Protein 6GNF (pdb70)

Radius of gyration: 43.55 Å; Cα contacts (8 Å, |Δi|>4): 3366; chains: 3; bounding box: 119×99×102 Å

InterPro domains:
  IPR011835 Bacterial/plant glycogen synthase [MF_00484] (2-519)
  IPR011835 Bacterial/plant glycogen synthase [TIGR02095] (3-519)
  IPR013534 Starch synthase, catalytic domain [PF08323] (3-274)

Solvent-accessible surface area: 61497 Å² total; per-residue (Å²): 212,111,12,27,0,0,1,0,2,0,3,0,3,90,26,0,69,63,25,32,20,0,27,2,0,26,2,0,0,17,22,0,17,158,83,37,20,60,3,0,1,0,0,0,15,17,22,126,24,181,72,14,85,46,12,56,5,31,10,16,11,18,46,4,130,103,143,25,39,0,100,0,15,1,0,87,60,113,36,0,6,3,0,0,0,11,26,138,16,2,49,66,69,21,137,87,111,47,110,92,5,48,4,54,144,95,71,8,66,12,82,11,4,0,20,1,0,2,0,0,0,10,0,0,0,0,1,0,0,25,0,5,3,6,62,156,4,89,120,23,27,11,15,58,101,1,1,0,0,0,0,13,29,12,0,0,0,0,1,0,0,5,79,45,13,3,53,82,62,54,8,0,100,92,4,57,2,0,0,0,0,17,21,4,36,107,4,6,24,16,63,5,57,48,4,46,9,0,50,12,42,2,134,12,0,46,36,0,5,19,67,4,64,49,16,56,35,54,62,56,68,138,38,72,116,61,76,67,21,119,114,80,58,22,7,0,0,1,0,30,0,0,1,59,11,17,73,48,2,0,0,3,0,66,37,4,7,120,48,0,30,66,39,71,156,22,0,46,58,0,13,55,23,2,124,112,52,36,23,63,12,4,38,10,3,7,45,85,101,78,37,6,0,89,148,5,192,79,18,114,19,75,7,33,51,198,61,6,76,82,6,7,110,85,4,7,51,13,0,0,154,92,8,70,10,102,74,47,46,106,45,13,0,0,3,5,43,16,87,1,61,50,2,32,0,0,31,0,0,28,27,0,1,88,88,0,130,152,24,117,5,6,0,0,0,5,6,74,14,36,107,158,28,46,127,90,0,106,56,7,40,127,159,40,90,26,1,61,4,14,16,126,147,37,55,98,13,11,3,12,4,10,0,1,1,9,1,12,1,9,0,1,4,42,6,5,3,10,22,35,0,2,26,2,0,21,0,0,0,1,0,0,0,0,40,6,0,0,0,60,55,11,3,36,116,95,30,4,24,63,6,76,126,0,22,82,17,184,56,72,52,74,122,23,52,119,114,28,26,54,85,0,0,67,9,0,16,55,0,0,112,106,0,35,151,45,50,45,51,115,138,12,87,129,18,21,76,40,0,33,87,31,79,16,21,10,139,134,14,0,49,113,1,15,89,28,0,58,141,31,66,149,113,100,108,212,17,114,142,48,12,28,0,0,1,0,1,14,48,2,9,91,22,41,140,38,47,43,22,0,18,4,0,23,2,0,0,17,20,0,18,160,76,23,16,57,2,0,1,0,1,0,15,56,76,126,24,186,73,17,91,56,25,151,32,109,36,90,11,28,51,5,126,123,158,35,83,0,101,0,16,1,0,87,60,118,37,0,5,3,0,2,0,11,19,132,21,7,68,122,190,173,24,33,3,22,19,13,1,0,0,0,10,0,0,0,2,1,1,51,57,0,47,3,6,56,180,18,81,92,34,62,10,20,78,102,2,1,0,0,0,0,12,29,31,0,0,0,0,1,0,0,5,80,44,66,28,52,72,128,53,59,0,100,92,4,55,2,0,0,0,0,18,21,4,35,119,4,6,71,31,76,7,59,63,4,50,10,0,49,12,41,1,133,11,0,43,36,0,4,19,82,14,205,149,21,23,0,0,1,0,29,0,0,1,60,11,19,74,48,2,0,0,3,0,66,36,4,6,132,46,0,29,76,36,71,159,22,0,44,77,0,12,56,22,2,126,114,48,35,23,64,11,4,39,19,2,1,44,100,99,81,38,16,1,89,148,6,194,81,17,111,20,74,6,32,52,199,60,6,76,82,6,7,111,88,3,8,36,13,0,0,155,93,8,69,10,100,87,49,44,106,45,13,0,0,2,5,44,17,100,0,81,58,11,32,0,1,31,0,0,28,27,0,0,91,91,0,130,155,23,116,4,4,0,0,0,6,6,66,33,43,116,153,30,45,126,86,0,107,32,5,39,121,134,50,90,25,1,61,4,13,16,128,126,37,55,101,14,11,3,11,3,9,0,1,1,9,1,12,1,9,0,1,5,45,7,6,3,16,42,35,0,3,25,1,0,18,0,0,1,1,0,0,0,0,41,6,0,0,0,57,54,12,2,35,115,96,29,4,24,61,5,76,128,0,22,82,17,177,99,117,84,73,123,23,52,116,115,33,26,55,85,0,0,69,8,0,15,55,0,0,112,93,0,34,147,41,48,46,49,116,138,12,86,127,18,20,76,40,0,32,86,32,79,17,34,6,138,135,15,0,49,113,1,16,88,29,0,71,141,29,75,122,131,12,63,5,5,108,8,112,52,44,12,27,0,0,1,0,1,0,3,0,4,91,27,0,73,70,23,38,19,0,26,7,0,26,2,0,0,14,21,0,7,93,50,8,11,60,2,0,0,0,0,0,15,16,22,128,23,183,70,15,97,44,28,142,32,110,39,89,11,28,44,5,128,103,153,26,82,0,99,0,16,1,0,34,45,79,13,0,5,2,0,0,0,11,27,137,14,2,51,68,71,23,137,86,111,49,109,89,5,49,5,73,154,83,101,74,89,28,169,9,5,2,20,1,0,1,0,0,0,10,0,0,0,3,1,0,55,68,0,48,3,6,7,110,19,22,44,34,61,10,20,77,100,2,1,0,0,0,0,12,27,12,0,0,0,0,1,0,0,5,81,47,61,29,52,83,128,53,49,0,100,92,4,57,2,0,0,0,0,18,22,5,37,124,5,6,51,30,74,42,97,62,31,95,8,0,48,14,53,71,153,11,62,85,39,0,28,19,89,5,136,103,122,129,92,24,1,0,1,0,29,0,0,1,60,11,19,73,48,2,0,0,3,0,65,34,4,6,121,48,0,25,66,38,72,155,23,0,48,59,0,11,55,23,1,127,114,50,36,23,63,11,4,38,20,3,7,49,82,104,80,39,6,1,88,149,5,193,81,19,109,20,76,6,32,51,199,63,6,76,83,7,6,110,84,4,6,52,13,0,0,153,92,8,70,10,99,80,48,45,104,45,13,0,0,3,5,44,17,80,0,53,60,11,33,0,0,30,0,0,31,28,0,0,88,78,0,129,143,25,117,5,3,0,0,0,4,6,76,15,34,109,157,28,44,125,89,0,107,56,7,39,128,159,40,89,25,1,62,5,13,16,127,158,37,58,101,15,11,3,10,4,10,0,1,1,10,1,12,1,10,0,1,5,46,8,6,3,14,35,34,0,2,25,1,0,22,0,0,1,1,0,0,0,0,39,8,0,0,0,58,54,13,3,35,115,101,31,4,25,62,6,73,126,0,21,84,18,171,74,80,86,74,123,26,51,116,114,30,25,56,86,0,0,69,7,0,15,55,0,0,116,106,0,34,154,44,47,45,51,115,138,12,89,130,17,21,75,42,0,33,86,33,78,18,21,8,137,135,15,0,49,115,1,16,86,29,0,63,122,26,64,111,134

CATH classification: 3.40.50.2000

Foldseek 3Di:
DAAAEEEEDAAAPPQADPDCVNQQNPFLQLLSQVVPYQYEYEHACLEDDPQKAWPPDKDWDAQQPDIDIWTWIWHADNRYIYIHTDDCVRHVPDPDGNPQSAADAFQFGALRLVRVLLRSLVVSVCQQVDQQDDDVSPRGGNALQYEYEYEAQSNLCNLVCCVPVACVVPGSVLYFYEYEYEDLVDFPWDAAVSVSRNPHDCVLVVQFKDWAQWAQADSPRPDHFTGGHPGIDITGTSNSSSLVRGPYYEYAAQQLLVQLLPDCVSVVNCNVSCVVSPYGHFHAFGDPVCQAQQPPPQAPFRDALVCLVPRLLSLQQVLCVVQQADRDSQAAEEEEAEAPDQQFLLVLVLVLQVVCVVVRHAYEYEYEGDPVSQVSQCCSCVVHVRYGGDHDDDVSSLNSCLSNHQEYETLGLEGQADDSCLSSLLNLRAYQYECHHNCVVPHDPLQHWYFYHQHHAPDPSDDRDPVSSVVSNNRRVRSVVVVSVCPPHPSSSSNSSVSSVDRRHSNVSSVVVVVVVVVSSD/DDVVDPLAAAEEEEDAAAPPQPDDDPLNQQNDFLQLLSVVVPYQYEYEHACQEDDPQKAWPPDKDWDAQQPDIDIWTWIWHADNRYIYIHTYDPVRNPPPSLVRVLLRSLVVSVCQQVDQQDDDVSPRGGNALQYEYEYEAQSNLCNLVCCVPVACVVPGSVLYFYEYEYEDLVAFPWDAQVSVSRNVHDCVLVVQQWDDDPDITGTSNSSSLVRGPYYEYAAQQLLVQLLPDCVSVVNCNVSCVVSPYGHFHAFGDCVCQAQQPPPQAPFRDALVCLVPRLLSLQQVLCVVQQADRDSQAAEEEEAEEPDQQFLLVLVLVLQVVCVVVRHAYEYEYEDDPVSQVSQCCSCVVHVRYGGDHDDDVSSLNSCLSNHQEYETLGLEGQADDSCLSSLLNLRAYQYECHHNCVVPHDPLQHWYFYHQHHAPDPPDDRDPVSSVVSNNRRVRSVVVVSVCPPHPSSSSNSSVSSVDRRHSNVSSVVVSVVVVVSSD/DDQDVVDPLAAAEEEEDAAAPPQADPDCVNQQNDFLQLLSQVVPYQYEYEHACLEDDPQKAWPPDKDWDAQQPDIDIWTWIWHADNRYIYIHTYDCVRHVPDPDGNPQSAHDAFPDGDPSLVRVLLRSLVVSVCQQVDQQDDDVSPRGGNALQYEYEYEAQSNLCNLVCCVPVACVVPGSVLYFYEYEYEDLVDFPWDAQVSVSRNVHDCVLVVQQWDAVPCNDITGTSNSSSLVRGPYYEYAAQQLLVQLLPDCVSVVNCNVSCVVSPYGHFHAFGDPVCQAQQPPPQAPFRDALVCLVPRLLSLQQVLCVVQQADRDSQAAEEEEAEEPDQQFLLVLVLVLQVVCVVVRHAYEYEYEGDPVSQVSQCCSCVVHVRYGGDHDDDVSSLNSCLSNHQEYETLGLEGQADDSCLSSLLNLRAYQYECHHNCVVPHDPLQHWYFYHQHHAPDPPDDRDPVSSVVSNNRRVRSVVVVSVCPPHPSSSSNSSVSSVDRRHSNVSSVVVSVVVVVSSPD

Secondary structure (DSSP, 8-state):
---EEEEE-S--TTTS-SSHHHHHHHHHHHHHHHHT-EEEEEEE--S--TT-EEEEEEEEEEETTEEEEEEEEEEEETTEEEEEEE-HHHHTT-SSTT--SS-SSSS---TTHHHHHHHHHHHHHTHHHH---SGGGTT----SS-EEEEETGGGTTHHHHIIIIIGGGTSSTT-EEEEEES-TT---EE-GGGSGGG---GGGHHHHEEEEEEEPSPSSSS--S-EEEEEEEEEEEHHHHHHHHSSEEEES-HHHHHHHHH-TTTTTT-HHHHHHH-EEE------SSSS-TTT-SSSS----STTHHHHHHHHHHHHHHHTT----TTS-EEEEES-BSGGGTHHHHHHTHHHHGGG--EEEEE--B-HHHHHHHHHHHHH-TTEEEE-S--HHHHHHHHHH-SEEEE--S--SS-SHHHHHHHTTPEEEE-SSTHHHHH--TTT-EE----PPPSSSSSPPPHHHHHHHHHHHHHHHHHHHTTTTSHHHHHHHHHHHH---SSHHHHHHHHHHHHHHH-/--TT-TT--EEEEE-S-BTTBSS--HHHHHHHHHHHHHHHHT-EEEEEEE--S--TT-EEEEEEEEEEETTEEEEEEEEEEEETTEEEEEEE-HHHH--TTHHHHHHHHHHHHHTHHHH---SGGGTT----SS-EEEEESGGGTTHHHHIIIIIGGGTSSTT-EEEEEES-TT---EE-GGGSGGG---GGGHHHHEEE---EEEEHHHHHHHHSSEEEES-HHHHHHHHH-TTTTTT-HHHHHHH-EEE-------SSS-TTT-SSSS----TTTHHHHHHHHHHHHHHHTT----TTS-EEEEES-BSGGGTHHHHHHTHHHHGGG--EEEEE--B-HHHHHHHHHHHHH-TTEEEE-S--HHHHHHHHHH-SEEEE--S--SS-SHHHHHHHTTPEEEE-SSTHHHHH--TTT-EE----PPPSSSSSPPPHHHHHHHHHHHHHHHHHHHTTTTSHHHHHHHHHHHH---SSHHHHHHHHHHHHHHH-/----TT-TT--EEEEE-S--TTTS-SSHHHHHHHHHHHHHHHHT-EEEEEEE--S--TT-EEEEEEEEEEETTEEEEEEEEEEEETTEEEEEEE-HHHHTT-SSTT--SS-SSSS---TTHHHHHHHHHHHHHTHHHH---SGGGTT----SS-EEEEETGGGTTHHHHIIIIIGGGTSSTT-EEEEEES-TT---EE-GGGSGGG---GGGHHHHEEEE---EEEEEHHHHHHHHSSEEEES-HHHHHHHHH-TTTTTT-HHHHHHH-EEE-------SSS-TTT-SSSS----STTHHHHHHHHHHHHHHHTT----TTS-EEEEES-BSGGGTHHHHHHTHHHHGGG--EEEEE--B-HHHHHHHHHHHHH-TTEEEE-S--HHHHHHHHHH-SEEEE--S--SS-SHHHHHHHTTPEEEE-SSHHHHHH--TTT-EE----PPPSSSSSPPPHHHHHHHHHHHHHHHHHHHTTTTSHHHHHHHHHHHH---SSHHHHHHHHHHHHHHH--

Structure (mmCIF, N/CA/C/O backbone):
data_6GNF
#
_entry.id   6GNF
#
_cell.length_a   194.260
_cell.length_b   132.650
_cell.length_c   123.690
_cell.angle_alpha   90.00
_cell.angle_beta   126.30
_cell.angle_gamma   90.00
#
_symmetry.space_group_name_H-M   'C 1 2 1'
#
loop_
_entity.id
_entity.type
_entity.pdbx_description
1 polymer 'Glycogen synthase'
2 branched 4,6-dideoxy-4-{[(1S,4R,5S,6S)-4,5,6-trihydroxy-3-(hydroxymethyl)cyclohex-2-en-1-yl]amino}-alpha-D-glucopyranose-(1-4)-alpha-D-glucopyranose-(1-4)-beta-D-glucopyranose
3 non-polymer "ADENOSINE-5'-DIPHOSPHATE"
4 non-polymer 'SULFATE ION'
5 non-polymer alpha-D-glucopyranose
6 water water
#
loop_
_atom_site.group_PDB
_atom_site.id
_atom_site.type_symbol
_atom_site.label_atom_id
_atom_site.label_alt_id
_atom_site.label_comp_id
_atom_site.label_asym_id
_atom_site.label_entity_id
_atom_site.label_seq_id
_atom_site.pdbx_PDB_ins_code
_atom_site.Cartn_x
_atom_site.Cartn_y
_atom_site.Cartn_z
_atom_site.occupancy
_atom_site.B_iso_or_equiv
_atom_site.auth_seq_id
_atom_site.auth_comp_id
_atom_site.auth_asym_id
_atom_site.auth_atom_id
_atom_site.pdbx_PDB_model_num
ATOM 1 N N . HIS A 1 20 ? -14.702 -14.160 -42.653 1.00 118.81 0 HIS A N 1
ATOM 2 C CA . HIS A 1 20 ? -13.956 -14.179 -41.358 1.00 117.09 0 HIS A CA 1
ATOM 3 C C . HIS A 1 20 ? -14.256 -12.956 -40.454 1.00 109.88 0 HIS A C 1
ATOM 4 O O . HIS A 1 20 ? -15.419 -12.676 -40.166 1.00 109.22 0 HIS A O 1
ATOM 11 N N . MET A 1 21 ? -13.229 -12.234 -40.017 1.00 102.38 1 MET A N 1
ATOM 12 C CA . MET A 1 21 ? -13.361 -11.258 -38.949 1.00 94.34 1 MET A CA 1
ATOM 13 C C . MET A 1 21 ? -13.973 -9.945 -39.448 1.00 80.73 1 MET A C 1
ATOM 14 O O . MET A 1 21 ? -13.446 -9.310 -40.353 1.00 75.73 1 MET A O 1
ATOM 19 N N . LEU A 1 22 ? -15.114 -9.574 -38.873 1.00 69.82 2 LEU A N 1
ATOM 20 C CA . LEU A 1 22 ? -15.753 -8.289 -39.119 1.00 64.05 2 LEU A CA 1
ATOM 21 C C . LEU A 1 22 ? -15.193 -7.215 -38.195 1.00 59.37 2 LEU A C 1
ATOM 22 O O . LEU A 1 22 ? -14.777 -7.505 -37.077 1.00 58.64 2 LEU A O 1
ATOM 27 N N . ASN A 1 23 ? -15.216 -5.979 -38.680 1.00 55.25 3 ASN A N 1
ATOM 28 C CA . ASN A 1 23 ? -14.862 -4.806 -37.903 1.00 51.17 3 ASN A CA 1
ATOM 29 C C . ASN A 1 23 ? -16.133 -4.015 -37.633 1.00 48.91 3 ASN A C 1
ATOM 30 O O . ASN A 1 23 ? -16.745 -3.488 -38.563 1.00 49.89 3 ASN A O 1
ATOM 35 N N . ILE A 1 24 ? -16.548 -3.961 -36.372 1.00 46.72 4 ILE A N 1
ATOM 36 C CA . ILE A 1 24 ? -17.816 -3.352 -36.011 1.00 45.86 4 ILE A CA 1
ATOM 37 C C . ILE A 1 24 ? -17.594 -2.255 -34.982 1.00 46.13 4 ILE A C 1
ATOM 38 O O . ILE A 1 24 ? -17.065 -2.503 -33.908 1.00 46.80 4 ILE A O 1
ATOM 43 N N . CYS A 1 25 ? -18.065 -1.055 -35.300 1.00 45.65 5 CYS A N 1
ATOM 44 C CA . CYS A 1 25 ? -17.922 0.098 -34.426 1.00 45.36 5 CYS A CA 1
ATOM 45 C C . CYS A 1 25 ? -19.308 0.598 -34.011 1.00 45.34 5 CYS A C 1
ATOM 46 O O . CYS A 1 25 ? -20.040 1.137 -34.842 1.00 46.20 5 CYS A O 1
ATOM 49 N N . PHE A 1 26 ? -19.680 0.364 -32.749 1.00 44.63 6 PHE A N 1
ATOM 50 C CA . PHE A 1 26 ? -20.983 0.795 -32.213 1.00 44.24 6 PHE A CA 1
ATOM 51 C C . PHE A 1 26 ? -20.863 2.215 -31.712 1.00 43.43 6 PHE A C 1
ATOM 52 O O . PHE A 1 26 ? -19.926 2.538 -30.969 1.00 45.36 6 PHE A O 1
ATOM 60 N N . VAL A 1 27 ? -21.811 3.060 -32.096 1.00 40.45 7 VAL A N 1
ATOM 61 C CA . VAL A 1 27 ? -21.796 4.440 -31.658 1.00 40.72 7 VAL A CA 1
ATOM 62 C C . VAL A 1 27 ? -23.099 4.706 -30.914 1.00 42.20 7 VAL A C 1
ATOM 63 O O . VAL A 1 27 ? -24.177 4.393 -31.403 1.00 41.63 7 VAL A O 1
ATOM 67 N N . SER A 1 28 ? -22.996 5.230 -29.698 1.00 45.11 8 SER A N 1
ATOM 68 C CA . SER A 1 28 ? -24.185 5.558 -28.920 1.00 46.03 8 SER A CA 1
ATOM 69 C C . SER A 1 28 ? -23.890 6.572 -27.842 1.00 44.75 8 SER A C 1
ATOM 70 O O . SER A 1 28 ? -22.742 6.860 -27.543 1.00 45.01 8 SER A O 1
ATOM 73 N N . THR A 1 29 ? -24.951 7.042 -27.204 1.00 45.54 9 THR A N 1
ATOM 74 C CA . THR A 1 29 ? -24.829 7.913 -26.037 1.00 45.92 9 THR A CA 1
ATOM 75 C C . THR A 1 29 ? -24.657 7.124 -24.744 1.00 45.50 9 THR A C 1
ATOM 76 O O . THR A 1 29 ? -24.287 7.700 -23.739 1.00 47.40 9 THR A O 1
ATOM 80 N N . GLU A 1 30 ? -24.965 5.825 -24.771 1.00 46.88 10 GLU A N 1
ATOM 81 C CA . GLU A 1 30 ? -24.993 5.015 -23.560 1.00 48.21 10 GLU A CA 1
ATOM 82 C C . GLU A 1 30 ? -24.257 3.705 -23.765 1.00 48.16 10 GLU A C 1
ATOM 83 O O . GLU A 1 30 ? -24.490 3.020 -24.755 1.00 46.94 10 GLU A O 1
ATOM 89 N N . VAL A 1 31 ? -23.431 3.334 -22.790 1.00 49.20 11 VAL A N 1
ATOM 90 C CA . VAL A 1 31 ? -22.831 1.996 -22.732 1.00 48.75 11 VAL A CA 1
ATOM 91 C C . VAL A 1 31 ? -22.791 1.551 -21.272 1.00 48.67 11 VAL A C 1
ATOM 92 O O . VAL A 1 31 ? -22.024 2.084 -20.480 1.00 50.51 11 VAL A O 1
ATOM 96 N N . ALA A 1 32 ? -23.629 0.587 -20.915 1.00 48.59 12 ALA A N 1
ATOM 97 C CA . ALA A 1 32 ? -23.631 0.070 -19.552 1.00 49.86 12 ALA A CA 1
ATOM 98 C C . ALA A 1 32 ? -22.316 -0.652 -19.296 1.00 49.61 12 ALA A C 1
ATOM 99 O O . ALA A 1 32 ? -21.724 -1.200 -20.219 1.00 49.51 12 ALA A O 1
ATOM 101 N N . PRO A 1 33 ? -21.842 -0.649 -18.037 1.00 50.46 13 PRO A N 1
ATOM 102 C CA . PRO A 1 33 ? -22.419 0.002 -16.863 1.00 51.08 13 PRO A CA 1
ATOM 103 C C . PRO A 1 33 ? -21.929 1.442 -16.663 1.00 50.73 13 PRO A C 1
ATOM 104 O O . PRO A 1 33 ? -22.263 2.078 -15.686 1.00 53.35 13 PRO A O 1
ATOM 108 N N . TYR A 1 34 ? -21.231 1.998 -17.639 1.00 50.59 14 TYR A N 1
ATOM 109 C CA . TYR A 1 34 ? -20.611 3.314 -17.489 1.00 51.26 14 TYR A CA 1
ATOM 110 C C . TYR A 1 34 ? -21.687 4.403 -17.564 1.00 51.61 14 TYR A C 1
ATOM 111 O O . TYR A 1 34 ? -21.714 5.345 -16.775 1.00 51.80 14 TYR A O 1
ATOM 120 N N . SER A 1 35 ? -22.542 4.280 -18.574 1.00 49.97 15 SER A N 1
ATOM 121 C CA . SER A 1 35 ? -23.609 5.224 -18.796 1.00 52.68 15 SER A CA 1
ATOM 122 C C . SER A 1 35 ? -24.868 4.459 -19.213 1.00 53.73 15 SER A C 1
ATOM 123 O O . SER A 1 35 ? -24.801 3.581 -20.073 1.00 55.17 15 SER A O 1
ATOM 126 N N . LYS A 1 36 ? -26.016 4.829 -18.659 1.00 58.52 16 LYS A N 1
ATOM 127 C CA . LYS A 1 36 ? -27.242 4.066 -18.839 1.00 60.22 16 LYS A CA 1
ATOM 128 C C . LYS A 1 36 ? -28.417 4.812 -18.233 1.00 61.27 16 LYS A C 1
ATOM 129 O O . LYS A 1 36 ? -28.342 5.257 -17.097 1.00 66.90 16 LYS A O 1
ATOM 135 N N . THR A 1 37 ? -29.486 4.951 -19.013 1.00 59.55 17 THR A N 1
ATOM 136 C CA . THR A 1 37 ? -30.761 5.538 -18.574 1.00 60.10 17 THR A CA 1
ATOM 137 C C . THR A 1 37 ? -31.875 4.498 -18.801 1.00 57.92 17 THR A C 1
ATOM 138 O O . THR A 1 37 ? -33.050 4.755 -18.531 1.00 59.63 17 THR A O 1
ATOM 142 N N . GLY A 1 38 ? -31.482 3.346 -19.338 1.00 55.76 18 GLY A N 1
ATOM 143 C CA . GLY A 1 38 ? -32.451 2.346 -19.760 1.00 54.20 18 GLY A CA 1
ATOM 144 C C . GLY A 1 38 ? -31.828 1.233 -20.592 1.00 51.39 18 GLY A C 1
ATOM 145 O O . GLY A 1 38 ? -30.629 1.000 -20.535 1.00 50.50 18 GLY A O 1
ATOM 146 N N . GLY A 1 39 ? -32.654 0.610 -21.428 1.00 49.56 19 GLY A N 1
ATOM 147 C CA . GLY A 1 39 ? -32.260 -0.556 -22.195 1.00 49.53 19 GLY A CA 1
ATOM 148 C C . GLY A 1 39 ? -31.206 -0.341 -23.252 1.00 49.87 19 GLY A C 1
ATOM 149 O O . GLY A 1 39 ? -30.505 -1.281 -23.601 1.00 51.06 19 GLY A O 1
ATOM 150 N N . LEU A 1 40 ? -31.095 0.867 -23.800 1.00 49.59 20 LEU A N 1
ATOM 151 C CA . LEU A 1 40 ? -30.081 1.136 -24.816 1.00 49.68 20 LEU A CA 1
ATOM 152 C C . LEU A 1 40 ? -28.685 0.758 -24.325 1.00 47.96 20 LEU A C 1
ATOM 153 O O . LEU A 1 40 ? -27.929 0.081 -25.012 1.00 49.43 20 LEU A O 1
ATOM 158 N N . GLY A 1 41 ? -28.349 1.218 -23.131 1.00 47.97 21 GLY A N 1
ATOM 159 C CA . GLY A 1 41 ? -27.055 0.918 -22.535 1.00 47.99 21 GLY A CA 1
ATOM 160 C C . GLY A 1 41 ? -26.789 -0.559 -22.353 1.00 50.72 21 GLY A C 1
ATOM 161 O O . GLY A 1 41 ? -25.628 -0.980 -22.456 1.00 47.97 21 GLY A O 1
ATOM 162 N N . ASP A 1 42 ? -27.833 -1.324 -22.021 1.00 51.18 22 ASP A N 1
ATOM 163 C CA . ASP A 1 42 ? -27.698 -2.768 -21.859 1.00 52.49 22 ASP A CA 1
ATOM 164 C C . ASP A 1 42 ? -27.385 -3.450 -23.179 1.00 51.37 22 ASP A C 1
ATOM 165 O O . ASP A 1 42 ? -26.510 -4.299 -23.219 1.00 50.80 22 ASP A O 1
ATOM 170 N N . VAL A 1 43 ? -28.040 -3.032 -24.260 1.00 50.89 23 VAL A N 1
ATOM 171 C CA . VAL A 1 43 ? -27.785 -3.616 -25.575 1.00 50.71 23 VAL A CA 1
ATOM 172 C C . VAL A 1 43 ? -26.349 -3.325 -26.026 1.00 50.34 23 VAL A C 1
ATOM 173 O O . VAL A 1 43 ? -25.636 -4.236 -26.462 1.00 49.25 23 VAL A O 1
ATOM 177 N N . THR A 1 44 ? -25.907 -2.081 -25.881 1.00 50.23 24 THR A N 1
ATOM 178 C CA . THR A 1 44 ? -24.550 -1.715 -26.316 1.00 52.29 24 THR A CA 1
ATOM 179 C C . THR A 1 44 ? -23.456 -2.298 -25.407 1.00 52.71 24 THR A C 1
ATOM 180 O O . THR A 1 44 ? -22.271 -2.296 -25.766 1.00 51.22 24 THR A O 1
ATOM 184 N N . GLU A 1 45 ? -23.851 -2.836 -24.256 1.00 52.75 25 GLU A N 1
ATOM 185 C CA . GLU A 1 45 ? -22.944 -3.646 -23.456 1.00 53.37 25 GLU A CA 1
ATOM 186 C C . GLU A 1 45 ? -22.939 -5.089 -23.954 1.00 53.30 25 GLU A C 1
ATOM 187 O O . GLU A 1 45 ? -21.885 -5.618 -24.278 1.00 55.01 25 GLU A O 1
ATOM 193 N N . GLY A 1 46 ? -24.118 -5.707 -23.998 1.00 51.10 26 GLY A N 1
ATOM 194 C CA . GLY A 1 46 ? -24.244 -7.142 -24.227 1.00 51.37 26 GLY A CA 1
ATOM 195 C C . GLY A 1 46 ? -23.983 -7.644 -25.630 1.00 51.32 26 GLY A C 1
ATOM 196 O O . GLY A 1 46 ? -23.315 -8.656 -25.819 1.00 52.53 26 GLY A O 1
ATOM 197 N N . LEU A 1 47 ? -24.526 -6.948 -26.619 1.00 50.61 27 LEU A N 1
ATOM 198 C CA . LEU A 1 47 ? -24.388 -7.383 -28.009 1.00 51.58 27 LEU A CA 1
ATOM 199 C C . LEU A 1 47 ? -22.926 -7.300 -28.479 1.00 49.70 27 LEU A C 1
ATOM 200 O O . LEU A 1 47 ? -22.410 -8.272 -29.029 1.00 54.08 27 LEU A O 1
ATOM 205 N N . PRO A 1 48 ? -22.240 -6.171 -28.229 1.00 48.36 28 PRO A N 1
ATOM 206 C CA . PRO A 1 48 ? -20.816 -6.127 -28.599 1.00 48.12 28 PRO A CA 1
ATOM 207 C C . PRO A 1 48 ? -19.956 -7.182 -27.917 1.00 50.08 28 PRO A C 1
ATOM 208 O O . PRO A 1 48 ? -19.049 -7.722 -28.551 1.00 50.52 28 PRO A O 1
ATOM 212 N N . GLU A 1 49 ? -20.236 -7.482 -26.648 1.00 51.34 29 GLU A N 1
ATOM 213 C CA . GLU A 1 49 ? -19.497 -8.524 -25.935 1.00 52.48 29 GLU A CA 1
ATOM 214 C C . GLU A 1 49 ? -19.694 -9.889 -26.579 1.00 53.50 29 GLU A C 1
ATOM 215 O O . GLU A 1 49 ? -18.752 -10.658 -26.695 1.00 53.67 29 GLU A O 1
ATOM 221 N N . GLU A 1 50 ? -20.910 -10.169 -27.039 1.00 54.36 30 GLU A N 1
ATOM 222 C CA . GLU A 1 50 ? -21.201 -11.452 -27.691 1.00 56.04 30 GLU A CA 1
ATOM 223 C C . GLU A 1 50 ? -20.506 -11.519 -29.048 1.00 53.51 30 GLU A C 1
ATOM 224 O O . GLU A 1 50 ? -19.952 -12.539 -29.418 1.00 53.95 30 GLU A O 1
ATOM 230 N N . LEU A 1 51 ? -20.520 -10.414 -29.776 1.00 51.57 31 LEU A N 1
ATOM 231 C CA . LEU A 1 51 ? -19.847 -10.352 -31.075 1.00 52.23 31 LEU A CA 1
ATOM 232 C C . LEU A 1 51 ? -18.340 -10.546 -30.956 1.00 52.61 31 LEU A C 1
ATOM 233 O O . LEU A 1 51 ? -17.728 -11.143 -31.839 1.00 54.53 31 LEU A O 1
ATOM 238 N N . ALA A 1 52 ? -17.745 -10.001 -29.896 1.00 53.81 32 ALA A N 1
ATOM 239 C CA . ALA A 1 52 ? -16.318 -10.209 -29.625 1.00 56.64 32 ALA A CA 1
ATOM 240 C C . ALA A 1 52 ? -16.032 -11.656 -29.278 1.00 59.30 32 ALA A C 1
ATOM 241 O O . ALA A 1 52 ? -15.022 -12.203 -29.699 1.00 62.12 32 ALA A O 1
ATOM 243 N N . LYS A 1 53 ? -16.933 -12.258 -28.507 1.00 61.92 33 LYS A N 1
ATOM 244 C CA . LYS A 1 53 ? -16.839 -13.663 -28.109 1.00 65.76 33 LYS A CA 1
ATOM 245 C C . LYS A 1 53 ? -16.799 -14.585 -29.330 1.00 66.14 33 LYS A C 1
ATOM 246 O O . LYS A 1 53 ? -15.958 -15.450 -29.421 1.00 68.58 33 LYS A O 1
ATOM 252 N N . ILE A 1 54 ? -17.648 -14.315 -30.316 1.00 67.79 34 ILE A N 1
ATOM 253 C CA . ILE A 1 54 ? -17.660 -15.056 -31.582 1.00 69.89 34 ILE A CA 1
ATOM 254 C C . ILE A 1 54 ? -16.356 -14.879 -32.369 1.00 67.12 34 ILE A C 1
ATOM 255 O O . ILE A 1 54 ? -16.032 -15.728 -33.189 1.00 69.58 34 ILE A O 1
ATOM 260 N N . GLY A 1 55 ? -15.622 -13.794 -32.125 1.00 63.70 35 GLY A N 1
ATOM 261 C CA . GLY A 1 55 ? -14.323 -13.584 -32.768 1.00 62.07 35 GLY A CA 1
ATOM 262 C C . GLY A 1 55 ? -14.188 -12.330 -33.608 1.00 59.22 35 GLY A C 1
ATOM 263 O O . GLY A 1 55 ? -13.165 -12.130 -34.246 1.00 59.75 35 GLY A O 1
ATOM 264 N N . HIS A 1 56 ? -15.196 -11.465 -33.611 1.00 57.74 36 HIS A N 1
ATOM 265 C CA . HIS A 1 56 ? -15.121 -10.243 -34.411 1.00 57.69 36 HIS A CA 1
ATOM 266 C C . HIS A 1 56 ? -14.429 -9.129 -33.635 1.00 57.38 36 HIS A C 1
ATOM 267 O O . HIS A 1 56 ? -14.328 -9.188 -32.405 1.00 56.00 36 HIS A O 1
ATOM 274 N N . LYS A 1 57 ? -13.941 -8.130 -34.365 1.00 56.08 37 LYS A N 1
ATOM 275 C CA . LYS A 1 57 ? -13.272 -6.988 -33.768 1.00 55.40 37 LYS A CA 1
ATOM 276 C C . LYS A 1 57 ? -14.301 -5.900 -33.547 1.00 52.13 37 LYS A C 1
ATOM 277 O O . LYS A 1 57 ? -14.840 -5.343 -34.503 1.00 49.73 37 LYS A O 1
ATOM 283 N N . VAL A 1 58 ? -14.513 -5.545 -32.284 1.00 50.73 38 VAL A N 1
ATOM 284 C CA . VAL A 1 58 ? -15.645 -4.720 -31.881 1.00 49.01 38 VAL A CA 1
ATOM 285 C C . VAL A 1 58 ? -15.204 -3.607 -30.942 1.00 49.34 38 VAL A C 1
ATOM 286 O O . VAL A 1 58 ? -14.400 -3.833 -30.050 1.00 51.03 38 VAL A O 1
ATOM 290 N N . CYS A 1 59 ? -15.729 -2.407 -31.157 1.00 50.58 39 CYS A N 1
ATOM 291 C CA . CYS A 1 59 ? -15.516 -1.306 -30.224 1.00 49.44 39 CYS A CA 1
ATOM 292 C C . CYS A 1 59 ? -16.799 -0.513 -30.088 1.00 48.53 39 CYS A C 1
ATOM 293 O O . CYS A 1 59 ? -17.693 -0.622 -30.922 1.00 50.87 39 CYS A O 1
ATOM 296 N N . THR A 1 60 ? -16.902 0.242 -29.001 1.00 46.32 40 THR A N 1
ATOM 297 C CA . THR A 1 60 ? -17.995 1.181 -28.817 1.00 43.86 40 THR A CA 1
ATOM 298 C C . THR A 1 60 ? -17.389 2.571 -28.707 1.00 42.75 40 THR A C 1
ATOM 299 O O . THR A 1 60 ? -16.247 2.743 -28.250 1.00 43.93 40 THR A O 1
ATOM 303 N N . VAL A 1 61 ? -18.143 3.557 -29.176 1.00 41.03 41 VAL A N 1
ATOM 304 C CA . VAL A 1 61 ? -17.771 4.954 -29.045 1.00 40.73 41 VAL A CA 1
ATOM 305 C C . VAL A 1 61 ? -18.932 5.692 -28.424 1.00 40.99 41 VAL A C 1
ATOM 306 O O . VAL A 1 61 ? -20.061 5.597 -28.920 1.00 40.07 41 VAL A O 1
ATOM 310 N N . ALA A 1 62 ? -18.649 6.438 -27.356 1.00 42.55 42 ALA A N 1
ATOM 311 C CA . ALA A 1 62 ? -19.686 7.186 -26.664 1.00 41.98 42 ALA A CA 1
ATOM 312 C C . ALA A 1 62 ? -19.055 8.357 -25.937 1.00 42.25 42 ALA A C 1
ATOM 313 O O . ALA A 1 62 ? -17.839 8.403 -25.776 1.00 42.08 42 ALA A O 1
ATOM 315 N N . PRO A 1 63 ? -19.874 9.307 -25.471 1.00 43.24 43 PRO A N 1
ATOM 316 C CA . PRO A 1 63 ? -19.300 10.458 -24.763 1.00 43.62 43 PRO A CA 1
ATOM 317 C C . PRO A 1 63 ? -18.718 10.092 -23.413 1.00 44.69 43 PRO A C 1
ATOM 318 O O . PRO A 1 63 ? -19.212 9.183 -22.747 1.00 47.83 43 PRO A O 1
ATOM 322 N N . ARG A 1 64 ? -17.669 10.792 -23.006 1.00 44.14 44 ARG A N 1
ATOM 323 C CA . ARG A 1 64 ? -17.091 10.619 -21.673 1.00 45.81 44 ARG A CA 1
ATOM 324 C C . ARG A 1 64 ? -17.828 11.526 -20.686 1.00 47.02 44 ARG A C 1
ATOM 325 O O . ARG A 1 64 ? -17.425 12.652 -20.425 1.00 46.77 44 ARG A O 1
ATOM 333 N N . PHE A 1 65 ? -18.930 11.021 -20.145 1.00 49.56 45 PHE A N 1
ATOM 334 C CA . PHE A 1 65 ? -19.769 11.788 -19.223 1.00 50.79 45 PHE A CA 1
ATOM 335 C C . PHE A 1 65 ? -19.163 11.865 -17.843 1.00 53.39 45 PHE A C 1
ATOM 336 O O . PHE A 1 65 ? -19.440 12.806 -17.105 1.00 57.10 45 PHE A O 1
ATOM 344 N N . ASP A 1 66 ? -18.348 10.871 -17.495 1.00 55.39 46 ASP A N 1
ATOM 345 C CA . ASP A 1 66 ? -17.621 10.856 -16.228 1.00 57.80 46 ASP A CA 1
ATOM 346 C C . ASP A 1 66 ? -16.185 10.417 -16.430 1.00 56.04 46 ASP A C 1
ATOM 347 O O . ASP A 1 66 ? -15.821 9.922 -17.488 1.00 54.68 46 ASP A O 1
ATOM 352 N N . GLN A 1 67 ? -15.369 10.614 -15.405 1.00 57.60 47 GLN A N 1
ATOM 353 C CA . GLN A 1 67 ? -13.977 10.215 -15.460 1.00 59.52 47 GLN A CA 1
ATOM 354 C C . GLN A 1 67 ? -13.849 8.742 -15.108 1.00 59.01 47 GLN A C 1
ATOM 355 O O . GLN A 1 67 ? -13.449 8.411 -14.001 1.00 59.97 47 GLN A O 1
ATOM 361 N N . TYR A 1 68 ? -14.153 7.868 -16.065 1.00 56.88 48 TYR A N 1
ATOM 362 C CA . TYR A 1 68 ? -14.204 6.427 -15.806 1.00 57.04 48 TYR A CA 1
ATOM 363 C C . TYR A 1 68 ? -12.831 5.926 -15.406 1.00 60.17 48 TYR A C 1
ATOM 364 O O . TYR A 1 68 ? -11.853 6.206 -16.094 1.00 60.78 48 TYR A O 1
ATOM 373 N N . GLU A 1 69 ? -12.768 5.184 -14.306 1.00 65.09 49 GLU A N 1
ATOM 374 C CA . GLU A 1 69 ? -11.487 4.824 -13.688 1.00 69.61 49 GLU A CA 1
ATOM 375 C C . GLU A 1 69 ? -10.610 3.907 -14.529 1.00 66.87 49 GLU A C 1
ATOM 376 O O . GLU A 1 69 ? -9.395 4.011 -14.479 1.00 66.93 49 GLU A O 1
ATOM 382 N N . ASP A 1 70 ? -11.225 3.037 -15.320 1.00 65.45 50 ASP A N 1
ATOM 383 C CA . ASP A 1 70 ? -10.480 2.071 -16.122 1.00 66.70 50 ASP A CA 1
ATOM 384 C C . ASP A 1 70 ? -10.080 2.602 -17.513 1.00 66.18 50 ASP A C 1
ATOM 385 O O . ASP A 1 70 ? -9.534 1.854 -18.323 1.00 67.63 50 ASP A O 1
ATOM 390 N N . ALA A 1 71 ? -10.319 3.885 -17.778 1.00 62.19 51 ALA A N 1
ATOM 391 C CA . ALA A 1 71 ? -10.078 4.453 -19.096 1.00 63.15 51 ALA A CA 1
ATOM 392 C C . ALA A 1 71 ? -8.877 5.383 -19.092 1.00 63.98 51 ALA A C 1
ATOM 393 O O . ALA A 1 71 ? -8.851 6.350 -18.349 1.00 66.99 51 ALA A O 1
ATOM 395 N N . TRP A 1 72 ? -7.936 5.155 -19.998 1.00 62.73 52 TRP A N 1
ATOM 396 C CA . TRP A 1 72 ? -6.727 5.969 -20.069 1.00 62.34 52 TRP A CA 1
ATOM 397 C C . TRP A 1 72 ? -6.798 6.962 -21.234 1.00 56.42 52 TRP A C 1
ATOM 398 O O . TRP A 1 72 ? -7.430 6.730 -22.257 1.00 51.89 52 TRP A O 1
ATOM 409 N N . ASP A 1 73 ? -6.098 8.077 -21.089 1.00 56.21 53 ASP A N 1
ATOM 410 C CA . ASP A 1 73 ? -5.994 9.075 -22.146 1.00 53.81 53 ASP A CA 1
ATOM 411 C C . ASP A 1 73 ? -5.071 8.544 -23.246 1.00 51.75 53 ASP A C 1
ATOM 412 O O . ASP A 1 73 ? -3.920 8.255 -22.995 1.00 54.41 53 ASP A O 1
ATOM 417 N N . THR A 1 74 ? -5.568 8.475 -24.472 1.00 50.65 54 THR A N 1
ATOM 418 C CA . THR A 1 74 ? -4.776 7.972 -25.592 1.00 50.72 54 THR A CA 1
ATOM 419 C C . THR A 1 74 ? -3.801 9.016 -26.121 1.00 53.42 54 THR A C 1
ATOM 420 O O . THR A 1 74 ? -2.917 8.701 -26.909 1.00 54.28 54 THR A O 1
ATOM 424 N N . GLU A 1 75 ? -3.971 10.271 -25.703 1.00 54.06 55 GLU A N 1
ATOM 425 C CA . GLU A 1 75 ? -3.180 11.416 -26.174 1.00 52.86 55 GLU A CA 1
ATOM 426 C C . GLU A 1 75 ? -3.518 11.836 -27.603 1.00 52.98 55 GLU A C 1
ATOM 427 O O . GLU A 1 75 ? -2.914 12.748 -28.161 1.00 55.17 55 GLU A O 1
ATOM 433 N N . ILE A 1 76 ? -4.524 11.211 -28.186 1.00 54.31 56 ILE A N 1
ATOM 434 C CA . ILE A 1 76 ? -4.988 11.587 -29.505 1.00 55.92 56 ILE A CA 1
ATOM 435 C C . ILE A 1 76 ? -5.932 12.776 -29.373 1.00 58.75 56 ILE A C 1
ATOM 436 O O . ILE A 1 76 ? -6.781 12.806 -28.485 1.00 61.69 56 ILE A O 1
ATOM 441 N N . ILE A 1 77 ? -5.783 13.754 -30.262 1.00 59.74 57 ILE A N 1
ATOM 442 C CA . ILE A 1 77 ? -6.729 14.862 -30.378 1.00 59.91 57 ILE A CA 1
ATOM 443 C C . ILE A 1 77 ? -7.233 14.925 -31.804 1.00 60.23 57 ILE A C 1
ATOM 444 O O . ILE A 1 77 ? -6.492 14.637 -32.734 1.00 68.48 57 ILE A O 1
ATOM 449 N N . GLN A 1 78 ? -8.513 15.228 -31.966 1.00 58.04 58 GLN A N 1
ATOM 450 C CA . GLN A 1 78 ? -9.132 15.277 -33.273 1.00 56.06 58 GLN A CA 1
ATOM 451 C C . GLN A 1 78 ? -9.966 16.549 -33.394 1.00 55.57 58 GLN A C 1
ATOM 452 O O . GLN A 1 78 ? -10.829 16.795 -32.563 1.00 53.56 58 GLN A O 1
ATOM 458 N N . PRO A 1 79 ? -9.721 17.364 -34.442 1.00 55.02 59 PRO A N 1
ATOM 459 C CA . PRO A 1 79 ? -10.584 18.530 -34.636 1.00 54.81 59 PRO A CA 1
ATOM 460 C C . PRO A 1 79 ? -11.994 18.144 -35.096 1.00 52.08 59 PRO A C 1
ATOM 461 O O . PRO A 1 79 ? -12.152 17.265 -35.938 1.00 48.86 59 PRO A O 1
ATOM 465 N N . VAL A 1 80 ? -12.998 18.800 -34.516 1.00 49.60 60 VAL A N 1
ATOM 466 C CA . VAL A 1 80 ? -14.393 18.598 -34.898 1.00 47.79 60 VAL A CA 1
ATOM 467 C C . VAL A 1 80 ? -15.116 19.924 -34.736 1.00 46.79 60 VAL A C 1
ATOM 468 O O . VAL A 1 80 ? -14.550 20.872 -34.200 1.00 46.01 60 VAL A O 1
ATOM 472 N N . ASN A 1 81 ? -16.357 19.968 -35.197 1.00 48.45 61 ASN A N 1
ATOM 473 C CA . ASN A 1 81 ? -17.177 21.164 -35.088 1.00 52.81 61 ASN A CA 1
ATOM 474 C C . ASN A 1 81 ? -18.137 21.051 -33.921 1.00 51.03 61 ASN A C 1
ATOM 475 O O . ASN A 1 81 ? -18.722 19.998 -33.694 1.00 46.23 61 ASN A O 1
ATOM 480 N N . TYR A 1 82 ? -18.211 22.110 -33.124 1.00 52.05 62 TYR A N 1
ATOM 481 C CA . TYR A 1 82 ? -19.249 22.246 -32.117 1.00 52.21 62 TYR A CA 1
ATOM 482 C C . TYR A 1 82 ? -20.147 23.360 -32.612 1.00 53.61 62 TYR A C 1
ATOM 483 O O . TYR A 1 82 ? -19.889 24.524 -32.351 1.00 56.32 62 TYR A O 1
ATOM 492 N N . GLY A 1 83 ? -21.213 22.992 -33.312 1.00 54.32 63 GLY A N 1
ATOM 493 C CA . GLY A 1 83 ? -21.985 23.972 -34.060 1.00 56.59 63 GLY A CA 1
ATOM 494 C C . GLY A 1 83 ? -21.049 24.647 -35.047 1.00 57.65 63 GLY A C 1
ATOM 495 O O . GLY A 1 83 ? -20.311 23.989 -35.758 1.00 56.27 63 GLY A O 1
ATOM 496 N N . GLN A 1 84 ? -21.040 25.966 -35.056 1.00 62.26 64 GLN A N 1
ATOM 497 C CA . GLN A 1 84 ? -20.220 26.699 -36.013 1.00 66.74 64 GLN A CA 1
ATOM 498 C C . GLN A 1 84 ? -18.827 27.005 -35.454 1.00 67.29 64 GLN A C 1
ATOM 499 O O . GLN A 1 84 ? -17.989 27.565 -36.153 1.00 70.34 64 GLN A O 1
ATOM 505 N N . GLU A 1 85 ? -18.581 26.608 -34.205 1.00 67.03 65 GLU A N 1
ATOM 506 C CA . GLU A 1 85 ? -17.267 26.738 -33.581 1.00 69.32 65 GLU A CA 1
ATOM 507 C C . GLU A 1 85 ? -16.405 25.493 -33.844 1.00 66.80 65 GLU A C 1
ATOM 508 O O . GLU A 1 85 ? -16.856 24.360 -33.687 1.00 63.67 65 GLU A O 1
ATOM 514 N N . LYS A 1 86 ? -15.150 25.731 -34.214 1.00 67.36 66 LYS A N 1
ATOM 515 C CA . LYS A 1 86 ? -14.154 24.677 -34.375 1.00 67.83 66 LYS A CA 1
ATOM 516 C C . LYS A 1 86 ? -13.593 24.322 -33.005 1.00 61.58 66 LYS A C 1
ATOM 517 O O . LYS A 1 86 ? -13.283 25.208 -32.212 1.00 61.27 66 LYS A O 1
ATOM 523 N N . THR A 1 87 ? -13.465 23.032 -32.717 1.00 55.68 67 THR A N 1
ATOM 524 C CA . THR A 1 87 ? -12.970 22.591 -31.411 1.00 55.27 67 THR A CA 1
ATOM 525 C C . THR A 1 87 ? -12.241 21.248 -31.554 1.00 52.81 67 THR A C 1
ATOM 526 O O . THR A 1 87 ? -12.074 20.767 -32.664 1.00 52.30 67 THR A O 1
ATOM 530 N N . ASN A 1 88 ? -11.755 20.700 -30.442 1.00 54.02 68 ASN A N 1
ATOM 531 C CA . ASN A 1 88 ? -11.044 19.420 -30.434 1.00 54.98 68 ASN 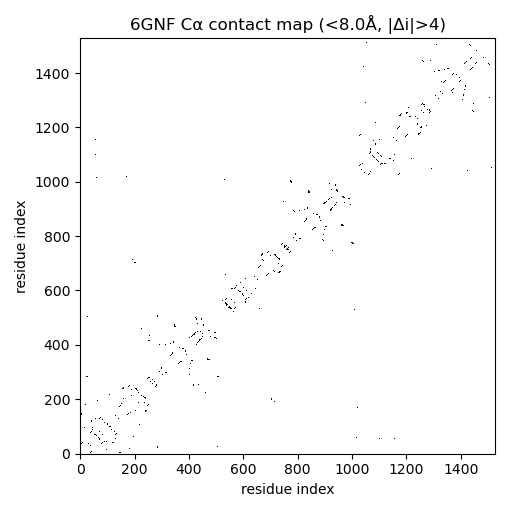A CA 1
ATOM 532 C C . ASN A 1 88 ? -11.662 18.484 -29.431 1.00 49.90 68 ASN A C 1
ATOM 533 O O . ASN A 1 88 ? -12.106 18.921 -28.398 1.00 48.92 68 ASN A O 1
ATOM 538 N N . VAL A 1 89 ? -11.639 17.194 -29.722 1.00 47.20 69 VAL A N 1
ATOM 539 C CA . VAL A 1 89 ? -11.944 16.185 -28.712 1.00 49.38 69 VAL A CA 1
ATOM 540 C C . VAL A 1 89 ? -10.669 15.406 -28.389 1.00 49.83 69 VAL A C 1
ATOM 541 O O . VAL A 1 89 ? -9.730 15.400 -29.184 1.00 48.57 69 VAL A O 1
ATOM 545 N N . ARG A 1 90 ? -10.594 14.870 -27.173 1.00 49.87 70 ARG A N 1
ATOM 546 C CA . ARG A 1 90 ? -9.598 13.872 -26.807 1.00 48.63 70 ARG A CA 1
ATOM 547 C C . ARG A 1 90 ? -10.320 12.536 -26.734 1.00 47.24 70 ARG A C 1
ATOM 548 O O . ARG A 1 90 ? -11.538 12.504 -26.588 1.00 51.05 70 ARG A O 1
ATOM 556 N N . TYR A 1 91 ? -9.584 11.444 -26.908 1.00 45.65 71 TYR A N 1
ATOM 557 C CA . TYR A 1 91 ? -10.151 10.108 -26.814 1.00 43.96 71 TYR A CA 1
ATOM 558 C C . TYR A 1 91 ? -9.544 9.381 -25.628 1.00 43.24 71 TYR A C 1
ATOM 559 O O . TYR A 1 91 ? -8.325 9.365 -25.428 1.00 43.38 71 TYR A O 1
ATOM 568 N N . PHE A 1 92 ? -10.413 8.842 -24.780 1.00 43.81 72 PHE A N 1
ATOM 569 C CA . PHE A 1 92 ? -10.004 7.955 -23.708 1.00 44.33 72 PHE A CA 1
ATOM 570 C C . PHE A 1 92 ? -10.419 6.552 -24.118 1.00 45.43 72 PHE A C 1
ATOM 571 O O . PHE A 1 92 ? -11.296 6.387 -24.964 1.00 44.00 72 PHE A O 1
ATOM 579 N N . HIS A 1 93 ? -9.806 5.555 -23.497 1.00 49.85 73 HIS A N 1
ATOM 580 C CA . HIS A 1 93 ? -9.907 4.178 -23.962 1.00 52.72 73 HIS A CA 1
ATOM 581 C C . HIS A 1 93 ? -9.903 3.220 -22.786 1.00 52.02 73 HIS A C 1
ATOM 582 O O . HIS A 1 93 ? -9.053 3.326 -21.921 1.00 53.96 73 HIS A O 1
ATOM 589 N N . SER A 1 94 ? -10.900 2.344 -22.728 1.00 52.77 74 SER A N 1
ATOM 590 C CA . SER A 1 94 ? -10.873 1.207 -21.812 1.00 53.32 74 SER A CA 1
ATOM 591 C C . SER A 1 94 ? -11.121 -0.084 -22.575 1.00 54.54 74 SER A C 1
ATOM 592 O O . SER A 1 94 ? -11.619 -0.051 -23.700 1.00 53.69 74 SER A O 1
ATOM 595 N N . TYR A 1 95 ? -10.684 -1.197 -21.990 1.00 59.56 75 TYR A N 1
ATOM 596 C CA . TYR A 1 95 ? -10.741 -2.492 -22.652 1.00 62.59 75 TYR A CA 1
ATOM 597 C C . TYR A 1 95 ? -11.267 -3.525 -21.690 1.00 62.93 75 TYR A C 1
ATOM 598 O O . TYR A 1 95 ? -10.780 -3.654 -20.579 1.00 61.69 75 TYR A O 1
ATOM 607 N N . LYS A 1 96 ? -12.363 -4.180 -22.057 1.00 64.23 76 LYS A N 1
ATOM 608 C CA . LYS A 1 96 ? -13.026 -5.100 -21.144 1.00 68.32 76 LYS A CA 1
ATOM 609 C C . LYS A 1 96 ? -13.763 -6.222 -21.875 1.00 65.14 76 LYS A C 1
ATOM 610 O O . LYS A 1 96 ? -14.606 -5.953 -22.737 1.00 59.28 76 LYS A O 1
ATOM 616 N N . LYS A 1 97 ? -13.513 -7.460 -21.442 1.00 66.96 77 LYS A N 1
ATOM 617 C CA . LYS A 1 97 ? -14.140 -8.642 -22.020 1.00 66.53 77 LYS A CA 1
ATOM 618 C C . LYS A 1 97 ? -14.088 -8.638 -23.543 1.00 61.78 77 LYS A C 1
ATOM 619 O O . LYS A 1 97 ? -15.130 -8.797 -24.197 1.00 58.26 77 LYS A O 1
ATOM 625 N N . GLY A 1 98 ? -12.899 -8.379 -24.081 1.00 59.83 78 GLY A N 1
ATOM 626 C CA . GLY A 1 98 ? -12.670 -8.424 -25.508 1.00 58.99 78 GLY A CA 1
ATOM 627 C C . GLY A 1 98 ? -13.243 -7.274 -26.307 1.00 58.29 78 GLY A C 1
ATOM 628 O O . GLY A 1 98 ? -13.246 -7.345 -27.529 1.00 60.43 78 GLY A O 1
ATOM 629 N N . VAL A 1 99 ? -13.774 -6.243 -25.641 1.00 55.67 79 VAL A N 1
ATOM 630 C CA . VAL A 1 99 ? -14.348 -5.082 -26.328 1.00 52.45 79 VAL A CA 1
ATOM 631 C C . VAL A 1 99 ? -13.623 -3.789 -25.941 1.00 51.68 79 VAL A C 1
ATOM 632 O O . VAL A 1 99 ? -13.397 -3.537 -24.746 1.00 48.85 79 VAL A O 1
ATOM 636 N N . ASP A 1 100 ? -13.305 -2.974 -26.952 1.00 49.86 80 ASP A N 1
ATOM 637 C CA . ASP A 1 100 ? -12.733 -1.644 -26.754 1.00 50.19 80 ASP A CA 1
ATOM 638 C C . ASP A 1 100 ? -13.841 -0.623 -26.562 1.00 49.72 80 ASP A C 1
ATOM 639 O O . ASP A 1 100 ? -14.749 -0.517 -27.378 1.00 48.69 80 ASP A O 1
ATOM 644 N N . HIS A 1 101 ? -13.744 0.155 -25.489 1.00 50.40 81 HIS A N 1
ATOM 645 C CA . HIS A 1 101 ? -14.667 1.253 -25.255 1.00 49.48 81 HIS A CA 1
ATOM 646 C C . HIS A 1 101 ? -13.885 2.534 -25.408 1.00 48.71 81 HIS A C 1
ATOM 647 O O . HIS A 1 101 ? -12.878 2.750 -24.733 1.00 50.11 81 HIS A O 1
ATOM 654 N N . ILE A 1 102 ? -14.275 3.323 -26.400 1.00 47.24 82 ILE A N 1
ATOM 655 C CA . ILE A 1 102 ? -13.646 4.594 -26.674 1.00 46.72 82 ILE A CA 1
ATOM 656 C C . ILE A 1 102 ? -14.585 5.680 -26.182 1.00 45.71 82 ILE A C 1
ATOM 657 O O . ILE A 1 102 ? -15.783 5.670 -26.483 1.00 45.52 82 ILE A O 1
ATOM 662 N N . TRP A 1 103 ? -14.037 6.637 -25.448 1.00 45.58 83 TRP A N 1
ATOM 663 C CA . TRP A 1 103 ? -14.833 7.699 -24.863 1.00 44.82 83 TRP A CA 1
ATOM 664 C C . TRP A 1 103 ? -14.383 9.047 -25.390 1.00 45.55 83 TRP A C 1
ATOM 665 O O . TRP A 1 103 ? -13.212 9.416 -25.296 1.00 46.85 83 TRP A O 1
ATOM 676 N N . VAL A 1 104 ? -15.333 9.794 -25.933 1.00 45.00 84 VAL A N 1
ATOM 677 C CA . VAL A 1 104 ? -15.058 11.089 -26.518 1.00 44.54 84 VAL A CA 1
ATOM 678 C C . VAL A 1 104 ? -15.101 12.140 -25.422 1.00 45.57 84 VAL A C 1
ATOM 679 O O . VAL A 1 104 ? -16.140 12.367 -24.813 1.00 45.83 84 VAL A O 1
ATOM 683 N N . ASP A 1 105 ? -13.976 12.810 -25.202 1.00 46.21 85 ASP A N 1
ATOM 684 C CA . ASP A 1 105 ? -13.846 13.746 -24.102 1.00 48.69 85 ASP A CA 1
ATOM 685 C C . ASP A 1 105 ? -13.932 15.198 -24.572 1.00 50.52 85 ASP A C 1
ATOM 686 O O . ASP A 1 105 ? -13.210 15.628 -25.467 1.00 50.04 85 ASP A O 1
ATOM 691 N N . HIS A 1 106 ? -14.812 15.961 -23.928 1.00 51.00 86 HIS A N 1
ATOM 692 C CA . HIS A 1 106 ? -14.978 17.383 -24.195 1.00 50.04 86 HIS A CA 1
ATOM 693 C C . HIS A 1 106 ? -15.701 18.020 -23.018 1.00 52.63 86 HIS A C 1
ATOM 694 O O . HIS A 1 106 ? -16.519 17.377 -22.373 1.00 52.77 86 HIS A O 1
ATOM 701 N N . HIS A 1 107 ? -15.425 19.296 -22.780 1.00 55.88 87 HIS A N 1
ATOM 702 C CA . HIS A 1 107 ? -16.039 20.045 -21.690 1.00 60.21 87 HIS A CA 1
ATOM 703 C C . HIS A 1 107 ? -17.581 19.918 -21.670 1.00 57.85 87 HIS A C 1
ATOM 704 O O . HIS A 1 107 ? -18.161 19.789 -20.611 1.00 57.49 87 HIS A O 1
ATOM 711 N N . VAL A 1 108 ? -18.223 19.857 -22.833 1.00 55.17 88 VAL A N 1
ATOM 712 C CA . VAL A 1 108 ? -19.679 19.836 -22.899 1.00 55.20 88 VAL A CA 1
ATOM 713 C C . VAL A 1 108 ? -20.271 18.493 -22.505 1.00 55.96 88 VAL A C 1
ATOM 714 O O . VAL A 1 108 ? -21.478 18.416 -22.329 1.00 58.68 88 VAL A O 1
ATOM 718 N N . TYR A 1 109 ? -19.454 17.438 -22.446 1.00 54.57 89 TYR A N 1
ATOM 719 C CA . TYR A 1 109 ? -19.924 16.144 -21.964 1.00 54.20 89 TYR A CA 1
ATOM 720 C C . TYR A 1 109 ? -19.646 15.966 -20.482 1.00 59.27 89 TYR A C 1
ATOM 721 O O . TYR A 1 109 ? -20.517 15.505 -19.750 1.00 61.06 89 TYR A O 1
ATOM 730 N N . LEU A 1 110 ? -18.443 16.324 -20.045 1.00 63.20 90 LEU A N 1
ATOM 731 C CA . LEU A 1 110 ? -18.007 16.004 -18.692 1.00 69.17 90 LEU A CA 1
ATOM 732 C C . LEU A 1 110 ? -18.624 16.923 -17.656 1.00 76.88 90 LEU A C 1
ATOM 733 O O . LEU A 1 110 ? -19.169 16.465 -16.648 1.00 79.57 90 LEU A O 1
ATOM 738 N N . SER A 1 111 ? -18.538 18.221 -17.920 1.00 85.11 91 SER A N 1
ATOM 739 C CA . SER A 1 111 ? -18.844 19.248 -16.925 1.00 95.09 91 SER A CA 1
ATOM 740 C C . SER A 1 111 ? -20.311 19.728 -16.906 1.00 100.60 91 SER A C 1
ATOM 741 O O . SER A 1 111 ? -20.604 20.788 -16.332 1.00 101.60 91 SER A O 1
ATOM 744 N N . LYS A 1 112 ? -21.228 18.952 -17.493 1.00 101.89 92 LYS A N 1
ATOM 745 C CA . LYS A 1 112 ? -22.665 19.259 -17.401 1.00 103.24 92 LYS A CA 1
ATOM 746 C C . LYS A 1 112 ? -23.172 19.148 -15.954 1.00 108.21 92 LYS A C 1
ATOM 747 O O . LYS A 1 112 ? -23.959 19.982 -15.485 1.00 107.63 92 LYS A O 1
ATOM 753 N N . THR A 1 113 ? -22.692 18.127 -15.247 1.00 109.09 93 THR A N 1
ATOM 754 C CA . THR A 1 113 ? -23.034 17.919 -13.846 1.00 110.84 93 THR A CA 1
ATOM 755 C C . THR A 1 113 ? -21.889 17.163 -13.151 1.00 110.43 93 THR A C 1
ATOM 756 O O . THR A 1 113 ? -21.224 16.332 -13.783 1.00 103.64 93 THR A O 1
ATOM 760 N N . PRO A 1 114 ? -21.639 17.462 -11.857 1.00 113.11 94 PRO A N 1
ATOM 761 C CA . PRO A 1 114 ? -20.691 16.642 -11.089 1.00 111.98 94 PRO A CA 1
ATOM 762 C C . PRO A 1 114 ? -21.233 15.240 -10.727 1.00 110.17 94 PRO A C 1
ATOM 763 O O . PRO A 1 114 ? -20.448 14.350 -10.394 1.00 107.29 94 PRO A O 1
ATOM 767 N N . LEU A 1 115 ? -22.552 15.047 -10.808 1.00 109.79 95 LEU A N 1
ATOM 768 C CA . LEU A 1 115 ? -23.182 13.754 -10.498 1.00 108.07 95 LEU A CA 1
ATOM 769 C C . LEU A 1 115 ? -22.830 12.677 -11.537 1.00 102.91 95 LEU A C 1
ATOM 770 O O . LEU A 1 115 ? -22.759 12.952 -12.738 1.00 94.42 95 LEU A O 1
ATOM 775 N N . VAL A 1 116 ? -22.615 11.453 -11.052 1.00 104.38 96 VAL A N 1
ATOM 776 C CA . VAL A 1 116 ? -22.159 10.338 -11.891 1.00 103.02 96 VAL A CA 1
ATOM 777 C C . VAL A 1 116 ? -23.323 9.587 -12.562 1.00 102.56 96 VAL A C 1
ATOM 778 O O . VAL A 1 116 ? -24.254 9.133 -11.887 1.00 103.27 96 VAL A O 1
ATOM 782 N N . ASN A 1 117 ? -23.262 9.473 -13.894 1.00 97.92 97 ASN A N 1
ATOM 783 C CA . ASN A 1 117 ? -24.290 8.784 -14.697 1.00 95.31 97 ASN A CA 1
ATOM 784 C C . ASN A 1 117 ? -25.705 9.351 -14.491 1.00 96.57 97 ASN A C 1
ATOM 785 O O . ASN A 1 117 ? -26.670 8.602 -14.308 1.00 94.96 97 ASN A O 1
ATOM 790 N N . LYS A 1 118 ? -25.812 10.678 -14.500 1.00 98.16 98 LYS A N 1
ATOM 791 C CA . LYS A 1 118 ? -27.102 11.358 -14.377 1.00 96.80 98 LYS A CA 1
ATOM 792 C C . LYS A 1 118 ? -27.131 12.534 -15.339 1.00 92.75 98 LYS A C 1
ATOM 793 O O . LYS A 1 118 ? -26.084 13.117 -15.648 1.00 92.34 98 LYS A O 1
ATOM 799 N N . LYS A 1 119 ? -28.326 12.865 -15.823 1.00 87.65 99 LYS A N 1
ATOM 800 C CA . LYS A 1 119 ? -28.527 14.039 -16.677 1.00 86.02 99 LYS A CA 1
ATOM 801 C C . LYS A 1 119 ? -27.671 13.991 -17.950 1.00 78.40 99 LYS A C 1
ATOM 802 O O . LYS A 1 119 ? -26.943 14.937 -18.274 1.00 73.98 99 LYS A O 1
ATOM 808 N N . LEU A 1 120 ? -27.766 12.866 -18.652 1.00 73.35 100 LEU A N 1
ATOM 809 C CA . LEU A 1 120 ? -27.121 12.690 -19.951 1.00 73.34 100 LEU A CA 1
ATOM 810 C C . LEU A 1 120 ? -27.742 13.602 -21.027 1.00 72.01 100 LEU A C 1
ATOM 811 O O . LEU A 1 120 ? -27.020 14.203 -21.823 1.00 68.46 100 LEU A O 1
ATOM 816 N N . TYR A 1 121 ? -29.075 13.704 -21.036 1.00 69.65 101 TYR A N 1
ATOM 817 C CA . TYR A 1 121 ? -29.805 14.397 -22.113 1.00 69.23 101 TYR A CA 1
ATOM 818 C C . TYR A 1 121 ? -30.342 15.781 -21.726 1.00 69.81 101 TYR A C 1
ATOM 819 O O . TYR A 1 121 ? -30.659 16.587 -22.604 1.00 66.71 101 TYR A O 1
ATOM 828 N N . GLY A 1 122 ? -30.446 16.054 -20.427 1.00 70.64 102 GLY A N 1
ATOM 829 C CA . GLY A 1 122 ? -30.882 17.364 -19.940 1.00 74.24 102 GLY A CA 1
ATOM 830 C C . GLY A 1 122 ? -30.861 17.460 -18.422 1.00 76.37 102 GLY A C 1
ATOM 831 O O . GLY A 1 122 ? -30.621 16.468 -17.742 1.00 77.60 102 GLY A O 1
ATOM 832 N N . PRO A 1 123 ? -31.109 18.662 -17.877 1.00 82.04 103 PRO A N 1
ATOM 833 C CA . PRO A 1 123 ? -31.075 18.868 -16.422 1.00 86.76 103 PRO A CA 1
ATOM 834 C C . PRO A 1 123 ? -32.276 18.259 -15.666 1.00 90.63 103 PRO A C 1
ATOM 835 O O . PRO A 1 123 ? -32.084 17.595 -14.647 1.00 92.28 103 PRO A O 1
ATOM 839 N N . LYS A 1 124 ? -33.486 18.490 -16.174 1.00 95.25 104 LYS A N 1
ATOM 840 C CA . LYS A 1 124 ? -34.726 17.968 -15.576 1.00 99.37 104 LYS A CA 1
ATOM 841 C C . LYS A 1 124 ? -35.105 16.615 -16.206 1.00 99.49 104 LYS A C 1
ATOM 842 O O . LYS A 1 124 ? -34.334 16.063 -16.993 1.00 99.46 104 LYS A O 1
ATOM 848 N N . ASP A 1 125 ? -36.288 16.101 -15.857 1.00 101.48 105 ASP A N 1
ATOM 849 C CA . ASP A 1 125 ? -36.791 14.815 -16.365 1.00 102.35 105 ASP A CA 1
ATOM 850 C C . ASP A 1 125 ? -37.040 14.804 -17.885 1.00 103.30 105 ASP A C 1
ATOM 851 O O . ASP A 1 125 ? -36.374 14.072 -18.625 1.00 102.77 105 ASP A O 1
ATOM 856 N N . SER A 1 126 ? -38.006 15.597 -18.347 1.00 104.59 106 SER A N 1
ATOM 857 C CA . SER A 1 126 ? -38.339 15.656 -19.777 1.00 104.32 106 SER A CA 1
ATOM 858 C C . SER A 1 126 ? -37.564 16.742 -20.520 1.00 100.44 106 SER A C 1
ATOM 859 O O . SER A 1 126 ? -37.527 16.745 -21.751 1.00 104.98 106 SER A O 1
ATOM 862 N N . VAL A 1 127 ? -36.941 17.655 -19.775 1.00 94.54 107 VAL A N 1
ATOM 863 C CA . VAL A 1 127 ? -36.255 18.800 -20.366 1.00 89.49 107 VAL A CA 1
ATOM 864 C C . VAL A 1 127 ? -34.925 18.368 -20.992 1.00 85.73 107 VAL A C 1
ATOM 865 O O . VAL A 1 127 ? -34.197 17.549 -20.424 1.00 83.86 107 VAL A O 1
ATOM 869 N N . ASP A 1 128 ? -34.623 18.928 -22.164 1.00 81.95 108 ASP A N 1
ATOM 870 C CA . ASP A 1 128 ? -33.361 18.673 -22.859 1.00 80.88 108 ASP A CA 1
ATOM 871 C C . ASP A 1 128 ? -32.419 19.876 -22.755 1.00 79.13 108 ASP A C 1
ATOM 872 O O . ASP A 1 128 ? -32.872 21.020 -22.666 1.00 81.48 108 ASP A O 1
ATOM 877 N N . TYR A 1 129 ? -31.111 19.615 -22.805 1.00 74.64 109 TYR A N 1
ATOM 878 C CA . TYR A 1 129 ? -30.127 20.684 -22.953 1.00 73.12 109 TYR A CA 1
ATOM 879 C C . TYR A 1 129 ? -30.402 21.418 -24.264 1.00 71.26 109 TYR A C 1
ATOM 880 O O . TYR A 1 129 ? -30.723 20.788 -25.277 1.00 68.00 109 TYR A O 1
ATOM 889 N N . ILE A 1 130 ? -30.287 22.744 -24.249 1.00 71.87 110 ILE A N 1
ATOM 890 C CA . ILE A 1 130 ? -30.469 23.537 -25.472 1.00 74.49 110 ILE A CA 1
ATOM 891 C C . ILE A 1 130 ? -29.532 23.063 -26.594 1.00 70.74 110 ILE A C 1
ATOM 892 O O . ILE A 1 130 ? -29.916 23.020 -27.759 1.00 68.39 110 ILE A O 1
ATOM 897 N N . ASP A 1 131 ? -28.305 22.711 -26.216 1.00 68.40 111 ASP A N 1
ATOM 898 C CA . ASP A 1 131 ? -27.235 22.447 -27.162 1.00 65.58 111 ASP A CA 1
ATOM 899 C C . ASP A 1 131 ? -27.095 20.970 -27.546 1.00 60.17 111 ASP A C 1
ATOM 900 O O . ASP A 1 131 ? -26.006 20.536 -27.946 1.00 57.64 111 ASP A O 1
ATOM 905 N N . ASN A 1 132 ? -28.178 20.198 -27.459 1.00 56.36 112 ASN A N 1
ATOM 906 C CA . ASN A 1 132 ? -28.107 18.790 -27.856 1.00 53.18 112 ASN A CA 1
ATOM 907 C C . ASN A 1 132 ? -27.767 18.592 -29.325 1.00 51.21 112 ASN A C 1
ATOM 908 O O . ASN A 1 132 ? -27.132 17.583 -29.684 1.00 47.61 112 ASN A O 1
ATOM 913 N N . VAL A 1 133 ? -28.204 19.527 -30.164 1.00 51.17 113 VAL A N 1
ATOM 914 C CA . VAL A 1 133 ? -27.838 19.523 -31.577 1.00 50.63 113 VAL A CA 1
ATOM 915 C C . VAL A 1 133 ? -26.317 19.503 -31.712 1.00 48.75 113 VAL A C 1
ATOM 916 O O . VAL A 1 133 ? -25.765 18.638 -32.378 1.00 46.03 113 VAL A O 1
ATOM 920 N N . GLU A 1 134 ? -25.647 20.451 -31.073 1.00 49.76 114 GLU A N 1
ATOM 921 C CA . GLU A 1 134 ? -24.201 20.563 -31.206 1.00 50.04 114 GLU A CA 1
ATOM 922 C C . GLU A 1 134 ? -23.483 19.373 -30.563 1.00 49.51 114 GLU A C 1
ATOM 923 O O . GLU A 1 134 ? -22.545 18.828 -31.133 1.00 50.01 114 GLU A O 1
ATOM 929 N N . ARG A 1 135 ? -23.938 18.962 -29.382 1.00 51.00 115 ARG A N 1
ATOM 930 C CA . ARG A 1 135 ? -23.323 17.866 -28.633 1.00 49.48 115 ARG A CA 1
ATOM 931 C C . ARG A 1 135 ? -23.338 16.547 -29.382 1.00 46.95 115 ARG A C 1
ATOM 932 O O . ARG A 1 135 ? -22.337 15.830 -29.398 1.00 42.98 115 ARG A O 1
ATOM 940 N N . PHE A 1 136 ? -24.463 16.214 -30.000 1.00 46.97 116 PHE A N 1
ATOM 941 C CA . PHE A 1 136 ? -24.596 14.914 -30.642 1.00 45.43 116 PHE A CA 1
ATOM 942 C C . PHE A 1 136 ? -24.138 14.897 -32.097 1.00 44.62 116 PHE A C 1
ATOM 943 O O . PHE A 1 136 ? -23.633 13.882 -32.568 1.00 42.27 116 PHE A O 1
ATOM 951 N N . ALA A 1 137 ? -24.254 16.023 -32.793 1.00 43.81 117 ALA A N 1
ATOM 952 C CA . ALA A 1 137 ? -23.557 16.163 -34.069 1.00 44.21 117 ALA A CA 1
ATOM 953 C C . ALA A 1 137 ? -22.043 15.985 -33.864 1.00 43.01 117 ALA A C 1
ATOM 954 O O . ALA A 1 137 ? -21.366 15.352 -34.676 1.00 44.40 117 ALA A O 1
ATOM 956 N N . MET A 1 138 ? -21.512 16.559 -32.791 1.00 43.14 118 MET A N 1
ATOM 957 C CA . MET A 1 138 ? -20.084 16.422 -32.501 1.00 43.86 118 MET A CA 1
ATOM 958 C C . MET A 1 138 ? -19.694 14.971 -32.191 1.00 44.37 118 MET A C 1
ATOM 959 O O . MET A 1 138 ? -18.594 14.527 -32.540 1.00 44.38 118 MET A O 1
ATOM 964 N N . LEU A 1 139 ? -20.571 14.244 -31.504 1.00 44.43 119 LEU A N 1
ATOM 965 C CA . LEU A 1 139 ? -20.333 12.826 -31.243 1.00 43.59 119 LEU A CA 1
ATOM 966 C C . LEU A 1 139 ? -20.191 12.024 -32.533 1.00 43.46 119 LEU A C 1
ATOM 967 O O . LEU A 1 139 ? -19.293 11.194 -32.638 1.00 44.21 119 LEU A O 1
ATOM 972 N N . SER A 1 140 ? -21.070 12.278 -33.505 1.00 43.13 120 SER A N 1
ATOM 973 C CA . SER A 1 140 ? -21.044 11.542 -34.771 1.00 44.25 120 SER A CA 1
ATOM 974 C C . SER A 1 140 ? -19.761 11.816 -35.549 1.00 43.35 120 SER A C 1
ATOM 975 O O . SER A 1 140 ? -19.185 10.909 -36.121 1.00 43.59 120 SER A O 1
ATOM 978 N N . GLN A 1 141 ? -19.328 13.071 -35.567 1.00 44.31 121 GLN A N 1
ATOM 979 C CA . GLN A 1 141 ? -18.065 13.445 -36.200 1.00 45.52 121 GLN A CA 1
ATOM 980 C C . GLN A 1 141 ? -16.874 12.810 -35.508 1.00 44.12 121 GLN A C 1
ATOM 981 O O . GLN A 1 141 ? -15.936 12.368 -36.162 1.00 44.11 121 GLN A O 1
ATOM 987 N N . ALA A 1 142 ? -16.875 12.836 -34.180 1.00 42.50 122 ALA A N 1
ATOM 988 C CA . ALA A 1 142 ? -15.749 12.305 -33.423 1.00 43.58 122 ALA A CA 1
ATOM 989 C C . ALA A 1 142 ? -15.610 10.797 -33.594 1.00 43.80 122 ALA A C 1
ATOM 990 O O . ALA A 1 142 ? -14.481 10.295 -33.589 1.00 45.32 122 ALA A O 1
ATOM 992 N N . ALA A 1 143 ? -16.740 10.106 -33.710 1.00 41.10 123 ALA A N 1
ATOM 993 C CA . ALA A 1 143 ? -16.751 8.647 -33.790 1.00 42.81 123 ALA A CA 1
ATOM 994 C C . ALA A 1 143 ? -16.160 8.150 -35.098 1.00 43.35 123 ALA A C 1
ATOM 995 O O . ALA A 1 143 ? -15.524 7.114 -35.147 1.00 45.21 123 ALA A O 1
ATOM 997 N N . LEU A 1 144 ? -16.357 8.911 -36.168 1.00 44.02 124 LEU A N 1
ATOM 998 C CA . LEU A 1 144 ? -15.878 8.498 -37.482 1.00 43.94 124 LEU A CA 1
ATOM 999 C C . LEU A 1 144 ? -14.357 8.386 -37.531 1.00 44.58 124 LEU A C 1
ATOM 1000 O O . LEU A 1 144 ? -13.838 7.527 -38.255 1.00 47.58 124 LEU A O 1
ATOM 1005 N N . ALA A 1 145 ? -13.660 9.204 -36.743 1.00 40.52 125 ALA A N 1
ATOM 1006 C CA . ALA A 1 145 ? -12.201 9.185 -36.727 1.00 42.18 125 ALA A CA 1
ATOM 1007 C C . ALA A 1 145 ? -11.626 8.010 -35.943 1.00 42.59 125 ALA A C 1
ATOM 1008 O O . ALA A 1 145 ? -10.455 7.664 -36.098 1.00 46.12 125 ALA A O 1
ATOM 1010 N N . VAL A 1 146 ? -12.445 7.364 -35.123 1.00 42.71 126 VAL A N 1
ATOM 1011 C CA . VAL A 1 146 ? -11.928 6.360 -34.186 1.00 42.35 126 VAL A CA 1
ATOM 1012 C C . VAL A 1 146 ? -11.307 5.146 -34.889 1.00 42.84 126 VAL A C 1
ATOM 1013 O O . VAL A 1 146 ? -10.209 4.722 -34.486 1.00 41.68 126 VAL A O 1
ATOM 1017 N N . PRO A 1 147 ? -11.989 4.589 -35.911 1.00 41.38 127 PRO A N 1
ATOM 1018 C CA . PRO A 1 147 ? -11.367 3.476 -36.633 1.00 43.26 127 PRO A CA 1
ATOM 1019 C C . PRO A 1 147 ? -10.047 3.825 -37.332 1.00 45.75 127 PRO A C 1
ATOM 1020 O O . PRO A 1 147 ? -9.251 2.923 -37.601 1.00 46.15 127 PRO A O 1
ATOM 1024 N N . LEU A 1 148 ? -9.786 5.107 -37.569 1.00 44.41 128 LEU A N 1
ATOM 1025 C CA . LEU A 1 148 ? -8.556 5.516 -38.246 1.00 47.32 128 LEU A CA 1
ATOM 1026 C C . LEU A 1 148 ? -7.422 5.840 -37.278 1.00 47.29 128 LEU A C 1
ATOM 1027 O O . LEU A 1 148 ? -6.257 5.734 -37.648 1.00 47.23 128 LEU A O 1
ATOM 1032 N N . LEU A 1 149 ? -7.755 6.205 -36.037 1.00 46.27 129 LEU A N 1
ATOM 1033 C CA . LEU A 1 149 ? -6.785 6.819 -35.120 1.00 46.13 129 LEU A CA 1
ATOM 1034 C C . LEU A 1 149 ? -6.448 6.016 -33.876 1.00 45.73 129 LEU A C 1
ATOM 1035 O O . LEU A 1 149 ? -5.293 6.004 -33.431 1.00 45.64 129 LEU A O 1
ATOM 1040 N N . VAL A 1 150 ? -7.430 5.326 -33.313 1.00 46.10 130 VAL A N 1
ATOM 1041 C CA . VAL A 1 150 ? -7.276 4.750 -31.976 1.00 46.52 130 VAL A CA 1
ATOM 1042 C C . VAL A 1 150 ? -6.816 3.283 -32.018 1.00 48.53 130 VAL A C 1
ATOM 1043 O O . VAL A 1 150 ? -7.567 2.403 -32.435 1.00 49.36 130 VAL A O 1
ATOM 1047 N N . PRO A 1 151 ? -5.603 2.993 -31.509 1.00 49.56 131 PRO A N 1
ATOM 1048 C CA . PRO A 1 151 ? -5.154 1.606 -31.494 1.00 51.98 131 PRO A CA 1
ATOM 1049 C C . PRO A 1 151 ? -5.930 0.784 -30.474 1.00 54.53 131 PRO A C 1
ATOM 1050 O O . PRO A 1 151 ? -6.074 1.178 -29.313 1.00 56.34 131 PRO A O 1
ATOM 1054 N N . LEU A 1 152 ? -6.375 -0.389 -30.895 1.00 55.38 132 LEU A N 1
ATOM 1055 C CA . LEU A 1 152 ? -7.306 -1.188 -30.123 1.00 57.32 132 LEU A CA 1
ATOM 1056 C C . LEU A 1 152 ? -6.599 -2.358 -29.458 1.00 60.40 132 LEU A C 1
ATOM 1057 O O . LEU A 1 152 ? -5.402 -2.570 -29.617 1.00 60.07 132 LEU A O 1
ATOM 1062 N N . GLY A 1 153 ? -7.354 -3.095 -28.661 1.00 67.23 133 GLY A N 1
ATOM 1063 C CA . GLY A 1 153 ? -6.841 -4.254 -27.955 1.00 72.60 133 GLY A CA 1
ATOM 1064 C C . GLY A 1 153 ? -6.283 -3.868 -26.602 1.00 79.15 133 GLY A C 1
ATOM 1065 O O . GLY A 1 153 ? -6.295 -2.689 -26.220 1.00 75.88 133 GLY A O 1
ATOM 1066 N N . ALA A 1 154 ? -5.812 -4.876 -25.873 1.00 91.33 134 ALA A N 1
ATOM 1067 C CA . ALA A 1 154 ? -5.149 -4.663 -24.598 1.00 98.43 134 ALA A CA 1
ATOM 1068 C C . ALA A 1 154 ? -4.010 -3.655 -24.784 1.00 103.66 134 ALA A C 1
ATOM 1069 O O . ALA A 1 154 ? -3.010 -3.934 -25.454 1.00 103.67 134 ALA A O 1
ATOM 1071 N N . LYS A 1 155 ? -4.163 -2.494 -24.147 1.00 106.79 135 LYS A N 1
ATOM 1072 C CA . LYS A 1 155 ? -3.179 -1.407 -24.204 1.00 111.48 135 LYS A CA 1
ATOM 1073 C C . LYS A 1 155 ? -2.808 -0.982 -25.629 1.00 108.82 135 LYS A C 1
ATOM 1074 O O . LYS A 1 155 ? -1.638 -0.698 -25.918 1.00 109.29 135 LYS A O 1
ATOM 1080 N N . GLY A 1 156 ? -3.796 -0.983 -26.522 1.00 101.04 136 GLY A N 1
ATOM 1081 C CA . GLY A 1 156 ? -3.602 -0.500 -27.888 1.00 94.09 136 GLY A CA 1
ATOM 1082 C C . GLY A 1 156 ? -2.544 -1.257 -28.684 1.00 87.84 136 GLY A C 1
ATOM 1083 O O . GLY A 1 156 ? -1.891 -0.707 -29.567 1.00 79.84 136 GLY A O 1
ATOM 1084 N N . SER A 1 157 ? -2.357 -2.530 -28.365 1.00 86.95 137 SER A N 1
ATOM 1085 C CA . SER A 1 157 ? -1.340 -3.336 -29.050 1.00 87.06 137 SER A CA 1
ATOM 1086 C C . SER A 1 157 ? -1.736 -3.837 -30.450 1.00 85.09 137 SER A C 1
ATOM 1087 O O . SER A 1 157 ? -0.892 -4.348 -31.186 1.00 82.02 137 SER A O 1
ATOM 1090 N N . GLN A 1 158 ? -3.004 -3.697 -30.829 1.00 83.00 138 GLN A N 1
ATOM 1091 C CA . GLN A 1 158 ? -3.502 -4.325 -32.056 1.00 82.32 138 GLN A CA 1
ATOM 1092 C C . GLN A 1 158 ? -3.543 -3.408 -33.273 1.00 76.58 138 GLN A C 1
ATOM 1093 O O . GLN A 1 158 ? -3.847 -3.862 -34.375 1.00 76.70 138 GLN A O 1
ATOM 1099 N N . GLY A 1 159 ? -3.181 -2.139 -33.113 1.00 67.97 139 GLY A N 1
ATOM 1100 C CA . GLY A 1 159 ? -3.352 -1.175 -34.196 1.00 63.12 139 GLY A CA 1
ATOM 1101 C C . GLY A 1 159 ? -4.807 -0.788 -34.373 1.00 57.88 139 GLY A C 1
ATOM 1102 O O . GLY A 1 159 ? -5.677 -1.286 -33.670 1.00 55.85 139 GLY A O 1
ATOM 1103 N N . VAL A 1 160 ? -5.071 0.104 -35.322 1.00 55.34 140 VAL A N 1
ATOM 1104 C CA . VAL A 1 160 ? -6.408 0.676 -35.507 1.00 52.87 140 VAL A CA 1
ATOM 1105 C C . VAL A 1 160 ? -7.348 -0.262 -36.269 1.00 52.39 140 VAL A C 1
ATOM 1106 O O . VAL A 1 160 ? -6.906 -1.201 -36.919 1.00 54.39 140 VAL A O 1
ATOM 1110 N N . MET A 1 161 ? -8.652 -0.004 -36.176 1.00 51.30 141 MET A N 1
ATOM 1111 C CA . MET A 1 161 ? -9.653 -0.845 -36.829 1.00 50.69 141 MET A CA 1
ATOM 1112 C C . MET A 1 161 ? -9.583 -0.744 -38.353 1.00 50.85 141 MET A C 1
ATOM 1113 O O . MET A 1 161 ? -9.751 -1.738 -39.038 1.00 52.00 141 MET A O 1
ATOM 1118 N N . GLY A 1 162 ? -9.327 0.451 -38.875 1.00 49.34 142 GLY A N 1
ATOM 1119 C CA . GLY A 1 162 ? -9.157 0.637 -40.316 1.00 49.37 142 GLY A CA 1
ATOM 1120 C C . GLY A 1 162 ? -10.434 0.994 -41.055 1.00 49.62 142 GLY A C 1
ATOM 1121 O O . GLY A 1 162 ? -11.484 1.205 -40.453 1.00 48.08 142 GLY A O 1
ATOM 1122 N N . GLU A 1 163 ? -10.352 1.018 -42.379 1.00 52.56 143 GLU A N 1
ATOM 1123 C CA . GLU A 1 163 ? -11.423 1.559 -43.211 1.00 52.38 143 GLU A CA 1
ATOM 1124 C C . GLU A 1 163 ? -12.522 0.569 -43.569 1.00 52.33 143 GLU A C 1
ATOM 1125 O O . GLU A 1 163 ? -13.575 0.992 -44.021 1.00 53.58 143 GLU A O 1
ATOM 1131 N N . ASN A 1 164 ? -12.286 -0.727 -43.385 1.00 53.31 144 ASN A N 1
ATOM 1132 C CA . ASN A 1 164 ? -13.311 -1.728 -43.688 1.00 55.61 144 ASN A CA 1
ATOM 1133 C C . ASN A 1 164 ? -14.181 -1.981 -42.485 1.00 54.42 144 ASN A C 1
ATOM 1134 O O . ASN A 1 164 ? -14.195 -3.088 -41.931 1.00 52.10 144 ASN A O 1
ATOM 1139 N N . THR A 1 165 ? -14.934 -0.947 -42.122 1.00 52.12 145 THR A N 1
ATOM 1140 C CA . THR A 1 165 ? -15.638 -0.894 -40.863 1.00 51.91 145 THR A CA 1
ATOM 1141 C C . THR A 1 165 ? -17.134 -0.749 -41.082 1.00 50.11 145 THR A C 1
ATOM 1142 O O . THR A 1 165 ? -17.555 -0.063 -41.999 1.00 52.35 145 THR A O 1
ATOM 1146 N N . ILE A 1 166 ? -17.913 -1.426 -40.242 1.00 49.26 146 ILE A N 1
ATOM 1147 C CA . ILE A 1 166 ? -19.353 -1.250 -40.177 1.00 48.48 146 ILE A CA 1
ATOM 1148 C C . ILE A 1 166 ? -19.656 -0.384 -38.959 1.00 47.00 146 ILE A C 1
ATOM 1149 O O . ILE A 1 166 ? -19.404 -0.792 -37.826 1.00 45.80 146 ILE A O 1
ATOM 1154 N N . PHE A 1 167 ? -20.216 0.799 -39.193 1.00 45.40 147 PHE A N 1
ATOM 1155 C CA . PHE A 1 167 ? -20.660 1.667 -38.114 1.00 44.17 147 PHE A CA 1
ATOM 1156 C C . PHE A 1 167 ? -22.103 1.326 -37.740 1.00 44.74 147 PHE A C 1
ATOM 1157 O O . PHE A 1 167 ? -22.998 1.431 -38.572 1.00 46.49 147 PHE A O 1
ATOM 1165 N N . VAL A 1 168 ? -22.330 0.951 -36.484 1.00 45.00 148 VAL A N 1
ATOM 1166 C CA . VAL A 1 168 ? -23.686 0.742 -35.978 1.00 45.21 148 VAL A CA 1
ATOM 1167 C C . VAL A 1 168 ? -24.115 1.972 -35.180 1.00 45.55 148 VAL A C 1
ATOM 1168 O O . VAL A 1 168 ? -23.587 2.256 -34.098 1.00 48.27 148 VAL A O 1
ATOM 1172 N N . CYS A 1 169 ? -25.025 2.741 -35.769 1.00 45.76 149 CYS A N 1
ATOM 1173 C CA . CYS A 1 169 ? -25.532 3.972 -35.181 1.00 46.81 149 CYS A CA 1
ATOM 1174 C C . CYS A 1 169 ? -26.790 3.673 -34.380 1.00 46.58 149 CYS A C 1
ATOM 1175 O O . CYS A 1 169 ? -27.808 3.271 -34.940 1.00 48.28 149 CYS A O 1
ATOM 1178 N N . ASN A 1 170 ? -26.707 3.887 -33.073 1.00 44.35 150 ASN A N 1
ATOM 1179 C CA . ASN A 1 170 ? -27.810 3.592 -32.182 1.00 45.43 150 ASN A CA 1
ATOM 1180 C C . ASN A 1 170 ? -28.665 4.822 -31.952 1.00 45.02 150 ASN A C 1
ATOM 1181 O O . ASN A 1 170 ? -28.185 5.837 -31.473 1.00 45.95 150 ASN A O 1
ATOM 1186 N N . ASP A 1 171 ? -29.925 4.742 -32.374 1.00 45.60 151 ASP A N 1
ATOM 1187 C CA . ASP A 1 171 ? -30.931 5.766 -32.118 1.00 45.71 151 ASP A CA 1
ATOM 1188 C C . ASP A 1 171 ? -30.631 7.132 -32.748 1.00 47.23 151 ASP A C 1
ATOM 1189 O O . ASP A 1 171 ? -29.642 7.301 -33.486 1.00 44.81 151 ASP A O 1
ATOM 1194 N N . TRP A 1 172 ? -31.534 8.084 -32.516 1.00 46.13 152 TRP A N 1
ATOM 1195 C CA . TRP A 1 172 ? -31.481 9.359 -33.213 1.00 48.39 152 TRP A CA 1
ATOM 1196 C C . TRP A 1 172 ? -30.203 10.154 -32.944 1.00 46.68 152 TRP A C 1
ATOM 1197 O O . TRP A 1 172 ? -29.773 10.919 -33.801 1.00 46.44 152 TRP A O 1
ATOM 1208 N N . HIS A 1 173 ? -29.599 9.967 -31.772 1.00 45.58 153 HIS A N 1
ATOM 1209 C CA . HIS A 1 173 ? -28.434 10.770 -31.358 1.00 46.31 153 HIS A CA 1
ATOM 1210 C C . HIS A 1 173 ? -27.268 10.660 -32.327 1.00 44.11 153 HIS A C 1
ATOM 1211 O O . HIS A 1 173 ? -26.478 11.597 -32.470 1.00 41.19 153 HIS A O 1
ATOM 1218 N N . THR A 1 174 ? -27.133 9.486 -32.934 1.00 43.87 154 THR A N 1
ATOM 1219 C CA . THR A 1 174 ? -26.030 9.188 -33.830 1.00 43.47 154 THR A CA 1
ATOM 1220 C C . THR A 1 174 ? -26.484 9.065 -35.286 1.00 44.60 154 THR A C 1
ATOM 1221 O O . THR A 1 174 ? -25.733 8.575 -36.140 1.00 46.27 154 THR A O 1
ATOM 1225 N N . SER A 1 175 ? -27.702 9.509 -35.588 1.00 45.95 155 SER A N 1
ATOM 1226 C CA . SER A 1 175 ? -28.289 9.251 -36.901 1.00 45.62 155 SER A CA 1
ATOM 1227 C C . SER A 1 175 ? -27.749 10.144 -38.021 1.00 46.37 155 SER A C 1
ATOM 1228 O O . SER A 1 175 ? -28.084 9.912 -39.169 1.00 48.37 155 SER A O 1
ATOM 1231 N N . LEU A 1 176 ? -26.946 11.157 -37.693 1.00 48.07 156 LEU A N 1
ATOM 1232 C CA . LEU A 1 176 ? -26.266 11.964 -38.718 1.00 48.10 156 LEU A CA 1
ATOM 1233 C C . LEU A 1 176 ? -24.929 11.359 -39.173 1.00 47.11 156 LEU A C 1
ATOM 1234 O O . LEU A 1 176 ? -24.345 11.796 -40.158 1.00 49.61 156 LEU A O 1
ATOM 1239 N N . LEU A 1 177 ? -24.433 10.354 -38.470 1.00 46.56 157 LEU A N 1
ATOM 1240 C CA . LEU A 1 177 ? -23.141 9.754 -38.823 1.00 47.13 157 LEU A CA 1
ATOM 1241 C C . LEU A 1 177 ? -23.038 9.303 -40.296 1.00 47.89 157 LEU A C 1
ATOM 1242 O O . LEU A 1 177 ? -21.994 9.476 -40.927 1.00 48.14 157 LEU A O 1
ATOM 1247 N N . PRO A 1 178 ? -24.106 8.702 -40.846 1.00 47.69 158 PRO A N 1
ATOM 1248 C CA . PRO A 1 178 ? -24.056 8.326 -42.261 1.00 47.74 158 PRO A CA 1
ATOM 1249 C C . PRO A 1 178 ? -23.896 9.514 -43.207 1.00 48.49 158 PRO A C 1
ATOM 1250 O O . PRO A 1 178 ? -23.249 9.383 -44.246 1.00 50.15 158 PRO A O 1
ATOM 1254 N N . LEU A 1 179 ? -24.439 10.667 -42.833 1.00 47.84 159 LEU A N 1
ATOM 1255 C CA . LEU A 1 179 ? -24.300 11.864 -43.652 1.00 47.25 159 LEU A CA 1
ATOM 1256 C C . LEU A 1 179 ? -22.867 12.373 -43.591 1.00 47.84 159 LEU A C 1
ATOM 1257 O O . LEU A 1 179 ? -22.283 12.716 -44.623 1.00 49.92 159 LEU A O 1
ATOM 1262 N N . TYR A 1 180 ? -22.300 12.440 -42.389 1.00 45.94 160 TYR A N 1
ATOM 1263 C CA . TYR A 1 180 ? -20.916 12.875 -42.228 1.00 44.97 160 TYR A CA 1
ATOM 1264 C C . TYR A 1 180 ? -19.938 11.905 -42.893 1.00 46.15 160 TYR A C 1
ATOM 1265 O O . TYR A 1 180 ? -18.953 12.338 -43.493 1.00 45.99 160 TYR A O 1
ATOM 1274 N N . LEU A 1 181 ? -20.222 10.608 -42.802 1.00 44.09 161 LEU A N 1
ATOM 1275 C CA . LEU A 1 181 ? -19.413 9.591 -43.477 1.00 44.51 161 LEU A CA 1
ATOM 1276 C C . LEU A 1 181 ? -19.297 9.895 -44.966 1.00 44.44 161 LEU A C 1
ATOM 1277 O O . LEU A 1 181 ? -18.211 9.838 -45.544 1.00 46.13 161 LEU A O 1
ATOM 1282 N N . LYS A 1 182 ? -20.431 10.170 -45.595 1.00 46.00 162 LYS A N 1
ATOM 1283 C CA . LYS A 1 182 ? -20.448 10.510 -47.018 1.00 47.14 162 LYS A CA 1
ATOM 1284 C C . LYS A 1 182 ? -19.757 11.822 -47.316 1.00 48.29 162 LYS A C 1
ATOM 1285 O O . LYS A 1 182 ? -18.962 11.912 -48.252 1.00 48.90 162 LYS A O 1
ATOM 1291 N N . GLU A 1 183 ? -20.100 12.852 -46.553 1.00 48.96 163 GLU A N 1
ATOM 1292 C CA . GLU A 1 183 ? -19.664 14.199 -46.885 1.00 49.28 163 GLU A CA 1
ATOM 1293 C C . GLU A 1 183 ? -18.201 14.453 -46.559 1.00 49.30 163 GLU A C 1
ATOM 1294 O O . GLU A 1 183 ? -17.484 14.974 -47.398 1.00 52.25 163 GLU A O 1
ATOM 1300 N N . TYR A 1 184 ? -17.766 14.072 -45.367 1.00 48.87 164 TYR A N 1
ATOM 1301 C CA . TYR A 1 184 ? -16.420 14.385 -44.905 1.00 49.43 164 TYR A CA 1
ATOM 1302 C C . TYR A 1 184 ? -15.382 13.334 -45.283 1.00 47.28 164 TYR A C 1
ATOM 1303 O O . TYR A 1 184 ? -14.212 13.651 -45.324 1.00 48.55 164 TYR A O 1
ATOM 1312 N N . TYR A 1 185 ? -15.792 12.092 -45.527 1.00 48.62 165 TYR A N 1
ATOM 1313 C CA . TYR A 1 185 ? -14.824 11.000 -45.738 1.00 48.07 165 TYR A CA 1
ATOM 1314 C C . TYR A 1 185 ? -14.886 10.402 -47.133 1.00 50.64 165 TYR A C 1
ATOM 1315 O O . TYR A 1 185 ? -13.939 10.533 -47.912 1.00 49.58 165 TYR A O 1
ATOM 1324 N N . GLN A 1 186 ? -16.022 9.810 -47.473 1.00 51.37 166 GLN A N 1
ATOM 1325 C CA . GLN A 1 186 ? -16.146 9.096 -48.740 1.00 54.34 166 GLN A CA 1
ATOM 1326 C C . GLN A 1 186 ? -16.005 9.995 -49.960 1.00 56.61 166 GLN A C 1
ATOM 1327 O O . GLN A 1 186 ? -15.608 9.524 -51.020 1.00 59.17 166 GLN A O 1
ATOM 1333 N N . SER A 1 187 ? -16.326 11.274 -49.805 1.00 55.65 167 SER A N 1
ATOM 1334 C CA . SER A 1 187 ? -16.134 12.241 -50.873 1.00 55.63 167 SER A CA 1
ATOM 1335 C C . SER A 1 187 ? -14.649 12.467 -51.182 1.00 57.39 167 SER A C 1
ATOM 1336 O O . SER A 1 187 ? -14.336 12.974 -52.248 1.00 59.58 167 SER A O 1
ATOM 1339 N N . GLN A 1 188 ? -13.754 12.123 -50.255 1.00 57.82 168 GLN A N 1
ATOM 1340 C CA . GLN A 1 188 ? -12.304 12.189 -50.518 1.00 57.21 168 GLN A CA 1
ATOM 1341 C C . GLN A 1 188 ? -11.672 10.808 -50.642 1.00 55.80 168 GLN A C 1
ATOM 1342 O O . GLN A 1 188 ? -10.469 10.694 -50.487 1.00 59.73 168 GLN A O 1
ATOM 1348 N N . GLY A 1 189 ? -12.464 9.768 -50.865 1.00 55.12 169 GLY A N 1
ATOM 1349 C CA . GLY A 1 189 ? -11.917 8.420 -50.983 1.00 55.28 169 GLY A CA 1
ATOM 1350 C C . GLY A 1 189 ? -11.482 7.732 -49.699 1.00 54.95 169 GLY A C 1
ATOM 1351 O O . GLY A 1 189 ? -10.736 6.767 -49.758 1.00 56.67 169 GLY A O 1
ATOM 1352 N N . ILE A 1 190 ? -11.983 8.179 -48.551 1.00 54.42 170 ILE A N 1
ATOM 1353 C CA . ILE A 1 190 ? -11.730 7.501 -47.276 1.00 52.50 170 ILE A CA 1
ATOM 1354 C C . ILE A 1 190 ? -12.994 6.749 -46.877 1.00 51.38 170 ILE A C 1
ATOM 1355 O O . ILE A 1 190 ? -14.099 7.214 -47.118 1.00 54.01 170 ILE A O 1
ATOM 1360 N N . PHE A 1 191 ? -12.833 5.594 -46.240 1.00 50.13 171 PHE A N 1
ATOM 1361 C CA . PHE A 1 191 ? -13.965 4.754 -45.837 1.00 48.18 171 PHE A CA 1
ATOM 1362 C C . PHE A 1 191 ? -14.832 4.362 -47.026 1.00 49.98 171 PHE A C 1
ATOM 1363 O O . PHE A 1 191 ? -16.045 4.197 -46.886 1.00 47.93 171 PHE A O 1
ATOM 1371 N N . VAL A 1 192 ? -14.225 4.218 -48.195 1.00 52.68 172 VAL A N 1
ATOM 1372 C CA . VAL A 1 192 ? -15.004 4.008 -49.410 1.00 55.62 172 VAL A CA 1
ATOM 1373 C C . VAL A 1 192 ? -15.849 2.736 -49.327 1.00 54.73 172 VAL A C 1
ATOM 1374 O O . VAL A 1 192 ? -16.901 2.668 -49.947 1.00 56.65 172 VAL A O 1
ATOM 1378 N N . ASN A 1 193 ? -15.374 1.738 -48.581 1.00 55.42 173 ASN A N 1
ATOM 1379 C CA . ASN A 1 193 ? -16.094 0.473 -48.388 1.00 55.34 173 ASN A CA 1
ATOM 1380 C C . ASN A 1 193 ? -16.745 0.312 -47.021 1.00 54.01 173 ASN A C 1
ATOM 1381 O O . ASN A 1 193 ? -17.336 -0.726 -46.750 1.00 52.63 173 ASN A O 1
ATOM 1386 N N . ALA A 1 194 ? -16.670 1.334 -46.176 1.00 51.11 174 ALA A N 1
ATOM 1387 C CA . ALA A 1 194 ? -17.337 1.288 -44.889 1.00 50.74 174 ALA A CA 1
ATOM 1388 C C . ALA A 1 194 ? -18.847 1.242 -45.082 1.00 50.17 174 ALA A C 1
ATOM 1389 O O . ALA A 1 194 ? -19.365 1.743 -46.072 1.00 52.39 174 ALA A O 1
ATOM 1391 N N . LYS A 1 195 ? -19.539 0.625 -44.129 1.00 52.05 175 LYS A N 1
ATOM 1392 C CA . LYS A 1 195 ? -20.998 0.515 -44.155 1.00 51.32 175 LYS A CA 1
ATOM 1393 C C . LYS A 1 195 ? -21.597 1.118 -42.891 1.00 49.26 175 LYS A C 1
ATOM 1394 O O . LYS A 1 195 ? -20.939 1.159 -41.842 1.00 46.43 175 LYS A O 1
ATOM 1400 N N . THR A 1 196 ? -22.836 1.592 -42.991 1.00 47.69 176 THR A N 1
ATOM 1401 C CA . THR A 1 196 ? -23.540 2.083 -41.819 1.00 48.26 176 THR A CA 1
ATOM 1402 C C . THR A 1 196 ? -24.829 1.314 -41.616 1.00 51.00 176 THR A C 1
ATOM 1403 O O . THR A 1 196 ? -25.552 1.019 -42.573 1.00 54.64 176 THR A O 1
ATOM 1407 N N . VAL A 1 197 ? -25.113 1.023 -40.355 1.00 49.58 177 VAL A N 1
ATOM 1408 C CA . VAL A 1 197 ? -26.347 0.383 -39.969 1.00 51.20 177 VAL A CA 1
ATOM 1409 C C . VAL A 1 197 ? -27.028 1.279 -38.946 1.00 50.46 177 VAL A C 1
ATOM 1410 O O . VAL A 1 197 ? -26.431 1.621 -37.928 1.00 48.08 177 VAL A O 1
ATOM 1414 N N . MET A 1 198 ? -28.281 1.619 -39.221 1.00 52.61 178 MET A N 1
ATOM 1415 C CA . MET A 1 198 ? -29.090 2.402 -38.315 1.00 53.40 178 MET A CA 1
ATOM 1416 C C . MET A 1 198 ? -29.811 1.398 -37.415 1.00 52.84 178 MET A C 1
ATOM 1417 O O . MET A 1 198 ? -30.617 0.606 -37.890 1.00 56.54 178 MET A O 1
ATOM 1422 N N . LEU A 1 199 ? -29.439 1.352 -36.141 1.00 51.17 179 LEU A N 1
ATOM 1423 C CA . LEU A 1 199 ? -30.110 0.476 -35.186 1.00 49.19 179 LEU A CA 1
ATOM 1424 C C . LEU A 1 199 ? -31.061 1.294 -34.348 1.00 48.16 179 LEU A C 1
ATOM 1425 O O . LEU A 1 199 ? -30.644 2.095 -33.514 1.00 46.11 179 LEU A O 1
ATOM 1430 N N . LEU A 1 200 ? -32.352 1.074 -34.575 1.00 50.16 180 LEU A N 1
ATOM 1431 C CA . LEU A 1 200 ? -33.397 1.843 -33.930 1.00 52.66 180 LEU A CA 1
ATOM 1432 C C . LEU A 1 200 ? -33.857 1.137 -32.664 1.00 53.19 180 LEU A C 1
ATOM 1433 O O . LEU A 1 200 ? -34.225 -0.042 -32.707 1.00 52.78 180 LEU A O 1
ATOM 1438 N N . HIS A 1 201 ? -33.801 1.842 -31.537 1.00 53.46 181 HIS A N 1
ATOM 1439 C CA . HIS A 1 201 ? -34.290 1.304 -30.266 1.00 53.11 181 HIS A CA 1
ATOM 1440 C C . HIS A 1 201 ? -35.637 1.875 -29.864 1.00 54.53 181 HIS A C 1
ATOM 1441 O O . HIS A 1 201 ? -36.347 1.238 -29.111 1.00 54.99 181 HIS A O 1
ATOM 1448 N N . ASN A 1 202 ? -35.959 3.079 -30.337 1.00 57.41 182 ASN A N 1
ATOM 1449 C CA . ASN A 1 202 ? -37.202 3.754 -29.973 1.00 60.18 182 ASN A CA 1
ATOM 1450 C C . ASN A 1 202 ? -37.558 4.854 -30.960 1.00 59.40 182 ASN A C 1
ATOM 1451 O O . ASN A 1 202 ? -36.848 5.864 -31.040 1.00 59.93 182 ASN A O 1
ATOM 1456 N N . ILE A 1 203 ? -38.670 4.665 -31.668 1.00 55.95 183 ILE A N 1
ATOM 1457 C CA 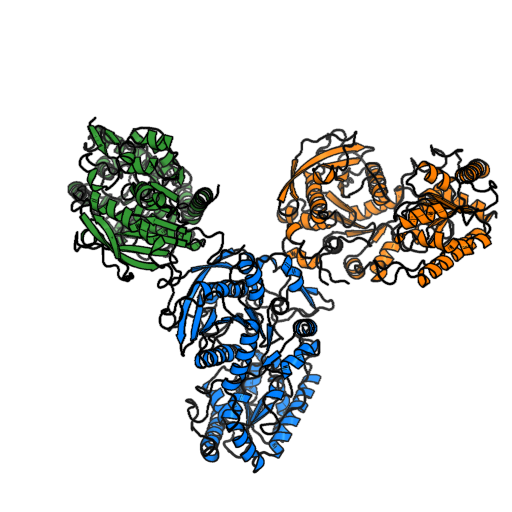. ILE A 1 203 ? -39.101 5.566 -32.737 1.00 57.65 183 ILE A CA 1
ATOM 1458 C C . ILE A 1 203 ? -39.773 6.832 -32.216 1.00 56.70 183 ILE A C 1
ATOM 1459 O O . ILE A 1 203 ? -39.987 7.767 -32.984 1.00 59.96 183 ILE A O 1
ATOM 1464 N N . ALA A 1 204 ? -40.100 6.881 -30.930 1.00 55.87 184 ALA A N 1
ATOM 1465 C CA . ALA A 1 204 ? -40.769 8.052 -30.371 1.00 56.78 184 ALA A CA 1
ATOM 1466 C C . ALA A 1 204 ? -39.851 9.277 -30.360 1.00 55.93 184 ALA A C 1
ATOM 1467 O O . ALA A 1 204 ? -40.321 10.403 -30.427 1.00 56.81 184 ALA A O 1
ATOM 1469 N N . PHE A 1 205 ? -38.540 9.064 -30.336 1.00 54.95 185 PHE A N 1
ATOM 1470 C CA . PHE A 1 205 ? -37.597 10.170 -30.333 1.00 56.56 185 PHE A CA 1
ATOM 1471 C C . PHE A 1 205 ? -36.762 10.092 -31.603 1.00 54.03 185 PHE A C 1
ATOM 1472 O O . PHE A 1 205 ? -36.105 9.081 -31.877 1.00 54.28 185 PHE A O 1
ATOM 1480 N N . GLN A 1 206 ? -36.812 11.170 -32.379 1.00 51.48 186 GLN A N 1
ATOM 1481 C CA . GLN A 1 206 ? -36.342 11.165 -33.756 1.00 50.35 186 GLN A CA 1
ATOM 1482 C C . GLN A 1 206 ? -35.322 12.259 -34.089 1.00 49.18 186 GLN A C 1
ATOM 1483 O O . GLN A 1 206 ? -34.826 12.296 -35.210 1.00 52.96 186 GLN A O 1
ATOM 1489 N N . GLY A 1 207 ? -35.006 13.128 -33.132 1.00 49.34 187 GLY A N 1
ATOM 1490 C CA . GLY A 1 207 ? -34.140 14.264 -33.381 1.00 48.44 187 GLY A CA 1
ATOM 1491 C C . GLY A 1 207 ? -34.858 15.279 -34.234 1.00 51.27 187 GLY A C 1
ATOM 1492 O O . GLY A 1 207 ? -34.348 15.695 -35.279 1.00 51.90 187 GLY A O 1
ATOM 1493 N N . ARG A 1 208 ? -36.066 15.643 -33.804 1.00 51.70 188 ARG A N 1
ATOM 1494 C CA . ARG A 1 208 ? -36.795 16.728 -34.413 1.00 53.64 188 ARG A CA 1
ATOM 1495 C C . ARG A 1 208 ? -36.275 18.028 -33.825 1.00 55.08 188 ARG A C 1
ATOM 1496 O O . ARG A 1 208 ? -36.273 18.197 -32.608 1.00 58.17 188 ARG A O 1
ATOM 1504 N N . PHE A 1 209 ? -35.792 18.914 -34.695 1.00 54.87 189 PHE A N 1
ATOM 1505 C CA . PHE A 1 209 ? -35.272 20.209 -34.290 1.00 53.38 189 PHE A CA 1
ATOM 1506 C C . PHE A 1 209 ? -35.760 21.267 -35.249 1.00 54.35 189 PHE A C 1
ATOM 1507 O O . PHE A 1 209 ? -36.074 20.957 -36.391 1.00 54.36 189 PHE A O 1
ATOM 1515 N N . PRO A 1 210 ? -35.824 22.526 -34.795 1.00 55.67 190 PRO A N 1
ATOM 1516 C CA . PRO A 1 210 ? -36.217 23.598 -35.702 1.00 57.52 190 PRO A CA 1
ATOM 1517 C C . PRO A 1 210 ? -35.270 23.711 -36.885 1.00 56.32 190 PRO A C 1
ATOM 1518 O O . PRO A 1 210 ? -34.078 23.434 -36.746 1.00 54.58 190 PRO A O 1
ATOM 1522 N N . SER A 1 211 ? -35.792 24.147 -38.021 1.00 58.41 191 SER A N 1
ATOM 1523 C CA . SER A 1 211 ? -34.998 24.232 -39.234 1.00 59.16 191 SER A CA 1
ATOM 1524 C C . SER A 1 211 ? -33.899 25.280 -39.097 1.00 59.59 191 SER A C 1
ATOM 1525 O O . SER A 1 211 ? -32.846 25.161 -39.710 1.00 59.25 191 SER A O 1
ATOM 1528 N N . SER A 1 212 ? -34.122 26.254 -38.222 1.00 61.65 192 SER A N 1
ATOM 1529 C CA . SER A 1 212 ? -33.120 27.259 -37.890 1.00 63.00 192 SER A CA 1
ATOM 1530 C C . SER A 1 212 ? -31.853 26.682 -37.257 1.00 62.47 192 SER A C 1
ATOM 1531 O O . SER A 1 212 ? -30.849 27.384 -37.133 1.00 64.91 192 SER A O 1
ATOM 1534 N N . LYS A 1 213 ? -31.896 25.423 -36.831 1.00 59.60 193 LYS A N 1
ATOM 1535 C CA . LYS A 1 213 ? -30.701 24.738 -36.349 1.00 58.10 193 LYS A CA 1
ATOM 1536 C C . LYS A 1 213 ? -29.931 24.017 -37.455 1.00 56.46 193 LYS A C 1
ATOM 1537 O O . LYS A 1 213 ? -29.033 23.228 -37.165 1.00 51.58 193 LYS A O 1
ATOM 1543 N N . PHE A 1 214 ? -30.266 24.268 -38.718 1.00 57.70 194 PHE A N 1
ATOM 1544 C CA . PHE A 1 214 ? -29.592 23.564 -39.817 1.00 55.14 194 PHE A CA 1
ATOM 1545 C C . PHE A 1 214 ? -28.118 23.947 -39.940 1.00 52.13 194 PHE A C 1
ATOM 1546 O O . PHE A 1 214 ? -27.269 23.087 -40.117 1.00 50.43 194 PHE A O 1
ATOM 1554 N N . ASP A 1 215 ? -27.804 25.225 -39.763 1.00 52.97 195 ASP A N 1
ATOM 1555 C CA . ASP A 1 215 ? -26.435 25.697 -39.957 1.00 54.13 195 ASP A CA 1
ATOM 1556 C C . ASP A 1 215 ? -25.478 25.055 -38.957 1.00 52.11 195 ASP A C 1
ATOM 1557 O O . ASP A 1 215 ? -24.290 24.944 -39.222 1.00 52.48 195 ASP A O 1
ATOM 1562 N N . ALA A 1 216 ? -25.992 24.682 -37.789 1.00 50.54 196 ALA A N 1
ATOM 1563 C CA . ALA A 1 216 ? -25.179 24.061 -36.762 1.00 50.18 196 ALA A CA 1
ATOM 1564 C C . ALA A 1 216 ? -24.692 22.661 -37.125 1.00 50.47 196 ALA A C 1
ATOM 1565 O O . ALA A 1 216 ? -23.782 22.149 -36.472 1.00 53.42 196 ALA A O 1
ATOM 1567 N N . LEU A 1 217 ? -25.293 22.036 -38.131 1.00 50.92 197 LEU A N 1
ATOM 1568 C CA . LEU A 1 217 ? -24.885 20.690 -38.554 1.00 49.54 197 LEU A CA 1
ATOM 1569 C C . LEU A 1 217 ? -23.625 20.662 -39.423 1.00 49.46 197 LEU A C 1
ATOM 1570 O O . LEU A 1 217 ? -23.001 19.622 -39.554 1.00 49.96 197 LEU A O 1
ATOM 1575 N N . ASN A 1 218 ? -23.250 21.802 -39.997 1.00 52.78 198 ASN A N 1
ATOM 1576 C CA . ASN A 1 218 ? -22.141 21.880 -40.960 1.00 55.58 198 ASN A CA 1
ATOM 1577 C C . ASN A 1 218 ? -22.242 20.862 -42.079 1.00 54.90 198 ASN A C 1
ATOM 1578 O O . ASN A 1 218 ? -21.271 20.144 -42.362 1.00 51.80 198 ASN A O 1
ATOM 1583 N N . LEU A 1 219 ? -23.419 20.810 -42.694 1.00 54.13 199 LEU A N 1
ATOM 1584 C CA . LEU A 1 219 ? -23.646 19.974 -43.848 1.00 52.81 199 LEU A CA 1
ATOM 1585 C C . LEU A 1 219 ? -24.145 20.842 -44.985 1.00 54.54 199 LEU A C 1
ATOM 1586 O O . LEU A 1 219 ? -24.912 21.785 -44.765 1.00 55.83 199 LEU A O 1
ATOM 1591 N N . PRO A 1 220 ? -23.757 20.498 -46.218 1.00 52.75 200 PRO A N 1
ATOM 1592 C CA . PRO A 1 220 ? -24.249 21.248 -47.357 1.00 52.46 200 PRO A CA 1
ATOM 1593 C C . PRO A 1 220 ? -25.729 20.989 -47.638 1.00 53.20 200 PRO A C 1
ATOM 1594 O O . PRO A 1 220 ? -26.335 20.110 -47.025 1.00 54.17 200 PRO A O 1
ATOM 1598 N N . ALA A 1 221 ? -26.304 21.811 -48.508 1.00 53.34 201 ALA A N 1
ATOM 1599 C CA . ALA A 1 221 ? -27.728 21.803 -48.754 1.00 54.96 201 ALA A CA 1
ATOM 1600 C C . ALA A 1 221 ? -28.206 20.539 -49.453 1.00 57.89 201 ALA A C 1
ATOM 1601 O O . ALA A 1 221 ? -29.410 20.305 -49.492 1.00 55.51 201 ALA A O 1
ATOM 1603 N N . LYS A 1 222 ? -27.297 19.733 -50.002 1.00 58.56 202 LYS A N 1
ATOM 1604 C CA . LYS A 1 222 ? -27.719 18.492 -50.653 1.00 59.35 202 LYS A CA 1
ATOM 1605 C C . LYS A 1 222 ? -28.365 17.516 -49.672 1.00 54.73 202 LYS A C 1
ATOM 1606 O O . LYS A 1 222 ? -29.071 16.623 -50.089 1.00 53.93 202 LYS A O 1
ATOM 1612 N N . TYR A 1 223 ? -28.125 17.674 -48.371 1.00 52.88 203 TYR A N 1
ATOM 1613 C CA . TYR A 1 223 ? -28.778 16.822 -47.367 1.00 53.54 203 TYR A CA 1
ATOM 1614 C C . TYR A 1 223 ? -30.056 17.429 -46.774 1.00 55.24 203 TYR A C 1
ATOM 1615 O O . TYR A 1 223 ? -30.683 16.833 -45.895 1.00 52.17 203 TYR A O 1
ATOM 1624 N N . LEU A 1 224 ? -30.447 18.601 -47.262 1.00 56.91 204 LEU A N 1
ATOM 1625 C CA . LEU A 1 224 ? -31.556 19.346 -46.689 1.00 59.83 204 LEU A CA 1
ATOM 1626 C C . LEU A 1 224 ? -32.881 18.618 -46.880 1.00 60.88 204 LEU A C 1
ATOM 1627 O O . LEU A 1 224 ? -33.706 18.555 -45.968 1.00 61.60 204 LEU A O 1
ATOM 1632 N N . SER A 1 225 ? -33.078 18.080 -48.075 1.00 59.52 205 SER A N 1
ATOM 1633 C CA . SER A 1 225 ? -34.277 17.326 -48.377 1.00 61.94 205 SER A CA 1
ATOM 1634 C C . SER A 1 225 ? -34.437 16.077 -47.503 1.00 59.59 205 SER A C 1
ATOM 1635 O O . SER A 1 225 ? -35.540 15.782 -47.046 1.00 61.77 205 SER A O 1
ATOM 1638 N N . ASP A 1 226 ? -33.346 15.350 -47.280 1.00 56.90 206 ASP A N 1
ATOM 1639 C CA . ASP A 1 226 ? -33.367 14.164 -46.420 1.00 56.07 206 ASP A CA 1
ATOM 1640 C C . ASP A 1 226 ? -33.728 14.531 -44.973 1.00 56.08 206 ASP A C 1
ATOM 1641 O O . ASP A 1 226 ? -34.456 13.806 -44.307 1.00 56.75 206 ASP A O 1
ATOM 1646 N N . LEU A 1 227 ? -33.230 15.675 -44.509 1.00 54.53 207 LEU A N 1
ATOM 1647 C CA . LEU A 1 227 ? -33.502 16.155 -43.155 1.00 53.89 207 LEU A CA 1
ATOM 1648 C C . LEU A 1 227 ? -34.902 16.754 -42.996 1.00 56.78 207 LEU A C 1
ATOM 1649 O O . LEU A 1 227 ? -35.407 16.891 -41.889 1.00 56.65 207 LEU A O 1
ATOM 1654 N N . SER A 1 228 ? -35.529 17.124 -44.103 1.00 57.89 208 SER A N 1
ATOM 1655 C CA . SER A 1 228 ? -36.773 17.876 -44.061 1.00 61.36 208 SER A CA 1
ATOM 1656 C C . SER A 1 228 ? -37.957 17.055 -43.576 1.00 59.79 208 SER A C 1
ATOM 1657 O O . SER A 1 228 ? -37.998 15.838 -43.751 1.00 57.90 208 SER A O 1
ATOM 1660 N N . PHE A 1 229 ? -38.901 17.729 -42.923 1.00 59.52 209 PHE A N 1
ATOM 1661 C CA . PHE A 1 229 ? -39.996 17.049 -42.250 1.00 61.83 209 PHE A CA 1
ATOM 1662 C C . PHE A 1 229 ? -41.140 18.005 -41.925 1.00 64.40 209 PHE A C 1
ATOM 1663 O O . PHE A 1 229 ? -40.906 19.149 -41.539 1.00 64.27 209 PHE A O 1
ATOM 1671 N N . ASN A 1 230 ? -42.369 17.527 -42.086 1.00 66.64 210 ASN A N 1
ATOM 1672 C CA . ASN A 1 230 ? -43.553 18.316 -41.766 1.00 71.17 210 ASN A CA 1
ATOM 1673 C C . ASN A 1 230 ? -44.454 17.593 -40.804 1.00 70.12 210 ASN A C 1
ATOM 1674 O O . ASN A 1 230 ? -44.811 16.452 -41.049 1.00 70.59 210 ASN A O 1
ATOM 1679 N N . THR A 1 231 ? -44.890 18.288 -39.760 1.00 72.08 211 THR A N 1
ATOM 1680 C CA . THR A 1 231 ? -45.724 17.679 -38.730 1.00 74.68 211 THR A CA 1
ATOM 1681 C C . THR A 1 231 ? -46.418 18.726 -37.876 1.00 80.85 211 THR A C 1
ATOM 1682 O O . THR A 1 231 ? -46.070 19.909 -37.940 1.00 81.71 211 THR A O 1
ATOM 1686 N N . GLN A 1 232 ? -47.357 18.265 -37.052 1.00 84.75 212 GLN A N 1
ATOM 1687 C CA . GLN A 1 232 ? -48.047 19.110 -36.077 1.00 89.56 212 GLN A CA 1
ATOM 1688 C C . GLN A 1 232 ? -47.474 18.952 -34.663 1.00 89.32 212 GLN A C 1
ATOM 1689 O O . GLN A 1 232 ? -47.875 19.671 -33.757 1.00 92.85 212 GLN A O 1
ATOM 1695 N N . PHE A 1 233 ? -46.504 18.055 -34.493 1.00 87.42 213 PHE A N 1
ATOM 1696 C CA . PHE A 1 233 ? -46.020 17.664 -33.170 1.00 88.70 213 PHE A CA 1
ATOM 1697 C C . PHE A 1 233 ? -44.503 17.897 -32.997 1.00 88.42 213 PHE A C 1
ATOM 1698 O O . PHE A 1 233 ? -43.696 17.015 -33.308 1.00 83.73 213 PHE A O 1
ATOM 1706 N N . ALA A 1 234 ? -44.126 19.079 -32.504 1.00 91.56 214 ALA A N 1
ATOM 1707 C CA . ALA A 1 234 ? -42.718 19.382 -32.199 1.00 91.88 214 ALA A CA 1
ATOM 1708 C C . ALA A 1 234 ? -42.413 19.061 -30.736 1.00 91.37 214 ALA A C 1
ATOM 1709 O O . ALA A 1 234 ? -43.323 19.044 -29.904 1.00 91.60 214 ALA A O 1
ATOM 1711 N N . PRO A 1 235 ? -41.133 18.808 -30.410 1.00 90.33 215 PRO A N 1
ATOM 1712 C CA . PRO A 1 235 ? -40.786 18.708 -28.994 1.00 89.84 215 PRO A CA 1
ATOM 1713 C C . PRO A 1 235 ? -40.878 20.077 -28.325 1.00 93.23 215 PRO A C 1
ATOM 1714 O O . PRO A 1 235 ? -41.045 21.089 -29.022 1.00 94.61 215 PRO A O 1
ATOM 1718 N N . PRO A 1 236 ? -40.770 20.116 -26.983 1.00 93.65 216 PRO A N 1
ATOM 1719 C CA . PRO A 1 236 ? -40.771 21.405 -26.282 1.00 95.05 216 PRO A CA 1
ATOM 1720 C C . PRO A 1 236 ? -39.657 22.317 -26.800 1.00 94.76 216 PRO A C 1
ATOM 1721 O O . PRO A 1 236 ? -38.609 21.821 -27.233 1.00 91.48 216 PRO A O 1
ATOM 1725 N N . PRO A 1 237 ? -39.867 23.642 -26.740 1.00 98.31 217 PRO A N 1
ATOM 1726 C CA . PRO A 1 237 ? -38.887 24.556 -27.339 1.00 98.69 217 PRO A CA 1
ATOM 1727 C C . PRO A 1 237 ? -37.527 24.507 -26.630 1.00 97.15 217 PRO A C 1
ATOM 1728 O O . PRO A 1 237 ? -37.460 24.217 -25.434 1.00 98.79 217 PRO A O 1
ATOM 1732 N N . LEU A 1 238 ? -36.459 24.782 -27.372 1.00 94.61 218 LEU A N 1
ATOM 1733 C CA . LEU A 1 238 ? -35.099 24.750 -26.828 1.00 92.39 218 LEU A CA 1
ATOM 1734 C C . LEU A 1 238 ? -34.822 25.954 -25.899 1.00 96.35 218 LEU A C 1
ATOM 1735 O O . LEU A 1 238 ? -34.112 26.890 -26.281 1.00 94.22 218 LEU A O 1
ATOM 1740 N N . ASP A 1 239 ? -35.392 25.928 -24.690 1.00 98.39 219 ASP A N 1
ATOM 1741 C CA . ASP A 1 239 ? -35.107 26.944 -23.656 1.00 102.23 219 ASP A CA 1
ATOM 1742 C C . ASP A 1 239 ? -34.636 26.358 -22.308 1.00 102.63 219 ASP A C 1
ATOM 1743 O O . ASP A 1 239 ? -34.473 27.089 -21.328 1.00 104.68 219 ASP A O 1
ATOM 1748 N N . GLU A 1 240 ? -34.426 25.043 -22.278 1.00 102.33 220 GLU A N 1
ATOM 1749 C CA . GLU A 1 240 ? -33.910 24.320 -21.105 1.00 103.09 220 GLU A CA 1
ATOM 1750 C C . GLU A 1 240 ? -34.774 24.437 -19.836 1.00 104.65 220 GLU A C 1
ATOM 1751 O O . GLU A 1 240 ? -34.256 24.363 -18.723 1.00 107.07 220 GLU A O 1
ATOM 1757 N N . LYS A 1 241 ? -36.085 24.602 -20.003 1.00 105.77 221 LYS A N 1
ATOM 1758 C CA . LYS A 1 241 ? -37.022 24.473 -18.876 1.00 108.29 221 LYS A CA 1
ATOM 1759 C C . LYS A 1 241 ? -38.429 24.045 -19.305 1.00 106.95 221 LYS A C 1
ATOM 1760 O O . LYS A 1 241 ? -38.971 23.094 -18.740 1.00 105.77 221 LYS A O 1
ATOM 1766 N N . THR A 1 242 ? -39.000 24.721 -20.304 1.00 106.12 222 THR A N 1
ATOM 1767 C CA . THR A 1 242 ? -40.364 24.438 -20.766 1.00 106.33 222 THR A CA 1
ATOM 1768 C C . THR A 1 242 ? -40.576 22.951 -21.044 1.00 106.34 222 THR A C 1
ATOM 1769 O O . THR A 1 242 ? -39.820 22.332 -21.794 1.00 102.99 222 THR A O 1
ATOM 1773 N N . THR A 1 243 ? -41.616 22.394 -20.426 1.00 110.30 223 THR A N 1
ATOM 1774 C CA . THR A 1 243 ? -41.913 20.968 -20.512 1.00 110.01 223 THR A CA 1
ATOM 1775 C C . THR A 1 243 ? -43.104 20.661 -21.445 1.00 111.29 223 THR A C 1
ATOM 1776 O O . THR A 1 243 ? -43.297 19.505 -21.829 1.00 110.08 223 THR A O 1
ATOM 1780 N N . GLU A 1 244 ? -43.871 21.694 -21.816 1.00 113.13 224 GLU A N 1
ATOM 1781 C CA A GLU A 1 244 ? -45.048 21.541 -22.678 0.50 112.87 224 GLU A CA 1
ATOM 1782 C CA B GLU A 1 244 ? -45.051 21.540 -22.683 0.50 112.38 224 GLU A CA 1
ATOM 1783 C C . GLU A 1 244 ? -44.641 21.435 -24.160 1.00 111.32 224 GLU A C 1
ATOM 1784 O O . GLU A 1 244 ? -44.115 22.401 -24.727 1.00 108.60 224 GLU A O 1
ATOM 1795 N N . PRO A 1 245 ? -44.877 20.254 -24.802 1.00 110.33 225 PRO A N 1
ATOM 1796 C CA . PRO A 1 245 ? -44.542 20.145 -26.237 1.00 107.77 225 PRO A CA 1
ATOM 1797 C C . PRO A 1 245 ? -45.397 21.050 -27.125 1.00 109.96 225 PRO A C 1
ATOM 1798 O O . PRO A 1 245 ? -46.540 21.346 -26.777 1.00 113.94 225 PRO A O 1
ATOM 1802 N N . ILE A 1 246 ? -44.844 21.485 -28.256 1.00 110.44 226 ILE A N 1
ATOM 1803 C CA . ILE A 1 246 ? -45.558 22.388 -29.160 1.00 113.36 226 ILE A CA 1
ATOM 1804 C C . ILE A 1 246 ? -46.383 21.592 -30.174 1.00 115.34 226 ILE A C 1
ATOM 1805 O O . ILE A 1 246 ? -45.859 21.131 -31.194 1.00 115.00 226 ILE A O 1
ATOM 1810 N N . THR A 1 247 ? -47.669 21.416 -29.867 1.00 118.80 227 THR A N 1
ATOM 1811 C CA . THR A 1 247 ? -48.654 20.931 -30.840 1.00 119.29 227 THR A CA 1
ATOM 1812 C C . THR A 1 247 ? -49.102 22.141 -31.667 1.00 122.41 227 THR A C 1
ATOM 1813 O O . THR A 1 247 ? -48.988 23.281 -31.213 1.00 124.15 227 THR A O 1
ATOM 1817 N N . SER A 1 248 ? -49.579 21.894 -32.885 1.00 123.15 228 SER A N 1
ATOM 1818 C CA . SER A 1 248 ? -50.048 22.964 -33.764 1.00 124.98 228 SER A CA 1
ATOM 1819 C C . SER A 1 248 ? -51.301 22.536 -34.537 1.00 125.45 228 SER A C 1
ATOM 1820 O O . SER A 1 248 ? -51.459 21.351 -34.838 1.00 124.09 228 SER A O 1
ATOM 1823 N N . PRO A 1 249 ? -52.208 23.493 -34.839 1.00 126.80 229 PRO A N 1
ATOM 1824 C CA . PRO A 1 249 ? -53.295 23.164 -35.763 1.00 127.26 229 PRO A CA 1
ATOM 1825 C C . PRO A 1 249 ? -52.772 22.918 -37.186 1.00 126.17 229 PRO A C 1
ATOM 1826 O O . PRO A 1 249 ? -53.322 22.083 -37.904 1.00 126.05 229 PRO A O 1
ATOM 1830 N N . GLU A 1 250 ? -51.711 23.629 -37.571 1.00 123.61 230 GLU A N 1
ATOM 1831 C CA . GLU A 1 250 ? -51.091 23.482 -38.891 1.00 120.96 230 GLU A CA 1
ATOM 1832 C C . GLU A 1 250 ? -49.877 22.569 -38.818 1.00 114.46 230 GLU A C 1
ATOM 1833 O O . GLU A 1 250 ? -49.245 22.472 -37.765 1.00 114.62 230 GLU A O 1
ATOM 1839 N N . PRO A 1 251 ? -49.534 21.903 -39.938 1.00 110.38 231 PRO A N 1
ATOM 1840 C CA . PRO A 1 251 ? -48.269 21.172 -39.979 1.00 103.66 231 PRO A CA 1
ATOM 1841 C C . PRO A 1 251 ? -47.097 22.104 -40.320 1.00 98.82 231 PRO A C 1
ATOM 1842 O O . PRO A 1 251 ? -47.111 22.757 -41.358 1.00 97.67 231 PRO A O 1
ATOM 1846 N N . MET A 1 252 ? -46.101 22.159 -39.440 1.00 92.32 232 MET A N 1
ATOM 1847 C CA . MET A 1 252 ? -44.994 23.098 -39.570 1.00 91.09 232 MET A CA 1
ATOM 1848 C C . MET A 1 252 ? -43.718 22.387 -40.029 1.00 82.81 232 MET A C 1
ATOM 1849 O O . MET A 1 252 ? -43.530 21.188 -39.803 1.00 76.44 232 MET A O 1
ATOM 1854 N N . TYR A 1 253 ? -42.825 23.152 -40.643 1.00 79.49 233 TYR A N 1
ATOM 1855 C CA . TYR A 1 253 ? -41.596 22.610 -41.199 1.00 75.73 233 TYR A CA 1
ATOM 1856 C C . TYR A 1 253 ? -40.508 22.530 -40.137 1.00 69.88 233 TYR A C 1
ATOM 1857 O O . TYR A 1 253 ? -40.388 23.422 -39.314 1.00 69.26 233 TYR A O 1
ATOM 1866 N N . MET A 1 254 ? -39.723 21.456 -40.163 1.00 64.73 234 MET A N 1
ATOM 1867 C CA . MET A 1 254 ? -38.597 21.286 -39.238 1.00 61.49 234 MET A CA 1
ATOM 1868 C C . MET A 1 254 ? -37.615 20.238 -39.765 1.00 57.76 234 MET A C 1
ATOM 1869 O O . MET A 1 254 ? -37.802 19.715 -40.867 1.00 57.30 234 MET A O 1
ATOM 1874 N N . LEU A 1 255 ? -36.567 19.968 -38.986 1.00 54.80 235 LEU A N 1
ATOM 1875 C CA . LEU A 1 255 ? -35.612 18.906 -39.283 1.00 51.58 235 LEU A CA 1
ATOM 1876 C C . LEU A 1 255 ? -35.951 17.639 -38.512 1.00 49.78 235 LEU A C 1
ATOM 1877 O O . LEU A 1 255 ? -36.563 17.696 -37.453 1.00 49.31 235 LEU A O 1
ATOM 1882 N N . ASN A 1 256 ? -35.510 16.502 -39.042 1.00 48.16 236 ASN A N 1
ATOM 1883 C CA . ASN A 1 256 ? -35.709 15.196 -38.430 1.00 47.21 236 ASN A CA 1
ATOM 1884 C C . ASN A 1 256 ? -34.486 14.343 -38.727 1.00 46.54 236 ASN A C 1
ATOM 1885 O O . ASN A 1 256 ? -34.342 13.818 -39.830 1.00 47.12 236 ASN A O 1
ATOM 1890 N N . TRP A 1 257 ? -33.617 14.185 -37.728 1.00 45.94 237 TRP A N 1
ATOM 1891 C CA . TRP A 1 257 ? -32.343 13.496 -37.900 1.00 45.78 237 TRP A CA 1
ATOM 1892 C C . TRP A 1 257 ? -32.527 12.027 -38.246 1.00 47.65 237 TRP A C 1
ATOM 1893 O O . TRP A 1 257 ? -31.828 11.490 -39.105 1.00 48.35 237 TRP A O 1
ATOM 1904 N N . LEU A 1 258 ? -33.459 11.366 -37.566 1.00 48.62 238 LEU A N 1
ATOM 1905 C CA . LEU A 1 258 ? -33.645 9.933 -37.742 1.00 48.04 238 LEU A CA 1
ATOM 1906 C C . LEU A 1 258 ? -34.100 9.618 -39.156 1.00 49.39 238 LEU A C 1
ATOM 1907 O O . LEU A 1 258 ? -33.718 8.598 -39.713 1.00 51.97 238 LEU A O 1
ATOM 1912 N N . LYS A 1 259 ? -34.966 10.470 -39.696 1.00 51.42 239 LYS A N 1
ATOM 1913 C CA . LYS A 1 259 ? -35.388 10.364 -41.091 1.00 52.07 239 LYS A CA 1
ATOM 1914 C C . LYS A 1 259 ? -34.178 10.389 -42.017 1.00 51.73 239 LYS A C 1
ATOM 1915 O O . LYS A 1 259 ? -34.032 9.510 -42.854 1.00 52.51 239 LYS A O 1
ATOM 1921 N N . ALA A 1 260 ? -33.315 11.390 -41.844 1.00 50.98 240 ALA A N 1
ATOM 1922 C CA . ALA A 1 260 ? -32.101 11.504 -42.648 1.00 51.00 240 ALA A CA 1
ATOM 1923 C C . ALA A 1 260 ? -31.208 10.279 -42.487 1.00 51.53 240 ALA A C 1
ATOM 1924 O O . ALA A 1 260 ? -30.599 9.818 -43.448 1.00 51.73 240 ALA A O 1
ATOM 1926 N N . GLY A 1 261 ? -31.122 9.762 -41.264 1.00 51.95 241 GLY A N 1
ATOM 1927 C CA . GLY A 1 261 ? -30.354 8.556 -40.984 1.00 49.83 241 GLY A CA 1
ATOM 1928 C C . GLY A 1 261 ? -30.896 7.344 -41.717 1.00 52.64 241 GLY A C 1
ATOM 1929 O O . GLY A 1 261 ? -30.134 6.544 -42.284 1.00 52.56 241 GLY A O 1
ATOM 1930 N N . PHE A 1 262 ? -32.214 7.176 -41.698 1.00 54.26 242 PHE A N 1
ATOM 1931 C CA . PHE A 1 262 ? -32.842 6.091 -42.457 1.00 58.01 242 PHE A CA 1
ATOM 1932 C C . PHE A 1 262 ? -32.536 6.198 -43.939 1.00 57.38 242 PHE A C 1
ATOM 1933 O O . PHE A 1 262 ? -32.267 5.193 -44.594 1.00 58.61 242 PHE A O 1
ATOM 1941 N N . LEU A 1 263 ? -32.591 7.416 -44.466 1.00 55.69 243 LEU A N 1
ATOM 1942 C CA . LEU A 1 263 ? -32.422 7.629 -45.898 1.00 54.82 243 LEU A CA 1
ATOM 1943 C C . LEU A 1 263 ? -30.975 7.511 -46.360 1.00 55.16 243 LEU A C 1
ATOM 1944 O O . LEU A 1 263 ? -30.724 7.399 -47.552 1.00 56.92 243 LEU A O 1
ATOM 1949 N N . ASN A 1 264 ? -30.017 7.547 -45.438 1.00 52.14 244 ASN A N 1
ATOM 1950 C CA . ASN A 1 264 ? -28.612 7.538 -45.817 1.00 52.92 244 ASN A CA 1
ATOM 1951 C C . ASN A 1 264 ? -27.829 6.310 -45.378 1.00 53.24 244 ASN A C 1
ATOM 1952 O O . ASN A 1 264 ? -26.708 6.115 -45.849 1.00 53.62 244 ASN A O 1
ATOM 1957 N N . CYS A 1 265 ? -28.411 5.468 -44.530 1.00 52.43 245 CYS A N 1
ATOM 1958 C CA . CYS A 1 265 ? -27.697 4.284 -44.066 1.00 52.62 245 CYS A CA 1
ATOM 1959 C C . CYS A 1 265 ? -27.726 3.211 -45.141 1.00 53.77 245 CYS A C 1
ATOM 1960 O O . CYS A 1 265 ? -28.496 3.296 -46.095 1.00 57.11 245 CYS A O 1
ATOM 1963 N N . ASP A 1 266 ? -26.899 2.192 -44.970 1.00 52.76 246 ASP A N 1
ATOM 1964 C CA . ASP A 1 266 ? -26.911 1.040 -45.865 1.00 55.28 246 ASP A CA 1
ATOM 1965 C C . ASP A 1 266 ? -27.984 0.041 -45.460 1.00 55.38 246 ASP A C 1
ATOM 1966 O O . ASP A 1 266 ? -28.505 -0.680 -46.298 1.00 57.75 246 ASP A O 1
ATOM 1971 N N . GLN A 1 267 ? -28.316 -0.010 -44.174 1.00 53.58 247 GLN A N 1
ATOM 1972 C CA . GLN A 1 267 ? -29.409 -0.860 -43.723 1.00 54.94 247 GLN A CA 1
ATOM 1973 C C . GLN A 1 267 ? -29.968 -0.403 -42.389 1.00 52.68 247 GLN A C 1
ATOM 1974 O O . GLN A 1 267 ? -29.216 0.021 -41.503 1.00 50.92 247 GLN A O 1
ATOM 1980 N N . ALA A 1 268 ? -31.287 -0.492 -42.263 1.00 52.74 248 ALA A N 1
ATOM 1981 C CA . ALA A 1 268 ? -31.982 -0.075 -41.058 1.00 53.33 248 ALA A CA 1
ATOM 1982 C C . ALA A 1 268 ? -32.493 -1.305 -40.325 1.00 52.81 248 ALA A C 1
ATOM 1983 O O . ALA A 1 268 ? -33.104 -2.176 -40.927 1.00 57.81 248 ALA A O 1
ATOM 1985 N N . LEU A 1 269 ? -32.164 -1.400 -39.039 1.00 52.85 249 LEU A N 1
ATOM 1986 C CA . LEU A 1 269 ? -32.590 -2.507 -38.188 1.00 52.44 249 LEU A CA 1
ATOM 1987 C C . LEU A 1 269 ? -33.284 -1.978 -36.950 1.00 51.29 249 LEU A C 1
ATOM 1988 O O . LEU A 1 269 ? -33.122 -0.813 -36.564 1.00 48.97 249 LEU A O 1
ATOM 1993 N N . THR A 1 270 ? -34.040 -2.852 -36.295 1.00 52.03 250 THR A N 1
ATOM 1994 C CA . THR A 1 270 ? -34.605 -2.518 -34.991 1.00 53.12 250 THR A CA 1
ATOM 1995 C C . THR A 1 270 ? -34.643 -3.742 -34.062 1.00 54.62 250 THR A C 1
ATOM 1996 O O . THR A 1 270 ? -34.146 -4.814 -34.424 1.00 54.37 250 THR A O 1
ATOM 2000 N N . VAL A 1 271 ? -35.229 -3.577 -32.877 1.00 53.29 251 VAL A N 1
ATOM 2001 C CA . VAL A 1 271 ? -34.961 -4.487 -31.772 1.00 51.73 251 VAL A CA 1
ATOM 2002 C C . VAL A 1 271 ? -36.049 -5.548 -31.514 1.00 54.69 251 VAL A C 1
ATOM 2003 O O . VAL A 1 271 ? -36.015 -6.238 -30.494 1.00 56.14 251 VAL A O 1
ATOM 2007 N N . SER A 1 272 ? -36.979 -5.709 -32.455 1.00 56.53 252 SER A N 1
ATOM 2008 C CA . SER A 1 272 ? -37.862 -6.887 -32.512 1.00 57.10 252 SER A CA 1
ATOM 2009 C C . SER A 1 272 ? -38.611 -6.917 -33.853 1.00 60.50 252 SER A C 1
ATOM 2010 O O . SER A 1 272 ? -38.930 -5.857 -34.405 1.00 60.69 252 SER A O 1
ATOM 2013 N N . PRO A 1 273 ? -38.847 -8.125 -34.410 1.00 61.31 253 PRO A N 1
ATOM 2014 C CA . PRO A 1 273 ? -39.599 -8.248 -35.666 1.00 61.26 253 PRO A CA 1
ATOM 2015 C C . PRO A 1 273 ? -40.990 -7.622 -35.611 1.00 61.25 253 PRO A C 1
ATOM 2016 O O . PRO A 1 273 ? -41.464 -7.081 -36.598 1.00 63.43 253 PRO A O 1
ATOM 2020 N N . ASN A 1 274 ? -41.673 -7.750 -34.483 1.00 60.61 254 ASN A N 1
ATOM 2021 C CA . ASN A 1 274 ? -43.038 -7.231 -34.394 1.00 61.39 254 ASN A CA 1
ATOM 2022 C C . ASN A 1 274 ? -43.049 -5.712 -34.313 1.00 60.97 254 ASN A C 1
ATOM 2023 O O . ASN A 1 274 ? -43.968 -5.080 -34.829 1.00 63.40 254 ASN A O 1
ATOM 2028 N N . PHE A 1 275 ? -42.046 -5.132 -33.656 1.00 59.40 255 PHE A N 1
ATOM 2029 C CA . PHE A 1 275 ? -41.917 -3.676 -33.633 1.00 58.55 255 PHE A CA 1
ATOM 2030 C C . PHE A 1 275 ? -41.642 -3.131 -35.032 1.00 58.11 255 PHE A C 1
ATOM 2031 O O . PHE A 1 275 ? -42.216 -2.113 -35.423 1.00 57.04 255 PHE A O 1
ATOM 2039 N N . ALA A 1 276 ? -40.784 -3.821 -35.783 1.00 58.94 256 ALA A N 1
ATOM 2040 C CA . ALA A 1 276 ? -40.471 -3.419 -37.159 1.00 59.15 256 ALA A CA 1
ATOM 2041 C C . ALA A 1 276 ? -41.755 -3.379 -37.983 1.00 61.79 256 ALA A C 1
ATOM 2042 O O . ALA A 1 276 ? -41.996 -2.442 -38.742 1.00 62.52 256 ALA A O 1
ATOM 2044 N N . HIS A 1 277 ? -42.568 -4.415 -37.804 1.00 64.91 257 HIS A N 1
ATOM 2045 C CA . HIS A 1 277 ? -43.879 -4.511 -38.422 1.00 68.85 257 HIS A CA 1
ATOM 2046 C C . HIS A 1 277 ? -44.759 -3.320 -38.056 1.00 66.44 257 HIS A C 1
ATOM 2047 O O . HIS A 1 277 ? -45.422 -2.763 -38.914 1.00 64.99 257 HIS A O 1
ATOM 2054 N N . GLU A 1 278 ? -44.788 -2.962 -36.775 1.00 64.29 258 GLU A N 1
ATOM 2055 C CA . GLU A 1 278 ? -45.604 -1.835 -36.317 1.00 63.67 258 GLU A CA 1
ATOM 2056 C C . GLU A 1 278 ? -45.149 -0.534 -36.943 1.00 62.57 258 GLU A C 1
ATOM 2057 O O . GLU A 1 278 ? -45.967 0.260 -37.398 1.00 64.11 258 GLU A O 1
ATOM 2063 N N . VAL A 1 279 ? -43.835 -0.337 -37.007 1.00 61.54 259 VAL A N 1
ATOM 2064 C CA . VAL A 1 279 ? -43.265 0.910 -37.509 1.00 60.45 259 VAL A CA 1
ATOM 2065 C C . VAL A 1 279 ? -43.608 1.127 -38.980 1.00 62.65 259 VAL A C 1
ATOM 2066 O O . VAL A 1 279 ? -43.956 2.236 -39.372 1.00 61.59 259 VAL A O 1
ATOM 2070 N N . THR A 1 280 ? -43.509 0.072 -39.783 1.00 64.36 260 THR A N 1
ATOM 2071 C CA . THR A 1 280 ? -43.721 0.197 -41.226 1.00 66.83 260 THR A CA 1
ATOM 2072 C C . THR A 1 280 ? -45.200 0.147 -41.620 1.00 70.97 260 THR A C 1
ATOM 2073 O O . THR A 1 280 ? -45.528 0.367 -42.782 1.00 74.63 260 THR A O 1
ATOM 2077 N N . SER A 1 281 ? -46.084 -0.157 -40.674 1.00 72.63 261 SER A N 1
ATOM 2078 C CA . SER A 1 281 ? -47.495 -0.407 -40.995 1.00 75.20 261 SER A CA 1
ATOM 2079 C C . SER A 1 281 ? -48.450 0.767 -40.846 1.00 75.69 261 SER A C 1
ATOM 2080 O O . SER A 1 281 ? -49.525 0.724 -41.429 1.00 79.87 261 SER A O 1
ATOM 2083 N N . SER A 1 282 ? -48.121 1.781 -40.051 1.00 74.71 262 SER A N 1
ATOM 2084 C CA . SER A 1 282 ? -49.023 2.931 -39.909 1.00 76.86 262 SER A CA 1
ATOM 2085 C C . SER A 1 282 ? -48.346 4.154 -39.310 1.00 76.63 262 SER A C 1
ATOM 2086 O O . SER A 1 282 ? -47.353 4.024 -38.592 1.00 76.61 262 SER A O 1
ATOM 2089 N N . PRO A 1 283 ? -48.907 5.350 -39.571 1.00 79.69 263 PRO A N 1
ATOM 2090 C CA . PRO A 1 283 ? -48.395 6.583 -38.970 1.00 79.71 263 PRO A CA 1
ATOM 2091 C C . PRO A 1 283 ? -48.345 6.554 -37.443 1.00 78.92 263 PRO A C 1
ATOM 2092 O O . PRO A 1 283 ? -47.477 7.199 -36.867 1.00 75.98 263 PRO A O 1
ATOM 2096 N N . MET A 1 284 ? -49.236 5.791 -36.807 1.00 81.01 264 MET A N 1
ATOM 2097 C CA . MET A 1 284 ? -49.237 5.643 -35.352 1.00 84.09 264 MET A CA 1
ATOM 2098 C C . MET A 1 284 ? -48.030 4.845 -34.895 1.00 75.50 264 MET A C 1
ATOM 2099 O O . MET A 1 284 ? -47.325 5.254 -33.984 1.00 70.85 264 MET A O 1
ATOM 2104 N N . GLY A 1 285 ? -47.848 3.681 -35.509 1.00 72.38 265 GLY A N 1
ATOM 2105 C CA . GLY A 1 285 ? -46.805 2.744 -35.121 1.00 68.14 265 GLY A CA 1
ATOM 2106 C C . GLY A 1 285 ? -45.413 3.261 -35.407 1.00 66.07 265 GLY A C 1
ATOM 2107 O O . GLY A 1 285 ? -44.500 3.023 -34.621 1.00 64.72 265 GLY A O 1
ATOM 2108 N N . GLY A 1 286 ? -45.257 3.974 -36.524 1.00 64.12 266 GLY A N 1
ATOM 2109 C CA . GLY A 1 286 ? -43.973 4.549 -36.906 1.00 61.71 266 GLY A CA 1
ATOM 2110 C C . GLY A 1 286 ? -43.825 6.018 -36.557 1.00 61.46 266 GLY A C 1
ATOM 2111 O O . GLY A 1 286 ? -42.896 6.671 -37.027 1.00 59.22 266 GLY A O 1
ATOM 2112 N N . VAL A 1 287 ? -44.767 6.554 -35.779 1.00 61.22 267 VAL A N 1
ATOM 2113 C CA . VAL A 1 287 ? -44.725 7.959 -35.356 1.00 61.56 267 VAL A CA 1
ATOM 2114 C C . VAL A 1 287 ? -44.308 8.858 -36.535 1.00 62.62 267 VAL A C 1
ATOM 2115 O O . VAL A 1 287 ? -43.332 9.623 -36.471 1.00 59.49 267 VAL A O 1
ATOM 2119 N N . GLU A 1 288 ? -45.072 8.717 -37.617 1.00 65.07 268 GLU A N 1
ATOM 2120 C CA . GLU A 1 288 ? -44.940 9.501 -38.853 1.00 66.44 268 GLU A CA 1
ATOM 2121 C C . GLU A 1 288 ? -43.752 9.145 -39.746 1.00 63.85 268 GLU A C 1
ATOM 2122 O O . GLU A 1 288 ? -43.626 9.720 -40.815 1.00 63.26 268 GLU A O 1
ATOM 2128 N N . LEU A 1 289 ? -42.909 8.196 -39.341 1.00 62.01 269 LEU A N 1
ATOM 2129 C CA . LEU A 1 289 ? -41.799 7.753 -40.193 1.00 63.55 269 LEU A CA 1
ATOM 2130 C C . LEU A 1 289 ? -42.079 6.397 -40.851 1.00 62.65 269 LEU A C 1
ATOM 2131 O O . LEU A 1 289 ? -41.177 5.780 -41.417 1.00 60.64 269 LEU A O 1
ATOM 2136 N N . ASP A 1 290 ? -43.345 5.981 -40.857 1.00 64.91 270 ASP A N 1
ATOM 2137 C CA . ASP A 1 290 ? -43.728 4.682 -41.421 1.00 64.90 270 ASP A CA 1
ATOM 2138 C C . ASP A 1 290 ? -43.400 4.553 -42.908 1.00 65.43 270 ASP A C 1
ATOM 2139 O O . ASP A 1 290 ? -42.942 3.497 -43.348 1.00 64.84 270 ASP A O 1
ATOM 2144 N N . ALA A 1 291 ? -43.638 5.613 -43.676 1.00 65.72 271 ALA A N 1
ATOM 2145 C CA . ALA A 1 291 ? -43.384 5.576 -45.114 1.00 67.48 271 ALA A CA 1
ATOM 2146 C C . ALA A 1 291 ? -41.882 5.562 -45.396 1.00 66.68 271 ALA A C 1
ATOM 2147 O O . ALA A 1 291 ? -41.411 4.833 -46.269 1.00 69.58 271 ALA A O 1
ATOM 2149 N N . VAL A 1 292 ? -41.116 6.338 -44.643 1.00 64.73 272 VAL A N 1
ATOM 2150 C CA . VAL A 1 292 ? -39.663 6.299 -44.774 1.00 61.74 272 VAL A CA 1
ATOM 2151 C C . VAL A 1 292 ? -39.125 4.904 -44.442 1.00 61.18 272 VAL A C 1
ATOM 2152 O O . VAL A 1 292 ? -38.325 4.359 -45.194 1.00 60.16 272 VAL A O 1
ATOM 2156 N N . ALA A 1 293 ? -39.588 4.325 -43.337 1.00 62.46 273 ALA A N 1
ATOM 2157 C CA . ALA A 1 293 ? -39.168 2.981 -42.931 1.00 60.74 273 ALA A CA 1
ATOM 2158 C C . ALA A 1 293 ? -39.514 1.926 -43.983 1.00 62.97 273 ALA A C 1
ATOM 2159 O O . ALA A 1 293 ? -38.672 1.084 -44.305 1.00 61.48 273 ALA A O 1
ATOM 2161 N N . ARG A 1 294 ? -40.731 2.000 -44.528 1.00 66.12 274 ARG A N 1
ATOM 2162 C CA . ARG A 1 294 ? -41.140 1.149 -45.649 1.00 71.22 274 ARG A CA 1
ATOM 2163 C C . ARG A 1 294 ? -40.247 1.318 -46.866 1.00 71.48 274 ARG A C 1
ATOM 2164 O O . ARG A 1 294 ? -39.872 0.348 -47.505 1.00 74.65 274 ARG A O 1
ATOM 2172 N N . ASP A 1 295 ? -40.013 2.567 -47.240 1.00 71.34 275 ASP A N 1
ATOM 2173 C CA . ASP A 1 295 ? -39.186 2.891 -48.388 1.00 72.49 275 ASP A CA 1
ATOM 2174 C C . ASP A 1 295 ? -37.795 2.272 -48.253 1.00 71.63 275 ASP A C 1
ATOM 2175 O O . ASP A 1 295 ? -37.300 1.642 -49.181 1.00 71.83 275 ASP A O 1
ATOM 2180 N N . VAL A 1 296 ? -37.192 2.424 -47.081 1.00 68.35 276 VAL A N 1
ATOM 2181 C CA . VAL A 1 296 ? -35.824 1.978 -46.848 1.00 65.99 276 VAL A CA 1
ATOM 2182 C C . VAL A 1 296 ? -35.759 0.486 -46.504 1.00 65.35 276 VAL A C 1
ATOM 2183 O O . VAL A 1 296 ? -34.755 -0.167 -46.798 1.00 64.12 276 VAL A O 1
ATOM 2187 N N . GLY A 1 297 ? -36.844 -0.062 -45.947 1.00 63.92 277 GLY A N 1
ATOM 2188 C CA . GLY A 1 297 ? -36.837 -1.427 -45.442 1.00 62.52 277 GLY A CA 1
ATOM 2189 C C . GLY A 1 297 ? -36.276 -1.458 -44.034 1.00 61.02 277 GLY A C 1
ATOM 2190 O O . GLY A 1 297 ? -35.241 -0.856 -43.752 1.00 59.32 277 GLY A O 1
ATOM 2191 N N . LEU A 1 298 ? -36.974 -2.149 -43.141 1.00 61.46 278 LEU A N 1
ATOM 2192 C CA . LEU A 1 298 ? -36.626 -2.202 -41.733 1.00 61.63 278 LEU A CA 1
ATOM 2193 C C . LEU A 1 298 ? -36.836 -3.624 -41.224 1.00 64.22 278 LEU A C 1
ATOM 2194 O O . LEU A 1 298 ? -37.930 -4.154 -41.304 1.00 66.65 278 LEU A O 1
ATOM 2199 N N . THR A 1 299 ? -35.771 -4.240 -40.712 1.00 66.02 279 THR A N 1
ATOM 2200 C CA . THR A 1 299 ? -35.808 -5.598 -40.163 1.00 64.14 279 THR A CA 1
ATOM 2201 C C . THR A 1 299 ? -35.606 -5.541 -38.657 1.00 61.69 279 THR A C 1
ATOM 2202 O O . THR A 1 299 ? -34.804 -4.744 -38.165 1.00 59.37 279 THR A O 1
ATOM 2206 N N . GLY A 1 300 ? -36.295 -6.428 -37.941 1.00 59.53 280 GLY A N 1
ATOM 2207 C CA . GLY A 1 300 ? -36.208 -6.508 -36.497 1.00 57.34 280 GLY A CA 1
ATOM 2208 C C . GLY A 1 300 ? -35.486 -7.756 -36.031 1.00 58.55 280 GLY A C 1
ATOM 2209 O O . GLY A 1 300 ? -35.653 -8.836 -36.600 1.00 59.58 280 GLY A O 1
ATOM 2210 N N . ILE A 1 301 ? -34.680 -7.595 -34.984 1.00 58.11 281 ILE A N 1
ATOM 2211 C CA . ILE A 1 301 ? -34.016 -8.704 -34.306 1.00 58.62 281 ILE A CA 1
ATOM 2212 C C . ILE A 1 301 ? -34.241 -8.528 -32.814 1.00 55.55 281 ILE A C 1
ATOM 2213 O O . ILE A 1 301 ? -33.816 -7.535 -32.241 1.00 51.02 281 ILE A O 1
ATOM 2218 N N . THR A 1 302 ? -34.904 -9.497 -32.194 1.00 54.96 282 THR A N 1
ATOM 2219 C CA . THR A 1 302 ? -35.242 -9.423 -30.777 1.00 53.93 282 THR A CA 1
ATOM 2220 C C . THR A 1 302 ? -33.993 -9.368 -29.906 1.00 52.90 282 THR A C 1
ATOM 2221 O O . THR A 1 302 ? -33.128 -10.230 -30.022 1.00 51.85 282 THR A O 1
ATOM 2225 N N . ASN A 1 303 ? -33.934 -8.390 -29.000 1.00 53.17 283 ASN A N 1
ATOM 2226 C CA . ASN A 1 303 ? -32.806 -8.268 -28.078 1.00 53.57 283 ASN A CA 1
ATOM 2227 C C . ASN A 1 303 ? -32.679 -9.515 -27.226 1.00 56.16 283 ASN A C 1
ATOM 2228 O O . ASN A 1 303 ? -33.685 -10.092 -26.824 1.00 55.77 283 ASN A O 1
ATOM 2233 N N . GLY A 1 304 ? -31.442 -9.907 -26.946 1.00 58.28 284 GLY A N 1
ATOM 2234 C CA . GLY A 1 304 ? -31.152 -10.828 -25.868 1.00 59.32 284 GLY A CA 1
ATOM 2235 C C . GLY A 1 304 ? -30.704 -10.028 -24.666 1.00 59.19 284 GLY A C 1
ATOM 2236 O O . GLY A 1 304 ? -30.933 -8.809 -24.576 1.00 56.89 284 GLY A O 1
ATOM 2237 N N . THR A 1 305 ? -30.071 -10.713 -23.727 1.00 60.86 285 THR A N 1
ATOM 2238 C CA . THR A 1 305 ? -29.573 -10.080 -22.524 1.00 62.22 285 THR A CA 1
ATOM 2239 C C . THR A 1 305 ? -28.406 -10.878 -21.934 1.00 60.89 285 THR A C 1
ATOM 2240 O O . THR A 1 305 ? -28.256 -12.068 -22.193 1.00 60.14 285 THR A O 1
ATOM 2244 N N . LYS A 1 306 ? -27.557 -10.194 -21.178 1.00 61.32 286 LYS A N 1
ATOM 2245 C CA . LYS A 1 306 ? -26.473 -10.846 -20.460 1.00 64.92 286 LYS A CA 1
ATOM 2246 C C . LYS A 1 306 ? -27.017 -11.581 -19.264 1.00 67.19 286 LYS A C 1
ATOM 2247 O O . LYS A 1 306 ? -27.954 -11.126 -18.624 1.00 68.01 286 LYS A O 1
ATOM 2253 N N . ILE A 1 307 ? -26.330 -12.661 -18.910 1.00 72.51 287 ILE A N 1
ATOM 2254 C CA . ILE A 1 307 ? -26.765 -13.533 -17.842 1.00 78.00 287 ILE A CA 1
ATOM 2255 C C . ILE A 1 307 ? -26.038 -13.195 -16.538 1.00 80.83 287 ILE A C 1
ATOM 2256 O O . ILE A 1 307 ? -26.621 -13.348 -15.469 1.00 88.81 287 ILE A O 1
ATOM 2261 N N . GLU A 1 308 ? -24.808 -12.700 -16.622 1.00 81.52 288 GLU A N 1
ATOM 2262 C CA . GLU A 1 308 ? -23.946 -12.462 -15.456 1.00 86.60 288 GLU A CA 1
ATOM 2263 C C . GLU A 1 308 ? -24.606 -11.816 -14.226 1.00 84.09 288 GLU A C 1
ATOM 2264 O O . GLU A 1 308 ? -24.566 -12.393 -13.141 1.00 86.97 288 GLU A O 1
ATOM 2270 N N . THR A 1 309 ? -25.134 -10.608 -14.366 1.00 81.84 289 THR A N 1
ATOM 2271 C CA . THR A 1 309 ? -25.748 -9.914 -13.232 1.00 81.01 289 THR A CA 1
ATOM 2272 C C . THR A 1 309 ? -27.135 -10.472 -12.894 1.00 78.18 289 THR A C 1
ATOM 2273 O O . THR A 1 309 ? -27.504 -10.538 -11.719 1.00 77.28 289 THR A O 1
ATOM 2277 N N . TRP A 1 310 ? -27.891 -10.858 -13.926 1.00 74.58 290 TRP A N 1
ATOM 2278 C CA . TRP A 1 310 ? -29.284 -11.266 -13.774 1.00 76.48 290 TRP A CA 1
ATOM 2279 C C . TRP A 1 310 ? -29.492 -12.767 -13.990 1.00 77.38 290 TRP A C 1
ATOM 2280 O O . TRP A 1 310 ? -29.750 -13.214 -15.113 1.00 77.71 290 TRP A O 1
ATOM 2291 N N . ASN A 1 311 ? -29.300 -13.537 -12.925 1.00 76.47 291 ASN A N 1
ATOM 2292 C CA . ASN A 1 311 ? -29.735 -14.927 -12.891 1.00 78.89 291 ASN A CA 1
ATOM 2293 C C . ASN A 1 311 ? -29.845 -15.386 -11.450 1.00 77.74 291 ASN A C 1
ATOM 2294 O O . ASN A 1 311 ? -28.988 -15.055 -10.624 1.00 75.57 291 ASN A O 1
ATOM 2299 N N . PRO A 1 312 ? -30.868 -16.195 -11.161 1.00 77.05 292 PRO A N 1
ATOM 2300 C CA . PRO A 1 312 ? -31.162 -16.548 -9.787 1.00 77.84 292 PRO A CA 1
ATOM 2301 C C . PRO A 1 312 ? -30.065 -17.353 -9.104 1.00 78.58 292 PRO A C 1
ATOM 2302 O O . PRO A 1 312 ? -29.956 -17.302 -7.881 1.00 81.05 292 PRO A O 1
ATOM 2306 N N . GLN A 1 313 ? -29.221 -18.034 -9.875 1.00 78.66 293 GLN A N 1
ATOM 2307 C CA . GLN A 1 313 ? -28.172 -18.888 -9.304 1.00 81.51 293 GLN A CA 1
ATOM 2308 C C . GLN A 1 313 ? -27.047 -18.077 -8.667 1.00 81.15 293 GLN A C 1
ATOM 2309 O O . GLN A 1 313 ? -26.538 -18.452 -7.610 1.00 80.24 293 GLN A O 1
ATOM 2315 N N . LYS A 1 314 ? -26.654 -16.980 -9.308 1.00 82.10 294 LYS A N 1
ATOM 2316 C CA . LYS A 1 314 ? -25.516 -16.170 -8.847 1.00 82.80 294 LYS A CA 1
ATOM 2317 C C . LYS A 1 314 ? -25.870 -14.747 -8.391 1.00 80.77 294 LYS A C 1
ATOM 2318 O O . LYS A 1 314 ? -24.995 -14.030 -7.914 1.00 78.80 294 LYS A O 1
ATOM 2324 N N . ASP A 1 315 ? -27.136 -14.349 -8.519 1.00 79.39 295 ASP A N 1
ATOM 2325 C CA . ASP A 1 315 ? -27.583 -13.011 -8.110 1.00 77.83 295 ASP A CA 1
ATOM 2326 C C . ASP A 1 315 ? -26.964 -12.616 -6.764 1.00 80.37 295 ASP A C 1
ATOM 2327 O O . ASP A 1 315 ? -27.039 -13.378 -5.799 1.00 84.73 295 ASP A O 1
ATOM 2332 N N . LYS A 1 316 ? -26.356 -11.430 -6.706 1.00 80.68 296 LYS A N 1
ATOM 2333 C CA . LYS A 1 316 ? -25.607 -10.994 -5.522 1.00 84.91 296 LYS A CA 1
ATOM 2334 C C . LYS A 1 316 ? -26.385 -10.106 -4.558 1.00 84.11 296 LYS A C 1
ATOM 2335 O O . LYS A 1 316 ? -25.826 -9.649 -3.568 1.00 86.08 296 LYS A O 1
ATOM 2341 N N . PHE A 1 317 ? -27.658 -9.853 -4.843 1.00 82.16 297 PHE A N 1
ATOM 2342 C CA . PHE A 1 317 ? -28.481 -8.989 -3.994 1.00 82.04 297 PHE A CA 1
ATOM 2343 C C . PHE A 1 317 ? -29.524 -9.751 -3.198 1.00 82.87 297 PHE A C 1
ATOM 2344 O O . PHE A 1 317 ? -29.778 -9.424 -2.036 1.00 86.51 297 PHE A O 1
ATOM 2352 N N . ILE A 1 318 ? -30.136 -10.753 -3.825 1.00 81.56 298 ILE A N 1
ATOM 2353 C CA . ILE A 1 318 ? -31.289 -11.442 -3.231 1.00 81.60 298 ILE A CA 1
ATOM 2354 C C . ILE A 1 318 ? -30.897 -12.314 -2.044 1.00 82.89 298 ILE A C 1
ATOM 2355 O O . ILE A 1 318 ? -29.737 -12.685 -1.900 1.00 82.93 298 ILE A O 1
ATOM 2360 N N . LEU A 1 319 ? -31.877 -12.618 -1.202 1.00 84.76 299 LEU A N 1
ATOM 2361 C CA . LEU A 1 319 ? -31.642 -13.353 0.034 1.00 87.98 299 LEU A CA 1
ATOM 2362 C C . LEU A 1 319 ? -31.353 -14.834 -0.157 1.00 89.43 299 LEU A C 1
ATOM 2363 O O . LEU A 1 319 ? -30.759 -15.461 0.726 1.00 90.29 299 LEU A O 1
ATOM 2368 N N . ALA A 1 320 ? -31.813 -15.409 -1.263 1.00 87.46 300 ALA A N 1
ATOM 2369 C CA . ALA A 1 320 ? -31.549 -16.813 -1.533 1.00 87.14 300 ALA A CA 1
ATOM 2370 C C . ALA A 1 320 ? -31.439 -17.072 -3.019 1.00 84.85 300 ALA A C 1
ATOM 2371 O O . ALA A 1 320 ? -32.307 -16.692 -3.798 1.00 84.14 300 ALA A O 1
ATOM 2373 N N . ASN A 1 321 ? -30.324 -17.672 -3.406 1.00 84.23 301 ASN A N 1
ATOM 2374 C CA . ASN A 1 321 ? -30.130 -18.125 -4.768 1.00 81.90 301 ASN A CA 1
ATOM 2375 C C . ASN A 1 321 ? -30.920 -19.410 -5.014 1.00 82.86 301 ASN A C 1
ATOM 2376 O O . ASN A 1 321 ? -31.228 -20.147 -4.080 1.00 84.79 301 ASN A O 1
ATOM 2381 N N . TYR A 1 322 ? -31.249 -19.667 -6.272 1.00 81.61 302 TYR A N 1
ATOM 2382 C CA . TYR A 1 322 ? -31.975 -20.872 -6.638 1.00 82.33 302 TYR A CA 1
ATOM 2383 C C . TYR A 1 322 ? -31.797 -21.177 -8.113 1.00 81.36 302 TYR A C 1
ATOM 2384 O O . TYR A 1 322 ? -31.331 -20.341 -8.870 1.00 79.28 302 TYR A O 1
ATOM 2393 N N . ASN A 1 323 ? -32.163 -22.391 -8.500 1.00 84.99 303 ASN A N 1
ATOM 2394 C CA . ASN A 1 323 ? -32.210 -22.810 -9.896 1.00 85.45 303 ASN A CA 1
ATOM 2395 C C . ASN A 1 323 ? -33.563 -23.474 -10.139 1.00 86.21 303 ASN A C 1
ATOM 2396 O O . ASN A 1 323 ? -34.431 -23.432 -9.266 1.00 88.42 303 ASN A O 1
ATOM 2401 N N . SER A 1 324 ? -33.772 -24.044 -11.321 1.00 87.25 304 SER A N 1
ATOM 2402 C CA . SER A 1 324 ? -35.079 -24.624 -11.642 1.00 89.99 304 SER A CA 1
ATOM 2403 C C . SER A 1 324 ? -35.451 -25.761 -10.691 1.00 92.85 304 SER A C 1
ATOM 2404 O O . SER A 1 324 ? -36.618 -25.925 -10.365 1.00 94.82 304 SER A O 1
ATOM 2407 N N . ARG A 1 325 ? -34.464 -26.524 -10.230 1.00 94.90 305 ARG A N 1
ATOM 2408 C CA . ARG A 1 325 ? -34.727 -27.604 -9.281 1.00 99.51 305 ARG A CA 1
ATOM 2409 C C . ARG A 1 325 ? -35.132 -27.093 -7.898 1.00 97.57 305 ARG A C 1
ATOM 2410 O O . ARG A 1 325 ? -36.007 -27.678 -7.264 1.00 99.11 305 ARG A O 1
ATOM 2418 N N . THR A 1 326 ? -34.509 -26.008 -7.437 1.00 93.39 306 THR A N 1
ATOM 2419 C CA . THR A 1 326 ? -34.741 -25.521 -6.072 1.00 91.98 306 THR A CA 1
ATOM 2420 C C . THR A 1 326 ? -35.644 -24.291 -6.017 1.00 89.91 306 THR A C 1
ATOM 2421 O O . THR A 1 326 ? -35.642 -23.558 -5.030 1.00 89.86 306 THR A O 1
ATOM 2425 N N . ILE A 1 327 ? -36.376 -24.041 -7.096 1.00 88.79 307 ILE A N 1
ATOM 2426 C CA . ILE A 1 327 ? -37.236 -22.864 -7.186 1.00 86.30 307 ILE A CA 1
ATOM 2427 C C . ILE A 1 327 ? -38.296 -22.802 -6.077 1.00 89.03 307 ILE A C 1
ATOM 2428 O O . ILE A 1 327 ? -38.620 -21.722 -5.585 1.00 88.37 307 ILE A O 1
ATOM 2433 N N . ASN A 1 328 ? -38.838 -23.948 -5.682 1.00 92.62 308 ASN A N 1
ATOM 2434 C CA . ASN A 1 328 ? -39.865 -23.971 -4.641 1.00 96.54 308 ASN A CA 1
ATOM 2435 C C . ASN A 1 328 ? -39.361 -23.489 -3.278 1.00 97.75 308 ASN A C 1
ATOM 2436 O O . ASN A 1 328 ? -40.124 -22.902 -2.509 1.00 98.98 308 ASN A O 1
ATOM 2441 N N . SER A 1 329 ? -38.089 -23.747 -2.977 1.00 98.48 309 SER A N 1
ATOM 2442 C CA . SER A 1 329 ? -37.461 -23.246 -1.750 1.00 99.74 309 SER A CA 1
ATOM 2443 C C . SER A 1 329 ? -37.035 -21.776 -1.901 1.00 95.89 309 SER A C 1
ATOM 2444 O O . SER A 1 329 ? -37.655 -20.870 -1.344 1.00 94.77 309 SER A O 1
ATOM 2447 N N . GLY A 1 330 ? -36.023 -21.536 -2.724 1.00 93.61 310 GLY A N 1
ATOM 2448 C CA . GLY A 1 330 ? -35.362 -20.235 -2.791 1.00 92.57 310 GLY A CA 1
ATOM 2449 C C . GLY A 1 330 ? -36.253 -19.080 -3.216 1.00 90.24 310 GLY A C 1
ATOM 2450 O O . GLY A 1 330 ? -36.104 -17.960 -2.726 1.00 88.84 310 GLY A O 1
ATOM 2451 N N . LYS A 1 331 ? -37.152 -19.335 -4.161 1.00 88.06 311 LYS A N 1
ATOM 2452 C CA . LYS A 1 331 ? -38.036 -18.286 -4.648 1.00 85.48 311 LYS A CA 1
ATOM 2453 C C . LYS A 1 331 ? -39.100 -17.910 -3.624 1.00 85.86 311 LYS A C 1
ATOM 2454 O O . LYS A 1 331 ? -39.504 -16.756 -3.569 1.00 85.82 311 LYS A O 1
ATOM 2460 N N . LYS A 1 332 ? -39.561 -18.873 -2.830 1.00 87.93 312 LYS A N 1
ATOM 2461 C CA . LYS A 1 332 ? -40.483 -18.566 -1.737 1.00 89.40 312 LYS A CA 1
ATOM 2462 C C . LYS A 1 332 ? -39.826 -17.658 -0.711 1.00 89.40 312 LYS A C 1
ATOM 2463 O O . LYS A 1 332 ? -40.464 -16.746 -0.184 1.00 91.36 312 LYS A O 1
ATOM 2469 N N . LEU A 1 333 ? -38.561 -17.928 -0.404 1.00 88.06 313 LEU A N 1
ATOM 2470 C CA . LEU A 1 333 ? -37.833 -17.107 0.555 1.00 87.42 313 LEU A CA 1
ATOM 2471 C C . LEU A 1 333 ? -37.674 -15.692 -0.001 1.00 85.33 313 LEU A C 1
ATOM 2472 O O . LEU A 1 333 ? -37.889 -14.713 0.710 1.00 86.34 313 LEU A O 1
ATOM 2477 N N . CYS A 1 334 ? -37.338 -15.586 -1.282 1.00 84.16 314 CYS A N 1
ATOM 2478 C CA . CYS A 1 334 ? -37.276 -14.285 -1.954 1.00 82.36 314 CYS A CA 1
ATOM 2479 C C . CYS A 1 334 ? -38.623 -13.554 -1.913 1.00 81.95 314 CYS A C 1
ATOM 2480 O O . CYS A 1 334 ? -38.663 -12.349 -1.701 1.00 80.73 314 CYS A O 1
ATOM 2483 N N . LYS A 1 335 ? -39.716 -14.289 -2.098 1.00 83.83 315 LYS A N 1
ATOM 2484 C CA . LYS A 1 335 ? -41.059 -13.706 -2.034 1.00 83.62 315 LYS A CA 1
ATOM 2485 C C . LYS A 1 335 ? -41.343 -13.098 -0.662 1.00 84.88 315 LYS A C 1
ATOM 2486 O O . LYS A 1 335 ? -41.766 -11.945 -0.558 1.00 84.12 315 LYS A O 1
ATOM 2492 N N . VAL A 1 336 ? -41.161 -13.896 0.384 1.00 86.94 316 VAL A N 1
ATOM 2493 C CA . VAL A 1 336 ? -41.329 -13.422 1.759 1.00 88.32 316 VAL A CA 1
ATOM 2494 C C . VAL A 1 336 ? -40.404 -12.242 2.088 1.00 86.85 316 VAL A C 1
ATOM 2495 O O . VAL A 1 336 ? -40.793 -11.336 2.825 1.00 86.44 316 VAL A O 1
ATOM 2499 N N . ALA A 1 337 ? -39.188 -12.252 1.544 1.00 85.48 317 ALA A N 1
ATOM 2500 C CA . ALA A 1 337 ? -38.244 -11.147 1.730 1.00 85.12 317 ALA A CA 1
ATOM 2501 C C . ALA A 1 337 ? -38.739 -9.853 1.073 1.00 85.18 317 ALA A C 1
ATOM 2502 O O . ALA A 1 337 ? -38.651 -8.776 1.669 1.00 86.14 317 ALA A O 1
ATOM 2504 N N . LEU A 1 338 ? -39.253 -9.968 -0.149 1.00 83.52 318 LEU A N 1
ATOM 2505 C CA . LEU A 1 338 ? -39.836 -8.829 -0.859 1.00 82.43 318 LEU A CA 1
ATOM 2506 C C . LEU A 1 338 ? -41.026 -8.272 -0.092 1.00 83.71 318 LEU A C 1
ATOM 2507 O O . LEU A 1 338 ? -41.131 -7.065 0.122 1.00 83.32 318 LEU A O 1
ATOM 2512 N N . GLN A 1 339 ? -41.917 -9.162 0.324 1.00 86.57 319 GLN A N 1
ATOM 2513 C CA . GLN A 1 339 ? -43.098 -8.772 1.082 1.00 90.31 319 GLN A CA 1
ATOM 2514 C C . GLN A 1 339 ? -42.724 -7.961 2.315 1.00 94.21 319 GLN A C 1
ATOM 2515 O O . GLN A 1 339 ? -43.296 -6.892 2.545 1.00 96.91 319 GLN A O 1
ATOM 2521 N N . LYS A 1 340 ? -41.802 -8.488 3.118 1.00 96.05 320 LYS A N 1
ATOM 2522 C CA . LYS A 1 340 ? -41.337 -7.780 4.308 1.00 97.43 320 LYS A CA 1
ATOM 2523 C C . LYS A 1 340 ? -40.657 -6.458 3.962 1.00 94.74 320 LYS A C 1
ATOM 2524 O O . LYS A 1 340 ? -40.891 -5.451 4.618 1.00 97.78 320 LYS A O 1
ATOM 2530 N N . GLU A 1 341 ? -39.806 -6.464 2.948 1.00 90.75 321 GLU A N 1
ATOM 2531 C CA . GLU A 1 341 ? -39.103 -5.245 2.546 1.00 90.69 321 GLU A CA 1
ATOM 2532 C C . GLU A 1 341 ? -40.078 -4.116 2.188 1.00 90.14 321 GLU A C 1
ATOM 2533 O O . GLU A 1 341 ? -39.787 -2.947 2.420 1.00 89.64 321 GLU A O 1
ATOM 2539 N N . CYS A 1 342 ? -41.231 -4.473 1.628 1.00 89.34 322 CYS A N 1
ATOM 2540 C CA . CYS A 1 342 ? -42.189 -3.492 1.124 1.00 88.34 322 CYS A CA 1
ATOM 2541 C C . CYS A 1 342 ? -43.303 -3.168 2.116 1.00 90.78 322 CYS A C 1
ATOM 2542 O O . CYS A 1 342 ? -44.199 -2.390 1.811 1.00 93.84 322 CYS A O 1
ATOM 2545 N N . GLY A 1 343 ? -43.248 -3.756 3.304 1.00 91.62 323 GLY A N 1
ATOM 2546 C CA . GLY A 1 343 ? -44.271 -3.532 4.323 1.00 92.89 323 GLY A CA 1
ATOM 2547 C C . GLY A 1 343 ? -45.579 -4.259 4.056 1.00 93.40 323 GLY A C 1
ATOM 2548 O O . GLY A 1 343 ? -46.605 -3.921 4.643 1.00 92.57 323 GLY A O 1
ATOM 2549 N N . LEU A 1 344 ? -45.543 -5.270 3.192 1.00 92.60 324 LEU A N 1
ATOM 2550 C CA . LEU A 1 344 ? -46.739 -6.032 2.833 1.00 93.32 324 LEU A CA 1
ATOM 2551 C C . LEU A 1 344 ? -46.894 -7.242 3.736 1.00 95.43 324 LEU A C 1
ATOM 2552 O O . LEU A 1 344 ? -45.909 -7.745 4.275 1.00 96.20 324 LEU A O 1
ATOM 2557 N N . THR A 1 345 ? -48.124 -7.738 3.855 1.00 98.18 325 THR A N 1
ATOM 2558 C CA . THR A 1 345 ? -48.390 -8.934 4.652 1.00 100.18 325 THR A CA 1
ATOM 2559 C C . THR A 1 345 ? -47.558 -10.083 4.095 1.00 100.10 325 THR A C 1
ATOM 2560 O O . THR A 1 345 ? -47.566 -10.343 2.888 1.00 99.95 325 THR A O 1
ATOM 2564 N N . VAL A 1 346 ? -46.825 -10.751 4.979 1.00 101.47 326 VAL A N 1
ATOM 2565 C CA . VAL A 1 346 ? -45.967 -11.854 4.587 1.00 100.10 326 VAL A CA 1
ATOM 2566 C C . VAL A 1 346 ? -46.792 -13.127 4.466 1.00 101.65 326 VAL A C 1
ATOM 2567 O O . VAL A 1 346 ? -47.277 -13.657 5.461 1.00 106.95 326 VAL A O 1
ATOM 2571 N N . ASP A 1 347 ? -46.938 -13.606 3.237 1.00 100.94 327 ASP A N 1
ATOM 2572 C CA . ASP A 1 347 ? -47.709 -14.803 2.941 1.00 102.53 327 ASP A CA 1
ATOM 2573 C C . ASP A 1 347 ? -47.376 -15.238 1.521 1.00 101.97 327 ASP A C 1
ATOM 2574 O O . ASP A 1 347 ? -47.768 -14.570 0.566 1.00 100.21 327 ASP A O 1
ATOM 2579 N N . PRO A 1 348 ? -46.660 -16.366 1.371 1.00 104.48 328 PRO A N 1
ATOM 2580 C CA . PRO A 1 348 ? -46.233 -16.763 0.032 1.00 103.97 328 PRO A CA 1
ATOM 2581 C C . PRO A 1 348 ? -47.364 -17.275 -0.866 1.00 102.74 328 PRO A C 1
ATOM 2582 O O . PRO A 1 348 ? -47.117 -17.534 -2.039 1.00 104.03 328 PRO A O 1
ATOM 2586 N N . ASP A 1 349 ? -48.581 -17.403 -0.340 1.00 100.98 329 ASP A N 1
ATOM 2587 C CA . ASP A 1 349 ? -49.726 -17.854 -1.138 1.00 101.09 329 ASP A CA 1
ATOM 2588 C C . ASP A 1 349 ? -50.517 -16.725 -1.798 1.00 98.25 329 ASP A C 1
ATOM 2589 O O . ASP A 1 349 ? -51.471 -16.996 -2.524 1.00 98.82 329 ASP A O 1
ATOM 2594 N N . ILE A 1 350 ? -50.178 -15.473 -1.502 1.00 96.49 330 ILE A N 1
ATOM 2595 C CA . ILE A 1 350 ? -50.819 -14.336 -2.167 1.00 94.21 330 ILE A CA 1
ATOM 2596 C C . ILE A 1 350 ? -50.028 -13.992 -3.423 1.00 89.59 330 ILE A C 1
ATOM 2597 O O . ILE A 1 350 ? -48.842 -13.684 -3.324 1.00 85.75 330 ILE A O 1
ATOM 2602 N N . PRO A 1 351 ? -50.681 -14.029 -4.603 1.00 88.74 331 PRO A N 1
ATOM 2603 C CA . PRO A 1 351 ? -49.946 -13.743 -5.839 1.00 85.94 331 PRO A CA 1
ATOM 2604 C C . PRO A 1 351 ? -49.455 -12.301 -5.878 1.00 83.24 331 PRO A C 1
ATOM 2605 O O . PRO A 1 351 ? -50.222 -11.387 -5.578 1.00 83.06 331 PRO A O 1
ATOM 2609 N N . LEU A 1 352 ? -48.191 -12.111 -6.250 1.00 80.51 332 LEU A N 1
ATOM 2610 C CA . LEU A 1 352 ? -47.573 -10.791 -6.235 1.00 78.59 332 LEU A CA 1
ATOM 2611 C C . LEU A 1 352 ? -47.165 -10.354 -7.636 1.00 74.95 332 LEU A C 1
ATOM 2612 O O . LEU A 1 352 ? -46.506 -11.099 -8.354 1.00 74.21 332 LEU A O 1
ATOM 2617 N N . PHE A 1 353 ? -47.565 -9.136 -8.002 1.00 72.94 333 PHE A N 1
ATOM 2618 C CA . PHE A 1 353 ? -47.207 -8.509 -9.277 1.00 70.69 333 PHE A CA 1
ATOM 2619 C C . PHE A 1 353 ? -46.157 -7.425 -9.054 1.00 68.99 333 PHE A C 1
ATOM 2620 O O . PHE A 1 353 ? -46.279 -6.618 -8.137 1.00 69.84 333 PHE A O 1
ATOM 2628 N N . GLY A 1 354 ? -45.131 -7.401 -9.898 1.00 66.82 334 GLY A N 1
ATOM 2629 C CA . GLY A 1 354 ? -44.061 -6.413 -9.789 1.00 65.59 334 GLY A CA 1
ATOM 2630 C C . GLY A 1 354 ? -43.894 -5.584 -11.052 1.00 64.83 334 GLY A C 1
ATOM 2631 O O . GLY A 1 354 ? -43.884 -6.122 -12.160 1.00 64.38 334 GLY A O 1
ATOM 2632 N N . PHE A 1 355 ? -43.759 -4.270 -10.882 1.00 65.44 335 PHE A N 1
ATOM 2633 C CA . PHE A 1 355 ? -43.472 -3.362 -11.991 1.00 65.01 335 PHE A CA 1
ATOM 2634 C C . PHE A 1 355 ? -42.156 -2.641 -11.738 1.00 63.53 335 PHE A C 1
ATOM 2635 O O . PHE A 1 355 ? -41.902 -2.154 -10.638 1.00 66.76 335 PHE A O 1
ATOM 2643 N N . ILE A 1 356 ? -41.313 -2.586 -12.755 1.00 62.60 336 ILE A N 1
ATOM 2644 C CA . ILE A 1 356 ? -40.088 -1.807 -12.692 1.00 61.96 336 ILE A CA 1
ATOM 2645 C C . ILE A 1 356 ? -39.972 -1.032 -13.989 1.00 60.92 336 ILE A C 1
ATOM 2646 O O . ILE A 1 356 ? -39.911 -1.630 -15.054 1.00 61.07 336 ILE A O 1
ATOM 2651 N N . GLY A 1 357 ? -39.965 0.293 -13.919 1.00 62.33 337 GLY A N 1
ATOM 2652 C CA . GLY A 1 357 ? -39.789 1.081 -15.135 1.00 62.09 337 GLY A CA 1
ATOM 2653 C C . GLY A 1 357 ? -39.942 2.569 -14.957 1.00 62.75 337 GLY A C 1
ATOM 2654 O O . GLY A 1 357 ? -40.439 3.030 -13.944 1.00 64.93 337 GLY A O 1
ATOM 2655 N N . ARG A 1 358 ? -39.494 3.312 -15.965 1.00 65.90 338 ARG A N 1
ATOM 2656 C CA . ARG A 1 358 ? -39.662 4.765 -16.020 1.00 68.01 338 ARG A CA 1
ATOM 2657 C C . ARG A 1 358 ? -41.128 5.111 -15.789 1.00 70.60 338 ARG A C 1
ATOM 2658 O O . ARG A 1 358 ? -42.020 4.403 -16.263 1.00 68.69 338 ARG A O 1
ATOM 2666 N N . LEU A 1 359 ? -41.381 6.162 -15.016 1.00 75.64 339 LEU A N 1
ATOM 2667 C CA . LEU A 1 359 ? -42.747 6.633 -14.772 1.00 80.50 339 LEU A CA 1
ATOM 2668 C C . LEU A 1 359 ? -43.165 7.612 -15.879 1.00 83.14 339 LEU A C 1
ATOM 2669 O O . LEU A 1 359 ? -43.355 8.805 -15.639 1.00 86.78 339 LEU A O 1
ATOM 2674 N N . GLU A 1 360 ? -43.288 7.083 -17.090 1.00 80.28 340 GLU A N 1
ATOM 2675 C CA . GLU A 1 360 ? -43.541 7.865 -18.286 1.00 77.24 340 GLU A CA 1
ATOM 2676 C C . GLU A 1 360 ? -44.674 7.190 -19.068 1.00 73.68 340 GLU A C 1
ATOM 2677 O O . GLU A 1 360 ? -44.942 6.008 -18.881 1.00 73.29 340 GLU A O 1
ATOM 2683 N N . ASN A 1 361 ? -45.317 7.951 -19.945 1.00 71.72 341 ASN A N 1
ATOM 2684 C CA . ASN A 1 361 ? -46.453 7.446 -20.718 1.00 69.11 341 ASN A CA 1
ATOM 2685 C C . ASN A 1 361 ? -46.220 6.065 -21.344 1.00 64.78 341 ASN A C 1
ATOM 2686 O O . ASN A 1 361 ? -47.093 5.204 -21.311 1.00 63.97 341 ASN A O 1
ATOM 2691 N N . GLN A 1 362 ? -45.051 5.866 -21.935 1.00 62.80 342 GLN A N 1
ATOM 2692 C CA . GLN A 1 362 ? -44.733 4.609 -22.598 1.00 60.72 342 GLN A CA 1
ATOM 2693 C C . GLN A 1 362 ? -45.023 3.367 -21.754 1.00 61.02 342 GLN A C 1
ATOM 2694 O O . GLN A 1 362 ? -45.540 2.377 -22.277 1.00 58.96 342 GLN A O 1
ATOM 2700 N N . LYS A 1 363 ? -44.683 3.420 -20.463 1.00 61.69 343 LYS A N 1
ATOM 2701 C CA . LYS A 1 363 ? -44.687 2.232 -19.590 1.00 62.31 343 LYS A CA 1
ATOM 2702 C C . LYS A 1 363 ? -45.993 1.962 -18.848 1.00 63.98 343 LYS A C 1
ATOM 2703 O O . LYS A 1 363 ? -46.174 0.879 -18.300 1.00 64.98 343 LYS A O 1
ATOM 2709 N N . GLY A 1 364 ? -46.902 2.933 -18.822 1.00 64.86 344 GLY A N 1
ATOM 2710 C CA . GLY A 1 364 ? -48.224 2.725 -18.239 1.00 65.11 344 GLY A CA 1
ATOM 2711 C C . GLY A 1 364 ? -48.268 2.607 -16.730 1.00 66.70 344 GLY A C 1
ATOM 2712 O O . GLY A 1 364 ? -49.198 2.006 -16.188 1.00 68.70 344 GLY A O 1
ATOM 2713 N N . ALA A 1 365 ? -47.303 3.212 -16.043 1.00 66.35 345 ALA A N 1
ATOM 2714 C CA . ALA A 1 365 ? -47.316 3.273 -14.585 1.00 67.41 345 ALA A CA 1
ATOM 2715 C C . ALA A 1 365 ? -48.559 4.006 -14.082 1.00 70.46 345 ALA A C 1
ATOM 2716 O O . ALA A 1 365 ? -49.142 3.632 -13.051 1.00 73.26 345 ALA A O 1
ATOM 2718 N N . ASP A 1 366 ? -48.988 5.028 -14.821 1.00 70.71 346 ASP A N 1
ATOM 2719 C CA . ASP A 1 366 ? -50.219 5.759 -14.484 1.00 74.61 346 ASP A CA 1
ATOM 2720 C C . ASP A 1 366 ? -51.465 4.859 -14.479 1.00 74.32 346 ASP A C 1
ATOM 2721 O O . ASP A 1 366 ? -52.394 5.088 -13.705 1.00 77.04 346 ASP A O 1
ATOM 2726 N N . VAL A 1 367 ? -51.459 3.838 -15.333 1.00 73.19 347 VAL A N 1
ATOM 2727 C CA . VAL A 1 367 ? -52.537 2.848 -15.397 1.00 74.17 347 VAL A CA 1
ATOM 2728 C C . VAL A 1 367 ? -52.588 2.011 -14.118 1.00 75.86 347 VAL A C 1
ATOM 2729 O O . VAL A 1 367 ? -53.675 1.754 -13.571 1.00 76.76 347 VAL A O 1
ATOM 2733 N N . ILE A 1 368 ? -51.416 1.599 -13.631 1.00 74.74 348 ILE A N 1
ATOM 2734 C CA . ILE A 1 368 ? -51.346 0.759 -12.431 1.00 75.89 348 ILE A CA 1
ATOM 2735 C C . ILE A 1 368 ? -51.888 1.520 -11.227 1.00 77.27 348 ILE A C 1
ATOM 2736 O O . ILE A 1 368 ? -52.716 0.999 -10.480 1.00 78.78 348 ILE A O 1
ATOM 2741 N N . ILE A 1 369 ? -51.446 2.763 -11.070 1.00 77.68 349 ILE A N 1
ATOM 2742 C CA . ILE A 1 369 ? -51.891 3.604 -9.965 1.00 81.01 349 ILE A CA 1
ATOM 2743 C C . ILE A 1 369 ? -53.400 3.852 -10.031 1.00 82.49 349 ILE A C 1
ATOM 2744 O O . ILE A 1 369 ? -54.089 3.752 -9.019 1.00 85.03 349 ILE A O 1
ATOM 2749 N N . ALA A 1 370 ? -53.905 4.152 -11.224 1.00 81.64 350 ALA A N 1
ATOM 2750 C CA . ALA A 1 370 ? -55.335 4.400 -11.414 1.00 83.31 350 ALA A CA 1
ATOM 2751 C C . ALA A 1 370 ? -56.177 3.137 -11.212 1.00 84.62 350 ALA A C 1
ATOM 2752 O O . ALA A 1 370 ? -57.368 3.230 -10.912 1.00 88.38 350 ALA A O 1
ATOM 2754 N N . ALA A 1 371 ? -55.560 1.966 -11.360 1.00 82.77 351 ALA A N 1
ATOM 2755 C CA . ALA A 1 371 ? -56.274 0.692 -11.258 1.00 83.75 351 ALA A CA 1
ATOM 2756 C C . ALA A 1 371 ? -56.537 0.241 -9.823 1.00 85.79 351 ALA A C 1
ATOM 2757 O O . ALA A 1 371 ? -57.286 -0.714 -9.614 1.00 87.06 351 ALA A O 1
ATOM 2759 N N . MET A 1 372 ? -55.936 0.921 -8.846 1.00 87.23 352 MET A N 1
ATOM 2760 C CA . MET A 1 372 ? -55.955 0.466 -7.446 1.00 89.17 352 MET A CA 1
ATOM 2761 C C . MET A 1 372 ? -57.347 0.184 -6.878 1.00 91.79 352 MET A C 1
ATOM 2762 O O . MET A 1 372 ? -57.540 -0.850 -6.239 1.00 93.19 352 MET A O 1
ATOM 2767 N N . PRO A 1 373 ? -58.325 1.078 -7.126 1.00 94.36 353 PRO A N 1
ATOM 2768 C CA . PRO A 1 373 ? -59.672 0.809 -6.607 1.00 97.14 353 PRO A CA 1
ATOM 2769 C C . PRO A 1 373 ? -60.240 -0.534 -7.071 1.00 97.61 353 PRO A C 1
ATOM 2770 O O . PRO A 1 373 ? -60.897 -1.221 -6.289 1.00 100.89 353 PRO A O 1
ATOM 2774 N N . LYS A 1 374 ? -59.960 -0.917 -8.315 1.00 96.00 354 LYS A N 1
ATOM 2775 C CA . LYS A 1 374 ? -60.437 -2.191 -8.853 1.00 96.44 354 LYS A CA 1
ATOM 2776 C C . LYS A 1 374 ? -59.562 -3.382 -8.460 1.00 94.79 354 LYS A C 1
ATOM 2777 O O . LYS A 1 374 ? -59.995 -4.525 -8.562 1.00 95.39 354 LYS A O 1
ATOM 2783 N N . LEU A 1 375 ? -58.319 -3.122 -8.076 1.00 93.95 355 LEU A N 1
ATOM 2784 C CA . LEU A 1 375 ? -57.361 -4.204 -7.825 1.00 94.53 355 LEU A CA 1
ATOM 2785 C C . LEU A 1 375 ? -57.628 -4.994 -6.544 1.00 97.36 355 LEU A C 1
ATOM 2786 O O . LEU A 1 375 ? -57.324 -6.191 -6.467 1.00 95.82 355 LEU A O 1
ATOM 2791 N N . LYS A 1 376 ? -58.194 -4.341 -5.535 1.00 101.04 356 LYS A N 1
ATOM 2792 C CA . LYS A 1 376 ? -58.427 -5.009 -4.256 1.00 104.52 356 LYS A CA 1
ATOM 2793 C C . LYS A 1 376 ? -59.267 -6.277 -4.426 1.00 106.76 356 LYS A C 1
ATOM 2794 O O . LYS A 1 376 ? -59.082 -7.254 -3.701 1.00 103.78 356 LYS A O 1
ATOM 2800 N N . GLN A 1 377 ? -60.175 -6.253 -5.399 1.00 109.84 357 GLN A N 1
ATOM 2801 C CA . GLN A 1 377 ? -61.026 -7.399 -5.722 1.00 111.10 357 GLN A CA 1
ATOM 2802 C C . GLN A 1 377 ? -60.240 -8.652 -6.128 1.00 107.46 357 GLN A C 1
ATOM 2803 O O . GLN A 1 377 ? -60.718 -9.770 -5.944 1.00 105.47 357 GLN A O 1
ATOM 2809 N N . LEU A 1 378 ? -59.035 -8.467 -6.670 1.00 103.91 358 LEU A N 1
ATOM 2810 C CA . LEU A 1 378 ? -58.251 -9.583 -7.206 1.00 100.59 358 LEU A CA 1
ATOM 2811 C C . LEU A 1 378 ? -57.497 -10.404 -6.157 1.00 100.17 358 LEU A C 1
ATOM 2812 O O . LEU A 1 378 ? -56.996 -11.481 -6.479 1.00 98.32 358 LEU A O 1
ATOM 2817 N N . ASN A 1 379 ? -57.399 -9.895 -4.929 1.00 100.68 359 ASN A N 1
ATOM 2818 C CA . ASN A 1 379 ? -56.666 -10.567 -3.843 1.00 99.15 359 ASN A CA 1
ATOM 2819 C C . ASN A 1 379 ? -55.216 -10.845 -4.208 1.00 93.11 359 ASN A C 1
ATOM 2820 O O . ASN A 1 379 ? -54.749 -11.984 -4.165 1.00 91.04 359 ASN A O 1
ATOM 2825 N N . CYS A 1 380 ? -54.512 -9.788 -4.584 1.00 89.07 360 CYS A N 1
ATOM 2826 C CA . CYS A 1 380 ? -53.109 -9.885 -4.969 1.00 86.75 360 CYS A CA 1
ATOM 2827 C C . CYS A 1 380 ? -52.315 -8.753 -4.340 1.00 84.78 360 CYS A C 1
ATOM 2828 O O . CYS A 1 380 ? -52.882 -7.865 -3.706 1.00 86.53 360 CYS A O 1
ATOM 2831 N N . GLN A 1 381 ? -50.999 -8.805 -4.505 1.00 81.80 361 GLN A N 1
ATOM 2832 C CA . GLN A 1 381 ? -50.128 -7.727 -4.068 1.00 80.55 361 GLN A CA 1
ATOM 2833 C C . GLN A 1 381 ? -49.464 -7.092 -5.280 1.00 77.78 361 GLN A C 1
ATOM 2834 O O . GLN A 1 381 ? -49.267 -7.752 -6.298 1.00 75.55 361 GLN A O 1
ATOM 2840 N N . VAL A 1 382 ? -49.157 -5.801 -5.175 1.00 77.26 362 VAL A N 1
ATOM 2841 C CA . VAL A 1 382 ? -48.519 -5.063 -6.262 1.00 76.15 362 VAL A CA 1
ATOM 2842 C C . VAL A 1 382 ? -47.368 -4.230 -5.725 1.00 75.65 362 VAL A C 1
ATOM 2843 O O . VAL A 1 382 ? -47.523 -3.483 -4.762 1.00 78.33 362 VAL A O 1
ATOM 2847 N N . VAL A 1 383 ? -46.214 -4.357 -6.363 1.00 74.24 363 VAL A N 1
ATOM 2848 C CA . VAL A 1 383 ? -45.052 -3.554 -6.021 1.00 73.79 363 VAL A CA 1
ATOM 2849 C C . VAL A 1 383 ? -44.639 -2.781 -7.262 1.00 71.49 363 VAL A C 1
ATOM 2850 O O . VAL A 1 383 ? -44.562 -3.355 -8.347 1.00 69.25 363 VAL A O 1
ATOM 2854 N N . ILE A 1 384 ? -44.404 -1.478 -7.099 1.00 72.63 364 ILE A N 1
ATOM 2855 C CA . ILE A 1 384 ? -44.115 -0.588 -8.224 1.00 71.66 364 ILE A CA 1
ATOM 2856 C C . ILE A 1 384 ? -42.846 0.222 -7.970 1.00 70.01 364 ILE A C 1
ATOM 2857 O O . ILE A 1 384 ? -42.760 0.959 -6.993 1.00 71.92 364 ILE A O 1
ATOM 2862 N N . LEU A 1 385 ? -41.868 0.082 -8.856 1.00 68.95 365 LEU A N 1
ATOM 2863 C CA . LEU A 1 385 ? -40.587 0.766 -8.721 1.00 69.33 365 LEU A CA 1
ATOM 2864 C C . LEU A 1 385 ? -40.292 1.586 -9.977 1.00 67.60 365 LEU A C 1
ATOM 2865 O O . LEU A 1 385 ? -40.227 1.035 -11.069 1.00 64.32 365 LEU A O 1
ATOM 2870 N N . GLY A 1 386 ? -40.076 2.890 -9.808 1.00 69.70 366 GLY A N 1
ATOM 2871 C CA . GLY A 1 386 ? -39.797 3.778 -10.939 1.00 68.71 366 GLY A CA 1
ATOM 2872 C C . GLY A 1 386 ? -39.532 5.233 -10.583 1.00 71.38 366 GLY A C 1
ATOM 2873 O O . GLY A 1 386 ? -39.867 5.685 -9.494 1.00 74.34 366 GLY A O 1
ATOM 2874 N N . ILE A 1 387 ? -38.926 5.958 -11.520 1.00 72.81 367 ILE A N 1
ATOM 2875 C CA . ILE A 1 387 ? -38.735 7.409 -11.413 1.00 77.34 367 ILE A CA 1
ATOM 2876 C C . ILE A 1 387 ? -39.144 8.131 -12.707 1.00 78.18 367 ILE A C 1
ATOM 2877 O O . ILE A 1 387 ? -39.066 7.563 -13.797 1.00 74.05 367 ILE A O 1
ATOM 2882 N N . GLY A 1 388 ? -39.541 9.394 -12.576 1.00 83.35 368 GLY A N 1
ATOM 2883 C CA . GLY A 1 388 ? -39.932 10.210 -13.731 1.00 83.77 368 GLY A CA 1
ATOM 2884 C C . GLY A 1 388 ? -40.576 11.523 -13.326 1.00 88.25 368 GLY A C 1
ATOM 2885 O O . GLY A 1 388 ? -39.891 12.441 -12.870 1.00 89.19 368 GLY A O 1
ATOM 2886 N N . SER A 1 389 ? -41.895 11.618 -13.496 1.00 92.15 369 SER A N 1
ATOM 2887 C CA . SER A 1 389 ? -42.622 12.848 -13.193 1.00 94.54 369 SER A CA 1
ATOM 2888 C C . SER A 1 389 ? -42.696 13.079 -11.697 1.00 96.27 369 SER A C 1
ATOM 2889 O O . SER A 1 389 ? -43.050 12.166 -10.957 1.00 101.32 369 SER A O 1
ATOM 2892 N N . PRO A 1 390 ? -42.386 14.306 -11.249 1.00 98.09 370 PRO A N 1
ATOM 2893 C CA . PRO A 1 390 ? -42.532 14.668 -9.843 1.00 99.45 370 PRO A CA 1
ATOM 2894 C C . PRO A 1 390 ? -43.858 14.253 -9.218 1.00 101.24 370 PRO A C 1
ATOM 2895 O O . PRO A 1 390 ? -43.855 13.760 -8.095 1.00 102.90 370 PRO A O 1
ATOM 2899 N N . LYS A 1 391 ? -44.973 14.422 -9.927 1.00 103.87 371 LYS A N 1
ATOM 2900 C CA . LYS A 1 391 ? -46.277 14.100 -9.328 1.00 110.39 371 LYS A CA 1
ATOM 2901 C C . LYS A 1 391 ? -46.775 12.691 -9.634 1.00 107.23 371 LYS A C 1
ATOM 2902 O O . LYS A 1 391 ? -47.767 12.253 -9.053 1.00 110.86 371 LYS A O 1
ATOM 2908 N N . LEU A 1 392 ? -46.087 11.973 -10.517 1.00 101.99 372 LEU A N 1
ATOM 2909 C CA . LEU A 1 392 ? -46.268 10.523 -10.584 1.00 99.84 372 LEU A CA 1
ATOM 2910 C C . LEU A 1 392 ? -45.531 9.883 -9.408 1.00 98.06 372 LEU A C 1
ATOM 2911 O O . LEU A 1 392 ? -46.084 9.029 -8.712 1.00 100.03 372 LEU A O 1
ATOM 2916 N N . GLU A 1 393 ? -44.284 10.309 -9.199 1.00 94.18 373 GLU A N 1
ATOM 2917 C CA . GLU A 1 393 ? -43.476 9.888 -8.049 1.00 92.26 373 GLU A CA 1
ATOM 2918 C C . GLU A 1 393 ? -44.154 10.172 -6.714 1.00 95.31 373 GLU A C 1
ATOM 2919 O O . GLU A 1 393 ? -44.122 9.339 -5.818 1.00 99.09 373 GLU A O 1
ATOM 2925 N N . GLN A 1 394 ? -44.794 11.331 -6.600 1.00 99.37 374 GLN A N 1
ATOM 2926 C CA . GLN A 1 394 ? -45.510 11.700 -5.383 1.00 104.10 374 GLN A CA 1
ATOM 2927 C C . GLN A 1 394 ? -46.739 10.817 -5.182 1.00 105.49 374 GLN A C 1
ATOM 2928 O O . GLN A 1 394 ? -47.069 10.453 -4.055 1.00 107.63 374 GLN A O 1
ATOM 2934 N N . GLU A 1 395 ? -47.415 10.483 -6.277 1.00 106.34 375 GLU A N 1
ATOM 2935 C CA . GLU A 1 395 ? -48.571 9.588 -6.225 1.00 109.68 375 GLU A CA 1
ATOM 2936 C C . GLU A 1 395 ? -48.137 8.181 -5.862 1.00 105.55 375 GLU A C 1
ATOM 2937 O O . GLU A 1 395 ? -48.783 7.509 -5.050 1.00 106.54 375 GLU A O 1
ATOM 2943 N N . LEU A 1 396 ? -47.057 7.743 -6.499 1.00 97.52 376 LEU A N 1
ATOM 2944 C CA . LEU A 1 396 ? -46.496 6.421 -6.267 1.00 95.21 376 LEU A CA 1
ATOM 2945 C C . LEU A 1 396 ? -46.276 6.168 -4.779 1.00 97.33 376 LEU A C 1
ATOM 2946 O O . LEU A 1 396 ? -46.722 5.158 -4.239 1.00 97.39 376 LEU A O 1
ATOM 2951 N N . GLU A 1 397 ? -45.578 7.090 -4.125 1.00 97.94 377 GLU A N 1
ATOM 2952 C CA . GLU A 1 397 ? -45.253 6.949 -2.704 1.00 98.98 377 GLU A CA 1
ATOM 2953 C C . GLU A 1 397 ? -46.473 6.983 -1.795 1.00 99.33 377 GLU A C 1
ATOM 2954 O O . GLU A 1 397 ? -46.419 6.470 -0.690 1.00 102.61 377 GLU A O 1
ATOM 2960 N N . SER A 1 398 ? -47.566 7.580 -2.259 1.00 99.42 378 SER A N 1
ATOM 2961 C CA . SER A 1 398 ? -48.787 7.690 -1.461 1.00 103.22 378 SER A CA 1
ATOM 2962 C C . SER A 1 398 ? -49.683 6.455 -1.556 1.00 103.40 378 SER A C 1
ATOM 2963 O O . SER A 1 398 ? -50.672 6.357 -0.826 1.00 105.56 378 SER A O 1
ATOM 2966 N N . VAL A 1 399 ? -49.341 5.526 -2.451 1.00 100.05 379 VAL A N 1
ATOM 2967 C CA . VAL A 1 399 ? -50.208 4.379 -2.756 1.00 100.08 379 VAL A CA 1
ATOM 2968 C C . VAL A 1 399 ? -50.442 3.445 -1.558 1.00 99.50 379 VAL A C 1
ATOM 2969 O O . VAL A 1 399 ? -51.545 2.918 -1.383 1.00 100.22 379 VAL A O 1
ATOM 2973 N N . ALA A 1 400 ? -49.408 3.257 -0.741 1.00 98.37 380 ALA A N 1
ATOM 2974 C CA . ALA A 1 400 ? -49.469 2.347 0.402 1.00 98.09 380 ALA A CA 1
ATOM 2975 C C . ALA A 1 400 ? -50.492 2.793 1.444 1.00 101.63 380 ALA A C 1
ATOM 2976 O O . ALA A 1 400 ? -51.087 1.963 2.125 1.00 103.04 380 ALA A O 1
ATOM 2978 N N . ASP A 1 401 ? -50.679 4.102 1.574 1.00 103.10 381 ASP A N 1
ATOM 2979 C CA . ASP A 1 401 ? -51.610 4.651 2.557 1.00 107.58 381 ASP A CA 1
ATOM 2980 C C . ASP A 1 401 ? -53.028 4.148 2.327 1.00 107.99 381 ASP A C 1
ATOM 2981 O O . ASP A 1 401 ? -53.632 3.557 3.219 1.00 107.37 381 ASP A O 1
ATOM 2986 N N . LYS A 1 402 ? -53.554 4.407 1.133 1.00 106.66 382 LYS A N 1
ATOM 2987 C CA . LYS A 1 402 ? -54.920 4.007 0.775 1.00 108.46 382 LYS A CA 1
ATOM 2988 C C . LYS A 1 402 ? -55.034 2.504 0.485 1.00 105.59 382 LYS A C 1
ATOM 2989 O O . LYS A 1 402 ? -56.088 1.904 0.706 1.00 106.15 382 LYS A O 1
ATOM 2995 N N . TYR A 1 403 ? -53.964 1.903 -0.027 1.00 103.06 383 TYR A N 1
ATOM 2996 C CA . TYR A 1 403 ? -54.009 0.508 -0.472 1.00 101.54 383 TYR A CA 1
ATOM 2997 C C . TYR A 1 403 ? -52.922 -0.322 0.212 1.00 101.17 383 TYR A C 1
ATOM 2998 O O . TYR A 1 403 ? -51.743 -0.217 -0.154 1.00 99.30 383 TYR A O 1
ATOM 3007 N N . PRO A 1 404 ? -53.316 -1.149 1.207 1.00 102.60 384 PRO A N 1
ATOM 3008 C CA . PRO A 1 404 ? -52.346 -1.907 2.002 1.00 101.87 384 PRO A CA 1
ATOM 3009 C C . PRO A 1 404 ? -51.650 -3.022 1.217 1.00 99.80 384 PRO A C 1
ATOM 3010 O O . PRO A 1 404 ? -50.507 -3.364 1.525 1.00 100.30 384 PRO A O 1
ATOM 3014 N N . PHE A 1 405 ? -52.321 -3.549 0.192 1.00 98.54 385 PHE A N 1
ATOM 3015 C CA . PHE A 1 405 ? -51.768 -4.620 -0.651 1.00 94.66 385 PHE A CA 1
ATOM 3016 C C . PHE A 1 405 ? -50.746 -4.127 -1.678 1.00 90.96 385 PHE A C 1
ATOM 3017 O O . PHE A 1 405 ? -50.180 -4.931 -2.410 1.00 90.25 385 PHE A O 1
ATOM 3025 N N . ALA A 1 406 ? -50.506 -2.820 -1.726 1.00 89.82 386 ALA A N 1
ATOM 3026 C CA . ALA A 1 406 ? -49.629 -2.246 -2.737 1.00 87.49 386 ALA A CA 1
ATOM 3027 C C . ALA A 1 406 ? -48.556 -1.380 -2.114 1.00 86.23 386 ALA A C 1
ATOM 3028 O O . ALA A 1 406 ? -48.735 -0.850 -1.024 1.00 88.45 386 ALA A O 1
ATOM 3030 N N . LYS A 1 407 ? -47.473 -1.187 -2.857 1.00 83.88 387 LYS A N 1
ATOM 3031 C CA . LYS A 1 407 ? -46.347 -0.410 -2.384 1.00 83.56 387 LYS A CA 1
ATOM 3032 C C . LYS A 1 407 ? -45.635 0.238 -3.557 1.00 81.85 387 LYS A C 1
ATOM 3033 O O . LYS A 1 407 ? -45.319 -0.429 -4.540 1.00 80.89 387 LYS A O 1
ATOM 3039 N N . GLY A 1 408 ? -45.380 1.538 -3.439 1.00 82.31 388 GLY A N 1
ATOM 3040 C CA . GLY A 1 408 ? -44.686 2.295 -4.472 1.00 80.78 388 GLY A CA 1
ATOM 3041 C C . GLY A 1 408 ? -43.378 2.840 -3.945 1.00 80.72 388 GLY A C 1
ATOM 3042 O O . GLY A 1 408 ? -43.288 3.237 -2.787 1.00 84.21 388 GLY A O 1
ATOM 3043 N N . VAL A 1 409 ? -42.360 2.849 -4.798 1.00 78.92 389 VAL A N 1
ATOM 3044 C CA . VAL A 1 409 ? -41.042 3.344 -4.431 1.00 79.32 389 VAL A CA 1
ATOM 3045 C C . VAL A 1 409 ? -40.497 4.197 -5.566 1.00 78.74 389 VAL A C 1
ATOM 3046 O O . VAL A 1 409 ? -40.210 3.690 -6.653 1.00 77.99 389 VAL A O 1
ATOM 3050 N N . ALA A 1 410 ? -40.328 5.488 -5.304 1.00 81.98 390 ALA A N 1
ATOM 3051 C CA . ALA A 1 410 ? -39.857 6.419 -6.322 1.00 82.20 390 ALA A CA 1
ATOM 3052 C C . ALA A 1 410 ? -38.352 6.603 -6.225 1.00 82.21 390 ALA A C 1
ATOM 3053 O O . ALA A 1 410 ? -37.871 7.654 -5.827 1.00 87.09 390 ALA A O 1
ATOM 3055 N N . ARG A 1 411 ? -37.609 5.586 -6.635 1.00 80.74 391 ARG A N 1
ATOM 3056 C CA . ARG A 1 411 ? -36.151 5.639 -6.632 1.00 81.63 391 ARG A CA 1
ATOM 3057 C C . ARG A 1 411 ? -35.597 4.794 -7.754 1.00 80.17 391 ARG A C 1
ATOM 3058 O O . ARG A 1 411 ? -36.303 3.959 -8.323 1.00 80.07 391 ARG A O 1
ATOM 3066 N N . PHE A 1 412 ? -34.351 5.058 -8.121 1.00 81.23 392 PHE A N 1
ATOM 3067 C CA . PHE A 1 412 ? -33.595 4.099 -8.898 1.00 82.38 392 PHE A CA 1
ATOM 3068 C C . PHE A 1 412 ? -32.840 3.249 -7.887 1.00 87.31 392 PHE A C 1
ATOM 3069 O O . PHE A 1 412 ? -31.968 3.745 -7.178 1.00 90.88 392 PHE A O 1
ATOM 3077 N N . ASP A 1 413 ? -33.188 1.969 -7.822 1.00 87.76 393 ASP A N 1
ATOM 3078 C CA . ASP A 1 413 ? -32.716 1.098 -6.759 1.00 87.44 393 ASP A CA 1
ATOM 3079 C C . ASP A 1 413 ? -32.514 -0.317 -7.298 1.00 87.40 393 ASP A C 1
ATOM 3080 O O . ASP A 1 413 ? -33.469 -1.098 -7.395 1.00 88.13 393 ASP A O 1
ATOM 3085 N N . SER A 1 414 ? -31.268 -0.647 -7.635 1.00 84.61 394 SER A N 1
ATOM 3086 C CA . SER A 1 414 ? -30.952 -1.958 -8.203 1.00 82.22 394 SER A CA 1
ATOM 3087 C C . SER A 1 414 ? -31.271 -3.094 -7.241 1.00 85.10 394 SER A C 1
ATOM 3088 O O . SER A 1 414 ? -31.825 -4.119 -7.638 1.00 84.52 394 SER A O 1
ATOM 3091 N N . LYS A 1 415 ? -30.932 -2.912 -5.973 1.00 85.15 395 LYS A N 1
ATOM 3092 C CA . LYS A 1 415 ? -31.206 -3.925 -4.962 1.00 88.53 395 LYS A CA 1
ATOM 3093 C C . LYS A 1 415 ? -32.691 -4.305 -4.932 1.00 88.15 395 LYS A C 1
ATOM 3094 O O . LYS A 1 415 ? -33.031 -5.489 -4.912 1.00 90.23 395 LYS A O 1
ATOM 3100 N N . LEU A 1 416 ? -33.569 -3.304 -4.925 1.00 83.29 396 LEU A N 1
ATOM 3101 C CA . LEU A 1 416 ? -35.008 -3.560 -4.874 1.00 79.60 396 LEU A CA 1
ATOM 3102 C C . LEU A 1 416 ? -35.517 -4.141 -6.198 1.00 75.47 396 LEU A C 1
ATOM 3103 O O . LEU A 1 416 ? -36.432 -4.957 -6.212 1.00 76.91 396 LEU A O 1
ATOM 3108 N N . ALA A 1 417 ? -34.927 -3.721 -7.309 1.00 71.43 397 ALA A N 1
ATOM 3109 C CA . ALA A 1 417 ? -35.252 -4.313 -8.603 1.00 71.03 397 ALA A CA 1
ATOM 3110 C C . ALA A 1 417 ? -34.988 -5.819 -8.580 1.00 72.98 397 ALA A C 1
ATOM 3111 O O . ALA A 1 417 ? -35.816 -6.611 -9.041 1.00 74.10 397 ALA A O 1
ATOM 3113 N N . HIS A 1 418 ? -33.854 -6.207 -8.002 1.00 72.65 398 HIS A N 1
ATOM 3114 C CA . HIS A 1 418 ? -33.489 -7.611 -7.890 1.00 71.00 398 HIS A CA 1
ATOM 3115 C C . HIS A 1 418 ? -34.473 -8.349 -6.985 1.00 72.66 398 HIS A C 1
ATOM 3116 O O . HIS A 1 418 ? -34.953 -9.436 -7.326 1.00 72.63 398 HIS A O 1
ATOM 3123 N N . PHE A 1 419 ? -34.783 -7.760 -5.837 1.00 72.06 399 PHE A N 1
ATOM 3124 C CA . PHE A 1 419 ? -35.782 -8.326 -4.933 1.00 74.28 399 PHE A CA 1
ATOM 3125 C C . PHE A 1 419 ? -37.132 -8.558 -5.626 1.00 75.17 399 PHE A C 1
ATOM 3126 O O . PHE A 1 419 ? -37.809 -9.559 -5.364 1.00 76.16 399 PHE A O 1
ATOM 3134 N N . ILE A 1 420 ? -37.536 -7.620 -6.481 1.00 74.78 400 ILE A N 1
ATOM 3135 C CA . ILE A 1 420 ? -38.840 -7.703 -7.159 1.00 74.18 400 ILE A CA 1
ATOM 3136 C C . ILE A 1 420 ? -38.830 -8.798 -8.223 1.00 72.19 400 ILE A C 1
ATOM 3137 O O . ILE A 1 420 ? -39.759 -9.605 -8.302 1.00 72.06 400 ILE A O 1
ATOM 3142 N N . THR A 1 421 ? -37.775 -8.821 -9.031 1.00 69.74 401 THR A N 1
ATOM 3143 C CA . THR A 1 421 ? -37.640 -9.804 -10.098 1.00 69.08 401 THR A CA 1
ATOM 3144 C C . THR A 1 421 ? -37.658 -11.234 -9.574 1.00 72.16 401 THR A C 1
ATOM 3145 O O . THR A 1 421 ? -38.252 -12.103 -10.205 1.00 73.21 401 THR A O 1
ATOM 3149 N N . ALA A 1 422 ? -36.977 -11.469 -8.454 1.00 72.94 402 ALA A N 1
ATOM 3150 C CA . ALA A 1 422 ? -36.901 -12.793 -7.858 1.00 73.66 402 ALA A CA 1
ATOM 3151 C C . ALA A 1 422 ? -38.141 -13.112 -7.034 1.00 74.38 402 ALA A C 1
ATOM 3152 O O . ALA A 1 422 ? -38.692 -14.212 -7.124 1.00 73.67 402 ALA A O 1
ATOM 3154 N N . GLY A 1 423 ? -38.615 -12.134 -6.267 1.00 73.24 403 GLY A N 1
ATOM 3155 C CA . GLY A 1 423 ? -39.685 -12.365 -5.298 1.00 72.39 403 GLY A CA 1
ATOM 3156 C C . GLY A 1 423 ? -41.080 -12.404 -5.885 1.00 71.38 403 GLY A C 1
ATOM 3157 O O . GLY A 1 423 ? -41.944 -13.127 -5.391 1.00 75.84 403 GLY A O 1
ATOM 3158 N N . ALA A 1 424 ? -41.309 -11.609 -6.923 1.00 68.76 404 ALA A N 1
ATOM 3159 C CA . ALA A 1 424 ? -42.626 -11.514 -7.538 1.00 68.96 404 ALA A CA 1
ATOM 3160 C C . ALA A 1 424 ? -42.986 -12.796 -8.276 1.00 69.49 404 ALA A C 1
ATOM 3161 O O . ALA A 1 424 ? -42.111 -13.497 -8.788 1.00 69.24 404 ALA A O 1
ATOM 3163 N N . ASP A 1 425 ? -44.282 -13.076 -8.351 1.00 69.72 405 ASP A N 1
ATOM 3164 C CA . ASP A 1 425 ? -44.787 -14.179 -9.161 1.00 69.58 405 ASP A CA 1
ATOM 3165 C C . ASP A 1 425 ? -44.946 -13.741 -10.601 1.00 69.22 405 ASP A C 1
ATOM 3166 O O . ASP A 1 425 ? -44.758 -14.532 -11.524 1.00 69.73 405 ASP A O 1
ATOM 3171 N N . TYR A 1 426 ? -45.309 -12.472 -10.781 1.00 68.87 406 TYR A N 1
ATOM 3172 C CA . TYR A 1 426 ? -45.599 -11.930 -12.096 1.00 68.16 406 TYR A CA 1
ATOM 3173 C C . TYR A 1 426 ? -44.845 -10.624 -12.352 1.00 66.69 406 TYR A C 1
ATOM 3174 O O . TYR A 1 426 ? -44.690 -9.801 -11.455 1.00 66.50 406 TYR A O 1
ATOM 3183 N N . CYS A 1 427 ? -44.399 -10.450 -13.592 1.00 66.16 407 CYS A N 1
ATOM 3184 C CA . CYS A 1 427 ? -43.768 -9.215 -14.051 1.00 66.33 407 CYS A CA 1
ATOM 3185 C C . CYS A 1 427 ? -44.766 -8.436 -14.910 1.00 65.60 407 CYS A C 1
ATOM 3186 O O . CYS A 1 427 ? -45.105 -8.847 -16.015 1.00 64.92 407 CYS A O 1
ATOM 3189 N N . LEU A 1 428 ? -45.222 -7.301 -14.391 1.00 66.17 408 LEU A N 1
ATOM 3190 C CA . LEU A 1 428 ? -46.333 -6.555 -14.969 1.00 66.58 408 LEU A CA 1
ATOM 3191 C C . LEU A 1 428 ? -45.836 -5.388 -15.816 1.00 66.24 408 LEU A C 1
ATOM 3192 O O . LEU A 1 428 ? -45.191 -4.474 -15.294 1.00 65.04 408 LEU A O 1
ATOM 3197 N N . MET A 1 429 ? -46.109 -5.438 -17.125 1.00 66.23 409 MET A N 1
ATOM 3198 C CA . MET A 1 429 ? -45.668 -4.403 -18.066 1.00 63.02 409 MET A CA 1
ATOM 3199 C C . MET A 1 429 ? -46.813 -3.904 -18.953 1.00 62.98 409 MET A C 1
ATOM 3200 O O . MET A 1 429 ? -46.954 -4.342 -20.098 1.00 62.16 409 MET A O 1
ATOM 3205 N N . PRO A 1 430 ? -47.601 -2.937 -18.455 1.00 63.08 410 PRO A N 1
ATOM 3206 C CA . PRO A 1 430 ? -48.706 -2.365 -19.218 1.00 63.73 410 PRO A CA 1
ATOM 3207 C C . PRO A 1 430 ? -48.245 -1.266 -20.177 1.00 61.92 410 PRO A C 1
ATOM 3208 O O . PRO A 1 430 ? -48.752 -0.141 -20.131 1.00 61.01 410 PRO A O 1
ATOM 3212 N N . SER A 1 431 ? -47.290 -1.598 -21.041 1.00 59.72 411 SER A N 1
ATOM 3213 C CA . SER A 1 431 ? -46.709 -0.623 -21.949 1.00 58.94 411 SER A CA 1
ATOM 3214 C C . SER A 1 431 ? -47.694 -0.228 -23.046 1.00 59.75 411 SER A C 1
ATOM 3215 O O . SER A 1 431 ? -48.440 -1.060 -23.549 1.00 61.58 411 SER A O 1
ATOM 3218 N N . ARG A 1 432 ? -47.680 1.050 -23.415 1.00 60.03 412 ARG A N 1
ATOM 3219 C CA . ARG A 1 432 ? -48.465 1.549 -24.540 1.00 61.21 412 ARG A CA 1
ATOM 3220 C C . ARG A 1 432 ? -47.756 1.301 -25.869 1.00 60.29 412 ARG A C 1
ATOM 3221 O O . ARG A 1 432 ? -48.399 1.160 -26.901 1.00 61.57 412 ARG A O 1
ATOM 3229 N N . PHE A 1 433 ? -46.431 1.310 -25.849 1.00 58.96 413 PHE A N 1
ATOM 3230 C CA . PHE A 1 433 ? -45.623 0.797 -26.954 1.00 57.52 413 PHE A CA 1
ATOM 3231 C C . PHE A 1 433 ? -44.307 0.297 -26.359 1.00 56.89 413 PHE A C 1
ATOM 3232 O O . PHE A 1 433 ? -43.862 0.801 -25.319 1.00 54.90 413 PHE A O 1
ATOM 3240 N N . GLU A 1 434 ? -43.696 -0.703 -26.991 1.00 56.21 414 GLU A N 1
ATOM 3241 C CA . GLU A 1 434 ? -42.503 -1.329 -26.441 1.00 54.77 414 GLU A CA 1
ATOM 3242 C C . GLU A 1 434 ? -41.678 -1.989 -27.535 1.00 55.55 414 GLU A C 1
ATOM 3243 O O . GLU A 1 434 ? -41.958 -3.121 -27.921 1.00 58.70 414 GLU A O 1
ATOM 3249 N N . PRO A 1 435 ? -40.663 -1.279 -28.055 1.00 54.40 415 PRO A N 1
ATOM 3250 C CA . PRO A 1 435 ? -39.807 -1.825 -29.095 1.00 54.41 415 PRO A CA 1
ATOM 3251 C C . PRO A 1 435 ? -39.310 -3.244 -28.815 1.00 55.25 415 PRO A C 1
ATOM 3252 O O . PRO A 1 435 ? -39.383 -4.110 -29.688 1.00 56.01 415 PRO A O 1
ATOM 3256 N N . CYS A 1 436 ? -38.837 -3.496 -27.600 1.00 55.13 416 CYS A N 1
ATOM 3257 C CA . CYS A 1 436 ? -38.524 -4.860 -27.181 1.00 56.75 416 CYS A CA 1
ATOM 3258 C C . CYS A 1 436 ? -38.875 -5.097 -25.726 1.00 58.30 416 CYS A C 1
ATOM 3259 O O . CYS A 1 436 ? -39.701 -5.954 -25.416 1.00 58.71 416 CYS A O 1
ATOM 3262 N N . GLY A 1 437 ? -38.252 -4.326 -24.837 1.00 58.62 417 GLY A N 1
ATOM 3263 C CA . GLY A 1 437 ? -38.410 -4.513 -23.404 1.00 58.23 417 GLY A CA 1
ATOM 3264 C C . GLY A 1 437 ? -37.337 -5.449 -22.891 1.00 57.93 417 GLY A C 1
ATOM 3265 O O . GLY A 1 437 ? -36.953 -6.388 -23.584 1.00 56.52 417 GLY A O 1
ATOM 3266 N N . LEU A 1 438 ? -36.875 -5.202 -21.668 1.00 58.27 418 LEU A N 1
ATOM 3267 C CA . LEU A 1 438 ? -35.851 -6.043 -21.062 1.00 60.30 418 LEU A CA 1
ATOM 3268 C C . LEU A 1 438 ? -36.333 -6.745 -19.786 1.00 59.90 418 LEU A C 1
ATOM 3269 O O . LEU A 1 438 ? -35.939 -7.877 -19.528 1.00 58.51 418 LEU A O 1
ATOM 3274 N N . ASN A 1 439 ? -37.192 -6.092 -19.008 1.00 60.12 419 ASN A N 1
ATOM 3275 C CA . ASN A 1 439 ? -37.724 -6.672 -17.784 1.00 63.79 419 ASN A CA 1
ATOM 3276 C C . ASN A 1 439 ? -38.229 -8.082 -17.932 1.00 61.58 419 ASN A C 1
ATOM 3277 O O . ASN A 1 439 ? -37.949 -8.916 -17.080 1.00 62.81 419 ASN A O 1
ATOM 3282 N N . GLN A 1 440 ? -38.976 -8.335 -19.001 1.00 59.18 420 GLN A N 1
ATOM 3283 C CA . GLN A 1 440 ? -39.621 -9.631 -19.182 1.00 60.68 420 GLN A CA 1
ATOM 3284 C C . GLN A 1 440 ? -38.596 -10.743 -19.414 1.00 61.03 420 GLN A C 1
ATOM 3285 O O . GLN A 1 440 ? -38.829 -11.884 -19.019 1.00 62.61 420 GLN A O 1
ATOM 3291 N N . LEU A 1 441 ? -37.455 -10.395 -20.001 1.00 60.65 421 LEU A N 1
ATOM 3292 C CA . LEU A 1 441 ? -36.385 -11.362 -20.234 1.00 61.45 421 LEU A CA 1
ATOM 3293 C C . LEU A 1 441 ? -35.738 -11.739 -18.911 1.00 62.92 421 LEU A C 1
ATOM 3294 O O . LEU A 1 441 ? -35.585 -12.923 -18.592 1.00 61.56 421 LEU A O 1
ATOM 3299 N N . TYR A 1 442 ? -35.397 -10.729 -18.117 1.00 64.44 422 TYR A N 1
ATOM 3300 C CA . TYR A 1 442 ? -34.877 -10.964 -16.780 1.00 67.08 422 TYR A CA 1
ATOM 3301 C C . TYR A 1 442 ? -35.854 -11.813 -15.983 1.00 67.60 422 TYR A C 1
ATOM 3302 O O . TYR A 1 442 ? -35.472 -12.813 -15.368 1.00 69.63 422 TYR A O 1
ATOM 3311 N N . ALA A 1 443 ? -37.117 -11.406 -15.983 1.00 65.22 423 ALA A N 1
ATOM 3312 C CA . ALA A 1 443 ? -38.142 -12.083 -15.206 1.00 65.39 423 ALA A CA 1
ATOM 3313 C C . ALA A 1 443 ? -38.187 -13.574 -15.522 1.00 64.99 423 ALA A C 1
ATOM 3314 O O . ALA A 1 443 ? -38.234 -14.404 -14.619 1.00 66.62 423 ALA A O 1
ATOM 3316 N N . MET A 1 444 ? -38.188 -13.915 -16.803 1.00 64.29 424 MET A N 1
ATOM 3317 C CA . MET A 1 444 ? -38.262 -15.309 -17.213 1.00 65.48 424 MET A CA 1
ATOM 3318 C C . MET A 1 444 ? -37.074 -16.128 -16.717 1.00 67.62 424 MET A C 1
ATOM 3319 O O . MET A 1 444 ? -37.239 -17.276 -16.329 1.00 71.51 424 MET A O 1
ATOM 3324 N N . MET A 1 445 ? -35.877 -15.556 -16.715 1.00 67.39 425 MET A N 1
ATOM 3325 C CA . MET A 1 445 ? -34.710 -16.269 -16.184 1.00 69.96 425 MET A CA 1
ATOM 3326 C C . MET A 1 445 ? -34.845 -16.585 -14.695 1.00 68.52 425 MET A C 1
ATOM 3327 O O . MET A 1 445 ? -34.237 -17.533 -14.215 1.00 69.18 425 MET A O 1
ATOM 3332 N N . TYR A 1 446 ? -35.642 -15.787 -13.984 1.00 66.50 426 TYR A N 1
ATOM 3333 C CA . TYR A 1 446 ? -35.908 -16.003 -12.562 1.00 67.69 426 TYR A CA 1
ATOM 3334 C C . TYR A 1 446 ? -37.170 -16.849 -12.307 1.00 68.42 426 TYR A C 1
ATOM 3335 O O . TYR A 1 446 ? -37.542 -17.067 -11.161 1.00 69.21 426 TYR A O 1
ATOM 3344 N N . GLY A 1 447 ? -37.836 -17.301 -13.365 1.00 68.07 427 GLY A N 1
ATOM 3345 C CA . GLY A 1 447 ? -39.070 -18.073 -13.226 1.00 69.48 427 GLY A CA 1
ATOM 3346 C C . GLY A 1 447 ? -40.265 -17.205 -12.877 1.00 68.61 427 GLY A C 1
ATOM 3347 O O . GLY A 1 447 ? -41.281 -17.685 -12.387 1.00 69.70 427 GLY A O 1
ATOM 3348 N N . THR A 1 448 ? -40.138 -15.913 -13.148 1.00 68.08 428 THR A N 1
ATOM 3349 C CA . THR A 1 448 ? -41.189 -14.947 -12.873 1.00 67.20 428 THR A CA 1
ATOM 3350 C C . THR A 1 448 ? -41.938 -14.710 -14.180 1.00 66.34 428 THR A C 1
ATOM 3351 O O . THR A 1 448 ? -41.333 -14.393 -15.201 1.00 63.69 428 THR A O 1
ATOM 3355 N N . ILE A 1 449 ? -43.258 -14.844 -14.128 1.00 66.94 429 ILE A N 1
ATOM 3356 C CA . ILE A 1 449 ? -44.079 -14.927 -15.330 1.00 66.91 429 ILE A CA 1
ATOM 3357 C C . ILE A 1 449 ? -44.517 -13.549 -15.827 1.00 66.43 429 ILE A C 1
ATOM 3358 O O . ILE A 1 449 ? -45.183 -12.815 -15.091 1.00 68.71 429 ILE A O 1
ATOM 3363 N N . PRO A 1 450 ? -44.180 -13.205 -17.087 1.00 64.29 430 PRO A N 1
ATOM 3364 C CA . PRO A 1 450 ? -44.612 -11.913 -17.620 1.00 62.59 430 PRO A CA 1
ATOM 3365 C C . PRO A 1 450 ? -46.116 -11.813 -17.890 1.00 63.34 430 PRO A C 1
ATOM 3366 O O . PRO A 1 450 ? -46.722 -12.747 -18.419 1.00 62.26 430 PRO A O 1
ATOM 3370 N N . VAL A 1 451 ? -46.690 -10.672 -17.515 1.00 63.43 431 VAL A N 1
ATOM 3371 C CA . VAL A 1 451 ? -48.045 -10.299 -17.889 1.00 63.91 431 VAL A CA 1
ATOM 3372 C C . VAL A 1 451 ? -47.907 -8.935 -18.551 1.00 63.04 431 VAL A C 1
ATOM 3373 O O . VAL A 1 451 ? -47.682 -7.933 -17.877 1.00 62.55 431 VAL A O 1
ATOM 3377 N N . VAL A 1 452 ? -48.045 -8.912 -19.874 1.00 62.58 432 VAL A N 1
ATOM 3378 C CA . VAL A 1 452 ? -47.571 -7.800 -20.680 1.00 61.94 432 VAL A CA 1
ATOM 3379 C C . VAL A 1 452 ? -48.613 -7.283 -21.667 1.00 62.75 432 VAL A C 1
ATOM 3380 O O . VAL A 1 452 ? -49.549 -7.984 -22.032 1.00 64.17 432 VAL A O 1
ATOM 3384 N N . ALA A 1 453 ? -48.443 -6.033 -22.076 1.00 61.96 433 ALA A N 1
ATOM 3385 C CA . ALA A 1 453 ? -49.267 -5.454 -23.126 1.00 62.62 433 ALA A CA 1
ATOM 3386 C C . ALA A 1 453 ? -48.932 -6.103 -24.471 1.00 63.48 433 ALA A C 1
ATOM 3387 O O . ALA A 1 453 ? -47.776 -6.440 -24.728 1.00 62.50 433 ALA A O 1
ATOM 3389 N N . PRO A 1 454 ? -49.938 -6.256 -25.342 1.00 66.25 434 PRO A N 1
ATOM 3390 C CA . PRO A 1 454 ? -49.736 -6.877 -26.647 1.00 66.74 434 PRO A CA 1
ATOM 3391 C C . PRO A 1 454 ? -49.186 -5.888 -27.673 1.00 64.36 434 PRO A C 1
ATOM 3392 O O . PRO A 1 454 ? -49.851 -5.576 -28.649 1.00 66.13 434 PRO A O 1
ATOM 3396 N N . VAL A 1 455 ? -47.964 -5.411 -27.463 1.00 62.70 435 VAL A N 1
ATOM 3397 C CA . VAL A 1 455 ? -47.344 -4.442 -28.375 1.00 60.63 435 VAL A CA 1
ATOM 3398 C C . VAL A 1 455 ? -45.863 -4.740 -28.561 1.00 58.98 435 VAL A C 1
ATOM 3399 O O . VAL A 1 455 ? -45.205 -5.256 -27.658 1.00 57.76 435 VAL A O 1
ATOM 3403 N N . GLY A 1 456 ? -45.361 -4.432 -29.753 1.00 58.75 436 GLY A N 1
ATOM 3404 C CA . GLY A 1 456 ? -43.935 -4.532 -30.063 1.00 56.60 436 GLY A CA 1
ATOM 3405 C C . GLY A 1 456 ? -43.336 -5.875 -29.706 1.00 56.51 436 GLY A C 1
ATOM 3406 O O . GLY A 1 456 ? -43.960 -6.912 -29.921 1.00 59.30 436 GLY A O 1
ATOM 3407 N N . GLY A 1 457 ? -42.133 -5.856 -29.148 1.00 54.53 437 GLY A N 1
ATOM 3408 C CA . GLY A 1 457 ? -41.401 -7.077 -28.840 1.00 55.24 437 GLY A CA 1
ATOM 3409 C C . GLY A 1 457 ? -41.931 -7.888 -27.675 1.00 57.55 437 GLY A C 1
ATOM 3410 O O . GLY A 1 457 ? -41.479 -9.013 -27.450 1.00 59.17 437 GLY A O 1
ATOM 3411 N N . LEU A 1 458 ? -42.904 -7.348 -26.943 1.00 58.97 438 LEU A N 1
ATOM 3412 C CA . LEU A 1 458 ? -43.562 -8.115 -25.888 1.00 60.41 438 LEU A CA 1
ATOM 3413 C C . LEU A 1 458 ? -44.348 -9.273 -26.496 1.00 62.99 438 LEU A C 1
ATOM 3414 O O . LEU A 1 458 ? -44.428 -10.352 -25.910 1.00 65.60 438 LEU A O 1
ATOM 3419 N N . VAL A 1 459 ? -44.917 -9.046 -27.679 1.00 64.39 439 VAL A N 1
ATOM 3420 C CA . VAL A 1 459 ? -45.590 -10.110 -28.421 1.00 65.86 439 VAL A CA 1
ATOM 3421 C C . VAL A 1 459 ? -44.582 -11.186 -28.830 1.00 64.70 439 VAL A C 1
ATOM 3422 O O . VAL A 1 459 ? -44.853 -12.372 -28.722 1.00 68.28 439 VAL A O 1
ATOM 3426 N N . ASP A 1 460 ? -43.413 -10.770 -29.293 1.00 64.28 440 ASP A N 1
ATOM 3427 C CA . ASP A 1 460 ? -42.367 -11.702 -29.715 1.00 64.43 440 ASP A CA 1
ATOM 3428 C C . ASP A 1 460 ? -41.780 -12.507 -28.562 1.00 64.63 440 ASP A C 1
ATOM 3429 O O . ASP A 1 460 ? -41.461 -13.676 -28.735 1.00 66.71 440 ASP A O 1
ATOM 3434 N N . THR A 1 461 ? -41.600 -11.867 -27.411 1.00 63.01 441 THR A N 1
ATOM 3435 C CA . THR A 1 461 ? -40.856 -12.462 -26.301 1.00 63.37 441 THR A CA 1
ATOM 3436 C C . THR A 1 461 ? -41.709 -13.225 -25.291 1.00 64.75 441 THR A C 1
ATOM 3437 O O . THR A 1 461 ? -41.187 -14.016 -24.511 1.00 67.02 441 THR A O 1
ATOM 3441 N N . VAL A 1 462 ? -43.015 -12.981 -25.299 1.00 65.02 442 VAL A N 1
ATOM 3442 C CA . VAL A 1 462 ? -43.937 -13.636 -24.362 1.00 66.05 442 VAL A CA 1
ATOM 3443 C C . VAL A 1 462 ? -45.070 -14.339 -25.125 1.00 66.61 442 VAL A C 1
ATOM 3444 O O . VAL A 1 462 ? -46.212 -13.872 -25.139 1.00 66.86 442 VAL A O 1
ATOM 3448 N N . PRO A 1 463 ? -44.750 -15.461 -25.792 1.00 66.83 443 PRO A N 1
ATOM 3449 C CA . PRO A 1 463 ? -45.802 -16.316 -26.331 1.00 69.29 443 PRO A CA 1
ATOM 3450 C C . PRO A 1 463 ? -46.561 -17.029 -25.204 1.00 70.59 443 PRO A C 1
ATOM 3451 O O . PRO A 1 463 ? -46.152 -16.947 -24.043 1.00 69.88 443 PRO A O 1
ATOM 3455 N N . PRO A 1 464 ? -47.656 -17.736 -25.536 1.00 72.43 444 PRO A N 1
ATOM 3456 C CA . PRO A 1 464 ? -48.530 -18.321 -24.505 1.00 73.26 444 PRO A CA 1
ATOM 3457 C C . PRO A 1 464 ? -47.903 -19.336 -23.528 1.00 73.53 444 PRO A C 1
ATOM 3458 O O . PRO A 1 464 ? -48.448 -19.537 -22.439 1.00 73.53 444 PRO A O 1
ATOM 3462 N N . GLN A 1 465 ? -46.800 -19.980 -23.920 1.00 73.07 445 GLN A N 1
ATOM 3463 C CA A GLN A 1 465 ? -46.112 -20.938 -23.042 0.50 73.12 445 GLN A CA 1
ATOM 3464 C CA B GLN A 1 465 ? -46.098 -20.945 -23.058 0.50 74.46 445 GLN A CA 1
ATOM 3465 C C . GLN A 1 465 ? -45.432 -20.244 -21.872 1.00 72.19 445 GLN A C 1
ATOM 3466 O O . GLN A 1 465 ? -45.273 -20.831 -20.816 1.00 73.58 445 GLN A O 1
ATOM 3477 N N . PHE A 1 466 ? -45.025 -18.994 -22.061 1.00 71.95 446 PHE A N 1
ATOM 3478 C CA . PHE A 1 466 ? -44.236 -18.292 -21.043 1.00 71.44 446 PHE A CA 1
ATOM 3479 C C . PHE A 1 466 ? -45.007 -17.277 -20.195 1.00 69.83 446 PHE A C 1
ATOM 3480 O O . PHE A 1 466 ? -44.568 -16.926 -19.097 1.00 69.09 446 PHE A O 1
ATOM 3488 N N . GLY A 1 467 ? -46.129 -16.775 -20.698 1.00 69.55 447 GLY A N 1
ATOM 3489 C CA . GLY A 1 467 ? -46.858 -15.737 -19.976 1.00 68.52 447 GLY A CA 1
ATOM 3490 C C . GLY A 1 467 ? -48.162 -15.341 -20.628 1.00 69.37 447 GLY A C 1
ATOM 3491 O O . GLY A 1 467 ? -48.649 -16.041 -21.510 1.00 71.46 447 GLY A O 1
ATOM 3492 N N . PHE A 1 468 ? -48.703 -14.200 -20.209 1.00 68.94 448 PHE A N 1
ATOM 3493 C CA . PHE A 1 468 ? -50.042 -13.767 -20.611 1.00 69.60 448 PHE A CA 1
ATOM 3494 C C . PHE A 1 468 ? -50.053 -12.362 -21.194 1.00 67.66 448 PHE A C 1
ATOM 3495 O O . PHE A 1 468 ? -49.284 -11.509 -20.765 1.00 66.59 448 PHE A O 1
ATOM 3503 N N . LEU A 1 469 ? -50.955 -12.133 -22.145 1.00 68.73 449 LEU A N 1
ATOM 3504 C CA . LEU A 1 469 ? -51.146 -10.823 -22.756 1.00 68.94 449 LEU A CA 1
ATOM 3505 C C . LEU A 1 469 ? -52.371 -10.118 -22.179 1.00 70.79 449 LEU A C 1
ATOM 3506 O O . LEU A 1 469 ? -53.419 -10.739 -21.977 1.00 74.11 449 LEU A O 1
ATOM 3511 N N . MET A 1 470 ? -52.232 -8.812 -21.978 1.00 70.39 450 MET A N 1
ATOM 3512 C CA . MET A 1 470 ? -53.350 -7.943 -21.642 1.00 72.39 450 MET A CA 1
ATOM 3513 C C . MET A 1 470 ? -54.087 -7.574 -22.925 1.00 74.02 450 MET A C 1
ATOM 3514 O O . MET A 1 470 ? -53.669 -7.933 -24.027 1.00 73.44 450 MET A O 1
ATOM 3519 N N . ASN A 1 471 ? -55.162 -6.808 -22.783 1.00 74.57 451 ASN A N 1
ATOM 3520 C CA . ASN A 1 471 ? -55.700 -6.086 -23.922 1.00 75.53 451 ASN A CA 1
ATOM 3521 C C . ASN A 1 471 ? -54.847 -4.838 -24.126 1.00 73.81 451 ASN A C 1
ATOM 3522 O O . ASN A 1 471 ? -54.029 -4.491 -23.274 1.00 75.10 451 ASN A O 1
ATOM 3527 N N . LYS A 1 472 ? -55.030 -4.178 -25.261 1.00 73.39 452 LYS A N 1
ATOM 3528 C CA . LYS A 1 472 ? -54.230 -3.010 -25.630 1.00 72.05 452 LYS A CA 1
ATOM 3529 C C . LYS A 1 472 ? -54.430 -1.849 -24.657 1.00 71.48 452 LYS A C 1
ATOM 3530 O O . LYS A 1 472 ? -55.550 -1.539 -24.287 1.00 74.63 452 LYS A O 1
ATOM 3536 N N . ILE A 1 473 ? -53.337 -1.212 -24.256 1.00 69.89 453 ILE A N 1
ATOM 3537 C CA . ILE A 1 473 ? -53.397 -0.023 -23.410 1.00 71.01 453 ILE A CA 1
ATOM 3538 C C . ILE A 1 473 ? -53.444 1.183 -24.341 1.00 73.22 453 ILE A C 1
ATOM 3539 O O . ILE A 1 473 ? -52.468 1.457 -25.026 1.00 73.72 453 ILE A O 1
ATOM 3544 N N . PRO A 1 474 ? -54.579 1.897 -24.380 1.00 77.97 454 PRO A N 1
ATOM 3545 C CA . PRO A 1 474 ? -54.734 2.911 -25.423 1.00 80.36 454 PRO A CA 1
ATOM 3546 C C . PRO A 1 474 ? -53.825 4.119 -25.234 1.00 82.99 454 PRO A C 1
ATOM 3547 O O . PRO A 1 474 ? -53.568 4.530 -24.103 1.00 85.98 454 PRO A O 1
ATOM 3551 N N . MET A 1 475 ? -53.338 4.658 -26.351 1.00 84.59 455 MET A N 1
ATOM 3552 C CA . MET A 1 475 ? -52.472 5.832 -26.353 1.00 84.48 455 MET A CA 1
ATOM 3553 C C . MET A 1 475 ? -53.303 7.095 -26.175 1.00 87.87 455 MET A C 1
ATOM 3554 O O . MET A 1 475 ? -54.490 7.090 -26.470 1.00 89.90 455 MET A O 1
ATOM 3559 N N . PRO A 1 476 ? -52.664 8.199 -25.748 1.00 91.70 456 PRO A N 1
ATOM 3560 C CA . PRO A 1 476 ? -53.350 9.497 -25.767 1.00 98.44 456 PRO A CA 1
ATOM 3561 C C . PRO A 1 476 ? -53.772 9.864 -27.193 1.00 103.76 456 PRO A C 1
ATOM 3562 O O . PRO A 1 476 ? -53.077 9.483 -28.134 1.00 104.88 456 PRO A O 1
ATOM 3566 N N . LYS A 1 477 ? -54.876 10.594 -27.362 1.00 111.52 457 LYS A N 1
ATOM 3567 C CA . LYS A 1 477 ? -55.357 10.930 -28.715 1.00 115.68 457 LYS A CA 1
ATOM 3568 C C . LYS A 1 477 ? -54.333 11.701 -29.551 1.00 118.64 457 LYS A C 1
ATOM 3569 O O . LYS A 1 477 ? -54.351 11.596 -30.776 1.00 121.06 457 LYS A O 1
ATOM 3575 N N . ILE A 1 478 ? -53.486 12.502 -28.900 1.00 123.34 458 ILE A N 1
ATOM 3576 C CA . ILE A 1 478 ? -52.277 13.060 -29.532 1.00 125.91 458 ILE A CA 1
ATOM 3577 C C . ILE A 1 478 ? -51.120 13.047 -28.534 1.00 126.28 458 ILE A C 1
ATOM 3578 O O . ILE A 1 478 ? -51.353 13.067 -27.325 1.00 128.80 458 ILE A O 1
ATOM 3583 N N . PRO A 1 479 ? -49.869 13.012 -29.029 1.00 126.52 459 PRO A N 1
ATOM 3584 C CA . PRO A 1 479 ? -48.735 13.091 -28.099 1.00 126.44 459 PRO A CA 1
ATOM 3585 C C . PRO A 1 479 ? -48.740 14.404 -27.322 1.00 129.05 459 PRO A C 1
ATOM 3586 O O . PRO A 1 479 ? -49.427 15.351 -27.726 1.00 131.62 459 PRO A O 1
ATOM 3590 N N . GLY A 1 480 ? -48.021 14.454 -26.206 1.00 127.22 460 GLY A N 1
ATOM 3591 C CA . GLY A 1 480 ? -47.993 15.647 -25.361 1.00 126.95 460 GLY A CA 1
ATOM 3592 C C . GLY A 1 480 ? -49.224 15.753 -24.485 1.00 128.10 460 GLY A C 1
ATOM 3593 O O . GLY A 1 480 ? -49.102 15.842 -23.263 1.00 127.66 460 GLY A O 1
ATOM 3594 N N . VAL A 1 481 ? -50.410 15.751 -25.105 1.00 129.47 461 VAL A N 1
ATOM 3595 C CA . VAL A 1 481 ? -51.687 15.702 -24.378 1.00 130.09 461 VAL A CA 1
ATOM 3596 C C . VAL A 1 481 ? -51.648 14.617 -23.310 1.00 130.14 461 VAL A C 1
ATOM 3597 O O . VAL A 1 481 ? -51.368 13.450 -23.600 1.00 130.12 461 VAL A O 1
ATOM 3601 N N . THR A 1 482 ? -51.903 15.028 -22.070 1.00 130.41 462 THR A N 1
ATOM 3602 C CA . THR A 1 482 ? -52.032 14.093 -20.969 1.00 125.96 462 THR A CA 1
ATOM 3603 C C . THR A 1 482 ? -53.256 13.228 -21.250 1.00 123.30 462 THR A C 1
ATOM 3604 O O . THR A 1 482 ? -54.295 13.741 -21.664 1.00 129.11 462 THR A O 1
ATOM 3608 N N . VAL A 1 483 ? -53.124 11.916 -21.068 1.00 114.89 463 VAL A N 1
ATOM 3609 C CA . VAL A 1 483 ? -54.203 10.986 -21.413 1.00 111.34 463 VAL A CA 1
ATOM 3610 C C . VAL A 1 483 ? -55.481 11.333 -20.648 1.00 111.15 463 VAL A C 1
ATOM 3611 O O . VAL A 1 483 ? -55.417 11.778 -19.505 1.00 112.11 463 VAL A O 1
ATOM 3615 N N . SER A 1 484 ? -56.631 11.147 -21.287 1.00 110.32 464 SER A N 1
ATOM 3616 C CA . SER A 1 484 ? -57.908 11.488 -20.670 1.00 112.03 464 SER A CA 1
ATOM 3617 C C . SER A 1 484 ? -58.271 10.457 -19.616 1.00 112.55 464 SER A C 1
ATOM 3618 O O . SER A 1 484 ? -57.802 9.318 -19.668 1.00 111.49 464 SER A O 1
ATOM 3621 N N . GLU A 1 485 ? -59.090 10.869 -18.652 1.00 113.23 465 GLU A N 1
ATOM 3622 C CA . GLU A 1 485 ? -59.599 9.959 -17.635 1.00 114.79 465 GLU A CA 1
ATOM 3623 C C . GLU A 1 485 ? -60.348 8.803 -18.296 1.00 115.87 465 GLU A C 1
ATOM 3624 O O . GLU A 1 485 ? -60.343 7.674 -17.801 1.00 117.62 465 GLU A O 1
ATOM 3630 N N . GLU A 1 486 ? -61.004 9.110 -19.408 1.00 116.88 466 GLU A N 1
ATOM 3631 C CA . GLU A 1 486 ? -61.676 8.116 -20.238 1.00 116.48 466 GLU A CA 1
ATOM 3632 C C . GLU A 1 486 ? -60.720 6.998 -20.672 1.00 109.00 466 GLU A C 1
ATOM 3633 O O . GLU A 1 486 ? -60.923 5.833 -20.325 1.00 107.90 466 GLU A O 1
ATOM 3639 N N . LEU A 1 487 ? -59.697 7.363 -21.438 1.00 101.13 467 LEU A N 1
ATOM 3640 C CA . LEU A 1 487 ? -58.753 6.388 -21.989 1.00 97.78 467 LEU A CA 1
ATOM 3641 C C . LEU A 1 487 ? -57.901 5.707 -20.909 1.00 94.79 467 LEU A C 1
ATOM 3642 O O . LEU A 1 487 ? -57.545 4.528 -21.034 1.00 91.73 467 LEU A O 1
ATOM 3647 N N . LEU A 1 488 ? -57.600 6.439 -19.837 1.00 92.15 468 LEU A N 1
ATOM 3648 C CA . LEU A 1 488 ? -56.899 5.876 -18.683 1.00 88.35 468 LEU A CA 1
ATOM 3649 C C . LEU A 1 488 ? -57.668 4.694 -18.107 1.00 88.57 468 LEU A C 1
ATOM 3650 O O . LEU A 1 488 ? -57.075 3.669 -17.756 1.00 86.02 468 LEU A O 1
ATOM 3655 N N . GLN A 1 489 ? -58.987 4.833 -18.017 1.00 89.95 469 GLN A N 1
ATOM 3656 C CA . GLN A 1 489 ? -59.815 3.792 -17.424 1.00 90.42 469 GLN A CA 1
ATOM 3657 C C . GLN A 1 489 ? -59.960 2.584 -18.356 1.00 89.08 469 GLN A C 1
ATOM 3658 O O . GLN A 1 489 ? -60.096 1.451 -17.894 1.00 88.33 469 GLN A O 1
ATOM 3664 N N . GLN A 1 490 ? -59.876 2.811 -19.662 1.00 88.87 470 GLN A N 1
ATOM 3665 C CA . GLN A 1 490 ? -59.864 1.711 -20.626 1.00 89.59 470 GLN A CA 1
ATOM 3666 C C . GLN A 1 490 ? -58.592 0.893 -20.474 1.00 86.49 470 GLN A C 1
ATOM 3667 O O . GLN A 1 490 ? -58.619 -0.336 -20.576 1.00 86.66 470 GLN A O 1
ATOM 3673 N N . GLY A 1 491 ? -57.478 1.586 -20.249 1.00 83.01 471 GLY A N 1
ATOM 3674 C CA . GLY A 1 491 ? -56.204 0.937 -19.964 1.00 80.42 471 GLY A CA 1
ATOM 3675 C C . GLY A 1 491 ? -56.270 0.088 -18.708 1.00 79.72 471 GLY A C 1
ATOM 3676 O O . GLY A 1 491 ? -55.792 -1.051 -18.695 1.00 77.51 471 GLY A O 1
ATOM 3677 N N . VAL A 1 492 ? -56.865 0.642 -17.650 1.00 80.39 472 VAL A N 1
ATOM 3678 C CA . VAL A 1 492 ? -57.044 -0.083 -16.392 1.00 80.74 472 VAL A CA 1
ATOM 3679 C C . VAL A 1 492 ? -57.758 -1.407 -16.642 1.00 81.55 472 VAL A C 1
ATOM 3680 O O . VAL A 1 492 ? -57.254 -2.470 -16.273 1.00 80.94 472 VAL A O 1
ATOM 3684 N N . ASP A 1 493 ? -58.890 -1.336 -17.333 1.00 83.43 473 ASP A N 1
ATOM 3685 C CA . ASP A 1 493 ? -59.679 -2.522 -17.653 1.00 84.40 473 ASP A CA 1
ATOM 3686 C C . ASP A 1 493 ? -58.886 -3.495 -18.535 1.00 81.46 473 ASP A C 1
ATOM 3687 O O . ASP A 1 493 ? -58.883 -4.703 -18.312 1.00 79.99 473 ASP A O 1
ATOM 3692 N N . ALA A 1 494 ? -58.156 -2.957 -19.506 1.00 80.14 474 ALA A N 1
ATOM 3693 C CA . ALA A 1 494 ? -57.345 -3.772 -20.409 1.00 78.33 474 ALA A CA 1
ATOM 3694 C C . ALA A 1 494 ? -56.225 -4.517 -19.669 1.00 76.99 474 ALA A C 1
ATOM 3695 O O . ALA A 1 494 ? -55.934 -5.677 -19.974 1.00 77.47 474 ALA A O 1
ATOM 3697 N N . MET A 1 495 ? -55.611 -3.852 -18.694 1.00 76.55 475 MET A N 1
ATOM 3698 C CA . MET A 1 495 ? -54.555 -4.465 -17.889 1.00 75.63 475 MET A CA 1
ATOM 3699 C C . MET A 1 495 ? -55.129 -5.594 -17.044 1.00 76.71 475 MET A C 1
ATOM 3700 O O . MET A 1 495 ? -54.585 -6.690 -17.003 1.00 76.95 475 MET A O 1
ATOM 3705 N N . ILE A 1 496 ? -56.246 -5.318 -16.387 1.00 79.77 476 ILE A N 1
ATOM 3706 C CA . ILE A 1 496 ? -56.864 -6.273 -15.466 1.00 82.46 476 ILE A CA 1
ATOM 3707 C C . ILE A 1 496 ? -57.328 -7.557 -16.163 1.00 81.97 476 ILE A C 1
ATOM 3708 O O . ILE A 1 496 ? -57.279 -8.635 -15.573 1.00 79.31 476 ILE A O 1
ATOM 3713 N N . VAL A 1 497 ? -57.768 -7.448 -17.413 1.00 82.90 477 VAL A N 1
ATOM 3714 C CA . VAL A 1 497 ? -58.091 -8.632 -18.210 1.00 83.82 477 VAL A CA 1
ATOM 3715 C C . VAL A 1 497 ? -56.894 -9.585 -18.260 1.00 82.28 477 VAL A C 1
ATOM 3716 O O . VAL A 1 497 ? -57.053 -10.794 -18.055 1.00 84.17 477 VAL A O 1
ATOM 3720 N N . GLY A 1 498 ? -55.705 -9.039 -18.512 1.00 79.00 478 GLY A N 1
ATOM 3721 C CA . GLY A 1 498 ? -54.484 -9.839 -18.537 1.00 76.39 478 GLY A CA 1
ATOM 3722 C C . GLY A 1 498 ? -54.146 -10.430 -17.183 1.00 75.58 478 GLY A C 1
ATOM 3723 O O . GLY A 1 498 ? -53.790 -11.604 -17.084 1.00 74.80 478 GLY A O 1
ATOM 3724 N N . MET A 1 499 ? -54.291 -9.631 -16.134 1.00 76.70 479 MET A N 1
ATOM 3725 C CA . MET A 1 499 ? -53.982 -10.090 -14.777 1.00 78.06 479 MET A CA 1
ATOM 3726 C C . MET A 1 499 ? -54.907 -11.232 -14.361 1.00 79.79 479 MET A C 1
ATOM 3727 O O . MET A 1 499 ? -54.463 -12.203 -13.750 1.00 79.75 479 MET A O 1
ATOM 3732 N N . LYS A 1 500 ? -56.188 -11.121 -14.712 1.00 82.86 480 LYS A N 1
ATOM 3733 C CA . LYS A 1 500 ? -57.166 -12.172 -14.413 1.00 85.50 480 LYS A CA 1
ATOM 3734 C C . LYS A 1 500 ? -56.864 -13.463 -15.165 1.00 86.00 480 LYS A C 1
ATOM 3735 O O . LYS A 1 500 ? -57.026 -14.544 -14.608 1.00 85.41 480 LYS A O 1
ATOM 3741 N N . LYS A 1 501 ? -56.469 -13.354 -16.434 1.00 84.01 481 LYS A N 1
ATOM 3742 C CA . LYS A 1 501 ? -56.036 -14.528 -17.186 1.00 84.97 481 LYS A CA 1
ATOM 3743 C C . LYS A 1 501 ? -54.968 -15.277 -16.399 1.00 82.70 481 LYS A C 1
ATOM 3744 O O . LYS A 1 501 ? -55.038 -16.491 -16.250 1.00 83.75 481 LYS A O 1
ATOM 3750 N N . ALA A 1 502 ? -53.982 -14.540 -15.897 1.00 81.21 482 ALA A N 1
ATOM 3751 C CA . ALA A 1 502 ? -52.855 -15.129 -15.180 1.00 80.66 482 ALA A CA 1
ATOM 3752 C C . ALA A 1 502 ? -53.265 -15.732 -13.845 1.00 83.30 482 ALA A C 1
ATOM 3753 O O . ALA A 1 502 ? -52.821 -16.827 -13.499 1.00 84.18 482 ALA A O 1
ATOM 3755 N N . LEU A 1 503 ? -54.101 -15.011 -13.102 1.00 84.96 483 LEU A N 1
ATOM 3756 C CA . LEU A 1 503 ? -54.514 -15.452 -11.768 1.00 87.31 483 LEU A CA 1
ATOM 3757 C C . LEU A 1 503 ? -55.393 -16.698 -11.815 1.00 89.97 483 LEU A C 1
ATOM 3758 O O . LEU A 1 503 ? -55.436 -17.456 -10.857 1.00 91.31 483 LEU A O 1
ATOM 3763 N N . GLN A 1 504 ? -56.089 -16.909 -12.928 1.00 91.82 484 GLN A N 1
ATOM 3764 C CA . GLN A 1 504 ? -56.860 -18.128 -13.134 1.00 93.36 484 GLN A CA 1
ATOM 3765 C C . GLN A 1 504 ? -55.996 -19.381 -13.026 1.00 93.04 484 GLN A C 1
ATOM 3766 O O . GLN A 1 504 ? -56.486 -20.435 -12.643 1.00 95.08 484 GLN A O 1
ATOM 3772 N N . GLU A 1 505 ? -54.712 -19.260 -13.357 1.00 90.00 485 GLU A N 1
ATOM 3773 C CA . GLU A 1 505 ? -53.779 -20.390 -13.281 1.00 90.44 485 GLU A CA 1
ATOM 3774 C C . GLU A 1 505 ? -52.848 -20.348 -12.071 1.00 88.63 485 GLU A C 1
ATOM 3775 O O . GLU A 1 505 ? -52.094 -21.294 -11.847 1.00 88.71 485 GLU A O 1
ATOM 3781 N N . TYR A 1 506 ? -52.892 -19.271 -11.291 1.00 87.15 486 TYR A N 1
ATOM 3782 C CA . TYR A 1 506 ? -51.963 -19.114 -10.176 1.00 86.72 486 TYR A CA 1
ATOM 3783 C C . TYR A 1 506 ? -52.042 -20.298 -9.217 1.00 89.08 486 TYR A C 1
ATOM 3784 O O . TYR A 1 506 ? -53.129 -20.685 -8.789 1.00 88.86 486 TYR A O 1
ATOM 3793 N N . GLY A 1 507 ? -50.881 -20.848 -8.871 1.00 89.94 487 GLY A N 1
ATOM 3794 C CA . GLY A 1 507 ? -50.787 -21.952 -7.915 1.00 92.75 487 GLY A CA 1
ATOM 3795 C C . GLY A 1 507 ? -51.061 -23.349 -8.456 1.00 95.59 487 GLY A C 1
ATOM 3796 O O . GLY A 1 507 ? -50.815 -24.339 -7.762 1.00 98.10 487 GLY A O 1
ATOM 3797 N N . THR A 1 508 ? -51.561 -23.446 -9.687 1.00 95.98 488 THR A N 1
ATOM 3798 C CA . THR A 1 508 ? -51.923 -24.738 -10.273 1.00 96.63 488 THR A CA 1
ATOM 3799 C C . THR A 1 508 ? -50.679 -25.428 -10.837 1.00 96.27 488 THR A C 1
ATOM 3800 O O . THR A 1 508 ? -49.616 -24.811 -10.933 1.00 92.17 488 THR A O 1
ATOM 3804 N N . PRO A 1 509 ? -50.799 -26.718 -11.198 1.00 98.12 489 PRO A N 1
ATOM 3805 C CA . PRO A 1 509 ? -49.692 -27.389 -11.873 1.00 97.87 489 PRO A CA 1
ATOM 3806 C C . PRO A 1 509 ? -49.186 -26.652 -13.112 1.00 95.58 489 PRO A C 1
ATOM 3807 O O . PRO A 1 509 ? -47.987 -26.687 -13.381 1.00 93.15 489 PRO A O 1
ATOM 3811 N N . LYS A 1 510 ? -50.085 -25.985 -13.837 1.00 95.72 490 LYS A N 1
ATOM 3812 C CA . LYS A 1 510 ? -49.710 -25.204 -15.022 1.00 96.02 490 LYS A CA 1
ATOM 3813 C C . LYS A 1 510 ? -48.820 -24.018 -14.669 1.00 92.26 490 LYS A C 1
ATOM 3814 O O . LYS A 1 510 ? -47.895 -23.686 -15.414 1.00 91.42 490 LYS A O 1
ATOM 3820 N N . PHE A 1 511 ? -49.115 -23.388 -13.534 1.00 91.58 491 PHE A N 1
ATOM 3821 C CA . PHE A 1 511 ? -48.296 -22.310 -12.995 1.00 88.98 491 PHE A CA 1
ATOM 3822 C C . PHE A 1 511 ? -46.872 -22.796 -12.767 1.00 88.17 491 PHE A C 1
ATOM 3823 O O . PHE A 1 511 ? -45.926 -22.179 -13.254 1.00 84.98 491 PHE A O 1
ATOM 3831 N N . LYS A 1 512 ? -46.727 -23.907 -12.048 1.00 89.04 492 LYS A N 1
ATOM 3832 C CA . LYS A 1 512 ? -45.411 -24.502 -11.797 1.00 90.67 492 LYS A CA 1
ATOM 3833 C C . LYS A 1 512 ? -44.665 -24.817 -13.088 1.00 88.37 492 LYS A C 1
ATOM 3834 O O . LYS A 1 512 ? -43.452 -24.595 -13.173 1.00 85.57 492 LYS A O 1
ATOM 3840 N N . LYS A 1 513 ? -45.387 -25.338 -14.077 1.00 87.69 493 LYS A N 1
ATOM 3841 C CA . LYS A 1 513 ? -44.788 -25.689 -15.359 1.00 88.42 493 LYS A CA 1
ATOM 3842 C C . LYS A 1 513 ? -44.344 -24.444 -16.126 1.00 83.87 493 LYS A C 1
ATOM 3843 O O . LYS A 1 513 ? -43.267 -24.439 -16.722 1.00 81.67 493 LYS A O 1
ATOM 3849 N N . MET A 1 514 ? -45.171 -23.399 -16.097 1.00 81.48 494 MET A N 1
ATOM 3850 C CA . MET A 1 514 ? -44.870 -22.153 -16.804 1.00 78.34 494 MET A CA 1
ATOM 3851 C C . MET A 1 514 ? -43.580 -21.508 -16.284 1.00 75.67 494 MET A C 1
ATOM 3852 O O . MET A 1 514 ? -42.805 -20.936 -17.061 1.00 73.01 494 MET A O 1
ATOM 3857 N N . ARG A 1 515 ? -43.352 -21.586 -14.977 1.00 75.08 495 ARG A N 1
ATOM 3858 C CA . ARG A 1 515 ? -42.121 -21.059 -14.389 1.00 73.78 495 ARG A CA 1
ATOM 3859 C C . ARG A 1 515 ? -40.893 -21.814 -14.873 1.00 73.56 495 ARG A C 1
ATOM 3860 O O . ARG A 1 515 ? -39.873 -21.212 -15.154 1.00 72.15 495 ARG A O 1
ATOM 3868 N N . LEU A 1 516 ? -40.985 -23.139 -14.901 1.00 76.41 496 LEU A N 1
ATOM 3869 C CA . LEU A 1 516 ? -3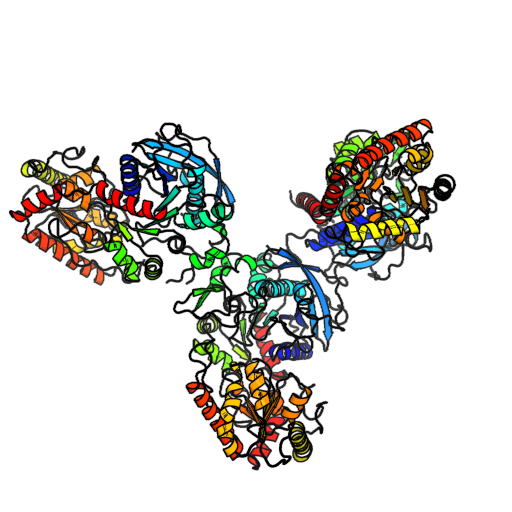9.885 -23.971 -15.376 1.00 77.44 496 LEU A CA 1
ATOM 3870 C C . LEU A 1 516 ? -39.615 -23.708 -16.846 1.00 76.33 496 LEU A C 1
ATOM 3871 O O . LEU A 1 516 ? -38.454 -23.617 -17.249 1.00 74.29 496 LEU A O 1
ATOM 3876 N N . ASP A 1 517 ? -40.682 -23.544 -17.630 1.00 77.20 497 ASP A N 1
ATOM 3877 C CA . ASP A 1 517 ? -40.558 -23.236 -19.060 1.00 76.89 497 ASP A CA 1
ATOM 3878 C C . ASP A 1 517 ? -39.900 -21.874 -19.266 1.00 74.23 497 ASP A C 1
ATOM 3879 O O . ASP A 1 517 ? -39.068 -21.710 -20.161 1.00 74.30 497 ASP A O 1
ATOM 3884 N N . CYS A 1 518 ? -40.264 -20.912 -18.421 1.00 71.84 498 CYS A N 1
ATOM 3885 C CA . CYS A 1 518 ? -39.638 -19.605 -18.434 1.00 69.14 498 CYS A CA 1
ATOM 3886 C C . CYS A 1 518 ? -38.150 -19.714 -18.131 1.00 68.23 498 CYS A C 1
ATOM 3887 O O . CYS A 1 518 ? -37.343 -19.111 -18.827 1.00 66.84 498 CYS A O 1
ATOM 3890 N N . MET A 1 519 ? -37.791 -20.458 -17.089 1.00 68.90 499 MET A N 1
ATOM 3891 C CA . MET A 1 519 ? -36.380 -20.584 -16.709 1.00 69.52 499 MET A CA 1
ATOM 3892 C C . MET A 1 519 ? -35.555 -21.311 -17.775 1.00 70.25 499 MET A C 1
ATOM 3893 O O . MET A 1 519 ? -34.376 -21.042 -17.927 1.00 68.16 499 MET A O 1
ATOM 3898 N N . ALA A 1 520 ? -36.186 -22.209 -18.527 1.00 74.31 500 ALA A N 1
ATOM 3899 C CA . ALA A 1 520 ? -35.510 -22.939 -19.604 1.00 74.95 500 ALA A CA 1
ATOM 3900 C C . ALA A 1 520 ? -35.397 -22.116 -20.888 1.00 73.78 500 ALA A C 1
ATOM 3901 O O . ALA A 1 520 ? -34.693 -22.513 -21.811 1.00 73.75 500 ALA A O 1
ATOM 3903 N N . ASN A 1 521 ? -36.110 -20.991 -20.945 1.00 73.23 501 ASN A N 1
ATOM 3904 C CA . ASN A 1 521 ? -36.124 -20.116 -22.116 1.00 70.80 501 ASN A CA 1
ATOM 3905 C C . ASN A 1 521 ? -34.805 -19.378 -22.292 1.00 68.73 501 ASN A C 1
ATOM 3906 O O . ASN A 1 521 ? -34.415 -18.586 -21.436 1.00 68.05 501 ASN A O 1
ATOM 3911 N N . ASP A 1 522 ? -34.126 -19.629 -23.406 1.00 68.99 502 ASP A N 1
ATOM 3912 C CA . ASP A 1 522 ? -32.830 -19.010 -23.674 1.00 69.26 502 ASP A CA 1
ATOM 3913 C C . ASP A 1 522 ? -33.025 -17.602 -24.246 1.00 65.45 502 ASP A C 1
ATOM 3914 O O . ASP A 1 522 ? -33.543 -17.430 -25.343 1.00 62.61 502 ASP A O 1
ATOM 3919 N N . VAL A 1 523 ? -32.630 -16.601 -23.468 1.00 64.55 503 VAL A N 1
ATOM 3920 C CA . VAL A 1 523 ? -32.766 -15.200 -23.854 1.00 64.27 503 VAL A CA 1
ATOM 3921 C C . VAL A 1 523 ? -31.395 -14.505 -23.925 1.00 63.61 503 VAL A C 1
ATOM 3922 O O . VAL A 1 523 ? -31.298 -13.293 -23.753 1.00 62.61 503 VAL A O 1
ATOM 3926 N N . SER A 1 524 ? -30.335 -15.289 -24.123 1.00 64.19 504 SER A N 1
ATOM 3927 C CA . SER A 1 524 ? -28.986 -14.737 -24.235 1.00 63.10 504 SER A CA 1
ATOM 3928 C C . SER A 1 524 ? -28.793 -14.075 -25.592 1.00 61.93 504 SER A C 1
ATOM 3929 O O . SER A 1 524 ? -29.675 -14.152 -26.465 1.00 61.30 504 SER A O 1
ATOM 3932 N N . TRP A 1 525 ? -27.638 -13.426 -25.765 1.00 59.56 505 TRP A N 1
ATOM 3933 C CA . TRP A 1 525 ? -27.307 -12.753 -27.018 1.00 58.77 505 TRP A CA 1
ATOM 3934 C C . TRP A 1 525 ? -26.867 -13.696 -28.144 1.00 61.43 505 TRP A C 1
ATOM 3935 O O . TRP A 1 525 ? -26.718 -13.272 -29.280 1.00 62.45 505 TRP A O 1
ATOM 3946 N N . LYS A 1 526 ? -26.664 -14.967 -27.826 1.00 67.38 506 LYS A N 1
ATOM 3947 C CA . LYS A 1 526 ? -26.113 -15.953 -28.760 1.00 71.73 506 LYS A CA 1
ATOM 3948 C C . LYS A 1 526 ? -26.827 -15.986 -30.120 1.00 71.19 506 LYS A C 1
ATOM 3949 O O . LYS A 1 526 ? -26.209 -15.716 -31.151 1.00 71.65 506 LYS A O 1
ATOM 3955 N N . LYS A 1 527 ? -28.129 -16.264 -30.113 1.00 70.96 507 LYS A N 1
ATOM 3956 C CA . LYS A 1 527 ? -28.916 -16.352 -31.352 1.00 71.62 507 LYS A CA 1
ATOM 3957 C C . LYS A 1 527 ? -29.119 -15.021 -32.073 1.00 65.00 507 LYS A C 1
ATOM 3958 O O . LYS A 1 527 ? -29.023 -14.985 -33.298 1.00 66.60 507 LYS A O 1
ATOM 3964 N N . PRO A 1 528 ? -29.509 -13.966 -31.341 1.00 59.13 508 PRO A N 1
ATOM 3965 C CA . PRO A 1 528 ? -29.656 -12.700 -32.052 1.00 57.83 508 PRO A CA 1
ATOM 3966 C C . PRO A 1 528 ? -28.337 -12.153 -32.602 1.00 56.95 508 PRO A C 1
ATOM 3967 O O . PRO A 1 528 ? -28.321 -11.638 -33.720 1.00 58.71 508 PRO A O 1
ATOM 3971 N N . ALA A 1 529 ? -27.241 -12.321 -31.869 1.00 56.33 509 ALA A N 1
ATOM 3972 C CA . ALA A 1 529 ? -25.929 -11.855 -32.349 1.00 55.08 509 ALA A CA 1
ATOM 3973 C C . ALA A 1 529 ? -25.603 -12.514 -33.678 1.00 55.49 509 ALA A C 1
ATOM 3974 O O . ALA A 1 529 ? -25.099 -11.867 -34.594 1.00 54.87 509 ALA A O 1
ATOM 3976 N N . ALA A 1 530 ? -25.886 -13.808 -33.768 1.00 57.28 510 ALA A N 1
ATOM 3977 C CA . ALA A 1 530 ? -25.678 -14.562 -35.003 1.00 58.83 510 ALA A CA 1
ATOM 3978 C C . ALA A 1 530 ? -26.474 -13.980 -36.178 1.00 59.45 510 ALA A C 1
ATOM 3979 O O . ALA A 1 530 ? -26.003 -13.989 -37.308 1.00 60.36 510 ALA A O 1
ATOM 3981 N N . LYS A 1 531 ? -27.673 -13.468 -35.904 1.00 60.89 511 LYS A N 1
ATOM 3982 C CA . LYS A 1 531 ? -28.476 -12.822 -36.934 1.00 61.43 511 LYS A CA 1
ATOM 3983 C C . LYS A 1 531 ? -27.868 -11.502 -37.369 1.00 59.53 511 LYS A C 1
ATOM 3984 O O . LYS A 1 531 ? -27.898 -11.181 -38.547 1.00 60.21 511 LYS A O 1
ATOM 3990 N N . TYR A 1 532 ? -27.354 -10.723 -36.416 1.00 57.49 512 TYR A N 1
ATOM 3991 C CA . TYR A 1 532 ? -26.623 -9.497 -36.754 1.00 54.77 512 TYR A CA 1
ATOM 3992 C C . TYR A 1 532 ? -25.424 -9.813 -37.659 1.00 54.84 512 TYR A C 1
ATOM 3993 O O . TYR A 1 532 ? -25.206 -9.157 -38.684 1.00 55.29 512 TYR A O 1
ATOM 4002 N N . VAL A 1 533 ? -24.675 -10.852 -37.312 1.00 56.75 513 VAL A N 1
ATOM 4003 C CA . VAL A 1 533 ? -23.505 -11.246 -38.095 1.00 59.70 513 VAL A CA 1
ATOM 4004 C C . VAL A 1 533 ? -23.909 -11.558 -39.532 1.00 62.72 513 VAL A C 1
ATOM 4005 O O . VAL A 1 533 ? -23.222 -11.159 -40.463 1.00 63.28 513 VAL A O 1
ATOM 4009 N N . ASP A 1 534 ? -25.014 -12.280 -39.716 1.00 66.89 514 ASP A N 1
ATOM 4010 C CA . ASP A 1 534 ? -25.509 -12.582 -41.071 1.00 71.52 514 ASP A CA 1
ATOM 4011 C C . ASP A 1 534 ? -25.812 -11.334 -41.877 1.00 68.68 514 ASP A C 1
ATOM 4012 O O . ASP A 1 534 ? -25.415 -11.229 -43.034 1.00 68.77 514 ASP A O 1
ATOM 4017 N N . ILE A 1 535 ? -26.530 -10.402 -41.264 1.00 65.64 515 ILE A N 1
ATOM 4018 C CA . ILE A 1 535 ? -26.826 -9.128 -41.904 1.00 63.28 515 ILE A CA 1
ATOM 4019 C C . ILE A 1 535 ? -25.545 -8.364 -42.220 1.00 62.29 515 ILE A C 1
ATOM 4020 O O . ILE A 1 535 ? -25.393 -7.880 -43.341 1.00 60.55 515 ILE A O 1
ATOM 4025 N N . PHE A 1 536 ? -24.615 -8.317 -41.265 1.00 61.76 516 PHE A N 1
ATOM 4026 C CA . PHE A 1 536 ? -23.340 -7.627 -41.473 1.00 59.75 516 PHE A CA 1
ATOM 4027 C C . PHE A 1 536 ? -22.545 -8.246 -42.616 1.00 60.59 516 PHE A C 1
ATOM 4028 O O . PHE A 1 536 ? -21.987 -7.526 -43.439 1.00 59.78 516 PHE A O 1
ATOM 4036 N N . GLU A 1 537 ? -22.521 -9.571 -42.688 1.00 63.60 517 GLU A N 1
ATOM 4037 C CA . GLU A 1 537 ? -21.770 -10.263 -43.740 1.00 69.77 517 GLU A CA 1
ATOM 4038 C C . GLU A 1 537 ? -22.321 -9.988 -45.136 1.00 71.78 517 GLU A C 1
ATOM 4039 O O . GLU A 1 537 ? -21.560 -9.934 -46.097 1.00 73.44 517 GLU A O 1
ATOM 4045 N N . GLN A 1 538 ? -23.637 -9.830 -45.244 1.00 73.27 518 GLN A N 1
ATOM 4046 C CA . GLN A 1 538 ? -24.276 -9.469 -46.514 1.00 75.25 518 GLN A CA 1
ATOM 4047 C C . GLN A 1 538 ? -23.899 -8.065 -46.970 1.00 75.47 518 GLN A C 1
ATOM 4048 O O . GLN A 1 538 ? -23.745 -7.815 -48.164 1.00 78.18 518 GLN A O 1
ATOM 4054 N N . LEU A 1 539 ? -23.768 -7.143 -46.021 1.00 73.89 519 LEU A N 1
ATOM 4055 C CA . LEU A 1 539 ? -23.406 -5.758 -46.335 1.00 73.32 519 LEU A CA 1
ATOM 4056 C C . LEU A 1 539 ? -22.005 -5.630 -46.911 1.00 77.12 519 LEU A C 1
ATOM 4057 O O . LEU A 1 539 ? -21.806 -4.915 -47.892 1.00 79.92 519 LEU A O 1
ATOM 4062 N N . VAL A 1 540 ? -21.042 -6.333 -46.323 1.00 81.55 520 VAL A N 1
ATOM 4063 C CA . VAL A 1 540 ? -19.642 -6.191 -46.746 1.00 84.42 520 VAL A CA 1
ATOM 4064 C C . VAL A 1 540 ? -19.256 -7.085 -47.933 1.00 89.48 520 VAL A C 1
ATOM 4065 O O . VAL A 1 540 ? -18.169 -6.930 -48.484 1.00 95.45 520 VAL A O 1
ATOM 4069 N N . ASN A 1 541 ? -20.144 -7.988 -48.352 1.00 94.28 521 ASN A N 1
ATOM 4070 C CA . ASN A 1 541 ? -19.879 -8.880 -49.485 1.00 99.87 521 ASN A CA 1
ATOM 4071 C C . ASN A 1 541 ? -20.839 -8.625 -50.648 1.00 99.79 521 ASN A C 1
ATOM 4072 O O . ASN A 1 541 ? -20.823 -9.337 -51.648 1.00 103.37 521 ASN A O 1
ATOM 4077 N N . LEU B 1 14 ? -48.213 69.575 -53.957 1.00 129.62 -6 LEU B N 1
ATOM 4078 C CA . LEU B 1 14 ? -47.005 69.250 -53.148 1.00 128.45 -6 LEU B CA 1
ATOM 4079 C C . LEU B 1 14 ? -45.805 70.027 -53.668 1.00 127.21 -6 LEU B C 1
ATOM 4080 O O . LEU B 1 14 ? -45.696 70.292 -54.859 1.00 127.45 -6 LEU B O 1
ATOM 4085 N N . VAL B 1 15 ? -44.897 70.369 -52.765 1.00 128.25 -5 VAL B N 1
ATOM 4086 C CA . VAL B 1 15 ? -43.645 71.028 -53.134 1.00 126.70 -5 VAL B CA 1
ATOM 4087 C C . VAL B 1 15 ? -42.445 70.089 -52.963 1.00 125.35 -5 VAL B C 1
ATOM 4088 O O . VAL B 1 15 ? -42.509 69.138 -52.176 1.00 125.23 -5 VAL B O 1
ATOM 4092 N N . PRO B 1 16 ? -41.331 70.370 -53.672 1.00 123.18 -4 PRO B N 1
ATOM 4093 C CA . PRO B 1 16 ? -40.130 69.559 -53.471 1.00 120.14 -4 PRO B CA 1
ATOM 4094 C C . PRO B 1 16 ? -39.701 69.601 -52.015 1.00 127.35 -4 PRO B C 1
ATOM 4095 O O . PRO B 1 16 ? -39.708 70.679 -51.414 1.00 131.25 -4 PRO B O 1
ATOM 4099 N N . ARG B 1 17 ? -39.309 68.449 -51.466 1.00 129.60 -3 ARG B N 1
ATOM 4100 C CA . ARG B 1 17 ? -38.918 68.339 -50.050 1.00 133.26 -3 ARG B CA 1
ATOM 4101 C C . ARG B 1 17 ? -40.096 68.607 -49.085 1.00 137.70 -3 ARG B C 1
ATOM 4102 O O . ARG B 1 17 ? -39.893 69.055 -47.958 1.00 143.51 -3 ARG B O 1
ATOM 4110 N N . GLY B 1 18 ? -41.316 68.354 -49.557 1.00 137.21 -2 GLY B N 1
ATOM 4111 C CA . GLY B 1 18 ? -42.527 68.486 -48.742 1.00 138.91 -2 GLY B CA 1
ATOM 4112 C C . GLY B 1 18 ? -42.795 67.192 -47.978 1.00 138.16 -2 GLY B C 1
ATOM 4113 O O . GLY B 1 18 ? -42.362 66.110 -48.388 1.00 137.12 -2 GLY B O 1
ATOM 4114 N N . SER B 1 19 ? -43.521 67.318 -46.872 1.00 141.23 -1 SER B N 1
ATOM 4115 C CA . SER B 1 19 ? -43.678 66.223 -45.904 1.00 140.84 -1 SER B CA 1
ATOM 4116 C C . SER B 1 19 ? -44.538 65.064 -46.419 1.00 137.68 -1 SER B C 1
ATOM 4117 O O . SER B 1 19 ? -44.329 63.911 -46.019 1.00 137.18 -1 SER B O 1
ATOM 4120 N N . HIS B 1 20 ? -45.474 65.359 -47.324 1.00 135.55 0 HIS B N 1
ATOM 4121 C CA . HIS B 1 20 ? -46.394 64.336 -47.853 1.00 132.71 0 HIS B CA 1
ATOM 4122 C C . HIS B 1 20 ? -45.710 63.342 -48.812 1.00 122.72 0 HIS B C 1
ATOM 4123 O O . HIS B 1 20 ? -46.327 62.375 -49.244 1.00 119.61 0 HIS B O 1
ATOM 4130 N N . MET B 1 21 ? -44.440 63.584 -49.117 1.00 117.36 1 MET B N 1
ATOM 4131 C CA . MET B 1 21 ? -43.740 62.866 -50.172 1.00 110.92 1 MET B CA 1
ATOM 4132 C C . MET B 1 21 ? -43.264 61.478 -49.731 1.00 100.07 1 MET B C 1
ATOM 4133 O O . MET B 1 21 ? -42.449 61.362 -48.823 1.00 99.63 1 MET B O 1
ATOM 4138 N N . LEU B 1 22 ? -43.751 60.445 -50.410 1.00 90.40 2 LEU B N 1
ATOM 4139 C CA . LEU B 1 22 ? -43.297 59.069 -50.222 1.00 84.44 2 LEU B CA 1
ATOM 4140 C C . LEU B 1 22 ? -42.053 58.774 -51.049 1.00 77.60 2 LEU B C 1
ATOM 4141 O O . LEU B 1 22 ? -41.820 59.393 -52.085 1.00 76.36 2 LEU B O 1
ATOM 4146 N N . ASN B 1 23 ? -41.239 57.852 -50.550 1.00 74.53 3 ASN B N 1
ATOM 4147 C CA . ASN B 1 23 ? -40.089 57.320 -51.261 1.00 69.59 3 ASN B CA 1
ATOM 4148 C C . ASN B 1 23 ? -40.384 55.878 -51.655 1.00 67.23 3 ASN B C 1
ATOM 4149 O O . ASN B 1 23 ? -40.454 55.002 -50.781 1.00 66.83 3 ASN B O 1
ATOM 4154 N N . ILE B 1 24 ? -40.532 55.634 -52.955 1.00 64.03 4 ILE B N 1
ATOM 4155 C CA . ILE B 1 24 ? -40.947 54.332 -53.453 1.00 62.06 4 ILE B CA 1
ATOM 4156 C C . ILE B 1 24 ? -39.921 53.790 -54.437 1.00 58.71 4 ILE B C 1
ATOM 4157 O O . ILE B 1 24 ? -39.581 54.448 -55.420 1.00 57.36 4 ILE B O 1
ATOM 4162 N N . CYS B 1 25 ? -39.426 52.589 -54.164 1.00 57.14 5 CYS B N 1
ATOM 4163 C CA . CYS B 1 25 ? -38.433 51.943 -54.997 1.00 53.91 5 CYS B CA 1
ATOM 4164 C C . CYS B 1 25 ? -38.996 50.638 -55.563 1.00 52.30 5 CYS B C 1
ATOM 4165 O O . CYS B 1 25 ? -39.141 49.661 -54.844 1.00 50.81 5 CYS B O 1
ATOM 4168 N N . PHE B 1 26 ? -39.321 50.627 -56.856 1.00 51.18 6 PHE B N 1
ATOM 4169 C CA . PHE B 1 26 ? -39.871 49.437 -57.526 1.00 50.00 6 PHE B CA 1
ATOM 4170 C C . PHE B 1 26 ? -38.738 48.556 -57.993 1.00 49.08 6 PHE B C 1
ATOM 4171 O O . PHE B 1 26 ? -37.814 49.029 -58.635 1.00 52.88 6 PHE B O 1
ATOM 4179 N N . VAL B 1 27 ? -38.820 47.266 -57.710 1.00 47.54 7 VAL B N 1
ATOM 4180 C CA . VAL B 1 27 ? -37.795 46.335 -58.125 1.00 45.79 7 VAL B CA 1
ATOM 4181 C C . VAL B 1 27 ? -38.440 45.271 -59.003 1.00 45.28 7 VAL B C 1
ATOM 4182 O O . VAL B 1 27 ? -39.426 44.657 -58.600 1.00 47.57 7 VAL B O 1
ATOM 4186 N N . SER B 1 28 ? -37.898 45.060 -60.196 1.00 45.19 8 SER B N 1
ATOM 4187 C CA . SER B 1 28 ? -38.426 44.044 -61.103 1.00 45.19 8 SER B CA 1
ATOM 4188 C C . SER B 1 28 ? -37.405 43.604 -62.122 1.00 45.32 8 SER B C 1
ATOM 4189 O O . SER B 1 28 ? -36.305 44.150 -62.174 1.00 45.77 8 SER B O 1
ATOM 4192 N N . THR B 1 29 ? -37.758 42.577 -62.885 1.00 46.20 9 THR B N 1
ATOM 4193 C CA . THR B 1 29 ? -36.962 42.129 -64.016 1.00 48.77 9 THR B CA 1
ATOM 4194 C C . THR B 1 29 ? -37.285 42.911 -65.291 1.00 48.78 9 THR B C 1
ATOM 4195 O O . THR B 1 29 ? -36.479 42.920 -66.207 1.00 50.28 9 THR B O 1
ATOM 4199 N N . GLU B 1 30 ? -38.419 43.609 -65.323 1.00 48.77 10 GLU B N 1
ATOM 4200 C CA . GLU B 1 30 ? -38.915 44.263 -66.528 1.00 48.67 10 GLU B CA 1
ATOM 4201 C C . GLU B 1 30 ? -39.369 45.687 -66.251 1.00 47.21 10 GLU B C 1
ATOM 4202 O O . GLU B 1 30 ? -40.070 45.941 -65.261 1.00 45.71 10 GLU B O 1
ATOM 4208 N N . VAL B 1 31 ? -38.997 46.609 -67.141 1.00 44.97 11 VAL B N 1
ATOM 4209 C CA . VAL B 1 31 ? -39.537 47.976 -67.146 1.00 44.19 11 VAL B CA 1
ATOM 4210 C C . VAL B 1 31 ? -39.715 48.431 -68.594 1.00 44.83 11 VAL B C 1
ATOM 4211 O O . VAL B 1 31 ? -38.737 48.694 -69.289 1.00 43.43 11 VAL B O 1
ATOM 4215 N N . ALA B 1 32 ? -40.957 48.537 -69.048 1.00 45.36 12 ALA B N 1
ATOM 4216 C CA . ALA B 1 32 ? -41.223 48.999 -70.407 1.00 47.02 12 ALA B CA 1
ATOM 4217 C C . ALA B 1 32 ? -40.819 50.457 -70.520 1.00 47.86 12 ALA B C 1
ATOM 4218 O O . ALA B 1 32 ? -40.910 51.182 -69.525 1.00 48.70 12 ALA B O 1
ATOM 4220 N N . PRO B 1 33 ? -40.402 50.898 -71.718 1.00 49.17 13 PRO B N 1
ATOM 4221 C CA . PRO B 1 33 ? -40.241 50.127 -72.952 1.00 49.33 13 PRO B CA 1
ATOM 4222 C C . PRO B 1 33 ? -38.842 49.509 -73.108 1.00 51.38 13 PRO B C 1
ATOM 4223 O O . PRO B 1 33 ? -38.473 49.104 -74.198 1.00 54.32 13 PRO B O 1
ATOM 4227 N N . TYR B 1 34 ? -38.052 49.510 -72.047 1.00 52.43 14 TYR B N 1
ATOM 4228 C CA . TYR B 1 34 ? -36.683 49.019 -72.092 1.00 52.15 14 TYR B CA 1
ATOM 4229 C C . TYR B 1 34 ? -36.676 47.496 -72.173 1.00 57.52 14 TYR B C 1
ATOM 4230 O O . TYR B 1 34 ? -37.161 46.778 -71.267 1.00 57.16 14 TYR B O 1
ATOM 4239 N N . SER B 1 35 ? -36.140 46.996 -73.283 1.00 64.49 15 SER B N 1
ATOM 4240 C CA . SER B 1 35 ? -36.125 45.550 -73.618 1.00 74.22 15 SER B CA 1
ATOM 4241 C C . SER B 1 35 ? -37.537 44.937 -73.769 1.00 82.18 15 SER B C 1
ATOM 4242 O O . SER B 1 35 ? -38.558 45.610 -73.561 1.00 89.60 15 SER B O 1
ATOM 4245 N N . LYS B 1 36 ? -37.567 43.680 -74.198 1.00 86.28 16 LYS B N 1
ATOM 4246 C CA . LYS B 1 36 ? -38.823 42.925 -74.393 1.00 94.25 16 LYS B CA 1
ATOM 4247 C C . LYS B 1 36 ? -39.690 42.839 -73.126 1.00 91.38 16 LYS B C 1
ATOM 4248 O O . LYS B 1 36 ? -39.244 42.410 -72.069 1.00 91.83 16 LYS B O 1
ATOM 4254 N N . THR B 1 37 ? -40.929 43.311 -73.256 1.00 91.06 17 THR B N 1
ATOM 4255 C CA . THR B 1 37 ? -41.882 43.454 -72.158 1.00 89.35 17 THR B CA 1
ATOM 4256 C C . THR B 1 37 ? -43.197 42.716 -72.423 1.00 87.02 17 THR B C 1
ATOM 4257 O O . THR B 1 37 ? -43.785 42.856 -73.495 1.00 88.07 17 THR B O 1
ATOM 4261 N N . GLY B 1 38 ? -43.672 41.931 -71.429 1.00 80.12 18 GLY B N 1
ATOM 4262 C CA . GLY B 1 38 ? -45.089 41.547 -71.229 1.00 74.56 18 GLY B CA 1
ATOM 4263 C C . GLY B 1 38 ? -45.818 42.536 -70.341 1.00 67.42 18 GLY B C 1
ATOM 4264 O O . GLY B 1 38 ? -45.426 43.687 -70.230 1.00 64.11 18 GLY B O 1
ATOM 4265 N N . GLY B 1 39 ? -46.891 42.106 -69.704 1.00 64.15 19 GLY B N 1
ATOM 4266 C CA . GLY B 1 39 ? -47.703 43.003 -68.869 1.00 60.13 19 GLY B CA 1
ATOM 4267 C C . GLY B 1 39 ? -47.014 43.556 -67.615 1.00 56.49 19 GLY B C 1
ATOM 4268 O O . GLY B 1 39 ? -47.306 44.655 -67.168 1.00 56.01 19 GLY B O 1
ATOM 4269 N N . LEU B 1 40 ? -46.111 42.775 -67.036 1.00 54.84 20 LEU B N 1
ATOM 4270 C CA . LEU B 1 40 ? -45.316 43.242 -65.892 1.00 54.44 20 LEU B CA 1
ATOM 4271 C C . LEU B 1 40 ? -44.603 44.549 -66.224 1.00 53.20 20 LEU B C 1
ATOM 4272 O O . LEU B 1 40 ? -44.744 45.544 -65.500 1.00 52.02 20 LEU B O 1
ATOM 4277 N N . GLY B 1 41 ? -43.922 44.567 -67.364 1.00 53.25 21 GLY B N 1
ATOM 4278 C CA . GLY B 1 41 ? -43.199 45.738 -67.818 1.00 51.94 21 GLY B CA 1
ATOM 4279 C C . GLY B 1 41 ? -44.070 46.972 -67.970 1.00 50.97 21 GLY B C 1
ATOM 4280 O O . GLY B 1 41 ? -43.648 48.090 -67.671 1.00 51.86 21 GLY B O 1
ATOM 4281 N N . ASP B 1 42 ? -45.305 46.775 -68.428 1.00 50.38 22 ASP B N 1
ATOM 4282 C CA . ASP B 1 42 ? -46.236 47.885 -68.591 1.00 53.65 22 ASP B CA 1
ATOM 4283 C C . ASP B 1 42 ? -46.616 48.510 -67.252 1.00 51.50 22 ASP B C 1
ATOM 4284 O O . ASP B 1 42 ? -46.738 49.727 -67.144 1.00 49.71 22 ASP B O 1
ATOM 4289 N N . VAL B 1 43 ? -46.826 47.671 -66.244 1.00 49.90 23 VAL B N 1
ATOM 4290 C CA . VAL B 1 43 ? -47.171 48.159 -64.918 1.00 51.79 23 VAL B CA 1
ATOM 4291 C C . VAL B 1 43 ? -46.019 48.955 -64.310 1.00 50.72 23 VAL B C 1
ATOM 4292 O O . VAL B 1 43 ? -46.232 50.054 -63.780 1.00 50.33 23 VAL B O 1
ATOM 4296 N N . THR B 1 44 ? -44.805 48.413 -64.396 1.00 50.16 24 THR B N 1
ATOM 4297 C CA . THR B 1 44 ? -43.644 49.094 -63.817 1.00 50.50 24 THR B CA 1
ATOM 4298 C C . THR B 1 44 ? -43.241 50.343 -64.612 1.00 48.69 24 THR B C 1
ATOM 4299 O O . THR B 1 44 ? -42.424 51.124 -64.151 1.00 50.75 24 THR B O 1
ATOM 4303 N N . GLU B 1 45 ? -43.818 50.536 -65.795 1.00 47.75 25 GLU B N 1
ATOM 4304 C CA . GLU B 1 45 ? -43.703 51.808 -66.499 1.00 47.36 25 GLU B CA 1
ATOM 4305 C C . GLU B 1 45 ? -44.776 52.787 -66.023 1.00 49.49 25 GLU B C 1
ATOM 4306 O O . GLU B 1 45 ? -44.482 53.884 -65.535 1.00 48.71 25 GLU B O 1
ATOM 4312 N N . GLY B 1 46 ? -46.039 52.373 -66.121 1.00 49.91 26 GLY B N 1
ATOM 4313 C CA . GLY B 1 46 ? -47.162 53.290 -65.935 1.00 50.47 26 GLY B CA 1
ATOM 4314 C C . GLY B 1 46 ? -47.449 53.704 -64.501 1.00 52.13 26 GLY B C 1
ATOM 4315 O O . GLY B 1 46 ? -47.699 54.877 -64.219 1.00 52.81 26 GLY B O 1
ATOM 4316 N N . LEU B 1 47 ? -47.404 52.752 -63.577 1.00 52.33 27 LEU B N 1
ATOM 4317 C CA . LEU B 1 47 ? -47.725 53.050 -62.189 1.00 53.98 27 LEU B CA 1
ATOM 4318 C C . LEU B 1 47 ? -46.690 53.997 -61.552 1.00 52.96 27 LEU B C 1
ATOM 4319 O O . LEU B 1 47 ? -47.065 54.980 -60.918 1.00 55.40 27 LEU B O 1
ATOM 4324 N N . PRO B 1 48 ? -45.385 53.717 -61.717 1.00 51.19 28 PRO B N 1
ATOM 4325 C CA . PRO B 1 48 ? -44.399 54.670 -61.188 1.00 50.91 28 PRO B CA 1
ATOM 4326 C C . PRO B 1 48 ? -44.501 56.069 -61.786 1.00 52.99 28 PRO B C 1
ATOM 4327 O O . PRO B 1 48 ? -44.338 57.046 -61.060 1.00 55.55 28 PRO B O 1
ATOM 4331 N N . GLU B 1 49 ? -44.795 56.171 -63.080 1.00 52.33 29 GLU B N 1
ATOM 4332 C CA . GLU B 1 49 ? -44.965 57.474 -63.711 1.00 56.18 29 GLU B CA 1
ATOM 4333 C C . GLU B 1 49 ? -46.142 58.243 -63.116 1.00 58.24 29 GLU B C 1
ATOM 4334 O O . GLU B 1 49 ? -46.068 59.459 -62.960 1.00 57.13 29 GLU B O 1
ATOM 4340 N N . GLU B 1 50 ? -47.221 57.537 -62.796 1.00 59.17 30 GLU B N 1
ATOM 4341 C CA . GLU B 1 50 ? -48.398 58.171 -62.201 1.00 64.03 30 GLU B CA 1
ATOM 4342 C C . GLU B 1 50 ? -48.082 58.626 -60.780 1.00 65.35 30 GLU B C 1
ATOM 4343 O O . GLU B 1 50 ? -48.452 59.725 -60.388 1.00 67.09 30 GLU B O 1
ATOM 4349 N N . LEU B 1 51 ? -47.358 57.797 -60.040 1.00 63.79 31 LEU B N 1
ATOM 4350 C CA . LEU B 1 51 ? -46.951 58.141 -58.677 1.00 65.72 31 LEU B CA 1
ATOM 4351 C C . LEU B 1 51 ? -46.038 59.363 -58.635 1.00 67.26 31 LEU B C 1
ATOM 4352 O O . LEU B 1 51 ? -46.152 60.190 -57.731 1.00 68.43 31 LEU B O 1
ATOM 4357 N N . ALA B 1 52 ? -45.145 59.479 -59.612 1.00 68.09 32 ALA B N 1
ATOM 4358 C CA . ALA B 1 52 ? -44.282 60.659 -59.727 1.00 70.78 32 ALA B CA 1
ATOM 4359 C C . ALA B 1 52 ? -45.095 61.899 -60.069 1.00 72.92 32 ALA B C 1
ATOM 4360 O O . ALA B 1 52 ? -44.856 62.976 -59.526 1.00 77.28 32 ALA B O 1
ATOM 4362 N N . LYS B 1 53 ? -46.078 61.725 -60.945 1.00 72.79 33 LYS B N 1
ATOM 4363 C CA . LYS B 1 53 ? -46.987 62.797 -61.353 1.00 76.43 33 LYS B CA 1
ATOM 4364 C C . LYS B 1 53 ? -47.744 63.394 -60.157 1.00 79.00 33 LYS B C 1
ATOM 4365 O O . LYS B 1 53 ? -47.927 64.604 -60.085 1.00 79.87 33 LYS B O 1
ATOM 4371 N N . ILE B 1 54 ? -48.198 62.530 -59.251 1.00 79.81 34 ILE B N 1
ATOM 4372 C CA . ILE B 1 54 ? -48.833 62.946 -57.997 1.00 85.57 34 ILE B CA 1
ATOM 4373 C C . ILE B 1 54 ? -47.863 63.698 -57.075 1.00 86.01 34 ILE B C 1
ATOM 4374 O O . ILE B 1 54 ? -48.285 64.461 -56.232 1.00 91.97 34 ILE B O 1
ATOM 4379 N N . GLY B 1 55 ? -46.562 63.490 -57.229 1.00 82.77 35 GLY B N 1
ATOM 4380 C CA . GLY B 1 55 ? -45.565 64.227 -56.442 1.00 83.13 35 GLY B CA 1
ATOM 4381 C C . GLY B 1 55 ? -44.607 63.388 -55.605 1.00 81.70 35 GLY B C 1
ATOM 4382 O O . GLY B 1 55 ? -43.731 63.939 -54.946 1.00 84.28 35 GLY B O 1
ATOM 4383 N N . HIS B 1 56 ? -44.716 62.064 -55.670 1.00 77.41 36 HIS B N 1
ATOM 4384 C CA . HIS B 1 56 ? -43.858 61.210 -54.850 1.00 77.61 36 HIS B CA 1
ATOM 4385 C C . HIS B 1 56 ? -42.508 60.971 -55.523 1.00 73.08 36 HIS B C 1
ATOM 4386 O O . HIS B 1 56 ? -42.364 61.210 -56.720 1.00 72.16 36 HIS B O 1
ATOM 4393 N N . LYS B 1 57 ? -41.521 60.561 -54.729 1.00 71.26 37 LYS B N 1
ATOM 4394 C CA . LYS B 1 57 ? -40.186 60.269 -55.225 1.00 68.12 37 LYS B CA 1
ATOM 4395 C C . LYS B 1 57 ? -40.126 58.791 -55.541 1.00 63.30 37 LYS B C 1
ATOM 4396 O O . LYS B 1 57 ? -40.332 57.971 -54.663 1.00 62.02 37 LYS B O 1
ATOM 4402 N N . VAL B 1 58 ? -39.904 58.474 -56.814 1.00 60.75 38 VAL B N 1
ATOM 4403 C CA . VAL B 1 58 ? -40.075 57.125 -57.325 1.00 58.99 38 VAL B CA 1
ATOM 4404 C C . VAL B 1 58 ? -38.896 56.712 -58.194 1.00 56.32 38 VAL B C 1
ATOM 4405 O O . VAL B 1 58 ? -38.433 57.470 -59.040 1.00 54.91 38 VAL B O 1
ATOM 4409 N N . CYS B 1 59 ? -38.430 55.487 -58.020 1.00 55.19 39 CYS B N 1
ATOM 4410 C CA . CYS B 1 59 ? -37.427 54.930 -58.917 1.00 55.05 39 CYS B CA 1
ATOM 4411 C C . CYS B 1 59 ? -37.744 53.482 -59.188 1.00 52.90 39 CYS B C 1
ATOM 4412 O O . CYS B 1 59 ? -38.483 52.863 -58.426 1.00 53.84 39 CYS B O 1
ATOM 4415 N N . THR B 1 60 ? -37.188 52.954 -60.274 1.00 51.23 40 THR B N 1
ATOM 4416 C CA . THR B 1 60 ? -37.258 51.531 -60.573 1.00 47.30 40 THR B CA 1
ATOM 4417 C C . THR B 1 60 ? -35.843 50.990 -60.605 1.00 47.69 40 THR B C 1
ATOM 4418 O O . THR B 1 60 ? -34.915 51.707 -60.969 1.00 47.19 40 THR B O 1
ATOM 4422 N N . VAL B 1 61 ? -35.697 49.730 -60.207 1.00 45.80 41 VAL B N 1
ATOM 4423 C CA . VAL B 1 61 ? -34.437 49.024 -60.280 1.00 45.75 41 VAL B CA 1
ATOM 4424 C C . VAL B 1 61 ? -34.665 47.716 -61.017 1.00 44.37 41 VAL B C 1
ATOM 4425 O O . VAL B 1 61 ? -35.536 46.942 -60.642 1.00 43.27 41 VAL B O 1
ATOM 4429 N N . ALA B 1 62 ? -33.859 47.465 -62.039 1.00 43.67 42 ALA B N 1
ATOM 4430 C CA . ALA B 1 62 ? -33.986 46.256 -62.835 1.00 42.64 42 ALA B CA 1
ATOM 4431 C C . ALA B 1 62 ? -32.653 45.940 -63.473 1.00 42.24 42 ALA B C 1
ATOM 4432 O O . ALA B 1 62 ? -31.768 46.785 -63.453 1.00 44.11 42 ALA B O 1
ATOM 4434 N N . PRO B 1 63 ? -32.497 44.728 -64.023 1.00 41.53 43 PRO B N 1
ATOM 4435 C CA . PRO B 1 63 ? -31.222 44.382 -64.656 1.00 43.75 43 PRO B CA 1
ATOM 4436 C C . PRO B 1 63 ? -30.991 45.153 -65.946 1.00 43.37 43 PRO B C 1
ATOM 4437 O O . PRO B 1 63 ? -31.954 45.458 -66.665 1.00 42.88 43 PRO B O 1
ATOM 4441 N N . ARG B 1 64 ? -29.733 45.447 -66.233 1.00 44.21 44 ARG B N 1
ATOM 4442 C CA . ARG B 1 64 ? -29.351 46.085 -67.502 1.00 46.96 44 ARG B CA 1
ATOM 4443 C C . ARG B 1 64 ? -29.128 44.994 -68.555 1.00 47.79 44 ARG B C 1
ATOM 4444 O O . ARG B 1 64 ? -28.022 44.487 -68.729 1.00 48.83 44 ARG B O 1
ATOM 4452 N N . PHE B 1 65 ? -30.210 44.606 -69.215 1.00 49.64 45 PHE B N 1
ATOM 4453 C CA . PHE B 1 65 ? -30.167 43.540 -70.207 1.00 52.06 45 PHE B CA 1
ATOM 4454 C C . PHE B 1 65 ? -29.618 44.031 -71.531 1.00 55.01 45 PHE B C 1
ATOM 4455 O O . PHE B 1 65 ? -29.119 43.237 -72.305 1.00 61.34 45 PHE B O 1
ATOM 4463 N N . ASP B 1 66 ? -29.737 45.324 -71.790 1.00 57.43 46 ASP B N 1
ATOM 4464 C CA . ASP B 1 66 ? -29.145 45.947 -72.980 1.00 62.26 46 ASP B CA 1
ATOM 4465 C C . ASP B 1 66 ? -28.481 47.272 -72.620 1.00 61.19 46 ASP B C 1
ATOM 4466 O O . ASP B 1 66 ? -28.696 47.831 -71.536 1.00 58.71 46 ASP B O 1
ATOM 4471 N N . GLN B 1 67 ? -27.690 47.784 -73.551 1.00 62.24 47 GLN B N 1
ATOM 4472 C CA . GLN B 1 67 ? -27.005 49.047 -73.354 1.00 63.74 47 GLN B CA 1
ATOM 4473 C C . GLN B 1 67 ? -27.940 50.204 -73.708 1.00 62.72 47 GLN B C 1
ATOM 4474 O O . GLN B 1 67 ? -27.840 50.798 -74.781 1.00 66.22 47 GLN B O 1
ATOM 4480 N N . TYR B 1 68 ? -28.841 50.533 -72.789 1.00 59.74 48 TYR B N 1
ATOM 4481 C CA . TYR B 1 68 ? -29.890 51.520 -73.053 1.00 58.57 48 TYR B CA 1
ATOM 4482 C C . TYR B 1 68 ? -29.281 52.880 -73.328 1.00 60.69 48 TYR B C 1
ATOM 4483 O O . TYR B 1 68 ? -28.406 53.338 -72.601 1.00 63.24 48 TYR B O 1
ATOM 4492 N N . GLU B 1 69 ? -29.719 53.516 -74.407 1.00 65.46 49 GLU B N 1
ATOM 4493 C CA . GLU B 1 69 ? -29.066 54.736 -74.901 1.00 69.84 49 GLU B CA 1
ATOM 4494 C C . GLU B 1 69 ? -29.180 55.946 -73.981 1.00 67.76 49 GLU B C 1
ATOM 4495 O O . GLU B 1 69 ? -28.316 56.825 -74.001 1.00 70.78 49 GLU B O 1
ATOM 4501 N N . ASP B 1 70 ? -30.270 56.032 -73.232 1.00 63.35 50 ASP B N 1
ATOM 4502 C CA . ASP B 1 70 ? -30.506 57.176 -72.357 1.00 61.56 50 ASP B CA 1
ATOM 4503 C C . ASP B 1 70 ? -29.927 57.001 -70.947 1.00 60.53 50 ASP B C 1
ATOM 4504 O O . ASP B 1 70 ? -30.134 57.867 -70.109 1.00 60.76 50 ASP B O 1
ATOM 4509 N N . ALA B 1 71 ? -29.184 55.920 -70.702 1.00 60.84 51 ALA B N 1
ATOM 4510 C CA . ALA B 1 71 ? -28.693 55.593 -69.359 1.00 59.63 51 ALA B CA 1
ATOM 4511 C C . ALA B 1 71 ? -27.202 55.828 -69.257 1.00 62.62 51 ALA B C 1
ATOM 4512 O O . ALA B 1 71 ? -26.462 55.424 -70.132 1.00 69.92 51 ALA B O 1
ATOM 4514 N N . TRP B 1 72 ? -26.770 56.562 -68.239 1.00 62.30 52 TRP B N 1
ATOM 4515 C CA . TRP B 1 72 ? -25.351 56.844 -68.036 1.00 62.99 52 TRP B CA 1
ATOM 4516 C C . TRP B 1 72 ? -24.799 56.004 -66.884 1.00 61.38 52 TRP B C 1
ATOM 4517 O O . TRP B 1 72 ? -25.564 55.603 -65.994 1.00 57.06 52 TRP B O 1
ATOM 4528 N N . ASP B 1 73 ? -23.493 55.736 -66.934 1.00 61.10 53 ASP B N 1
ATOM 4529 C CA . ASP B 1 73 ? -22.791 55.038 -65.874 1.00 62.23 53 ASP B CA 1
ATOM 4530 C C . ASP B 1 73 ? -22.623 55.985 -64.687 1.00 63.15 53 ASP B C 1
ATOM 4531 O O . ASP B 1 73 ? -22.057 57.060 -64.820 1.00 66.88 53 ASP B O 1
ATOM 4536 N N . THR B 1 74 ? -23.102 55.577 -63.519 1.00 61.43 54 THR B N 1
ATOM 4537 C CA . THR B 1 74 ? -22.993 56.397 -62.317 1.00 62.18 54 THR B CA 1
ATOM 4538 C C . THR B 1 74 ? -21.624 56.307 -61.685 1.00 66.53 54 THR B C 1
ATOM 4539 O O . THR B 1 74 ? -21.336 57.068 -60.774 1.00 70.49 54 THR B O 1
ATOM 4543 N N . GLU B 1 75 ? -20.817 55.335 -62.120 1.00 68.44 55 GLU B N 1
ATOM 4544 C CA . GLU B 1 75 ? -19.476 55.074 -61.572 1.00 71.81 55 GLU B CA 1
ATOM 4545 C C . GLU B 1 75 ? -19.516 54.427 -60.196 1.00 71.71 55 GLU B C 1
ATOM 4546 O O . GLU B 1 75 ? -18.487 54.232 -59.578 1.00 74.83 55 GLU B O 1
ATOM 4552 N N . ILE B 1 76 ? -20.706 54.101 -59.714 1.00 71.17 56 ILE B N 1
ATOM 4553 C CA . ILE B 1 76 ? -20.852 53.423 -58.440 1.00 71.58 56 ILE B CA 1
ATOM 4554 C C . ILE B 1 76 ? -20.667 51.931 -58.657 1.00 70.85 56 ILE B C 1
ATOM 4555 O O . ILE B 1 76 ? -21.306 51.373 -59.561 1.00 68.79 56 ILE B O 1
ATOM 4560 N N . ILE B 1 77 ? -19.919 51.293 -57.758 1.00 72.76 57 ILE B N 1
ATOM 4561 C CA . ILE B 1 77 ? -19.803 49.836 -57.725 1.00 72.52 57 ILE B CA 1
ATOM 4562 C C . ILE B 1 77 ? -20.221 49.339 -56.352 1.00 70.67 57 ILE B C 1
ATOM 4563 O O . ILE B 1 77 ? -19.939 49.969 -55.338 1.00 74.64 57 ILE B O 1
ATOM 4568 N N . GLN B 1 78 ? -20.925 48.219 -56.322 1.00 66.64 58 GLN B N 1
ATOM 4569 C CA . GLN B 1 78 ? -21.425 47.660 -55.080 1.00 63.86 58 GLN B CA 1
ATOM 4570 C C . GLN B 1 78 ? -21.103 46.171 -55.034 1.00 61.33 58 GLN B C 1
ATOM 4571 O O . GLN B 1 78 ? -21.477 45.451 -55.957 1.00 58.32 58 GLN B O 1
ATOM 4577 N N . PRO B 1 79 ? -20.431 45.707 -53.957 1.00 62.69 59 PRO B N 1
ATOM 4578 C CA . PRO B 1 79 ? -20.211 44.266 -53.839 1.00 62.28 59 PRO B CA 1
ATOM 4579 C C . PRO B 1 79 ? -21.505 43.502 -53.533 1.00 59.87 59 PRO B C 1
ATOM 4580 O O . PRO B 1 79 ? -22.335 43.952 -52.747 1.00 58.50 59 PRO B O 1
ATOM 4584 N N . VAL B 1 80 ? -21.689 42.371 -54.199 1.00 58.18 60 VAL B N 1
ATOM 4585 C CA . VAL B 1 80 ? -22.831 41.496 -53.956 1.00 58.34 60 VAL B CA 1
ATOM 4586 C C . VAL B 1 80 ? -22.370 40.062 -54.150 1.00 59.02 60 VAL B C 1
ATOM 4587 O O . VAL B 1 80 ? -21.254 39.809 -54.571 1.00 59.53 60 VAL B O 1
ATOM 4591 N N . ASN B 1 81 ? -23.227 39.118 -53.802 1.00 59.60 61 ASN B N 1
ATOM 4592 C CA . ASN B 1 81 ? -22.931 37.708 -53.977 1.00 60.33 61 ASN B CA 1
ATOM 4593 C C . ASN B 1 81 ? -23.582 37.153 -55.222 1.00 59.87 61 ASN B C 1
ATOM 4594 O O . ASN B 1 81 ? -24.791 37.275 -55.377 1.00 58.73 61 ASN B O 1
ATOM 4599 N N . TYR B 1 82 ? -22.798 36.439 -56.024 1.00 63.41 62 TYR B N 1
ATOM 4600 C CA . TYR B 1 82 ? -23.334 35.661 -57.133 1.00 67.34 62 TYR B CA 1
ATOM 4601 C C . TYR B 1 82 ? -23.177 34.211 -56.698 1.00 72.94 62 TYR B C 1
ATOM 4602 O O . TYR B 1 82 ? -22.086 33.628 -56.804 1.00 73.21 62 TYR B O 1
ATOM 4611 N N . GLY B 1 83 ? -24.244 33.658 -56.120 1.00 77.01 63 GLY B N 1
ATOM 4612 C CA . GLY B 1 83 ? -24.139 32.384 -55.430 1.00 79.81 63 GLY B CA 1
ATOM 4613 C C . GLY B 1 83 ? -23.095 32.528 -54.335 1.00 81.61 63 GLY B C 1
ATOM 4614 O O . GLY B 1 83 ? -23.115 33.486 -53.574 1.00 82.53 63 GLY B O 1
ATOM 4615 N N . GLN B 1 84 ? -22.140 31.617 -54.290 1.00 86.03 64 GLN B N 1
ATOM 4616 C CA . GLN B 1 84 ? -21.130 31.643 -53.238 1.00 89.23 64 GLN B CA 1
ATOM 4617 C C . GLN B 1 84 ? -19.885 32.447 -53.648 1.00 88.68 64 GLN B C 1
ATOM 4618 O O . GLN B 1 84 ? -18.919 32.568 -52.876 1.00 84.70 64 GLN B O 1
ATOM 4624 N N . GLU B 1 85 ? -19.912 32.983 -54.869 1.00 89.19 65 GLU B N 1
ATOM 4625 C CA . GLU B 1 85 ? -18.858 33.870 -55.364 1.00 89.06 65 GLU B CA 1
ATOM 4626 C C . GLU B 1 85 ? -19.195 35.331 -55.029 1.00 81.35 65 GLU B C 1
ATOM 4627 O O . GLU B 1 85 ? -20.348 35.756 -55.132 1.00 78.27 65 GLU B O 1
ATOM 4633 N N . LYS B 1 86 ? -18.184 36.056 -54.557 1.00 77.57 66 LYS B N 1
ATOM 4634 C CA . LYS B 1 86 ? -18.266 37.499 -54.334 1.00 74.32 66 LYS B CA 1
ATOM 4635 C C . LYS B 1 86 ? -18.031 38.206 -55.665 1.00 68.52 66 LYS B C 1
ATOM 4636 O O . LYS B 1 86 ? -17.147 37.826 -56.416 1.00 66.58 66 LYS B O 1
ATOM 4642 N N . THR B 1 87 ? -18.842 39.211 -55.971 1.00 62.77 67 THR B N 1
ATOM 4643 C CA . THR B 1 87 ? -18.708 39.950 -57.230 1.00 61.09 67 THR B CA 1
ATOM 4644 C C . THR B 1 87 ? -19.199 41.397 -57.049 1.00 61.97 67 THR B C 1
ATOM 4645 O O . THR B 1 87 ? -19.735 41.751 -55.996 1.00 62.79 67 THR B O 1
ATOM 4649 N N . ASN B 1 88 ? -19.128 42.198 -58.108 1.00 62.16 68 ASN B N 1
ATOM 4650 C CA . ASN B 1 88 ? -19.554 43.597 -58.067 1.00 60.28 68 ASN B CA 1
ATOM 4651 C C . ASN B 1 88 ? -20.567 43.884 -59.143 1.00 57.46 68 ASN B C 1
ATOM 4652 O O . ASN B 1 88 ? -20.473 43.316 -60.226 1.00 55.35 68 ASN B O 1
ATOM 4657 N N . VAL B 1 89 ? -21.501 44.785 -58.860 1.00 55.72 69 VAL B N 1
ATOM 4658 C CA . VAL B 1 89 ? -22.358 45.336 -59.903 1.00 54.83 69 VAL B CA 1
ATOM 4659 C C . VAL B 1 89 ? -22.032 46.820 -60.098 1.00 57.32 69 VAL B C 1
ATOM 4660 O O . VAL B 1 89 ? -21.612 47.486 -59.148 1.00 58.99 69 VAL B O 1
ATOM 4664 N N . ARG B 1 90 ? -22.252 47.324 -61.309 1.00 58.41 70 ARG B N 1
ATOM 4665 C CA . ARG B 1 90 ? -22.240 48.755 -61.574 1.00 61.03 70 ARG B CA 1
ATOM 4666 C C . ARG B 1 90 ? -23.685 49.194 -61.757 1.00 56.78 70 ARG B C 1
ATOM 4667 O O . ARG B 1 90 ? -24.492 48.455 -62.291 1.00 53.88 70 ARG B O 1
ATOM 4675 N N . TYR B 1 91 ? -23.968 50.457 -61.484 1.00 55.37 71 TYR B N 1
ATOM 4676 C CA . TYR B 1 91 ? -25.309 50.997 -61.649 1.00 52.39 71 TYR B CA 1
ATOM 4677 C C . TYR B 1 91 ? -25.305 52.032 -62.762 1.00 52.47 71 TYR B C 1
ATOM 4678 O O . TYR B 1 91 ? -24.461 52.944 -62.755 1.00 53.47 71 TYR B O 1
ATOM 4687 N N . PHE B 1 92 ? -26.230 51.861 -63.705 1.00 50.40 72 PHE B N 1
ATOM 4688 C CA . PHE B 1 92 ? -26.489 52.843 -64.738 1.00 51.02 72 PHE B CA 1
ATOM 4689 C C . PHE B 1 92 ? -27.815 53.498 -64.382 1.00 51.85 72 PHE B C 1
ATOM 4690 O O . PHE B 1 92 ? -28.610 52.951 -63.600 1.00 50.95 72 PHE B O 1
ATOM 4698 N N . HIS B 1 93 ? -28.053 54.676 -64.949 1.00 52.86 73 HIS B N 1
ATOM 4699 C CA . HIS B 1 93 ? -29.135 55.531 -64.497 1.00 51.93 73 HIS B CA 1
ATOM 4700 C C . HIS B 1 93 ? -29.725 56.297 -65.668 1.00 52.29 73 HIS B C 1
ATOM 4701 O O . HIS B 1 93 ? -29.013 56.931 -66.435 1.00 53.86 73 HIS B O 1
ATOM 4708 N N . SER B 1 94 ? -31.039 56.197 -65.835 1.00 50.77 74 SER B N 1
ATOM 4709 C CA . SER B 1 94 ? -31.756 57.083 -66.741 1.00 51.67 74 SER B CA 1
ATOM 4710 C C . SER B 1 94 ? -32.917 57.762 -66.023 1.00 51.61 74 SER B C 1
ATOM 4711 O O . SER B 1 94 ? -33.473 57.218 -65.070 1.00 49.86 74 SER B O 1
ATOM 4714 N N . TYR B 1 95 ? -33.323 58.916 -66.545 1.00 52.82 75 TYR B N 1
ATOM 4715 C CA . TYR B 1 95 ? -34.339 59.729 -65.900 1.00 54.88 75 TYR B CA 1
ATOM 4716 C C . TYR B 1 95 ? -35.360 60.175 -66.916 1.00 55.45 75 TYR B C 1
ATOM 4717 O O . TYR B 1 95 ? -35.005 60.832 -67.878 1.00 58.40 75 TYR B O 1
ATOM 4726 N N . LYS B 1 96 ? -36.618 59.803 -66.700 1.00 55.45 76 LYS B N 1
ATOM 4727 C CA . LYS B 1 96 ? -37.650 60.051 -67.691 1.00 56.96 76 LYS B CA 1
ATOM 4728 C C . LYS B 1 96 ? -39.018 60.290 -67.048 1.00 54.56 76 LYS B C 1
ATOM 4729 O O . LYS B 1 96 ? -39.431 59.556 -66.160 1.00 50.75 76 LYS B O 1
ATOM 4735 N N . LYS B 1 97 ? -39.689 61.357 -67.469 1.00 55.94 77 LYS B N 1
ATOM 4736 C CA . LYS B 1 97 ? -41.015 61.707 -66.966 1.00 57.90 77 LYS B CA 1
ATOM 4737 C C . LYS B 1 97 ? -41.085 61.655 -65.443 1.00 56.85 77 LYS B C 1
ATOM 4738 O O . LYS B 1 97 ? -42.006 61.094 -64.873 1.00 56.76 77 LYS B O 1
ATOM 4744 N N . GLY B 1 98 ? -40.096 62.241 -64.785 1.00 56.03 78 GLY B N 1
ATOM 4745 C CA . GLY B 1 98 ? -40.081 62.314 -63.336 1.00 55.91 78 GLY B CA 1
ATOM 4746 C C . GLY B 1 98 ? -39.727 61.040 -62.600 1.00 53.98 78 GLY B C 1
ATOM 4747 O O . GLY B 1 98 ? -39.769 61.020 -61.385 1.00 54.96 78 GLY B O 1
ATOM 4748 N N . VAL B 1 99 ? -39.344 59.983 -63.315 1.00 52.28 79 VAL B N 1
ATOM 4749 C CA . VAL B 1 99 ? -38.979 58.711 -62.688 1.00 49.90 79 VAL B CA 1
ATOM 4750 C C . VAL B 1 99 ? -37.517 58.350 -62.965 1.00 51.08 79 VAL B C 1
ATOM 4751 O O . VAL B 1 99 ? -37.044 58.465 -64.099 1.00 51.36 79 VAL B O 1
ATOM 4755 N N . ASP B 1 100 ? -36.808 57.916 -61.924 1.00 52.06 80 ASP B N 1
ATOM 4756 C CA . ASP B 1 100 ? -35.447 57.397 -62.052 1.00 53.35 80 ASP B CA 1
ATOM 4757 C C . ASP B 1 100 ? -35.480 55.915 -62.365 1.00 50.67 80 ASP B C 1
ATOM 4758 O O . ASP B 1 100 ? -36.116 55.150 -61.653 1.00 52.89 80 ASP B O 1
ATOM 4763 N N . HIS B 1 101 ? -34.781 55.512 -63.412 1.00 48.74 81 HIS B N 1
ATOM 4764 C CA . HIS B 1 101 ? -34.625 54.104 -63.738 1.00 46.99 81 HIS B CA 1
ATOM 4765 C C . HIS B 1 101 ? -33.182 53.736 -63.505 1.00 46.89 81 HIS B C 1
ATOM 4766 O O . HIS B 1 101 ? -32.304 54.254 -64.204 1.00 48.69 81 HIS B O 1
ATOM 4773 N N . ILE B 1 102 ? -32.962 52.848 -62.544 1.00 46.22 82 ILE B N 1
ATOM 4774 C CA . ILE B 1 102 ? -31.646 52.383 -62.189 1.00 46.57 82 ILE B CA 1
ATOM 4775 C C . ILE B 1 102 ? -31.493 50.997 -62.780 1.00 46.08 82 ILE B C 1
ATOM 4776 O O . ILE B 1 102 ? -32.407 50.183 -62.654 1.00 44.06 82 ILE B O 1
ATOM 4781 N N . TRP B 1 103 ? -30.361 50.759 -63.439 1.00 45.26 83 TRP B N 1
ATOM 4782 C CA . TRP B 1 103 ? -30.112 49.497 -64.102 1.00 43.92 83 TRP B CA 1
ATOM 4783 C C . TRP B 1 103 ? -28.881 48.837 -63.517 1.00 44.61 83 TRP B C 1
ATOM 4784 O O . TRP B 1 103 ? -27.801 49.458 -63.455 1.00 45.21 83 TRP B O 1
ATOM 4795 N N . VAL B 1 104 ? -29.049 47.595 -63.076 1.00 42.97 84 VAL B N 1
ATOM 4796 C CA . VAL B 1 104 ? -27.979 46.841 -62.456 1.00 43.64 84 VAL B CA 1
ATOM 4797 C C . VAL B 1 104 ? -27.176 46.154 -63.548 1.00 44.63 84 VAL B C 1
ATOM 4798 O O . VAL B 1 104 ? -27.696 45.319 -64.290 1.00 43.65 84 VAL B O 1
ATOM 4802 N N . ASP B 1 105 ? -25.902 46.498 -63.642 1.00 47.63 85 ASP B N 1
ATOM 4803 C CA . ASP B 1 105 ? -25.058 46.010 -64.723 1.00 51.32 85 ASP B CA 1
ATOM 4804 C C . ASP B 1 105 ? -24.123 44.912 -64.239 1.00 52.37 85 ASP B C 1
ATOM 4805 O O . ASP B 1 105 ? -23.445 45.083 -63.225 1.00 50.64 85 ASP B O 1
ATOM 4810 N N . HIS B 1 106 ? -24.120 43.794 -64.963 1.00 54.00 86 HIS B N 1
ATOM 4811 C CA . HIS B 1 106 ? -23.233 42.663 -64.691 1.00 56.03 86 HIS B CA 1
ATOM 4812 C C . HIS B 1 106 ? -23.185 41.779 -65.927 1.00 58.71 86 HIS B C 1
ATOM 4813 O O . HIS B 1 106 ? -24.166 41.683 -66.672 1.00 56.21 86 HIS B O 1
ATOM 4820 N N . HIS B 1 107 ? -22.060 41.102 -66.120 1.00 64.68 87 HIS B N 1
ATOM 4821 C CA . HIS B 1 107 ? -21.882 40.224 -67.275 1.00 70.13 87 HIS B CA 1
ATOM 4822 C C . HIS B 1 107 ? -23.011 39.188 -67.444 1.00 67.28 87 HIS B C 1
ATOM 4823 O O . HIS B 1 107 ? -23.390 38.866 -68.570 1.00 67.12 87 HIS B O 1
ATOM 4830 N N . VAL B 1 108 ? -23.594 38.706 -66.350 1.00 64.31 88 VAL B N 1
ATOM 4831 C CA . VAL B 1 108 ? -24.626 37.674 -66.430 1.00 63.04 88 VAL B CA 1
ATOM 4832 C C . VAL B 1 108 ? -25.963 38.223 -66.902 1.00 60.25 88 VAL B C 1
ATOM 4833 O O . VAL B 1 108 ? -26.840 37.453 -67.248 1.00 61.19 88 VAL B O 1
ATOM 4837 N N . TYR B 1 109 ? -26.145 39.541 -66.893 1.00 59.48 89 TYR B N 1
ATOM 4838 C CA . TYR B 1 109 ? -27.359 40.146 -67.447 1.00 57.61 89 TYR B CA 1
ATOM 4839 C C . TYR B 1 109 ? -27.176 40.601 -68.897 1.00 60.18 89 TYR B C 1
ATOM 4840 O O . TYR B 1 109 ? -28.043 40.371 -69.733 1.00 59.31 89 TYR B O 1
ATOM 4849 N N . LEU B 1 110 ? -26.091 41.310 -69.187 1.00 64.14 90 LEU B N 1
ATOM 4850 C CA . LEU B 1 110 ? -25.898 41.895 -70.523 1.00 69.74 90 LEU B CA 1
ATOM 4851 C C . LEU B 1 110 ? -25.724 40.842 -71.612 1.00 75.72 90 LEU B C 1
ATOM 4852 O O . LEU B 1 110 ? -26.385 40.913 -72.651 1.00 76.64 90 LEU B O 1
ATOM 4857 N N . SER B 1 111 ? -24.839 39.875 -71.365 1.00 81.08 91 SER B N 1
ATOM 4858 C CA . SER B 1 111 ? -24.565 38.773 -72.308 1.00 87.77 91 SER B CA 1
ATOM 4859 C C . SER B 1 111 ? -25.375 37.500 -71.996 1.00 87.71 91 SER B C 1
ATOM 4860 O O . SER B 1 111 ? -26.587 37.439 -72.208 1.00 89.21 91 SER B O 1
ATOM 4863 N N . TYR B 1 129 ? -32.612 29.662 -67.738 1.00 123.40 109 TYR B N 1
ATOM 4864 C CA . TYR B 1 129 ? -31.182 29.606 -67.447 1.00 122.57 109 TYR B CA 1
ATOM 4865 C C . TYR B 1 129 ? -30.964 28.811 -66.158 1.00 119.41 109 TYR B C 1
ATOM 4866 O O . TYR B 1 129 ? -31.728 28.955 -65.200 1.00 119.51 109 TYR B O 1
ATOM 4875 N N . ILE B 1 130 ? -29.931 27.972 -66.141 1.00 117.81 110 ILE B N 1
ATOM 4876 C CA . ILE B 1 130 ? -29.589 27.203 -64.935 1.00 113.62 110 ILE B CA 1
ATOM 4877 C C . ILE B 1 130 ? -29.382 28.125 -63.724 1.00 104.27 110 ILE B C 1
ATOM 4878 O O . ILE B 1 130 ? -29.856 27.836 -62.621 1.00 98.49 110 ILE B O 1
ATOM 4883 N N . ASP B 1 131 ? -28.749 29.271 -63.967 1.00 96.55 111 ASP B N 1
ATOM 4884 C CA . ASP B 1 131 ? -28.274 30.148 -62.904 1.00 91.43 111 ASP B CA 1
ATOM 4885 C C . ASP B 1 131 ? -29.267 31.245 -62.516 1.00 81.85 111 ASP B C 1
ATOM 4886 O O . ASP B 1 131 ? -28.854 32.295 -62.001 1.00 78.50 111 ASP B O 1
ATOM 4891 N N . ASN B 1 132 ? -30.563 31.015 -62.733 1.00 75.33 112 ASN B N 1
ATOM 4892 C CA . ASN B 1 132 ? -31.557 32.019 -62.350 1.00 69.62 112 ASN B CA 1
ATOM 4893 C C . ASN B 1 132 ? -31.584 32.298 -60.846 1.00 63.16 112 ASN B C 1
ATOM 4894 O O . ASN B 1 132 ? -31.854 33.425 -60.430 1.00 59.45 112 ASN B O 1
ATOM 4899 N N . VAL B 1 133 ? -31.283 31.280 -60.046 1.00 61.19 113 VAL B N 1
ATOM 4900 C CA . VAL B 1 133 ? -31.133 31.452 -58.605 1.00 58.53 113 VAL B CA 1
ATOM 4901 C C . VAL B 1 133 ? -30.121 32.555 -58.319 1.00 56.39 113 VAL B C 1
ATOM 4902 O O . VAL B 1 133 ? -30.456 33.541 -57.656 1.00 55.85 113 VAL B O 1
ATOM 4906 N N . GLU B 1 134 ? -28.922 32.414 -58.866 1.00 54.38 114 GLU B N 1
ATOM 4907 C CA . GLU B 1 134 ? -27.860 33.363 -58.593 1.00 54.30 114 GLU B CA 1
ATOM 4908 C C . GLU B 1 134 ? -28.169 34.746 -59.178 1.00 54.04 114 GLU B C 1
ATOM 4909 O O . GLU B 1 134 ? -27.981 35.750 -58.491 1.00 53.47 114 GLU B O 1
ATOM 4915 N N . ARG B 1 135 ? -28.679 34.784 -60.409 1.00 54.92 115 ARG B N 1
ATOM 4916 C CA . ARG B 1 135 ? -28.986 36.042 -61.109 1.00 56.48 115 ARG B CA 1
ATOM 4917 C C . ARG B 1 135 ? -30.004 36.904 -60.386 1.00 54.15 115 ARG B C 1
ATOM 4918 O O . ARG B 1 135 ? -29.881 38.122 -60.342 1.00 54.53 115 ARG B O 1
ATOM 4926 N N . PHE B 1 136 ? -31.064 36.284 -59.886 1.00 52.59 116 PHE B N 1
ATOM 4927 C CA . PHE B 1 136 ? -32.143 37.062 -59.286 1.00 50.48 116 PHE B CA 1
ATOM 4928 C C . PHE B 1 136 ? -31.958 37.305 -57.788 1.00 48.98 116 PHE B C 1
ATOM 4929 O O . PHE B 1 136 ? -32.375 38.346 -57.267 1.00 47.80 116 PHE B O 1
ATOM 4937 N N . ALA B 1 137 ? -31.284 36.394 -57.094 1.00 49.32 117 ALA B N 1
ATOM 4938 C CA . ALA B 1 137 ? -30.810 36.709 -55.745 1.00 49.72 117 ALA B CA 1
ATOM 4939 C C . ALA B 1 137 ? -29.890 37.937 -55.801 1.00 48.65 117 ALA B C 1
ATOM 4940 O O . ALA B 1 137 ? -30.006 38.858 -54.990 1.00 47.50 117 ALA B O 1
ATOM 4942 N N . MET B 1 138 ? -29.021 37.985 -56.800 1.00 49.56 118 MET B N 1
ATOM 4943 C CA . MET B 1 138 ? -28.113 39.123 -56.952 1.00 51.59 118 MET B CA 1
ATOM 4944 C C . MET B 1 138 ? -28.870 40.424 -57.231 1.00 49.69 118 MET B C 1
ATOM 4945 O O . MET B 1 138 ? -28.536 41.472 -56.689 1.00 51.32 118 MET B O 1
ATOM 4950 N N . LEU B 1 139 ? -29.932 40.356 -58.023 1.00 47.16 119 LEU B N 1
ATOM 4951 C CA . LEU B 1 139 ? -30.764 41.532 -58.277 1.00 46.29 119 LEU B CA 1
ATOM 4952 C C . LEU B 1 139 ? -31.365 42.109 -56.991 1.00 46.89 119 LEU B C 1
ATOM 4953 O O . LEU B 1 139 ? -31.441 43.332 -56.833 1.00 44.19 119 LEU B O 1
ATOM 4958 N N . SER B 1 140 ? -31.862 41.236 -56.113 1.00 47.37 120 SER B N 1
ATOM 4959 C CA . SER B 1 140 ? -32.467 41.680 -54.858 1.00 48.79 120 SER B CA 1
ATOM 4960 C C . SER B 1 140 ? -31.443 42.357 -53.945 1.00 49.56 120 SER B C 1
ATOM 4961 O O . SER B 1 140 ? -31.722 43.408 -53.366 1.00 49.89 120 SER B O 1
ATOM 4964 N N . GLN B 1 141 ? -30.246 41.783 -53.862 1.00 50.03 121 GLN B N 1
ATOM 4965 C CA . GLN B 1 141 ? -29.155 42.381 -53.102 1.00 51.41 121 GLN B CA 1
ATOM 4966 C C . GLN B 1 141 ? -28.747 43.719 -53.678 1.00 51.29 121 GLN B C 1
ATOM 4967 O O . GLN B 1 141 ? -28.613 44.685 -52.929 1.00 52.57 121 GLN B O 1
ATOM 4973 N N . ALA B 1 142 ? -28.612 43.792 -54.998 1.00 49.98 122 ALA B N 1
ATOM 4974 C CA . ALA B 1 142 ? -28.147 45.017 -55.646 1.00 50.37 122 ALA B CA 1
ATOM 4975 C C . ALA B 1 142 ? -29.141 46.159 -55.470 1.00 50.42 122 ALA B C 1
ATOM 4976 O O . ALA B 1 142 ? -28.766 47.329 -55.303 1.00 51.34 122 ALA B O 1
ATOM 4978 N N . ALA B 1 143 ? -30.430 45.825 -55.484 1.00 49.47 123 ALA B N 1
ATOM 4979 C CA . ALA B 1 143 ? -31.474 46.830 -55.415 1.00 48.61 123 ALA B CA 1
ATOM 4980 C C . ALA B 1 143 ? -31.524 47.510 -54.052 1.00 51.15 123 ALA B C 1
ATOM 4981 O O . ALA B 1 143 ? -31.892 48.690 -53.952 1.00 49.25 123 ALA B O 1
ATOM 4983 N N . LEU B 1 144 ? -31.198 46.761 -53.004 1.00 50.93 124 LEU B N 1
ATOM 4984 C CA . LEU B 1 144 ? -31.257 47.298 -51.647 1.00 54.73 124 LEU B CA 1
ATOM 4985 C C . LEU B 1 144 ? -30.278 48.455 -51.432 1.00 55.85 124 LEU B C 1
ATOM 4986 O O . LEU B 1 144 ? -30.524 49.338 -50.606 1.00 57.20 124 LEU B O 1
ATOM 4991 N N . ALA B 1 145 ? -29.155 48.429 -52.142 1.00 53.68 125 ALA B N 1
ATOM 4992 C CA . ALA B 1 145 ? -28.152 49.478 -51.999 1.00 54.74 125 ALA B CA 1
ATOM 4993 C C . ALA B 1 145 ? -28.519 50.760 -52.739 1.00 54.63 125 ALA B C 1
ATOM 4994 O O . ALA B 1 145 ? -27.895 51.788 -52.516 1.00 56.96 125 ALA B O 1
ATOM 4996 N N . VAL B 1 146 ? -29.490 50.696 -53.643 1.00 53.40 126 VAL B N 1
ATOM 4997 C CA . VAL B 1 146 ? -29.769 51.826 -54.524 1.00 54.23 126 VAL B CA 1
ATOM 4998 C C . VAL B 1 146 ? -30.255 53.068 -53.757 1.00 58.02 126 VAL B C 1
ATOM 4999 O O . VAL B 1 146 ? -29.734 54.163 -53.966 1.00 62.26 126 VAL B O 1
ATOM 5003 N N . PRO B 1 147 ? -31.205 52.904 -52.824 1.00 58.12 127 PRO B N 1
ATOM 5004 C CA . PRO B 1 147 ? -31.620 54.076 -52.049 1.00 60.63 127 PRO B CA 1
ATOM 5005 C C . PRO B 1 147 ? -30.514 54.705 -51.194 1.00 62.18 127 PRO B C 1
ATOM 5006 O O . PRO B 1 147 ? -30.679 55.813 -50.706 1.00 66.54 127 PRO B O 1
ATOM 5010 N N . LEU B 1 148 ? -29.435 53.978 -50.939 1.00 61.33 128 LEU B N 1
ATOM 5011 C CA . LEU B 1 148 ? -28.336 54.509 -50.135 1.00 63.89 128 LEU B CA 1
ATOM 5012 C C . LEU B 1 148 ? -27.227 55.151 -50.964 1.00 66.66 128 LEU B C 1
ATOM 5013 O O . LEU B 1 148 ? -26.507 56.006 -50.454 1.00 69.76 128 LEU B O 1
ATOM 5018 N N . LEU B 1 149 ? -27.095 54.747 -52.229 1.00 67.32 129 LEU B N 1
ATOM 5019 C CA . LEU B 1 149 ? -25.910 55.074 -53.032 1.00 67.69 129 LEU B CA 1
ATOM 5020 C C . LEU B 1 149 ? -26.158 55.956 -54.242 1.00 67.10 129 LEU B C 1
ATOM 5021 O O . LEU B 1 149 ? -25.303 56.759 -54.588 1.00 68.19 129 LEU B O 1
ATOM 5026 N N . VAL B 1 150 ? -27.294 55.785 -54.907 1.00 64.57 130 VAL B N 1
ATOM 5027 C CA . VAL B 1 150 ? -27.494 56.396 -56.226 1.00 63.89 130 VAL B CA 1
ATOM 5028 C C . VAL B 1 150 ? -28.212 57.740 -56.123 1.00 66.62 130 VAL B C 1
ATOM 5029 O O . VAL B 1 150 ? -29.343 57.774 -55.638 1.00 67.00 130 VAL B O 1
ATOM 5033 N N . PRO B 1 151 ? -27.535 58.844 -56.510 1.00 69.04 131 PRO B N 1
ATOM 5034 C CA . PRO B 1 151 ? -28.212 60.138 -56.487 1.00 70.93 131 PRO B CA 1
ATOM 5035 C C . PRO B 1 151 ? -29.250 60.210 -57.583 1.00 68.49 131 PRO B C 1
ATOM 5036 O O . PRO B 1 151 ? -28.971 59.762 -58.700 1.00 67.05 131 PRO B O 1
ATOM 5040 N N . LEU B 1 152 ? -30.436 60.702 -57.229 1.00 68.16 132 LEU B N 1
ATOM 5041 C CA . LEU B 1 152 ? -31.595 60.663 -58.100 1.00 64.70 132 LEU B CA 1
ATOM 5042 C C . LEU B 1 152 ? -31.887 62.031 -58.674 1.00 65.83 132 LEU B C 1
ATOM 5043 O O . LEU B 1 152 ? -31.237 63.011 -58.305 1.00 66.38 132 LEU B O 1
ATOM 5048 N N . GLY B 1 153 ? -32.885 62.075 -59.560 1.00 62.87 133 GLY B N 1
ATOM 5049 C CA . GLY B 1 153 ? -33.301 63.301 -60.207 1.00 66.01 133 GLY B CA 1
ATOM 5050 C C . GLY B 1 153 ? -32.529 63.538 -61.480 1.00 65.89 133 GLY B C 1
ATOM 5051 O O . GLY B 1 153 ? -31.658 62.747 -61.843 1.00 65.04 133 GLY B O 1
ATOM 5052 N N . ALA B 1 154 ? -32.849 64.644 -62.149 1.00 68.35 134 ALA B N 1
ATOM 5053 C CA . ALA B 1 154 ? -32.144 65.050 -63.351 1.00 69.11 134 ALA B CA 1
ATOM 5054 C C . ALA B 1 154 ? -30.646 65.111 -63.043 1.00 70.42 134 ALA B C 1
ATOM 5055 O O . ALA B 1 154 ? -30.217 65.848 -62.159 1.00 74.55 134 ALA B O 1
ATOM 5057 N N . LYS B 1 155 ? -29.887 64.241 -63.696 1.00 68.71 135 LYS B N 1
ATOM 5058 C CA . LYS B 1 155 ? -28.429 64.170 -63.536 1.00 69.00 135 LYS B CA 1
ATOM 5059 C C . LYS B 1 155 ? -27.952 63.991 -62.103 1.00 68.82 135 LYS B C 1
ATOM 5060 O O . LYS B 1 155 ? -26.839 64.344 -61.773 1.00 71.88 135 LYS B O 1
ATOM 5066 N N . GLY B 1 156 ? -28.727 63.266 -61.305 1.00 67.18 136 GLY B N 1
ATOM 5067 C CA . GLY B 1 156 ? -28.347 62.945 -59.927 1.00 67.08 136 GLY B CA 1
ATOM 5068 C C . GLY B 1 156 ? -28.210 64.147 -59.030 1.00 70.67 136 GLY B C 1
ATOM 5069 O O . GLY B 1 156 ? -27.428 64.112 -58.094 1.00 73.73 136 GLY B O 1
ATOM 5070 N N . SER B 1 157 ? -28.957 65.210 -59.325 1.00 73.65 137 SER B N 1
ATOM 5071 C CA . SER B 1 157 ? -28.878 66.453 -58.569 1.00 78.56 137 SER B CA 1
ATOM 5072 C C . SER B 1 157 ? -29.611 66.440 -57.220 1.00 79.64 137 SER B C 1
ATOM 5073 O O . SER B 1 157 ? -29.433 67.371 -56.433 1.00 83.06 137 SER B O 1
ATOM 5076 N N . GLN B 1 158 ? -30.426 65.415 -56.958 1.00 76.66 138 GLN B N 1
ATOM 5077 C CA . GLN B 1 158 ? -31.316 65.415 -55.795 1.00 77.39 138 GLN B CA 1
ATOM 5078 C C . GLN B 1 158 ? -30.801 64.640 -54.598 1.00 76.88 138 GLN B C 1
ATOM 5079 O O . GLN B 1 158 ? -31.488 64.563 -53.597 1.00 78.86 138 GLN B O 1
ATOM 5085 N N . GLY B 1 159 ? -29.621 64.044 -54.695 1.00 76.61 139 GLY B N 1
ATOM 5086 C CA . GLY B 1 159 ? -29.142 63.173 -53.630 1.00 74.46 139 GLY B CA 1
ATOM 5087 C C . GLY B 1 159 ? -29.894 61.853 -53.610 1.00 71.13 139 GLY B C 1
ATOM 5088 O O . GLY B 1 159 ? -30.764 61.605 -54.435 1.00 68.92 139 GLY B O 1
ATOM 5089 N N . VAL B 1 160 ? -29.522 60.978 -52.683 1.00 70.94 140 VAL B N 1
ATOM 5090 C CA . VAL B 1 160 ? -30.067 59.618 -52.640 1.00 67.95 140 VAL B CA 1
ATOM 5091 C C . VAL B 1 160 ? -31.452 59.554 -51.996 1.00 68.56 140 VAL B C 1
ATOM 5092 O O . VAL B 1 160 ? -31.834 60.441 -51.265 1.00 71.47 140 VAL B O 1
ATOM 5096 N N . MET B 1 161 ? -32.178 58.467 -52.230 1.00 66.15 141 MET B N 1
ATOM 5097 C CA . MET B 1 161 ? -33.531 58.308 -51.699 1.00 66.14 141 MET B CA 1
ATOM 5098 C C . MET B 1 161 ? -33.539 58.177 -50.178 1.00 68.23 141 MET B C 1
ATOM 5099 O O . MET B 1 161 ? -34.445 58.672 -49.519 1.00 71.83 141 MET B O 1
ATOM 5104 N N . GLY B 1 162 ? -32.548 57.491 -49.622 1.00 68.12 142 GLY B N 1
ATOM 5105 C CA . GLY B 1 162 ? -32.415 57.384 -48.172 1.00 70.68 142 GLY B CA 1
ATOM 5106 C C . GLY B 1 162 ? -33.104 56.172 -47.578 1.00 70.60 142 GLY B C 1
ATOM 5107 O O . GLY B 1 162 ? -33.572 55.298 -48.296 1.00 70.33 142 GLY B O 1
ATOM 5108 N N . GLU B 1 163 ? -33.144 56.119 -46.253 1.00 74.95 143 GLU B N 1
ATOM 5109 C CA . GLU B 1 163 ? -33.575 54.923 -45.539 1.00 74.59 143 GLU B CA 1
ATOM 5110 C C . GLU B 1 163 ? -35.081 54.814 -45.301 1.00 76.94 143 GLU B C 1
ATOM 5111 O O . GLU B 1 163 ? -35.559 53.734 -44.936 1.00 74.99 143 GLU B O 1
ATOM 5117 N N . ASN B 1 164 ? -35.826 55.907 -45.474 1.00 79.97 144 ASN B N 1
ATOM 5118 C CA . ASN B 1 164 ? -37.279 55.851 -45.311 1.00 83.08 144 ASN B CA 1
ATOM 5119 C C . ASN B 1 164 ? -37.935 55.494 -46.618 1.00 78.77 144 ASN B C 1
ATOM 5120 O O . ASN B 1 164 ? -38.614 56.310 -47.227 1.00 79.98 144 ASN B O 1
ATOM 5125 N N . THR B 1 165 ? -37.704 54.261 -47.042 1.00 74.37 145 THR B N 1
ATOM 5126 C CA . THR B 1 165 ? -38.064 53.817 -48.368 1.00 70.99 145 THR B CA 1
ATOM 5127 C C . THR B 1 165 ? -39.023 52.634 -48.310 1.00 69.29 145 THR B C 1
ATOM 5128 O O . THR B 1 165 ? -38.898 51.761 -47.450 1.00 69.67 145 THR B O 1
ATOM 5132 N N . ILE B 1 166 ? -39.977 52.618 -49.238 1.00 66.93 146 ILE B N 1
ATOM 5133 C CA . ILE B 1 166 ? -40.849 51.476 -49.459 1.00 65.55 146 ILE B CA 1
ATOM 5134 C C . ILE B 1 166 ? -40.334 50.738 -50.687 1.00 62.10 146 ILE B C 1
ATOM 5135 O O . ILE B 1 166 ? -40.271 51.309 -51.770 1.00 60.24 146 ILE B O 1
ATOM 5140 N N . PHE B 1 167 ? -39.911 49.491 -50.503 1.00 59.99 147 PHE B N 1
ATOM 5141 C CA . PHE B 1 167 ? -39.506 48.643 -51.613 1.00 56.99 147 PHE B CA 1
ATOM 5142 C C . PHE B 1 167 ? -40.722 47.886 -52.145 1.00 58.37 147 PHE B C 1
ATOM 5143 O O . PHE B 1 167 ? -41.352 47.140 -51.387 1.00 60.93 147 PHE B O 1
ATOM 5151 N N . VAL B 1 168 ? -41.043 48.073 -53.426 1.00 55.08 148 VAL B N 1
ATOM 5152 C CA . VAL B 1 168 ? -42.087 47.291 -54.082 1.00 54.86 148 VAL B CA 1
ATOM 5153 C C . VAL B 1 168 ? -41.454 46.175 -54.913 1.00 53.42 148 VAL B C 1
ATOM 5154 O O . VAL B 1 168 ? -40.885 46.420 -55.976 1.00 53.09 148 VAL B O 1
ATOM 5158 N N . CYS B 1 169 ? -41.570 44.951 -54.418 1.00 54.35 149 CYS B N 1
ATOM 5159 C CA . CYS B 1 169 ? -40.999 43.768 -55.045 1.00 54.39 149 CYS B CA 1
ATOM 5160 C C . CYS B 1 169 ? -42.003 43.139 -55.989 1.00 55.31 149 CYS B C 1
ATOM 5161 O O . CYS B 1 169 ? -43.072 42.705 -55.576 1.00 59.16 149 CYS B O 1
ATOM 5164 N N . ASN B 1 170 ? -41.680 43.139 -57.274 1.00 55.45 150 ASN B N 1
ATOM 5165 C CA . ASN B 1 170 ? -42.574 42.616 -58.288 1.00 54.88 150 ASN B CA 1
ATOM 5166 C C . ASN B 1 170 ? -42.261 41.169 -58.613 1.00 54.64 150 ASN B C 1
ATOM 5167 O O . ASN B 1 170 ? -41.187 40.879 -59.134 1.00 54.90 150 ASN B O 1
ATOM 5172 N N . ASP B 1 171 ? -43.217 40.285 -58.317 1.00 55.95 151 ASP B N 1
ATOM 5173 C CA . ASP B 1 171 ? -43.157 38.863 -58.661 1.00 56.80 151 ASP B CA 1
ATOM 5174 C C . ASP B 1 171 ? -42.036 38.078 -57.982 1.00 55.57 151 ASP B C 1
ATOM 5175 O O . ASP B 1 171 ? -41.263 38.638 -57.197 1.00 52.73 151 ASP B O 1
ATOM 5180 N N . TRP B 1 172 ? -41.961 36.780 -58.288 1.00 55.75 152 TRP B N 1
ATOM 5181 C CA . TRP B 1 172 ? -41.069 35.880 -57.568 1.00 55.39 152 TRP B CA 1
ATOM 5182 C C . TRP B 1 172 ? -39.592 36.246 -57.684 1.00 54.69 152 TRP B C 1
ATOM 5183 O O . TRP B 1 172 ? -38.804 35.952 -56.781 1.00 54.81 152 TRP B O 1
ATOM 5194 N N . HIS B 1 173 ? -39.210 36.883 -58.792 1.00 51.85 153 HIS B N 1
ATOM 5195 C CA . HIS B 1 173 ? -37.797 37.181 -59.065 1.00 49.67 153 HIS B CA 1
ATOM 5196 C C . HIS B 1 173 ? -37.156 38.028 -57.984 1.00 46.12 153 HIS B C 1
ATOM 5197 O O . HIS B 1 173 ? -35.954 37.919 -57.748 1.00 44.53 153 HIS B O 1
ATOM 5204 N N . THR B 1 174 ? -37.953 38.905 -57.386 1.00 47.26 154 THR B N 1
ATOM 5205 C CA . THR B 1 174 ? -37.487 39.849 -56.384 1.00 48.41 154 THR B CA 1
ATOM 5206 C C . THR B 1 174 ? -37.991 39.510 -54.980 1.00 49.81 154 THR B C 1
ATOM 5207 O O . THR B 1 174 ? -37.854 40.326 -54.074 1.00 51.04 154 THR B O 1
ATOM 5211 N N . SER B 1 175 ? -38.541 38.313 -54.801 1.00 50.87 155 SER B N 1
ATOM 5212 C CA . SER B 1 175 ? -39.256 37.990 -53.560 1.00 52.38 155 SER B CA 1
ATOM 5213 C C . SER B 1 175 ? -38.335 37.674 -52.371 1.00 51.36 155 SER B C 1
ATOM 5214 O O . SER B 1 175 ? -38.799 37.550 -51.251 1.00 54.65 155 SER B O 1
ATOM 5217 N N . LEU B 1 176 ? -37.031 37.555 -52.594 1.00 52.40 156 LEU B N 1
ATOM 5218 C CA . LEU B 1 176 ? -36.083 37.409 -51.481 1.00 52.36 156 LEU B CA 1
ATOM 5219 C C . LEU B 1 176 ? -35.624 38.750 -50.894 1.00 51.38 156 LEU B C 1
ATOM 5220 O O . LEU B 1 176 ? -34.913 38.764 -49.890 1.00 52.50 156 LEU B O 1
ATOM 5225 N N . LEU B 1 177 ? -35.946 39.858 -51.549 1.00 50.00 157 LEU B N 1
ATOM 5226 C CA . LEU B 1 177 ? -35.509 41.175 -51.071 1.00 49.72 157 LEU B CA 1
ATOM 5227 C C . LEU B 1 177 ? -35.881 41.462 -49.608 1.00 52.59 157 LEU B C 1
ATOM 5228 O O . LEU B 1 177 ? -35.056 42.002 -48.870 1.00 55.20 157 LEU B O 1
ATOM 5233 N N . PRO B 1 178 ? -37.101 41.087 -49.181 1.00 54.36 158 PRO B N 1
ATOM 5234 C CA . PRO B 1 178 ? -37.455 41.294 -47.775 1.00 57.32 158 PRO B CA 1
ATOM 5235 C C . PRO B 1 178 ? -36.582 40.518 -46.800 1.00 58.59 158 PRO B C 1
ATOM 5236 O O . PRO B 1 178 ? -36.365 40.976 -45.682 1.00 62.50 158 PRO B O 1
ATOM 5240 N N . LEU B 1 179 ? -36.096 39.350 -47.214 1.00 57.32 159 LEU B N 1
ATOM 5241 C CA . LEU B 1 179 ? -35.220 38.559 -46.362 1.00 57.46 159 LEU B CA 1
ATOM 5242 C C . LEU B 1 179 ? -33.865 39.227 -46.256 1.00 57.73 159 LEU B C 1
ATOM 5243 O O . LEU B 1 179 ? -33.340 39.373 -45.153 1.00 62.48 159 LEU B O 1
ATOM 5248 N N . TYR B 1 180 ? -33.313 39.655 -47.390 1.00 56.34 160 TYR B N 1
ATOM 5249 C CA . TYR B 1 180 ? -32.025 40.342 -47.395 1.00 56.17 160 TYR B CA 1
ATOM 5250 C C . TYR B 1 180 ? -32.091 41.674 -46.649 1.00 57.60 160 TYR B C 1
ATOM 5251 O O . TYR B 1 180 ? -31.122 42.052 -45.986 1.00 57.33 160 TYR B O 1
ATOM 5260 N N . LEU B 1 181 ? -33.208 42.385 -46.786 1.00 57.66 161 LEU B N 1
ATOM 5261 C CA . LEU B 1 181 ? -33.426 43.625 -46.044 1.00 60.05 161 LEU B CA 1
ATOM 5262 C C . LEU B 1 181 ? -33.251 43.398 -44.549 1.00 62.40 161 LEU B C 1
ATOM 5263 O O . LEU B 1 181 ? -32.535 44.140 -43.880 1.00 62.31 161 LEU B O 1
ATOM 5268 N N . LYS B 1 182 ? -33.905 42.363 -44.036 1.00 64.30 162 LYS B N 1
ATOM 5269 C CA . LYS B 1 182 ? -33.796 42.019 -42.617 1.00 67.05 162 LYS B CA 1
ATOM 5270 C C . LYS B 1 182 ? -32.398 41.582 -42.239 1.00 66.59 162 LYS B C 1
ATOM 5271 O O . LYS B 1 182 ? -31.797 42.117 -41.300 1.00 69.79 162 LYS B O 1
ATOM 5277 N N . GLU B 1 183 ? -31.842 40.656 -43.009 1.00 63.40 163 GLU B N 1
ATOM 5278 C CA . GLU B 1 183 ? -30.606 40.008 -42.611 1.00 63.16 163 GLU B CA 1
ATOM 5279 C C . GLU B 1 183 ? -29.373 40.888 -42.786 1.00 63.60 163 GLU B C 1
ATOM 5280 O O . GLU B 1 183 ? -28.546 40.988 -41.894 1.00 65.36 163 GLU B O 1
ATOM 5286 N N . TYR B 1 184 ? -29.249 41.538 -43.932 1.00 62.95 164 TYR B N 1
ATOM 5287 C CA . TYR B 1 184 ? -28.046 42.300 -44.245 1.00 63.04 164 TYR B CA 1
ATOM 5288 C C . TYR B 1 184 ? -28.097 43.750 -43.779 1.00 63.62 164 TYR B C 1
ATOM 5289 O O . TYR B 1 184 ? -27.057 44.380 -43.642 1.00 64.66 164 TYR B O 1
ATOM 5298 N N . TYR B 1 185 ? -29.289 44.308 -43.585 1.00 64.82 165 TYR B N 1
ATOM 5299 C CA . TYR B 1 185 ? -29.408 45.740 -43.292 1.00 66.02 165 TYR B CA 1
ATOM 5300 C C . TYR B 1 185 ? -29.995 46.027 -41.921 1.00 68.64 165 TYR B C 1
ATOM 5301 O O . TYR B 1 185 ? -29.334 46.626 -41.068 1.00 69.98 165 TYR B O 1
ATOM 5310 N N . GLN B 1 186 ? -31.233 45.610 -41.705 1.00 69.20 166 GLN B N 1
ATOM 5311 C CA . GLN B 1 186 ? -31.930 45.939 -40.467 1.00 72.24 166 GLN B CA 1
ATOM 5312 C C . GLN B 1 186 ? -31.284 45.321 -39.232 1.00 74.21 166 GLN B C 1
ATOM 5313 O O . GLN B 1 186 ? -31.403 45.855 -38.137 1.00 78.58 166 GLN B O 1
ATOM 5319 N N . SER B 1 187 ? -30.593 44.205 -39.406 1.00 71.84 167 SER B N 1
ATOM 5320 C CA . SER B 1 187 ? -29.854 43.598 -38.305 1.00 74.64 167 SER B CA 1
ATOM 5321 C C . SER B 1 187 ? -28.677 44.469 -37.845 1.00 76.21 167 SER B C 1
ATOM 5322 O O . SER B 1 187 ? -28.163 44.274 -36.746 1.00 77.80 167 SER B O 1
ATOM 5325 N N . GLN B 1 188 ? -28.227 45.399 -38.693 1.00 75.49 168 GLN B N 1
ATOM 5326 C CA . GLN B 1 188 ? -27.179 46.357 -38.318 1.00 78.29 168 GLN B CA 1
ATOM 5327 C C . GLN B 1 188 ? -27.719 47.767 -38.133 1.00 79.44 168 GLN B C 1
ATOM 5328 O O . GLN B 1 188 ? -26.942 48.716 -38.156 1.00 81.46 168 GLN B O 1
ATOM 5334 N N . GLY B 1 189 ? -29.030 47.925 -37.984 1.00 78.47 169 GLY B N 1
ATOM 5335 C CA . GLY B 1 189 ? -29.627 49.249 -37.809 1.00 80.86 169 GLY B CA 1
ATOM 5336 C C . GLY B 1 189 ? -29.704 50.136 -39.041 1.00 79.00 169 GLY B C 1
ATOM 5337 O O . GLY B 1 189 ? -29.805 51.352 -38.909 1.00 82.37 169 GLY B O 1
ATOM 5338 N N . ILE B 1 190 ? -29.655 49.544 -40.234 1.00 74.46 170 ILE B N 1
ATOM 5339 C CA . ILE B 1 190 ? -29.861 50.281 -41.480 1.00 71.80 170 ILE B CA 1
ATOM 5340 C C . ILE B 1 190 ? -31.248 49.937 -42.008 1.00 71.34 170 ILE B C 1
ATOM 5341 O O . ILE B 1 190 ? -31.722 48.828 -41.803 1.00 72.50 170 ILE B O 1
ATOM 5346 N N . PHE B 1 191 ? -31.909 50.897 -42.647 1.00 72.18 171 PHE B N 1
ATOM 5347 C CA . PHE B 1 191 ? -33.268 50.709 -43.177 1.00 72.27 171 PHE B CA 1
ATOM 5348 C C . PHE B 1 191 ? -34.247 50.293 -42.090 1.00 75.85 171 PHE B C 1
ATOM 5349 O O . PHE B 1 191 ? -35.205 49.569 -42.355 1.00 77.17 171 PHE B O 1
ATOM 5357 N N . VAL B 1 192 ? -34.018 50.744 -40.864 1.00 79.27 172 VAL B N 1
ATOM 5358 C CA . VAL B 1 192 ? -34.808 50.263 -39.742 1.00 82.97 172 VAL B CA 1
ATOM 5359 C C . VAL B 1 192 ? -36.297 50.553 -39.935 1.00 84.50 172 VAL B C 1
ATOM 5360 O O . VAL B 1 192 ? -37.130 49.770 -39.492 1.00 85.28 172 VAL B O 1
ATOM 5364 N N . ASN B 1 193 ? -36.620 51.642 -40.638 1.00 85.12 173 ASN B N 1
ATOM 5365 C CA . ASN B 1 193 ? -38.013 52.018 -40.920 1.00 87.52 173 ASN B CA 1
ATOM 5366 C C . ASN B 1 193 ? -38.474 51.762 -42.350 1.00 83.82 173 ASN B C 1
ATOM 5367 O O . ASN B 1 193 ? -39.598 52.096 -42.711 1.00 83.89 173 ASN B O 1
ATOM 5372 N N . ALA B 1 194 ? -37.624 51.160 -43.167 1.00 80.23 174 ALA B N 1
ATOM 5373 C CA . ALA B 1 194 ? -38.018 50.804 -44.520 1.00 76.70 174 ALA B CA 1
ATOM 5374 C C . ALA B 1 194 ? -39.123 49.756 -44.495 1.00 76.13 174 ALA B C 1
ATOM 5375 O O . ALA B 1 194 ? -39.216 48.972 -43.556 1.00 79.03 174 ALA B O 1
ATOM 5377 N N . LYS B 1 195 ? -39.961 49.760 -45.528 1.00 74.42 175 LYS B N 1
ATOM 5378 C CA . LYS B 1 195 ? -41.058 48.802 -45.660 1.00 74.47 175 LYS B CA 1
ATOM 5379 C C . LYS B 1 195 ? -40.946 48.040 -46.972 1.00 70.26 175 LYS B C 1
ATOM 5380 O O . LYS B 1 195 ? -40.397 48.549 -47.949 1.00 68.50 175 LYS B O 1
ATOM 5386 N N . THR B 1 196 ? -41.477 46.823 -47.002 1.00 69.98 176 THR B N 1
ATOM 5387 C CA . THR B 1 196 ? -41.519 46.057 -48.239 1.00 67.52 176 THR B CA 1
ATOM 5388 C C . THR B 1 196 ? -42.951 45.709 -48.590 1.00 70.05 176 THR B C 1
ATOM 5389 O O . THR B 1 196 ? -43.783 45.421 -47.712 1.00 73.16 176 THR B O 1
ATOM 5393 N N . VAL B 1 197 ? -43.245 45.782 -49.880 1.00 68.13 177 VAL B N 1
ATOM 5394 C CA . VAL B 1 197 ? -44.522 45.374 -50.413 1.00 69.70 177 VAL B CA 1
ATOM 5395 C C . VAL B 1 197 ? -44.258 44.327 -51.489 1.00 67.99 177 VAL B C 1
ATOM 5396 O O . VAL B 1 197 ? -43.462 44.537 -52.406 1.00 64.35 177 VAL B O 1
ATOM 5400 N N . MET B 1 198 ? -44.909 43.183 -51.354 1.00 68.23 178 MET B N 1
ATOM 5401 C CA . MET B 1 198 ? -44.829 42.123 -52.336 1.00 66.60 178 MET B CA 1
ATOM 5402 C C . MET B 1 198 ? -45.970 42.359 -53.328 1.00 67.51 178 MET B C 1
ATOM 5403 O O . MET B 1 198 ? -47.139 42.172 -52.986 1.00 71.34 178 MET B O 1
ATOM 5408 N N . LEU B 1 199 ? -45.635 42.757 -54.553 1.00 62.71 179 LEU B N 1
ATOM 5409 C CA . LEU B 1 199 ? -46.642 42.953 -55.589 1.00 60.60 179 LEU B CA 1
ATOM 5410 C C . LEU B 1 199 ? -46.634 41.758 -56.519 1.00 60.91 179 LEU B C 1
ATOM 5411 O O . LEU B 1 199 ? -45.666 41.531 -57.251 1.00 60.64 179 LEU B O 1
ATOM 5416 N N . LEU B 1 200 ? -47.701 40.975 -56.447 1.00 64.47 180 LEU B N 1
ATOM 5417 C CA . LEU B 1 200 ? -47.812 39.735 -57.194 1.00 65.66 180 LEU B CA 1
ATOM 5418 C C . LEU B 1 200 ? -48.528 39.979 -58.511 1.00 65.97 180 LEU B C 1
ATOM 5419 O O . LEU B 1 200 ? -49.636 40.501 -58.525 1.00 68.79 180 LEU B O 1
ATOM 5424 N N . HIS B 1 201 ? -47.887 39.607 -59.616 1.00 62.60 181 HIS B N 1
ATOM 5425 C CA . HIS B 1 201 ? -48.506 39.723 -60.939 1.00 65.00 181 HIS B CA 1
ATOM 5426 C C . HIS B 1 201 ? -48.980 38.382 -61.478 1.00 68.13 181 HIS B C 1
ATOM 5427 O O . HIS B 1 201 ? -49.911 38.344 -62.268 1.00 71.95 181 HIS B O 1
ATOM 5434 N N . ASN B 1 202 ? -48.365 37.288 -61.040 1.00 68.29 182 ASN B N 1
ATOM 5435 C CA . ASN B 1 202 ? -48.709 35.955 -61.535 1.00 70.80 182 ASN B CA 1
ATOM 5436 C C . ASN B 1 202 ? -48.254 34.859 -60.570 1.00 70.80 182 ASN B C 1
ATOM 5437 O O . ASN B 1 202 ? -47.056 34.619 -60.401 1.00 68.52 182 ASN B O 1
ATOM 5442 N N . ILE B 1 203 ? -49.226 34.158 -59.993 1.00 73.50 183 ILE B N 1
ATOM 5443 C CA . ILE B 1 203 ? -48.978 33.147 -58.965 1.00 74.63 183 ILE B CA 1
ATOM 5444 C C . ILE B 1 203 ? -48.499 31.815 -59.539 1.00 73.80 183 ILE B C 1
ATOM 5445 O O . ILE B 1 203 ? -48.086 30.934 -58.786 1.00 76.61 183 ILE B O 1
ATOM 5450 N N . ALA B 1 204 ? -48.571 31.645 -60.854 1.00 72.24 184 ALA B N 1
ATOM 5451 C CA . ALA B 1 204 ? -48.157 30.384 -61.468 1.00 74.11 184 ALA B CA 1
ATOM 5452 C C . ALA B 1 204 ? -46.655 30.149 -61.374 1.00 73.63 184 ALA B C 1
ATOM 5453 O O . ALA B 1 204 ? -46.206 29.015 -61.514 1.00 75.69 184 ALA B O 1
ATOM 5455 N N . PHE B 1 205 ? -45.883 31.223 -61.223 1.00 70.13 185 PHE B N 1
ATOM 5456 C CA . PHE B 1 205 ? -44.432 31.113 -61.105 1.00 69.08 185 PHE B CA 1
ATOM 5457 C C . PHE B 1 205 ? -44.029 31.679 -59.757 1.00 65.59 185 PHE B C 1
ATOM 5458 O O . PHE B 1 205 ? -44.319 32.843 -59.456 1.00 63.34 185 PHE B O 1
ATOM 5466 N N . GLN B 1 206 ? -43.361 30.847 -58.965 1.00 64.18 186 GLN B N 1
ATOM 5467 C CA . GLN B 1 206 ? -43.167 31.106 -57.538 1.00 64.54 186 GLN B CA 1
ATOM 5468 C C . GLN B 1 206 ? -41.701 31.052 -57.069 1.00 62.26 186 GLN B C 1
ATOM 5469 O O . GLN B 1 206 ? -41.394 31.362 -55.911 1.00 60.25 186 GLN B O 1
ATOM 5475 N N . GLY B 1 207 ? -40.782 30.726 -57.971 1.00 59.36 187 GLY B N 1
ATOM 5476 C CA . GLY B 1 207 ? -39.398 30.532 -57.592 1.00 58.63 187 GLY B CA 1
ATOM 5477 C C . GLY B 1 207 ? -39.238 29.254 -56.813 1.00 60.91 187 GLY B C 1
ATOM 5478 O O . GLY B 1 207 ? -38.643 29.252 -55.743 1.00 62.87 187 GLY B O 1
ATOM 5479 N N . ARG B 1 208 ? -39.773 28.168 -57.359 1.00 63.60 188 ARG B N 1
ATOM 5480 C CA . ARG B 1 208 ? -39.558 26.848 -56.802 1.00 65.99 188 ARG B CA 1
ATOM 5481 C C . ARG B 1 208 ? -38.216 26.336 -57.286 1.00 66.80 188 ARG B C 1
ATOM 5482 O O . ARG B 1 208 ? -37.992 26.228 -58.486 1.00 68.21 188 ARG B O 1
ATOM 5490 N N . PHE B 1 209 ? -37.329 26.022 -56.347 1.00 66.66 189 PHE B N 1
ATOM 5491 C CA . PHE B 1 209 ? -36.001 25.514 -56.660 1.00 66.02 189 PHE B CA 1
ATOM 5492 C C . PHE B 1 209 ? -35.673 24.367 -55.734 1.00 68.86 189 PHE B C 1
ATOM 5493 O O . PHE B 1 209 ? -36.216 24.301 -54.643 1.00 70.84 189 PHE B O 1
ATOM 5501 N N . PRO B 1 210 ? -34.775 23.469 -56.159 1.00 70.28 190 PRO B N 1
ATOM 5502 C CA . PRO B 1 210 ? -34.373 22.375 -55.278 1.00 72.18 190 PRO B CA 1
ATOM 5503 C C . PRO B 1 210 ? -33.755 22.892 -53.989 1.00 70.04 190 PRO B C 1
ATOM 5504 O O . PRO B 1 210 ? -33.194 23.975 -53.966 1.00 68.01 190 PRO B O 1
ATOM 5508 N N . SER B 1 211 ? -33.909 22.138 -52.912 1.00 72.05 191 SER B N 1
ATOM 5509 C CA . SER B 1 211 ? -33.413 22.569 -51.615 1.00 70.40 191 SER B CA 1
ATOM 5510 C C . SER B 1 211 ? -31.893 22.627 -51.591 1.00 68.99 191 SER B C 1
ATOM 5511 O O . SER B 1 211 ? -31.314 23.382 -50.816 1.00 66.42 191 SER B O 1
ATOM 5514 N N . SER B 1 212 ? -31.267 21.846 -52.465 1.00 71.91 192 SER B N 1
ATOM 5515 C CA . SER B 1 212 ? -29.825 21.880 -52.660 1.00 72.62 192 SER B CA 1
ATOM 5516 C C . SER B 1 212 ? -29.306 23.220 -53.170 1.00 68.51 192 SER B C 1
ATOM 5517 O O . SER B 1 212 ? -28.112 23.431 -53.131 1.00 70.59 192 SER B O 1
ATOM 5520 N N . LYS B 1 213 ? -30.187 24.101 -53.634 1.00 66.34 193 LYS B N 1
ATOM 5521 C CA . LYS B 1 213 ? -29.798 25.462 -54.003 1.00 64.61 193 LYS B CA 1
ATOM 5522 C C . LYS B 1 213 ? -29.883 26.446 -52.838 1.00 62.37 193 LYS B C 1
ATOM 5523 O O . LYS B 1 213 ? -29.829 27.653 -53.060 1.00 60.68 193 LYS B O 1
ATOM 5529 N N . PHE B 1 214 ? -30.051 25.956 -51.614 1.00 62.37 194 PHE B N 1
ATOM 5530 C CA . PHE B 1 214 ? -30.192 26.859 -50.467 1.00 59.91 194 PHE B CA 1
ATOM 5531 C C . PHE B 1 214 ? -28.915 27.638 -50.152 1.00 57.44 194 PHE B C 1
ATOM 5532 O O . PHE B 1 214 ? -28.988 28.780 -49.701 1.00 54.70 194 PHE B O 1
ATOM 5540 N N . ASP B 1 215 ? -27.764 26.990 -50.281 1.00 58.36 195 ASP B N 1
ATOM 5541 C CA . ASP B 1 215 ? -26.500 27.635 -49.941 1.00 57.89 195 ASP B CA 1
ATOM 5542 C C . ASP B 1 215 ? -26.216 28.816 -50.856 1.00 57.54 195 ASP B C 1
ATOM 5543 O O . ASP B 1 215 ? -25.614 29.795 -50.420 1.00 58.52 195 ASP B O 1
ATOM 5548 N N . ALA B 1 216 ? -26.716 28.768 -52.086 1.00 58.33 196 ALA B N 1
ATOM 5549 C CA . ALA B 1 216 ? -26.507 29.862 -53.043 1.00 56.86 196 ALA B CA 1
ATOM 5550 C C . ALA B 1 216 ? -27.203 31.161 -52.657 1.00 56.24 196 ALA B C 1
ATOM 5551 O O . ALA B 1 216 ? -26.884 32.215 -53.187 1.00 56.21 196 ALA B O 1
ATOM 5553 N N . LEU B 1 217 ? -28.158 31.100 -51.733 1.00 58.54 197 LEU B N 1
ATOM 5554 C CA . LEU B 1 217 ? -28.877 32.303 -51.304 1.00 55.42 197 LEU B CA 1
ATOM 5555 C C . LEU B 1 217 ? -28.109 33.157 -50.294 1.00 56.03 197 LEU B C 1
ATOM 5556 O O . LEU B 1 217 ? -28.471 34.301 -50.069 1.00 58.52 197 LEU B O 1
ATOM 5561 N N . ASN B 1 218 ? -27.079 32.598 -49.665 1.00 57.66 198 ASN B N 1
ATOM 5562 C CA . ASN B 1 218 ? -26.333 33.281 -48.594 1.00 59.04 198 ASN B CA 1
ATOM 5563 C C . ASN B 1 218 ? -27.231 33.840 -47.507 1.00 57.89 198 ASN B C 1
ATOM 5564 O O . ASN B 1 218 ? -27.119 35.011 -47.128 1.00 56.83 198 ASN B O 1
ATOM 5569 N N . LEU B 1 219 ? -28.135 32.995 -47.028 1.00 58.86 199 LEU B N 1
ATOM 5570 C CA . LEU B 1 219 ? -29.004 33.333 -45.924 1.00 59.97 199 LEU B CA 1
ATOM 5571 C C . LEU B 1 219 ? -28.832 32.300 -44.826 1.00 61.62 199 LEU B C 1
ATOM 5572 O O . LEU B 1 219 ? -28.583 31.140 -45.105 1.00 61.39 199 LEU B O 1
ATOM 5577 N N . PRO B 1 220 ? -28.939 32.732 -43.568 1.00 63.14 200 PRO B N 1
ATOM 5578 C CA . PRO B 1 220 ? -28.846 31.788 -42.466 1.00 64.65 200 PRO B CA 1
ATOM 5579 C C . PRO B 1 220 ? -30.095 30.912 -42.332 1.00 65.12 200 PRO B C 1
ATOM 5580 O O . PRO B 1 220 ? -31.145 31.213 -42.905 1.00 63.02 200 PRO B O 1
ATOM 5584 N N . ALA B 1 221 ? -29.980 29.870 -41.517 1.00 66.81 201 ALA B N 1
ATOM 5585 C CA . ALA B 1 221 ? -31.002 28.849 -41.413 1.00 68.93 201 ALA B CA 1
ATOM 5586 C C . ALA B 1 221 ? -32.299 29.356 -40.793 1.00 72.06 201 ALA B C 1
ATOM 5587 O O . ALA B 1 221 ? -33.316 28.678 -40.879 1.00 72.07 201 ALA B O 1
ATOM 5589 N N . LYS B 1 222 ? -32.283 30.534 -40.176 1.00 73.86 202 LYS B N 1
ATOM 5590 C CA . LYS B 1 222 ? -33.516 31.074 -39.607 1.00 78.57 202 LYS B CA 1
ATOM 5591 C C . LYS B 1 222 ? -34.572 31.357 -40.667 1.00 75.12 202 LYS B C 1
ATOM 5592 O O . LYS B 1 222 ? -35.733 31.448 -40.325 1.00 78.18 202 LYS B O 1
ATOM 5598 N N . TYR B 1 223 ? -34.179 31.489 -41.935 1.00 71.30 203 TYR B N 1
ATOM 5599 C CA . TYR B 1 223 ? -35.144 31.677 -43.025 1.00 69.09 203 TYR B CA 1
ATOM 5600 C C . TYR B 1 223 ? -35.550 30.383 -43.731 1.00 70.13 203 TYR B C 1
ATOM 5601 O O . TYR B 1 223 ? -36.388 30.402 -44.633 1.00 73.51 203 TYR B O 1
ATOM 5610 N N . LEU B 1 224 ? -35.031 29.256 -43.266 1.00 71.42 204 LEU B N 1
ATOM 5611 C CA . LEU B 1 224 ? -35.217 27.980 -43.946 1.00 72.65 204 LEU B CA 1
ATOM 5612 C C . LEU B 1 224 ? -36.673 27.540 -43.923 1.00 74.90 204 LEU B C 1
ATOM 5613 O O . LEU B 1 224 ? -37.214 27.072 -44.926 1.00 73.22 204 LEU B O 1
ATOM 5618 N N . SER B 1 225 ? -37.309 27.698 -42.770 1.00 77.23 205 SER B N 1
ATOM 5619 C CA . SER B 1 225 ? -38.708 27.343 -42.627 1.00 79.98 205 SER B CA 1
ATOM 5620 C C . SER B 1 225 ? -39.620 28.151 -43.548 1.00 78.83 205 SER B C 1
ATOM 5621 O O . SER B 1 225 ? -40.540 27.590 -44.150 1.00 82.34 205 SER B O 1
ATOM 5624 N N . ASP B 1 226 ? -39.365 29.452 -43.663 1.00 76.25 206 ASP B N 1
ATOM 5625 C CA . ASP B 1 226 ? -40.132 30.317 -44.553 1.00 74.12 206 ASP B CA 1
ATOM 5626 C C . ASP B 1 226 ? -39.988 29.899 -46.019 1.00 72.31 206 ASP B C 1
ATOM 5627 O O . ASP B 1 226 ? -40.956 29.951 -46.784 1.00 72.33 206 ASP B O 1
ATOM 5632 N N . LEU B 1 227 ? -38.783 29.483 -46.400 1.00 69.48 207 LEU B N 1
ATOM 5633 C CA . LEU B 1 227 ? -38.501 29.037 -47.765 1.00 67.37 207 LEU B CA 1
ATOM 5634 C C . LEU B 1 227 ? -39.030 27.631 -48.064 1.00 71.57 207 LEU B C 1
ATOM 5635 O O . LEU B 1 227 ? -39.185 27.259 -49.228 1.00 72.04 207 LEU B O 1
ATOM 5640 N N . SER B 1 228 ? -39.301 26.851 -47.023 1.00 74.08 208 SER B N 1
ATOM 5641 C CA . SER B 1 228 ? -39.633 25.439 -47.187 1.00 77.73 208 SER B CA 1
ATOM 5642 C C . SER B 1 228 ? -41.001 25.192 -47.797 1.00 78.91 208 SER B C 1
ATOM 5643 O O . SER B 1 228 ? -41.931 25.929 -47.534 1.00 78.90 208 SER B O 1
ATOM 5646 N N . PHE B 1 229 ? -41.121 24.102 -48.547 1.00 80.76 209 PHE B N 1
ATOM 5647 C CA . PHE B 1 229 ? -42.299 23.845 -49.360 1.00 84.58 209 PHE B CA 1
ATOM 5648 C C . PHE B 1 229 ? -42.382 22.385 -49.782 1.00 91.13 209 PHE B C 1
ATOM 5649 O O . PHE B 1 229 ? -41.361 21.757 -50.055 1.00 90.18 209 PHE B O 1
ATOM 5657 N N . ASN B 1 230 ? -43.595 21.837 -49.789 1.00 98.81 210 ASN B N 1
ATOM 5658 C CA . ASN B 1 230 ? -43.828 20.465 -50.227 1.00 108.52 210 ASN B CA 1
ATOM 5659 C C . ASN B 1 230 ? -44.864 20.414 -51.312 1.00 109.55 210 ASN B C 1
ATOM 5660 O O . ASN B 1 230 ? -45.882 21.071 -51.203 1.00 107.57 210 ASN B O 1
ATOM 5665 N N . THR B 1 231 ? -44.584 19.661 -52.372 1.00 115.82 211 THR B N 1
ATOM 5666 C CA . THR B 1 231 ? -45.497 19.556 -53.508 1.00 122.99 211 THR B CA 1
ATOM 5667 C C . THR B 1 231 ? -45.151 18.381 -54.411 1.00 131.54 211 THR B C 1
ATOM 5668 O O . THR B 1 231 ? -44.119 17.737 -54.248 1.00 138.37 211 THR B O 1
ATOM 5672 N N . GLN B 1 232 ? -46.058 18.084 -55.341 1.00 137.95 212 GLN B N 1
ATOM 5673 C CA . GLN B 1 232 ? -45.846 17.065 -56.371 1.00 139.77 212 GLN B CA 1
ATOM 5674 C C . GLN B 1 232 ? -45.481 17.676 -57.729 1.00 135.97 212 GLN B C 1
ATOM 5675 O O . GLN B 1 232 ? -45.730 18.853 -57.995 1.00 128.78 212 GLN B O 1
ATOM 5681 N N . MET B 1 252 ? -42.622 16.104 -52.728 1.00 119.17 232 MET B N 1
ATOM 5682 C CA . MET B 1 252 ? -41.197 16.232 -52.448 1.00 115.78 232 MET B CA 1
ATOM 5683 C C . MET B 1 252 ? -40.872 17.599 -51.844 1.00 104.96 232 MET B C 1
ATOM 5684 O O . MET B 1 252 ? -41.615 18.559 -52.018 1.00 100.74 232 MET B O 1
ATOM 5689 N N . TYR B 1 253 ? -39.764 17.660 -51.116 1.00 99.42 233 TYR B N 1
ATOM 5690 C CA A TYR B 1 253 ? -39.349 18.880 -50.445 0.50 93.52 233 TYR B CA 1
ATOM 5691 C CA B TYR B 1 253 ? -39.345 18.880 -50.430 0.50 94.11 233 TYR B CA 1
ATOM 5692 C C . TYR B 1 253 ? -38.540 19.778 -51.376 1.00 89.60 233 TYR B C 1
ATOM 5693 O O . TYR B 1 253 ? -37.733 19.292 -52.153 1.00 91.99 233 TYR B O 1
ATOM 5710 N N . MET B 1 254 ? -38.768 21.085 -51.294 1.00 85.74 234 MET B N 1
ATOM 5711 C CA . MET B 1 254 ? -38.018 22.065 -52.089 1.00 82.18 234 MET B CA 1
ATOM 5712 C C . MET B 1 254 ? -38.132 23.470 -51.489 1.00 77.10 234 MET B C 1
ATOM 5713 O O . MET B 1 254 ? -38.751 23.664 -50.451 1.00 77.80 234 MET B O 1
ATOM 5718 N N . LEU B 1 255 ? -37.521 24.448 -52.149 1.00 73.57 235 LEU B N 1
ATOM 5719 C CA . LEU B 1 255 ? -37.644 25.857 -51.774 1.00 69.34 235 LEU B CA 1
ATOM 5720 C C . LEU B 1 255 ? -38.708 26.549 -52.609 1.00 68.06 235 LEU B C 1
ATOM 5721 O O . LEU B 1 255 ? -39.009 26.113 -53.711 1.00 68.10 235 LEU B O 1
ATOM 5726 N N . ASN B 1 256 ? -39.263 27.629 -52.064 1.00 66.80 236 ASN B N 1
ATOM 5727 C CA . ASN B 1 256 ? -40.274 28.437 -52.726 1.00 66.23 236 ASN B CA 1
ATOM 5728 C C . ASN B 1 256 ? -40.059 29.888 -52.316 1.00 63.21 236 ASN B C 1
ATOM 5729 O O . ASN B 1 256 ? -40.401 30.291 -51.218 1.00 64.25 236 ASN B O 1
ATOM 5734 N N . TRP B 1 257 ? -39.480 30.679 -53.215 1.00 61.08 237 TRP B N 1
ATOM 5735 C CA . TRP B 1 257 ? -39.109 32.061 -52.920 1.00 57.99 237 TRP B CA 1
ATOM 5736 C C . TRP B 1 257 ? -40.310 32.948 -52.636 1.00 58.42 237 TRP B C 1
ATOM 5737 O O . TRP B 1 257 ? -40.248 33.830 -51.787 1.00 59.02 237 TRP B O 1
ATOM 5748 N N . LEU B 1 258 ? -41.368 32.782 -53.420 1.00 60.19 238 LEU B N 1
ATOM 5749 C CA . LEU B 1 258 ? -42.540 33.644 -53.297 1.00 60.25 238 LEU B CA 1
ATOM 5750 C C . LEU B 1 258 ? -43.198 33.449 -51.946 1.00 63.34 238 LEU B C 1
ATOM 5751 O O . LEU B 1 258 ? -43.628 34.417 -51.318 1.00 63.88 238 LEU B O 1
ATOM 5756 N N . LYS B 1 259 ? -43.249 32.198 -51.493 1.00 65.62 239 LYS B N 1
ATOM 5757 C CA . LYS B 1 259 ? -43.735 31.881 -50.157 1.00 68.66 239 LYS B CA 1
ATOM 5758 C C . LYS B 1 259 ? -42.964 32.668 -49.104 1.00 67.96 239 LYS B C 1
ATOM 5759 O O . LYS B 1 259 ? -43.557 33.361 -48.277 1.00 71.22 239 LYS B O 1
ATOM 5765 N N . ALA B 1 260 ? -41.638 32.594 -49.161 1.00 65.64 240 ALA B N 1
ATOM 5766 C CA . ALA B 1 260 ? -40.790 33.325 -48.224 1.00 64.89 240 ALA B CA 1
ATOM 5767 C C . ALA B 1 260 ? -41.027 34.823 -48.307 1.00 64.19 240 ALA B C 1
ATOM 5768 O O . ALA B 1 260 ? -41.021 35.498 -47.292 1.00 68.62 240 ALA B O 1
ATOM 5770 N N . GLY B 1 261 ? -41.218 35.331 -49.519 1.00 62.23 241 GLY B N 1
ATOM 5771 C CA . GLY B 1 261 ? -41.519 36.736 -49.731 1.00 62.11 241 GLY B CA 1
ATOM 5772 C C . GLY B 1 261 ? -42.824 37.156 -49.093 1.00 65.12 241 GLY B C 1
ATOM 5773 O O . GLY B 1 261 ? -42.890 38.222 -48.489 1.00 66.45 241 GLY B O 1
ATOM 5774 N N . PHE B 1 262 ? -43.862 36.341 -49.261 1.00 67.62 242 PHE B N 1
ATOM 5775 C CA . PHE B 1 262 ? -45.143 36.599 -48.599 1.00 71.40 242 PHE B CA 1
ATOM 5776 C C . PHE B 1 262 ? -44.986 36.645 -47.096 1.00 72.67 242 PHE B C 1
ATOM 5777 O O . PHE B 1 262 ? -45.539 37.534 -46.458 1.00 74.84 242 PHE B O 1
ATOM 5785 N N . LEU B 1 263 ? -44.209 35.715 -46.550 1.00 71.82 243 LEU B N 1
ATOM 5786 C CA . LEU B 1 263 ? -44.074 35.592 -45.106 1.00 74.53 243 LEU B CA 1
ATOM 5787 C C . LEU B 1 263 ? -43.209 36.678 -44.484 1.00 73.92 243 LEU B C 1
ATOM 5788 O O . LEU B 1 263 ? -43.250 36.879 -43.280 1.00 78.59 243 LEU B O 1
ATOM 5793 N N . ASN B 1 264 ? -42.432 37.394 -45.287 1.00 70.67 244 ASN B N 1
ATOM 5794 C CA . ASN B 1 264 ? -41.497 38.377 -44.744 1.00 70.61 244 ASN B CA 1
ATOM 5795 C C . ASN B 1 264 ? -41.789 39.824 -45.125 1.00 70.33 244 ASN B C 1
ATOM 5796 O O . ASN B 1 264 ? -41.158 40.742 -44.612 1.00 71.73 244 ASN B O 1
ATOM 5801 N N . CYS B 1 265 ? -42.722 40.050 -46.035 1.00 71.31 245 CYS B N 1
ATOM 5802 C CA . CYS B 1 265 ? -43.032 41.416 -46.435 1.00 73.37 245 CYS B CA 1
ATOM 5803 C C . CYS B 1 265 ? -43.912 42.073 -45.380 1.00 78.41 245 CYS B C 1
ATOM 5804 O O . CYS B 1 265 ? -44.448 41.404 -44.499 1.00 83.64 245 CYS B O 1
ATOM 5807 N N . ASP B 1 266 ? -44.051 43.388 -45.475 1.00 78.96 246 ASP B N 1
ATOM 5808 C CA . ASP B 1 266 ? -44.952 44.126 -44.604 1.00 82.32 246 ASP B CA 1
ATOM 5809 C C . ASP B 1 266 ? -46.374 44.101 -45.143 1.00 84.55 246 ASP B C 1
ATOM 5810 O O . ASP B 1 266 ? -47.325 44.226 -44.382 1.00 90.01 246 ASP B O 1
ATOM 5815 N N . GLN B 1 267 ? -46.529 43.978 -46.457 1.00 82.82 247 GLN B N 1
ATOM 5816 C CA . GLN B 1 267 ? -47.856 43.822 -47.042 1.00 82.41 247 GLN B CA 1
ATOM 5817 C C . GLN B 1 267 ? -47.806 43.192 -48.424 1.00 79.10 247 GLN B C 1
ATOM 5818 O O . GLN B 1 267 ? -46.941 43.512 -49.237 1.00 77.01 247 GLN B O 1
ATOM 5824 N N . ALA B 1 268 ? -48.768 42.320 -48.695 1.00 78.39 248 ALA B N 1
ATOM 5825 C CA . ALA B 1 268 ? -48.838 41.617 -49.959 1.00 76.62 248 ALA B CA 1
ATOM 5826 C C . ALA B 1 268 ? -50.009 42.149 -50.763 1.00 79.22 248 ALA B C 1
ATOM 5827 O O . ALA B 1 268 ? -51.136 42.179 -50.264 1.00 82.62 248 ALA B O 1
ATOM 5829 N N . LEU B 1 269 ? -49.737 42.546 -52.007 1.00 76.71 249 LEU B N 1
ATOM 5830 C CA . LEU B 1 269 ? -50.748 43.069 -52.916 1.00 76.45 249 LEU B CA 1
ATOM 5831 C C . LEU B 1 269 ? -50.732 42.281 -54.208 1.00 73.18 249 LEU B C 1
ATOM 5832 O O . LEU B 1 269 ? -49.751 41.588 -54.518 1.00 70.61 249 LEU B O 1
ATOM 5837 N N . THR B 1 270 ? -51.818 42.391 -54.961 1.00 73.16 250 THR B N 1
ATOM 5838 C CA . THR B 1 270 ? -51.857 41.847 -56.317 1.00 71.08 250 THR B CA 1
ATOM 5839 C C . THR B 1 270 ? -52.676 42.739 -57.264 1.00 70.60 250 THR B C 1
ATOM 5840 O O . THR B 1 270 ? -53.104 43.823 -56.884 1.00 74.12 250 THR B O 1
ATOM 5844 N N . VAL B 1 271 ? -52.861 42.289 -58.501 1.00 68.58 251 VAL B N 1
ATOM 5845 C CA . VAL B 1 271 ? -53.237 43.195 -59.581 1.00 69.10 251 VAL B CA 1
ATOM 5846 C C . VAL B 1 271 ? -54.721 43.190 -59.965 1.00 71.96 251 VAL B C 1
ATOM 5847 O O . VAL B 1 271 ? -55.082 43.758 -60.988 1.00 70.48 251 VAL B O 1
ATOM 5851 N N . SER B 1 272 ? -55.559 42.573 -59.128 1.00 76.82 252 SER B N 1
ATOM 5852 C CA . SER B 1 272 ? -57.015 42.764 -59.178 1.00 80.41 252 SER B CA 1
ATOM 5853 C C . SER B 1 272 ? -57.669 42.156 -57.933 1.00 86.24 252 SER B C 1
ATOM 5854 O O . SER B 1 272 ? -57.231 41.096 -57.458 1.00 87.12 252 SER B O 1
ATOM 5857 N N . PRO B 1 273 ? -58.741 42.799 -57.411 1.00 89.85 253 PRO B N 1
ATOM 5858 C CA . PRO B 1 273 ? -59.455 42.263 -56.241 1.00 92.86 253 PRO B CA 1
ATOM 5859 C C . PRO B 1 273 ? -59.943 40.842 -56.435 1.00 95.29 253 PRO B C 1
ATOM 5860 O O . PRO B 1 273 ? -59.858 40.031 -55.504 1.00 98.91 253 PRO B O 1
ATOM 5864 N N . ASN B 1 274 ? -60.422 40.520 -57.629 1.00 94.68 254 ASN B N 1
ATOM 5865 C CA . ASN B 1 274 ? -60.983 39.199 -57.858 1.00 98.43 254 ASN B CA 1
ATOM 5866 C C . ASN B 1 274 ? -59.889 38.136 -57.927 1.00 95.16 254 ASN B C 1
ATOM 5867 O O . ASN B 1 274 ? -60.069 37.022 -57.446 1.00 98.86 254 ASN B O 1
ATOM 5872 N N . PHE B 1 275 ? -58.734 38.486 -58.476 1.00 91.77 255 PHE B N 1
ATOM 5873 C CA . PHE B 1 275 ? -57.605 37.557 -58.477 1.00 87.88 255 PHE B CA 1
ATOM 5874 C C . PHE B 1 275 ? -57.144 37.268 -57.059 1.00 86.94 255 PHE B C 1
ATOM 5875 O O . PHE B 1 275 ? -56.818 36.126 -56.738 1.00 88.74 255 PHE B O 1
ATOM 5883 N N . ALA B 1 276 ? -57.111 38.302 -56.219 1.00 85.74 256 ALA B N 1
ATOM 5884 C CA . ALA B 1 276 ? -56.733 38.151 -54.815 1.00 86.54 256 ALA B CA 1
ATOM 5885 C C . ALA B 1 276 ? -57.659 37.143 -54.150 1.00 93.75 256 ALA B C 1
ATOM 5886 O O . ALA B 1 276 ? -57.218 36.205 -53.484 1.00 94.26 256 ALA B O 1
ATOM 5888 N N . HIS B 1 277 ? -58.947 37.306 -54.414 1.00 97.68 257 HIS B N 1
ATOM 5889 C CA . HIS B 1 277 ? -59.986 36.402 -53.938 1.00 105.00 257 HIS B CA 1
ATOM 5890 C C . HIS B 1 277 ? -59.714 34.971 -54.391 1.00 104.61 257 HIS B C 1
ATOM 5891 O O . HIS B 1 277 ? -59.812 34.046 -53.605 1.00 104.40 257 HIS B O 1
ATOM 5898 N N . GLU B 1 278 ? -59.367 34.795 -55.664 1.00 101.32 258 GLU B N 1
ATOM 5899 C CA . GLU B 1 278 ? -59.088 33.460 -56.196 1.00 104.01 258 GLU B CA 1
ATOM 5900 C C . GLU B 1 278 ? -57.890 32.823 -55.523 1.00 103.27 258 GLU B C 1
ATOM 5901 O O . GLU B 1 278 ? -57.913 31.634 -55.204 1.00 107.69 258 GLU B O 1
ATOM 5907 N N . VAL B 1 279 ? -56.848 33.618 -55.312 1.00 98.12 259 VAL B N 1
ATOM 5908 C CA . VAL B 1 279 ? -55.606 33.117 -54.736 1.00 96.09 259 VAL B CA 1
ATOM 5909 C C . VAL B 1 279 ? -55.815 32.618 -53.308 1.00 99.51 259 VAL B C 1
ATOM 5910 O O . VAL B 1 279 ? -55.281 31.573 -52.937 1.00 101.95 259 VAL B O 1
ATOM 5914 N N . THR B 1 280 ? -56.570 33.368 -52.514 1.00 102.24 260 THR B N 1
ATOM 5915 C CA . THR B 1 280 ? -56.765 33.025 -51.102 1.00 106.66 260 THR B CA 1
ATOM 5916 C C . THR B 1 280 ? -57.839 31.965 -50.877 1.00 112.31 260 THR B C 1
ATOM 5917 O O . THR B 1 280 ? -57.948 31.428 -49.781 1.00 115.30 260 THR B O 1
ATOM 5921 N N . SER B 1 281 ? -58.598 31.625 -51.917 1.00 113.91 261 SER B N 1
ATOM 5922 C CA . SER B 1 281 ? -59.780 30.778 -51.755 1.00 122.34 261 SER B CA 1
ATOM 5923 C C . SER B 1 281 ? -59.586 29.280 -51.981 1.00 124.55 261 SER B C 1
ATOM 5924 O O . SER B 1 281 ? -60.336 28.498 -51.426 1.00 132.35 261 SER B O 1
ATOM 5927 N N . SER B 1 282 ? -58.583 28.872 -52.748 1.00 121.92 262 SER B N 1
ATOM 5928 C CA . SER B 1 282 ? -58.379 27.440 -52.979 1.00 124.93 262 SER B CA 1
ATOM 5929 C C . SER B 1 282 ? -56.981 27.110 -53.492 1.00 122.09 262 SER B C 1
ATOM 5930 O O . SER B 1 282 ? -56.336 27.949 -54.124 1.00 116.01 262 SER B O 1
ATOM 5933 N N . PRO B 1 283 ? -56.541 25.855 -53.282 1.00 126.42 263 PRO B N 1
ATOM 5934 C CA . PRO B 1 283 ? -55.256 25.397 -53.808 1.00 122.98 263 PRO B CA 1
ATOM 5935 C C . PRO B 1 283 ? -55.104 25.557 -55.323 1.00 121.46 263 PRO B C 1
ATOM 5936 O O . PRO B 1 283 ? -53.980 25.672 -55.803 1.00 115.79 263 PRO B O 1
ATOM 5940 N N . MET B 1 284 ? -56.211 25.514 -56.064 1.00 126.43 264 MET B N 1
ATOM 5941 C CA . MET B 1 284 ? -56.187 25.721 -57.515 1.00 127.62 264 MET B CA 1
ATOM 5942 C C . MET B 1 284 ? -55.872 27.172 -57.842 1.00 119.55 264 MET B C 1
ATOM 5943 O O . MET B 1 284 ? -54.995 27.467 -58.658 1.00 109.98 264 MET B O 1
ATOM 5948 N N . GLY B 1 285 ? -56.633 28.071 -57.223 1.00 118.64 265 GLY B N 1
ATOM 5949 C CA . GLY B 1 285 ? -56.542 29.495 -57.501 1.00 110.48 265 GLY B CA 1
ATOM 5950 C C . GLY B 1 285 ? -55.231 30.101 -57.047 1.00 106.03 265 GLY B C 1
ATOM 5951 O O . GLY B 1 285 ? -54.680 30.973 -57.722 1.00 99.69 265 GLY B O 1
ATOM 5952 N N . GLY B 1 286 ? -54.718 29.631 -55.911 1.00 104.44 266 GLY B N 1
ATOM 5953 C CA . GLY B 1 286 ? -53.450 30.113 -55.372 1.00 99.00 266 GLY B CA 1
ATOM 5954 C C . GLY B 1 286 ? -52.263 29.217 -55.686 1.00 96.19 266 GLY B C 1
ATOM 5955 O O . GLY B 1 286 ? -51.168 29.436 -55.168 1.00 91.86 266 GLY B O 1
ATOM 5956 N N . VAL B 1 287 ? -52.466 28.224 -56.551 1.00 98.57 267 VAL B N 1
ATOM 5957 C CA . VAL B 1 287 ? -51.398 27.299 -56.944 1.00 96.88 267 VAL B CA 1
ATOM 5958 C C . VAL B 1 287 ? -50.578 26.882 -55.714 1.00 96.85 267 VAL B C 1
ATOM 5959 O O . VAL B 1 287 ? -49.353 27.034 -55.659 1.00 91.53 267 VAL B O 1
ATOM 5963 N N . GLU B 1 288 ? -51.306 26.365 -54.726 1.00 102.30 268 GLU B N 1
ATOM 5964 C CA . GLU B 1 288 ? -50.771 25.828 -53.466 1.00 102.35 268 GLU B CA 1
ATOM 5965 C C . GLU B 1 288 ? -50.277 26.860 -52.451 1.00 98.51 268 GLU B C 1
ATOM 5966 O O . GLU B 1 288 ? -49.850 26.481 -51.360 1.00 99.58 268 GLU B O 1
ATOM 5972 N N . LEU B 1 289 ? -50.334 28.151 -52.779 1.00 93.17 269 LEU B N 1
ATOM 5973 C CA . LEU B 1 289 ? -49.955 29.195 -51.815 1.00 91.64 269 LEU B CA 1
ATOM 5974 C C . LEU B 1 289 ? -51.172 29.904 -51.224 1.00 92.42 269 LEU B C 1
ATOM 5975 O O . LEU B 1 289 ? -51.040 30.984 -50.640 1.00 88.45 269 LEU B O 1
ATOM 5980 N N . ASP B 1 290 ? -52.347 29.283 -51.354 1.00 97.47 270 ASP B N 1
ATOM 5981 C CA . ASP B 1 290 ? -53.591 29.872 -50.853 1.00 99.78 270 ASP B CA 1
ATOM 5982 C C . ASP B 1 290 ? -53.573 30.091 -49.343 1.00 99.90 270 ASP B C 1
ATOM 5983 O O . ASP B 1 290 ? -53.993 31.141 -48.865 1.00 99.75 270 ASP B O 1
ATOM 5988 N N . ALA B 1 291 ? -53.047 29.126 -48.596 1.00 99.97 271 ALA B N 1
ATOM 5989 C CA . ALA B 1 291 ? -53.018 29.233 -47.139 1.00 102.95 271 ALA B CA 1
ATOM 5990 C C . ALA B 1 291 ? -52.034 30.305 -46.685 1.00 98.88 271 ALA B C 1
ATOM 5991 O O . ALA B 1 291 ? -52.346 31.098 -45.787 1.00 100.91 271 ALA B O 1
ATOM 5993 N N . VAL B 1 292 ? -50.882 30.371 -47.343 1.00 91.81 272 VAL B N 1
ATOM 5994 C CA . VAL B 1 292 ? -49.921 31.428 -47.049 1.00 88.57 272 VAL B CA 1
ATOM 5995 C C . VAL B 1 292 ? -50.516 32.813 -47.347 1.00 87.20 272 VAL B C 1
ATOM 5996 O O . VAL B 1 292 ? -50.400 33.751 -46.564 1.00 86.99 272 VAL B O 1
ATOM 6000 N N . ALA B 1 293 ? -51.151 32.949 -48.500 1.00 87.64 273 ALA B N 1
ATOM 6001 C CA . ALA B 1 293 ? -51.783 34.213 -48.871 1.00 89.93 273 ALA B CA 1
ATOM 6002 C C . ALA B 1 293 ? -52.883 34.631 -47.884 1.00 94.36 273 ALA B C 1
ATOM 6003 O O . ALA B 1 293 ? -53.039 35.819 -47.562 1.00 92.12 273 ALA B O 1
ATOM 6005 N N . ARG B 1 294 ? -53.701 33.666 -47.466 1.00 100.02 274 ARG B N 1
ATOM 6006 C CA . ARG B 1 294 ? -54.694 33.888 -46.404 1.00 104.87 274 ARG B CA 1
ATOM 6007 C C . ARG B 1 294 ? -54.055 34.347 -45.112 1.00 106.91 274 ARG B C 1
ATOM 6008 O O . ARG B 1 294 ? -54.458 35.358 -44.537 1.00 107.33 274 ARG B O 1
ATOM 6016 N N . ASP B 1 295 ? -53.033 33.611 -44.688 1.00 106.59 275 ASP B N 1
ATOM 6017 C CA . ASP B 1 295 ? -52.323 33.905 -43.456 1.00 110.10 275 ASP B CA 1
ATOM 6018 C C . ASP B 1 295 ? -51.784 35.337 -43.451 1.00 105.98 275 ASP B C 1
ATOM 6019 O O . ASP B 1 295 ? -51.835 36.040 -42.458 1.00 107.41 275 ASP B O 1
ATOM 6024 N N . VAL B 1 296 ? -51.183 35.739 -44.555 1.00 104.22 276 VAL B N 1
ATOM 6025 C CA . VAL B 1 296 ? -50.543 37.046 -44.647 1.00 101.41 276 VAL B CA 1
ATOM 6026 C C . VAL B 1 296 ? -51.528 38.156 -45.040 1.00 102.90 276 VAL B C 1
ATOM 6027 O O . VAL B 1 296 ? -51.250 39.340 -44.843 1.00 101.11 276 VAL B O 1
ATOM 6031 N N . GLY B 1 297 ? -52.629 37.791 -45.677 1.00 104.46 277 GLY B N 1
ATOM 6032 C CA . GLY B 1 297 ? -53.575 38.779 -46.175 1.00 107.75 277 GLY B CA 1
ATOM 6033 C C . GLY B 1 297 ? -53.084 39.317 -47.504 1.00 105.87 277 GLY B C 1
ATOM 6034 O O . GLY B 1 297 ? -51.904 39.680 -47.650 1.00 109.97 277 GLY B O 1
ATOM 6035 N N . LEU B 1 298 ? -53.975 39.343 -48.484 1.00 102.26 278 LEU B N 1
ATOM 6036 C CA . LEU B 1 298 ? -53.619 39.721 -49.842 1.00 99.17 278 LEU B CA 1
ATOM 6037 C C . LEU B 1 298 ? -54.734 40.596 -50.390 1.00 100.29 278 LEU B C 1
ATOM 6038 O O . LEU B 1 298 ? -55.869 40.153 -50.460 1.00 106.95 278 LEU B O 1
ATOM 6043 N N . THR B 1 299 ? -54.397 41.826 -50.773 1.00 97.54 279 THR B N 1
ATOM 6044 C CA . THR B 1 299 ? -55.352 42.788 -51.337 1.00 96.38 279 THR B CA 1
ATOM 6045 C C . THR B 1 299 ? -55.031 42.990 -52.810 1.00 92.29 279 THR B C 1
ATOM 6046 O O . THR B 1 299 ? -53.848 42.933 -53.204 1.00 83.99 279 THR B O 1
ATOM 6050 N N . GLY B 1 300 ? -56.075 43.178 -53.613 1.00 91.24 280 GLY B N 1
ATOM 6051 C CA . GLY B 1 300 ? -55.935 43.395 -55.037 1.00 88.53 280 GLY B CA 1
ATOM 6052 C C . GLY B 1 300 ? -56.292 44.812 -55.429 1.00 89.48 280 GLY B C 1
ATOM 6053 O O . GLY B 1 300 ? -57.240 45.394 -54.873 1.00 95.29 280 GLY B O 1
ATOM 6054 N N . ILE B 1 301 ? -55.537 45.353 -56.385 1.00 82.95 281 ILE B N 1
ATOM 6055 C CA . ILE B 1 301 ? -55.824 46.646 -56.999 1.00 80.75 281 ILE B CA 1
ATOM 6056 C C . ILE B 1 301 ? -55.717 46.460 -58.506 1.00 77.09 281 ILE B C 1
ATOM 6057 O O . ILE B 1 301 ? -54.676 46.028 -58.988 1.00 73.24 281 ILE B O 1
ATOM 6062 N N . THR B 1 302 ? -56.814 46.712 -59.215 1.00 76.86 282 THR B N 1
ATOM 6063 C CA . THR B 1 302 ? -56.884 46.518 -60.658 1.00 73.81 282 THR B CA 1
ATOM 6064 C C . THR B 1 302 ? -55.898 47.425 -61.382 1.00 70.66 282 THR B C 1
ATOM 6065 O O . THR B 1 302 ? -55.836 48.623 -61.108 1.00 71.45 282 THR B O 1
ATOM 6069 N N . ASN B 1 303 ? -55.094 46.848 -62.276 1.00 68.31 283 ASN B N 1
ATOM 6070 C CA . ASN B 1 303 ? -54.156 47.637 -63.075 1.00 64.00 283 ASN B CA 1
ATOM 6071 C C . ASN B 1 303 ? -54.896 48.650 -63.931 1.00 65.98 283 ASN B C 1
ATOM 6072 O O . ASN B 1 303 ? -55.968 48.369 -64.445 1.00 65.26 283 ASN B O 1
ATOM 6077 N N . GLY B 1 304 ? -54.308 49.829 -64.074 1.00 66.53 284 GLY B N 1
ATOM 6078 C CA . GLY B 1 304 ? -54.680 50.733 -65.149 1.00 67.86 284 GLY B CA 1
ATOM 6079 C C . GLY B 1 304 ? -53.694 50.552 -66.298 1.00 65.41 284 GLY B C 1
ATOM 6080 O O . GLY B 1 304 ? -52.978 49.546 -66.367 1.00 61.64 284 GLY B O 1
ATOM 6081 N N . THR B 1 305 ? -53.662 51.543 -67.181 1.00 67.18 285 THR B N 1
ATOM 6082 C CA . THR B 1 305 ? -52.753 51.536 -68.303 1.00 65.03 285 THR B CA 1
ATOM 6083 C C . THR B 1 305 ? -52.484 52.955 -68.784 1.00 62.91 285 THR B C 1
ATOM 6084 O O . THR B 1 305 ? -53.312 53.845 -68.588 1.00 63.37 285 THR B O 1
ATOM 6088 N N . LYS B 1 306 ? -51.335 53.153 -69.422 1.00 59.62 286 LYS B N 1
ATOM 6089 C CA . LYS B 1 306 ? -51.028 54.423 -70.072 1.00 60.11 286 LYS B CA 1
ATOM 6090 C C . LYS B 1 306 ? -51.812 54.524 -71.359 1.00 62.01 286 LYS B C 1
ATOM 6091 O O . LYS B 1 306 ? -52.117 53.511 -71.983 1.00 60.00 286 LYS B O 1
ATOM 6097 N N . ILE B 1 307 ? -52.142 55.747 -71.743 1.00 66.71 287 ILE B N 1
ATOM 6098 C CA . ILE B 1 307 ? -52.983 55.976 -72.905 1.00 73.90 287 ILE B CA 1
ATOM 6099 C C . ILE B 1 307 ? -52.210 56.389 -74.165 1.00 74.61 287 ILE B C 1
ATOM 6100 O O . ILE B 1 307 ? -52.719 56.238 -75.277 1.00 76.63 287 ILE B O 1
ATOM 6105 N N . GLU B 1 308 ? -50.999 56.916 -73.968 1.00 75.78 288 GLU B N 1
ATOM 6106 C CA . GLU B 1 308 ? -50.177 57.486 -75.053 1.00 77.88 288 GLU B CA 1
ATOM 6107 C C . GLU B 1 308 ? -50.153 56.697 -76.368 1.00 72.71 288 GLU B C 1
ATOM 6108 O O . GLU B 1 308 ? -50.662 57.164 -77.374 1.00 75.30 288 GLU B O 1
ATOM 6114 N N . THR B 1 309 ? -49.630 55.479 -76.349 1.00 69.87 289 THR B N 1
ATOM 6115 C CA . THR B 1 309 ? -49.501 54.673 -77.579 1.00 69.28 289 THR B CA 1
ATOM 6116 C C . THR B 1 309 ? -50.845 54.098 -78.048 1.00 67.63 289 THR B C 1
ATOM 6117 O O . THR B 1 309 ? -51.085 53.968 -79.245 1.00 65.78 289 THR B O 1
ATOM 6121 N N . TRP B 1 310 ? -51.708 53.750 -77.091 1.00 65.63 290 TRP B N 1
ATOM 6122 C CA . TRP B 1 310 ? -52.953 53.046 -77.366 1.00 63.93 290 TRP B CA 1
ATOM 6123 C C . TRP B 1 310 ? -54.203 53.915 -77.187 1.00 64.96 290 TRP B C 1
ATOM 6124 O O . TRP B 1 310 ? -54.904 53.842 -76.182 1.00 68.86 290 TRP B O 1
ATOM 6135 N N . ASN B 1 311 ? -54.544 54.661 -78.226 1.00 63.13 291 ASN B N 1
ATOM 6136 C CA . ASN B 1 311 ? -55.840 55.322 -78.300 1.00 63.93 291 ASN B CA 1
ATOM 6137 C C . ASN B 1 311 ? -56.171 55.628 -79.742 1.00 63.16 291 ASN B C 1
ATOM 6138 O O . ASN B 1 311 ? -55.291 55.973 -80.524 1.00 62.42 291 ASN B O 1
ATOM 6143 N N . PRO B 1 312 ? -57.449 55.479 -80.113 1.00 64.91 292 PRO B N 1
ATOM 6144 C CA . PRO B 1 312 ? -57.835 55.582 -81.512 1.00 64.85 292 PRO B CA 1
ATOM 6145 C C . PRO B 1 312 ? -57.623 56.959 -82.117 1.00 65.48 292 PRO B C 1
ATOM 6146 O O . PRO B 1 312 ? -57.540 57.064 -83.340 1.00 66.09 292 PRO B O 1
ATOM 6150 N N . GLN B 1 313 ? -57.558 57.998 -81.285 1.00 66.96 293 GLN B N 1
ATOM 6151 C CA . GLN B 1 313 ? -57.415 59.373 -81.779 1.00 68.53 293 GLN B CA 1
ATOM 6152 C C . GLN B 1 313 ? -56.013 59.636 -82.317 1.00 67.42 293 GLN B C 1
ATOM 6153 O O . GLN B 1 313 ? -55.870 60.275 -83.336 1.00 68.28 293 GLN B O 1
ATOM 6159 N N . LYS B 1 314 ? -54.988 59.120 -81.637 1.00 67.35 294 LYS B N 1
ATOM 6160 C CA . LYS B 1 314 ? -53.597 59.397 -82.011 1.00 68.27 294 LYS B CA 1
ATOM 6161 C C . LYS B 1 314 ? -52.798 58.177 -82.492 1.00 65.58 294 LYS B C 1
ATOM 6162 O O . LYS B 1 314 ? -51.644 58.316 -82.876 1.00 64.71 294 LYS B O 1
ATOM 6168 N N . ASP B 1 315 ? -53.397 56.990 -82.465 1.00 63.81 295 ASP B N 1
ATOM 6169 C CA . ASP B 1 315 ? -52.725 55.761 -82.907 1.00 62.51 295 ASP B CA 1
ATOM 6170 C C . ASP B 1 315 ? -51.945 56.002 -84.202 1.00 62.18 295 ASP B C 1
ATOM 6171 O O . ASP B 1 315 ? -52.500 56.514 -85.157 1.00 61.09 295 ASP B O 1
ATOM 6176 N N . LYS B 1 316 ? -50.668 55.625 -84.222 1.00 63.32 296 LYS B N 1
ATOM 6177 C CA . LYS B 1 316 ? -49.781 55.924 -85.356 1.00 66.51 296 LYS B CA 1
ATOM 6178 C C . LYS B 1 316 ? -49.636 54.800 -86.375 1.00 65.57 296 LYS B C 1
ATOM 6179 O O . LYS B 1 316 ? -48.902 54.951 -87.346 1.00 68.41 296 LYS B O 1
ATOM 6185 N N . PHE B 1 317 ? -50.340 53.689 -86.176 1.00 64.07 297 PHE B N 1
ATOM 6186 C CA . PHE B 1 317 ? -50.245 52.541 -87.077 1.00 64.52 297 PHE B CA 1
ATOM 6187 C C . PHE B 1 317 ? -51.477 52.362 -87.949 1.00 64.51 297 PHE B C 1
ATOM 6188 O O . PHE B 1 317 ? -51.362 51.988 -89.114 1.00 65.34 297 PHE B O 1
ATOM 6196 N N . ILE B 1 318 ? -52.654 52.592 -87.374 1.00 63.40 298 ILE B N 1
ATOM 6197 C CA . ILE B 1 318 ? -53.916 52.273 -88.050 1.00 65.23 298 ILE B CA 1
ATOM 6198 C C . ILE B 1 318 ? -54.215 53.209 -89.210 1.00 65.98 298 ILE B C 1
ATOM 6199 O O . ILE B 1 318 ? -53.687 54.299 -89.280 1.00 66.27 298 ILE B O 1
ATOM 6204 N N . LEU B 1 319 ? -55.070 52.761 -90.118 1.00 70.18 299 LEU B N 1
ATOM 6205 C CA . LEU B 1 319 ? -55.375 53.504 -91.334 1.00 74.18 299 LEU B CA 1
ATOM 6206 C C . LEU B 1 319 ? -56.235 54.737 -91.116 1.00 73.20 299 LEU B C 1
ATOM 6207 O O . LEU B 1 319 ? -56.160 55.684 -91.894 1.00 74.77 299 LEU B O 1
ATOM 6212 N N . ALA B 1 320 ? -57.038 54.743 -90.060 1.00 70.13 300 ALA B N 1
ATOM 6213 C CA . ALA B 1 320 ? -57.870 55.897 -89.773 1.00 70.08 300 ALA B CA 1
ATOM 6214 C C . ALA B 1 320 ? -58.070 56.085 -88.288 1.00 67.84 300 ALA B C 1
ATOM 6215 O O . ALA B 1 320 ? -58.544 55.188 -87.583 1.00 68.91 300 ALA B O 1
ATOM 6217 N N . ASN B 1 321 ? -57.724 57.278 -87.822 1.00 67.15 301 ASN B N 1
ATOM 6218 C CA . ASN B 1 321 ? -57.982 57.671 -86.454 1.00 66.82 301 ASN B CA 1
ATOM 6219 C C . ASN B 1 321 ? -59.466 57.977 -86.277 1.00 67.36 301 ASN B C 1
ATOM 6220 O O . ASN B 1 321 ? -60.171 58.243 -87.244 1.00 68.07 301 ASN B O 1
ATOM 6225 N N . TYR B 1 322 ? -59.948 57.868 -85.047 1.00 67.78 302 TYR B N 1
ATOM 6226 C CA . TYR B 1 322 ? -61.340 58.169 -84.755 1.00 69.97 302 TYR B CA 1
ATOM 6227 C C . TYR B 1 322 ? -61.510 58.439 -83.271 1.00 71.42 302 TYR B C 1
ATOM 6228 O O . TYR B 1 322 ? -60.612 58.181 -82.478 1.00 68.94 302 TYR B O 1
ATOM 6237 N N . ASN B 1 323 ? -62.661 59.007 -82.926 1.00 75.56 303 ASN B N 1
ATOM 6238 C CA . ASN B 1 323 ? -63.067 59.201 -81.543 1.00 79.73 303 ASN B CA 1
ATOM 6239 C C . ASN B 1 323 ? -64.499 58.692 -81.404 1.00 83.70 303 ASN B C 1
ATOM 6240 O O . ASN B 1 323 ? -65.062 58.187 -82.376 1.00 81.64 303 ASN B O 1
ATOM 6245 N N . SER B 1 324 ? -65.113 58.873 -80.241 1.00 88.86 304 SER B N 1
ATOM 6246 C CA . SER B 1 324 ? -66.453 58.331 -80.015 1.00 93.72 304 SER B CA 1
ATOM 6247 C C . SER B 1 324 ? -67.479 58.901 -80.994 1.00 96.72 304 SER B C 1
ATOM 6248 O O . SER B 1 324 ? -68.393 58.188 -81.398 1.00 100.19 304 SER B O 1
ATOM 6251 N N . ARG B 1 325 ? -67.314 60.160 -81.390 1.00 97.28 305 ARG B N 1
ATOM 6252 C CA . ARG B 1 325 ? -68.218 60.768 -82.366 1.00 100.39 305 ARG B CA 1
ATOM 6253 C C . ARG B 1 325 ? -68.060 60.186 -83.774 1.00 96.88 305 ARG B C 1
ATOM 6254 O O . ARG B 1 325 ? -69.049 60.025 -84.494 1.00 94.93 305 ARG B O 1
ATOM 6262 N N . THR B 1 326 ? -66.825 59.895 -84.180 1.00 90.39 306 THR B N 1
ATOM 6263 C CA . THR B 1 326 ? -66.564 59.454 -85.557 1.00 86.81 306 THR B CA 1
ATOM 6264 C C . THR B 1 326 ? -66.326 57.953 -85.674 1.00 85.00 306 THR B C 1
ATOM 6265 O O . THR B 1 326 ? -65.901 57.475 -86.726 1.00 83.68 306 THR B O 1
ATOM 6269 N N . ILE B 1 327 ? -66.695 57.207 -84.639 1.00 85.06 307 ILE B N 1
ATOM 6270 C CA . ILE B 1 327 ? -66.454 55.767 -84.601 1.00 84.89 307 ILE B CA 1
ATOM 6271 C C . ILE B 1 327 ? -67.086 55.017 -85.778 1.00 86.80 307 ILE B C 1
ATOM 6272 O O . ILE B 1 327 ? -66.504 54.056 -86.271 1.00 87.13 307 ILE B O 1
ATOM 6277 N N . ASN B 1 328 ? -68.266 55.441 -86.218 1.00 89.03 308 ASN B N 1
ATOM 6278 C CA . ASN B 1 328 ? -68.942 54.770 -87.322 1.00 92.61 308 ASN B CA 1
ATOM 6279 C C . ASN B 1 328 ? -68.176 54.854 -88.647 1.00 94.18 308 ASN B C 1
ATOM 6280 O O . ASN B 1 328 ? -68.226 53.919 -89.444 1.00 97.43 308 ASN B O 1
ATOM 6285 N N . SER B 1 329 ? -67.470 55.963 -88.870 1.00 92.85 309 SER B N 1
ATOM 6286 C CA . SER B 1 329 ? -66.611 56.122 -90.048 1.00 89.78 309 SER B CA 1
ATOM 6287 C C . SER B 1 329 ? -65.261 55.406 -89.873 1.00 85.67 309 SER B C 1
ATOM 6288 O O . SER B 1 329 ? -64.988 54.411 -90.552 1.00 85.11 309 SER B O 1
ATOM 6291 N N . GLY B 1 330 ? -64.434 55.919 -88.962 1.00 81.70 310 GLY B N 1
ATOM 6292 C CA . GLY B 1 330 ? -63.043 55.492 -88.836 1.00 78.51 310 GLY B CA 1
ATOM 6293 C C . GLY B 1 330 ? -62.859 54.030 -88.483 1.00 78.20 310 GLY B C 1
ATOM 6294 O O . GLY B 1 330 ? -61.994 53.354 -89.057 1.00 75.50 310 GLY B O 1
ATOM 6295 N N . LYS B 1 331 ? -63.707 53.518 -87.593 1.00 79.59 311 LYS B N 1
ATOM 6296 C CA . LYS B 1 331 ? -63.591 52.128 -87.163 1.00 79.40 311 LYS B CA 1
ATOM 6297 C C . LYS B 1 331 ? -64.004 51.152 -88.261 1.00 80.89 311 LYS B C 1
ATOM 6298 O O . LYS B 1 331 ? -63.443 50.066 -88.358 1.00 81.30 311 LYS B O 1
ATOM 6304 N N . LYS B 1 332 ? -64.973 51.529 -89.089 1.00 84.52 312 LYS B N 1
ATOM 6305 C CA . LYS B 1 332 ? -65.332 50.710 -90.247 1.00 87.36 312 LYS B CA 1
ATOM 6306 C C . LYS B 1 332 ? -64.166 50.598 -91.215 1.00 86.52 312 LYS B C 1
ATOM 6307 O O . LYS B 1 332 ? -63.890 49.516 -91.728 1.00 87.71 312 LYS B O 1
ATOM 6313 N N . LEU B 1 333 ? -63.470 51.707 -91.442 1.00 84.45 313 LEU B N 1
ATOM 6314 C CA . LEU B 1 333 ? -62.319 51.707 -92.336 1.00 83.07 313 LEU B CA 1
ATOM 6315 C C . LEU B 1 333 ? -61.220 50.810 -91.748 1.00 80.95 313 LEU B C 1
ATOM 6316 O O . LEU B 1 333 ? -60.604 50.023 -92.461 1.00 83.11 313 LEU B O 1
ATOM 6321 N N . CYS B 1 334 ? -60.986 50.915 -90.446 1.00 75.94 314 CYS B N 1
ATOM 6322 C CA . CYS B 1 334 ? -60.041 50.029 -89.771 1.00 74.53 314 CYS B CA 1
ATOM 6323 C C . CYS B 1 334 ? -60.442 48.551 -89.902 1.00 76.51 314 CYS B C 1
ATOM 6324 O O . CYS B 1 334 ? -59.587 47.676 -90.067 1.00 73.47 314 CYS B O 1
ATOM 6327 N N . LYS B 1 335 ? -61.740 48.270 -89.802 1.00 79.18 315 LYS B N 1
ATOM 6328 C CA . LYS B 1 335 ? -62.247 46.909 -89.962 1.00 81.35 315 LYS B CA 1
ATOM 6329 C C . LYS B 1 335 ? -61.931 46.352 -91.348 1.00 83.28 315 LYS B C 1
ATOM 6330 O O . LYS B 1 335 ? -61.357 45.273 -91.469 1.00 85.44 315 LYS B O 1
ATOM 6336 N N . VAL B 1 336 ? -62.325 47.085 -92.382 1.00 83.83 316 VAL B N 1
ATOM 6337 C CA . VAL B 1 336 ? -62.026 46.703 -93.757 1.00 85.61 316 VAL B CA 1
ATOM 6338 C C . VAL B 1 336 ? -60.522 46.551 -94.010 1.00 84.01 316 VAL B C 1
ATOM 6339 O O . VAL B 1 336 ? -60.105 45.613 -94.689 1.00 86.59 316 VAL B O 1
ATOM 6343 N N . ALA B 1 337 ? -59.719 47.414 -93.394 1.00 80.07 317 ALA B N 1
ATOM 6344 C CA . ALA B 1 337 ? -58.256 47.329 -93.502 1.00 79.10 317 ALA B CA 1
ATOM 6345 C C . ALA B 1 337 ? -57.705 46.043 -92.875 1.00 78.95 317 ALA B C 1
ATOM 6346 O O . ALA B 1 337 ? -56.842 45.376 -93.449 1.00 79.81 317 ALA B O 1
ATOM 6348 N N . LEU B 1 338 ? -58.208 45.697 -91.693 1.00 77.59 318 LEU B N 1
ATOM 6349 C CA . LEU B 1 338 ? -57.834 44.451 -91.028 1.00 78.32 318 LEU B CA 1
ATOM 6350 C C . LEU B 1 338 ? -58.218 43.246 -91.876 1.00 83.07 318 LEU B C 1
ATOM 6351 O O . LEU B 1 338 ? -57.425 42.325 -92.067 1.00 84.45 318 LEU B O 1
ATOM 6356 N N . GLN B 1 339 ? -59.452 43.249 -92.363 1.00 86.61 319 GLN B N 1
ATOM 6357 C CA . GLN B 1 339 ? -59.950 42.173 -93.206 1.00 92.47 319 GLN B CA 1
ATOM 6358 C C . GLN B 1 339 ? -59.033 41.945 -94.396 1.00 95.47 319 GLN B C 1
ATOM 6359 O O . GLN B 1 339 ? -58.551 40.834 -94.596 1.00 98.38 319 GLN B O 1
ATOM 6365 N N . LYS B 1 340 ? -58.737 43.009 -95.140 1.00 95.14 320 LYS B N 1
ATOM 6366 C CA . LYS B 1 340 ? -57.843 42.903 -96.288 1.00 97.85 320 LYS B CA 1
ATOM 6367 C C . LYS B 1 340 ? -56.439 42.454 -95.889 1.00 96.42 320 LYS B C 1
ATOM 6368 O O . LYS B 1 340 ? -55.836 41.620 -96.555 1.00 100.14 320 LYS B O 1
ATOM 6374 N N . GLU B 1 341 ? -55.909 43.020 -94.816 1.00 92.58 321 GLU B N 1
ATOM 6375 C CA . GLU B 1 341 ? -54.569 42.656 -94.360 1.00 93.02 321 GLU B CA 1
ATOM 6376 C C . GLU B 1 341 ? -54.452 41.155 -94.074 1.00 95.81 321 GLU B C 1
ATOM 6377 O O . GLU B 1 341 ? -53.411 40.555 -94.328 1.00 97.69 3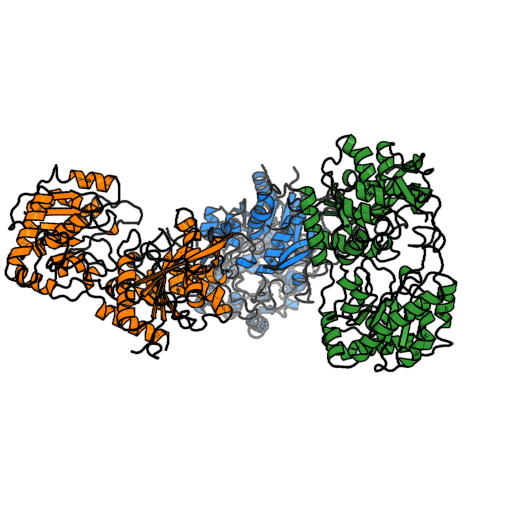21 GLU B O 1
ATOM 6383 N N . CYS B 1 342 ? -55.536 40.549 -93.595 1.00 96.02 322 CYS B N 1
ATOM 6384 C CA . CYS B 1 342 ? -55.527 39.156 -93.162 1.00 97.01 322 CYS B CA 1
ATOM 6385 C C . CYS B 1 342 ? -56.016 38.183 -94.234 1.00 100.79 322 CYS B C 1
ATOM 6386 O O . CYS B 1 342 ? -56.124 36.992 -93.980 1.00 102.84 322 CYS B O 1
ATOM 6389 N N . GLY B 1 343 ? -56.328 38.689 -95.418 1.00 102.34 323 GLY B N 1
ATOM 6390 C CA . GLY B 1 343 ? -56.821 37.852 -96.507 1.00 107.43 323 GLY B CA 1
ATOM 6391 C C . GLY B 1 343 ? -58.265 37.403 -96.338 1.00 109.68 323 GLY B C 1
ATOM 6392 O O . GLY B 1 343 ? -58.699 36.460 -96.994 1.00 114.55 323 GLY B O 1
ATOM 6393 N N . LEU B 1 344 ? -59.016 38.090 -95.480 1.00 106.44 324 LEU B N 1
ATOM 6394 C CA . LEU B 1 344 ? -60.412 37.748 -95.215 1.00 107.46 324 LEU B CA 1
ATOM 6395 C C . LEU B 1 344 ? -61.336 38.514 -96.146 1.00 108.29 324 LEU B C 1
ATOM 6396 O O . LEU B 1 344 ? -60.957 39.547 -96.689 1.00 106.31 324 LEU B O 1
ATOM 6401 N N . THR B 1 345 ? -62.543 37.994 -96.349 1.00 112.91 325 THR B N 1
ATOM 6402 C CA . THR B 1 345 ? -63.534 38.676 -97.174 1.00 115.30 325 THR B CA 1
ATOM 6403 C C . THR B 1 345 ? -63.814 40.042 -96.556 1.00 111.96 325 THR B C 1
ATOM 6404 O O . THR B 1 345 ? -64.046 40.161 -95.352 1.00 109.00 325 THR B O 1
ATOM 6408 N N . VAL B 1 346 ? -63.739 41.078 -97.386 1.00 111.95 326 VAL B N 1
ATOM 6409 C CA . VAL B 1 346 ? -63.958 42.438 -96.932 1.00 108.86 326 VAL B CA 1
ATOM 6410 C C . VAL B 1 346 ? -65.454 42.722 -96.882 1.00 111.50 326 VAL B C 1
ATOM 6411 O O . VAL B 1 346 ? -66.125 42.754 -97.913 1.00 113.25 326 VAL B O 1
ATOM 6415 N N . ASP B 1 347 ? -65.964 42.894 -95.667 1.00 111.78 327 ASP B N 1
ATOM 6416 C CA . ASP B 1 347 ? -67.375 43.162 -95.433 1.00 114.89 327 ASP B CA 1
ATOM 6417 C C . ASP B 1 347 ? -67.531 43.633 -93.991 1.00 112.94 327 ASP B C 1
ATOM 6418 O O . ASP B 1 347 ? -67.351 42.844 -93.059 1.00 112.94 327 ASP B O 1
ATOM 6423 N N . PRO B 1 348 ? -67.854 44.923 -93.795 1.00 110.75 328 PRO B N 1
ATOM 6424 C CA . PRO B 1 348 ? -67.915 45.438 -92.429 1.00 108.25 328 PRO B CA 1
ATOM 6425 C C . PRO B 1 348 ? -69.117 44.942 -91.619 1.00 111.45 328 PRO B C 1
ATOM 6426 O O . PRO B 1 348 ? -69.187 45.221 -90.425 1.00 111.92 328 PRO B O 1
ATOM 6430 N N . ASP B 1 349 ? -70.025 44.186 -92.236 1.00 115.07 329 ASP B N 1
ATOM 6431 C CA . ASP B 1 349 ? -71.191 43.643 -91.530 1.00 118.48 329 ASP B CA 1
ATOM 6432 C C . ASP B 1 349 ? -70.962 42.265 -90.913 1.00 119.43 329 ASP B C 1
ATOM 6433 O O . ASP B 1 349 ? -71.829 41.762 -90.200 1.00 124.07 329 ASP B O 1
ATOM 6438 N N . ILE B 1 350 ? -69.815 41.646 -91.184 1.00 115.91 330 ILE B N 1
ATOM 6439 C CA . ILE B 1 350 ? -69.481 40.361 -90.563 1.00 115.11 330 ILE B CA 1
ATOM 6440 C C . ILE B 1 350 ? -68.756 40.631 -89.249 1.00 110.61 330 ILE B C 1
ATOM 6441 O O . ILE B 1 350 ? -67.733 41.329 -89.248 1.00 106.27 330 ILE B O 1
ATOM 6446 N N . PRO B 1 351 ? -69.295 40.128 -88.121 1.00 110.43 331 PRO B N 1
ATOM 6447 C CA . PRO B 1 351 ? -68.647 40.395 -86.834 1.00 106.37 331 PRO B CA 1
ATOM 6448 C C . PRO B 1 351 ? -67.270 39.742 -86.757 1.00 103.57 331 PRO B C 1
ATOM 6449 O O . PRO B 1 351 ? -67.113 38.581 -87.136 1.00 106.24 331 PRO B O 1
ATOM 6453 N N . LEU B 1 352 ? -66.279 40.491 -86.285 1.00 98.53 332 LEU B N 1
ATOM 6454 C CA . LEU B 1 352 ? -64.900 40.013 -86.250 1.00 96.00 332 LEU B CA 1
ATOM 6455 C C . LEU B 1 352 ? -64.380 39.933 -84.823 1.00 93.67 332 LEU B C 1
ATOM 6456 O O . LEU B 1 352 ? -64.499 40.893 -84.063 1.00 90.82 332 LEU B O 1
ATOM 6461 N N . PHE B 1 353 ? -63.802 38.779 -84.483 1.00 95.39 333 PHE B N 1
ATOM 6462 C CA . PHE B 1 353 ? -63.170 38.534 -83.185 1.00 94.09 333 PHE B CA 1
ATOM 6463 C C . PHE B 1 353 ? -61.654 38.537 -83.328 1.00 91.86 333 PHE B C 1
ATOM 6464 O O . PHE B 1 353 ? -61.123 37.905 -84.241 1.00 94.88 333 PHE B O 1
ATOM 6472 N N . GLY B 1 354 ? -60.965 39.214 -82.411 1.00 87.67 334 GLY B N 1
ATOM 6473 C CA . GLY B 1 354 ? -59.505 39.295 -82.438 1.00 83.91 334 GLY B CA 1
ATOM 6474 C C . GLY B 1 354 ? -58.864 38.773 -81.167 1.00 82.02 334 GLY B C 1
ATOM 6475 O O . GLY B 1 354 ? -59.318 39.098 -80.071 1.00 81.53 334 GLY B O 1
ATOM 6476 N N . PHE B 1 355 ? -57.812 37.968 -81.321 1.00 81.24 335 PHE B N 1
ATOM 6477 C CA . PHE B 1 355 ? -57.022 37.482 -80.191 1.00 80.25 335 PHE B CA 1
ATOM 6478 C C . PHE B 1 355 ? -55.577 37.940 -80.342 1.00 76.50 335 PHE B C 1
ATOM 6479 O O . PHE B 1 355 ? -55.003 37.889 -81.428 1.00 75.35 335 PHE B O 1
ATOM 6487 N N . ILE B 1 356 ? -55.010 38.449 -79.257 1.00 74.52 336 ILE B N 1
ATOM 6488 C CA . ILE B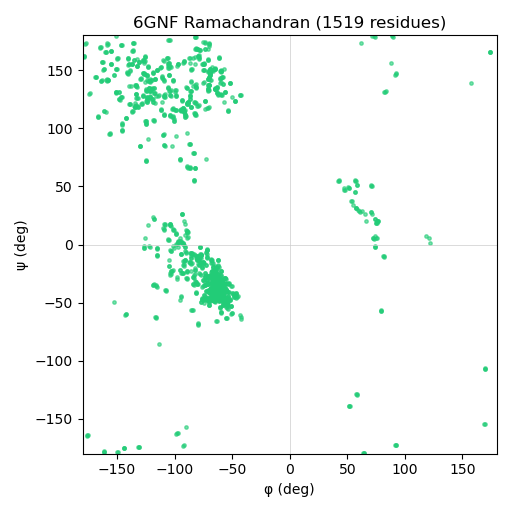 1 356 ? -53.593 38.782 -79.228 1.00 73.33 336 ILE B CA 1
ATOM 6489 C C . ILE B 1 356 ? -53.021 38.257 -77.924 1.00 73.42 336 ILE B C 1
ATOM 6490 O O . ILE B 1 356 ? -53.442 38.677 -76.850 1.00 71.76 336 ILE B O 1
ATOM 6495 N N . GLY B 1 357 ? -52.065 37.339 -77.998 1.00 75.16 337 GLY B N 1
ATOM 6496 C CA . GLY B 1 357 ? -51.439 36.849 -76.775 1.00 75.15 337 GLY B CA 1
ATOM 6497 C C . GLY B 1 357 ? -50.474 35.702 -76.964 1.00 78.54 337 GLY B C 1
ATOM 6498 O O . GLY B 1 357 ? -50.457 35.057 -78.013 1.00 79.97 337 GLY B O 1
ATOM 6499 N N . ARG B 1 358 ? -49.683 35.452 -75.923 1.00 79.40 338 ARG B N 1
ATOM 6500 C CA . ARG B 1 358 ? -48.767 34.312 -75.880 1.00 82.95 338 ARG B CA 1
ATOM 6501 C C . ARG B 1 358 ? -49.523 33.032 -76.217 1.00 86.43 338 ARG B C 1
ATOM 6502 O O . ARG B 1 358 ? -50.646 32.843 -75.766 1.00 88.01 338 ARG B O 1
ATOM 6510 N N . LEU B 1 359 ? -48.907 32.158 -77.009 1.00 89.68 339 LEU B N 1
ATOM 6511 C CA . LEU B 1 359 ? -49.503 30.865 -77.355 1.00 95.99 339 LEU B CA 1
ATOM 6512 C C . LEU B 1 359 ? -49.166 29.820 -76.283 1.00 99.10 339 LEU B C 1
ATOM 6513 O O . LEU B 1 359 ? -48.475 28.832 -76.540 1.00 103.04 339 LEU B O 1
ATOM 6518 N N . GLU B 1 360 ? -49.695 30.044 -75.083 1.00 98.15 340 GLU B N 1
ATOM 6519 C CA . GLU B 1 360 ? -49.366 29.251 -73.906 1.00 97.87 340 GLU B CA 1
ATOM 6520 C C . GLU B 1 360 ? -50.649 28.921 -73.168 1.00 98.08 340 GLU B C 1
ATOM 6521 O O . GLU B 1 360 ? -51.657 29.607 -73.346 1.00 97.16 340 GLU B O 1
ATOM 6527 N N . ASN B 1 361 ? -50.614 27.873 -72.345 1.00 97.99 341 ASN B N 1
ATOM 6528 C CA . ASN B 1 361 ? -51.805 27.375 -71.657 1.00 98.44 341 ASN B CA 1
ATOM 6529 C C . ASN B 1 361 ? -52.666 28.468 -71.028 1.00 93.71 341 ASN B C 1
ATOM 6530 O O . ASN B 1 361 ? -53.881 28.442 -71.145 1.00 96.99 341 ASN B O 1
ATOM 6535 N N . GLN B 1 362 ? -52.030 29.419 -70.352 1.00 87.65 342 GLN B N 1
ATOM 6536 C CA . GLN B 1 362 ? -52.761 30.486 -69.670 1.00 84.39 342 GLN B CA 1
ATOM 6537 C C . GLN B 1 362 ? -53.805 31.184 -70.542 1.00 84.93 342 GLN B C 1
ATOM 6538 O O . GLN B 1 362 ? -54.900 31.469 -70.066 1.00 85.89 342 GLN B O 1
ATOM 6544 N N . LYS B 1 363 ? -53.456 31.459 -71.802 1.00 84.00 343 LYS B N 1
ATOM 6545 C CA . LYS B 1 363 ? -54.261 32.327 -72.680 1.00 84.99 343 LYS B CA 1
ATOM 6546 C C . LYS B 1 363 ? -55.317 31.611 -73.528 1.00 89.79 343 LYS B C 1
ATOM 6547 O O . LYS B 1 363 ? -56.173 32.251 -74.124 1.00 89.92 343 LYS B O 1
ATOM 6553 N N . GLY B 1 364 ? -55.247 30.289 -73.616 1.00 94.55 344 GLY B N 1
ATOM 6554 C CA . GLY B 1 364 ? -56.282 29.513 -74.300 1.00 100.05 344 GLY B CA 1
ATOM 6555 C C . GLY B 1 364 ? -56.321 29.649 -75.810 1.00 100.85 344 GLY B C 1
ATOM 6556 O O . GLY B 1 364 ? -57.376 29.489 -76.425 1.00 104.81 344 GLY B O 1
ATOM 6557 N N . ALA B 1 365 ? -55.176 29.946 -76.418 1.00 97.53 345 ALA B N 1
ATOM 6558 C CA . ALA B 1 365 ? -55.071 29.970 -77.877 1.00 98.71 345 ALA B CA 1
ATOM 6559 C C . ALA B 1 365 ? -55.381 28.595 -78.474 1.00 102.48 345 ALA B C 1
ATOM 6560 O O . ALA B 1 365 ? -55.953 28.497 -79.556 1.00 105.41 345 ALA B O 1
ATOM 6562 N N . ASP B 1 366 ? -54.989 27.538 -77.767 1.00 103.65 346 ASP B N 1
ATOM 6563 C CA . ASP B 1 366 ? -55.298 26.165 -78.194 1.00 108.07 346 ASP B CA 1
ATOM 6564 C C . ASP B 1 366 ? -56.812 25.899 -78.289 1.00 112.43 346 ASP B C 1
ATOM 6565 O O . ASP B 1 366 ? -57.260 25.078 -79.100 1.00 115.48 346 ASP B O 1
ATOM 6570 N N . VAL B 1 367 ? -57.583 26.574 -77.440 1.00 110.17 347 VAL B N 1
ATOM 6571 C CA . VAL B 1 367 ? -59.043 26.488 -77.457 1.00 112.46 347 VAL B CA 1
ATOM 6572 C C . VAL B 1 367 ? -59.612 27.100 -78.736 1.00 114.35 347 VAL B C 1
ATOM 6573 O O . VAL B 1 367 ? -60.529 26.545 -79.342 1.00 118.44 347 VAL B O 1
ATOM 6577 N N . ILE B 1 368 ? -59.069 28.250 -79.137 1.00 111.56 348 ILE B N 1
ATOM 6578 C CA . ILE B 1 368 ? -59.558 28.947 -80.327 1.00 112.01 348 ILE B CA 1
ATOM 6579 C C . ILE B 1 368 ? -59.326 28.091 -81.568 1.00 116.37 348 ILE B C 1
ATOM 6580 O O . ILE B 1 368 ? -60.229 27.923 -82.395 1.00 120.67 348 ILE B O 1
ATOM 6585 N N . ILE B 1 369 ? -58.120 27.548 -81.689 1.00 115.60 349 ILE B N 1
ATOM 6586 C CA . ILE B 1 369 ? -57.771 26.698 -82.825 1.00 119.94 349 ILE B CA 1
ATOM 6587 C C . ILE B 1 369 ? -58.645 25.441 -82.870 1.00 126.83 349 ILE B C 1
ATOM 6588 O O . ILE B 1 369 ? -59.138 25.047 -83.934 1.00 130.73 349 ILE B O 1
ATOM 6593 N N . ALA B 1 370 ? -58.842 24.812 -81.715 1.00 128.21 350 ALA B N 1
ATOM 6594 C CA . ALA B 1 370 ? -59.665 23.606 -81.629 1.00 134.50 350 ALA B CA 1
ATOM 6595 C C . ALA B 1 370 ? -61.145 23.893 -81.897 1.00 138.51 350 ALA B C 1
ATOM 6596 O O . ALA B 1 370 ? -61.887 22.992 -82.283 1.00 146.35 350 ALA B O 1
ATOM 6598 N N . ALA B 1 371 ? -61.566 25.142 -81.707 1.00 134.32 351 ALA B N 1
ATOM 6599 C CA . ALA B 1 371 ? -62.971 25.524 -81.864 1.00 135.96 351 ALA B CA 1
ATOM 6600 C C . ALA B 1 371 ? -63.401 25.722 -83.317 1.00 139.06 351 ALA B C 1
ATOM 6601 O O . ALA B 1 371 ? -64.591 25.869 -83.588 1.00 143.28 351 ALA B O 1
ATOM 6603 N N . MET B 1 372 ? -62.446 25.728 -84.245 1.00 138.04 352 MET B N 1
ATOM 6604 C CA . MET B 1 372 ? -62.714 26.104 -85.641 1.00 138.56 352 MET B CA 1
ATOM 6605 C C . MET B 1 372 ? -63.850 25.332 -86.312 1.00 145.86 352 MET B C 1
ATOM 6606 O O . MET B 1 372 ? -64.665 25.938 -87.005 1.00 147.02 352 MET B O 1
ATOM 6611 N N . PRO B 1 373 ? -63.902 23.995 -86.132 1.00 151.36 353 PRO B N 1
ATOM 6612 C CA . PRO B 1 373 ? -64.999 23.244 -86.748 1.00 158.52 353 PRO B CA 1
ATOM 6613 C C . PRO B 1 373 ? -66.384 23.744 -86.331 1.00 159.49 353 PRO B C 1
ATOM 6614 O O . PRO B 1 373 ? -67.299 23.749 -87.147 1.00 164.90 353 PRO B O 1
ATOM 6618 N N . LYS B 1 374 ? -66.530 24.151 -85.073 1.00 156.59 354 LYS B N 1
ATOM 6619 C CA . LYS B 1 374 ? -67.805 24.666 -84.574 1.00 157.73 354 LYS B CA 1
ATOM 6620 C C . LYS B 1 374 ? -68.036 26.139 -84.920 1.00 153.86 354 LYS B C 1
ATOM 6621 O O . LYS B 1 374 ? -69.176 26.600 -84.963 1.00 155.37 354 LYS B O 1
ATOM 6627 N N . LEU B 1 375 ? -66.964 26.875 -85.196 1.00 149.98 355 LEU B N 1
ATOM 6628 C CA . LEU B 1 375 ? -67.063 28.326 -85.375 1.00 145.23 355 LEU B CA 1
ATOM 6629 C C . LEU B 1 375 ? -67.750 28.748 -86.670 1.00 148.13 355 LEU B C 1
ATOM 6630 O O . LEU B 1 375 ? -68.411 29.790 -86.703 1.00 147.03 355 LEU B O 1
ATOM 6635 N N . LYS B 1 376 ? -67.620 27.944 -87.722 1.00 153.05 356 LYS B N 1
ATOM 6636 C CA . LYS B 1 376 ? -68.190 28.308 -89.015 1.00 155.62 356 LYS B CA 1
ATOM 6637 C C . LYS B 1 376 ? -69.687 28.598 -88.909 1.00 157.95 356 LYS B C 1
ATOM 6638 O O . LYS B 1 376 ? -70.201 29.489 -89.591 1.00 155.42 356 LYS B O 1
ATOM 6644 N N . GLN B 1 377 ? -70.363 27.879 -88.014 1.00 161.67 357 GLN B N 1
ATOM 6645 C CA . GLN B 1 377 ? -71.795 28.059 -87.776 1.00 165.46 357 GLN B CA 1
ATOM 6646 C C . GLN B 1 377 ? -72.164 29.472 -87.303 1.00 159.43 357 GLN B C 1
ATOM 6647 O O . GLN B 1 377 ? -73.289 29.917 -87.524 1.00 162.84 357 GLN B O 1
ATOM 6653 N N . LEU B 1 378 ? -71.224 30.173 -86.670 1.00 150.53 358 LEU B N 1
ATOM 6654 C CA . LEU B 1 378 ? -71.508 31.481 -86.079 1.00 145.81 358 LEU B CA 1
ATOM 6655 C C . LEU B 1 378 ? -71.516 32.647 -87.067 1.00 141.71 358 LEU B C 1
ATOM 6656 O O . LEU B 1 378 ? -71.955 33.737 -86.709 1.00 138.56 358 LEU B O 1
ATOM 6661 N N . ASN B 1 379 ? -71.019 32.429 -88.284 1.00 142.01 359 ASN B N 1
ATOM 6662 C CA . ASN B 1 379 ? -70.933 33.481 -89.311 1.00 139.73 359 ASN B CA 1
ATOM 6663 C C . ASN B 1 379 ? -70.144 34.690 -88.848 1.00 131.63 359 ASN B C 1
ATOM 6664 O O . ASN B 1 379 ? -70.637 35.818 -88.902 1.00 129.91 359 ASN B O 1
ATOM 6669 N N . CYS B 1 380 ? -68.916 34.438 -88.408 1.00 127.47 360 CYS B N 1
ATOM 6670 C CA . CYS B 1 380 ? -68.028 35.486 -87.920 1.00 120.57 360 CYS B CA 1
ATOM 6671 C C . CYS B 1 380 ? -66.629 35.296 -88.482 1.00 117.09 360 CYS B C 1
ATOM 6672 O O . CYS B 1 380 ? -66.338 34.283 -89.119 1.00 119.84 360 CYS B O 1
ATOM 6675 N N . GLN B 1 381 ? -65.763 36.267 -88.224 1.00 110.58 361 GLN B N 1
ATOM 6676 C CA . GLN B 1 381 ? -64.361 36.160 -88.593 1.00 107.01 361 GLN B CA 1
ATOM 6677 C C . GLN B 1 381 ? -63.510 36.131 -87.333 1.00 102.63 361 GLN B C 1
ATOM 6678 O O . GLN B 1 381 ? -63.897 36.693 -86.306 1.00 99.60 361 GLN B O 1
ATOM 6684 N N . VAL B 1 382 ? -62.369 35.451 -87.411 1.00 101.69 362 VAL B N 1
ATOM 6685 C CA . VAL B 1 382 ? -61.451 35.339 -86.278 1.00 98.16 362 VAL B CA 1
ATOM 6686 C C . VAL B 1 382 ? -60.024 35.609 -86.723 1.00 94.73 362 VAL B C 1
ATOM 6687 O O . VAL B 1 382 ? -59.537 35.002 -87.672 1.00 96.52 362 VAL B O 1
ATOM 6691 N N . VAL B 1 383 ? -59.348 36.492 -86.003 1.00 90.33 363 VAL B N 1
ATOM 6692 C CA . VAL B 1 383 ? -57.947 36.781 -86.258 1.00 87.90 363 VAL B CA 1
ATOM 6693 C C . VAL B 1 383 ? -57.171 36.472 -84.990 1.00 85.68 363 VAL B C 1
ATOM 6694 O O . VAL B 1 383 ? -57.591 36.857 -83.899 1.00 84.07 363 VAL B O 1
ATOM 6698 N N . ILE B 1 384 ? -56.064 35.744 -85.134 1.00 87.11 364 ILE B N 1
ATOM 6699 C CA . ILE B 1 384 ? -55.283 35.271 -83.988 1.00 86.38 364 ILE B CA 1
ATOM 6700 C C . ILE B 1 384 ? -53.808 35.627 -84.148 1.00 84.11 364 ILE B C 1
ATOM 6701 O O . ILE B 1 384 ? -53.174 35.204 -85.118 1.00 86.03 364 ILE B O 1
ATOM 6706 N N . LEU B 1 385 ? -53.275 36.382 -83.191 1.00 80.25 365 LEU B N 1
ATOM 6707 C CA . LEU B 1 385 ? -51.888 36.831 -83.231 1.00 78.72 365 LEU B CA 1
ATOM 6708 C C . LEU B 1 385 ? -51.163 36.401 -81.958 1.00 77.47 365 LEU B C 1
ATOM 6709 O O . LEU B 1 385 ? -51.589 36.748 -80.852 1.00 73.60 365 LEU B O 1
ATOM 6714 N N . GLY B 1 386 ? -50.069 35.652 -82.116 1.00 79.91 366 GLY B N 1
ATOM 6715 C CA . GLY B 1 386 ? -49.301 35.164 -80.966 1.00 80.05 366 GLY B CA 1
ATOM 6716 C C . GLY B 1 386 ? -48.056 34.356 -81.302 1.00 82.17 366 GLY B C 1
ATOM 6717 O O . GLY B 1 386 ? -47.903 33.861 -82.417 1.00 84.73 366 GLY B O 1
ATOM 6718 N N . ILE B 1 387 ? -47.166 34.233 -80.318 1.00 82.85 367 ILE B N 1
ATOM 6719 C CA . ILE B 1 387 ? -45.986 33.365 -80.409 1.00 86.71 367 ILE B CA 1
ATOM 6720 C C . ILE B 1 387 ? -45.824 32.498 -79.153 1.00 88.94 367 ILE B C 1
ATOM 6721 O O . ILE B 1 387 ? -46.299 32.850 -78.074 1.00 87.42 367 ILE B O 1
ATOM 6726 N N . GLY B 1 388 ? -45.182 31.344 -79.311 1.00 94.32 368 GLY B N 1
ATOM 6727 C CA . GLY B 1 388 ? -44.929 30.433 -78.190 1.00 98.05 368 GLY B CA 1
ATOM 6728 C C . GLY B 1 388 ? -44.416 29.080 -78.657 1.00 104.56 368 GLY B C 1
ATOM 6729 O O . GLY B 1 388 ? -43.284 28.969 -79.122 1.00 107.32 368 GLY B O 1
ATOM 6730 N N . SER B 1 389 ? -45.265 28.059 -78.570 1.00 109.99 369 SER B N 1
ATOM 6731 C CA . SER B 1 389 ? -44.873 26.698 -78.930 1.00 117.85 369 SER B CA 1
ATOM 6732 C C . SER B 1 389 ? -44.680 26.563 -80.433 1.00 120.88 369 SER B C 1
ATOM 6733 O O . SER B 1 389 ? -45.528 27.004 -81.205 1.00 122.41 369 SER B O 1
ATOM 6736 N N . PRO B 1 390 ? -43.565 25.949 -80.855 1.00 122.66 370 PRO B N 1
ATOM 6737 C CA . PRO B 1 390 ? -43.334 25.668 -82.268 1.00 124.94 370 PRO B CA 1
ATOM 6738 C C . PRO B 1 390 ? -44.522 25.048 -82.992 1.00 128.72 370 PRO B C 1
ATOM 6739 O O . PRO B 1 390 ? -44.816 25.454 -84.116 1.00 129.63 370 PRO B O 1
ATOM 6743 N N . LYS B 1 391 ? -45.213 24.094 -82.369 1.00 132.07 371 LYS B N 1
ATOM 6744 C CA . LYS B 1 391 ? -46.321 23.417 -83.061 1.00 136.56 371 LYS B CA 1
ATOM 6745 C C . LYS B 1 391 ? -47.692 24.029 -82.787 1.00 132.98 371 LYS B C 1
ATOM 6746 O O . LYS B 1 391 ? -48.672 23.638 -83.418 1.00 136.34 371 LYS B O 1
ATOM 6752 N N . LEU B 1 392 ? -47.772 24.974 -81.855 1.00 125.52 372 LEU B N 1
ATOM 6753 C CA . LEU B 1 392 ? -48.941 25.853 -81.799 1.00 123.19 372 LEU B CA 1
ATOM 6754 C C . LEU B 1 392 ? -48.825 26.885 -82.918 1.00 120.80 372 LEU B C 1
ATOM 6755 O O . LEU B 1 392 ? -49.775 27.094 -83.667 1.00 121.75 372 LEU B O 1
ATOM 6760 N N . GLU B 1 393 ? -47.644 27.494 -83.035 1.00 118.06 373 GLU B N 1
ATOM 6761 C CA . GLU B 1 393 ? -47.326 28.429 -84.121 1.00 115.90 373 GLU B CA 1
ATOM 6762 C C . GLU B 1 393 ? -47.518 27.819 -85.509 1.00 121.13 373 GLU B C 1
ATOM 6763 O O . GLU B 1 393 ? -47.984 28.494 -86.432 1.00 122.59 373 GLU B O 1
ATOM 6769 N N . GLN B 1 394 ? -47.132 26.556 -85.665 1.00 124.53 374 GLN B N 1
ATOM 6770 C CA . GLN B 1 394 ? -47.302 25.855 -86.934 1.00 129.97 374 GLN B CA 1
ATOM 6771 C C . GLN B 1 394 ? -48.779 25.600 -87.227 1.00 132.71 374 GLN B C 1
ATOM 6772 O O . GLN B 1 394 ? -49.209 25.667 -88.380 1.00 135.48 374 GLN B O 1
ATOM 6778 N N . GLU B 1 395 ? -49.546 25.292 -86.184 1.00 132.04 375 GLU B N 1
ATOM 6779 C CA . GLU B 1 395 ? -50.988 25.092 -86.320 1.00 135.01 375 GLU B CA 1
ATOM 6780 C C . GLU B 1 395 ? -51.668 26.406 -86.652 1.00 131.02 375 GLU B C 1
ATOM 6781 O O . GLU B 1 395 ? -52.492 26.482 -87.567 1.00 133.55 375 GLU B O 1
ATOM 6787 N N . LEU B 1 396 ? -51.272 27.449 -85.931 1.00 124.48 376 LEU B N 1
ATOM 6788 C CA . LEU B 1 396 ? -51.817 28.784 -86.120 1.00 119.19 376 LEU B CA 1
ATOM 6789 C C . LEU B 1 396 ? -51.768 29.191 -87.587 1.00 120.57 376 LEU B C 1
ATOM 6790 O O . LEU B 1 396 ? -52.782 29.573 -88.164 1.00 120.83 376 LEU B O 1
ATOM 6795 N N . GLU B 1 397 ? -50.588 29.085 -88.189 1.00 121.51 377 GLU B N 1
ATOM 6796 C CA . GLU B 1 397 ? -50.391 29.493 -89.581 1.00 123.69 377 GLU B CA 1
ATOM 6797 C C . GLU B 1 397 ? -51.167 28.652 -90.581 1.00 128.45 377 GLU B C 1
ATOM 6798 O O . GLU B 1 397 ? -51.450 29.123 -91.679 1.00 130.71 377 GLU B O 1
ATOM 6804 N N . SER B 1 398 ? -51.519 27.424 -90.201 1.00 131.66 378 SER B N 1
ATOM 6805 C CA . SER B 1 398 ? -52.248 26.514 -91.089 1.00 136.82 378 SER B CA 1
ATOM 6806 C C . SER B 1 398 ? -53.763 26.722 -91.054 1.00 137.32 378 SER B C 1
ATOM 6807 O O . SER B 1 398 ? -54.488 26.122 -91.853 1.00 142.37 378 SER B O 1
ATOM 6810 N N . VAL B 1 399 ? -54.237 27.565 -90.136 1.00 132.49 379 VAL B N 1
ATOM 6811 C CA . VAL B 1 399 ? -55.676 27.731 -89.895 1.00 133.37 379 VAL B CA 1
ATOM 6812 C C . VAL B 1 399 ? -56.445 28.280 -91.108 1.00 135.78 379 VAL B C 1
ATOM 6813 O O . VAL B 1 399 ? -57.577 27.870 -91.373 1.00 139.57 379 VAL B O 1
ATOM 6817 N N . ALA B 1 400 ? -55.818 29.193 -91.846 1.00 134.11 380 ALA B N 1
ATOM 6818 C CA . ALA B 1 400 ? -56.454 29.843 -92.990 1.00 135.00 380 ALA B CA 1
ATOM 6819 C C . ALA B 1 400 ? -56.794 28.855 -94.102 1.00 142.57 380 ALA B C 1
ATOM 6820 O O . ALA B 1 400 ? -57.788 29.028 -94.804 1.00 144.80 380 ALA B O 1
ATOM 6822 N N . ASP B 1 401 ? -55.978 27.816 -94.248 1.00 147.36 381 ASP B N 1
ATOM 6823 C CA . ASP B 1 401 ? -56.183 26.819 -95.297 1.00 155.07 381 ASP B CA 1
ATOM 6824 C C . ASP B 1 401 ? -57.541 26.142 -95.161 1.00 158.20 381 ASP B C 1
ATOM 6825 O O . ASP B 1 401 ? -58.358 26.199 -96.078 1.00 160.27 381 ASP B O 1
ATOM 6830 N N . LYS B 1 402 ? -57.782 25.517 -94.012 1.00 158.15 382 LYS B N 1
ATOM 6831 C CA . LYS B 1 402 ? -59.036 24.801 -93.773 1.00 162.61 382 LYS B CA 1
ATOM 6832 C C . LYS B 1 402 ? -60.204 25.762 -93.489 1.00 157.26 382 LYS B C 1
ATOM 6833 O O . LYS B 1 402 ? -61.345 25.449 -93.816 1.00 160.76 382 LYS B O 1
ATOM 6839 N N . TYR B 1 403 ? -59.920 26.919 -92.895 1.00 149.14 383 TYR B N 1
ATOM 6840 C CA . TYR B 1 403 ? -60.971 27.832 -92.457 1.00 145.53 383 TYR B CA 1
ATOM 6841 C C . TYR B 1 403 ? -60.780 29.224 -93.059 1.00 139.99 383 TYR B C 1
ATOM 6842 O O . TYR B 1 403 ? -59.921 29.983 -92.602 1.00 134.69 383 TYR B O 1
ATOM 6851 N N . PRO B 1 404 ? -61.592 29.570 -94.081 1.00 140.93 384 PRO B N 1
ATOM 6852 C CA . PRO B 1 404 ? -61.420 30.835 -94.802 1.00 136.79 384 PRO B CA 1
ATOM 6853 C C . PRO B 1 404 ? -61.780 32.071 -93.971 1.00 130.06 384 PRO B C 1
ATOM 6854 O O . PRO B 1 404 ? -61.262 33.159 -94.236 1.00 125.79 384 PRO B O 1
ATOM 6858 N N . PHE B 1 405 ? -62.670 31.900 -92.994 1.00 128.14 385 PHE B N 1
ATOM 6859 C CA . PHE B 1 405 ? -63.097 32.997 -92.114 1.00 122.36 385 PHE B CA 1
ATOM 6860 C C . PHE B 1 405 ? -62.087 33.330 -91.009 1.00 117.26 385 PHE B C 1
ATOM 6861 O O . PHE B 1 405 ? -62.314 34.240 -90.207 1.00 112.27 385 PHE B O 1
ATOM 6869 N N . ALA B 1 406 ? -60.987 32.587 -90.945 1.00 117.42 386 ALA B N 1
ATOM 6870 C CA . ALA B 1 406 ? -60.018 32.760 -89.869 1.00 112.89 386 ALA B CA 1
ATOM 6871 C C . ALA B 1 406 ? -58.617 32.966 -90.413 1.00 110.55 386 ALA B C 1
ATOM 6872 O O . ALA B 1 406 ? -58.315 32.619 -91.553 1.00 113.15 386 ALA B O 1
ATOM 6874 N N . LYS B 1 407 ? -57.767 33.561 -89.588 1.00 106.66 387 LYS B N 1
ATOM 6875 C CA . LYS B 1 407 ? -56.400 33.851 -89.978 1.00 104.96 387 LYS B CA 1
ATOM 6876 C C . LYS B 1 407 ? -55.503 33.846 -88.750 1.00 100.08 387 LYS B C 1
ATOM 6877 O O . LYS B 1 407 ? -55.820 34.467 -87.735 1.00 95.95 387 LYS B O 1
ATOM 6883 N N . GLY B 1 408 ? -54.388 33.129 -88.849 1.00 100.64 388 GLY B N 1
ATOM 6884 C CA . GLY B 1 408 ? -53.419 33.046 -87.770 1.00 96.25 388 GLY B CA 1
ATOM 6885 C C . GLY B 1 408 ? -52.092 33.632 -88.199 1.00 94.25 388 GLY B C 1
ATOM 6886 O O . GLY B 1 408 ? -51.681 33.473 -89.346 1.00 95.89 388 GLY B O 1
ATOM 6887 N N . VAL B 1 409 ? -51.425 34.312 -87.274 1.00 90.47 389 VAL B N 1
ATOM 6888 C CA . VAL B 1 409 ? -50.135 34.930 -87.543 1.00 88.72 389 VAL B CA 1
ATOM 6889 C C . VAL B 1 409 ? -49.205 34.660 -86.371 1.00 88.16 389 VAL B C 1
ATOM 6890 O O . VAL B 1 409 ? -49.456 35.114 -85.256 1.00 85.66 389 VAL B O 1
ATOM 6894 N N . ALA B 1 410 ? -48.146 33.897 -86.622 1.00 92.35 390 ALA B N 1
ATOM 6895 C CA . ALA B 1 410 ? -47.205 33.529 -85.571 1.00 91.94 390 ALA B CA 1
ATOM 6896 C C . ALA B 1 410 ? -46.020 34.483 -85.566 1.00 90.00 390 ALA B C 1
ATOM 6897 O O . ALA B 1 410 ? -44.929 34.131 -86.009 1.00 92.29 390 ALA B O 1
ATOM 6899 N N . ARG B 1 411 ? -46.255 35.702 -85.095 1.00 87.07 391 ARG B N 1
ATOM 6900 C CA . ARG B 1 411 ? -45.205 36.709 -84.985 1.00 85.12 391 ARG B CA 1
ATOM 6901 C C . ARG B 1 411 ? -45.488 37.642 -83.830 1.00 80.46 391 ARG B C 1
ATOM 6902 O O . ARG B 1 411 ? -46.628 37.766 -83.385 1.00 79.13 391 ARG B O 1
ATOM 6910 N N . PHE B 1 412 ? -44.454 38.324 -83.361 1.00 78.94 392 PHE B N 1
ATOM 6911 C CA . PHE B 1 412 ? -44.661 39.494 -82.531 1.00 76.21 392 PHE B CA 1
ATOM 6912 C C . PHE B 1 412 ? -44.687 40.684 -83.480 1.00 77.16 392 PHE B C 1
ATOM 6913 O O . PHE B 1 412 ? -43.678 41.002 -84.109 1.00 79.22 392 PHE B O 1
ATOM 6921 N N . ASP B 1 413 ? -45.842 41.330 -83.578 1.00 77.05 393 ASP B N 1
ATOM 6922 C CA . ASP B 1 413 ? -46.081 42.334 -84.605 1.00 78.03 393 ASP B CA 1
ATOM 6923 C C . ASP B 1 413 ? -46.980 43.440 -84.055 1.00 76.05 393 ASP B C 1
ATOM 6924 O O . ASP B 1 413 ? -48.200 43.294 -84.012 1.00 78.84 393 ASP B O 1
ATOM 6929 N N . SER B 1 414 ? -46.369 44.544 -83.632 1.00 73.30 394 SER B N 1
ATOM 6930 C CA . SER B 1 414 ? -47.116 45.660 -83.047 1.00 70.09 394 SER B CA 1
ATOM 6931 C C . SER B 1 414 ? -48.105 46.268 -84.023 1.00 69.76 394 SER B C 1
ATOM 6932 O O . SER B 1 414 ? -49.234 46.556 -83.648 1.00 70.88 394 SER B O 1
ATOM 6935 N N . LYS B 1 415 ? -47.680 46.451 -85.267 1.00 70.49 395 LYS B N 1
ATOM 6936 C CA . LYS B 1 415 ? -48.543 47.016 -86.295 1.00 71.32 395 LYS B CA 1
ATOM 6937 C C . LYS B 1 415 ? -49.843 46.215 -86.430 1.00 70.97 395 LYS B C 1
ATOM 6938 O O . LYS B 1 415 ? -50.927 46.783 -86.419 1.00 69.11 395 LYS B O 1
ATOM 6944 N N . LEU B 1 416 ? -49.734 44.890 -86.504 1.00 71.21 396 LEU B N 1
ATOM 6945 C CA . LEU B 1 416 ? -50.915 44.041 -86.662 1.00 71.59 396 LEU B CA 1
ATOM 6946 C C . LEU B 1 416 ? -51.754 44.014 -85.379 1.00 68.81 396 LEU B C 1
ATOM 6947 O O . LEU B 1 416 ? -52.980 43.952 -85.443 1.00 68.53 396 LEU B O 1
ATOM 6952 N N . ALA B 1 417 ? -51.100 44.085 -84.226 1.00 64.50 397 ALA B N 1
ATOM 6953 C CA . ALA B 1 417 ? -51.816 44.199 -82.962 1.00 64.38 397 ALA B CA 1
ATOM 6954 C C . ALA B 1 417 ? -52.708 45.440 -82.964 1.00 64.56 397 ALA B C 1
ATOM 6955 O O . ALA B 1 417 ? -53.850 45.389 -82.509 1.00 66.98 397 ALA B O 1
ATOM 6957 N N . HIS B 1 418 ? -52.169 46.550 -83.463 1.00 63.73 398 HIS B N 1
ATOM 6958 C CA . HIS B 1 418 ? -52.919 47.797 -83.550 1.00 62.53 398 HIS B CA 1
ATOM 6959 C C . HIS B 1 418 ? -54.086 47.653 -84.520 1.00 64.11 398 HIS B C 1
ATOM 6960 O O . HIS B 1 418 ? -55.203 48.054 -84.205 1.00 65.09 398 HIS B O 1
ATOM 6967 N N . PHE B 1 419 ? -53.822 47.079 -85.690 1.00 64.77 399 PHE B N 1
ATOM 6968 C CA . PHE B 1 419 ? -54.877 46.803 -86.666 1.00 66.38 399 PHE B CA 1
ATOM 6969 C C . PHE B 1 419 ? -56.014 45.964 -86.070 1.00 67.89 399 PHE B C 1
ATOM 6970 O O . PHE B 1 419 ? -57.184 46.207 -86.358 1.00 68.90 399 PHE B O 1
ATOM 6978 N N . ILE B 1 420 ? -55.667 44.976 -85.246 1.00 68.34 400 ILE B N 1
ATOM 6979 C CA . ILE B 1 420 ? -56.667 44.067 -84.666 1.00 71.14 400 ILE B CA 1
ATOM 6980 C C . ILE B 1 420 ? -57.502 44.783 -83.603 1.00 70.15 400 ILE B C 1
ATOM 6981 O O . ILE B 1 420 ? -58.730 44.685 -83.590 1.00 70.31 400 ILE B O 1
ATOM 6986 N N . THR B 1 421 ? -56.827 45.514 -82.720 1.00 67.63 401 THR B N 1
ATOM 6987 C CA . THR B 1 421 ? -57.496 46.243 -81.648 1.00 66.97 401 THR B CA 1
ATOM 6988 C C . THR B 1 421 ? -58.510 47.251 -82.183 1.00 67.95 401 THR B C 1
ATOM 6989 O O . THR B 1 421 ? -59.613 47.361 -81.667 1.00 70.66 401 THR B O 1
ATOM 6993 N N . ALA B 1 422 ? -58.143 47.958 -83.244 1.00 67.64 402 ALA B N 1
ATOM 6994 C CA . ALA B 1 422 ? -59.016 48.964 -83.842 1.00 68.30 402 ALA B CA 1
ATOM 6995 C C . ALA B 1 422 ? -60.060 48.344 -84.763 1.00 72.26 402 ALA B C 1
ATOM 6996 O O . ALA B 1 422 ? -61.221 48.753 -84.759 1.00 74.67 402 ALA B O 1
ATOM 6998 N N . GLY B 1 423 ? -59.647 47.358 -85.553 1.00 73.19 403 GLY B N 1
ATOM 6999 C CA . GLY B 1 423 ? -60.504 46.801 -86.603 1.00 74.85 403 GLY B CA 1
ATOM 7000 C C . GLY B 1 423 ? -61.534 45.801 -86.121 1.00 77.55 403 GLY B C 1
ATOM 7001 O O . GLY B 1 423 ? -62.640 45.715 -86.680 1.00 79.79 403 GLY B O 1
ATOM 7002 N N . ALA B 1 424 ? -61.172 45.031 -85.100 1.00 76.39 404 ALA B N 1
ATOM 7003 C CA . ALA B 1 424 ? -62.052 43.989 -84.583 1.00 80.41 404 ALA B CA 1
ATOM 7004 C C . ALA B 1 424 ? -63.259 44.591 -83.883 1.00 81.99 404 ALA B C 1
ATOM 7005 O O . ALA B 1 424 ? -63.191 45.693 -83.342 1.00 80.71 404 ALA B O 1
ATOM 7007 N N . ASP B 1 425 ? -64.363 43.855 -83.902 1.00 85.45 405 ASP B N 1
ATOM 7008 C CA . ASP B 1 425 ? -65.548 44.222 -83.139 1.00 86.71 405 ASP B CA 1
ATOM 7009 C C . ASP B 1 425 ? -65.415 43.740 -81.716 1.00 87.68 405 ASP B C 1
ATOM 7010 O O . ASP B 1 425 ? -65.855 44.420 -80.793 1.00 89.83 405 ASP B O 1
ATOM 7015 N N . TYR B 1 426 ? -64.773 42.585 -81.555 1.00 88.34 406 TYR B N 1
ATOM 7016 C CA . TYR B 1 426 ? -64.654 41.933 -80.264 1.00 88.48 406 TYR B CA 1
ATOM 7017 C C . TYR B 1 426 ? -63.200 41.553 -79.949 1.00 85.33 406 TYR B C 1
ATOM 7018 O O . TYR B 1 426 ? -62.431 41.177 -80.839 1.00 83.50 406 TYR B O 1
ATOM 7027 N N . CYS B 1 427 ? -62.833 41.687 -78.679 1.00 83.50 407 CYS B N 1
ATOM 7028 C CA . CYS B 1 427 ? -61.538 41.253 -78.172 1.00 82.45 407 CYS B CA 1
ATOM 7029 C C . CYS B 1 427 ? -61.709 39.953 -77.386 1.00 84.93 407 CYS B C 1
ATOM 7030 O O . CYS B 1 427 ? -62.252 39.954 -76.285 1.00 86.44 407 CYS B O 1
ATOM 7033 N N . LEU B 1 428 ? -61.196 38.861 -77.940 1.00 86.02 408 LEU B N 1
ATOM 7034 C CA . LEU B 1 428 ? -61.465 37.514 -77.445 1.00 89.07 408 LEU B CA 1
ATOM 7035 C C . LEU B 1 428 ? -60.327 37.011 -76.559 1.00 87.86 408 LEU B C 1
ATOM 7036 O O . LEU B 1 428 ? -59.217 36.808 -77.043 1.00 86.88 408 LEU B O 1
ATOM 7041 N N . MET B 1 429 ? -60.619 36.786 -75.277 1.00 89.41 409 MET B N 1
ATOM 7042 C CA . MET B 1 429 ? -59.622 36.333 -74.303 1.00 86.01 409 MET B CA 1
ATOM 7043 C C . MET B 1 429 ? -60.112 35.118 -73.511 1.00 88.76 409 MET B C 1
ATOM 7044 O O . MET B 1 429 ? -60.628 35.271 -72.406 1.00 89.04 409 MET B O 1
ATOM 7049 N N . PRO B 1 430 ? -59.934 33.905 -74.062 1.00 90.97 410 PRO B N 1
ATOM 7050 C CA . PRO B 1 430 ? -60.331 32.673 -73.382 1.00 95.95 410 PRO B CA 1
ATOM 7051 C C . PRO B 1 430 ? -59.279 32.187 -72.387 1.00 94.41 410 PRO B C 1
ATOM 7052 O O . PRO B 1 430 ? -58.850 31.031 -72.443 1.00 96.79 410 PRO B O 1
ATOM 7056 N N . SER B 1 431 ? -58.902 33.060 -71.457 1.00 91.27 411 SER B N 1
ATOM 7057 C CA . SER B 1 431 ? -57.846 32.751 -70.502 1.00 90.00 411 SER B CA 1
ATOM 7058 C C . SER B 1 431 ? -58.311 31.713 -69.489 1.00 92.57 411 SER B C 1
ATOM 7059 O O . SER B 1 431 ? -59.460 31.743 -69.066 1.00 95.99 411 SER B O 1
ATOM 7062 N N . ARG B 1 432 ? -57.407 30.811 -69.114 1.00 91.71 412 ARG B N 1
ATOM 7063 C CA . ARG B 1 432 ? -57.662 29.836 -68.054 1.00 94.30 412 ARG B CA 1
ATOM 7064 C C . ARG B 1 432 ? -57.440 30.446 -66.676 1.00 91.90 412 ARG B C 1
ATOM 7065 O O . ARG B 1 432 ? -58.100 30.077 -65.725 1.00 97.16 412 ARG B O 1
ATOM 7073 N N . PHE B 1 433 ? -56.507 31.380 -66.580 1.00 87.06 413 PHE B N 1
ATOM 7074 C CA . PHE B 1 433 ? -56.390 32.251 -65.417 1.00 85.12 413 PHE B CA 1
ATOM 7075 C C . PHE B 1 433 ? -55.800 33.575 -65.906 1.00 81.93 413 PHE B C 1
ATOM 7076 O O . PHE B 1 433 ? -55.076 33.604 -66.901 1.00 79.63 413 PHE B O 1
ATOM 7084 N N . GLU B 1 434 ? -56.136 34.670 -65.231 1.00 81.65 414 GLU B N 1
ATOM 7085 C CA . GLU B 1 434 ? -55.721 35.990 -65.681 1.00 78.26 414 GLU B CA 1
ATOM 7086 C C . GLU B 1 434 ? -55.713 36.969 -64.517 1.00 77.47 414 GLU B C 1
ATOM 7087 O O . GLU B 1 434 ? -56.741 37.540 -64.183 1.00 79.81 414 GLU B O 1
ATOM 7093 N N . PRO B 1 435 ? -54.541 37.165 -63.892 1.00 75.47 415 PRO B N 1
ATOM 7094 C CA . PRO B 1 435 ? -54.436 38.075 -62.763 1.00 74.61 415 PRO B CA 1
ATOM 7095 C C . PRO B 1 435 ? -55.083 39.437 -63.007 1.00 74.12 415 PRO B C 1
ATOM 7096 O O . PRO B 1 435 ? -55.753 39.947 -62.116 1.00 78.30 415 PRO B O 1
ATOM 7100 N N . CYS B 1 436 ? -54.843 40.035 -64.171 1.00 71.79 416 CYS B N 1
ATOM 7101 C CA . CYS B 1 436 ? -55.572 41.242 -64.571 1.00 72.85 416 CYS B CA 1
ATOM 7102 C C . CYS B 1 436 ? -55.890 41.263 -66.064 1.00 71.72 416 CYS B C 1
ATOM 7103 O O . CYS B 1 436 ? -57.067 41.324 -66.450 1.00 72.38 416 CYS B O 1
ATOM 7106 N N . GLY B 1 437 ? -54.849 41.226 -66.883 1.00 67.66 417 GLY B N 1
ATOM 7107 C CA . GLY B 1 437 ? -54.984 41.320 -68.333 1.00 68.15 417 GLY B CA 1
ATOM 7108 C C . GLY B 1 437 ? -54.871 42.760 -68.786 1.00 66.89 417 GLY B C 1
ATOM 7109 O O . GLY B 1 437 ? -55.260 43.672 -68.068 1.00 68.43 417 GLY B O 1
ATOM 7110 N N . LEU B 1 438 ? -54.322 42.968 -69.975 1.00 65.25 418 LEU B N 1
ATOM 7111 C CA . LEU B 1 438 ? -54.147 44.313 -70.513 1.00 65.67 418 LEU B CA 1
ATOM 7112 C C . LEU B 1 438 ? -54.906 44.540 -71.824 1.00 65.01 418 LEU B C 1
ATOM 7113 O O . LEU B 1 438 ? -55.383 45.640 -72.067 1.00 64.67 418 LEU B O 1
ATOM 7118 N N . ASN B 1 439 ? -54.999 43.513 -72.667 1.00 66.29 419 ASN B N 1
ATOM 7119 C CA . ASN B 1 439 ? -55.704 43.614 -73.945 1.00 69.25 419 ASN B CA 1
ATOM 7120 C C . ASN B 1 439 ? -57.082 44.228 -73.847 1.00 68.98 419 ASN B C 1
ATOM 7121 O O . ASN B 1 439 ? -57.473 45.022 -74.688 1.00 68.57 419 ASN B O 1
ATOM 7126 N N . GLN B 1 440 ? -57.837 43.821 -72.838 1.00 69.04 420 GLN B N 1
ATOM 7127 C CA . GLN B 1 440 ? -59.225 44.260 -72.719 1.00 72.12 420 GLN B CA 1
ATOM 7128 C C . GLN B 1 440 ? -59.318 45.754 -72.405 1.00 70.10 420 GLN B C 1
ATOM 7129 O O . GLN B 1 440 ? -60.294 46.404 -72.750 1.00 71.55 420 GLN B O 1
ATOM 7135 N N . LEU B 1 441 ? -58.306 46.291 -71.728 1.00 68.15 421 LEU B N 1
ATOM 7136 C CA . LEU B 1 441 ? -58.263 47.719 -71.407 1.00 67.29 421 LEU B CA 1
ATOM 7137 C C . LEU B 1 441 ? -58.016 48.518 -72.678 1.00 66.23 421 LEU B C 1
ATOM 7138 O O . LEU B 1 441 ? -58.692 49.510 -72.939 1.00 66.37 421 LEU B O 1
ATOM 7143 N N . TYR B 1 442 ? -57.023 48.091 -73.448 1.00 64.28 422 TYR B N 1
ATOM 7144 C CA . TYR B 1 442 ? -56.765 48.697 -74.753 1.00 64.16 422 TYR B CA 1
ATOM 7145 C C . TYR B 1 442 ? -57.999 48.630 -75.635 1.00 63.97 422 TYR B C 1
ATOM 7146 O O . TYR B 1 442 ? -58.419 49.637 -76.205 1.00 62.93 422 TYR B O 1
ATOM 7155 N N . ALA B 1 443 ? -58.581 47.442 -75.726 1.00 65.61 423 ALA B N 1
ATOM 7156 C CA . ALA B 1 443 ? -59.742 47.218 -76.591 1.00 68.26 423 ALA B CA 1
ATOM 7157 C C . ALA B 1 443 ? -60.855 48.210 -76.288 1.00 69.61 423 ALA B C 1
ATOM 7158 O O . ALA B 1 443 ? -61.380 48.846 -77.185 1.00 71.29 423 ALA B O 1
ATOM 7160 N N . MET B 1 444 ? -61.170 48.379 -75.009 1.00 71.92 424 MET B N 1
ATOM 7161 C CA . MET B 1 444 ? -62.247 49.276 -74.615 1.00 74.92 424 MET B CA 1
ATOM 7162 C C . MET B 1 444 ? -61.987 50.721 -75.034 1.00 74.51 424 MET B C 1
ATOM 7163 O O . MET B 1 444 ? -62.912 51.392 -75.510 1.00 76.96 424 MET B O 1
ATOM 7168 N N . MET B 1 445 ? -60.748 51.183 -74.934 1.00 72.30 425 MET B N 1
ATOM 7169 C CA . MET B 1 445 ? -60.416 52.543 -75.380 1.00 73.27 425 MET B CA 1
ATOM 7170 C C . MET B 1 445 ? -60.657 52.743 -76.879 1.00 69.48 425 MET B C 1
ATOM 7171 O O . MET B 1 445 ? -60.863 53.872 -77.328 1.00 68.61 425 MET B O 1
ATOM 7176 N N . TYR B 1 446 ? -60.605 51.651 -77.642 1.00 67.10 426 TYR B N 1
ATOM 7177 C CA . TYR B 1 446 ? -60.874 51.676 -79.085 1.00 67.02 426 TYR B CA 1
ATOM 7178 C C . TYR B 1 446 ? -62.342 51.388 -79.441 1.00 70.26 426 TYR B C 1
ATOM 7179 O O . TYR B 1 446 ? -62.716 51.418 -80.611 1.00 69.44 426 TYR B O 1
ATOM 7188 N N . GLY B 1 447 ? -63.184 51.169 -78.433 1.00 72.86 427 GLY B N 1
ATOM 7189 C CA . GLY B 1 447 ? -64.587 50.834 -78.673 1.00 75.44 427 GLY B CA 1
ATOM 7190 C C . GLY B 1 447 ? -64.770 49.396 -79.107 1.00 76.12 427 GLY B C 1
ATOM 7191 O O . GLY B 1 447 ? -65.800 49.047 -79.682 1.00 78.55 427 GLY B O 1
ATOM 7192 N N . THR B 1 448 ? -63.768 48.568 -78.819 1.00 74.37 428 THR B N 1
ATOM 7193 C CA . THR B 1 448 ? -63.788 47.156 -79.168 1.00 75.77 428 THR B CA 1
ATOM 7194 C C . THR B 1 448 ? -64.216 46.398 -77.925 1.00 77.50 428 THR B C 1
ATOM 7195 O O . THR B 1 448 ? -63.658 46.617 -76.848 1.00 76.38 428 THR B O 1
ATOM 7199 N N . ILE B 1 449 ? -65.223 45.540 -78.076 1.00 80.65 429 ILE B N 1
ATOM 7200 C CA . ILE B 1 449 ? -65.917 44.947 -76.939 1.00 82.89 429 ILE B CA 1
ATOM 7201 C C . ILE B 1 449 ? -65.258 43.653 -76.471 1.00 83.16 429 ILE B C 1
ATOM 7202 O O . ILE B 1 449 ? -65.126 42.710 -77.247 1.00 83.91 429 ILE B O 1
ATOM 7207 N N . PRO B 1 450 ? -64.846 43.591 -75.190 1.00 82.91 430 PRO B N 1
ATOM 7208 C CA . PRO B 1 450 ? -64.249 42.353 -74.689 1.00 84.51 430 PRO B CA 1
ATOM 7209 C C . PRO B 1 450 ? -65.240 41.190 -74.536 1.00 90.57 430 PRO B C 1
ATOM 7210 O O . PRO B 1 450 ? -66.365 41.384 -74.080 1.00 93.09 430 PRO B O 1
ATOM 7214 N N . VAL B 1 451 ? -64.802 40.003 -74.951 1.00 92.32 431 VAL B N 1
ATOM 7215 C CA . VAL B 1 451 ? -65.495 38.753 -74.685 1.00 98.39 431 VAL B CA 1
ATOM 7216 C C . VAL B 1 451 ? -64.453 37.866 -74.012 1.00 97.50 431 VAL B C 1
ATOM 7217 O O . VAL B 1 451 ? -63.510 37.398 -74.652 1.00 94.91 431 VAL B O 1
ATOM 7221 N N . VAL B 1 452 ? -64.611 37.677 -72.708 1.00 98.95 432 VAL B N 1
ATOM 7222 C CA . VAL B 1 452 ? -63.528 37.202 -71.863 1.00 97.04 432 VAL B CA 1
ATOM 7223 C C . VAL B 1 452 ? -63.939 36.043 -70.961 1.00 100.99 432 VAL B C 1
ATOM 7224 O O . VAL B 1 452 ? -65.118 35.852 -70.669 1.00 106.42 432 VAL B O 1
ATOM 7228 N N . ALA B 1 453 ? -62.947 35.271 -70.534 1.00 98.41 433 ALA B N 1
ATOM 7229 C CA . ALA B 1 453 ? -63.164 34.218 -69.557 1.00 102.94 433 ALA B CA 1
ATOM 7230 C C . ALA B 1 453 ? -63.489 34.832 -68.200 1.00 102.84 433 ALA B C 1
ATOM 7231 O O . ALA B 1 453 ? -62.968 35.893 -67.855 1.00 97.27 433 ALA B O 1
ATOM 7233 N N . PRO B 1 454 ? -64.353 34.163 -67.416 1.00 108.63 434 PRO B N 1
ATOM 7234 C CA . PRO B 1 454 ? -64.743 34.671 -66.112 1.00 110.43 434 PRO B CA 1
ATOM 7235 C C . PRO B 1 454 ? -63.708 34.321 -65.042 1.00 108.73 434 PRO B C 1
ATOM 7236 O O . PRO B 1 454 ? -63.985 33.524 -64.157 1.00 113.11 434 PRO B O 1
ATOM 7240 N N . VAL B 1 455 ? -62.510 34.875 -65.154 1.00 105.21 435 VAL B N 1
ATOM 7241 C CA . VAL B 1 455 ? -61.454 34.587 -64.197 1.00 103.71 435 VAL B CA 1
ATOM 7242 C C . VAL B 1 455 ? -60.660 35.844 -63.891 1.00 99.19 435 VAL B C 1
ATOM 7243 O O . VAL B 1 455 ? -60.484 36.715 -64.749 1.00 97.08 435 VAL B O 1
ATOM 7247 N N . GLY B 1 456 ? -60.186 35.925 -62.655 1.00 98.20 436 GLY B N 1
ATOM 7248 C CA . GLY B 1 456 ? -59.306 36.988 -62.233 1.00 93.45 436 GLY B CA 1
ATOM 7249 C C . GLY B 1 456 ? -59.826 38.372 -62.530 1.00 91.30 436 GLY B C 1
ATOM 7250 O O . GLY B 1 456 ? -61.017 38.637 -62.405 1.00 94.45 436 GLY B O 1
ATOM 7251 N N . GLY B 1 457 ? -58.930 39.249 -62.971 1.00 87.73 437 GLY B N 1
ATOM 7252 C CA . GLY B 1 457 ? -59.275 40.645 -63.213 1.00 85.59 437 GLY B CA 1
ATOM 7253 C C . GLY B 1 457 ? -60.124 40.909 -64.438 1.00 84.19 437 GLY B C 1
ATOM 7254 O O . GLY B 1 457 ? -60.502 42.051 -64.675 1.00 83.78 437 GLY B O 1
ATOM 7255 N N . LEU B 1 458 ? -60.367 39.883 -65.248 1.00 84.29 438 LEU B N 1
ATOM 7256 C CA . LEU B 1 458 ? -61.293 40.005 -66.361 1.00 87.15 438 LEU B CA 1
ATOM 7257 C C . LEU B 1 458 ? -62.709 40.220 -65.837 1.00 91.51 438 LEU B C 1
ATOM 7258 O O . LEU B 1 458 ? -63.477 40.969 -66.432 1.00 94.28 438 LEU B O 1
ATOM 7263 N N . VAL B 1 459 ? -63.037 39.583 -64.716 1.00 95.96 439 VAL B N 1
ATOM 7264 C CA . VAL B 1 459 ? -64.316 39.804 -64.045 1.00 100.54 439 VAL B CA 1
ATOM 7265 C C . VAL B 1 459 ? -64.423 41.249 -63.564 1.00 101.10 439 VAL B C 1
ATOM 7266 O O . VAL B 1 459 ? -65.469 41.882 -63.722 1.00 105.41 439 VAL B O 1
ATOM 7270 N N . ASP B 1 460 ? -63.341 41.765 -62.988 1.00 97.63 440 ASP B N 1
ATOM 7271 C CA . ASP B 1 460 ? -63.310 43.139 -62.484 1.00 97.73 440 ASP B CA 1
ATOM 7272 C C . ASP B 1 460 ? -63.388 44.187 -63.582 1.00 95.27 440 ASP B C 1
ATOM 7273 O O . ASP B 1 460 ? -64.063 45.198 -63.409 1.00 99.21 440 ASP B O 1
ATOM 7278 N N . THR B 1 461 ? -62.717 43.940 -64.705 1.00 89.72 441 THR B N 1
ATOM 7279 C CA . THR B 1 461 ? -62.547 44.954 -65.744 1.00 85.34 441 THR B CA 1
ATOM 7280 C C . THR B 1 461 ? -63.613 44.945 -66.834 1.00 87.87 441 THR B C 1
ATOM 7281 O O . THR B 1 461 ? -63.711 45.917 -67.602 1.00 84.73 441 THR B O 1
ATOM 7285 N N . VAL B 1 462 ? -64.355 43.843 -66.930 1.00 91.88 442 VAL B N 1
ATOM 7286 C CA . VAL B 1 462 ? -65.407 43.688 -67.932 1.00 94.52 442 VAL B CA 1
ATOM 7287 C C . VAL B 1 462 ? -66.738 43.333 -67.264 1.00 99.11 442 VAL B C 1
ATOM 7288 O O . VAL B 1 462 ? -67.184 42.191 -67.344 1.00 101.64 442 VAL B O 1
ATOM 7292 N N . PRO B 1 463 ? -67.359 44.308 -66.576 1.00 102.28 443 PRO B N 1
ATOM 7293 C CA . PRO B 1 463 ? -68.739 44.128 -66.120 1.00 107.49 443 PRO B CA 1
ATOM 7294 C C . PRO B 1 463 ? -69.713 44.140 -67.302 1.00 109.39 443 PRO B C 1
ATOM 7295 O O . PRO B 1 463 ? -69.295 44.399 -68.437 1.00 107.96 443 PRO B O 1
ATOM 7299 N N . PRO B 1 464 ? -71.003 43.847 -67.057 1.00 115.19 444 PRO B N 1
ATOM 7300 C CA . PRO B 1 464 ? -71.976 43.689 -68.154 1.00 117.18 444 PRO B CA 1
ATOM 7301 C C . PRO B 1 464 ? -72.206 44.894 -69.082 1.00 115.62 444 PRO B C 1
ATOM 7302 O O . PRO B 1 464 ? -72.690 44.708 -70.205 1.00 114.51 444 PRO B O 1
ATOM 7306 N N . GLN B 1 465 ? -71.916 46.112 -68.612 1.00 114.58 445 GLN B N 1
ATOM 7307 C CA . GLN B 1 465 ? -72.070 47.318 -69.446 1.00 113.22 445 GLN B CA 1
ATOM 7308 C C . GLN B 1 465 ? -71.024 47.385 -70.546 1.00 107.36 445 GLN B C 1
ATOM 7309 O O . GLN B 1 465 ? -71.256 48.018 -71.565 1.00 104.80 445 GLN B O 1
ATOM 7315 N N . PHE B 1 466 ? -69.857 46.778 -70.324 1.00 104.34 446 PHE B N 1
ATOM 7316 C CA . PHE B 1 466 ? -68.743 46.901 -71.272 1.00 98.59 446 PHE B CA 1
ATOM 7317 C C . PHE B 1 466 ? -68.510 45.682 -72.168 1.00 97.18 446 PHE B C 1
ATOM 7318 O O . PHE B 1 466 ? -67.915 45.818 -73.236 1.00 93.20 446 PHE B O 1
ATOM 7326 N N . GLY B 1 467 ? -68.959 44.502 -71.746 1.00 99.79 447 GLY B N 1
ATOM 7327 C CA . GLY B 1 467 ? -68.691 43.289 -72.518 1.00 99.34 447 GLY B CA 1
ATOM 7328 C C . GLY B 1 467 ? -69.353 42.047 -71.972 1.00 102.45 447 GLY B C 1
ATOM 7329 O O . GLY B 1 467 ? -70.275 42.135 -71.169 1.00 108.03 447 GLY B O 1
ATOM 7330 N N . PHE B 1 468 ? -68.883 40.888 -72.427 1.00 101.96 448 PHE B N 1
ATOM 7331 C CA . PHE B 1 468 ? -69.522 39.605 -72.130 1.00 107.61 448 PHE B CA 1
ATOM 7332 C C . PHE B 1 468 ? -68.552 38.587 -71.555 1.00 106.50 448 PHE B C 1
ATOM 7333 O O . PHE B 1 468 ? -67.371 38.583 -71.908 1.00 104.23 448 PHE B O 1
ATOM 7341 N N . LEU B 1 469 ? -69.067 37.720 -70.686 1.00 110.12 449 LEU B N 1
ATOM 7342 C CA . LEU B 1 469 ? -68.299 36.632 -70.095 1.00 109.81 449 LEU B CA 1
ATOM 7343 C C . LEU B 1 469 ? -68.599 35.301 -70.762 1.00 115.26 449 LEU B C 1
ATOM 7344 O O . LEU B 1 469 ? -69.745 35.019 -71.127 1.00 121.20 449 LEU B O 1
ATOM 7349 N N . MET B 1 470 ? -67.560 34.491 -70.928 1.00 115.71 450 MET B N 1
ATOM 7350 C CA . MET B 1 470 ? -67.694 33.099 -71.343 1.00 122.35 450 MET B CA 1
ATOM 7351 C C . MET B 1 470 ? -68.024 32.248 -70.130 1.00 127.84 450 MET B C 1
ATOM 7352 O O . MET B 1 470 ? -68.079 32.752 -69.008 1.00 129.57 450 MET B O 1
ATOM 7357 N N . ASN B 1 471 ? -68.201 30.950 -70.343 1.00 133.57 451 ASN B N 1
ATOM 7358 C CA . ASN B 1 471 ? -68.123 30.002 -69.245 1.00 137.44 451 ASN B CA 1
ATOM 7359 C C . ASN B 1 471 ? -66.645 29.726 -68.977 1.00 133.17 451 ASN B C 1
ATOM 7360 O O . ASN B 1 471 ? -65.783 30.099 -69.777 1.00 128.47 451 ASN B O 1
ATOM 7365 N N . LYS B 1 472 ? -66.360 29.075 -67.856 1.00 136.92 452 LYS B N 1
ATOM 7366 C CA . LYS B 1 472 ? -64.989 28.817 -67.418 1.00 132.48 452 LYS B CA 1
ATOM 7367 C C . LYS B 1 472 ? -64.231 27.917 -68.394 1.00 131.75 452 LYS B C 1
ATOM 7368 O O . LYS B 1 472 ? -64.749 26.896 -68.841 1.00 136.24 452 LYS B O 1
ATOM 7374 N N . ILE B 1 473 ? -62.994 28.287 -68.706 1.00 126.75 453 ILE B N 1
ATOM 7375 C CA . ILE B 1 473 ? -62.129 27.462 -69.547 1.00 126.18 453 ILE B CA 1
ATOM 7376 C C . ILE B 1 473 ? -61.341 26.539 -68.616 1.00 127.16 453 ILE B C 1
ATOM 7377 O O . ILE B 1 473 ? -60.482 27.002 -67.854 1.00 123.29 453 ILE B O 1
ATOM 7382 N N . PRO B 1 474 ? -61.618 25.229 -68.663 1.00 132.81 454 PRO B N 1
ATOM 7383 C CA . PRO B 1 474 ? -61.050 24.362 -67.633 1.00 135.94 454 PRO B CA 1
ATOM 7384 C C . PRO B 1 474 ? -59.539 24.174 -67.752 1.00 133.07 454 PRO B C 1
ATOM 7385 O O . PRO B 1 474 ? -59.003 24.103 -68.861 1.00 131.24 454 PRO B O 1
ATOM 7389 N N . MET B 1 475 ? -58.878 24.094 -66.600 1.00 133.71 455 MET B N 1
ATOM 7390 C CA . MET B 1 475 ? -57.436 23.891 -66.527 1.00 130.22 455 MET B CA 1
ATOM 7391 C C . MET B 1 475 ? -57.091 22.428 -66.768 1.00 137.47 455 MET B C 1
ATOM 7392 O O . MET B 1 475 ? -57.949 21.560 -66.605 1.00 144.23 455 MET B O 1
ATOM 7397 N N . PRO B 1 476 ? -55.827 22.144 -67.135 1.00 138.69 456 PRO B N 1
ATOM 7398 C CA . PRO B 1 476 ? -55.369 20.747 -67.157 1.00 146.27 456 PRO B CA 1
ATOM 7399 C C . PRO B 1 476 ? -55.483 20.116 -65.763 1.00 151.84 456 PRO B C 1
ATOM 7400 O O . PRO B 1 476 ? -55.361 20.831 -64.769 1.00 152.01 456 PRO B O 1
ATOM 7404 N N . LYS B 1 477 ? -55.724 18.808 -65.679 1.00 159.13 457 LYS B N 1
ATOM 7405 C CA . LYS B 1 477 ? -55.909 18.159 -64.366 1.00 165.83 457 LYS B CA 1
ATOM 7406 C C . LYS B 1 477 ? -54.696 18.325 -63.442 1.00 164.08 457 LYS B C 1
ATOM 7407 O O . LYS B 1 477 ? -54.859 18.380 -62.225 1.00 168.13 457 LYS B O 1
ATOM 7413 N N . ILE B 1 478 ? -53.492 18.400 -64.010 1.00 161.93 458 ILE B N 1
ATOM 7414 C CA . ILE B 1 478 ? -52.302 18.836 -63.262 1.00 159.19 458 ILE B CA 1
ATOM 7415 C C . ILE B 1 478 ? -51.443 19.741 -64.141 1.00 155.85 458 ILE B C 1
ATOM 7416 O O . ILE B 1 478 ? -51.506 19.645 -65.369 1.00 159.56 458 ILE B O 1
ATOM 7421 N N . PRO B 1 479 ? -50.634 20.625 -63.525 1.00 150.01 459 PRO B N 1
ATOM 7422 C CA . PRO B 1 479 ? -49.727 21.441 -64.341 1.00 146.40 459 PRO B CA 1
ATOM 7423 C C . PRO B 1 479 ? -48.731 20.573 -65.110 1.00 149.00 459 PRO B C 1
ATOM 7424 O O . PRO B 1 479 ? -48.527 19.409 -64.755 1.00 157.76 459 PRO B O 1
ATOM 7428 N N . GLY B 1 480 ? -48.130 21.129 -66.158 1.00 144.44 460 GLY B N 1
ATOM 7429 C CA . GLY B 1 480 ? -47.211 20.374 -67.007 1.00 144.20 460 GLY B CA 1
ATOM 7430 C C . GLY B 1 480 ? -47.950 19.495 -68.003 1.00 148.84 460 GLY B C 1
ATOM 7431 O O . GLY B 1 480 ? -47.736 19.617 -69.209 1.00 151.63 460 GLY B O 1
ATOM 7432 N N . VAL B 1 481 ? -48.807 18.603 -67.496 1.00 149.95 461 VAL B N 1
ATOM 7433 C CA . VAL B 1 481 ? -49.669 17.759 -68.336 1.00 153.96 461 VAL B CA 1
ATOM 7434 C C . VAL B 1 481 ? -50.365 18.591 -69.409 1.00 151.62 461 VAL B C 1
ATOM 7435 O O . VAL B 1 481 ? -51.033 19.587 -69.111 1.00 150.49 461 VAL B O 1
ATOM 7439 N N . THR B 1 482 ? -50.162 18.195 -70.661 1.00 151.17 462 THR B N 1
ATOM 7440 C CA . THR B 1 482 ? -50.871 18.788 -71.780 1.00 148.11 462 THR B CA 1
ATOM 7441 C C . THR B 1 482 ? -52.362 18.459 -71.624 1.00 150.64 462 THR B C 1
ATOM 7442 O O . THR B 1 482 ? -52.723 17.316 -71.323 1.00 155.85 462 THR B O 1
ATOM 7446 N N . VAL B 1 483 ? -53.216 19.465 -71.808 1.00 145.55 463 VAL B N 1
ATOM 7447 C CA . VAL B 1 483 ? -54.652 19.321 -71.556 1.00 147.80 463 VAL B CA 1
ATOM 7448 C C . VAL B 1 483 ? -55.248 18.204 -72.415 1.00 153.62 463 VAL B C 1
ATOM 7449 O O . VAL B 1 483 ? -54.840 18.007 -73.560 1.00 155.82 463 VAL B O 1
ATOM 7453 N N . SER B 1 484 ? -56.211 17.476 -71.860 1.00 156.78 464 SER B N 1
ATOM 7454 C CA . SER B 1 484 ? -56.824 16.357 -72.573 1.00 163.04 464 SER B CA 1
ATOM 7455 C C . SER B 1 484 ? -57.765 16.871 -73.651 1.00 163.30 464 SER B C 1
ATOM 7456 O O . SER B 1 484 ? -58.275 17.992 -73.559 1.00 158.33 464 SER B O 1
ATOM 7459 N N . GLU B 1 485 ? -57.984 16.049 -74.673 1.00 168.23 465 GLU B N 1
ATOM 7460 C CA . GLU B 1 485 ? -58.941 16.368 -75.727 1.00 169.60 465 GLU B CA 1
ATOM 7461 C C . GLU B 1 485 ? -60.323 16.603 -75.123 1.00 171.40 465 GLU B C 1
ATOM 7462 O O . GLU B 1 485 ? -61.090 17.435 -75.604 1.00 170.82 465 GLU B O 1
ATOM 7468 N N . GLU B 1 486 ? -60.617 15.860 -74.063 1.00 175.72 466 GLU B N 1
ATOM 7469 C CA . GLU B 1 486 ? -61.838 16.027 -73.284 1.00 179.93 466 GLU B CA 1
ATOM 7470 C C . GLU B 1 486 ? -61.999 17.468 -72.788 1.00 170.23 466 GLU B C 1
ATOM 7471 O O . GLU B 1 486 ? -62.920 18.173 -73.194 1.00 170.23 466 GLU B O 1
ATOM 7477 N N . LEU B 1 487 ? -61.070 17.908 -71.945 1.00 163.43 467 LEU B N 1
ATOM 7478 C CA . LEU B 1 487 ? -61.146 19.235 -71.329 1.00 156.34 467 LEU B CA 1
ATOM 7479 C C . LEU B 1 487 ? -60.990 20.373 -72.341 1.00 149.79 467 LEU B C 1
ATOM 7480 O O . LEU B 1 487 ? -61.584 21.443 -72.172 1.00 146.68 467 LEU B O 1
ATOM 7485 N N . LEU B 1 488 ? -60.200 20.136 -73.388 1.00 147.09 468 LEU B N 1
ATOM 7486 C CA . LEU B 1 488 ? -60.061 21.088 -74.491 1.00 141.39 468 LEU B CA 1
ATOM 7487 C C . LEU B 1 488 ? -61.416 21.387 -75.122 1.00 142.66 468 LEU B C 1
ATOM 7488 O O . LEU B 1 488 ? -61.739 22.541 -75.401 1.00 137.83 468 LEU B O 1
ATOM 7493 N N . GLN B 1 489 ? -62.224 20.350 -75.310 1.00 148.61 469 GLN B N 1
ATOM 7494 C CA . GLN B 1 489 ? -63.518 20.512 -75.965 1.00 151.62 469 GLN B CA 1
ATOM 7495 C C . GLN B 1 489 ? -64.539 21.198 -75.052 1.00 149.35 469 GLN B C 1
ATOM 7496 O O . GLN B 1 489 ? -65.454 21.862 -75.532 1.00 146.92 469 GLN B O 1
ATOM 7502 N N . GLN B 1 490 ? -64.377 21.041 -73.740 1.00 148.92 470 GLN B N 1
ATOM 7503 C CA . GLN B 1 490 ? -65.211 21.761 -72.782 1.00 149.48 470 GLN B CA 1
ATOM 7504 C C . GLN B 1 490 ? -64.917 23.247 -72.848 1.00 143.87 470 GLN B C 1
ATOM 7505 O O . GLN B 1 490 ? -65.831 24.069 -72.771 1.00 145.03 470 GLN B O 1
ATOM 7511 N N . GLY B 1 491 ? -63.634 23.581 -72.989 1.00 137.80 471 GLY B N 1
ATOM 7512 C CA . GLY B 1 491 ? -63.205 24.959 -73.183 1.00 130.71 471 GLY B CA 1
ATOM 7513 C C . GLY B 1 491 ? -63.795 25.565 -74.444 1.00 130.69 471 GLY B C 1
ATOM 7514 O O . GLY B 1 491 ? -64.298 26.695 -74.430 1.00 127.35 471 GLY B O 1
ATOM 7515 N N . VAL B 1 492 ? -63.752 24.808 -75.537 1.00 133.00 472 VAL B N 1
ATOM 7516 C CA . VAL B 1 492 ? -64.329 25.251 -76.806 1.00 133.46 472 VAL B CA 1
ATOM 7517 C C . VAL B 1 492 ? -65.795 25.642 -76.624 1.00 137.29 472 VAL B C 1
ATOM 7518 O O . VAL B 1 492 ? -66.230 26.709 -77.070 1.00 134.81 472 VAL B O 1
ATOM 7522 N N . ASP B 1 493 ? -66.558 24.750 -76.007 1.00 143.56 473 ASP B N 1
ATOM 7523 C CA . ASP B 1 493 ? -67.977 24.989 -75.758 1.00 147.48 473 ASP B CA 1
ATOM 7524 C C . ASP B 1 493 ? -68.176 26.194 -74.832 1.00 143.19 473 ASP B C 1
ATOM 7525 O O . ASP B 1 493 ? -69.056 27.023 -75.063 1.00 142.88 473 ASP B O 1
ATOM 7530 N N . ALA B 1 494 ? -67.332 26.297 -73.807 1.00 139.16 474 ALA B N 1
ATOM 7531 C CA . ALA B 1 494 ? -67.406 27.397 -72.852 1.00 135.97 474 ALA B CA 1
ATOM 7532 C C . ALA B 1 494 ? -67.118 28.758 -73.508 1.00 130.93 474 ALA B C 1
ATOM 7533 O O . ALA B 1 494 ? -67.747 29.768 -73.184 1.00 130.06 474 ALA B O 1
ATOM 7535 N N . MET B 1 495 ? -66.162 28.782 -74.429 1.00 127.21 475 MET B N 1
ATOM 7536 C CA . MET B 1 495 ? -65.824 30.010 -75.154 1.00 123.02 475 MET B CA 1
ATOM 7537 C C . MET B 1 495 ? -66.987 30.435 -76.042 1.00 125.19 475 MET B C 1
ATOM 7538 O O . MET B 1 495 ? -67.385 31.597 -76.048 1.00 122.31 475 MET B O 1
ATOM 7543 N N . ILE B 1 496 ? -67.533 29.474 -76.777 1.00 130.84 476 ILE B N 1
ATOM 7544 C CA . ILE B 1 496 ? -68.596 29.744 -77.743 1.00 132.71 476 ILE B CA 1
ATOM 7545 C C . ILE B 1 496 ? -69.871 30.280 -77.088 1.00 134.56 476 ILE B C 1
ATOM 7546 O O . ILE B 1 496 ? -70.542 31.136 -77.669 1.00 135.69 476 ILE B O 1
ATOM 7551 N N . VAL B 1 497 ? -70.172 29.822 -75.875 1.00 136.14 477 VAL B N 1
ATOM 7552 C CA . VAL B 1 497 ? -71.289 30.375 -75.108 1.00 139.37 477 VAL B CA 1
ATOM 7553 C C . VAL B 1 497 ? -71.142 31.893 -74.971 1.00 134.40 477 VAL B C 1
ATOM 7554 O O . VAL B 1 497 ? -72.089 32.642 -75.183 1.00 138.66 477 VAL B O 1
ATOM 7558 N N . GLY B 1 498 ? -69.942 32.349 -74.635 1.00 128.93 478 GLY B N 1
ATOM 7559 C CA . GLY B 1 498 ? -69.673 33.779 -74.518 1.00 123.15 478 GLY B CA 1
ATOM 7560 C C . GLY B 1 498 ? -69.775 34.518 -75.840 1.00 121.22 478 GLY B C 1
ATOM 7561 O O . GLY B 1 498 ? -70.252 35.658 -75.898 1.00 120.58 478 GLY B O 1
ATOM 7562 N N . MET B 1 499 ? -69.262 33.899 -76.899 1.00 120.35 479 MET B N 1
ATOM 7563 C CA . MET B 1 499 ? -69.303 34.507 -78.227 1.00 118.23 479 MET B CA 1
ATOM 7564 C C . MET B 1 499 ? -70.742 34.667 -78.708 1.00 122.69 479 MET B C 1
ATOM 7565 O O . MET B 1 499 ? -71.091 35.698 -79.287 1.00 119.79 479 MET B O 1
ATOM 7570 N N . LYS B 1 500 ? -71.572 33.654 -78.453 1.00 129.05 480 LYS B N 1
ATOM 7571 C CA . LYS B 1 500 ? -72.993 33.700 -78.822 1.00 134.10 480 LYS B CA 1
ATOM 7572 C C . LYS B 1 500 ? -73.748 34.780 -78.051 1.00 134.17 480 LYS B C 1
ATOM 7573 O O . LYS B 1 500 ? -74.569 35.480 -78.617 1.00 136.12 480 LYS B O 1
ATOM 7579 N N . LYS B 1 501 ? -73.463 34.919 -76.759 1.00 134.52 481 LYS B N 1
ATOM 7580 C CA . LYS B 1 501 ? -74.044 36.010 -75.980 1.00 135.37 481 LYS B CA 1
ATOM 7581 C C . LYS B 1 501 ? -73.796 37.339 -76.682 1.00 131.24 481 LYS B C 1
ATOM 7582 O O . LYS B 1 501 ? -74.701 38.157 -76.813 1.00 133.64 481 LYS B O 1
ATOM 7588 N N . ALA B 1 502 ? -72.554 37.555 -77.111 1.00 125.46 482 ALA B N 1
ATOM 7589 C CA . ALA B 1 502 ? -72.161 38.811 -77.744 1.00 120.73 482 ALA B CA 1
ATOM 7590 C C . ALA B 1 502 ? -72.804 39.007 -79.112 1.00 123.13 482 ALA B C 1
ATOM 7591 O O . ALA B 1 502 ? -73.191 40.126 -79.466 1.00 120.00 482 ALA B O 1
ATOM 7593 N N . LEU B 1 503 ? -72.836 37.939 -79.906 1.00 126.90 483 LEU B N 1
ATOM 7594 C CA . LEU B 1 503 ? -73.353 38.019 -81.264 1.00 129.32 483 LEU B CA 1
ATOM 7595 C C . LEU B 1 503 ? -74.855 38.260 -81.281 1.00 134.25 483 LEU B C 1
ATOM 7596 O O . LEU B 1 503 ? -75.367 38.818 -82.241 1.00 133.20 483 LEU B O 1
ATOM 7601 N N . GLN B 1 504 ? -75.569 37.840 -80.238 1.00 139.05 484 GLN B N 1
ATOM 7602 C CA . GLN B 1 504 ? -77.004 38.123 -80.211 1.00 145.11 484 GLN B CA 1
ATOM 7603 C C . GLN B 1 504 ? -77.296 39.632 -80.121 1.00 141.75 484 GLN B C 1
ATOM 7604 O O . GLN B 1 504 ? -78.405 40.050 -80.444 1.00 144.71 484 GLN B O 1
ATOM 7610 N N . GLU B 1 505 ? -76.321 40.443 -79.703 1.00 134.30 485 GLU B N 1
ATOM 7611 C CA . GLU B 1 505 ? -76.476 41.898 -79.711 1.00 131.33 485 GLU B CA 1
ATOM 7612 C C . GLU B 1 505 ? -75.728 42.604 -80.843 1.00 126.29 485 GLU B C 1
ATOM 7613 O O . GLU B 1 505 ? -75.849 43.820 -80.997 1.00 124.33 485 GLU B O 1
ATOM 7619 N N . TYR B 1 506 ? -74.947 41.863 -81.625 1.00 123.59 486 TYR B N 1
ATOM 7620 C CA . TYR B 1 506 ? -74.129 42.477 -82.667 1.00 118.89 486 TYR B CA 1
ATOM 7621 C C . TYR B 1 506 ? -74.983 43.296 -83.625 1.00 121.67 486 TYR B C 1
ATOM 7622 O O . TYR B 1 506 ? -76.015 42.829 -84.091 1.00 126.52 486 TYR B O 1
ATOM 7631 N N . GLY B 1 507 ? -74.555 44.528 -83.889 1.00 118.79 487 GLY B N 1
ATOM 7632 C CA . GLY B 1 507 ? -75.235 45.411 -84.834 1.00 120.10 487 GLY B CA 1
ATOM 7633 C C . GLY B 1 507 ? -76.461 46.152 -84.320 1.00 123.35 487 GLY B C 1
ATOM 7634 O O . GLY B 1 507 ? -76.980 47.027 -85.011 1.00 124.65 487 GLY B O 1
ATOM 7635 N N . THR B 1 508 ? -76.938 45.804 -83.126 1.00 125.28 488 THR B N 1
ATOM 7636 C CA . THR B 1 508 ? -78.148 46.414 -82.569 1.00 128.26 488 THR B CA 1
ATOM 7637 C C . THR B 1 508 ? -77.810 47.754 -81.915 1.00 125.72 488 THR B C 1
ATOM 7638 O O . THR B 1 508 ? -76.637 48.074 -81.728 1.00 119.96 488 THR B O 1
ATOM 7642 N N . PRO B 1 509 ? -78.838 48.546 -81.567 1.00 128.83 489 PRO B N 1
ATOM 7643 C CA . PRO B 1 509 ? -78.585 49.774 -80.817 1.00 126.86 489 PRO B CA 1
ATOM 7644 C C . PRO B 1 509 ? -77.774 49.569 -79.539 1.00 124.80 489 PRO B C 1
ATOM 7645 O O . PRO B 1 509 ? -77.031 50.462 -79.154 1.00 122.53 489 PRO B O 1
ATOM 7649 N N . LYS B 1 510 ? -77.951 48.422 -78.882 1.00 127.06 490 LYS B N 1
ATOM 7650 C CA . LYS B 1 510 ? -77.190 48.090 -77.671 1.00 126.36 490 LYS B CA 1
ATOM 7651 C C . LYS B 1 510 ? -75.701 47.913 -77.956 1.00 120.06 490 LYS B C 1
ATOM 7652 O O . LYS B 1 510 ? -74.862 48.267 -77.131 1.00 115.66 490 LYS B O 1
ATOM 7658 N N . PHE B 1 511 ? -75.396 47.324 -79.109 1.00 119.71 491 PHE B N 1
ATOM 7659 C CA . PHE B 1 511 ? -74.025 47.186 -79.585 1.00 114.86 491 PHE B CA 1
ATOM 7660 C C . PHE B 1 511 ? -73.374 48.557 -79.712 1.00 110.48 491 PHE B C 1
ATOM 7661 O O . PHE B 1 511 ? -72.308 48.792 -79.155 1.00 107.19 491 PHE B O 1
ATOM 7669 N N . LYS B 1 512 ? -74.034 49.468 -80.419 1.00 111.48 492 LYS B N 1
ATOM 7670 C CA . LYS B 1 512 ? -73.532 50.840 -80.578 1.00 109.53 492 LYS B CA 1
ATOM 7671 C C . LYS B 1 512 ? -73.309 51.528 -79.236 1.00 108.20 492 LYS B C 1
ATOM 7672 O O . LYS B 1 512 ? -72.319 52.233 -79.048 1.00 104.34 492 LYS B O 1
ATOM 7678 N N . LYS B 1 513 ? -74.235 51.323 -78.305 1.00 111.60 493 LYS B N 1
ATOM 7679 C CA . LYS B 1 513 ? -74.133 51.938 -76.987 1.00 111.97 493 LYS B CA 1
ATOM 7680 C C . LYS B 1 513 ? -72.972 51.353 -76.187 1.00 106.43 493 LYS B C 1
ATOM 7681 O O . LYS B 1 513 ? -72.265 52.084 -75.500 1.00 103.54 493 LYS B O 1
ATOM 7687 N N . MET B 1 514 ? -72.794 50.035 -76.273 1.00 104.31 494 MET B N 1
ATOM 7688 C CA . MET B 1 514 ? -71.732 49.348 -75.543 1.00 101.64 494 MET B CA 1
ATOM 7689 C C . MET B 1 514 ? -70.347 49.854 -75.963 1.00 95.76 494 MET B C 1
ATOM 7690 O O . MET B 1 514 ? -69.473 50.046 -75.129 1.00 92.97 494 MET B O 1
ATOM 7695 N N . ARG B 1 515 ? -70.172 50.131 -77.250 1.00 94.87 495 ARG B N 1
ATOM 7696 C CA . ARG B 1 515 ? -68.908 50.675 -77.749 1.00 90.28 495 ARG B CA 1
ATOM 7697 C C . ARG B 1 515 ? -68.624 52.055 -77.173 1.00 89.11 495 ARG B C 1
ATOM 7698 O O . ARG B 1 515 ? -67.512 52.330 -76.730 1.00 85.56 495 ARG B O 1
ATOM 7706 N N . LEU B 1 516 ? -69.638 52.911 -77.163 1.00 91.91 496 LEU B N 1
ATOM 7707 C CA . LEU B 1 516 ? -69.495 54.257 -76.615 1.00 92.09 496 LEU B CA 1
ATOM 7708 C C . LEU B 1 516 ? -69.198 54.203 -75.120 1.00 92.78 496 LEU B C 1
ATOM 7709 O O . LEU B 1 516 ? -68.414 55.008 -74.621 1.00 91.74 496 LEU B O 1
ATOM 7714 N N . ASP B 1 517 ? -69.854 53.277 -74.419 1.00 95.39 497 ASP B N 1
ATOM 7715 C CA . ASP B 1 517 ? -69.621 53.081 -72.983 1.00 95.97 497 ASP B CA 1
ATOM 7716 C C . ASP B 1 517 ? -68.199 52.590 -72.723 1.00 91.51 497 ASP B C 1
ATOM 7717 O O . ASP B 1 517 ? -67.562 52.995 -71.746 1.00 89.90 497 ASP B O 1
ATOM 7722 N N . CYS B 1 518 ? -67.718 51.705 -73.592 1.00 89.00 498 CYS B N 1
ATOM 7723 C CA . CYS B 1 518 ? -66.338 51.238 -73.526 1.00 83.60 498 CYS B CA 1
ATOM 7724 C C . CYS B 1 518 ? -65.369 52.397 -73.721 1.00 80.82 498 CYS B C 1
ATOM 7725 O O . CYS B 1 518 ? -64.424 52.561 -72.950 1.00 77.63 498 CYS B O 1
ATOM 7728 N N . MET B 1 519 ? -65.607 53.221 -74.738 1.00 81.17 499 MET B N 1
ATOM 7729 C CA . MET B 1 519 ? -64.698 54.339 -75.019 1.00 79.08 499 MET B CA 1
ATOM 7730 C C . MET B 1 519 ? -64.693 55.381 -73.898 1.00 80.33 499 MET B C 1
ATOM 7731 O O . MET B 1 519 ? -63.680 56.039 -73.674 1.00 78.16 499 MET B O 1
ATOM 7736 N N . ALA B 1 520 ? -65.814 55.514 -73.189 1.00 84.47 500 ALA B N 1
ATOM 7737 C CA . ALA B 1 520 ? -65.916 56.450 -72.067 1.00 87.08 500 ALA B CA 1
ATOM 7738 C C . ALA B 1 520 ? -65.292 55.896 -70.783 1.00 87.56 500 ALA B C 1
ATOM 7739 O O . ALA B 1 520 ? -65.050 56.647 -69.842 1.00 89.13 500 ALA B O 1
ATOM 7741 N N . ASN B 1 521 ? -64.999 54.596 -70.769 1.00 86.26 501 ASN B N 1
ATOM 7742 C CA . ASN B 1 521 ? -64.455 53.918 -69.596 1.00 85.58 501 ASN B CA 1
ATOM 7743 C C . ASN B 1 521 ? -63.020 54.335 -69.296 1.00 82.95 501 ASN B C 1
ATOM 7744 O O . ASN B 1 521 ? -62.129 54.138 -70.115 1.00 81.54 501 ASN B O 1
ATOM 7749 N N . ASP B 1 522 ? -62.807 54.922 -68.125 1.00 83.52 502 ASP B N 1
ATOM 7750 C CA . ASP B 1 522 ? -61.488 55.390 -67.715 1.00 81.32 502 ASP B CA 1
ATOM 7751 C C . ASP B 1 522 ? -60.664 54.232 -67.155 1.00 80.56 502 ASP B C 1
ATOM 7752 O O . ASP B 1 522 ? -60.975 53.704 -66.087 1.00 81.98 502 ASP B O 1
ATOM 7757 N N . VAL B 1 523 ? -59.604 53.866 -67.877 1.00 76.71 503 VAL B N 1
ATOM 7758 C CA . VAL B 1 523 ? -58.729 52.763 -67.495 1.00 73.41 503 VAL B CA 1
ATOM 7759 C C . VAL B 1 523 ? -57.294 53.235 -67.226 1.00 72.38 503 VAL B C 1
ATOM 7760 O O . VAL B 1 523 ? -56.350 52.432 -67.201 1.00 68.98 503 VAL B O 1
ATOM 7764 N N . SER B 1 524 ? -57.141 54.526 -66.929 1.00 72.65 504 SER B N 1
ATOM 7765 C CA . SER B 1 524 ? -55.836 55.100 -66.597 1.00 70.17 504 SER B CA 1
ATOM 7766 C C . SER B 1 524 ? -55.361 54.688 -65.203 1.00 70.94 504 SER B C 1
ATOM 7767 O O . SER B 1 524 ? -56.107 54.079 -64.437 1.00 74.52 504 SER B O 1
ATOM 7770 N N . TRP B 1 525 ? -54.121 55.057 -64.883 1.00 67.91 505 TRP B N 1
ATOM 7771 C CA . TRP B 1 525 ? -53.511 54.751 -63.588 1.00 66.23 505 TRP B CA 1
ATOM 7772 C C . TRP B 1 525 ? -53.969 55.642 -62.427 1.00 71.37 505 TRP B C 1
ATOM 7773 O O . TRP B 1 525 ? -53.666 55.354 -61.268 1.00 72.11 505 TRP B O 1
ATOM 7784 N N . LYS B 1 526 ? -54.714 56.693 -62.745 1.00 74.82 506 LYS B N 1
ATOM 7785 C CA . LYS B 1 526 ? -55.119 57.708 -61.767 1.00 82.14 506 LYS B CA 1
ATOM 7786 C C . LYS B 1 526 ? -55.754 57.136 -60.485 1.00 84.94 506 LYS B C 1
ATOM 7787 O O . LYS B 1 526 ? -55.254 57.381 -59.382 1.00 85.84 506 LYS B O 1
ATOM 7793 N N . LYS B 1 527 ? -56.846 56.390 -60.635 1.00 85.92 507 LYS B N 1
ATOM 7794 C CA . LYS B 1 527 ? -57.563 55.805 -59.490 1.00 89.30 507 LYS B CA 1
ATOM 7795 C C . LYS B 1 527 ? -56.796 54.694 -58.774 1.00 86.24 507 LYS B C 1
ATOM 7796 O O . LYS B 1 527 ? -56.716 54.701 -57.542 1.00 87.52 507 LYS B O 1
ATOM 7802 N N . PRO B 1 528 ? -56.251 53.722 -59.527 1.00 80.84 508 PRO B N 1
ATOM 7803 C CA . PRO B 1 528 ? -55.501 52.694 -58.820 1.00 79.20 508 PRO B CA 1
ATOM 7804 C C . PRO B 1 528 ? -54.235 53.213 -58.128 1.00 76.89 508 PRO B C 1
ATOM 7805 O O . PRO B 1 528 ? -53.868 52.722 -57.065 1.00 77.81 508 PRO B O 1
ATOM 7809 N N . ALA B 1 529 ? -53.549 54.175 -58.736 1.00 74.03 509 ALA B N 1
ATOM 7810 C CA . ALA B 1 529 ? -52.352 54.755 -58.106 1.00 71.67 509 ALA B CA 1
ATOM 7811 C C . ALA B 1 529 ? -52.709 55.346 -56.758 1.00 74.94 509 ALA B C 1
ATOM 7812 O O . ALA B 1 529 ? -51.989 55.165 -55.779 1.00 75.39 509 ALA B O 1
ATOM 7814 N N . ALA B 1 530 ? -53.840 56.037 -56.715 1.00 78.30 510 ALA B N 1
ATOM 7815 C CA . ALA B 1 530 ? -54.338 56.634 -55.474 1.00 82.59 510 ALA B CA 1
ATOM 7816 C C . ALA B 1 530 ? -54.575 55.584 -54.379 1.00 83.88 510 ALA B C 1
ATOM 7817 O O . ALA B 1 530 ? -54.419 55.875 -53.197 1.00 85.69 510 ALA B O 1
ATOM 7819 N N . LYS B 1 531 ? -55.004 54.387 -54.778 1.00 83.55 511 LYS B N 1
ATOM 7820 C CA . LYS B 1 531 ? -55.182 53.291 -53.833 1.00 86.43 511 LYS B CA 1
ATOM 7821 C C . LYS B 1 531 ? -53.851 52.785 -53.316 1.00 84.60 511 LYS B C 1
ATOM 7822 O O . LYS B 1 531 ? -53.727 52.531 -52.120 1.00 91.20 511 LYS B O 1
ATOM 7828 N N . TYR B 1 532 ? -52.856 52.669 -54.197 1.00 79.68 512 TYR B N 1
ATOM 7829 C CA . TYR B 1 532 ? -51.502 52.317 -53.771 1.00 75.86 512 TYR B CA 1
ATOM 7830 C C . TYR B 1 532 ? -50.962 53.326 -52.752 1.00 77.63 512 TYR B C 1
ATOM 7831 O O . TYR B 1 532 ? -50.339 52.931 -51.769 1.00 77.76 512 TYR B O 1
ATOM 7840 N N . VAL B 1 533 ? -51.167 54.613 -53.022 1.00 79.77 513 VAL B N 1
ATOM 7841 C CA . VAL B 1 533 ? -50.706 55.669 -52.121 1.00 84.18 513 VAL B CA 1
ATOM 7842 C C . VAL B 1 533 ? -51.323 55.496 -50.739 1.00 90.11 513 VAL B C 1
ATOM 7843 O O . VAL B 1 533 ? -50.620 55.638 -49.736 1.00 92.76 513 VAL B O 1
ATOM 7847 N N . ASP B 1 534 ? -52.622 55.197 -50.682 1.00 93.39 514 ASP B N 1
ATOM 7848 C CA . ASP B 1 534 ? -53.295 54.960 -49.393 1.00 100.04 514 ASP B CA 1
ATOM 7849 C C . ASP B 1 534 ? -52.670 53.817 -48.612 1.00 98.36 514 ASP B C 1
ATOM 7850 O O . ASP B 1 534 ? -52.383 53.956 -47.421 1.00 99.46 514 ASP B O 1
ATOM 7855 N N . ILE B 1 535 ? -52.453 52.698 -49.291 1.00 94.64 515 ILE B N 1
ATOM 7856 C CA . ILE B 1 535 ? -51.801 51.552 -48.671 1.00 93.81 515 ILE B CA 1
ATOM 7857 C C . ILE B 1 535 ? -50.387 51.908 -48.213 1.00 91.43 515 ILE B C 1
ATOM 7858 O O . ILE B 1 535 ? -49.982 51.542 -47.117 1.00 95.52 515 ILE B O 1
ATOM 7863 N N . PHE B 1 536 ? -49.638 52.609 -49.054 1.00 88.23 516 PHE B N 1
ATOM 7864 C CA . PHE B 1 536 ? -48.277 53.023 -48.696 1.00 87.28 516 PHE B CA 1
ATOM 7865 C C . PHE B 1 536 ? -48.253 53.951 -47.488 1.00 92.03 516 PHE B C 1
ATOM 7866 O O . PHE B 1 536 ? -47.353 53.848 -46.652 1.00 92.83 516 PHE B O 1
ATOM 7874 N N . GLU B 1 537 ? -49.199 54.883 -47.427 1.00 97.46 517 GLU B N 1
ATOM 7875 C CA . GLU B 1 537 ? -49.259 55.829 -46.310 1.00 103.55 517 GLU B CA 1
ATOM 7876 C C . GLU B 1 537 ? -49.561 55.153 -44.979 1.00 106.35 517 GLU B C 1
ATOM 7877 O O . GLU B 1 537 ? -49.086 55.613 -43.939 1.00 105.93 517 GLU B O 1
ATOM 7883 N N . GLN B 1 538 ? -50.370 54.095 -45.012 1.00 108.90 518 GLN B N 1
ATOM 7884 C CA . GLN B 1 538 ? -50.671 53.309 -43.812 1.00 114.39 518 GLN B CA 1
ATOM 7885 C C . GLN B 1 538 ? -49.432 52.568 -43.306 1.00 110.16 518 GLN B C 1
ATOM 7886 O O . GLN B 1 538 ? -49.236 52.429 -42.107 1.00 111.53 518 GLN B O 1
ATOM 7892 N N . LEU B 1 539 ? -48.603 52.081 -44.225 1.00 106.27 519 LEU B N 1
ATOM 7893 C CA . LEU B 1 539 ? -47.388 51.348 -43.853 1.00 103.48 519 LEU B CA 1
ATOM 7894 C C . LEU B 1 539 ? -46.367 52.213 -43.130 1.00 104.43 519 LEU B C 1
ATOM 7895 O O . LEU B 1 539 ? -45.732 51.762 -42.189 1.00 107.60 519 LEU B O 1
ATOM 7900 N N . VAL B 1 540 ? -46.158 53.432 -43.611 1.00 106.61 520 VAL B N 1
ATOM 7901 C CA . VAL B 1 540 ? -45.122 54.299 -43.037 1.00 108.86 520 VAL B CA 1
ATOM 7902 C C . VAL B 1 540 ? -45.596 55.130 -41.836 1.00 116.10 520 VAL B C 1
ATOM 7903 O O . VAL B 1 540 ? -44.770 55.779 -41.196 1.00 119.76 520 VAL B O 1
ATOM 7907 N N . ASN B 1 541 ? -46.898 55.109 -41.530 1.00 117.76 521 ASN B N 1
ATOM 7908 C CA . ASN B 1 541 ? -47.444 55.877 -40.397 1.00 122.46 521 ASN B CA 1
ATOM 7909 C C . ASN B 1 541 ? -48.034 54.982 -39.320 1.00 125.43 521 ASN B C 1
ATOM 7910 O O . ASN B 1 541 ? -47.342 54.600 -38.387 1.00 128.13 521 ASN B O 1
ATOM 7912 N N . SER C 1 12 ? -15.449 21.744 -45.675 1.00 121.29 -8 SER C N 1
ATOM 7913 C CA . SER C 1 12 ? -15.053 20.333 -45.411 1.00 119.03 -8 SER C CA 1
ATOM 7914 C C . SER C 1 12 ? -14.484 20.199 -43.996 1.00 117.27 -8 SER C C 1
ATOM 7915 O O . SER C 1 12 ? -13.678 21.033 -43.569 1.00 118.51 -8 SER C O 1
ATOM 7917 N N . GLY C 1 13 ? -14.920 19.164 -43.272 1.00 112.54 -7 GLY C N 1
ATOM 7918 C CA . GLY C 1 13 ? -14.328 18.801 -41.981 1.00 104.42 -7 GLY C CA 1
ATOM 7919 C C . GLY C 1 13 ? -12.900 18.300 -42.161 1.00 98.07 -7 GLY C C 1
ATOM 7920 O O . GLY C 1 13 ? -12.556 17.760 -43.213 1.00 96.27 -7 GLY C O 1
ATOM 7921 N N . LEU C 1 14 ? -12.074 18.465 -41.130 1.00 91.13 -6 LEU C N 1
ATOM 7922 C CA . LEU C 1 14 ? -10.632 18.199 -41.219 1.00 85.88 -6 LEU C CA 1
ATOM 7923 C C . LEU C 1 14 ? -10.280 16.822 -40.643 1.00 79.79 -6 LEU C C 1
ATOM 7924 O O . LEU C 1 14 ? -10.057 16.698 -39.439 1.00 81.99 -6 LEU C O 1
ATOM 7929 N N . VAL C 1 15 ? -10.222 15.797 -41.500 1.00 71.70 -5 VAL C N 1
ATOM 7930 C CA . VAL C 1 15 ? -10.315 14.408 -41.044 1.00 65.64 -5 VAL C CA 1
ATOM 7931 C C . VAL C 1 15 ? -8.991 13.653 -41.187 1.00 61.52 -5 VAL C C 1
ATOM 7932 O O . VAL C 1 15 ? -8.127 14.074 -41.958 1.00 56.71 -5 VAL C O 1
ATOM 7936 N N . PRO C 1 16 ? -8.815 12.550 -40.417 1.00 60.33 -4 PRO C N 1
ATOM 7937 C CA . PRO C 1 16 ? -7.621 11.720 -40.596 1.00 58.47 -4 PRO C CA 1
ATOM 7938 C C . PRO C 1 16 ? -7.524 11.212 -42.035 1.00 58.88 -4 PRO C C 1
ATOM 7939 O O . PRO C 1 16 ? -8.545 10.873 -42.644 1.00 56.92 -4 PRO C O 1
ATOM 7943 N N . ARG C 1 17 ? -6.309 11.244 -42.583 1.00 60.81 -3 ARG C N 1
ATOM 7944 C CA . ARG C 1 17 ? -6.033 10.836 -43.966 1.00 63.99 -3 ARG C CA 1
ATOM 7945 C C . ARG C 1 17 ? -6.677 11.757 -45.019 1.00 63.25 -3 ARG C C 1
ATOM 7946 O O . ARG C 1 17 ? -6.798 11.385 -46.187 1.00 63.48 -3 ARG C O 1
ATOM 7954 N N . GLY C 1 18 ? -7.028 12.979 -44.615 1.00 62.31 -2 GLY C N 1
ATOM 7955 C CA . GLY C 1 18 ? -7.685 13.937 -45.501 1.00 65.12 -2 GLY C CA 1
ATOM 7956 C C . GLY C 1 18 ? -6.694 14.654 -46.377 1.00 62.10 -2 GLY C C 1
ATOM 7957 O O . GLY C 1 18 ? -5.507 14.681 -46.070 1.00 58.81 -2 GLY C O 1
ATOM 7958 N N . SER C 1 19 ? -7.172 15.248 -47.464 1.00 66.15 -1 SER C N 1
ATOM 7959 C CA . SER C 1 19 ? -6.283 15.896 -48.440 1.00 67.58 -1 SER C CA 1
ATOM 7960 C C . SER C 1 19 ? -5.650 17.193 -47.921 1.00 67.71 -1 SER C C 1
ATOM 7961 O O . SER C 1 19 ? -4.560 17.549 -48.350 1.00 68.85 -1 SER C O 1
ATOM 7964 N N . HIS C 1 20 ? -6.322 17.879 -46.994 1.00 70.15 0 HIS C N 1
ATOM 7965 C CA . HIS C 1 20 ? -5.814 19.130 -46.428 1.00 71.89 0 HIS C CA 1
ATOM 7966 C C . HIS C 1 20 ? -4.563 18.912 -45.561 1.00 67.86 0 HIS C C 1
ATOM 7967 O O . HIS C 1 20 ? -3.906 19.872 -45.156 1.00 64.99 0 HIS C O 1
ATOM 7974 N N . MET C 1 21 ? -4.271 17.665 -45.210 1.00 64.13 1 MET C N 1
ATOM 7975 C CA . MET C 1 21 ? -3.348 17.362 -44.128 1.00 60.85 1 MET C CA 1
ATOM 7976 C C . MET C 1 21 ? -1.890 17.470 -44.588 1.00 56.02 1 MET C C 1
ATOM 7977 O O . MET C 1 21 ? -1.465 16.785 -45.505 1.00 57.62 1 MET C O 1
ATOM 7982 N N . LEU C 1 22 ? -1.140 18.366 -43.951 1.00 50.26 2 LEU C N 1
ATOM 7983 C CA . LEU C 1 22 ? 0.290 18.500 -44.164 1.00 47.35 2 LEU C CA 1
ATOM 7984 C C . LEU C 1 22 ? 1.077 17.543 -43.283 1.00 45.69 2 LEU C C 1
ATOM 7985 O O . LEU C 1 22 ? 0.665 17.220 -42.176 1.00 48.84 2 LEU C O 1
ATOM 7990 N N . ASN C 1 23 ? 2.240 17.138 -43.779 1.00 45.09 3 ASN C N 1
ATOM 7991 C CA . ASN C 1 23 ? 3.193 16.341 -43.033 1.00 45.07 3 ASN C CA 1
ATOM 7992 C C . ASN C 1 23 ? 4.398 17.216 -42.693 1.00 44.85 3 ASN C C 1
ATOM 7993 O O . ASN C 1 23 ? 5.185 17.588 -43.575 1.00 44.14 3 ASN C O 1
ATOM 7998 N N . ILE C 1 24 ? 4.569 17.516 -41.412 1.00 44.69 4 ILE C N 1
ATOM 7999 C CA . ILE C 1 24 ? 5.589 18.449 -40.979 1.00 44.94 4 ILE C CA 1
ATOM 8000 C C . ILE C 1 24 ? 6.511 17.785 -39.964 1.00 45.19 4 ILE C C 1
ATOM 8001 O O . ILE C 1 24 ? 6.050 17.270 -38.956 1.00 44.78 4 ILE C O 1
ATOM 8006 N N . CYS C 1 25 ? 7.808 17.810 -40.252 1.00 41.77 5 CYS C N 1
ATOM 8007 C CA . CYS C 1 25 ? 8.807 17.207 -39.397 1.00 42.93 5 CYS C CA 1
ATOM 8008 C C . CYS C 1 25 ? 9.777 18.279 -38.901 1.00 40.44 5 CYS C C 1
ATOM 8009 O O . CYS C 1 25 ? 10.603 18.737 -39.668 1.00 40.75 5 CYS C O 1
ATOM 8012 N N . PHE C 1 26 ? 9.672 18.647 -37.621 1.00 41.52 6 PHE C N 1
ATOM 8013 C CA . PHE C 1 26 ? 10.539 19.675 -37.014 1.00 41.22 6 PHE C CA 1
ATOM 8014 C C . PHE C 1 26 ? 11.807 19.024 -36.540 1.00 40.85 6 PHE C C 1
ATOM 8015 O O . PHE C 1 26 ? 11.742 18.003 -35.871 1.00 43.11 6 PHE C O 1
ATOM 8023 N N . VAL C 1 27 ? 12.950 19.615 -36.865 1.00 38.82 7 VAL C N 1
ATOM 8024 C CA . VAL C 1 27 ? 14.229 19.079 -36.440 1.00 39.76 7 VAL C CA 1
ATOM 8025 C C . VAL C 1 27 ? 14.949 20.143 -35.621 1.00 39.91 7 VAL C C 1
ATOM 8026 O O . VAL C 1 27 ? 15.108 21.264 -36.061 1.00 40.47 7 VAL C O 1
ATOM 8030 N N . SER C 1 28 ? 15.381 19.794 -34.417 1.00 41.31 8 SER C N 1
ATOM 8031 C CA . SER C 1 28 ? 16.104 20.742 -33.574 1.00 42.22 8 SER C CA 1
ATOM 8032 C C . SER C 1 28 ? 16.929 20.044 -32.521 1.00 41.19 8 SER C C 1
ATOM 8033 O O . SER C 1 28 ? 16.893 18.826 -32.392 1.00 41.97 8 SER C O 1
ATOM 8036 N N . THR C 1 29 ? 17.726 20.828 -31.810 1.00 42.48 9 THR C N 1
ATOM 8037 C CA . THR C 1 29 ? 18.475 20.339 -30.666 1.00 46.31 9 THR C CA 1
ATOM 8038 C C . THR C 1 29 ? 17.652 20.397 -29.379 1.00 44.16 9 THR C C 1
ATOM 8039 O O . THR C 1 29 ? 18.017 19.792 -28.403 1.00 49.09 9 THR C O 1
ATOM 8043 N N . GLU C 1 30 ? 16.548 21.136 -29.373 1.00 44.38 10 GLU C N 1
ATOM 8044 C CA . GLU C 1 30 ? 15.767 21.383 -28.163 1.00 44.12 10 GLU C CA 1
ATOM 8045 C C . GLU C 1 30 ? 14.282 21.188 -28.402 1.00 41.75 10 GLU C C 1
ATOM 8046 O O . GLU C 1 30 ? 13.773 21.641 -29.393 1.00 40.94 10 GLU C O 1
ATOM 8052 N N . VAL C 1 31 ? 13.600 20.522 -27.473 1.00 41.71 11 VAL C N 1
ATOM 8053 C CA . VAL C 1 31 ? 12.129 20.454 -27.441 1.00 41.12 11 VAL C CA 1
ATOM 8054 C C . VAL C 1 31 ? 11.670 20.502 -25.988 1.00 42.88 11 VAL C C 1
ATOM 8055 O O . VAL C 1 31 ? 11.905 19.552 -25.220 1.00 42.45 11 VAL C O 1
ATOM 8059 N N . ALA C 1 32 ? 11.064 21.616 -25.585 1.00 42.52 12 ALA C N 1
ATOM 8060 C CA . ALA C 1 32 ? 10.547 21.735 -24.225 1.00 44.73 12 ALA C CA 1
ATOM 8061 C C . ALA C 1 32 ? 9.378 20.769 -24.051 1.00 44.85 12 ALA C C 1
ATOM 8062 O O . ALA C 1 32 ? 8.679 20.465 -25.012 1.00 44.37 12 ALA C O 1
ATOM 8064 N N . PRO C 1 33 ? 9.165 20.266 -22.829 1.00 45.22 13 PRO C N 1
ATOM 8065 C CA . PRO C 1 33 ? 9.945 20.496 -21.614 1.00 47.08 13 PRO C CA 1
ATOM 8066 C C . PRO C 1 33 ? 11.091 19.501 -21.421 1.00 48.80 13 PRO C C 1
ATOM 8067 O O . PRO C 1 33 ? 11.698 19.488 -20.372 1.00 52.96 13 PRO C O 1
ATOM 8071 N N . TYR C 1 34 ? 11.400 18.711 -22.439 1.00 51.27 14 TYR C N 1
ATOM 8072 C CA . TYR C 1 34 ? 12.409 17.667 -22.338 1.00 52.34 14 TYR C CA 1
ATOM 8073 C C . TYR C 1 34 ? 13.809 18.288 -22.333 1.00 54.29 14 TYR C C 1
ATOM 8074 O O . TYR C 1 34 ? 14.621 18.018 -21.469 1.00 55.94 14 TYR C O 1
ATOM 8083 N N . SER C 1 35 ? 14.057 19.147 -23.300 1.00 59.80 15 SER C N 1
ATOM 8084 C CA . SER C 1 35 ? 15.354 19.777 -23.475 1.00 65.95 15 SER C CA 1
ATOM 8085 C C . SER C 1 35 ? 15.106 21.252 -23.813 1.00 70.41 15 SER C C 1
ATOM 8086 O O . SER C 1 35 ? 14.211 21.579 -24.590 1.00 75.30 15 SER C O 1
ATOM 8089 N N . LYS C 1 36 ? 15.874 22.147 -23.204 1.00 76.82 16 LYS C N 1
ATOM 8090 C CA . LYS C 1 36 ? 15.607 23.572 -23.310 1.00 77.87 16 LYS C CA 1
ATOM 8091 C C . LYS C 1 36 ? 16.717 24.353 -22.633 1.00 77.60 16 LYS C C 1
ATOM 8092 O O . LYS C 1 36 ? 17.030 24.073 -21.485 1.00 76.95 16 LYS C O 1
ATOM 8098 N N . THR C 1 37 ? 17.257 25.336 -23.347 1.00 78.20 17 THR C N 1
ATOM 8099 C CA . THR C 1 37 ? 18.262 26.278 -22.839 1.00 76.97 17 THR C CA 1
ATOM 8100 C C . THR C 1 37 ? 17.695 27.709 -22.979 1.00 74.96 17 THR C C 1
ATOM 8101 O O . THR C 1 37 ? 18.347 28.693 -22.611 1.00 77.89 17 THR C O 1
ATOM 8105 N N . GLY C 1 38 ? 16.491 27.793 -23.548 1.00 70.86 18 GLY C N 1
ATOM 8106 C CA . GLY C 1 38 ? 15.922 29.078 -23.926 1.00 65.03 18 GLY C CA 1
ATOM 8107 C C . GLY C 1 38 ? 14.665 28.953 -24.777 1.00 58.09 18 GLY C C 1
ATOM 8108 O O . GLY C 1 38 ? 13.963 27.944 -24.727 1.00 55.70 18 GLY C O 1
ATOM 8109 N N . GLY C 1 39 ? 14.409 29.984 -25.573 1.00 54.41 19 GLY C N 1
ATOM 8110 C CA . GLY C 1 39 ? 13.195 30.087 -26.356 1.00 52.01 19 GLY C CA 1
ATOM 8111 C C . GLY C 1 39 ? 13.028 29.092 -27.470 1.00 51.20 19 GLY C C 1
ATOM 8112 O O . GLY C 1 39 ? 11.887 28.804 -27.827 1.00 49.88 19 GLY C O 1
ATOM 8113 N N . LEU C 1 40 ? 14.123 28.575 -28.032 1.00 50.60 20 LEU C N 1
ATOM 8114 C CA . LEU C 1 40 ? 14.027 27.591 -29.115 1.00 48.84 20 LEU C CA 1
ATOM 8115 C C . LEU C 1 40 ? 13.149 26.411 -28.704 1.00 47.68 20 LEU C C 1
ATOM 8116 O O . LEU C 1 40 ? 12.248 26.000 -29.429 1.00 45.38 20 LEU C O 1
ATOM 8121 N N . GLY C 1 41 ? 13.429 25.862 -27.530 1.00 49.02 21 GLY C N 1
ATOM 8122 C CA . GLY C 1 41 ? 12.671 24.744 -27.009 1.00 47.89 21 GLY C CA 1
ATOM 8123 C C . GLY C 1 41 ? 11.189 25.031 -26.849 1.00 47.74 21 GLY C C 1
ATOM 8124 O O . GLY C 1 41 ? 10.366 24.142 -27.074 1.00 45.48 21 GLY C O 1
ATOM 8125 N N . ASP C 1 42 ? 10.853 26.257 -26.458 1.00 48.33 22 ASP C N 1
ATOM 8126 C CA . ASP C 1 42 ? 9.455 26.653 -26.303 1.00 49.87 22 ASP C CA 1
ATOM 8127 C C . ASP C 1 42 ? 8.723 26.690 -27.635 1.00 45.98 22 ASP C C 1
ATOM 8128 O O . ASP C 1 42 ? 7.561 26.306 -27.724 1.00 44.30 22 ASP C O 1
ATOM 8133 N N . VAL C 1 43 ? 9.389 27.179 -28.674 1.00 44.56 23 VAL C N 1
ATOM 8134 C CA . VAL C 1 43 ? 8.782 27.230 -29.999 1.00 43.95 23 VAL C CA 1
ATOM 8135 C C . VAL C 1 43 ? 8.529 25.815 -30.535 1.00 43.17 23 VAL C C 1
ATOM 8136 O O . VAL C 1 43 ? 7.455 25.516 -31.072 1.00 41.93 23 VAL C O 1
ATOM 8140 N N . THR C 1 44 ? 9.520 24.942 -30.408 1.00 42.33 24 THR C N 1
ATOM 8141 C CA . THR C 1 44 ? 9.368 23.572 -30.916 1.00 45.86 24 THR C CA 1
ATOM 8142 C C . THR C 1 44 ? 8.403 22.736 -30.065 1.00 45.35 24 THR C C 1
ATOM 8143 O O . THR C 1 44 ? 8.021 21.648 -30.476 1.00 44.95 24 THR C O 1
ATOM 8147 N N . GLU C 1 45 ? 8.012 23.241 -28.895 1.00 46.72 25 GLU C N 1
ATOM 8148 C CA . GLU C 1 45 ? 6.910 22.656 -28.142 1.00 46.25 25 GLU C CA 1
ATOM 8149 C C . GLU C 1 45 ? 5.568 23.202 -28.633 1.00 46.19 25 GLU C C 1
ATOM 8150 O O . GLU C 1 45 ? 4.669 22.434 -28.989 1.00 44.02 25 GLU C O 1
ATOM 8156 N N . GLY C 1 46 ? 5.429 24.528 -28.611 1.00 46.45 26 GLY C N 1
ATOM 8157 C CA . GLY C 1 46 ? 4.133 25.174 -28.822 1.00 46.98 26 GLY C CA 1
ATOM 8158 C C . GLY C 1 46 ? 3.611 25.189 -30.246 1.00 45.43 26 GLY C C 1
ATOM 8159 O O . GLY C 1 46 ? 2.415 24.958 -30.478 1.00 47.78 26 GLY C O 1
ATOM 8160 N N . LEU C 1 47 ? 4.484 25.484 -31.199 1.00 43.59 27 LEU C N 1
ATOM 8161 C CA . LEU C 1 47 ? 4.061 25.591 -32.595 1.00 43.76 27 LEU C CA 1
ATOM 8162 C C . LEU C 1 47 ? 3.611 24.228 -33.146 1.00 42.76 27 LEU C C 1
ATOM 8163 O O . LEU C 1 47 ? 2.518 24.127 -33.714 1.00 40.96 27 LEU C O 1
ATOM 8168 N N . PRO C 1 48 ? 4.406 23.163 -32.934 1.00 42.24 28 PRO C N 1
ATOM 8169 C CA . PRO C 1 48 ? 3.934 21.846 -33.384 1.00 43.29 28 PRO C CA 1
ATOM 8170 C C . PRO C 1 48 ? 2.623 21.400 -32.754 1.00 44.97 28 PRO C C 1
ATOM 8171 O O . PRO C 1 48 ? 1.786 20.805 -33.447 1.00 49.76 28 PRO C O 1
ATOM 8175 N N . GLU C 1 49 ? 2.423 21.698 -31.470 1.00 46.19 29 GLU C N 1
ATOM 8176 C CA . GLU C 1 49 ? 1.164 21.352 -30.804 1.00 49.27 29 GLU C CA 1
ATOM 8177 C C . GLU C 1 49 ? -0.026 22.076 -31.427 1.00 47.62 29 GLU C C 1
ATOM 8178 O O . GLU C 1 49 ? -1.120 21.502 -31.523 1.00 47.41 29 GLU C O 1
ATOM 8184 N N . GLU C 1 50 ? 0.174 23.333 -31.821 1.00 46.23 30 GLU C N 1
ATOM 8185 C CA . GLU C 1 50 ? -0.890 24.111 -32.454 1.00 47.62 30 GLU C CA 1
ATOM 8186 C C . GLU C 1 50 ? -1.190 23.566 -33.850 1.00 47.07 30 GLU C C 1
ATOM 8187 O O . GLU C 1 50 ? -2.343 23.508 -34.277 1.00 49.26 30 GLU C O 1
ATOM 8193 N N . LEU C 1 51 ? -0.144 23.202 -34.575 1.00 46.24 31 LEU C N 1
ATOM 8194 C CA . LEU C 1 51 ? -0.304 22.625 -35.908 1.00 47.64 31 LEU C CA 1
ATOM 8195 C C . LEU C 1 51 ? -1.052 21.293 -35.860 1.00 47.37 31 LEU C C 1
ATOM 8196 O O . LEU C 1 51 ? -1.926 21.034 -36.683 1.00 47.53 31 LEU C O 1
ATOM 8201 N N . ALA C 1 52 ? -0.775 20.480 -34.845 1.00 46.92 32 ALA C N 1
ATOM 8202 C CA . ALA C 1 52 ? -1.501 19.217 -34.656 1.00 47.30 32 ALA C CA 1
ATOM 8203 C C . ALA C 1 52 ? -2.972 19.461 -34.310 1.00 50.22 32 ALA C C 1
ATOM 8204 O O . ALA C 1 52 ? -3.871 18.737 -34.761 1.00 46.80 32 ALA C O 1
ATOM 8206 N N . LYS C 1 53 ? -3.201 20.483 -33.493 1.00 52.88 33 LYS C N 1
ATOM 8207 C CA . LYS C 1 53 ? -4.552 20.899 -33.096 1.00 56.06 33 LYS C CA 1
ATOM 8208 C C . LYS C 1 53 ? -5.418 21.283 -34.309 1.00 56.52 33 LYS C C 1
ATOM 8209 O O . LYS C 1 53 ? -6.611 20.969 -34.358 1.00 54.94 33 LYS C O 1
ATOM 8215 N N . ILE C 1 54 ? -4.820 22.000 -35.259 1.00 55.84 34 ILE C N 1
ATOM 8216 C CA . ILE C 1 54 ? -5.476 22.347 -36.523 1.00 58.11 34 ILE C CA 1
ATOM 8217 C C . ILE C 1 54 ? -5.762 21.109 -37.389 1.00 56.59 34 ILE C C 1
ATOM 8218 O O . ILE C 1 54 ? -6.560 21.174 -38.307 1.00 57.60 34 ILE C O 1
ATOM 8223 N N . GLY C 1 55 ? -5.042 20.013 -37.171 1.00 54.49 35 GLY C N 1
ATOM 8224 C CA . GLY C 1 55 ? -5.301 18.768 -37.901 1.00 51.43 35 GLY C CA 1
ATOM 8225 C C . GLY C 1 55 ? -4.164 18.245 -38.764 1.00 50.31 35 GLY C C 1
ATOM 8226 O O . GLY C 1 55 ? -4.353 17.296 -39.521 1.00 51.57 35 GLY C O 1
ATOM 8227 N N . HIS C 1 56 ? -2.986 18.850 -38.693 1.00 48.07 36 HIS C N 1
ATOM 8228 C CA . HIS C 1 56 ? -1.861 18.372 -39.497 1.00 47.63 36 HIS C CA 1
ATOM 8229 C C . HIS C 1 56 ? -1.083 17.277 -38.776 1.00 46.23 36 HIS C C 1
ATOM 8230 O O . HIS C 1 56 ? -1.176 17.140 -37.574 1.00 46.38 36 HIS C O 1
ATOM 8237 N N . LYS C 1 57 ? -0.316 16.502 -39.535 1.00 45.30 37 LYS C N 1
ATOM 8238 C CA . LYS C 1 57 ? 0.496 15.432 -38.990 1.00 46.17 37 LYS C CA 1
ATOM 8239 C C . LYS C 1 57 ? 1.879 15.991 -38.715 1.00 48.00 37 LYS C C 1
ATOM 8240 O O . LYS C 1 57 ? 2.565 16.455 -39.637 1.00 48.82 37 LYS C O 1
ATOM 8246 N N . VAL C 1 58 ? 2.266 15.980 -37.442 1.00 48.18 38 VAL C N 1
ATOM 8247 C CA . VAL C 1 58 ? 3.429 16.712 -36.974 1.00 48.87 38 VAL C CA 1
ATOM 8248 C C . VAL C 1 58 ? 4.291 15.849 -36.064 1.00 48.56 38 VAL C C 1
ATOM 8249 O O . VAL C 1 58 ? 3.778 15.133 -35.200 1.00 49.66 38 VAL C O 1
ATOM 8253 N N . CYS C 1 59 ? 5.604 15.921 -36.251 1.00 46.56 39 CYS C N 1
ATOM 8254 C CA . CYS C 1 59 ? 6.527 15.278 -35.330 1.00 47.36 39 CYS C CA 1
ATOM 8255 C C . CYS C 1 59 ? 7.719 16.178 -35.119 1.00 46.49 39 CYS C C 1
ATOM 8256 O O . CYS C 1 59 ? 7.942 17.092 -35.905 1.00 45.11 39 CYS C O 1
ATOM 8259 N N . THR C 1 60 ? 8.447 15.935 -34.029 1.00 45.63 40 THR C N 1
ATOM 8260 C CA . THR C 1 60 ? 9.723 16.590 -33.783 1.00 43.62 40 THR C CA 1
ATOM 8261 C C . THR C 1 60 ? 10.800 15.532 -33.715 1.00 42.92 40 THR C C 1
ATOM 8262 O O . THR C 1 60 ? 10.543 14.414 -33.256 1.00 44.16 40 THR C O 1
ATOM 8266 N N . VAL C 1 61 ? 12.002 15.897 -34.153 1.00 42.51 41 VAL C N 1
ATOM 8267 C CA . VAL C 1 61 ? 13.169 15.035 -34.048 1.00 42.86 41 VAL C CA 1
ATOM 8268 C C . VAL C 1 61 ? 14.280 15.813 -33.365 1.00 42.73 41 VAL C C 1
ATOM 8269 O O . VAL C 1 61 ? 14.640 16.919 -33.792 1.00 40.18 41 VAL C O 1
ATOM 8273 N N . ALA C 1 62 ? 14.851 15.224 -32.322 1.00 42.07 42 ALA C N 1
ATOM 8274 C CA . ALA C 1 62 ? 15.915 15.870 -31.576 1.00 41.68 42 ALA C CA 1
ATOM 8275 C C . ALA C 1 62 ? 16.757 14.821 -30.896 1.00 41.20 42 ALA C C 1
ATOM 8276 O O . ALA C 1 62 ? 16.361 13.670 -30.847 1.00 41.27 42 ALA C O 1
ATOM 8278 N N . PRO C 1 63 ? 17.936 15.202 -30.386 1.00 41.26 43 PRO C N 1
ATOM 8279 C CA . PRO C 1 63 ? 18.781 14.211 -29.712 1.00 42.35 43 PRO C CA 1
ATOM 8280 C C . PRO C 1 63 ? 18.194 13.752 -28.393 1.00 43.22 43 PRO C C 1
ATOM 8281 O O . PRO C 1 63 ? 17.541 14.531 -27.717 1.00 44.68 43 PRO C O 1
ATOM 8285 N N . ARG C 1 64 ? 18.442 12.500 -28.037 1.00 44.58 44 ARG C N 1
ATOM 8286 C CA . ARG C 1 64 ? 18.034 11.965 -26.737 1.00 44.52 44 ARG C CA 1
ATOM 8287 C C . ARG C 1 64 ? 19.134 12.255 -25.717 1.00 45.60 44 ARG C C 1
ATOM 8288 O O . ARG C 1 64 ? 20.019 11.420 -25.484 1.00 45.15 44 ARG C O 1
ATOM 8296 N N . PHE C 1 65 ? 19.063 13.436 -25.117 1.00 45.72 45 PHE C N 1
ATOM 8297 C CA . PHE C 1 65 ? 20.073 13.880 -24.158 1.00 48.92 45 PHE C CA 1
ATOM 8298 C C . PHE C 1 65 ? 19.880 13.231 -22.799 1.00 51.45 45 PHE C C 1
ATOM 8299 O O . PHE C 1 65 ? 20.826 13.091 -22.041 1.00 52.33 45 PHE C O 1
ATOM 8307 N N . ASP C 1 66 ? 18.648 12.833 -22.497 1.00 53.22 46 ASP C N 1
ATOM 8308 C CA . ASP C 1 66 ? 18.342 12.101 -21.272 1.00 56.27 46 ASP C CA 1
ATOM 8309 C C . ASP C 1 66 ? 17.394 10.940 -21.551 1.00 54.33 46 ASP C C 1
ATOM 8310 O O . ASP C 1 66 ? 16.742 10.889 -22.589 1.00 53.56 46 ASP C O 1
ATOM 8315 N N . GLN C 1 67 ? 17.267 10.057 -20.578 1.00 54.60 47 GLN C N 1
ATOM 8316 C CA . GLN C 1 67 ? 16.381 8.916 -20.687 1.00 55.63 47 GLN C CA 1
ATOM 8317 C C . GLN C 1 67 ? 14.950 9.323 -20.330 1.00 54.24 47 GLN C C 1
ATOM 8318 O O . GLN C 1 67 ? 14.487 9.082 -19.236 1.00 54.16 47 GLN C O 1
ATOM 8324 N N . TYR C 1 68 ? 14.268 9.959 -21.275 1.00 54.39 48 TYR C N 1
ATOM 8325 C CA . TYR C 1 68 ? 12.936 10.520 -21.026 1.00 55.37 48 TYR C CA 1
ATOM 8326 C C . TYR C 1 68 ? 11.940 9.419 -20.687 1.00 57.42 48 TYR C C 1
ATOM 8327 O O . TYR C 1 68 ? 11.848 8.417 -21.399 1.00 56.61 48 TYR C O 1
ATOM 8336 N N . GLU C 1 69 ? 11.196 9.618 -19.604 1.00 61.92 49 GLU C N 1
ATOM 8337 C CA . GLU C 1 69 ? 10.346 8.566 -19.038 1.00 66.05 49 GLU C CA 1
ATOM 8338 C C . GLU C 1 69 ? 9.203 8.118 -19.936 1.00 61.61 49 GLU C C 1
ATOM 8339 O O . GLU C 1 69 ? 8.843 6.957 -19.927 1.00 62.53 49 GLU C O 1
ATOM 8345 N N . ASP C 1 70 ? 8.650 9.033 -20.722 1.00 58.19 50 ASP C N 1
ATOM 8346 C CA . ASP C 1 70 ? 7.493 8.709 -21.557 1.00 58.14 50 ASP C CA 1
ATOM 8347 C C . ASP C 1 70 ? 7.880 8.209 -22.958 1.00 56.08 50 ASP C C 1
ATOM 8348 O O . ASP C 1 70 ? 7.026 8.112 -23.824 1.00 55.16 50 ASP C O 1
ATOM 8353 N N . ALA C 1 71 ? 9.164 7.958 -23.202 1.00 53.93 51 ALA C N 1
ATOM 8354 C CA . ALA C 1 71 ? 9.635 7.582 -24.531 1.00 53.32 51 ALA C CA 1
ATOM 8355 C C . ALA C 1 71 ? 10.044 6.130 -24.577 1.00 55.58 51 ALA C C 1
ATOM 8356 O O . ALA C 1 71 ? 10.854 5.704 -23.767 1.00 60.26 51 ALA C O 1
ATOM 8358 N N . TRP C 1 72 ? 9.520 5.381 -25.544 1.00 54.95 52 TRP C N 1
ATOM 8359 C CA . TRP C 1 72 ? 9.843 3.963 -25.670 1.00 55.26 52 TRP C CA 1
ATOM 8360 C C . TRP C 1 72 ? 10.822 3.743 -26.818 1.00 50.23 52 TRP C C 1
ATOM 8361 O O . TRP C 1 72 ? 10.868 4.522 -27.763 1.00 47.23 52 TRP C O 1
ATOM 8372 N N . ASP C 1 73 ? 11.604 2.675 -26.719 1.00 50.70 53 ASP C N 1
ATOM 8373 C CA . ASP C 1 73 ? 12.516 2.261 -27.774 1.00 50.21 53 ASP C CA 1
ATOM 8374 C C . ASP C 1 73 ? 11.698 1.661 -28.916 1.00 49.13 53 ASP C C 1
ATOM 8375 O O . ASP C 1 73 ? 10.913 0.755 -28.700 1.00 50.51 53 ASP C O 1
ATOM 8380 N N . THR C 1 74 ? 11.851 2.197 -30.118 1.00 48.47 54 THR C N 1
ATOM 8381 C CA . THR C 1 74 ? 11.124 1.698 -31.280 1.00 48.55 54 THR C CA 1
ATOM 8382 C C . THR C 1 74 ? 11.748 0.435 -31.850 1.00 49.44 54 THR C C 1
ATOM 8383 O O . THR C 1 74 ? 11.133 -0.194 -32.704 1.00 50.41 54 THR C O 1
ATOM 8387 N N . GLU C 1 75 ? 12.974 0.123 -31.417 1.00 48.43 55 GLU C N 1
ATOM 8388 C CA . GLU C 1 75 ? 13.771 -1.010 -31.906 1.00 48.25 55 GLU C CA 1
ATOM 8389 C C . GLU C 1 75 ? 14.306 -0.802 -33.315 1.00 47.22 55 GLU C C 1
ATOM 8390 O O . GLU C 1 75 ? 14.944 -1.694 -33.858 1.00 47.56 55 GLU C O 1
ATOM 8396 N N . ILE C 1 76 ? 14.104 0.383 -33.868 1.00 48.11 56 ILE C N 1
ATOM 8397 C CA . ILE C 1 76 ? 14.658 0.735 -35.168 1.00 49.75 56 ILE C CA 1
ATOM 8398 C C . ILE C 1 76 ? 16.106 1.149 -34.977 1.00 53.43 56 ILE C C 1
ATOM 8399 O O . ILE C 1 76 ? 16.454 1.720 -33.948 1.00 57.32 56 ILE C O 1
ATOM 8404 N N . ILE C 1 77 ? 16.976 0.700 -35.876 1.00 56.67 57 ILE C N 1
ATOM 8405 C CA . ILE C 1 77 ? 18.357 1.178 -35.950 1.00 58.83 57 ILE C CA 1
ATOM 8406 C C . ILE C 1 77 ? 18.645 1.676 -37.356 1.00 58.77 57 ILE C C 1
ATOM 8407 O O . ILE C 1 77 ? 18.301 1.012 -38.322 1.00 62.80 57 ILE C O 1
ATOM 8412 N N . GLN C 1 78 ? 19.371 2.781 -37.454 1.00 57.18 58 GLN C N 1
ATOM 8413 C CA . GLN C 1 78 ? 19.662 3.402 -38.730 1.00 54.59 58 GLN C CA 1
ATOM 8414 C C . GLN C 1 78 ? 21.158 3.708 -38.807 1.00 54.80 58 GLN C C 1
ATOM 8415 O O . GLN C 1 78 ? 21.706 4.310 -37.877 1.00 52.89 58 GLN C O 1
ATOM 8421 N N . PRO C 1 79 ? 21.841 3.235 -39.871 1.00 54.30 59 PRO C N 1
ATOM 8422 C CA . PRO C 1 79 ? 23.245 3.626 -40.033 1.00 53.60 59 PRO C CA 1
ATOM 8423 C C . PRO C 1 79 ? 23.404 5.099 -40.421 1.00 49.04 59 PRO C C 1
ATOM 8424 O O . PRO C 1 79 ? 22.641 5.605 -41.226 1.00 47.20 59 PRO C O 1
ATOM 8428 N N . VAL C 1 80 ? 24.366 5.770 -39.803 1.00 47.60 60 VAL C N 1
ATOM 8429 C CA . VAL C 1 80 ? 24.697 7.159 -40.122 1.00 46.98 60 VAL C CA 1
ATOM 8430 C C . VAL C 1 80 ? 26.195 7.341 -39.939 1.00 48.41 60 VAL C C 1
ATOM 8431 O O . VAL C 1 80 ? 26.875 6.465 -39.411 1.00 50.17 60 VAL C O 1
ATOM 8435 N N . ASN C 1 81 ? 26.698 8.492 -40.354 1.00 50.76 61 ASN C N 1
ATOM 8436 C CA . ASN C 1 81 ? 28.110 8.813 -40.209 1.00 53.77 61 ASN C CA 1
ATOM 8437 C C . ASN C 1 81 ? 28.344 9.686 -38.994 1.00 55.18 61 ASN C C 1
ATOM 8438 O O . ASN C 1 81 ? 27.578 10.618 -38.717 1.00 53.31 61 ASN C O 1
ATOM 8443 N N . TYR C 1 82 ? 29.344 9.321 -38.203 1.00 58.73 62 TYR C N 1
ATOM 8444 C CA . TYR C 1 82 ? 29.845 10.185 -37.148 1.00 59.03 62 TYR C CA 1
ATOM 8445 C C . TYR C 1 82 ? 31.220 10.626 -37.617 1.00 61.99 62 TYR C C 1
ATOM 8446 O O . TYR C 1 82 ? 32.213 9.925 -37.410 1.00 61.20 62 TYR C O 1
ATOM 8455 N N . GLY C 1 83 ? 31.275 11.786 -38.265 1.00 64.48 63 GLY C N 1
ATOM 8456 C CA . GLY C 1 83 ? 32.475 12.180 -38.993 1.00 66.72 63 GLY C CA 1
ATOM 8457 C C . GLY C 1 83 ? 32.757 11.112 -40.032 1.00 69.53 63 GLY C C 1
ATOM 8458 O O . GLY C 1 83 ? 31.861 10.699 -40.762 1.00 68.43 63 GLY C O 1
ATOM 8459 N N . GLN C 1 84 ? 33.978 10.610 -40.063 1.00 74.44 64 GLN C N 1
ATOM 8460 C CA . GLN C 1 84 ? 34.356 9.623 -41.064 1.00 78.08 64 GLN C CA 1
ATOM 8461 C C . GLN C 1 84 ? 34.123 8.192 -40.569 1.00 79.49 64 GLN C C 1
ATOM 8462 O O . GLN C 1 84 ? 34.331 7.236 -41.312 1.00 81.02 64 GLN C O 1
ATOM 8468 N N . GLU C 1 85 ? 33.659 8.055 -39.326 1.00 78.06 65 GLU C N 1
ATOM 8469 C CA . GLU C 1 85 ? 33.292 6.759 -38.759 1.00 80.37 65 GLU C CA 1
ATOM 8470 C C . GLU C 1 85 ? 31.819 6.430 -39.043 1.00 76.06 65 GLU C C 1
ATOM 8471 O O . GLU C 1 85 ? 30.927 7.264 -38.864 1.00 73.99 65 GLU C O 1
ATOM 8477 N N . LYS C 1 86 ? 31.577 5.194 -39.468 1.00 72.97 66 LYS C N 1
ATOM 8478 C CA . LYS C 1 86 ? 30.229 4.667 -39.660 1.00 69.99 66 LYS C CA 1
ATOM 8479 C C . LYS C 1 86 ? 29.682 4.214 -38.313 1.00 63.19 66 LYS C C 1
ATOM 8480 O O . LYS C 1 86 ? 30.360 3.526 -37.579 1.00 63.87 66 LYS C O 1
ATOM 8486 N N . THR C 1 87 ? 28.441 4.567 -38.010 1.00 57.71 67 THR C N 1
ATOM 8487 C CA . THR C 1 87 ? 27.838 4.209 -36.722 1.00 56.04 67 THR C CA 1
ATOM 8488 C C . THR C 1 87 ? 26.320 4.026 -36.889 1.00 55.29 67 THR C C 1
ATOM 8489 O O . THR C 1 87 ? 25.811 4.083 -38.001 1.00 54.58 67 THR C O 1
ATOM 8493 N N . ASN C 1 88 ? 25.621 3.721 -35.799 1.00 56.91 68 ASN C N 1
ATOM 8494 C CA . ASN C 1 88 ? 24.169 3.531 -35.815 1.00 56.57 68 ASN C CA 1
ATOM 8495 C C . ASN C 1 88 ? 23.503 4.395 -34.779 1.00 52.83 68 ASN C C 1
ATOM 8496 O O . ASN C 1 88 ? 24.035 4.580 -33.702 1.00 50.53 68 ASN C O 1
ATOM 8501 N N . VAL C 1 89 ? 22.301 4.864 -35.070 1.00 50.64 69 VAL C N 1
ATOM 8502 C CA . VAL C 1 89 ? 21.459 5.474 -34.048 1.00 49.88 69 VAL C CA 1
ATOM 8503 C C . VAL C 1 89 ? 20.252 4.569 -33.781 1.00 50.25 69 VAL C C 1
ATOM 8504 O O . VAL C 1 89 ? 19.874 3.768 -34.629 1.00 51.95 69 VAL C O 1
ATOM 8508 N N . ARG C 1 90 ? 19.709 4.639 -32.570 1.00 49.81 70 ARG C N 1
ATOM 8509 C CA . ARG C 1 90 ? 18.403 4.065 -32.252 1.00 49.42 70 ARG C CA 1
ATOM 8510 C C . ARG C 1 90 ? 17.428 5.225 -32.141 1.00 47.70 70 ARG C C 1
ATOM 8511 O O . ARG C 1 90 ? 17.844 6.370 -32.003 1.00 50.36 70 ARG C O 1
ATOM 8519 N N . TYR C 1 91 ? 16.146 4.952 -32.345 1.00 46.71 71 TYR C N 1
ATOM 8520 C CA . TYR C 1 91 ? 15.111 5.967 -32.229 1.00 43.21 71 TYR C CA 1
ATOM 8521 C C . TYR C 1 91 ? 14.172 5.622 -31.088 1.00 44.70 71 TYR C C 1
ATOM 8522 O O . TYR C 1 91 ? 13.637 4.524 -31.018 1.00 47.45 71 TYR C O 1
ATOM 8531 N N . PHE C 1 92 ? 13.973 6.575 -30.190 1.00 44.41 72 PHE C N 1
ATOM 8532 C CA . PHE C 1 92 ? 12.983 6.462 -29.138 1.00 43.54 72 PHE C CA 1
ATOM 8533 C C . PHE C 1 92 ? 11.839 7.378 -29.525 1.00 43.44 72 PHE C C 1
ATOM 8534 O O . PHE C 1 92 ? 12.022 8.285 -30.331 1.00 44.11 72 PHE C O 1
ATOM 8542 N N . HIS C 1 93 ? 10.675 7.145 -28.934 1.00 45.79 73 HIS C N 1
ATOM 8543 C CA . HIS C 1 93 ? 9.440 7.761 -29.401 1.00 46.34 73 HIS C CA 1
ATOM 8544 C C . HIS C 1 93 ? 8.516 8.037 -28.236 1.00 45.83 73 HIS C C 1
ATOM 8545 O O . HIS C 1 93 ? 8.219 7.134 -27.445 1.00 45.50 73 HIS C O 1
ATOM 8552 N N . SER C 1 94 ? 8.068 9.282 -28.122 1.00 45.04 74 SER C N 1
ATOM 8553 C CA . SER C 1 94 ? 6.967 9.611 -27.218 1.00 47.48 74 SER C CA 1
ATOM 8554 C C . SER C 1 94 ? 5.855 10.336 -27.972 1.00 46.37 74 SER C C 1
ATOM 8555 O O . SER C 1 94 ? 6.050 10.822 -29.091 1.00 45.93 74 SER C O 1
ATOM 8558 N N . TYR C 1 95 ? 4.651 10.287 -27.419 1.00 46.58 75 TYR C N 1
ATOM 8559 C CA . TYR C 1 95 ? 3.478 10.841 -28.080 1.00 46.36 75 TYR C CA 1
ATOM 8560 C C . TYR C 1 95 ? 2.645 11.640 -27.100 1.00 47.20 75 TYR C C 1
ATOM 8561 O O . TYR C 1 95 ? 2.120 11.097 -26.158 1.00 49.38 75 TYR C O 1
ATOM 8570 N N . LYS C 1 96 ? 2.475 12.925 -27.376 1.00 50.01 76 LYS C N 1
ATOM 8571 C CA . LYS C 1 96 ? 1.840 13.813 -26.415 1.00 52.11 76 LYS C CA 1
ATOM 8572 C C . LYS C 1 96 ? 1.062 14.922 -27.112 1.00 50.72 76 LYS C C 1
ATOM 8573 O O . LYS C 1 96 ? 1.564 15.530 -28.048 1.00 47.54 76 LYS C O 1
ATOM 8579 N N . LYS C 1 97 ? -0.185 15.129 -26.685 1.00 51.71 77 LYS C N 1
ATOM 8580 C CA . LYS C 1 97 ? -1.044 16.173 -27.229 1.00 51.78 77 LYS C CA 1
ATOM 8581 C C . LYS C 1 97 ? -1.034 16.190 -28.764 1.00 49.62 77 LYS C C 1
ATOM 8582 O O . LYS C 1 97 ? -0.883 17.228 -29.397 1.00 48.00 77 LYS C O 1
ATOM 8588 N N . GLY C 1 98 ? -1.185 15.022 -29.364 1.00 48.44 78 GLY C N 1
ATOM 8589 C CA . GLY C 1 98 ? -1.257 14.908 -30.804 1.00 47.70 78 GLY C CA 1
ATOM 8590 C C . GLY C 1 98 ? 0.047 15.062 -31.567 1.00 48.48 78 GLY C C 1
ATOM 8591 O O . GLY C 1 98 ? 0.034 15.031 -32.792 1.00 48.51 78 GLY C O 1
ATOM 8592 N N . VAL C 1 99 ? 1.177 15.180 -30.865 1.00 48.11 79 VAL C N 1
ATOM 8593 C CA . VAL C 1 99 ? 2.481 15.334 -31.514 1.00 45.21 79 VAL C CA 1
ATOM 8594 C C . VAL C 1 99 ? 3.417 14.169 -31.175 1.00 45.68 79 VAL C C 1
ATOM 8595 O O . VAL C 1 99 ? 3.552 13.788 -30.013 1.00 44.53 79 VAL C O 1
ATOM 8599 N N . ASP C 1 100 ? 4.089 13.642 -32.201 1.00 44.30 80 ASP C N 1
ATOM 8600 C CA . ASP C 1 100 ? 5.117 12.622 -32.035 1.00 43.64 80 ASP C CA 1
ATOM 8601 C C . ASP C 1 100 ? 6.467 13.278 -31.775 1.00 43.04 80 ASP C C 1
ATOM 8602 O O . ASP C 1 100 ? 6.879 14.186 -32.508 1.00 41.18 80 ASP C O 1
ATOM 8607 N N . HIS C 1 101 ? 7.135 12.847 -30.715 1.00 42.51 81 HIS C N 1
ATOM 8608 C CA . HIS C 1 101 ? 8.486 13.299 -30.429 1.00 42.74 81 HIS C CA 1
ATOM 8609 C C . HIS C 1 101 ? 9.418 12.128 -30.612 1.00 41.88 81 HIS C C 1
ATOM 8610 O O . HIS C 1 101 ? 9.351 11.165 -29.862 1.00 43.65 81 HIS C O 1
ATOM 8617 N N . ILE C 1 102 ? 10.304 12.246 -31.590 1.00 41.47 82 ILE C N 1
ATOM 8618 C CA . ILE C 1 102 ? 11.265 11.217 -31.905 1.00 42.47 82 ILE C CA 1
ATOM 8619 C C . ILE C 1 102 ? 12.613 11.672 -31.362 1.00 41.81 82 ILE C C 1
ATOM 8620 O O . ILE C 1 102 ? 13.033 12.812 -31.574 1.00 40.34 82 ILE C O 1
ATOM 8625 N N . TRP C 1 103 ? 13.289 10.776 -30.661 1.00 41.06 83 TRP C N 1
ATOM 8626 C CA . TRP C 1 103 ? 14.554 11.095 -30.035 1.00 41.54 83 TRP C CA 1
ATOM 8627 C C . TRP C 1 103 ? 15.655 10.214 -30.588 1.00 41.96 83 TRP C C 1
ATOM 8628 O O . TRP C 1 103 ? 15.559 9.001 -30.525 1.00 45.90 83 TRP C O 1
ATOM 8639 N N . VAL C 1 104 ? 16.708 10.838 -31.088 1.00 40.64 84 VAL C N 1
ATOM 8640 C CA . VAL C 1 104 ? 17.826 10.137 -31.684 1.00 42.16 84 VAL C CA 1
ATOM 8641 C C . VAL C 1 104 ? 18.793 9.740 -30.590 1.00 43.07 84 VAL C C 1
ATOM 8642 O O . VAL C 1 104 ? 19.326 10.600 -29.905 1.00 43.30 84 VAL C O 1
ATOM 8646 N N . ASP C 1 105 ? 19.004 8.441 -30.428 1.00 44.89 85 ASP C N 1
ATOM 8647 C CA . ASP C 1 105 ? 19.808 7.924 -29.332 1.00 46.98 85 ASP C CA 1
ATOM 8648 C C . ASP C 1 105 ? 21.189 7.487 -29.805 1.00 47.81 85 ASP C C 1
ATOM 8649 O O . ASP C 1 105 ? 21.305 6.704 -30.745 1.00 48.29 85 ASP C O 1
ATOM 8654 N N . HIS C 1 106 ? 22.216 7.983 -29.123 1.00 47.52 86 HIS C N 1
ATOM 8655 C CA . HIS C 1 106 ? 23.610 7.622 -29.388 1.00 48.65 86 HIS C CA 1
ATOM 8656 C C . HIS C 1 106 ? 24.451 7.995 -28.178 1.00 50.24 86 HIS C C 1
ATOM 8657 O O . HIS C 1 106 ? 24.117 8.923 -27.443 1.00 49.31 86 HIS C O 1
ATOM 8664 N N . HIS C 1 107 ? 25.530 7.261 -27.965 1.00 54.39 87 HIS C N 1
ATOM 8665 C CA . HIS C 1 107 ? 26.446 7.507 -26.848 1.00 58.51 87 HIS C CA 1
ATOM 8666 C C . HIS C 1 107 ? 26.906 8.980 -26.750 1.00 56.71 87 HIS C C 1
ATOM 8667 O O . HIS C 1 107 ? 27.063 9.494 -25.649 1.00 59.12 87 HIS C O 1
ATOM 8674 N N . VAL C 1 108 ? 27.091 9.657 -27.882 1.00 54.59 88 VAL C N 1
ATOM 8675 C CA . VAL C 1 108 ? 27.609 11.022 -27.883 1.00 54.17 88 VAL C CA 1
ATOM 8676 C C . VAL C 1 108 ? 26.570 12.036 -27.445 1.00 53.57 88 VAL C C 1
ATOM 8677 O O . VAL C 1 108 ? 26.926 13.153 -27.115 1.00 57.00 88 VAL C O 1
ATOM 8681 N N . TYR C 1 109 ? 25.291 11.666 -27.425 1.00 53.26 89 TYR C N 1
ATOM 8682 C CA . TYR C 1 109 ? 24.252 12.554 -26.910 1.00 51.70 89 TYR C CA 1
ATOM 8683 C C . TYR C 1 109 ? 23.954 12.283 -25.443 1.00 54.83 89 TYR C C 1
ATOM 8684 O O . TYR C 1 109 ? 23.838 13.210 -24.658 1.00 57.69 89 TYR C O 1
ATOM 8693 N N . LEU C 1 110 ? 23.830 11.015 -25.070 1.00 59.22 90 LEU C N 1
ATOM 8694 C CA . LEU C 1 110 ? 23.335 10.668 -23.735 1.00 64.57 90 LEU C CA 1
ATOM 8695 C C . LEU C 1 110 ? 24.402 10.856 -22.673 1.00 73.22 90 LEU C C 1
ATOM 8696 O O . LEU C 1 110 ? 24.174 11.501 -21.650 1.00 77.20 90 LEU C O 1
ATOM 8701 N N . SER C 1 111 ? 25.580 10.302 -22.943 1.00 85.64 91 SER C N 1
ATOM 8702 C CA . SER C 1 111 ? 26.633 10.164 -21.940 1.00 99.44 91 SER C CA 1
ATOM 8703 C C . SER C 1 111 ? 27.633 11.338 -21.877 1.00 109.15 91 SER C C 1
ATOM 8704 O O . SER C 1 111 ? 28.746 11.172 -21.365 1.00 114.50 91 SER C O 1
ATOM 8707 N N . LYS C 1 112 ? 27.254 12.507 -22.397 1.00 115.04 92 LYS C N 1
ATOM 8708 C CA . LYS C 1 112 ? 28.075 13.718 -22.235 1.00 122.48 92 LYS C CA 1
ATOM 8709 C C . LYS C 1 112 ? 28.149 14.169 -20.768 1.00 130.91 92 LYS C C 1
ATOM 8710 O O . LYS C 1 112 ? 29.201 14.619 -20.298 1.00 126.43 92 LYS C O 1
ATOM 8716 N N . THR C 1 113 ? 27.023 14.060 -20.068 1.00 138.09 93 THR C N 1
ATOM 8717 C CA . THR C 1 113 ? 26.947 14.395 -18.646 1.00 144.09 93 THR C CA 1
ATOM 8718 C C . THR C 1 113 ? 25.826 13.571 -17.991 1.00 150.12 93 THR C C 1
ATOM 8719 O O . THR C 1 113 ? 24.827 13.257 -18.652 1.00 146.68 93 THR C O 1
ATOM 8723 N N . PRO C 1 114 ? 26.006 13.180 -16.708 1.00 153.69 94 PRO C N 1
ATOM 8724 C CA . PRO C 1 114 ? 24.896 12.559 -15.970 1.00 151.96 94 PRO C CA 1
ATOM 8725 C C . PRO C 1 114 ? 23.780 13.549 -15.572 1.00 152.78 94 PRO C C 1
ATOM 8726 O O . PRO C 1 114 ? 22.672 13.115 -15.242 1.00 152.09 94 PRO C O 1
ATOM 8730 N N . LEU C 1 115 ? 24.072 14.853 -15.602 1.00 153.20 95 LEU C N 1
ATOM 8731 C CA . LEU C 1 115 ? 23.088 15.893 -15.254 1.00 149.12 95 LEU C CA 1
ATOM 8732 C C . LEU C 1 115 ? 21.970 16.007 -16.300 1.00 143.45 95 LEU C C 1
ATOM 8733 O O . LEU C 1 115 ? 22.222 15.921 -17.502 1.00 135.69 95 LEU C O 1
ATOM 8738 N N . VAL C 1 116 ? 20.745 16.225 -15.822 1.00 142.83 96 VAL C N 1
ATOM 8739 C CA . VAL C 1 116 ? 19.548 16.251 -16.677 1.00 140.43 96 VAL C CA 1
ATOM 8740 C C . VAL C 1 116 ? 19.279 17.640 -17.282 1.00 139.49 96 VAL C C 1
ATOM 8741 O O . VAL C 1 116 ? 19.173 18.630 -16.556 1.00 142.59 96 VAL C O 1
ATOM 8745 N N . ASN C 1 117 ? 19.170 17.692 -18.613 1.00 135.91 97 ASN C N 1
ATOM 8746 C CA . ASN C 1 117 ? 18.911 18.934 -19.367 1.00 136.00 97 ASN C CA 1
ATOM 8747 C C . ASN C 1 117 ? 19.954 20.036 -19.101 1.00 142.47 97 ASN C C 1
ATOM 8748 O O . ASN C 1 117 ? 19.612 21.207 -18.899 1.00 146.49 97 ASN C O 1
ATOM 8753 N N . LYS C 1 118 ? 21.229 19.649 -19.108 1.00 142.85 98 LYS C N 1
ATOM 8754 C CA . LYS C 1 118 ? 22.334 20.594 -18.928 1.00 143.14 98 LYS C CA 1
ATOM 8755 C C . LYS C 1 118 ? 23.453 20.238 -19.891 1.00 146.39 98 LYS C C 1
ATOM 8756 O O . LYS C 1 118 ? 23.631 19.065 -20.226 1.00 155.02 98 LYS C O 1
ATOM 8762 N N . LYS C 1 119 ? 24.205 21.248 -20.323 1.00 143.37 99 LYS C N 1
ATOM 8763 C CA . LYS C 1 119 ? 25.382 21.046 -21.173 1.00 141.41 99 LYS C CA 1
ATOM 8764 C C . LYS C 1 119 ? 25.043 20.327 -22.487 1.00 137.16 99 LYS C C 1
ATOM 8765 O O . LYS C 1 119 ? 25.673 19.327 -22.853 1.00 134.94 99 LYS C O 1
ATOM 8771 N N . LEU C 1 120 ? 24.035 20.858 -23.178 1.00 132.95 100 LEU C N 1
ATOM 8772 C CA . LEU C 1 120 ? 23.649 20.387 -24.511 1.00 127.49 100 LEU C CA 1
ATOM 8773 C C . LEU C 1 120 ? 24.741 20.674 -25.561 1.00 123.76 100 LEU C C 1
ATOM 8774 O O . LEU C 1 120 ? 25.024 19.822 -26.408 1.00 115.86 100 LEU C O 1
ATOM 8779 N N . TYR C 1 121 ? 25.334 21.872 -25.500 1.00 120.92 101 TYR C N 1
ATOM 8780 C CA . TYR C 1 121 ? 26.271 22.354 -26.539 1.00 119.07 101 TYR C CA 1
ATOM 8781 C C . TYR C 1 121 ? 27.750 22.326 -26.136 1.00 122.12 101 TYR C C 1
ATOM 8782 O O . TYR C 1 121 ? 28.623 22.372 -27.002 1.00 118.48 101 TYR C O 1
ATOM 8791 N N . GLY C 1 122 ? 28.022 22.256 -24.834 1.00 125.86 102 GLY C N 1
ATOM 8792 C CA . GLY C 1 122 ? 29.396 22.155 -24.328 1.00 130.00 102 GLY C CA 1
ATOM 8793 C C . GLY C 1 122 ? 29.460 22.037 -22.812 1.00 133.96 102 GLY C C 1
ATOM 8794 O O . GLY C 1 122 ? 28.439 22.182 -22.134 1.00 132.31 102 GLY C O 1
ATOM 8795 N N . PRO C 1 123 ? 30.665 21.789 -22.265 1.00 140.21 103 PRO C N 1
ATOM 8796 C CA . PRO C 1 123 ? 30.828 21.606 -20.814 1.00 144.08 103 PRO C CA 1
ATOM 8797 C C . PRO C 1 123 ? 30.708 22.902 -19.985 1.00 144.88 103 PRO C C 1
ATOM 8798 O O . PRO C 1 123 ? 30.011 22.922 -18.966 1.00 140.90 103 PRO C O 1
ATOM 8802 N N . LYS C 1 124 ? 31.383 23.964 -20.427 1.00 145.08 104 LYS C N 1
ATOM 8803 C CA . LYS C 1 124 ? 31.366 25.268 -19.745 1.00 143.88 104 LYS C CA 1
ATOM 8804 C C . LYS C 1 124 ? 30.247 26.156 -20.310 1.00 143.80 104 LYS C C 1
ATOM 8805 O O . LYS C 1 124 ? 29.430 25.693 -21.107 1.00 142.86 104 LYS C O 1
ATOM 8811 N N . ASP C 1 125 ? 30.214 27.423 -19.888 1.00 147.78 105 ASP C N 1
ATOM 8812 C CA . ASP C 1 125 ? 29.200 28.395 -20.330 1.00 146.48 105 ASP C CA 1
ATOM 8813 C C . ASP C 1 125 ? 29.258 28.697 -21.839 1.00 147.73 105 ASP C C 1
ATOM 8814 O O . ASP C 1 125 ? 28.326 28.365 -22.577 1.00 147.33 105 ASP C O 1
ATOM 8819 N N . SER C 1 126 ? 30.345 29.322 -22.290 1.00 152.03 106 SER C N 1
ATOM 8820 C CA . SER C 1 126 ? 30.506 29.674 -23.708 1.00 149.83 106 SER C CA 1
ATOM 8821 C C . SER C 1 126 ? 31.238 28.597 -24.508 1.00 149.69 106 SER C C 1
ATOM 8822 O O . SER C 1 126 ? 31.211 28.617 -25.737 1.00 149.65 106 SER C O 1
ATOM 8825 N N . VAL C 1 127 ? 31.876 27.657 -23.815 1.00 149.57 107 VAL C N 1
ATOM 8826 C CA . VAL C 1 127 ? 32.702 26.641 -24.467 1.00 148.25 107 VAL C CA 1
ATOM 8827 C C . VAL C 1 127 ? 31.822 25.595 -25.159 1.00 147.27 107 VAL C C 1
ATOM 8828 O O . VAL C 1 127 ? 30.774 25.208 -24.634 1.00 142.83 107 VAL C O 1
ATOM 8832 N N . ASP C 1 128 ? 32.249 25.170 -26.350 1.00 146.58 108 ASP C N 1
ATOM 8833 C CA . ASP C 1 128 ? 31.571 24.120 -27.117 1.00 141.10 108 ASP C CA 1
ATOM 8834 C C . ASP C 1 128 ? 32.346 22.798 -27.060 1.00 133.31 108 ASP C C 1
ATOM 8835 O O . ASP C 1 128 ? 33.566 22.789 -26.870 1.00 138.31 108 ASP C O 1
ATOM 8840 N N . TYR C 1 129 ? 31.627 21.684 -27.189 1.00 120.67 109 TYR C N 1
ATOM 8841 C CA . TYR C 1 129 ? 32.264 20.382 -27.396 1.00 113.93 109 TYR C CA 1
ATOM 8842 C C . TYR C 1 129 ? 33.065 20.429 -28.699 1.00 108.98 109 TYR C C 1
ATOM 8843 O O . TYR C 1 129 ? 32.597 20.983 -29.702 1.00 108.87 109 TYR C O 1
ATOM 8852 N N . ILE C 1 130 ? 34.256 19.836 -28.695 1.00 103.23 110 ILE C N 1
ATOM 8853 C CA . ILE C 1 130 ? 35.084 19.776 -29.910 1.00 101.02 110 ILE C CA 1
ATOM 8854 C C . ILE C 1 130 ? 34.317 19.142 -31.082 1.00 93.38 110 ILE C C 1
ATOM 8855 O O . ILE C 1 130 ? 34.366 19.633 -32.221 1.00 86.76 110 ILE C O 1
ATOM 8860 N N . ASP C 1 131 ? 33.536 18.109 -30.772 1.00 87.40 111 ASP C N 1
ATOM 8861 C CA . ASP C 1 131 ? 32.922 17.259 -31.785 1.00 81.45 111 ASP C CA 1
ATOM 8862 C C . ASP C 1 131 ? 31.505 17.697 -32.175 1.00 71.91 111 ASP C C 1
ATOM 8863 O O . ASP C 1 131 ? 30.690 16.867 -32.600 1.00 70.17 111 ASP C O 1
ATOM 8868 N N . ASN C 1 132 ? 31.191 18.981 -32.030 1.00 63.46 112 ASN C N 1
ATOM 8869 C CA . ASN C 1 132 ? 29.867 19.457 -32.425 1.00 58.81 112 ASN C CA 1
ATOM 8870 C C . ASN C 1 132 ? 29.593 19.285 -33.919 1.00 53.26 112 ASN C C 1
ATOM 8871 O O . ASN C 1 132 ? 28.467 19.009 -34.326 1.00 49.46 112 ASN C O 1
ATOM 8876 N N . VAL C 1 133 ? 30.636 19.391 -34.735 1.00 50.68 113 VAL C N 1
ATOM 8877 C CA . VAL C 1 133 ? 30.516 19.112 -36.164 1.00 50.10 113 VAL C CA 1
ATOM 8878 C C . VAL C 1 133 ? 29.926 17.713 -36.371 1.00 48.25 113 VAL C C 1
ATOM 8879 O O . VAL C 1 133 ? 28.921 17.531 -37.050 1.00 43.43 113 VAL C O 1
ATOM 8883 N N . GLU C 1 134 ? 30.555 16.715 -35.771 1.00 49.43 114 GLU C N 1
ATOM 8884 C CA . GLU C 1 134 ? 30.119 15.339 -35.972 1.00 50.44 114 GLU C CA 1
ATOM 8885 C C . GLU C 1 134 ? 28.734 15.085 -35.357 1.00 49.68 114 GLU C C 1
ATOM 8886 O O . GLU C 1 134 ? 27.895 14.475 -35.989 1.00 45.96 114 GLU C O 1
ATOM 8892 N N . ARG C 1 135 ? 28.505 15.598 -34.149 1.00 52.11 115 ARG C N 1
ATOM 8893 C CA . ARG C 1 135 ? 27.241 15.399 -33.425 1.00 52.34 115 ARG C CA 1
ATOM 8894 C C . ARG C 1 135 ? 26.039 15.939 -34.171 1.00 49.44 115 ARG C C 1
ATOM 8895 O O . ARG C 1 135 ? 25.009 15.272 -34.249 1.00 49.05 115 ARG C O 1
ATOM 8903 N N . PHE C 1 136 ? 26.162 17.138 -34.731 1.00 47.71 116 PHE C N 1
ATOM 8904 C CA . PHE C 1 136 ? 25.006 17.770 -35.356 1.00 48.42 116 PHE C CA 1
ATOM 8905 C C . PHE C 1 136 ? 24.838 17.430 -36.834 1.00 47.05 116 PHE C C 1
ATOM 8906 O O . PHE C 1 136 ? 23.714 17.463 -37.349 1.00 45.67 116 PHE C O 1
ATOM 8914 N N . ALA C 1 137 ? 25.939 17.145 -37.527 1.00 46.34 117 ALA C N 1
ATOM 8915 C CA . ALA C 1 137 ? 25.826 16.515 -38.841 1.00 47.09 117 ALA C CA 1
ATOM 8916 C C . ALA C 1 137 ? 25.085 15.176 -38.707 1.00 45.97 117 ALA C C 1
ATOM 8917 O O . ALA C 1 137 ? 24.184 14.884 -39.506 1.00 44.75 117 ALA C O 1
ATOM 8919 N N . MET C 1 138 ? 25.413 14.408 -37.670 1.00 43.91 118 MET C N 1
ATOM 8920 C CA . MET C 1 138 ? 24.752 13.126 -37.442 1.00 43.25 118 MET C CA 1
ATOM 8921 C C . MET C 1 138 ? 23.260 13.288 -37.148 1.00 43.00 118 MET C C 1
ATOM 8922 O O . MET C 1 138 ? 22.455 12.471 -37.595 1.00 43.83 118 MET C O 1
ATOM 8927 N N . LEU C 1 139 ? 22.895 14.333 -36.408 1.00 43.19 119 LEU C N 1
ATOM 8928 C CA . LEU C 1 139 ? 21.486 14.625 -36.149 1.0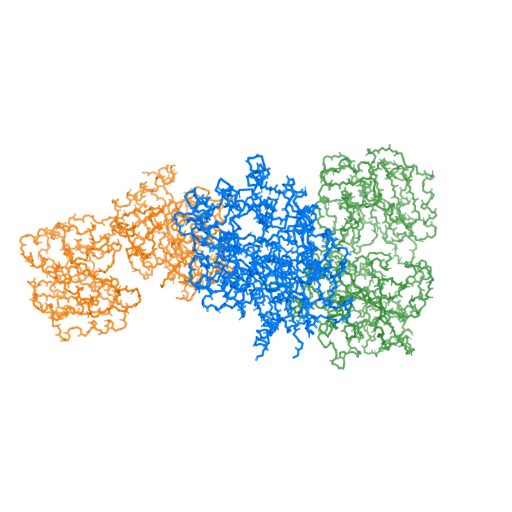0 42.32 119 LEU C CA 1
ATOM 8929 C C . LEU C 1 139 ? 20.707 14.852 -37.443 1.00 42.55 119 LEU C C 1
ATOM 8930 O O . LEU C 1 139 ? 19.605 14.340 -37.597 1.00 42.60 119 LEU C O 1
ATOM 8935 N N . SER C 1 140 ? 21.281 15.622 -38.370 1.00 43.61 120 SER C N 1
ATOM 8936 C CA . SER C 1 140 ? 20.608 15.928 -39.632 1.00 43.95 120 SER C CA 1
ATOM 8937 C C . SER C 1 140 ? 20.401 14.675 -40.478 1.00 44.47 120 SER C C 1
ATOM 8938 O O . SER C 1 140 ? 19.343 14.489 -41.056 1.00 47.85 120 SER C O 1
ATOM 8941 N N . GLN C 1 141 ? 21.409 13.816 -40.530 1.00 45.54 121 GLN C N 1
ATOM 8942 C CA . GLN C 1 141 ? 21.299 12.530 -41.223 1.00 48.08 121 GLN C CA 1
ATOM 8943 C C . GLN C 1 141 ? 20.256 11.629 -40.585 1.00 46.41 121 GLN C C 1
ATOM 8944 O O . GLN C 1 141 ? 19.472 10.998 -41.276 1.00 48.12 121 GLN C O 1
ATOM 8950 N N . ALA C 1 142 ? 20.263 11.552 -39.260 1.00 45.87 122 ALA C N 1
ATOM 8951 C CA . ALA C 1 142 ? 19.339 10.668 -38.554 1.00 45.42 122 ALA C CA 1
ATOM 8952 C C . ALA C 1 142 ? 17.894 11.106 -38.730 1.00 44.52 122 ALA C C 1
ATOM 8953 O O . ALA C 1 142 ? 17.000 10.269 -38.842 1.00 45.31 122 ALA C O 1
ATOM 8955 N N . ALA C 1 143 ? 17.670 12.418 -38.777 1.00 42.37 123 ALA C N 1
ATOM 8956 C CA . ALA C 1 143 ? 16.325 12.961 -38.854 1.00 41.87 123 ALA C CA 1
ATOM 8957 C C . ALA C 1 143 ? 15.666 12.658 -40.192 1.00 42.43 123 ALA C C 1
ATOM 8958 O O . ALA C 1 143 ? 14.451 12.495 -40.256 1.00 39.16 123 ALA C O 1
ATOM 8960 N N . LEU C 1 144 ? 16.462 12.614 -41.254 1.00 44.11 124 LEU C N 1
ATOM 8961 C CA . LEU C 1 144 ? 15.932 12.381 -42.596 1.00 44.19 124 LEU C CA 1
ATOM 8962 C C . LEU C 1 144 ? 15.274 11.004 -42.720 1.00 44.25 124 LEU C C 1
ATOM 8963 O O . LEU C 1 144 ? 14.314 10.837 -43.466 1.00 45.58 124 LEU C O 1
ATOM 8968 N N . ALA C 1 145 ? 15.766 10.026 -41.970 1.00 43.68 125 ALA C N 1
ATOM 8969 C CA . ALA C 1 145 ? 15.217 8.676 -42.030 1.00 43.39 125 ALA C CA 1
ATOM 8970 C C . ALA C 1 145 ? 13.899 8.531 -41.272 1.00 42.76 125 ALA C C 1
ATOM 8971 O O . ALA C 1 145 ? 13.184 7.542 -41.468 1.00 43.26 125 ALA C O 1
ATOM 8973 N N . VAL C 1 146 ? 13.577 9.491 -40.410 1.00 41.94 126 VAL C N 1
ATOM 8974 C CA . VAL C 1 146 ? 12.440 9.339 -39.502 1.00 42.00 126 VAL C CA 1
ATOM 8975 C C . VAL C 1 146 ? 11.098 9.241 -40.243 1.00 43.77 126 VAL C C 1
ATOM 8976 O O . VAL C 1 146 ? 10.290 8.363 -39.938 1.00 44.29 126 VAL C O 1
ATOM 8980 N N . PRO C 1 147 ? 10.858 10.121 -41.229 1.00 43.61 127 PRO C N 1
ATOM 8981 C CA . PRO C 1 147 ? 9.603 9.986 -41.979 1.00 45.35 127 PRO C CA 1
ATOM 8982 C C . PRO C 1 147 ? 9.462 8.674 -42.746 1.00 45.78 127 PRO C C 1
ATOM 8983 O O . PRO C 1 147 ? 8.346 8.302 -43.075 1.00 48.05 127 PRO C O 1
ATOM 8987 N N . LEU C 1 148 ? 10.564 7.972 -42.995 1.00 47.13 128 LEU C N 1
ATOM 8988 C CA . LEU C 1 148 ? 10.513 6.714 -43.731 1.00 48.16 128 LEU C CA 1
ATOM 8989 C C . LEU C 1 148 ? 10.385 5.487 -42.827 1.00 49.71 128 LEU C C 1
ATOM 8990 O O . LEU C 1 148 ? 9.880 4.457 -43.269 1.00 50.54 128 LEU C O 1
ATOM 8995 N N . LEU C 1 149 ? 10.821 5.600 -41.571 1.00 49.60 129 LEU C N 1
ATOM 8996 C CA . LEU C 1 149 ? 11.018 4.428 -40.707 1.00 49.02 129 LEU C CA 1
ATOM 8997 C C . LEU C 1 149 ? 10.134 4.355 -39.475 1.00 48.31 129 LEU C C 1
ATOM 8998 O O . LEU C 1 149 ? 9.795 3.267 -39.013 1.00 50.59 129 LEU C O 1
ATOM 9003 N N . VAL C 1 150 ? 9.830 5.495 -38.873 1.00 47.80 130 VAL C N 1
ATOM 9004 C CA . VAL C 1 150 ? 9.206 5.496 -37.543 1.00 49.35 130 VAL C CA 1
ATOM 9005 C C . VAL C 1 150 ? 7.679 5.601 -37.620 1.00 49.81 130 VAL C C 1
ATOM 9006 O O . VAL C 1 150 ? 7.149 6.622 -38.060 1.00 49.56 130 VAL C O 1
ATOM 9010 N N . PRO C 1 151 ? 6.959 4.556 -37.174 1.00 51.51 131 PRO C N 1
ATOM 9011 C CA . PRO C 1 151 ? 5.499 4.641 -37.192 1.00 52.20 131 PRO C CA 1
ATOM 9012 C C . PRO C 1 151 ? 5.003 5.614 -36.138 1.00 51.95 131 PRO C C 1
ATOM 9013 O O . PRO C 1 151 ? 5.439 5.578 -34.996 1.00 51.78 131 PRO C O 1
ATOM 9017 N N . LEU C 1 152 ? 4.081 6.478 -36.533 1.00 53.47 132 LEU C N 1
ATOM 9018 C CA . LEU C 1 152 ? 3.660 7.596 -35.714 1.00 50.10 132 LEU C CA 1
ATOM 9019 C C . LEU C 1 152 ? 2.294 7.333 -35.110 1.00 51.66 132 LEU C C 1
ATOM 9020 O O . LEU C 1 152 ? 1.662 6.308 -35.398 1.00 52.79 132 LEU C O 1
ATOM 9025 N N . GLY C 1 153 ? 1.855 8.263 -34.267 1.00 50.89 133 GLY C N 1
ATOM 9026 C CA . GLY C 1 153 ? 0.571 8.172 -33.604 1.00 52.72 133 GLY C CA 1
ATOM 9027 C C . GLY C 1 153 ? 0.675 7.434 -32.291 1.00 55.10 133 GLY C C 1
ATOM 9028 O O . GLY C 1 153 ? 1.755 7.005 -31.905 1.00 53.54 133 GLY C O 1
ATOM 9029 N N . ALA C 1 154 ? -0.458 7.302 -31.607 1.00 56.40 134 ALA C N 1
ATOM 9030 C CA . ALA C 1 154 ? -0.536 6.545 -30.371 1.00 59.49 134 ALA C CA 1
ATOM 9031 C C . ALA C 1 154 ? 0.009 5.145 -30.618 1.00 62.05 134 ALA C C 1
ATOM 9032 O O . ALA C 1 154 ? -0.529 4.406 -31.445 1.00 61.51 134 ALA C O 1
ATOM 9034 N N . LYS C 1 155 ? 1.120 4.822 -29.951 1.00 64.13 135 LYS C N 1
ATOM 9035 C CA . LYS C 1 155 ? 1.778 3.518 -30.065 1.00 65.03 135 LYS C CA 1
ATOM 9036 C C . LYS C 1 155 ? 2.083 3.117 -31.509 1.00 61.20 135 LYS C C 1
ATOM 9037 O O . LYS C 1 155 ? 1.917 1.974 -31.882 1.00 59.19 135 LYS C O 1
ATOM 9043 N N . GLY C 1 156 ? 2.468 4.083 -32.335 1.00 56.11 136 GLY C N 1
ATOM 9044 C CA . GLY C 1 156 ? 2.883 3.794 -33.699 1.00 55.33 136 GLY C CA 1
ATOM 9045 C C . GLY C 1 156 ? 1.824 3.146 -34.571 1.00 55.57 136 GLY C C 1
ATOM 9046 O O . GLY C 1 156 ? 2.153 2.465 -35.537 1.00 54.52 136 GLY C O 1
ATOM 9047 N N . SER C 1 157 ? 0.554 3.408 -34.268 1.00 54.79 137 SER C N 1
ATOM 9048 C CA . SER C 1 157 ? -0.557 2.810 -34.997 1.00 57.06 137 SER C CA 1
ATOM 9049 C C . SER C 1 157 ? -0.842 3.428 -36.381 1.00 56.30 137 SER C C 1
ATOM 9050 O O . SER C 1 157 ? -1.592 2.859 -37.172 1.00 55.92 137 SER C O 1
ATOM 9053 N N . GLN C 1 158 ? -0.230 4.568 -36.691 1.00 54.66 138 GLN C N 1
ATOM 9054 C CA . GLN C 1 158 ? -0.587 5.328 -37.896 1.00 52.45 138 GLN C CA 1
ATOM 9055 C C . GLN C 1 158 ? 0.325 5.100 -39.088 1.00 51.93 138 GLN C C 1
ATOM 9056 O O . GLN C 1 158 ? 0.144 5.728 -40.128 1.00 50.21 138 GLN C O 1
ATOM 9062 N N . GLY C 1 159 ? 1.337 4.251 -38.944 1.00 52.87 139 GLY C N 1
ATOM 9063 C CA . GLY C 1 159 ? 2.326 4.097 -40.004 1.00 52.41 139 GLY C CA 1
ATOM 9064 C C . GLY C 1 159 ? 3.209 5.327 -40.096 1.00 49.40 139 GLY C C 1
ATOM 9065 O O . GLY C 1 159 ? 3.003 6.295 -39.380 1.00 46.59 139 GLY C O 1
ATOM 9066 N N . VAL C 1 160 ? 4.159 5.296 -41.020 1.00 49.60 140 VAL C N 1
ATOM 9067 C CA . VAL C 1 160 ? 5.178 6.344 -41.128 1.00 47.95 140 VAL C CA 1
ATOM 9068 C C . VAL C 1 160 ? 4.655 7.597 -41.831 1.00 48.82 140 VAL C C 1
ATOM 9069 O O . VAL C 1 160 ? 3.603 7.550 -42.477 1.00 49.11 140 VAL C O 1
ATOM 9073 N N . MET C 1 161 ? 5.368 8.714 -41.671 1.00 47.73 141 MET C N 1
ATOM 9074 C CA . MET C 1 161 ? 4.961 9.986 -42.271 1.00 47.04 141 MET C CA 1
ATOM 9075 C C . MET C 1 161 ? 5.061 9.963 -43.795 1.00 46.64 141 MET C C 1
ATOM 9076 O O . MET C 1 161 ? 4.251 10.563 -44.488 1.00 48.91 141 MET C O 1
ATOM 9081 N N . GLY C 1 162 ? 6.083 9.307 -44.326 1.00 47.21 142 GLY C N 1
ATOM 9082 C CA . GLY C 1 162 ? 6.218 9.148 -45.774 1.00 48.79 142 GLY C CA 1
ATOM 9083 C C . GLY C 1 162 ? 7.025 10.247 -46.439 1.00 47.34 142 GLY C C 1
ATOM 9084 O O . GLY C 1 162 ? 7.573 11.123 -45.771 1.00 47.72 142 GLY C O 1
ATOM 9085 N N . GLU C 1 163 ? 7.040 10.229 -47.767 1.00 46.73 143 GLU C N 1
ATOM 9086 C CA . GLU C 1 163 ? 7.946 11.073 -48.539 1.00 47.01 143 GLU C CA 1
ATOM 9087 C C . GLU C 1 163 ? 7.429 12.479 -48.829 1.00 47.58 143 GLU C C 1
ATOM 9088 O O . GLU C 1 163 ? 8.211 13.366 -49.153 1.00 49.96 143 GLU C O 1
ATOM 9094 N N . ASN C 1 164 ? 6.135 12.722 -48.670 1.00 49.08 144 ASN C N 1
ATOM 9095 C CA . ASN C 1 164 ? 5.597 14.067 -48.909 1.00 51.35 144 ASN C CA 1
ATOM 9096 C C . ASN C 1 164 ? 5.668 14.913 -47.660 1.00 50.22 144 ASN C C 1
ATOM 9097 O O . ASN C 1 164 ? 4.658 15.339 -47.125 1.00 51.27 144 ASN C O 1
ATOM 9102 N N . THR C 1 165 ? 6.896 15.197 -47.250 1.00 48.48 145 THR C N 1
ATOM 9103 C CA . THR C 1 165 ? 7.175 15.770 -45.954 1.00 48.40 145 THR C CA 1
ATOM 9104 C C . THR C 1 165 ? 7.863 17.123 -46.089 1.00 47.37 145 THR C C 1
ATOM 9105 O O . THR C 1 165 ? 8.714 17.310 -46.955 1.00 50.05 145 THR C O 1
ATOM 9109 N N . ILE C 1 166 ? 7.495 18.051 -45.211 1.00 47.07 146 ILE C N 1
ATOM 9110 C CA . ILE C 1 166 ? 8.186 19.320 -45.060 1.00 45.13 146 ILE C CA 1
ATOM 9111 C C . ILE C 1 166 ? 9.081 19.219 -43.827 1.00 42.99 146 ILE C C 1
ATOM 9112 O O . ILE C 1 166 ? 8.586 19.018 -42.720 1.00 43.43 146 ILE C O 1
ATOM 9117 N N . PHE C 1 167 ? 10.390 19.326 -44.032 1.00 41.56 147 PHE C N 1
ATOM 9118 C CA . PHE C 1 167 ? 11.342 19.361 -42.933 1.00 40.60 147 PHE C CA 1
ATOM 9119 C C . PHE C 1 167 ? 11.536 20.810 -42.477 1.00 42.32 147 PHE C C 1
ATOM 9120 O O . PHE C 1 167 ? 11.900 21.674 -43.275 1.00 43.19 147 PHE C O 1
ATOM 9128 N N . VAL C 1 168 ? 11.259 21.087 -41.205 1.00 42.41 148 VAL C N 1
ATOM 9129 C CA . VAL C 1 168 ? 11.548 22.396 -40.620 1.00 40.79 148 VAL C CA 1
ATOM 9130 C C . VAL C 1 168 ? 12.834 22.324 -39.798 1.00 39.66 148 VAL C C 1
ATOM 9131 O O . VAL C 1 168 ? 12.847 21.817 -38.689 1.00 40.22 148 VAL C O 1
ATOM 9135 N N . CYS C 1 169 ? 13.896 22.899 -40.338 1.00 41.76 149 CYS C N 1
ATOM 9136 C CA . CYS C 1 169 ? 15.222 22.888 -39.729 1.00 41.88 149 CYS C CA 1
ATOM 9137 C C . CYS C 1 169 ? 15.406 24.116 -38.855 1.00 44.58 149 CYS C C 1
ATOM 9138 O O . CYS C 1 169 ? 15.474 25.258 -39.350 1.00 45.48 149 CYS C O 1
ATOM 9141 N N . ASN C 1 170 ? 15.543 23.888 -37.555 1.00 43.54 150 ASN C N 1
ATOM 9142 C CA . ASN C 1 170 ? 15.662 24.972 -36.600 1.00 42.37 150 ASN C CA 1
ATOM 9143 C C . ASN C 1 170 ? 17.114 25.294 -36.318 1.00 42.87 150 ASN C C 1
ATOM 9144 O O . ASN C 1 170 ? 17.831 24.451 -35.806 1.00 42.33 150 ASN C O 1
ATOM 9149 N N . ASP C 1 171 ? 17.525 26.508 -36.684 1.00 43.82 151 ASP C N 1
ATOM 9150 C CA . ASP C 1 171 ? 18.849 27.056 -36.390 1.00 46.06 151 ASP C CA 1
ATOM 9151 C C . ASP C 1 171 ? 20.028 26.327 -37.050 1.00 46.56 151 ASP C C 1
ATOM 9152 O O . ASP C 1 171 ? 19.853 25.353 -37.776 1.00 47.21 151 ASP C O 1
ATOM 9157 N N . TRP C 1 172 ? 21.239 26.813 -36.786 1.00 44.72 152 TRP C N 1
ATOM 9158 C CA . TRP C 1 172 ? 22.418 26.324 -37.500 1.00 45.68 152 TRP C CA 1
ATOM 9159 C C . TRP C 1 172 ? 22.686 24.837 -37.313 1.00 44.01 152 TRP C C 1
ATOM 9160 O O . TRP C 1 172 ? 23.233 24.223 -38.209 1.00 42.06 152 TRP C O 1
ATOM 9171 N N . HIS C 1 173 ? 22.281 24.281 -36.171 1.00 44.56 153 HIS C N 1
ATOM 9172 C CA . HIS C 1 173 ? 22.592 22.882 -35.825 1.00 45.69 153 HIS C CA 1
ATOM 9173 C C . HIS C 1 173 ? 22.064 21.898 -36.855 1.00 43.12 153 HIS C C 1
ATOM 9174 O O . HIS C 1 173 ? 22.669 20.870 -37.098 1.00 45.60 153 HIS C O 1
ATOM 9181 N N . THR C 1 174 ? 20.927 22.228 -37.452 1.00 41.07 154 THR C N 1
ATOM 9182 C CA . THR C 1 174 ? 20.255 21.367 -38.397 1.00 41.45 154 THR C CA 1
ATOM 9183 C C . THR C 1 174 ? 20.334 21.901 -39.837 1.00 43.31 154 THR C C 1
ATOM 9184 O O . THR C 1 174 ? 19.616 21.441 -40.727 1.00 45.40 154 THR C O 1
ATOM 9188 N N . SER C 1 175 ? 21.196 22.879 -40.077 1.00 42.62 155 SER C N 1
ATOM 9189 C CA . SER C 1 175 ? 21.186 23.591 -41.357 1.00 43.68 155 SER C CA 1
ATOM 9190 C C . SER C 1 175 ? 21.825 22.822 -42.518 1.00 43.99 155 SER C C 1
ATOM 9191 O O . SER C 1 175 ? 21.687 23.238 -43.661 1.00 45.30 155 SER C O 1
ATOM 9194 N N . LEU C 1 176 ? 22.474 21.693 -42.245 1.00 45.04 156 LEU C N 1
ATOM 9195 C CA . LEU C 1 176 ? 22.983 20.827 -43.317 1.00 45.68 156 LEU C CA 1
ATOM 9196 C C . LEU C 1 176 ? 21.936 19.834 -43.838 1.00 45.76 156 LEU C C 1
ATOM 9197 O O . LEU C 1 176 ? 22.130 19.230 -44.885 1.00 44.72 156 LEU C O 1
ATOM 9202 N N . LEU C 1 177 ? 20.808 19.696 -43.146 1.00 45.41 157 LEU C N 1
ATOM 9203 C CA . LEU C 1 177 ? 19.782 18.738 -43.560 1.00 43.84 157 LEU C CA 1
ATOM 9204 C C . LEU C 1 177 ? 19.346 18.881 -45.033 1.00 43.20 157 LEU C C 1
ATOM 9205 O O . LEU C 1 177 ? 19.126 17.871 -45.708 1.00 43.88 157 LEU C O 1
ATOM 9210 N N . PRO C 1 178 ? 19.187 20.122 -45.525 1.00 43.01 158 PRO C N 1
ATOM 9211 C CA . PRO C 1 178 ? 18.835 20.287 -46.937 1.00 43.46 158 PRO C CA 1
ATOM 9212 C C . PRO C 1 178 ? 19.890 19.756 -47.904 1.00 44.64 158 PRO C C 1
ATOM 9213 O O . PRO C 1 178 ? 19.556 19.304 -49.001 1.00 43.63 158 PRO C O 1
ATOM 9217 N N . LEU C 1 179 ? 21.159 19.817 -47.509 1.00 44.15 159 LEU C N 1
ATOM 9218 C CA . LEU C 1 179 ? 22.224 19.294 -48.345 1.00 44.61 159 LEU C CA 1
ATOM 9219 C C . LEU C 1 179 ? 22.173 17.775 -48.363 1.00 44.19 159 LEU C C 1
ATOM 9220 O O . LEU C 1 179 ? 22.282 17.180 -49.421 1.00 45.10 159 LEU C O 1
ATOM 9225 N N . TYR C 1 180 ? 22.018 17.159 -47.194 1.00 43.91 160 TYR C N 1
ATOM 9226 C CA . TYR C 1 180 ? 21.911 15.703 -47.108 1.00 44.37 160 TYR C CA 1
ATOM 9227 C C . TYR C 1 180 ? 20.659 15.182 -47.812 1.00 44.71 160 TYR C C 1
ATOM 9228 O O . TYR C 1 180 ? 20.690 14.129 -48.437 1.00 47.76 160 TYR C O 1
ATOM 9237 N N . LEU C 1 181 ? 19.558 15.916 -47.700 1.00 42.42 161 LEU C N 1
ATOM 9238 C CA . LEU C 1 181 ? 18.328 15.567 -48.409 1.00 42.60 161 LEU C CA 1
ATOM 9239 C C . LEU C 1 181 ? 18.591 15.423 -49.900 1.00 44.34 161 LEU C C 1
ATOM 9240 O O . LEU C 1 181 ? 18.217 14.426 -50.515 1.00 46.18 161 LEU C O 1
ATOM 9245 N N . LYS C 1 182 ? 19.259 16.415 -50.475 1.00 46.12 162 LYS C N 1
ATOM 9246 C CA . LYS C 1 182 ? 19.595 16.383 -51.899 1.00 47.23 162 LYS C CA 1
ATOM 9247 C C . LYS C 1 182 ? 20.562 15.272 -52.242 1.00 48.60 162 LYS C C 1
ATOM 9248 O O . LYS C 1 182 ? 20.327 14.527 -53.186 1.00 47.55 162 LYS C O 1
ATOM 9254 N N . GLU C 1 183 ? 21.641 15.173 -51.474 1.00 49.50 163 GLU C N 1
ATOM 9255 C CA . GLU C 1 183 ? 22.729 14.293 -51.836 1.00 51.69 163 GLU C CA 1
ATOM 9256 C C . GLU C 1 183 ? 22.438 12.820 -51.577 1.00 49.84 163 GLU C C 1
ATOM 9257 O O . GLU C 1 183 ? 22.739 11.987 -52.409 1.00 52.91 163 GLU C O 1
ATOM 9263 N N . TYR C 1 184 ? 21.908 12.500 -50.409 1.00 48.40 164 TYR C N 1
ATOM 9264 C CA . TYR C 1 184 ? 21.714 11.104 -50.015 1.00 48.70 164 TYR C CA 1
ATOM 9265 C C . TYR C 1 184 ? 20.360 10.535 -50.436 1.00 48.14 164 TYR C C 1
ATOM 9266 O O . TYR C 1 184 ? 20.213 9.326 -50.528 1.00 46.69 164 TYR C O 1
ATOM 9275 N N . TYR C 1 185 ? 19.361 11.388 -50.658 1.00 46.68 165 TYR C N 1
ATOM 9276 C CA . TYR C 1 185 ? 17.999 10.897 -50.909 1.00 46.60 165 TYR C CA 1
ATOM 9277 C C . TYR C 1 185 ? 17.478 11.243 -52.287 1.00 45.77 165 TYR C C 1
ATOM 9278 O O . TYR C 1 185 ? 17.174 10.348 -53.065 1.00 46.76 165 TYR C O 1
ATOM 9287 N N . GLN C 1 186 ? 17.356 12.532 -52.574 1.00 45.29 166 GLN C N 1
ATOM 9288 C CA . GLN C 1 186 ? 16.757 12.966 -53.827 1.00 49.29 166 GLN C CA 1
ATOM 9289 C C . GLN C 1 186 ? 17.563 12.559 -55.051 1.00 51.21 166 GLN C C 1
ATOM 9290 O O . GLN C 1 186 ? 17.005 12.387 -56.125 1.00 51.40 166 GLN C O 1
ATOM 9296 N N . SER C 1 187 ? 18.866 12.388 -54.888 1.00 55.35 167 SER C N 1
ATOM 9297 C CA . SER C 1 187 ? 19.708 11.901 -55.972 1.00 56.15 167 SER C CA 1
ATOM 9298 C C . SER C 1 187 ? 19.381 10.453 -56.343 1.00 56.64 167 SER C C 1
ATOM 9299 O O . SER C 1 187 ? 19.733 10.021 -57.432 1.00 59.28 167 SER C O 1
ATOM 9302 N N . GLN C 1 188 ? 18.725 9.707 -55.455 1.00 55.10 168 GLN C N 1
ATOM 9303 C CA . GLN C 1 188 ? 18.261 8.348 -55.790 1.00 56.39 168 GLN C CA 1
ATOM 9304 C C . GLN C 1 188 ? 16.747 8.271 -55.941 1.00 53.10 168 GLN C C 1
ATOM 9305 O O . GLN C 1 188 ? 16.189 7.200 -55.824 1.00 51.47 168 GLN C O 1
ATOM 9311 N N . GLY C 1 189 ? 16.072 9.396 -56.129 1.00 52.74 169 GLY C N 1
ATOM 9312 C CA . GLY C 1 189 ? 14.614 9.392 -56.278 1.00 52.90 169 GLY C CA 1
ATOM 9313 C C . GLY C 1 189 ? 13.794 9.161 -55.013 1.00 52.99 169 GLY C C 1
ATOM 9314 O O . GLY C 1 189 ? 12.639 8.725 -55.081 1.00 54.62 169 GLY C O 1
ATOM 9315 N N . ILE C 1 190 ? 14.380 9.417 -53.846 1.00 50.34 170 ILE C N 1
ATOM 9316 C CA . ILE C 1 190 ? 13.642 9.367 -52.584 1.00 48.65 170 ILE C CA 1
ATOM 9317 C C . ILE C 1 190 ? 13.396 10.800 -52.128 1.00 48.85 170 ILE C C 1
ATOM 9318 O O . ILE C 1 190 ? 14.234 11.670 -52.357 1.00 49.84 170 ILE C O 1
ATOM 9323 N N . PHE C 1 191 ? 12.256 11.044 -51.491 1.00 48.51 171 PHE C N 1
ATOM 9324 C CA . PHE C 1 191 ? 11.881 12.388 -51.027 1.00 46.75 171 PHE C CA 1
ATOM 9325 C C . PHE C 1 191 ? 11.843 13.397 -52.165 1.00 49.00 171 PHE C C 1
ATOM 9326 O O . PHE C 1 191 ? 12.079 14.605 -51.953 1.00 49.52 171 PHE C O 1
ATOM 9334 N N . VAL C 1 192 ? 11.505 12.939 -53.363 1.00 51.33 172 VAL C N 1
ATOM 9335 C CA . VAL C 1 192 ? 11.610 13.793 -54.536 1.00 52.97 172 VAL C CA 1
ATOM 9336 C C . VAL C 1 192 ? 10.746 15.042 -54.395 1.00 52.83 172 VAL C C 1
ATOM 9337 O O . VAL C 1 192 ? 11.112 16.092 -54.896 1.00 52.55 172 VAL C O 1
ATOM 9341 N N . ASN C 1 193 ? 9.628 14.936 -53.673 1.00 53.60 173 ASN C N 1
ATOM 9342 C CA . ASN C 1 193 ? 8.725 16.074 -53.437 1.00 54.10 173 ASN C CA 1
ATOM 9343 C C . ASN C 1 193 ? 8.787 16.666 -52.035 1.00 51.45 173 ASN C C 1
ATOM 9344 O O . ASN C 1 193 ? 8.017 17.551 -51.715 1.00 52.16 173 ASN C O 1
ATOM 9349 N N . ALA C 1 194 ? 9.698 16.182 -51.205 1.00 49.60 174 ALA C N 1
ATOM 9350 C CA . ALA C 1 194 ? 9.889 16.758 -49.884 1.00 48.43 174 ALA C CA 1
ATOM 9351 C C . ALA C 1 194 ? 10.397 18.186 -49.998 1.00 47.94 174 ALA C C 1
ATOM 9352 O O . ALA C 1 194 ? 11.025 18.541 -50.989 1.00 50.03 174 ALA C O 1
ATOM 9354 N N . LYS C 1 195 ? 10.072 19.008 -49.003 1.00 46.93 175 LYS C N 1
ATOM 9355 C CA . LYS C 1 195 ? 10.497 20.406 -48.950 1.00 44.82 175 LYS C CA 1
ATOM 9356 C C . LYS C 1 195 ? 11.257 20.678 -47.658 1.00 44.88 175 LYS C C 1
ATOM 9357 O O . LYS C 1 195 ? 11.078 19.974 -46.669 1.00 44.83 175 LYS C O 1
ATOM 9363 N N . THR C 1 196 ? 12.144 21.667 -47.682 1.00 42.63 176 THR C N 1
ATOM 9364 C CA . THR C 1 196 ? 12.842 22.075 -46.476 1.00 42.91 176 THR C CA 1
ATOM 9365 C C . THR C 1 196 ? 12.589 23.538 -46.195 1.00 43.11 176 THR C C 1
ATOM 9366 O O . THR C 1 196 ? 12.517 24.349 -47.106 1.00 43.59 176 THR C O 1
ATOM 9370 N N . VAL C 1 197 ? 12.413 23.846 -44.918 1.00 43.60 177 VAL C N 1
ATOM 9371 C CA . VAL C 1 197 ? 12.262 25.206 -44.457 1.00 44.51 177 VAL C CA 1
ATOM 9372 C C . VAL C 1 197 ? 13.341 25.449 -43.408 1.00 44.56 177 VAL C C 1
ATOM 9373 O O . VAL C 1 197 ? 13.520 24.663 -42.492 1.00 41.17 177 VAL C O 1
ATOM 9377 N N . MET C 1 198 ? 14.114 26.505 -43.603 1.00 46.03 178 MET C N 1
ATOM 9378 C CA . MET C 1 198 ? 15.123 26.917 -42.656 1.00 48.51 178 MET C CA 1
ATOM 9379 C C . MET C 1 198 ? 14.446 27.908 -41.708 1.00 50.14 178 MET C C 1
ATOM 9380 O O . MET C 1 198 ? 14.075 29.020 -42.120 1.00 51.26 178 MET C O 1
ATOM 9385 N N . LEU C 1 199 ? 14.239 27.504 -40.457 1.00 46.19 179 LEU C N 1
ATOM 9386 C CA . LEU C 1 199 ? 13.656 28.396 -39.458 1.00 44.83 179 LEU C CA 1
ATOM 9387 C C . LEU C 1 199 ? 14.755 28.936 -38.566 1.00 46.18 179 LEU C C 1
ATOM 9388 O O . LEU C 1 199 ? 15.310 28.219 -37.741 1.00 46.99 179 LEU C O 1
ATOM 9393 N N . LEU C 1 200 ? 15.033 30.222 -38.717 1.00 46.80 180 LEU C N 1
ATOM 9394 C CA . LEU C 1 200 ? 16.126 30.875 -38.016 1.00 49.11 180 LEU C CA 1
ATOM 9395 C C . LEU C 1 200 ? 15.626 31.508 -36.725 1.00 48.92 180 LEU C C 1
ATOM 9396 O O . LEU C 1 200 ? 14.766 32.397 -36.757 1.00 48.70 180 LEU C O 1
ATOM 9401 N N . HIS C 1 201 ? 16.232 31.123 -35.607 1.00 49.58 181 HIS C N 1
ATOM 9402 C CA . HIS C 1 201 ? 15.887 31.707 -34.309 1.00 50.98 181 HIS C CA 1
ATOM 9403 C C . HIS C 1 201 ? 16.924 32.707 -33.819 1.00 51.32 181 HIS C C 1
ATOM 9404 O O . HIS C 1 201 ? 16.611 33.512 -32.945 1.00 51.83 181 HIS C O 1
ATOM 9411 N N . ASN C 1 202 ? 18.167 32.589 -34.285 1.00 51.98 182 ASN C N 1
ATOM 9412 C CA . ASN C 1 202 ? 19.251 33.474 -33.847 1.00 54.57 182 ASN C CA 1
ATOM 9413 C C . ASN C 1 202 ? 20.425 33.451 -34.827 1.00 54.23 182 ASN C C 1
ATOM 9414 O O . ASN C 1 202 ? 21.074 32.416 -34.996 1.00 54.04 182 ASN C O 1
ATOM 9419 N N . ILE C 1 203 ? 20.670 34.591 -35.468 1.00 52.02 183 ILE C N 1
ATOM 9420 C CA . ILE C 1 203 ? 21.683 34.725 -36.516 1.00 51.96 183 ILE C CA 1
ATOM 9421 C C . ILE C 1 203 ? 23.105 34.869 -35.962 1.00 52.59 183 ILE C C 1
ATOM 9422 O O . ILE C 1 203 ? 24.081 34.793 -36.700 1.00 53.34 183 ILE C O 1
ATOM 9427 N N . ALA C 1 204 ? 23.235 35.083 -34.656 1.00 54.55 184 ALA C N 1
ATOM 9428 C CA . ALA C 1 204 ? 24.552 35.263 -34.047 1.00 54.87 184 ALA C CA 1
ATOM 9429 C C . ALA C 1 204 ? 25.382 33.983 -34.114 1.00 55.36 184 ALA C C 1
ATOM 9430 O O . ALA C 1 204 ? 26.591 34.048 -34.106 1.00 57.66 184 ALA C O 1
ATOM 9432 N N . PHE C 1 205 ? 24.728 32.833 -34.197 1.00 56.32 185 PHE C N 1
ATOM 9433 C CA . PHE C 1 205 ? 25.414 31.543 -34.271 1.00 57.75 185 PHE C CA 1
ATOM 9434 C C . PHE C 1 205 ? 25.059 30.862 -35.584 1.00 53.53 185 PHE C C 1
ATOM 9435 O O . PHE C 1 205 ? 23.888 30.622 -35.875 1.00 50.71 185 PHE C O 1
ATOM 9443 N N . GLN C 1 206 ? 26.087 30.554 -36.369 1.00 51.82 186 GLN C N 1
ATOM 9444 C CA . GLN C 1 206 ? 25.916 30.186 -37.780 1.00 50.09 186 GLN C CA 1
ATOM 9445 C C . GLN C 1 206 ? 26.569 28.857 -38.196 1.00 49.11 186 GLN C C 1
ATOM 9446 O O . GLN C 1 206 ? 26.516 28.477 -39.364 1.00 49.31 186 GLN C O 1
ATOM 9452 N N . GLY C 1 207 ? 27.244 28.192 -37.265 1.00 47.82 187 GLY C N 1
ATOM 9453 C CA . GLY C 1 207 ? 27.984 26.983 -37.587 1.00 47.32 187 GLY C CA 1
ATOM 9454 C C . GLY C 1 207 ? 29.208 27.315 -38.410 1.00 49.36 187 GLY C C 1
ATOM 9455 O O . GLY C 1 207 ? 29.438 26.736 -39.479 1.00 49.17 187 GLY C O 1
ATOM 9456 N N . ARG C 1 208 ? 29.986 28.273 -37.921 1.00 49.76 188 ARG C N 1
ATOM 9457 C CA . ARG C 1 208 ? 31.272 28.579 -38.509 1.00 53.09 188 ARG C CA 1
ATOM 9458 C C . ARG C 1 208 ? 32.294 27.590 -37.979 1.00 55.46 188 ARG C C 1
ATOM 9459 O O . ARG C 1 208 ? 32.503 27.497 -36.767 1.00 56.29 188 ARG C O 1
ATOM 9467 N N . PHE C 1 209 ? 32.928 26.855 -38.890 1.00 55.45 189 PHE C N 1
ATOM 9468 C CA . PHE C 1 209 ? 33.939 25.865 -38.537 1.00 55.46 189 PHE C CA 1
ATOM 9469 C C . PHE C 1 209 ? 35.109 25.973 -39.489 1.00 56.48 189 PHE C C 1
ATOM 9470 O O . PHE C 1 209 ? 34.944 26.441 -40.608 1.00 57.12 189 PHE C O 1
ATOM 9478 N N . PRO C 1 210 ? 36.300 25.542 -39.055 1.00 56.13 190 PRO C N 1
ATOM 9479 C CA . PRO C 1 210 ? 37.444 25.567 -39.954 1.00 56.77 190 PRO C CA 1
ATOM 9480 C C . PRO C 1 210 ? 37.218 24.720 -41.196 1.00 55.65 190 PRO C C 1
ATOM 9481 O O . PRO C 1 210 ? 36.531 23.705 -41.152 1.00 52.67 190 PRO C O 1
ATOM 9485 N N . SER C 1 211 ? 37.826 25.117 -42.305 1.00 57.54 191 SER C N 1
ATOM 9486 C CA . SER C 1 211 ? 37.617 24.414 -43.564 1.00 57.23 191 SER C CA 1
ATOM 9487 C C . SER C 1 211 ? 38.185 22.995 -43.519 1.00 57.57 191 SER C C 1
ATOM 9488 O O . SER C 1 211 ? 37.739 22.101 -44.254 1.00 55.27 191 SER C O 1
ATOM 9491 N N . SER C 1 212 ? 39.162 22.794 -42.641 1.00 59.45 192 SER C N 1
ATOM 9492 C CA . SER C 1 212 ? 39.718 21.474 -42.374 1.00 60.44 192 SER C CA 1
ATOM 9493 C C . SER C 1 212 ? 38.710 20.481 -41.789 1.00 58.20 192 SER C C 1
ATOM 9494 O O . SER C 1 212 ? 38.970 19.282 -41.788 1.00 61.15 192 SER C O 1
ATOM 9497 N N . LYS C 1 213 ? 37.559 20.961 -41.334 1.00 54.65 193 LYS C N 1
ATOM 9498 C CA . LYS C 1 213 ? 36.475 20.079 -40.902 1.00 54.56 193 LYS C CA 1
ATOM 9499 C C . LYS C 1 213 ? 35.531 19.684 -42.034 1.00 51.96 193 LYS C C 1
ATOM 9500 O O . LYS C 1 213 ? 34.506 19.073 -41.777 1.00 50.49 193 LYS C O 1
ATOM 9506 N N . PHE C 1 214 ? 35.887 19.978 -43.282 1.00 52.93 194 PHE C N 1
ATOM 9507 C CA . PHE C 1 214 ? 34.993 19.675 -44.404 1.00 51.04 194 PHE C CA 1
ATOM 9508 C C . PHE C 1 214 ? 34.797 18.174 -44.621 1.00 49.47 194 PHE C C 1
ATOM 9509 O O . PHE C 1 214 ? 33.681 17.734 -44.919 1.00 48.92 194 PHE C O 1
ATOM 9517 N N . ASP C 1 215 ? 35.859 17.395 -44.468 1.00 50.66 195 ASP C N 1
ATOM 9518 C CA . ASP C 1 215 ? 35.787 15.955 -44.728 1.00 52.01 195 ASP C CA 1
ATOM 9519 C C . ASP C 1 215 ? 34.822 15.267 -43.764 1.00 52.01 195 ASP C C 1
ATOM 9520 O O . ASP C 1 215 ? 34.142 14.313 -44.138 1.00 52.21 195 ASP C O 1
ATOM 9525 N N . ALA C 1 216 ? 34.677 15.813 -42.560 1.00 52.82 196 ALA C N 1
ATOM 9526 C CA . ALA C 1 216 ? 33.779 15.234 -41.559 1.00 51.78 196 ALA C CA 1
ATOM 9527 C C . ALA C 1 216 ? 32.304 15.325 -41.932 1.00 50.68 196 ALA C C 1
ATOM 9528 O O . ALA C 1 216 ? 31.477 14.636 -41.340 1.00 53.50 196 ALA C O 1
ATOM 9530 N N . LEU C 1 217 ? 31.962 16.170 -42.900 1.00 49.68 197 LEU C N 1
ATOM 9531 C CA . LEU C 1 217 ? 30.571 16.315 -43.331 1.00 47.64 197 LEU C CA 1
ATOM 9532 C C . LEU C 1 217 ? 30.088 15.210 -44.269 1.00 47.55 197 LEU C C 1
ATOM 9533 O O . LEU C 1 217 ? 28.891 15.040 -44.436 1.00 48.82 197 LEU C O 1
ATOM 9538 N N . ASN C 1 218 ? 31.005 14.462 -44.871 1.00 51.28 198 ASN C N 1
ATOM 9539 C CA . ASN C 1 218 ? 30.672 13.449 -45.884 1.00 52.78 198 ASN C CA 1
ATOM 9540 C C . ASN C 1 218 ? 29.792 13.988 -46.997 1.00 50.69 198 ASN C C 1
ATOM 9541 O O . ASN C 1 218 ? 28.774 13.401 -47.348 1.00 50.66 198 ASN C O 1
ATOM 9546 N N . LEU C 1 219 ? 30.192 15.127 -47.543 1.00 49.43 199 LEU C N 1
ATOM 9547 C CA . LEU C 1 219 ? 29.519 15.723 -48.676 1.00 47.92 199 LEU C CA 1
ATOM 9548 C C . LEU C 1 219 ? 30.520 15.932 -49.797 1.00 48.97 199 LEU C C 1
ATOM 9549 O O . LEU C 1 219 ? 31.693 16.212 -49.544 1.00 50.36 199 LEU C O 1
ATOM 9554 N N . PRO C 1 220 ? 30.069 15.789 -51.048 1.00 49.28 200 PRO C N 1
ATOM 9555 C CA . PRO C 1 220 ? 30.953 16.020 -52.174 1.00 49.38 200 PRO C CA 1
ATOM 9556 C C . PRO C 1 220 ? 31.245 17.508 -52.393 1.00 50.79 200 PRO C C 1
ATOM 9557 O O . PRO C 1 220 ? 30.574 18.387 -51.812 1.00 49.27 200 PRO C O 1
ATOM 9561 N N . ALA C 1 221 ? 32.231 17.779 -53.242 1.00 50.67 201 ALA C N 1
ATOM 9562 C CA . ALA C 1 221 ? 32.744 19.123 -53.426 1.00 53.40 201 ALA C CA 1
ATOM 9563 C C . ALA C 1 221 ? 31.745 20.067 -54.096 1.00 53.06 201 ALA C C 1
ATOM 9564 O O . ALA C 1 221 ? 31.949 21.278 -54.127 1.00 52.52 201 ALA C O 1
ATOM 9566 N N . LYS C 1 222 ? 30.668 19.535 -54.661 1.00 54.99 202 LYS C N 1
ATOM 9567 C CA . LYS C 1 222 ? 29.662 20.407 -55.262 1.00 57.41 202 LYS C CA 1
ATOM 9568 C C . LYS C 1 222 ? 29.000 21.322 -54.244 1.00 54.66 202 LYS C C 1
ATOM 9569 O O . LYS C 1 222 ? 28.510 22.374 -54.633 1.00 53.93 202 LYS C O 1
ATOM 9575 N N . TYR C 1 223 ? 29.049 20.975 -52.955 1.00 52.53 203 TYR C N 1
ATOM 9576 C CA . TYR C 1 223 ? 28.497 21.844 -51.904 1.00 51.54 203 TYR C CA 1
ATOM 9577 C C . TYR C 1 223 ? 29.524 22.771 -51.254 1.00 53.16 203 TYR C C 1
ATOM 9578 O O . TYR C 1 223 ? 29.198 23.514 -50.329 1.00 57.15 203 TYR C O 1
ATOM 9587 N N . LEU C 1 224 ? 30.758 22.734 -51.740 1.00 54.64 204 LEU C N 1
ATOM 9588 C CA . LEU C 1 224 ? 31.855 23.459 -51.108 1.00 54.94 204 LEU C CA 1
ATOM 9589 C C . LEU C 1 224 ? 31.671 24.966 -51.211 1.00 55.79 204 LEU C C 1
ATOM 9590 O O . LEU C 1 224 ? 31.937 25.714 -50.265 1.00 55.95 204 LEU C O 1
ATOM 9595 N N . SER C 1 225 ? 31.247 25.416 -52.381 1.00 56.67 205 SER C N 1
ATOM 9596 C CA . SER C 1 225 ? 31.003 26.835 -52.600 1.00 57.76 205 SER C CA 1
ATOM 9597 C C . SER C 1 225 ? 29.894 27.389 -51.700 1.00 55.66 205 SER C C 1
ATOM 9598 O O . SER C 1 225 ? 30.014 28.474 -51.169 1.00 57.42 205 SER C O 1
ATOM 9601 N N . ASP C 1 226 ? 28.816 26.632 -51.533 1.00 54.73 206 ASP C N 1
ATOM 9602 C CA . ASP C 1 226 ? 27.721 27.040 -50.650 1.00 54.22 206 ASP C CA 1
ATOM 9603 C C . ASP C 1 226 ? 28.175 27.151 -49.191 1.00 53.45 206 ASP C C 1
ATOM 9604 O O . ASP C 1 226 ? 27.698 28.008 -48.450 1.00 51.06 206 ASP C O 1
ATOM 9609 N N . LEU C 1 227 ? 29.055 26.241 -48.775 1.00 53.55 207 LEU C N 1
ATOM 9610 C CA . LEU C 1 227 ? 29.593 26.235 -47.414 1.00 53.99 207 LEU C CA 1
ATOM 9611 C C . LEU C 1 227 ? 30.653 27.311 -47.183 1.00 54.53 207 LEU C C 1
ATOM 9612 O O . LEU C 1 227 ? 30.880 27.701 -46.047 1.00 53.30 207 LEU C O 1
ATOM 9617 N N . SER C 1 228 ? 31.250 27.817 -48.256 1.00 55.76 208 SER C N 1
ATOM 9618 C CA . SER C 1 228 ? 32.408 28.702 -48.150 1.00 57.81 208 SER C CA 1
ATOM 9619 C C . SER C 1 228 ? 32.076 30.075 -47.594 1.00 56.51 208 SER C C 1
ATOM 9620 O O . SER C 1 228 ? 30.970 30.571 -47.788 1.00 54.08 208 SER C O 1
ATOM 9623 N N . PHE C 1 229 ? 33.041 30.676 -46.900 1.00 56.45 209 PHE C N 1
ATOM 9624 C CA . PHE C 1 229 ? 32.809 31.903 -46.149 1.00 57.32 209 PHE C CA 1
ATOM 9625 C C . PHE C 1 229 ? 34.113 32.592 -45.767 1.00 60.95 209 PHE C C 1
ATOM 9626 O O . PHE C 1 229 ? 35.068 31.933 -45.375 1.00 61.05 209 PHE C O 1
ATOM 9634 N N . ASN C 1 230 ? 34.125 33.919 -45.842 1.00 64.79 210 ASN C N 1
ATOM 9635 C CA . ASN C 1 230 ? 35.294 34.707 -45.454 1.00 72.37 210 ASN C CA 1
ATOM 9636 C C . ASN C 1 230 ? 34.942 35.743 -44.425 1.00 73.43 210 ASN C C 1
ATOM 9637 O O . ASN C 1 230 ? 33.975 36.459 -44.606 1.00 73.12 210 ASN C O 1
ATOM 9642 N N . THR C 1 231 ? 35.743 35.839 -43.368 1.00 80.32 211 THR C N 1
ATOM 9643 C CA . THR C 1 231 ? 35.477 36.774 -42.277 1.00 84.99 211 THR C CA 1
ATOM 9644 C C . THR C 1 231 ? 36.694 36.981 -41.384 1.00 92.87 211 THR C C 1
ATOM 9645 O O . THR C 1 231 ? 37.681 36.261 -41.488 1.00 93.31 211 THR C O 1
ATOM 9649 N N . GLN C 1 232 ? 36.595 37.968 -40.496 1.00 103.51 212 GLN C N 1
ATOM 9650 C CA . GLN C 1 232 ? 37.617 38.235 -39.482 1.00 109.67 212 GLN C CA 1
ATOM 9651 C C . GLN C 1 232 ? 37.234 37.691 -38.093 1.00 111.31 212 GLN C C 1
ATOM 9652 O O . GLN C 1 232 ? 38.004 37.838 -37.142 1.00 116.19 212 GLN C O 1
ATOM 9658 N N . PHE C 1 233 ? 36.049 37.090 -37.979 1.00 109.80 213 PHE C N 1
ATOM 9659 C CA . PHE C 1 233 ? 35.505 36.664 -36.684 1.00 110.03 213 PHE C CA 1
ATOM 9660 C C . PHE C 1 233 ? 35.174 35.156 -36.636 1.00 104.83 213 PHE C C 1
ATOM 9661 O O . PHE C 1 233 ? 34.126 34.678 -37.097 1.00 90.65 213 PHE C O 1
ATOM 9669 N N . PRO C 1 251 ? 40.825 38.809 -43.275 1.00 112.42 231 PRO C N 1
ATOM 9670 C CA . PRO C 1 251 ? 39.686 37.902 -43.393 1.00 110.11 231 PRO C CA 1
ATOM 9671 C C . PRO C 1 251 ? 40.126 36.488 -43.827 1.00 104.78 231 PRO C C 1
ATOM 9672 O O . PRO C 1 251 ? 40.770 36.318 -44.869 1.00 104.21 231 PRO C O 1
ATOM 9676 N N . MET C 1 252 ? 39.787 35.491 -43.017 1.00 97.76 232 MET C N 1
ATOM 9677 C CA . MET C 1 252 ? 40.243 34.123 -43.240 1.00 94.16 232 MET C CA 1
ATOM 9678 C C . MET C 1 252 ? 39.121 33.245 -43.795 1.00 86.00 232 MET C C 1
ATOM 9679 O O . MET C 1 252 ? 37.933 33.536 -43.619 1.00 81.83 232 MET C O 1
ATOM 9684 N N . TYR C 1 253 ? 39.514 32.174 -44.479 1.00 78.92 233 TYR C N 1
ATOM 9685 C CA . TYR C 1 253 ? 38.569 31.263 -45.105 1.00 76.29 233 TYR C CA 1
ATOM 9686 C C . TYR C 1 253 ? 38.081 30.200 -44.112 1.00 70.58 233 TYR C C 1
ATOM 9687 O O . TYR C 1 253 ? 38.857 29.681 -43.310 1.00 67.78 233 TYR C O 1
ATOM 9696 N N . MET C 1 254 ? 36.791 29.881 -44.168 1.00 66.32 234 MET C N 1
ATOM 9697 C CA . MET C 1 254 ? 36.209 28.847 -43.309 1.00 64.65 234 MET C CA 1
ATOM 9698 C C . MET C 1 254 ? 34.872 28.353 -43.870 1.00 60.53 234 MET C C 1
ATOM 9699 O O . MET C 1 254 ? 34.445 28.786 -44.941 1.00 60.95 234 MET C O 1
ATOM 9704 N N . LEU C 1 255 ? 34.232 27.433 -43.150 1.00 55.74 235 LEU C N 1
ATOM 9705 C CA . LEU C 1 255 ? 32.894 26.958 -43.479 1.00 51.75 235 LEU C CA 1
ATOM 9706 C C . LEU C 1 255 ? 31.837 27.693 -42.665 1.00 49.99 235 LEU C C 1
ATOM 9707 O O . LEU C 1 255 ? 32.121 28.164 -41.572 1.00 49.37 235 LEU C O 1
ATOM 9712 N N . ASN C 1 256 ? 30.618 27.742 -43.198 1.00 47.14 236 ASN C N 1
ATOM 9713 C CA . ASN C 1 256 ? 29.480 28.371 -42.556 1.00 46.75 236 ASN C CA 1
ATOM 9714 C C . ASN C 1 256 ? 28.242 27.564 -42.918 1.00 46.97 236 ASN C C 1
ATOM 9715 O O . ASN C 1 256 ? 27.776 27.655 -44.060 1.00 44.43 236 ASN C O 1
ATOM 9720 N N . TRP C 1 257 ? 27.753 26.763 -41.959 1.00 47.53 237 TRP C N 1
ATOM 9721 C CA . TRP C 1 257 ? 26.645 25.846 -42.192 1.00 44.57 237 TRP C CA 1
ATOM 9722 C C . TRP C 1 257 ? 25.351 26.574 -42.506 1.00 44.73 237 TRP C C 1
ATOM 9723 O O . TRP C 1 257 ? 24.611 26.161 -43.400 1.00 44.29 237 TRP C O 1
ATOM 9734 N N . LEU C 1 258 ? 25.071 27.644 -41.764 1.00 45.41 238 LEU C N 1
ATOM 9735 C CA . LEU C 1 258 ? 23.802 28.352 -41.907 1.00 45.06 238 LEU C CA 1
ATOM 9736 C C . LEU C 1 258 ? 23.695 28.964 -43.294 1.00 46.89 238 LEU C C 1
ATOM 9737 O O . LEU C 1 258 ? 22.638 28.942 -43.909 1.00 47.55 238 LEU C O 1
ATOM 9742 N N . LYS C 1 259 ? 24.810 29.492 -43.790 1.00 48.69 239 LYS C N 1
ATOM 9743 C CA . LYS C 1 259 ? 24.885 29.996 -45.160 1.00 49.64 239 LYS C CA 1
ATOM 9744 C C . LYS C 1 259 ? 24.474 28.920 -46.157 1.00 48.42 239 LYS C C 1
ATOM 9745 O O . LYS C 1 259 ? 23.622 29.167 -47.017 1.00 47.74 239 LYS C O 1
ATOM 9751 N N . ALA C 1 260 ? 25.084 27.742 -46.043 1.00 45.16 240 ALA C N 1
ATOM 9752 C CA . ALA C 1 260 ? 24.748 26.619 -46.918 1.00 45.56 240 ALA C CA 1
ATOM 9753 C C . ALA C 1 260 ? 23.281 26.235 -46.796 1.00 46.73 240 ALA C C 1
ATOM 9754 O O . ALA C 1 260 ? 22.632 25.936 -47.803 1.00 48.56 240 ALA C O 1
ATOM 9756 N N . GLY C 1 261 ? 22.756 26.268 -45.570 1.00 46.37 241 GLY C N 1
ATOM 9757 C CA . GLY C 1 261 ? 21.351 25.985 -45.319 1.00 45.53 241 GLY C CA 1
ATOM 9758 C C . GLY C 1 261 ? 20.441 26.973 -46.014 1.00 45.12 241 GLY C C 1
ATOM 9759 O O . GLY C 1 261 ? 19.500 26.586 -46.687 1.00 45.88 241 GLY C O 1
ATOM 9760 N N . PHE C 1 262 ? 20.755 28.257 -45.909 1.00 46.56 242 PHE C N 1
ATOM 9761 C CA . PHE C 1 262 ? 19.985 29.283 -46.616 1.00 49.40 242 PHE C CA 1
ATOM 9762 C C . PHE C 1 262 ? 19.990 29.047 -48.116 1.00 48.68 242 PHE C C 1
ATOM 9763 O O . PHE C 1 262 ? 18.973 29.207 -48.785 1.00 49.02 242 PHE C O 1
ATOM 9771 N N . LEU C 1 263 ? 21.147 28.680 -48.653 1.00 46.79 243 LEU C N 1
ATOM 9772 C CA . LEU C 1 263 ? 21.295 28.530 -50.091 1.00 46.96 243 LEU C CA 1
ATOM 9773 C C . LEU C 1 263 ? 20.657 27.261 -50.637 1.00 46.04 243 LEU C C 1
ATOM 9774 O O . LEU C 1 263 ? 20.466 27.164 -51.843 1.00 47.64 243 LEU C O 1
ATOM 9779 N N . ASN C 1 264 ? 20.334 26.300 -49.778 1.00 44.72 244 ASN C N 1
ATOM 9780 C CA . ASN C 1 264 ? 19.811 25.015 -50.235 1.00 45.60 244 ASN C CA 1
ATOM 9781 C C . ASN C 1 264 ? 18.384 24.706 -49.812 1.00 44.60 244 ASN C C 1
ATOM 9782 O O . ASN C 1 264 ? 17.818 23.715 -50.268 1.00 44.84 244 ASN C O 1
ATOM 9787 N N . CYS C 1 265 ? 17.805 25.514 -48.930 1.00 43.78 245 CYS C N 1
ATOM 9788 C CA . CYS C 1 265 ? 16.442 25.257 -48.490 1.00 43.84 245 CYS C CA 1
ATOM 9789 C C . CYS C 1 265 ? 15.476 25.721 -49.562 1.00 45.41 245 CYS C C 1
ATOM 9790 O O . CYS C 1 265 ? 15.870 26.381 -50.514 1.00 44.57 245 CYS C O 1
ATOM 9793 N N . ASP C 1 266 ? 14.218 25.324 -49.429 1.00 48.60 246 ASP C N 1
ATOM 9794 C CA . ASP C 1 266 ? 13.168 25.806 -50.320 1.00 48.97 246 ASP C CA 1
ATOM 9795 C C . ASP C 1 266 ? 12.628 27.138 -49.845 1.00 49.17 246 ASP C C 1
ATOM 9796 O O . ASP C 1 266 ? 12.138 27.916 -50.646 1.00 50.75 246 ASP C O 1
ATOM 9801 N N . GLN C 1 267 ? 12.684 27.394 -48.540 1.00 49.18 247 GLN C N 1
ATOM 9802 C CA . GLN C 1 267 ? 12.287 28.703 -48.020 1.00 48.20 247 GLN C CA 1
ATOM 9803 C C . GLN C 1 267 ? 12.904 28.984 -46.662 1.00 45.87 247 GLN C C 1
ATOM 9804 O O . GLN C 1 267 ? 13.045 28.090 -45.842 1.00 46.89 247 GLN C O 1
ATOM 9810 N N . ALA C 1 268 ? 13.301 30.230 -46.456 1.00 45.58 248 ALA C N 1
ATOM 9811 C CA . ALA C 1 268 ? 13.925 30.654 -45.218 1.00 45.87 248 ALA C CA 1
ATOM 9812 C C . ALA C 1 268 ? 12.966 31.542 -44.444 1.00 46.45 248 ALA C C 1
ATOM 9813 O O . ALA C 1 268 ? 12.474 32.531 -44.978 1.00 47.42 248 ALA C O 1
ATOM 9815 N N . LEU C 1 269 ? 12.729 31.196 -43.181 1.00 46.14 249 LEU C N 1
ATOM 9816 C CA . LEU C 1 269 ? 11.847 31.949 -42.300 1.00 46.59 249 LEU C CA 1
ATOM 9817 C C . LEU C 1 269 ? 12.577 32.330 -41.030 1.00 46.81 249 LEU C C 1
ATOM 9818 O O . LEU C 1 269 ? 13.596 31.737 -40.687 1.00 45.36 249 LEU C O 1
ATOM 9823 N N . THR C 1 270 ? 12.037 33.316 -40.324 1.00 49.97 250 THR C N 1
ATOM 9824 C CA . THR C 1 270 ? 12.532 33.646 -38.988 1.00 49.73 250 THR C CA 1
ATOM 9825 C C . THR C 1 270 ? 11.388 34.080 -38.054 1.00 49.42 250 THR C C 1
ATOM 9826 O O . THR C 1 270 ? 10.209 34.051 -38.437 1.00 48.54 250 THR C O 1
ATOM 9830 N N . VAL C 1 271 ? 11.735 34.494 -36.838 1.00 48.05 251 VAL C N 1
ATOM 9831 C CA . VAL C 1 271 ? 10.766 34.522 -35.749 1.00 47.41 251 VAL C CA 1
ATOM 9832 C C . VAL C 1 271 ? 10.171 35.906 -35.427 1.00 49.77 251 VAL C C 1
ATOM 9833 O O . VAL C 1 271 ? 9.546 36.094 -34.385 1.00 47.45 251 VAL C O 1
ATOM 9837 N N . SER C 1 272 ? 10.381 36.872 -36.318 1.00 49.34 252 SER C N 1
ATOM 9838 C CA . SER C 1 272 ? 9.614 38.124 -36.325 1.00 50.18 252 SER C CA 1
ATOM 9839 C C . SER C 1 272 ? 9.891 38.904 -37.611 1.00 50.73 252 SER C C 1
ATOM 9840 O O . SER C 1 272 ? 11.036 38.902 -38.089 1.00 50.67 252 SER C O 1
ATOM 9843 N N . PRO C 1 273 ? 8.865 39.592 -38.160 1.00 50.84 253 PRO C N 1
ATOM 9844 C CA . PRO C 1 273 ? 9.057 40.411 -39.374 1.00 52.30 253 PRO C CA 1
ATOM 9845 C C . PRO C 1 273 ? 10.156 41.455 -39.234 1.00 52.48 253 PRO C C 1
ATOM 9846 O O . PRO C 1 273 ? 10.901 41.698 -40.179 1.00 55.68 253 PRO C O 1
ATOM 9850 N N . ASN C 1 274 ? 10.265 42.071 -38.067 1.00 53.68 254 ASN C N 1
ATOM 9851 C CA . ASN C 1 274 ? 11.246 43.140 -37.897 1.00 57.32 254 ASN C CA 1
ATOM 9852 C C . ASN C 1 274 ? 12.662 42.579 -37.816 1.00 57.30 254 ASN C C 1
ATOM 9853 O O . ASN C 1 274 ? 13.601 43.188 -38.322 1.00 57.85 254 ASN C O 1
ATOM 9858 N N . PHE C 1 275 ? 12.817 41.405 -37.212 1.00 55.23 255 PHE C N 1
ATOM 9859 C CA . PHE C 1 275 ? 14.123 40.755 -37.196 1.00 54.44 255 PHE C CA 1
ATOM 9860 C C . PHE C 1 275 ? 14.556 40.381 -38.610 1.00 54.76 255 PHE C C 1
ATOM 9861 O O . PHE C 1 275 ? 15.729 40.544 -38.975 1.00 56.00 255 PHE C O 1
ATOM 9869 N N . ALA C 1 276 ? 13.615 39.887 -39.411 1.00 53.32 256 ALA C N 1
ATOM 9870 C CA . ALA C 1 276 ? 13.891 39.537 -40.805 1.00 53.80 256 ALA C CA 1
ATOM 9871 C C . ALA C 1 276 ? 14.418 40.756 -41.548 1.00 56.54 256 ALA C C 1
ATOM 9872 O O . ALA C 1 276 ? 15.377 40.667 -42.311 1.00 55.45 256 ALA C O 1
ATOM 9874 N N . HIS C 1 277 ? 13.757 41.884 -41.320 1.00 60.47 257 HIS C N 1
ATOM 9875 C CA . HIS C 1 277 ? 14.167 43.161 -41.847 1.00 62.24 257 HIS C CA 1
ATOM 9876 C C . HIS C 1 277 ? 15.591 43.515 -41.433 1.00 63.74 257 HIS C C 1
ATOM 9877 O O . HIS C 1 277 ? 16.396 43.930 -42.273 1.00 63.63 257 HIS C O 1
ATOM 9884 N N . GLU C 1 278 ? 15.909 43.337 -40.150 1.00 61.43 258 GLU C N 1
ATOM 9885 C CA . GLU C 1 278 ? 17.247 43.657 -39.649 1.00 60.98 258 GLU C CA 1
ATOM 9886 C C . GLU C 1 278 ? 18.301 42.795 -40.308 1.00 60.39 258 GLU C C 1
ATOM 9887 O O . GLU C 1 278 ? 19.373 43.274 -40.647 1.00 64.01 258 GLU C O 1
ATOM 9893 N N . VAL C 1 279 ? 17.997 41.511 -40.463 1.00 58.44 259 VAL C N 1
ATOM 9894 C CA . VAL C 1 279 ? 18.950 40.554 -41.004 1.00 57.79 259 VAL C CA 1
ATOM 9895 C C . VAL C 1 279 ? 19.298 40.885 -42.456 1.00 61.32 259 VAL C C 1
ATOM 9896 O O . VAL C 1 279 ? 20.466 40.879 -42.850 1.00 63.29 259 VAL C O 1
ATOM 9900 N N . THR C 1 280 ? 18.294 41.223 -43.253 1.00 61.53 260 THR C N 1
ATOM 9901 C CA . THR C 1 280 ? 18.504 41.466 -44.677 1.00 63.28 260 THR C CA 1
ATOM 9902 C C . THR C 1 280 ? 19.018 42.872 -44.976 1.00 65.56 260 THR C C 1
ATOM 9903 O O . THR C 1 280 ? 19.428 43.129 -46.084 1.00 64.83 260 THR C O 1
ATOM 9907 N N . SER C 1 281 ? 19.033 43.756 -43.981 1.00 67.77 261 SER C N 1
ATOM 9908 C CA . SER C 1 281 ? 19.321 45.174 -44.215 1.00 68.88 261 SER C CA 1
ATOM 9909 C C . SER C 1 281 ? 20.759 45.630 -44.017 1.00 70.68 261 SER C C 1
ATOM 9910 O O . SER C 1 281 ? 21.116 46.691 -44.521 1.00 73.30 261 SER C O 1
ATOM 9913 N N . SER C 1 282 ? 21.573 44.907 -43.255 1.00 70.73 262 SER C N 1
ATOM 9914 C CA . SER C 1 282 ? 22.971 45.315 -43.072 1.00 73.45 262 SER C CA 1
ATOM 9915 C C . SER C 1 282 ? 23.853 44.201 -42.526 1.00 72.28 262 SER C C 1
ATOM 9916 O O . SER C 1 282 ? 23.353 43.273 -41.899 1.00 72.42 262 SER C O 1
ATOM 9919 N N . PRO C 1 283 ? 25.173 44.302 -42.759 1.00 75.10 263 PRO C N 1
ATOM 9920 C CA . PRO C 1 283 ? 26.124 43.339 -42.203 1.00 75.66 263 PRO C CA 1
ATOM 9921 C C . PRO C 1 283 ? 26.064 43.211 -40.681 1.00 76.67 263 PRO C C 1
ATOM 9922 O O . PRO C 1 283 ? 26.384 42.147 -40.165 1.00 76.30 263 PRO C O 1
ATOM 9926 N N . MET C 1 284 ? 25.670 44.278 -39.983 1.00 80.14 264 MET C N 1
ATOM 9927 C CA . MET C 1 284 ? 25.516 44.243 -38.525 1.00 83.03 264 MET C CA 1
ATOM 9928 C C . MET C 1 284 ? 24.324 43.385 -38.138 1.00 76.59 264 MET C C 1
ATOM 9929 O O . MET C 1 284 ? 24.439 42.483 -37.307 1.00 71.46 264 MET C O 1
ATOM 9934 N N . GLY C 1 285 ? 23.180 43.688 -38.748 1.00 71.15 265 GLY C N 1
ATOM 9935 C CA . GLY C 1 285 ? 21.925 43.035 -38.415 1.00 66.85 265 GLY C CA 1
ATOM 9936 C C . GLY C 1 285 ? 21.893 41.576 -38.801 1.00 62.48 265 GLY C C 1
ATOM 9937 O O . GLY C 1 285 ? 21.297 40.779 -38.101 1.00 63.34 265 GLY C O 1
ATOM 9938 N N . GLY C 1 286 ? 22.515 41.236 -39.928 1.00 61.67 266 GLY C N 1
ATOM 9939 C CA . GLY C 1 286 ? 22.583 39.849 -40.393 1.00 57.57 266 GLY C CA 1
ATOM 9940 C C . GLY C 1 286 ? 23.890 39.153 -40.063 1.00 56.56 266 GLY C C 1
ATOM 9941 O O . GLY C 1 286 ? 24.137 38.040 -40.537 1.00 55.44 266 GLY C O 1
ATOM 9942 N N . VAL C 1 287 ? 24.725 39.788 -39.242 1.00 56.70 267 VAL C N 1
ATOM 9943 C CA . VAL C 1 287 ? 26.013 39.212 -38.834 1.00 58.02 267 VAL C CA 1
ATOM 9944 C C . VAL C 1 287 ? 26.707 38.569 -40.044 1.00 58.24 267 VAL C C 1
ATOM 9945 O O . VAL C 1 287 ? 27.004 37.375 -40.066 1.00 56.81 267 VAL C O 1
ATOM 9949 N N . GLU C 1 288 ? 26.873 39.393 -41.076 1.00 61.47 268 GLU C N 1
ATOM 9950 C CA . GLU C 1 288 ? 27.569 39.057 -42.332 1.00 61.95 268 GLU C CA 1
ATOM 9951 C C . GLU C 1 288 ? 26.815 38.145 -43.293 1.00 59.38 268 GLU C C 1
ATOM 9952 O O . GLU C 1 288 ? 27.320 37.872 -44.380 1.00 59.69 268 GLU C O 1
ATOM 9958 N N . LEU C 1 289 ? 25.618 37.685 -42.926 1.00 57.96 269 LEU C N 1
ATOM 9959 C CA . LEU C 1 289 ? 24.808 36.862 -43.836 1.00 56.70 269 LEU C CA 1
ATOM 9960 C C . LEU C 1 289 ? 23.658 37.652 -44.456 1.00 57.01 269 LEU C C 1
ATOM 9961 O O . LEU C 1 289 ? 22.730 37.067 -45.009 1.00 55.41 269 LEU C O 1
ATOM 9966 N N . ASP C 1 290 ? 23.739 38.983 -44.388 1.00 59.40 270 ASP C N 1
ATOM 9967 C CA . ASP C 1 290 ? 22.679 39.850 -44.917 1.00 60.75 270 ASP C CA 1
ATOM 9968 C C . ASP C 1 290 ? 22.463 39.675 -46.421 1.00 61.17 270 ASP C C 1
ATOM 9969 O O . ASP C 1 290 ? 21.325 39.600 -46.875 1.00 63.15 270 ASP C O 1
ATOM 9974 N N . ALA C 1 291 ? 23.545 39.558 -47.181 1.00 61.35 271 ALA C N 1
ATOM 9975 C CA . ALA C 1 291 ? 23.434 39.418 -48.631 1.00 61.76 271 ALA C CA 1
ATOM 9976 C C . ALA C 1 291 ? 22.879 38.046 -49.010 1.00 58.59 271 ALA C C 1
ATOM 9977 O O . ALA C 1 291 ? 22.099 37.924 -49.951 1.00 58.40 271 ALA C O 1
ATOM 9979 N N . VAL C 1 292 ? 23.303 37.008 -48.303 1.00 57.78 272 VAL C N 1
ATOM 9980 C CA . VAL C 1 292 ? 22.731 35.681 -48.524 1.00 55.50 272 VAL C CA 1
ATOM 9981 C C . VAL C 1 292 ? 21.231 35.672 -48.211 1.00 55.79 272 VAL C C 1
ATOM 9982 O O . VAL C 1 292 ? 20.440 35.126 -48.986 1.00 55.93 272 VAL C O 1
ATOM 9986 N N . ALA C 1 293 ? 20.854 36.251 -47.075 1.00 56.32 273 ALA C N 1
ATOM 9987 C CA . ALA C 1 293 ? 19.445 36.327 -46.681 1.00 56.45 273 ALA C CA 1
ATOM 9988 C C . ALA C 1 293 ? 18.606 37.098 -47.700 1.00 58.24 273 ALA C C 1
ATOM 9989 O O . ALA C 1 293 ? 17.528 36.645 -48.072 1.00 55.44 273 ALA C O 1
ATOM 9991 N N . ARG C 1 294 ? 19.127 38.234 -48.170 1.00 62.56 274 ARG C N 1
ATOM 9992 C CA . ARG C 1 294 ? 18.496 38.997 -49.256 1.00 66.95 274 ARG C CA 1
ATOM 9993 C C . ARG C 1 294 ? 18.335 38.173 -50.517 1.00 67.81 274 ARG C C 1
ATOM 9994 O O . ARG C 1 294 ? 17.261 38.141 -51.113 1.00 69.95 274 ARG C O 1
ATOM 10002 N N . ASP C 1 295 ? 19.421 37.526 -50.924 1.00 65.59 275 ASP C N 1
ATOM 10003 C CA . ASP C 1 295 ? 19.431 36.702 -52.119 1.00 67.09 275 ASP C CA 1
ATOM 10004 C C . ASP C 1 295 ? 18.333 35.640 -52.054 1.00 64.51 275 ASP C C 1
ATOM 10005 O O . ASP C 1 295 ? 17.535 35.512 -52.968 1.00 67.16 275 ASP C O 1
ATOM 10010 N N . VAL C 1 296 ? 18.242 34.952 -50.928 1.00 61.71 276 VAL C N 1
ATOM 10011 C CA . VAL C 1 296 ? 17.319 33.832 -50.770 1.00 59.62 276 VAL C CA 1
ATOM 10012 C C . VAL C 1 296 ? 15.905 34.301 -50.417 1.00 57.54 276 VAL C C 1
ATOM 10013 O O . VAL C 1 296 ? 14.934 33.645 -50.763 1.00 54.07 276 VAL C O 1
ATOM 10017 N N . GLY C 1 297 ? 15.787 35.476 -49.804 1.00 56.94 277 GLY C N 1
ATOM 10018 C CA . GLY C 1 297 ? 14.509 35.948 -49.298 1.00 57.33 277 GLY C CA 1
ATOM 10019 C C . GLY C 1 297 ? 14.247 35.337 -47.930 1.00 56.88 277 GLY C C 1
ATOM 10020 O O . GLY C 1 297 ? 14.372 34.126 -47.749 1.00 57.42 277 GLY C O 1
ATOM 10021 N N . LEU C 1 298 ? 13.871 36.183 -46.980 1.00 57.25 278 LEU C N 1
ATOM 10022 C CA . LEU C 1 298 ? 13.685 35.780 -45.599 1.00 55.66 278 LEU C CA 1
ATOM 10023 C C . LEU C 1 298 ? 12.435 36.464 -45.071 1.00 56.96 278 LEU C C 1
ATOM 10024 O O . LEU C 1 298 ? 12.361 37.679 -45.110 1.00 56.44 278 LEU C O 1
ATOM 10029 N N . THR C 1 299 ? 11.460 35.672 -44.623 1.00 56.26 279 THR C N 1
ATOM 10030 C CA . THR C 1 299 ? 10.202 36.175 -44.076 1.00 57.96 279 THR C CA 1
ATOM 10031 C C . THR C 1 299 ? 10.148 35.886 -42.583 1.00 56.50 279 THR C C 1
ATOM 10032 O O . THR C 1 299 ? 10.550 34.823 -42.133 1.00 54.87 279 THR C O 1
ATOM 10036 N N . GLY C 1 300 ? 9.569 36.812 -41.829 1.00 53.97 280 GLY C N 1
ATOM 10037 C CA . GLY C 1 300 ? 9.438 36.671 -40.395 1.00 52.63 280 GLY C CA 1
ATOM 10038 C C . GLY C 1 300 ? 8.002 36.429 -39.973 1.00 52.46 280 GLY C C 1
ATOM 10039 O O . GLY C 1 300 ? 7.071 36.977 -40.558 1.00 53.63 280 GLY C O 1
ATOM 10040 N N . ILE C 1 301 ? 7.831 35.567 -38.974 1.00 50.90 281 ILE C N 1
ATOM 10041 C CA . ILE C 1 301 ? 6.544 35.327 -38.335 1.00 49.97 281 ILE C CA 1
ATOM 10042 C C . ILE C 1 301 ? 6.758 35.392 -36.829 1.00 48.70 281 ILE C C 1
ATOM 10043 O O . ILE C 1 301 ? 7.469 34.568 -36.248 1.00 48.34 281 ILE C O 1
ATOM 10048 N N . THR C 1 302 ? 6.091 36.338 -36.182 1.00 48.61 282 THR C N 1
ATOM 10049 C CA . THR C 1 302 ? 6.246 36.549 -34.745 1.00 48.14 282 THR C CA 1
ATOM 10050 C C . THR C 1 302 ? 5.823 35.306 -33.953 1.00 47.45 282 THR C C 1
ATOM 10051 O O . THR C 1 302 ? 4.747 34.749 -34.198 1.00 47.25 282 THR C O 1
ATOM 10055 N N . ASN C 1 303 ? 6.683 34.856 -33.040 1.00 46.01 283 ASN C N 1
ATOM 10056 C CA . ASN C 1 303 ? 6.352 33.719 -32.180 1.00 46.17 283 ASN C CA 1
ATOM 10057 C C . ASN C 1 303 ? 5.125 34.018 -31.330 1.00 46.89 283 ASN C C 1
ATOM 10058 O O . ASN C 1 303 ? 4.925 35.127 -30.870 1.00 47.27 283 ASN C O 1
ATOM 10063 N N . GLY C 1 304 ? 4.302 33.003 -31.123 1.00 48.22 284 GLY C N 1
ATOM 10064 C CA . GLY C 1 304 ? 3.318 33.021 -30.058 1.00 50.14 284 GLY C CA 1
ATOM 10065 C C . GLY C 1 304 ? 3.872 32.252 -28.871 1.00 50.45 284 GLY C C 1
ATOM 10066 O O . GLY C 1 304 ? 5.068 31.994 -28.783 1.00 47.57 284 GLY C O 1
ATOM 10067 N N . THR C 1 305 ? 2.981 31.871 -27.969 1.00 51.64 285 THR C N 1
ATOM 10068 C CA . THR C 1 305 ? 3.355 31.110 -26.796 1.00 54.51 285 THR C CA 1
ATOM 10069 C C . THR C 1 305 ? 2.174 30.295 -26.273 1.00 54.74 285 THR C C 1
ATOM 10070 O O . THR C 1 305 ? 1.020 30.639 -26.502 1.00 52.81 285 THR C O 1
ATOM 10074 N N . LYS C 1 306 ? 2.472 29.213 -25.571 1.00 57.03 286 LYS C N 1
ATOM 10075 C CA . LYS C 1 306 ? 1.440 28.426 -24.895 1.00 58.56 286 LYS C CA 1
ATOM 10076 C C . LYS C 1 306 ? 0.956 29.156 -23.665 1.00 61.61 286 LYS C C 1
ATOM 10077 O O . LYS C 1 306 ? 1.720 29.838 -23.002 1.00 58.95 286 LYS C O 1
ATOM 10083 N N . ILE C 1 307 ? -0.301 28.930 -23.328 1.00 70.05 287 ILE C N 1
ATOM 10084 C CA . ILE C 1 307 ? -0.966 29.623 -22.237 1.00 77.99 287 ILE C CA 1
ATOM 10085 C C . ILE C 1 307 ? -0.972 28.780 -20.950 1.00 79.82 287 ILE C C 1
ATOM 10086 O O . ILE C 1 307 ? -0.951 29.335 -19.850 1.00 82.99 287 ILE C O 1
ATOM 10091 N N . GLU C 1 308 ? -0.948 27.457 -21.087 1.00 78.07 288 GLU C N 1
ATOM 10092 C CA . GLU C 1 308 ? -1.117 26.527 -19.961 1.00 80.31 288 GLU C CA 1
ATOM 10093 C C . GLU C 1 308 ? -0.373 26.880 -18.664 1.00 76.39 288 GLU C C 1
ATOM 10094 O O . GLU C 1 308 ? -0.992 27.087 -17.630 1.00 79.36 288 GLU C O 1
ATOM 10100 N N . THR C 1 309 ? 0.951 26.926 -18.707 1.00 73.14 289 THR C N 1
ATOM 10101 C CA . THR C 1 309 ? 1.747 27.210 -17.509 1.00 70.74 289 THR C CA 1
ATOM 10102 C C . THR C 1 309 ? 1.722 28.687 -17.118 1.00 67.48 289 THR C C 1
ATOM 10103 O O . THR C 1 309 ? 1.735 29.001 -15.922 1.00 65.98 289 THR C O 1
ATOM 10107 N N . TRP C 1 310 ? 1.687 29.568 -18.120 1.00 62.46 290 TRP C N 1
ATOM 10108 C CA . TRP C 1 310 ? 1.816 31.009 -17.917 1.00 63.29 290 TRP C CA 1
ATOM 10109 C C . TRP C 1 310 ? 0.513 31.765 -18.153 1.00 62.69 290 TRP C C 1
ATOM 10110 O O . TRP C 1 310 ? 0.243 32.222 -19.259 1.00 64.98 290 TRP C O 1
ATOM 10121 N N . ASN C 1 311 ? -0.317 31.841 -17.126 1.00 61.65 291 ASN C N 1
ATOM 10122 C CA . ASN C 1 311 ? -1.450 32.760 -17.116 1.00 62.57 291 ASN C CA 1
ATOM 10123 C C . ASN C 1 311 ? -1.883 32.996 -15.684 1.00 61.97 291 ASN C C 1
ATOM 10124 O O . ASN C 1 311 ? -1.819 32.084 -14.856 1.00 59.73 291 ASN C O 1
ATOM 10129 N N . PRO C 1 312 ? -2.273 34.237 -15.372 1.00 61.62 292 PRO C N 1
ATOM 10130 C CA . PRO C 1 312 ? -2.543 34.601 -13.992 1.00 62.82 292 PRO C CA 1
ATOM 10131 C C . PRO C 1 312 ? -3.722 33.867 -13.372 1.00 63.90 292 PRO C C 1
ATOM 10132 O O . PRO C 1 312 ? -3.772 33.742 -12.152 1.00 64.38 292 PRO C O 1
ATOM 10136 N N . GLN C 1 313 ? -4.632 33.354 -14.197 1.00 65.47 293 GLN C N 1
ATOM 10137 C CA . GLN C 1 313 ? -5.836 32.680 -13.691 1.00 69.48 293 GLN C CA 1
ATOM 10138 C C . GLN C 1 313 ? -5.519 31.317 -13.088 1.00 69.36 293 GLN C C 1
ATOM 10139 O O . GLN C 1 313 ? -6.079 30.968 -12.049 1.00 68.63 293 GLN C O 1
ATOM 10145 N N . LYS C 1 314 ? -4.620 30.564 -13.724 1.00 68.27 294 LYS C N 1
ATOM 10146 C CA . LYS C 1 314 ? -4.308 29.200 -13.291 1.00 69.76 294 LYS C CA 1
ATOM 10147 C C . LYS C 1 314 ? -2.872 28.987 -12.788 1.00 67.47 294 LYS C C 1
ATOM 10148 O O . LYS C 1 314 ? -2.528 27.881 -12.383 1.00 65.91 294 LYS C O 1
ATOM 10154 N N . ASP C 1 315 ? -2.034 30.017 -12.841 1.00 65.58 295 ASP C N 1
ATOM 10155 C CA . ASP C 1 315 ? -0.643 29.923 -12.376 1.00 65.15 295 ASP C CA 1
ATOM 10156 C C . ASP C 1 315 ? -0.560 29.168 -11.046 1.00 65.08 295 ASP C C 1
ATOM 10157 O O . ASP C 1 315 ? -1.259 29.514 -10.096 1.00 66.55 295 ASP C O 1
ATOM 10162 N N . LYS C 1 316 ? 0.306 28.158 -10.975 1.00 64.93 296 LYS C N 1
ATOM 10163 C CA . LYS C 1 316 ? 0.380 27.273 -9.803 1.00 67.16 296 LYS C CA 1
ATOM 10164 C C . LYS C 1 316 ? 1.456 27.637 -8.789 1.00 64.97 296 LYS C C 1
ATOM 10165 O O . LYS C 1 316 ? 1.617 26.931 -7.800 1.00 65.23 296 LYS C O 1
ATOM 10171 N N . PHE C 1 317 ? 2.178 28.729 -9.021 1.00 63.12 297 PHE C N 1
ATOM 10172 C CA . PHE C 1 317 ? 3.256 29.147 -8.124 1.00 64.42 297 PHE C CA 1
ATOM 10173 C C . PHE C 1 317 ? 2.903 30.377 -7.308 1.00 62.85 297 PHE C C 1
ATOM 10174 O O . PHE C 1 317 ? 3.242 30.461 -6.132 1.00 63.88 297 PHE C O 1
ATOM 10182 N N . ILE C 1 318 ? 2.227 31.335 -7.934 1.00 61.15 298 ILE C N 1
ATOM 10183 C CA . ILE C 1 318 ? 1.994 32.643 -7.313 1.00 62.19 298 ILE C CA 1
ATOM 10184 C C . ILE C 1 318 ? 0.992 32.572 -6.159 1.00 64.30 298 ILE C C 1
ATOM 10185 O O . ILE C 1 318 ? 0.207 31.631 -6.051 1.00 63.39 298 ILE C O 1
ATOM 10190 N N . LEU C 1 319 ? 1.044 33.572 -5.289 1.00 65.73 299 LEU C N 1
ATOM 10191 C CA . LEU C 1 319 ? 0.234 33.591 -4.084 1.00 68.85 299 LEU C CA 1
ATOM 10192 C C . LEU C 1 319 ? -1.236 33.880 -4.318 1.00 68.57 299 LEU C C 1
ATOM 10193 O O . LEU C 1 319 ? -2.050 33.563 -3.466 1.00 70.46 299 LEU C O 1
ATOM 10198 N N . ALA C 1 320 ? -1.566 34.548 -5.414 1.00 67.19 300 ALA C N 1
ATOM 10199 C CA . ALA C 1 320 ? -2.957 34.824 -5.726 1.00 66.53 300 ALA C CA 1
ATOM 10200 C C . ALA C 1 320 ? -3.188 34.862 -7.219 1.00 64.86 300 ALA C C 1
ATOM 10201 O O . ALA C 1 320 ? -2.517 35.597 -7.941 1.00 64.42 300 ALA C O 1
ATOM 10203 N N . ASN C 1 321 ? -4.135 34.049 -7.667 1.00 63.77 301 ASN C N 1
ATOM 10204 C CA . ASN C 1 321 ? -4.578 34.078 -9.044 1.00 63.71 301 ASN C CA 1
ATOM 10205 C C . ASN C 1 321 ? -5.466 35.301 -9.292 1.00 64.20 301 ASN C C 1
ATOM 10206 O O . ASN C 1 321 ? -6.068 35.847 -8.374 1.00 64.98 301 ASN C O 1
ATOM 10211 N N . TYR C 1 322 ? -5.532 35.737 -10.541 1.00 62.79 302 TYR C N 1
ATOM 10212 C CA . TYR C 1 322 ? -6.371 36.869 -10.897 1.00 63.60 302 TYR C CA 1
ATOM 10213 C C . TYR C 1 322 ? -6.663 36.858 -12.386 1.00 63.67 302 TYR C C 1
ATOM 10214 O O . TYR C 1 322 ? -6.021 36.138 -13.146 1.00 60.87 302 TYR C O 1
ATOM 10223 N N . ASN C 1 323 ? -7.646 37.659 -12.780 1.00 66.23 303 ASN C N 1
ATOM 10224 C CA . ASN C 1 323 ? -7.965 37.901 -14.182 1.00 66.77 303 ASN C CA 1
ATOM 10225 C C . ASN C 1 323 ? -8.078 39.408 -14.382 1.00 68.43 303 ASN C C 1
ATOM 10226 O O . ASN C 1 323 ? -7.774 40.170 -13.469 1.00 69.38 303 ASN C O 1
ATOM 10231 N N . SER C 1 324 ? -8.488 39.848 -15.566 1.00 70.83 304 SER C N 1
ATOM 10232 C CA . SER C 1 324 ? -8.531 41.288 -15.846 1.00 74.21 304 SER C CA 1
ATOM 10233 C C . SER C 1 324 ? -9.486 42.026 -14.904 1.00 77.27 304 SER C C 1
ATOM 10234 O O . SER C 1 324 ? -9.215 43.162 -14.513 1.00 77.93 304 SER C O 1
ATOM 10237 N N . ARG C 1 325 ? -10.574 41.372 -14.502 1.00 79.18 305 ARG C N 1
ATOM 10238 C CA . ARG C 1 325 ? -11.513 41.985 -13.566 1.00 84.81 305 ARG C CA 1
ATOM 10239 C C . ARG C 1 325 ? -10.934 42.134 -12.159 1.00 83.67 305 ARG C C 1
ATOM 10240 O O . ARG C 1 325 ? -11.169 43.139 -11.501 1.00 83.88 305 ARG C O 1
ATOM 10248 N N . THR C 1 326 ? -10.171 41.144 -11.701 1.00 79.98 306 THR C N 1
ATOM 10249 C CA . THR C 1 326 ? -9.685 41.142 -10.316 1.00 78.59 306 THR C CA 1
ATOM 10250 C C . THR C 1 326 ? -8.214 41.533 -10.197 1.00 75.49 306 THR C C 1
ATOM 10251 O O . THR C 1 326 ? -7.583 41.286 -9.177 1.00 76.11 306 THR C O 1
ATOM 10255 N N . ILE C 1 327 ? -7.674 42.148 -11.240 1.00 73.78 307 ILE C N 1
ATOM 10256 C CA . ILE C 1 327 ? -6.259 42.513 -11.270 1.00 73.01 307 ILE C CA 1
ATOM 10257 C C . ILE C 1 327 ? -5.850 43.436 -10.119 1.00 75.61 307 ILE C C 1
ATOM 10258 O O . ILE C 1 327 ? -4.759 43.303 -9.592 1.00 76.02 307 ILE C O 1
ATOM 10263 N N . ASN C 1 328 ? -6.721 44.356 -9.725 1.00 80.22 308 ASN C N 1
ATOM 10264 C CA . ASN C 1 328 ? -6.394 45.287 -8.646 1.00 84.95 308 ASN C CA 1
ATOM 10265 C C . ASN C 1 328 ? -6.193 44.606 -7.286 1.00 88.75 308 ASN C C 1
ATOM 10266 O O . ASN C 1 328 ? -5.411 45.084 -6.465 1.00 92.18 308 ASN C O 1
ATOM 10271 N N . SER C 1 329 ? -6.918 43.514 -7.043 1.00 88.42 309 SER C N 1
ATOM 10272 C CA . SER C 1 329 ? -6.727 42.710 -5.833 1.00 88.24 309 SER C CA 1
ATOM 10273 C C . SER C 1 329 ? -5.519 41.765 -5.945 1.00 86.52 309 SER C C 1
ATOM 10274 O O . SER C 1 329 ? -4.531 41.921 -5.222 1.00 85.67 309 SER C O 1
ATOM 10277 N N . GLY C 1 330 ? -5.634 40.769 -6.825 1.00 83.32 310 GLY C N 1
ATOM 10278 C CA . GLY C 1 330 ? -4.673 39.673 -6.900 1.00 80.51 310 GLY C CA 1
ATOM 10279 C C . GLY C 1 330 ? -3.258 40.087 -7.257 1.00 77.02 310 GLY C C 1
ATOM 10280 O O . GLY C 1 330 ? -2.296 39.555 -6.704 1.00 76.14 310 GLY C O 1
ATOM 10281 N N . LYS C 1 331 ? -3.127 41.040 -8.173 1.00 74.68 311 LYS C N 1
ATOM 10282 C CA . LYS C 1 331 ? -1.807 41.485 -8.601 1.00 73.82 311 LYS C CA 1
ATOM 10283 C C . LYS C 1 331 ? -1.098 42.300 -7.524 1.00 74.38 311 LYS C C 1
ATOM 10284 O O . LYS C 1 331 ? 0.120 42.221 -7.399 1.00 72.25 311 LYS C O 1
ATOM 10290 N N . LYS C 1 332 ? -1.852 43.065 -6.736 1.00 76.48 312 LYS C N 1
ATOM 10291 C CA . LYS C 1 332 ? -1.259 43.772 -5.597 1.00 78.14 312 LYS C CA 1
ATOM 10292 C C . LYS C 1 332 ? -0.696 42.796 -4.581 1.00 77.42 312 LYS C C 1
ATOM 10293 O O . LYS C 1 332 ? 0.383 43.011 -4.043 1.00 77.43 312 LYS C O 1
ATOM 10299 N N . LEU C 1 333 ? -1.429 41.717 -4.328 1.00 77.44 313 LEU C N 1
ATOM 10300 C CA . LEU C 1 333 ? -0.974 40.706 -3.384 1.00 77.70 313 LEU C CA 1
ATOM 10301 C C . LEU C 1 333 ? 0.301 40.047 -3.913 1.00 75.14 313 LEU C C 1
ATOM 10302 O O . LEU C 1 333 ? 1.257 39.859 -3.159 1.00 75.46 313 LEU C O 1
ATOM 10307 N N . CYS C 1 334 ? 0.318 39.733 -5.208 1.00 72.16 314 CYS C N 1
ATOM 10308 C CA . CYS C 1 334 ? 1.526 39.209 -5.857 1.00 70.35 314 CYS C CA 1
ATOM 10309 C C . CYS C 1 334 ? 2.704 40.182 -5.739 1.00 70.00 314 CYS C C 1
ATOM 10310 O O . CYS C 1 334 ? 3.810 39.769 -5.426 1.00 70.76 314 CYS C O 1
ATOM 10313 N N . LYS C 1 335 ? 2.439 41.475 -5.901 1.00 70.49 315 LYS C N 1
ATOM 10314 C CA . LYS C 1 335 ? 3.477 42.497 -5.768 1.00 71.57 315 LYS C CA 1
ATOM 10315 C C . LYS C 1 335 ? 4.101 42.488 -4.375 1.00 72.77 315 LYS C C 1
ATOM 10316 O O . LYS C 1 335 ? 5.314 42.360 -4.230 1.00 72.04 315 LYS C O 1
ATOM 10322 N N . VAL C 1 336 ? 3.258 42.595 -3.352 1.00 74.01 316 VAL C N 1
ATOM 10323 C CA . VAL C 1 336 ? 3.715 42.532 -1.964 1.00 75.71 316 VAL C CA 1
ATOM 10324 C C . VAL C 1 336 ? 4.454 41.226 -1.648 1.00 75.03 316 VAL C C 1
ATOM 10325 O O . VAL C 1 336 ? 5.413 41.234 -0.878 1.00 74.12 316 VAL C O 1
ATOM 10329 N N . ALA C 1 337 ? 4.009 40.118 -2.241 1.00 74.67 317 ALA C N 1
ATOM 10330 C CA . ALA C 1 337 ? 4.677 38.823 -2.076 1.00 75.48 317 ALA C CA 1
ATOM 10331 C C . ALA C 1 337 ? 6.080 38.818 -2.687 1.00 75.02 317 ALA C C 1
ATOM 10332 O O . ALA C 1 337 ? 7.013 38.302 -2.086 1.00 77.15 317 ALA C O 1
ATOM 10334 N N . LEU C 1 338 ? 6.210 39.374 -3.887 1.00 74.63 318 LEU C N 1
ATOM 10335 C CA . LEU C 1 338 ? 7.510 39.511 -4.549 1.00 73.59 318 LEU C CA 1
ATOM 10336 C C . LEU C 1 338 ? 8.442 40.375 -3.720 1.00 76.56 318 LEU C C 1
ATOM 10337 O O . LEU C 1 338 ? 9.579 39.989 -3.463 1.00 77.90 318 LEU C O 1
ATOM 10342 N N . GLN C 1 339 ? 7.936 41.524 -3.283 1.00 77.94 319 GLN C N 1
ATOM 10343 C CA . GLN C 1 339 ? 8.715 42.449 -2.473 1.00 80.78 319 GLN C CA 1
ATOM 10344 C C . GLN C 1 339 ? 9.283 41.752 -1.246 1.00 83.57 319 GLN C C 1
ATOM 10345 O O . GLN C 1 339 ? 10.490 41.788 -1.009 1.00 85.46 319 GLN C O 1
ATOM 10351 N N . LYS C 1 340 ? 8.422 41.080 -0.488 1.00 84.25 320 LYS C N 1
ATOM 10352 C CA . LYS C 1 340 ? 8.866 40.348 0.696 1.00 85.95 320 LYS C CA 1
ATOM 10353 C C . LYS C 1 340 ? 9.851 39.233 0.352 1.00 86.11 320 LYS C C 1
ATOM 10354 O O . LYS C 1 340 ? 10.855 39.059 1.035 1.00 90.07 320 LYS C O 1
ATOM 10360 N N . GLU C 1 341 ? 9.562 38.477 -0.697 1.00 83.74 321 GLU C N 1
ATOM 10361 C CA . GLU C 1 341 ? 10.446 37.385 -1.104 1.00 85.01 321 GLU C CA 1
ATOM 10362 C C . GLU C 1 341 ? 11.869 37.875 -1.402 1.00 84.61 321 GLU C C 1
ATOM 10363 O O . GLU C 1 341 ? 12.835 37.154 -1.171 1.00 85.66 321 GLU C O 1
ATOM 10369 N N . CYS C 1 342 ? 11.987 39.094 -1.918 1.00 82.71 322 CYS C N 1
ATOM 10370 C CA . CYS C 1 342 ? 13.272 39.631 -2.366 1.00 81.92 322 CYS C CA 1
ATOM 10371 C C . CYS C 1 342 ? 13.958 40.509 -1.321 1.00 84.06 322 CYS C C 1
ATOM 10372 O O . CYS C 1 342 ? 15.039 41.039 -1.575 1.00 85.41 322 CYS C O 1
ATOM 10375 N N . GLY C 1 343 ? 13.347 40.641 -0.147 1.00 83.88 323 GLY C N 1
ATOM 10376 C CA . GLY C 1 343 ? 13.901 41.474 0.916 1.00 85.77 323 GLY C CA 1
ATOM 10377 C C . GLY C 1 343 ? 13.729 42.966 0.683 1.00 86.72 323 GLY C C 1
ATOM 10378 O O . GLY C 1 343 ? 14.426 43.772 1.291 1.00 88.70 323 GLY C O 1
ATOM 10379 N N . LEU C 1 344 ? 12.803 43.339 -0.197 1.00 85.59 324 LEU C N 1
ATOM 10380 C CA . LEU C 1 344 ? 12.556 44.744 -0.522 1.00 86.93 324 LEU C CA 1
ATOM 10381 C C . LEU C 1 344 ? 11.471 45.312 0.373 1.00 89.64 324 LEU C C 1
ATOM 10382 O O . LEU C 1 344 ? 10.672 44.566 0.932 1.00 92.04 324 LEU C O 1
ATOM 10387 N N . THR C 1 345 ? 11.456 46.633 0.525 1.00 93.86 325 THR C N 1
ATOM 10388 C CA . THR C 1 345 ? 10.422 47.294 1.314 1.00 97.35 325 THR C CA 1
ATOM 10389 C C . THR C 1 345 ? 9.062 46.982 0.694 1.00 94.75 325 THR C C 1
ATOM 10390 O O . THR C 1 345 ? 8.872 47.141 -0.517 1.00 92.26 325 THR C O 1
ATOM 10394 N N . VAL C 1 346 ? 8.138 46.521 1.530 1.00 94.06 326 VAL C N 1
ATOM 10395 C CA . VAL C 1 346 ? 6.808 46.153 1.083 1.00 92.06 326 VAL C CA 1
ATOM 10396 C C . VAL C 1 346 ? 5.939 47.397 0.970 1.00 92.47 326 VAL C C 1
ATOM 10397 O O . VAL C 1 346 ? 5.596 48.011 1.968 1.00 94.95 326 VAL C O 1
ATOM 10401 N N . ASP C 1 347 ? 5.587 47.748 -0.259 1.00 92.42 327 ASP C N 1
ATOM 10402 C CA . ASP C 1 347 ? 4.773 48.916 -0.547 1.00 95.47 327 ASP C CA 1
ATOM 10403 C C . ASP C 1 347 ? 4.292 48.815 -1.992 1.00 95.12 327 ASP C C 1
ATOM 10404 O O . ASP C 1 347 ? 5.089 48.984 -2.923 1.00 95.27 327 ASP C O 1
ATOM 10409 N N . PRO C 1 348 ? 2.985 48.573 -2.194 1.00 95.36 328 PRO C N 1
ATOM 10410 C CA . PRO C 1 348 ? 2.503 48.369 -3.556 1.00 93.67 328 PRO C CA 1
ATOM 10411 C C . PRO C 1 348 ? 2.472 49.635 -4.420 1.00 94.66 328 PRO C C 1
ATOM 10412 O O . PRO C 1 348 ? 2.136 49.541 -5.602 1.00 93.63 328 PRO C O 1
ATOM 10416 N N . ASP C 1 349 ? 2.797 50.794 -3.844 1.00 95.84 329 ASP C N 1
ATOM 10417 C CA . ASP C 1 349 ? 2.832 52.053 -4.596 1.00 96.05 329 ASP C CA 1
ATOM 10418 C C . ASP C 1 349 ? 4.190 52.369 -5.215 1.00 93.81 329 ASP C C 1
ATOM 10419 O O . ASP C 1 349 ? 4.288 53.307 -5.993 1.00 93.94 329 ASP C O 1
ATOM 10424 N N . ILE C 1 350 ? 5.220 51.588 -4.900 1.00 91.27 330 ILE C N 1
ATOM 10425 C CA . ILE C 1 350 ? 6.536 51.778 -5.515 1.00 90.26 330 ILE C CA 1
ATOM 10426 C C . ILE C 1 350 ? 6.607 50.956 -6.798 1.00 85.74 330 ILE C C 1
ATOM 10427 O O . ILE C 1 350 ? 6.476 49.736 -6.751 1.00 82.78 330 ILE C O 1
ATOM 10432 N N . PRO C 1 351 ? 6.851 51.613 -7.949 1.00 83.76 331 PRO C N 1
ATOM 10433 C CA . PRO C 1 351 ? 6.884 50.862 -9.207 1.00 81.11 331 PRO C CA 1
ATOM 10434 C C . PRO C 1 351 ? 8.041 49.870 -9.232 1.00 79.87 331 PRO C C 1
ATOM 10435 O O . PRO C 1 351 ? 9.156 50.222 -8.841 1.00 82.25 331 PRO C O 1
ATOM 10439 N N . LEU C 1 352 ? 7.762 48.639 -9.659 1.00 76.61 332 LEU C N 1
ATOM 10440 C CA . LEU C 1 352 ? 8.759 47.575 -9.642 1.00 74.39 332 LEU C CA 1
ATOM 10441 C C . LEU C 1 352 ? 9.057 47.076 -11.049 1.00 70.82 332 LEU C C 1
ATOM 10442 O O . LEU C 1 352 ? 8.131 46.750 -11.793 1.00 67.30 332 LEU C O 1
ATOM 10447 N N . PHE C 1 353 ? 10.349 47.006 -11.377 1.00 70.02 333 PHE C N 1
ATOM 10448 C CA . PHE C 1 353 ? 10.842 46.478 -12.650 1.00 68.31 333 PHE C CA 1
ATOM 10449 C C . PHE C 1 353 ? 11.452 45.094 -12.449 1.00 66.79 333 PHE C C 1
ATOM 10450 O O . PHE C 1 353 ? 12.231 44.887 -11.524 1.00 68.61 333 PHE C O 1
ATOM 10458 N N . GLY C 1 354 ? 11.125 44.158 -13.334 1.00 65.11 334 GLY C N 1
ATOM 10459 C CA . GLY C 1 354 ? 11.643 42.794 -13.251 1.00 63.28 334 GLY C CA 1
ATOM 10460 C C . GLY C 1 354 ? 12.398 42.375 -14.504 1.00 62.45 334 GLY C C 1
ATOM 10461 O O . GLY C 1 354 ? 11.950 42.634 -15.625 1.00 61.51 334 GLY C O 1
ATOM 10462 N N . PHE C 1 355 ? 13.557 41.747 -14.314 1.00 61.73 335 PHE C N 1
ATOM 10463 C CA . PHE C 1 355 ? 14.328 41.175 -15.417 1.00 60.61 335 PHE C CA 1
ATOM 10464 C C . PHE C 1 355 ? 14.509 39.679 -15.208 1.00 58.14 335 PHE C C 1
ATOM 10465 O O . PHE C 1 355 ? 14.924 39.245 -14.144 1.00 58.65 335 PHE C O 1
ATOM 10473 N N . ILE C 1 356 ? 14.270 38.908 -16.250 1.00 58.43 336 ILE C N 1
ATOM 10474 C CA . ILE C 1 356 ? 14.541 37.476 -16.225 1.00 60.39 336 ILE C CA 1
ATOM 10475 C C . ILE C 1 356 ? 15.258 37.111 -17.515 1.00 60.58 336 ILE C C 1
ATOM 10476 O O . ILE C 1 356 ? 14.691 37.274 -18.597 1.00 61.15 336 ILE C O 1
ATOM 10481 N N . GLY C 1 357 ? 16.486 36.616 -17.420 1.00 61.49 337 GLY C N 1
ATOM 10482 C CA . GLY C 1 357 ? 17.198 36.200 -18.631 1.00 60.58 337 GLY C CA 1
ATOM 10483 C C . GLY C 1 357 ? 18.636 35.784 -18.418 1.00 61.22 337 GLY C C 1
ATOM 10484 O O . GLY C 1 357 ? 19.227 36.046 -17.365 1.00 58.80 337 GLY C O 1
ATOM 10485 N N . ARG C 1 358 ? 19.191 35.129 -19.438 1.00 64.58 338 ARG C N 1
ATOM 10486 C CA . ARG C 1 358 ? 20.606 34.752 -19.459 1.00 67.19 338 ARG C CA 1
ATOM 10487 C C . ARG C 1 358 ? 21.461 35.976 -19.157 1.00 68.86 338 ARG C C 1
ATOM 10488 O O . ARG C 1 358 ? 21.155 37.072 -19.623 1.00 66.76 338 ARG C O 1
ATOM 10496 N N . LEU C 1 359 ? 22.503 35.795 -18.348 1.00 73.88 339 LEU C N 1
ATOM 10497 C CA . LEU C 1 359 ? 23.440 36.875 -18.032 1.00 79.51 339 LEU C CA 1
ATOM 10498 C C . LEU C 1 359 ? 24.542 36.943 -19.100 1.00 84.12 339 LEU C C 1
ATOM 10499 O O . LEU C 1 359 ? 25.720 36.674 -18.834 1.00 91.96 339 LEU C O 1
ATOM 10504 N N . GLU C 1 360 ? 24.137 37.299 -20.318 1.00 82.81 340 GLU C N 1
ATOM 10505 C CA . GLU C 1 360 ? 25.006 37.280 -21.490 1.00 81.71 340 GLU C CA 1
ATOM 10506 C C . GLU C 1 360 ? 24.804 38.558 -22.280 1.00 76.67 340 GLU C C 1
ATOM 10507 O O . GLU C 1 360 ? 23.801 39.242 -22.107 1.00 77.57 340 GLU C O 1
ATOM 10513 N N . ASN C 1 361 ? 25.779 38.913 -23.111 1.00 73.54 341 ASN C N 1
ATOM 10514 C CA . ASN C 1 361 ? 25.757 40.180 -23.846 1.00 70.06 341 ASN C CA 1
ATOM 10515 C C . ASN C 1 361 ? 24.410 40.498 -24.499 1.00 64.77 341 ASN C C 1
ATOM 10516 O O . ASN C 1 361 ? 23.903 41.616 -24.374 1.00 63.17 341 ASN C O 1
ATOM 10521 N N . GLN C 1 362 ? 23.817 39.508 -25.157 1.00 60.85 342 GLN C N 1
ATOM 10522 C CA . GLN C 1 362 ? 22.554 39.710 -25.869 1.00 59.36 342 GLN C CA 1
ATOM 10523 C C . GLN C 1 362 ? 21.479 40.413 -25.026 1.00 60.40 342 GLN C C 1
ATOM 10524 O O . GLN C 1 362 ? 20.791 41.298 -25.537 1.00 60.50 342 GLN C O 1
ATOM 10530 N N . LYS C 1 363 ? 21.356 40.028 -23.752 1.00 59.88 343 LYS C N 1
ATOM 10531 C CA . LYS C 1 363 ? 20.233 40.448 -22.899 1.00 60.64 343 LYS C CA 1
ATOM 10532 C C . LYS C 1 363 ? 20.437 41.729 -22.092 1.00 61.35 343 LYS C C 1
ATOM 10533 O O . LYS C 1 363 ? 19.469 42.244 -21.534 1.00 60.54 343 LYS C O 1
ATOM 10539 N N . GLY C 1 364 ? 21.675 42.211 -22.007 1.00 62.20 344 GLY C N 1
ATOM 10540 C CA . GLY C 1 364 ? 21.957 43.497 -21.363 1.00 63.82 344 GLY C CA 1
ATOM 10541 C C . GLY C 1 364 ? 21.799 43.534 -19.852 1.00 65.39 344 GLY C C 1
ATOM 10542 O O . GLY C 1 364 ? 21.487 44.580 -19.281 1.00 65.62 344 GLY C O 1
ATOM 10543 N N . ALA C 1 365 ? 21.989 42.391 -19.201 1.00 65.42 345 ALA C N 1
ATOM 10544 C CA . ALA C 1 365 ? 21.994 42.344 -17.736 1.00 68.06 345 ALA C CA 1
ATOM 10545 C C . ALA C 1 365 ? 23.117 43.204 -17.162 1.00 70.62 345 ALA C C 1
ATOM 10546 O O . ALA C 1 365 ? 22.945 43.824 -16.109 1.00 72.47 345 ALA C O 1
ATOM 10548 N N . ASP C 1 366 ? 24.254 43.245 -17.862 1.00 70.84 346 ASP C N 1
ATOM 10549 C CA . ASP C 1 366 ? 25.379 44.101 -17.455 1.00 73.94 346 ASP C CA 1
ATOM 10550 C C . ASP C 1 366 ? 25.002 45.588 -17.412 1.00 73.85 346 ASP C C 1
ATOM 10551 O O . ASP C 1 366 ? 25.476 46.331 -16.544 1.00 77.14 346 ASP C O 1
ATOM 10556 N N . VAL C 1 367 ? 24.088 45.992 -18.292 1.00 71.70 347 VAL C N 1
ATOM 10557 C CA . VAL C 1 367 ? 23.577 47.363 -18.329 1.00 72.01 347 VAL C CA 1
ATOM 10558 C C . VAL C 1 367 ? 22.775 47.685 -17.064 1.00 73.78 347 VAL C C 1
ATOM 10559 O O . VAL C 1 367 ? 22.918 48.778 -16.484 1.00 74.43 347 VAL C O 1
ATOM 10563 N N . ILE C 1 368 ? 21.939 46.739 -16.635 1.00 72.57 348 ILE C N 1
ATOM 10564 C CA . ILE C 1 368 ? 21.094 46.950 -15.455 1.00 74.04 348 ILE C CA 1
ATOM 10565 C C . ILE C 1 368 ? 21.956 47.126 -14.210 1.00 76.07 348 ILE C C 1
ATOM 10566 O O . ILE C 1 368 ? 21.711 48.019 -13.400 1.00 77.32 348 ILE C O 1
ATOM 10571 N N . ILE C 1 369 ? 22.940 46.249 -14.050 1.00 76.72 349 ILE C N 1
ATOM 10572 C CA . ILE C 1 369 ? 23.846 46.317 -12.908 1.00 80.88 349 ILE C CA 1
ATOM 10573 C C . ILE C 1 369 ? 24.640 47.625 -12.909 1.00 82.51 349 ILE C C 1
ATOM 10574 O O . ILE C 1 369 ? 24.758 48.277 -11.876 1.00 84.81 349 ILE C O 1
ATOM 10579 N N . ALA C 1 370 ? 25.151 48.015 -14.075 1.00 81.85 350 ALA C N 1
ATOM 10580 C CA . ALA C 1 370 ? 25.924 49.251 -14.201 1.00 83.97 350 ALA C CA 1
ATOM 10581 C C . ALA C 1 370 ? 25.060 50.498 -13.985 1.00 84.63 350 ALA C C 1
ATOM 10582 O O . ALA C 1 370 ? 25.574 51.552 -13.633 1.00 87.41 350 ALA C O 1
ATOM 10584 N N . ALA C 1 371 ? 23.749 50.370 -14.182 1.00 82.93 351 ALA C N 1
ATOM 10585 C CA . ALA C 1 371 ? 22.831 51.506 -14.073 1.00 83.34 351 ALA C CA 1
ATOM 10586 C C . ALA C 1 371 ? 22.462 51.875 -12.635 1.00 84.87 351 ALA C C 1
ATOM 10587 O O . ALA C 1 371 ? 21.856 52.925 -12.409 1.00 86.26 351 ALA C O 1
ATOM 10589 N N . MET C 1 372 ? 22.835 51.033 -11.672 1.00 85.30 352 MET C N 1
ATOM 10590 C CA . MET C 1 372 ? 22.371 51.178 -10.281 1.00 87.31 352 MET C CA 1
ATOM 10591 C C . MET C 1 372 ? 22.611 52.555 -9.661 1.00 92.23 352 MET C C 1
ATOM 10592 O O . MET C 1 372 ? 21.706 53.099 -9.022 1.00 95.99 352 MET C O 1
ATOM 10597 N N . PRO C 1 373 ? 23.815 53.134 -9.852 1.00 94.37 353 PRO C N 1
ATOM 10598 C CA . PRO C 1 373 ? 24.052 54.465 -9.282 1.00 98.60 353 PRO C CA 1
ATOM 10599 C C . PRO C 1 373 ? 23.035 55.509 -9.747 1.00 100.27 353 PRO C C 1
ATOM 10600 O O . PRO C 1 373 ? 22.628 56.355 -8.961 1.00 103.85 353 PRO C O 1
ATOM 10604 N N . LYS C 1 374 ? 22.617 55.432 -11.007 1.00 100.74 354 LYS C N 1
ATOM 10605 C CA . LYS C 1 374 ? 21.635 56.370 -11.549 1.00 102.66 354 LYS C CA 1
ATOM 10606 C C . LYS C 1 374 ? 20.194 55.998 -11.203 1.00 101.52 354 LYS C C 1
ATOM 10607 O O . LYS C 1 374 ? 19.318 56.859 -11.216 1.00 102.62 354 LYS C O 1
ATOM 10613 N N . LEU C 1 375 ? 19.950 54.732 -10.880 1.00 101.12 355 LEU C N 1
ATOM 10614 C CA . LEU C 1 375 ? 18.581 54.243 -10.695 1.00 100.42 355 LEU C CA 1
ATOM 10615 C C . LEU C 1 375 ? 17.906 54.745 -9.422 1.00 103.29 355 LEU C C 1
ATOM 10616 O O . LEU C 1 375 ? 16.690 54.908 -9.397 1.00 104.21 355 LEU C O 1
ATOM 10621 N N . LYS C 1 376 ? 18.684 54.992 -8.374 1.00 107.23 356 LYS C N 1
ATOM 10622 C CA . LYS C 1 376 ? 18.105 55.417 -7.100 1.00 110.54 356 LYS C CA 1
ATOM 10623 C C . LYS C 1 376 ? 17.241 56.670 -7.261 1.00 111.15 356 LYS C C 1
ATOM 10624 O O . LYS C 1 376 ? 16.238 56.835 -6.573 1.00 110.30 356 LYS C O 1
ATOM 10630 N N . GLN C 1 377 ? 17.634 57.535 -8.190 1.00 112.53 357 GLN C N 1
ATOM 10631 C CA . GLN C 1 377 ? 16.898 58.765 -8.496 1.00 113.83 357 GLN C CA 1
ATOM 10632 C C . GLN C 1 377 ? 15.459 58.519 -8.969 1.00 109.39 357 GLN C C 1
ATOM 10633 O O . GLN C 1 377 ? 14.609 59.397 -8.841 1.00 109.09 357 GLN C O 1
ATOM 10639 N N . LEU C 1 378 ? 15.198 57.348 -9.548 1.00 103.87 358 LEU C N 1
ATOM 10640 C CA . LEU C 1 378 ? 13.891 57.056 -10.141 1.00 100.45 358 LEU C CA 1
ATOM 10641 C C . LEU C 1 378 ? 12.811 56.637 -9.146 1.00 98.81 358 LEU C C 1
ATOM 10642 O O . LEU C 1 378 ? 11.635 56.628 -9.497 1.00 97.01 358 LEU C O 1
ATOM 10647 N N . ASN C 1 379 ? 13.200 56.315 -7.912 1.00 99.50 359 ASN C N 1
ATOM 10648 C CA . ASN C 1 379 ? 12.257 55.857 -6.876 1.00 99.74 359 ASN C CA 1
ATOM 10649 C C . ASN C 1 379 ? 11.472 54.628 -7.299 1.00 94.58 359 ASN C C 1
ATOM 10650 O O . ASN C 1 379 ? 10.240 54.627 -7.274 1.00 92.06 359 ASN C O 1
ATOM 10655 N N . CYS C 1 380 ? 12.205 53.589 -7.683 1.00 91.73 360 CYS C N 1
ATOM 10656 C CA . CYS C 1 380 ? 11.612 52.331 -8.129 1.00 87.75 360 CYS C CA 1
ATOM 10657 C C . CYS C 1 380 ? 12.346 51.153 -7.511 1.00 84.86 360 CYS C C 1
ATOM 10658 O O . CYS C 1 380 ? 13.357 51.323 -6.829 1.00 87.17 360 CYS C O 1
ATOM 10661 N N . GLN C 1 381 ? 11.815 49.958 -7.732 1.00 80.71 361 GLN C N 1
ATOM 10662 C CA . GLN C 1 381 ? 12.478 48.733 -7.310 1.00 79.30 361 GLN C CA 1
ATOM 10663 C C . GLN C 1 381 ? 12.860 47.918 -8.535 1.00 76.67 361 GLN C C 1
ATOM 10664 O O . GLN C 1 381 ? 12.201 48.006 -9.569 1.00 76.44 361 GLN C O 1
ATOM 10670 N N . VAL C 1 382 ? 13.942 47.152 -8.421 1.00 75.79 362 VAL C N 1
ATOM 10671 C CA . VAL C 1 382 ? 14.428 46.318 -9.518 1.00 73.70 362 VAL C CA 1
ATOM 10672 C C . VAL C 1 382 ? 14.755 44.921 -9.015 1.00 72.27 362 VAL C C 1
ATOM 10673 O O . VAL C 1 382 ? 15.456 44.756 -8.020 1.00 74.85 362 VAL C O 1
ATOM 10677 N N . VAL C 1 383 ? 14.232 43.919 -9.702 1.00 69.68 363 VAL C N 1
ATOM 10678 C CA . VAL C 1 383 ? 14.535 42.533 -9.389 1.00 69.07 363 VAL C CA 1
ATOM 10679 C C . VAL C 1 383 ? 15.137 41.890 -10.629 1.00 67.52 363 VAL C C 1
ATOM 10680 O O . VAL C 1 383 ? 14.557 41.976 -11.713 1.00 67.49 363 VAL C O 1
ATOM 10684 N N . ILE C 1 384 ? 16.257 41.191 -10.450 1.00 67.50 364 ILE C N 1
ATOM 10685 C CA . ILE C 1 384 ? 17.014 40.625 -11.571 1.00 66.26 364 ILE C CA 1
ATOM 10686 C C . ILE C 1 384 ? 17.289 39.137 -11.356 1.00 65.18 364 ILE C C 1
ATOM 10687 O O . ILE C 1 384 ? 17.939 38.739 -10.396 1.00 65.37 364 ILE C O 1
ATOM 10692 N N . LEU C 1 385 ? 16.821 38.314 -12.283 1.00 65.30 365 LEU C N 1
ATOM 10693 C CA . LEU C 1 385 ? 16.976 36.867 -12.183 1.00 66.41 365 LEU C CA 1
ATOM 10694 C C . LEU C 1 385 ? 17.672 36.325 -13.435 1.00 66.31 365 LEU C C 1
ATOM 10695 O O . LEU C 1 385 ? 17.190 36.507 -14.557 1.00 63.93 365 LEU C O 1
ATOM 10700 N N . GLY C 1 386 ? 18.796 35.638 -13.242 1.00 71.11 366 GLY C N 1
ATOM 10701 C CA . GLY C 1 386 ? 19.561 35.090 -14.367 1.00 72.67 366 GLY C CA 1
ATOM 10702 C C . GLY C 1 386 ? 20.803 34.295 -13.991 1.00 75.79 366 GLY C C 1
ATOM 10703 O O . GLY C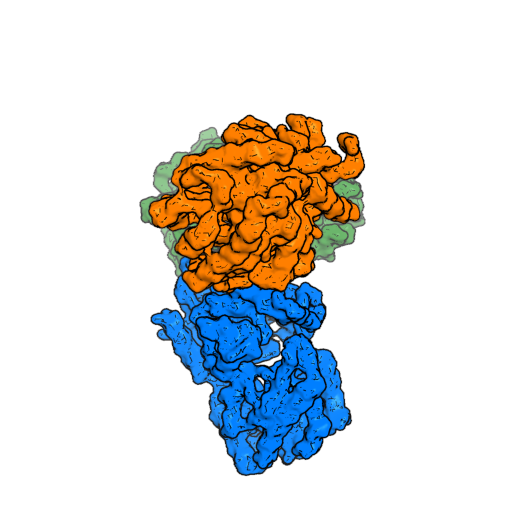 1 386 ? 21.338 34.434 -12.877 1.00 75.67 366 GLY C O 1
ATOM 10704 N N . ILE C 1 387 ? 21.278 33.491 -14.945 1.00 77.95 367 ILE C N 1
ATOM 10705 C CA . ILE C 1 387 ? 22.550 32.768 -14.819 1.00 82.35 367 ILE C CA 1
ATOM 10706 C C . ILE C 1 387 ? 23.416 32.918 -16.080 1.00 84.34 367 ILE C C 1
ATOM 10707 O O . ILE C 1 387 ? 22.899 33.115 -17.187 1.00 81.13 367 ILE C O 1
ATOM 10712 N N . GLY C 1 388 ? 24.731 32.809 -15.906 1.00 90.52 368 GLY C N 1
ATOM 10713 C CA . GLY C 1 388 ? 25.677 32.903 -17.024 1.00 95.22 368 GLY C CA 1
ATOM 10714 C C . GLY C 1 388 ? 27.119 33.002 -16.554 1.00 101.42 368 GLY C C 1
ATOM 10715 O O . GLY C 1 388 ? 27.683 32.025 -16.066 1.00 105.53 368 GLY C O 1
ATOM 10716 N N . SER C 1 389 ? 27.707 34.190 -16.678 1.00 104.96 369 SER C N 1
ATOM 10717 C CA . SER C 1 389 ? 29.109 34.398 -16.318 1.00 108.64 369 SER C CA 1
ATOM 10718 C C . SER C 1 389 ? 29.299 34.334 -14.813 1.00 111.28 369 SER C C 1
ATOM 10719 O O . SER C 1 389 ? 28.543 34.955 -14.071 1.00 113.20 369 SER C O 1
ATOM 10722 N N . PRO C 1 390 ? 30.310 33.581 -14.355 1.00 113.65 370 PRO C N 1
ATOM 10723 C CA . PRO C 1 390 ? 30.650 33.538 -12.938 1.00 114.51 370 PRO C CA 1
ATOM 10724 C C . PRO C 1 390 ? 30.736 34.899 -12.261 1.00 114.70 370 PRO C C 1
ATOM 10725 O O . PRO C 1 390 ? 30.299 35.024 -11.120 1.00 114.19 370 PRO C O 1
ATOM 10729 N N . LYS C 1 391 ? 31.326 35.897 -12.921 1.00 116.74 371 LYS C N 1
ATOM 10730 C CA . LYS C 1 391 ? 31.489 37.207 -12.273 1.00 120.20 371 LYS C CA 1
ATOM 10731 C C . LYS C 1 391 ? 30.374 38.199 -12.588 1.00 114.53 371 LYS C C 1
ATOM 10732 O O . LYS C 1 391 ? 30.317 39.265 -11.974 1.00 115.30 371 LYS C O 1
ATOM 10738 N N . LEU C 1 392 ? 29.486 37.855 -13.517 1.00 106.79 372 LEU C N 1
ATOM 10739 C CA . LEU C 1 392 ? 28.211 38.565 -13.608 1.00 104.98 372 LEU C CA 1
ATOM 10740 C C . LEU C 1 392 ? 27.297 38.084 -12.477 1.00 102.65 372 LEU C C 1
ATOM 10741 O O . LEU C 1 392 ? 26.675 38.893 -11.784 1.00 101.24 372 LEU C O 1
ATOM 10746 N N . GLU C 1 393 ? 27.225 36.761 -12.312 1.00 97.31 373 GLU C N 1
ATOM 10747 C CA . GLU C 1 393 ? 26.493 36.133 -11.207 1.00 94.62 373 GLU C CA 1
ATOM 10748 C C . GLU C 1 393 ? 26.961 36.609 -9.831 1.00 97.58 373 GLU C C 1
ATOM 10749 O O . GLU C 1 393 ? 26.152 36.790 -8.921 1.00 97.97 373 GLU C O 1
ATOM 10755 N N . GLN C 1 394 ? 28.270 36.774 -9.671 1.00 100.25 374 GLN C N 1
ATOM 10756 C CA . GLN C 1 394 ? 28.833 37.260 -8.415 1.00 104.31 374 GLN C CA 1
ATOM 10757 C C . GLN C 1 394 ? 28.467 38.725 -8.177 1.00 104.07 374 GLN C C 1
ATOM 10758 O O . GLN C 1 394 ? 28.238 39.134 -7.039 1.00 104.11 374 GLN C O 1
ATOM 10764 N N . GLU C 1 395 ? 28.445 39.510 -9.251 1.00 103.79 375 GLU C N 1
ATOM 10765 C CA . GLU C 1 395 ? 28.041 40.914 -9.170 1.00 104.78 375 GLU C CA 1
ATOM 10766 C C . GLU C 1 395 ? 26.560 41.023 -8.859 1.00 100.91 375 GLU C C 1
ATOM 10767 O O . GLU C 1 395 ? 26.139 41.841 -8.042 1.00 100.22 375 GLU C O 1
ATOM 10773 N N . LEU C 1 396 ? 25.776 40.203 -9.549 1.00 96.24 376 LEU C N 1
ATOM 10774 C CA . LEU C 1 396 ? 24.334 40.167 -9.371 1.00 94.47 376 LEU C CA 1
ATOM 10775 C C . LEU C 1 396 ? 23.975 40.018 -7.899 1.00 97.33 376 LEU C C 1
ATOM 10776 O O . LEU C 1 396 ? 23.264 40.854 -7.348 1.00 99.49 376 LEU C O 1
ATOM 10781 N N . GLU C 1 397 ? 24.540 39.003 -7.252 1.00 98.53 377 GLU C N 1
ATOM 10782 C CA . GLU C 1 397 ? 24.239 38.710 -5.849 1.00 99.95 377 GLU C CA 1
ATOM 10783 C C . GLU C 1 397 ? 24.691 39.797 -4.887 1.00 100.08 377 GLU C C 1
ATOM 10784 O O . GLU C 1 397 ? 24.161 39.905 -3.790 1.00 102.53 377 GLU C O 1
ATOM 10790 N N . SER C 1 398 ? 25.667 40.603 -5.293 1.00 101.38 378 SER C N 1
ATOM 10791 C CA . SER C 1 398 ? 26.193 41.671 -4.437 1.00 104.42 378 SER C CA 1
ATOM 10792 C C . SER C 1 398 ? 25.380 42.964 -4.523 1.00 103.00 378 SER C C 1
ATOM 10793 O O . SER C 1 398 ? 25.615 43.897 -3.750 1.00 104.68 378 SER C O 1
ATOM 10796 N N . VAL C 1 399 ? 24.427 43.019 -5.453 1.00 99.43 379 VAL C N 1
ATOM 10797 C CA . VAL C 1 399 ? 23.692 44.254 -5.748 1.00 99.52 379 VAL C CA 1
ATOM 10798 C C . VAL C 1 399 ? 22.871 44.781 -4.561 1.00 100.32 379 VAL C C 1
ATOM 10799 O O . VAL C 1 399 ? 22.797 45.999 -4.344 1.00 101.67 379 VAL C O 1
ATOM 10803 N N . ALA C 1 400 ? 22.282 43.866 -3.792 1.00 99.40 380 ALA C N 1
ATOM 10804 C CA . ALA C 1 400 ? 21.418 44.227 -2.667 1.00 100.66 380 ALA C CA 1
ATOM 10805 C C . ALA C 1 400 ? 22.174 44.981 -1.574 1.00 105.18 380 ALA C C 1
ATOM 10806 O O . ALA C 1 400 ? 21.612 45.856 -0.908 1.00 107.37 380 ALA C O 1
ATOM 10808 N N . ASP C 1 401 ? 23.452 44.660 -1.405 1.00 106.93 381 ASP C N 1
ATOM 10809 C CA . ASP C 1 401 ? 24.269 45.289 -0.369 1.00 110.91 381 ASP C CA 1
ATOM 10810 C C . ASP C 1 401 ? 24.335 46.795 -0.557 1.00 111.11 381 ASP C C 1
ATOM 10811 O O . ASP C 1 401 ? 23.935 47.543 0.328 1.00 111.85 381 ASP C O 1
ATOM 10816 N N . LYS C 1 402 ? 24.823 47.221 -1.720 1.00 110.48 382 LYS C N 1
ATOM 10817 C CA . LYS C 1 402 ? 24.973 48.646 -2.033 1.00 112.22 382 LYS C CA 1
ATOM 10818 C C . LYS C 1 402 ? 23.633 49.322 -2.350 1.00 108.03 382 LYS C C 1
ATOM 10819 O O . LYS C 1 402 ? 23.456 50.515 -2.088 1.00 106.29 382 LYS C O 1
ATOM 10825 N N . TYR C 1 403 ? 22.696 48.570 -2.921 1.00 104.23 383 TYR C N 1
ATOM 10826 C CA . TYR C 1 403 ? 21.437 49.145 -3.393 1.00 102.43 383 TYR C CA 1
ATOM 10827 C C . TYR C 1 403 ? 20.238 48.428 -2.773 1.00 101.04 383 TYR C C 1
ATOM 10828 O O . TYR C 1 403 ? 19.905 47.314 -3.188 1.00 98.08 383 TYR C O 1
ATOM 10837 N N . PRO C 1 404 ? 19.584 49.068 -1.777 1.00 102.46 384 PRO C N 1
ATOM 10838 C CA . PRO C 1 404 ? 18.492 48.426 -1.040 1.00 101.77 384 PRO C CA 1
ATOM 10839 C C . PRO C 1 404 ? 17.227 48.221 -1.882 1.00 98.68 384 PRO C C 1
ATOM 10840 O O . PRO C 1 404 ? 16.478 47.276 -1.643 1.00 98.91 384 PRO C O 1
ATOM 10844 N N . PHE C 1 405 ? 17.025 49.072 -2.887 1.00 95.82 385 PHE C N 1
ATOM 10845 C CA . PHE C 1 405 ? 15.854 48.986 -3.772 1.00 90.33 385 PHE C CA 1
ATOM 10846 C C . PHE C 1 405 ? 15.965 47.887 -4.832 1.00 86.06 385 PHE C C 1
ATOM 10847 O O . PHE C 1 405 ? 15.047 47.701 -5.631 1.00 82.52 385 PHE C O 1
ATOM 10855 N N . ALA C 1 406 ? 17.088 47.177 -4.861 1.00 85.52 386 ALA C N 1
ATOM 10856 C CA . ALA C 1 406 ? 17.330 46.181 -5.896 1.00 82.40 386 ALA C CA 1
ATOM 10857 C C . ALA C 1 406 ? 17.706 44.844 -5.295 1.00 81.46 386 ALA C C 1
ATOM 10858 O O . ALA C 1 406 ? 18.147 44.763 -4.153 1.00 84.19 386 ALA C O 1
ATOM 10860 N N . LYS C 1 407 ? 17.515 43.792 -6.078 1.00 79.36 387 LYS C N 1
ATOM 10861 C CA . LYS C 1 407 ? 17.803 42.444 -5.635 1.00 79.89 387 LYS C CA 1
ATOM 10862 C C . LYS C 1 407 ? 18.179 41.576 -6.825 1.00 78.75 387 LYS C C 1
ATOM 10863 O O . LYS C 1 407 ? 17.468 41.546 -7.840 1.00 79.27 387 LYS C O 1
ATOM 10869 N N . GLY C 1 408 ? 19.287 40.856 -6.690 1.00 78.62 388 GLY C N 1
ATOM 10870 C CA . GLY C 1 408 ? 19.767 39.967 -7.740 1.00 75.63 388 GLY C CA 1
ATOM 10871 C C . GLY C 1 408 ? 19.774 38.535 -7.258 1.00 74.74 388 GLY C C 1
ATOM 10872 O O . GLY C 1 408 ? 20.083 38.264 -6.104 1.00 77.78 388 GLY C O 1
ATOM 10873 N N . VAL C 1 409 ? 19.435 37.615 -8.151 1.00 72.63 389 VAL C N 1
ATOM 10874 C CA . VAL C 1 409 ? 19.396 36.199 -7.823 1.00 73.96 389 VAL C CA 1
ATOM 10875 C C . VAL C 1 409 ? 20.024 35.411 -8.964 1.00 73.56 389 VAL C C 1
ATOM 10876 O O . VAL C 1 409 ? 19.495 35.385 -10.071 1.00 71.56 389 VAL C O 1
ATOM 10880 N N . ALA C 1 410 ? 21.150 34.765 -8.683 1.00 77.28 390 ALA C N 1
ATOM 10881 C CA . ALA C 1 410 ? 21.874 34.014 -9.701 1.00 79.28 390 ALA C CA 1
ATOM 10882 C C . ALA C 1 410 ? 21.485 32.548 -9.654 1.00 80.03 390 ALA C C 1
ATOM 10883 O O . ALA C 1 410 ? 22.251 31.714 -9.186 1.00 82.11 390 ALA C O 1
ATOM 10885 N N . ARG C 1 411 ? 20.278 32.247 -10.121 1.00 81.27 391 ARG C N 1
ATOM 10886 C CA . ARG C 1 411 ? 19.789 30.873 -10.176 1.00 80.07 391 ARG C CA 1
ATOM 10887 C C . ARG C 1 411 ? 18.833 30.709 -11.330 1.00 76.87 391 ARG C C 1
ATOM 10888 O O . ARG C 1 411 ? 18.320 31.691 -11.858 1.00 76.74 391 ARG C O 1
ATOM 10896 N N . PHE C 1 412 ? 18.627 29.468 -11.748 1.00 75.82 392 PHE C N 1
ATOM 10897 C CA . PHE C 1 412 ? 17.477 29.156 -12.571 1.00 76.71 392 PHE C CA 1
ATOM 10898 C C . PHE C 1 412 ? 16.376 28.742 -11.608 1.00 77.30 392 PHE C C 1
ATOM 10899 O O . PHE C 1 412 ? 16.507 27.746 -10.904 1.00 76.90 392 PHE C O 1
ATOM 10907 N N . ASP C 1 413 ? 15.316 29.540 -11.549 1.00 77.12 393 ASP C N 1
ATOM 10908 C CA . ASP C 1 413 ? 14.296 29.393 -10.518 1.00 78.62 393 ASP C CA 1
ATOM 10909 C C . ASP C 1 413 ? 12.924 29.745 -11.093 1.00 77.33 393 ASP C C 1
ATOM 10910 O O . ASP C 1 413 ? 12.573 30.924 -11.201 1.00 76.25 393 ASP C O 1
ATOM 10915 N N . SER C 1 414 ? 12.166 28.720 -11.480 1.00 76.24 394 SER C N 1
ATOM 10916 C CA . SER C 1 414 ? 10.848 28.924 -12.082 1.00 74.87 394 SER C CA 1
ATOM 10917 C C . SER C 1 414 ? 9.889 29.623 -11.131 1.00 74.60 394 SER C C 1
ATOM 10918 O O . SER C 1 414 ? 9.190 30.546 -11.529 1.00 74.22 394 SER C O 1
ATOM 10921 N N . LYS C 1 415 ? 9.886 29.208 -9.871 1.00 74.05 395 LYS C N 1
ATOM 10922 C CA . LYS C 1 415 ? 9.007 29.810 -8.876 1.00 76.46 395 LYS C CA 1
ATOM 10923 C C . LYS C 1 415 ? 9.206 31.327 -8.796 1.00 73.84 395 LYS C C 1
ATOM 10924 O O . LYS C 1 415 ? 8.234 32.082 -8.786 1.00 73.62 395 LYS C O 1
ATOM 10930 N N . LEU C 1 416 ? 10.460 31.767 -8.735 1.00 72.19 396 LEU C N 1
ATOM 10931 C CA . LEU C 1 416 ? 10.757 33.197 -8.636 1.00 69.86 396 LEU C CA 1
ATOM 10932 C C . LEU C 1 416 ? 10.450 33.921 -9.950 1.00 65.33 396 LEU C C 1
ATOM 10933 O O . LEU C 1 416 ? 10.013 35.065 -9.943 1.00 65.59 396 LEU C O 1
ATOM 10938 N N . ALA C 1 417 ? 10.662 33.250 -11.074 1.00 61.62 397 ALA C N 1
ATOM 10939 C CA . ALA C 1 417 ? 10.279 33.808 -12.366 1.00 61.68 397 ALA C CA 1
ATOM 10940 C C . ALA C 1 417 ? 8.781 34.123 -12.385 1.00 63.48 397 ALA C C 1
ATOM 10941 O O . ALA C 1 417 ? 8.360 35.186 -12.856 1.00 64.72 397 ALA C O 1
ATOM 10943 N N . HIS C 1 418 ? 7.982 33.198 -11.857 1.00 63.05 398 HIS C N 1
ATOM 10944 C CA . HIS C 1 418 ? 6.537 33.381 -11.790 1.00 61.76 398 HIS C CA 1
ATOM 10945 C C . HIS C 1 418 ? 6.188 34.543 -10.872 1.00 60.41 398 HIS C C 1
ATOM 10946 O O . HIS C 1 418 ? 5.428 35.426 -11.251 1.00 57.86 398 HIS C O 1
ATOM 10953 N N . PHE C 1 419 ? 6.806 34.577 -9.696 1.00 61.59 399 PHE C N 1
ATOM 10954 C CA . PHE C 1 419 ? 6.618 35.692 -8.766 1.00 63.17 399 PHE C CA 1
ATOM 10955 C C . PHE C 1 419 ? 6.927 37.045 -9.410 1.00 62.84 399 PHE C C 1
ATOM 10956 O O . PHE C 1 419 ? 6.216 38.024 -9.156 1.00 63.58 399 PHE C O 1
ATOM 10964 N N . ILE C 1 420 ? 7.981 37.099 -10.230 1.00 60.69 400 ILE C N 1
ATOM 10965 C CA . ILE C 1 420 ? 8.412 38.355 -10.855 1.00 60.31 400 ILE C CA 1
ATOM 10966 C C . ILE C 1 420 ? 7.427 38.786 -11.935 1.00 59.14 400 ILE C C 1
ATOM 10967 O O . ILE C 1 420 ? 7.008 39.945 -11.960 1.00 57.92 400 ILE C O 1
ATOM 10972 N N . THR C 1 421 ? 7.045 37.844 -12.792 1.00 58.07 401 THR C N 1
ATOM 10973 C CA . THR C 1 421 ? 6.119 38.121 -13.886 1.00 59.51 401 THR C CA 1
ATOM 10974 C C . THR C 1 421 ? 4.777 38.657 -13.387 1.00 61.47 401 THR C C 1
ATOM 10975 O O . THR C 1 421 ? 4.226 39.602 -13.956 1.00 61.68 401 THR C O 1
ATOM 10979 N N . ALA C 1 422 ? 4.268 38.070 -12.306 1.00 62.17 402 ALA C N 1
ATOM 10980 C CA . ALA C 1 422 ? 2.989 38.479 -11.739 1.00 62.03 402 ALA C CA 1
ATOM 10981 C C . ALA C 1 422 ? 3.115 39.715 -10.863 1.00 64.11 402 ALA C C 1
ATOM 10982 O O . ALA C 1 422 ? 2.226 40.564 -10.864 1.00 64.23 402 ALA C O 1
ATOM 10984 N N . GLY C 1 423 ? 4.179 39.773 -10.066 1.00 65.07 403 GLY C N 1
ATOM 10985 C CA . GLY C 1 423 ? 4.329 40.823 -9.055 1.00 67.97 403 GLY C CA 1
ATOM 10986 C C . GLY C 1 423 ? 4.833 42.151 -9.591 1.00 67.98 403 GLY C C 1
ATOM 10987 O O . GLY C 1 423 ? 4.453 43.211 -9.094 1.00 69.59 403 GLY C O 1
ATOM 10988 N N . ALA C 1 424 ? 5.693 42.093 -10.601 1.00 65.74 404 ALA C N 1
ATOM 10989 C CA . ALA C 1 424 ? 6.293 43.298 -11.160 1.00 66.91 404 ALA C CA 1
ATOM 10990 C C . ALA C 1 424 ? 5.261 44.131 -11.904 1.00 66.39 404 ALA C C 1
ATOM 10991 O O . ALA C 1 424 ? 4.271 43.611 -12.407 1.00 65.65 404 ALA C O 1
ATOM 10993 N N . ASP C 1 425 ? 5.488 45.436 -11.938 1.00 66.76 405 ASP C N 1
ATOM 10994 C CA . ASP C 1 425 ? 4.681 46.339 -12.750 1.00 67.25 405 ASP C CA 1
ATOM 10995 C C . ASP C 1 425 ? 5.197 46.363 -14.173 1.00 65.62 405 ASP C C 1
ATOM 10996 O O . ASP C 1 425 ? 4.431 46.483 -15.127 1.00 64.56 405 ASP C O 1
ATOM 11001 N N . TYR C 1 426 ? 6.511 46.237 -14.311 1.00 65.98 406 TYR C N 1
ATOM 11002 C CA . TYR C 1 426 ? 7.166 46.344 -15.604 1.00 64.88 406 TYR C CA 1
ATOM 11003 C C . TYR C 1 426 ? 8.105 45.165 -15.864 1.00 64.44 406 TYR C C 1
ATOM 11004 O O . TYR C 1 426 ? 8.757 44.670 -14.955 1.00 66.30 406 TYR C O 1
ATOM 11013 N N . CYS C 1 427 ? 8.146 44.725 -17.118 1.00 64.37 407 CYS C N 1
ATOM 11014 C CA . CYS C 1 427 ? 9.075 43.699 -17.579 1.00 62.75 407 CYS C CA 1
ATOM 11015 C C . CYS C 1 427 ? 10.195 44.366 -18.379 1.00 61.80 407 CYS C C 1
ATOM 11016 O O . CYS C 1 427 ? 9.963 44.899 -19.457 1.00 60.12 407 CYS C O 1
ATOM 11019 N N . LEU C 1 428 ? 11.400 44.347 -17.820 1.00 62.03 408 LEU C N 1
ATOM 11020 C CA . LEU C 1 428 ? 12.527 45.113 -18.338 1.00 63.27 408 LEU C CA 1
ATOM 11021 C C . LEU C 1 428 ? 13.456 44.247 -19.188 1.00 63.57 408 LEU C C 1
ATOM 11022 O O . LEU C 1 428 ? 14.089 43.327 -18.677 1.00 64.56 408 LEU C O 1
ATOM 11027 N N . MET C 1 429 ? 13.551 44.557 -20.482 1.00 62.81 409 MET C N 1
ATOM 11028 C CA . MET C 1 429 ? 14.379 43.793 -21.423 1.00 61.79 409 MET C CA 1
ATOM 11029 C C . MET C 1 429 ? 15.298 44.703 -22.248 1.00 62.03 409 MET C C 1
ATOM 11030 O O . MET C 1 429 ? 14.950 45.103 -23.360 1.00 62.28 409 MET C O 1
ATOM 11035 N N . PRO C 1 430 ? 16.475 45.049 -21.702 1.00 61.92 410 PRO C N 1
ATOM 11036 C CA . PRO C 1 430 ? 17.443 45.883 -22.407 1.00 61.69 410 PRO C CA 1
ATOM 11037 C C . PRO C 1 430 ?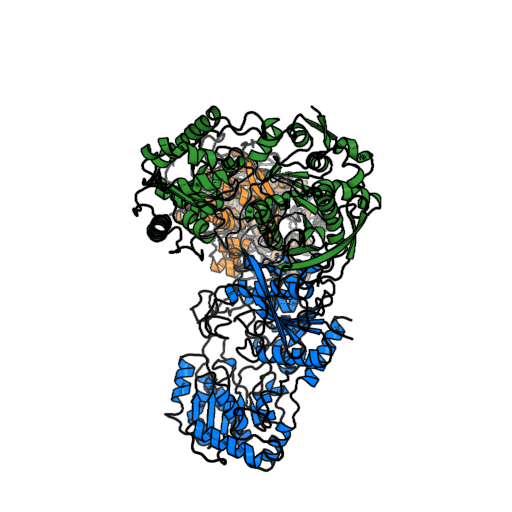 18.320 45.076 -23.366 1.00 61.24 410 PRO C C 1
ATOM 11038 O O . PRO C 1 430 ? 19.549 45.118 -23.276 1.00 61.32 410 PRO C O 1
ATOM 11042 N N . SER C 1 431 ? 17.686 44.342 -24.276 1.00 59.24 411 SER C N 1
ATOM 11043 C CA . SER C 1 431 ? 18.408 43.476 -25.197 1.00 58.45 411 SER C CA 1
ATOM 11044 C C . SER C 1 431 ? 19.180 44.283 -26.239 1.00 59.95 411 SER C C 1
ATOM 11045 O O . SER C 1 431 ? 18.710 45.310 -26.706 1.00 62.04 411 SER C O 1
ATOM 11048 N N . ARG C 1 432 ? 20.372 43.806 -26.588 1.00 60.09 412 ARG C N 1
ATOM 11049 C CA . ARG C 1 432 ? 21.167 44.388 -27.665 1.00 61.39 412 ARG C CA 1
ATOM 11050 C C . ARG C 1 432 ? 20.709 43.882 -29.028 1.00 59.88 412 ARG C C 1
ATOM 11051 O O . ARG C 1 432 ? 20.809 44.581 -30.016 1.00 63.01 412 ARG C O 1
ATOM 11059 N N . PHE C 1 433 ? 20.232 42.647 -29.079 1.00 60.03 413 PHE C N 1
ATOM 11060 C CA . PHE C 1 433 ? 19.492 42.139 -30.232 1.00 58.40 413 PHE C CA 1
ATOM 11061 C C . PHE C 1 433 ? 18.521 41.083 -29.713 1.00 59.04 413 PHE C C 1
ATOM 11062 O O . PHE C 1 433 ? 18.772 40.465 -28.680 1.00 61.28 413 PHE C O 1
ATOM 11070 N N . GLU C 1 434 ? 17.388 40.919 -30.391 1.00 59.01 414 GLU C N 1
ATOM 11071 C CA . GLU C 1 434 ? 16.346 40.020 -29.922 1.00 56.39 414 GLU C CA 1
ATOM 11072 C C . GLU C 1 434 ? 15.461 39.562 -31.070 1.00 54.84 414 GLU C C 1
ATOM 11073 O O . GLU C 1 434 ? 14.513 40.254 -31.442 1.00 54.05 414 GLU C O 1
ATOM 11079 N N . PRO C 1 435 ? 15.764 38.387 -31.645 1.00 53.33 415 PRO C N 1
ATOM 11080 C CA . PRO C 1 435 ? 14.977 37.869 -32.767 1.00 51.19 415 PRO C CA 1
ATOM 11081 C C . PRO C 1 435 ? 13.467 37.918 -32.515 1.00 51.60 415 PRO C C 1
ATOM 11082 O O . PRO C 1 435 ? 12.727 38.350 -33.400 1.00 49.91 415 PRO C O 1
ATOM 11086 N N . CYS C 1 436 ? 13.021 37.498 -31.327 1.00 52.21 416 CYS C N 1
ATOM 11087 C CA . CYS C 1 436 ? 11.625 37.698 -30.932 1.00 51.51 416 CYS C CA 1
ATOM 11088 C C . CYS C 1 436 ? 11.474 38.041 -29.450 1.00 53.23 416 CYS C C 1
ATOM 11089 O O . CYS C 1 436 ? 10.955 39.096 -29.095 1.00 55.11 416 CYS C O 1
ATOM 11092 N N . GLY C 1 437 ? 11.927 37.139 -28.590 1.00 52.01 417 GLY C N 1
ATOM 11093 C CA . GLY C 1 437 ? 11.773 37.295 -27.147 1.00 52.94 417 GLY C CA 1
ATOM 11094 C C . GLY C 1 437 ? 10.500 36.624 -26.669 1.00 52.56 417 GLY C C 1
ATOM 11095 O O . GLY C 1 437 ? 9.506 36.592 -27.382 1.00 51.35 417 GLY C O 1
ATOM 11096 N N . LEU C 1 438 ? 10.529 36.091 -25.457 1.00 54.18 418 LEU C N 1
ATOM 11097 C CA . LEU C 1 438 ? 9.367 35.407 -24.892 1.00 58.19 418 LEU C CA 1
ATOM 11098 C C . LEU C 1 438 ? 8.836 36.063 -23.609 1.00 57.81 418 LEU C C 1
ATOM 11099 O O . LEU C 1 438 ? 7.624 36.071 -23.380 1.00 55.43 418 LEU C O 1
ATOM 11104 N N . ASN C 1 439 ? 9.729 36.601 -22.782 1.00 57.03 419 ASN C N 1
ATOM 11105 C CA . ASN C 1 439 ? 9.338 37.258 -21.538 1.00 58.79 419 ASN C CA 1
ATOM 11106 C C . ASN C 1 439 ? 8.216 38.256 -21.680 1.00 57.29 419 ASN C C 1
ATOM 11107 O O . ASN C 1 439 ? 7.314 38.292 -20.852 1.00 56.75 419 ASN C O 1
ATOM 11112 N N . GLN C 1 440 ? 8.289 39.076 -22.721 1.00 58.01 420 GLN C N 1
ATOM 11113 C CA . GLN C 1 440 ? 7.327 40.160 -22.897 1.00 57.99 420 GLN C CA 1
ATOM 11114 C C . GLN C 1 440 ? 5.930 39.623 -23.192 1.00 55.50 420 GLN C C 1
ATOM 11115 O O . GLN C 1 440 ? 4.949 40.239 -22.815 1.00 56.86 420 GLN C O 1
ATOM 11121 N N . LEU C 1 441 ? 5.853 38.456 -23.821 1.00 53.98 421 LEU C N 1
ATOM 11122 C CA . LEU C 1 441 ? 4.571 37.823 -24.120 1.00 54.11 421 LEU C CA 1
ATOM 11123 C C . LEU C 1 441 ? 3.936 37.320 -22.834 1.00 56.56 421 LEU C C 1
ATOM 11124 O O . LEU C 1 441 ? 2.762 37.587 -22.562 1.00 56.67 421 LEU C O 1
ATOM 11129 N N . TYR C 1 442 ? 4.722 36.608 -22.030 1.00 56.63 422 TYR C N 1
ATOM 11130 C CA . TYR C 1 442 ? 4.264 36.179 -20.719 1.00 57.85 422 TYR C CA 1
ATOM 11131 C C . TYR C 1 442 ? 3.808 37.372 -19.893 1.00 57.41 422 TYR C C 1
ATOM 11132 O O . TYR C 1 442 ? 2.717 37.357 -19.313 1.00 59.48 422 TYR C O 1
ATOM 11141 N N . ALA C 1 443 ? 4.652 38.394 -19.836 1.00 55.81 423 ALA C N 1
ATOM 11142 C CA . ALA C 1 443 ? 4.376 39.576 -19.027 1.00 58.21 423 ALA C CA 1
ATOM 11143 C C . ALA C 1 443 ? 3.017 40.176 -19.369 1.00 58.82 423 ALA C C 1
ATOM 11144 O O . ALA C 1 443 ? 2.220 40.442 -18.478 1.00 58.54 423 ALA C O 1
ATOM 11146 N N . MET C 1 444 ? 2.747 40.346 -20.659 1.00 58.10 424 MET C N 1
ATOM 11147 C CA . MET C 1 444 ? 1.491 40.945 -21.092 1.00 58.73 424 MET C CA 1
ATOM 11148 C C . MET C 1 444 ? 0.271 40.132 -20.657 1.00 58.92 424 MET C C 1
ATOM 11149 O O . MET C 1 444 ? -0.734 40.705 -20.254 1.00 60.47 424 MET C O 1
ATOM 11154 N N . MET C 1 445 ? 0.359 38.810 -20.694 1.00 58.93 425 MET C N 1
ATOM 11155 C CA . MET C 1 445 ? -0.752 37.970 -20.226 1.00 61.47 425 MET C CA 1
ATOM 11156 C C . MET C 1 445 ? -1.047 38.171 -18.739 1.00 61.70 425 MET C C 1
ATOM 11157 O O . MET C 1 445 ? -2.174 37.941 -18.286 1.00 61.75 425 MET C O 1
ATOM 11162 N N . TYR C 1 446 ? -0.035 38.598 -17.981 1.00 60.46 426 TYR C N 1
ATOM 11163 C CA . TYR C 1 446 ? -0.185 38.885 -16.553 1.00 58.94 426 TYR C CA 1
ATOM 11164 C C . TYR C 1 446 ? -0.514 40.363 -16.267 1.00 60.66 426 TYR C C 1
ATOM 11165 O O . TYR C 1 446 ? -0.636 40.759 -15.117 1.00 62.88 426 TYR C O 1
ATOM 11174 N N . GLY C 1 447 ? -0.651 41.178 -17.305 1.00 60.54 427 GLY C N 1
ATOM 11175 C CA . GLY C 1 447 ? -0.918 42.605 -17.130 1.00 62.97 427 GLY C CA 1
ATOM 11176 C C . GLY C 1 447 ? 0.316 43.381 -16.710 1.00 64.07 427 GLY C C 1
ATOM 11177 O O . GLY C 1 447 ? 0.214 44.491 -16.164 1.00 64.30 427 GLY C O 1
ATOM 11178 N N . THR C 1 448 ? 1.482 42.792 -16.961 1.00 62.47 428 THR C N 1
ATOM 11179 C CA . THR C 1 448 ? 2.759 43.399 -16.622 1.00 62.61 428 THR C CA 1
ATOM 11180 C C . THR C 1 448 ? 3.300 44.045 -17.892 1.00 61.95 428 THR C C 1
ATOM 11181 O O . THR C 1 448 ? 3.388 43.403 -18.936 1.00 57.77 428 THR C O 1
ATOM 11185 N N . ILE C 1 449 ? 3.664 45.319 -17.788 1.00 63.89 429 ILE C N 1
ATOM 11186 C CA . ILE C 1 449 ? 3.933 46.150 -18.957 1.00 64.44 429 ILE C CA 1
ATOM 11187 C C . ILE C 1 449 ? 5.387 46.058 -19.408 1.00 64.90 429 ILE C C 1
ATOM 11188 O O . ILE C 1 449 ? 6.285 46.357 -18.634 1.00 66.74 429 ILE C O 1
ATOM 11193 N N . PRO C 1 450 ? 5.624 45.656 -20.673 1.00 64.69 430 PRO C N 1
ATOM 11194 C CA . PRO C 1 450 ? 7.002 45.597 -21.160 1.00 64.70 430 PRO C CA 1
ATOM 11195 C C . PRO C 1 450 ? 7.663 46.965 -21.361 1.00 65.63 430 PRO C C 1
ATOM 11196 O O . PRO C 1 450 ? 7.034 47.905 -21.856 1.00 66.00 430 PRO C O 1
ATOM 11200 N N . VAL C 1 451 ? 8.923 47.058 -20.943 1.00 65.53 431 VAL C N 1
ATOM 11201 C CA . VAL C 1 451 ? 9.786 48.187 -21.251 1.00 66.85 431 VAL C CA 1
ATOM 11202 C C . VAL C 1 451 ? 11.024 47.575 -21.892 1.00 64.74 431 VAL C C 1
ATOM 11203 O O . VAL C 1 451 ? 11.859 46.979 -21.211 1.00 63.63 431 VAL C O 1
ATOM 11207 N N . VAL C 1 452 ? 11.139 47.738 -23.205 1.00 65.00 432 VAL C N 1
ATOM 11208 C CA . VAL C 1 452 ? 12.024 46.911 -24.012 1.00 64.14 432 VAL C CA 1
ATOM 11209 C C . VAL C 1 452 ? 12.921 47.721 -24.944 1.00 65.68 432 VAL C C 1
ATOM 11210 O O . VAL C 1 452 ? 12.606 48.865 -25.312 1.00 65.37 432 VAL C O 1
ATOM 11214 N N . ALA C 1 453 ? 14.035 47.110 -25.336 1.00 64.31 433 ALA C N 1
ATOM 11215 C CA . ALA C 1 453 ? 14.914 47.695 -26.333 1.00 66.54 433 ALA C CA 1
ATOM 11216 C C . ALA C 1 453 ? 14.229 47.683 -27.699 1.00 65.92 433 ALA C C 1
ATOM 11217 O O . ALA C 1 453 ? 13.468 46.768 -28.004 1.00 64.58 433 ALA C O 1
ATOM 11219 N N . PRO C 1 454 ? 14.493 48.707 -28.523 1.00 67.54 434 PRO C N 1
ATOM 11220 C CA . PRO C 1 454 ? 13.880 48.802 -29.840 1.00 68.90 434 PRO C CA 1
ATOM 11221 C C . PRO C 1 454 ? 14.623 47.960 -30.875 1.00 67.07 434 PRO C C 1
ATOM 11222 O O . PRO C 1 454 ? 15.217 48.504 -31.797 1.00 71.24 434 PRO C O 1
ATOM 11226 N N . VAL C 1 455 ? 14.605 46.643 -30.714 1.00 65.49 435 VAL C N 1
ATOM 11227 C CA . VAL C 1 455 ? 15.301 45.751 -31.640 1.00 64.61 435 VAL C CA 1
ATOM 11228 C C . VAL C 1 455 ? 14.476 44.508 -31.906 1.00 62.30 435 VAL C C 1
ATOM 11229 O O . VAL C 1 455 ? 13.711 44.052 -31.039 1.00 61.94 435 VAL C O 1
ATOM 11233 N N . GLY C 1 456 ? 14.607 43.988 -33.125 1.00 61.30 436 GLY C N 1
ATOM 11234 C CA . GLY C 1 456 ? 13.990 42.723 -33.509 1.00 58.23 436 GLY C CA 1
ATOM 11235 C C . GLY C 1 456 ? 12.510 42.650 -33.196 1.00 57.52 436 GLY C C 1
ATOM 11236 O O . GLY C 1 456 ? 11.774 43.612 -33.396 1.00 59.89 436 GLY C O 1
ATOM 11237 N N . GLY C 1 457 ? 12.073 41.499 -32.701 1.00 56.23 437 GLY C N 1
ATOM 11238 C CA . GLY C 1 457 ? 10.657 41.259 -32.444 1.00 54.64 437 GLY C CA 1
ATOM 11239 C C . GLY C 1 457 ? 10.070 41.986 -31.255 1.00 54.29 437 GLY C C 1
ATOM 11240 O O . GLY C 1 457 ? 8.869 41.945 -31.044 1.00 53.17 437 GLY C O 1
ATOM 11241 N N . LEU C 1 458 ? 10.908 42.657 -30.472 1.00 56.56 438 LEU C N 1
ATOM 11242 C CA . LEU C 1 458 ? 10.411 43.503 -29.393 1.00 57.30 438 LEU C CA 1
ATOM 11243 C C . LEU C 1 458 ? 9.641 44.685 -29.971 1.00 60.06 438 LEU C C 1
ATOM 11244 O O . LEU C 1 458 ? 8.638 45.117 -29.406 1.00 60.79 438 LEU C O 1
ATOM 11249 N N . VAL C 1 459 ? 10.096 45.191 -31.115 1.00 62.54 439 VAL C N 1
ATOM 11250 C CA . VAL C 1 459 ? 9.376 46.241 -31.833 1.00 63.25 439 VAL C CA 1
ATOM 11251 C C . VAL C 1 459 ? 8.013 45.729 -32.298 1.00 62.77 439 VAL C C 1
ATOM 11252 O O . VAL C 1 459 ? 7.014 46.420 -32.171 1.00 65.56 439 VAL C O 1
ATOM 11256 N N . ASP C 1 460 ? 7.980 44.508 -32.819 1.00 62.86 440 ASP C N 1
ATOM 11257 C CA . ASP C 1 460 ? 6.736 43.902 -33.304 1.00 63.13 440 ASP C CA 1
ATOM 11258 C C . ASP C 1 460 ? 5.742 43.594 -32.193 1.00 62.85 440 ASP C C 1
ATOM 11259 O O . ASP C 1 460 ? 4.541 43.785 -32.364 1.00 65.56 440 ASP C O 1
ATOM 11264 N N . THR C 1 461 ? 6.241 43.132 -31.049 1.00 60.47 441 THR C N 1
ATOM 11265 C CA . THR C 1 461 ? 5.378 42.609 -29.989 1.00 58.73 441 THR C CA 1
ATOM 11266 C C . THR C 1 461 ? 4.943 43.648 -28.957 1.00 58.55 441 THR C C 1
ATOM 11267 O O . THR C 1 461 ? 3.948 43.449 -28.253 1.00 55.97 441 THR C O 1
ATOM 11271 N N . VAL C 1 462 ? 5.658 44.770 -28.902 1.00 60.38 442 VAL C N 1
ATOM 11272 C CA . VAL C 1 462 ? 5.367 45.835 -27.949 1.00 61.26 442 VAL C CA 1
ATOM 11273 C C . VAL C 1 462 ? 5.155 47.170 -28.671 1.00 64.32 442 VAL C C 1
ATOM 11274 O O . VAL C 1 462 ? 5.994 48.068 -28.582 1.00 64.31 442 VAL C O 1
ATOM 11278 N N . PRO C 1 463 ? 4.021 47.311 -29.381 1.00 66.35 443 PRO C N 1
ATOM 11279 C CA . PRO C 1 463 ? 3.640 48.622 -29.897 1.00 70.33 443 PRO C CA 1
ATOM 11280 C C . PRO C 1 463 ? 3.220 49.554 -28.754 1.00 74.15 443 PRO C C 1
ATOM 11281 O O . PRO C 1 463 ? 3.085 49.088 -27.622 1.00 76.50 443 PRO C O 1
ATOM 11285 N N . PRO C 1 464 ? 2.982 50.844 -29.050 1.00 75.54 444 PRO C N 1
ATOM 11286 C CA . PRO C 1 464 ? 2.716 51.838 -27.996 1.00 78.01 444 PRO C CA 1
ATOM 11287 C C . PRO C 1 464 ? 1.501 51.597 -27.072 1.00 77.30 444 PRO C C 1
ATOM 11288 O O . PRO C 1 464 ? 1.483 52.128 -25.962 1.00 76.26 444 PRO C O 1
ATOM 11292 N N . GLN C 1 465 ? 0.521 50.822 -27.523 1.00 77.82 445 GLN C N 1
ATOM 11293 C CA . GLN C 1 465 ? -0.664 50.486 -26.721 1.00 78.76 445 GLN C CA 1
ATOM 11294 C C . GLN C 1 465 ? -0.312 49.571 -25.552 1.00 75.68 445 GLN C C 1
ATOM 11295 O O . GLN C 1 465 ? -1.000 49.602 -24.531 1.00 74.98 445 GLN C O 1
ATOM 11301 N N . PHE C 1 466 ? 0.725 48.741 -25.719 1.00 70.31 446 PHE C N 1
ATOM 11302 C CA . PHE C 1 466 ? 1.051 47.718 -24.724 1.00 67.36 446 PHE C CA 1
ATOM 11303 C C . PHE C 1 466 ? 2.251 48.037 -23.824 1.00 67.23 446 PHE C C 1
ATOM 11304 O O . PHE C 1 466 ? 2.351 47.500 -22.716 1.00 67.41 446 PHE C O 1
ATOM 11312 N N . GLY C 1 467 ? 3.149 48.908 -24.271 1.00 66.62 447 GLY C N 1
ATOM 11313 C CA . GLY C 1 467 ? 4.359 49.182 -23.497 1.00 66.88 447 GLY C CA 1
ATOM 11314 C C . GLY C 1 467 ? 5.235 50.264 -24.080 1.00 68.29 447 GLY C C 1
ATOM 11315 O O . GLY C 1 467 ? 4.797 51.022 -24.936 1.00 71.13 447 GLY C O 1
ATOM 11316 N N . PHE C 1 468 ? 6.483 50.323 -23.616 1.00 69.23 448 PHE C N 1
ATOM 11317 C CA . PHE C 1 468 ? 7.397 51.416 -23.949 1.00 70.74 448 PHE C CA 1
ATOM 11318 C C . PHE C 1 468 ? 8.726 50.926 -24.497 1.00 69.96 448 PHE C C 1
ATOM 11319 O O . PHE C 1 468 ? 9.211 49.862 -24.109 1.00 69.91 448 PHE C O 1
ATOM 11327 N N . LEU C 1 469 ? 9.314 51.717 -25.394 1.00 70.86 449 LEU C N 1
ATOM 11328 C CA . LEU C 1 469 ? 10.621 51.430 -25.970 1.00 71.34 449 LEU C CA 1
ATOM 11329 C C . LEU C 1 469 ? 11.711 52.267 -25.324 1.00 72.43 449 LEU C C 1
ATOM 11330 O O . LEU C 1 469 ? 11.498 53.430 -25.009 1.00 76.69 449 LEU C O 1
ATOM 11335 N N . MET C 1 470 ? 12.872 51.654 -25.125 1.00 72.88 450 MET C N 1
ATOM 11336 C CA . MET C 1 470 ? 14.085 52.354 -24.725 1.00 75.18 450 MET C CA 1
ATOM 11337 C C . MET C 1 470 ? 14.739 52.951 -25.960 1.00 76.40 450 MET C C 1
ATOM 11338 O O . MET C 1 470 ? 14.262 52.774 -27.078 1.00 75.87 450 MET C O 1
ATOM 11343 N N . ASN C 1 471 ? 15.851 53.649 -25.761 1.00 77.88 451 ASN C N 1
ATOM 11344 C CA . ASN C 1 471 ? 16.757 53.919 -26.863 1.00 78.52 451 ASN C CA 1
ATOM 11345 C C . ASN C 1 471 ? 17.606 52.671 -27.080 1.00 75.90 451 ASN C C 1
ATOM 11346 O O . ASN C 1 471 ? 17.621 51.771 -26.246 1.00 74.93 451 ASN C O 1
ATOM 11351 N N . LYS C 1 472 ? 18.321 52.631 -28.194 1.00 75.72 452 LYS C N 1
ATOM 11352 C CA . LYS C 1 472 ? 19.118 51.466 -28.576 1.00 73.87 452 LYS C CA 1
ATOM 11353 C C . LYS C 1 472 ? 20.240 51.185 -27.577 1.00 73.77 452 LYS C C 1
ATOM 11354 O O . LYS C 1 472 ? 20.923 52.104 -27.140 1.00 75.07 452 LYS C O 1
ATOM 11360 N N . ILE C 1 473 ? 20.411 49.918 -27.214 1.00 72.72 453 ILE C N 1
ATOM 11361 C CA . ILE C 1 473 ? 21.510 49.498 -26.348 1.00 73.69 453 ILE C CA 1
ATOM 11362 C C . ILE C 1 473 ? 22.681 49.124 -27.251 1.00 74.28 453 ILE C C 1
ATOM 11363 O O . ILE C 1 473 ? 22.622 48.127 -27.954 1.00 73.77 453 ILE C O 1
ATOM 11368 N N . PRO C 1 474 ? 23.764 49.914 -27.228 1.00 79.29 454 PRO C N 1
ATOM 11369 C CA . PRO C 1 474 ? 24.798 49.713 -28.244 1.00 81.19 454 PRO C CA 1
ATOM 11370 C C . PRO C 1 474 ? 25.580 48.412 -28.070 1.00 81.37 454 PRO C C 1
ATOM 11371 O O . PRO C 1 474 ? 25.837 47.974 -26.944 1.00 80.55 454 PRO C O 1
ATOM 11375 N N . MET C 1 475 ? 25.939 47.805 -29.198 1.00 82.30 455 MET C N 1
ATOM 11376 C CA . MET C 1 475 ? 26.705 46.565 -29.219 1.00 83.22 455 MET C CA 1
ATOM 11377 C C . MET C 1 475 ? 28.179 46.856 -28.969 1.00 88.25 455 MET C C 1
ATOM 11378 O O . MET C 1 475 ? 28.618 48.000 -29.103 1.00 87.37 455 MET C O 1
ATOM 11383 N N . PRO C 1 476 ? 28.954 45.828 -28.576 1.00 94.16 456 PRO C N 1
ATOM 11384 C CA . PRO C 1 476 ? 30.416 45.978 -28.549 1.00 99.05 456 PRO C CA 1
ATOM 11385 C C . PRO C 1 476 ? 30.953 46.295 -29.952 1.00 102.60 456 PRO C C 1
ATOM 11386 O O . PRO C 1 476 ? 30.352 45.869 -30.936 1.00 95.67 456 PRO C O 1
ATOM 11390 N N . LYS C 1 477 ? 32.050 47.048 -30.054 1.00 114.64 457 LYS C N 1
ATOM 11391 C CA . LYS C 1 477 ? 32.573 47.441 -31.369 1.00 121.02 457 LYS C CA 1
ATOM 11392 C C . LYS C 1 477 ? 32.928 46.245 -32.262 1.00 123.72 457 LYS C C 1
ATOM 11393 O O . LYS C 1 477 ? 32.814 46.339 -33.484 1.00 125.63 457 LYS C O 1
ATOM 11399 N N . ILE C 1 478 ? 33.350 45.133 -31.661 1.00 126.94 458 ILE C N 1
ATOM 11400 C CA . ILE C 1 478 ? 33.455 43.851 -32.374 1.00 128.75 458 ILE C CA 1
ATOM 11401 C C . ILE C 1 478 ? 32.980 42.715 -31.471 1.00 129.67 458 ILE C C 1
ATOM 11402 O O . ILE C 1 478 ? 33.035 42.837 -30.248 1.00 132.48 458 ILE C O 1
ATOM 11407 N N . PRO C 1 479 ? 32.524 41.595 -32.064 1.00 128.97 459 PRO C N 1
ATOM 11408 C CA . PRO C 1 479 ? 32.152 40.454 -31.221 1.00 128.34 459 PRO C CA 1
ATOM 11409 C C . PRO C 1 479 ? 33.345 39.936 -30.416 1.00 130.69 459 PRO C C 1
ATOM 11410 O O . PRO C 1 479 ? 34.495 40.222 -30.762 1.00 134.46 459 PRO C O 1
ATOM 11414 N N . GLY C 1 480 ? 33.068 39.197 -29.343 1.00 127.92 460 GLY C N 1
ATOM 11415 C CA . GLY C 1 480 ? 34.116 38.704 -28.453 1.00 127.43 460 GLY C CA 1
ATOM 11416 C C . GLY C 1 480 ? 34.600 39.773 -27.485 1.00 129.48 460 GLY C C 1
ATOM 11417 O O . GLY C 1 480 ? 34.573 39.567 -26.272 1.00 134.96 460 GLY C O 1
ATOM 11418 N N . VAL C 1 481 ? 35.066 40.900 -28.024 1.00 130.46 461 VAL C N 1
ATOM 11419 C CA . VAL C 1 481 ? 35.479 42.059 -27.214 1.00 130.46 461 VAL C CA 1
ATOM 11420 C C . VAL C 1 481 ? 34.429 42.387 -26.154 1.00 124.76 461 VAL C C 1
ATOM 11421 O O . VAL C 1 481 ? 33.254 42.599 -26.463 1.00 128.50 461 VAL C O 1
ATOM 11425 N N . THR C 1 482 ? 34.868 42.407 -24.902 1.00 118.99 462 THR C N 1
ATOM 11426 C CA . THR C 1 482 ? 34.033 42.850 -23.798 1.00 114.20 462 THR C CA 1
ATOM 11427 C C . THR C 1 482 ? 33.705 44.331 -24.012 1.00 110.48 462 THR C C 1
ATOM 11428 O O . THR C 1 482 ? 34.584 45.116 -24.364 1.00 111.89 462 THR C O 1
ATOM 11432 N N . VAL C 1 483 ? 32.435 44.697 -23.837 1.00 105.62 463 VAL C N 1
ATOM 11433 C CA . VAL C 1 483 ? 31.974 46.055 -24.135 1.00 102.20 463 VAL C CA 1
ATOM 11434 C C . VAL C 1 483 ? 32.745 47.082 -23.303 1.00 102.87 463 VAL C C 1
ATOM 11435 O O . VAL C 1 483 ? 33.109 46.819 -22.162 1.00 103.53 463 VAL C O 1
ATOM 11439 N N . SER C 1 484 ? 33.019 48.241 -23.889 1.00 101.97 464 SER C N 1
ATOM 11440 C CA . SER C 1 484 ? 33.785 49.275 -23.203 1.00 104.57 464 SER C CA 1
ATOM 11441 C C . SER C 1 484 ? 32.927 49.963 -22.155 1.00 101.71 464 SER C C 1
ATOM 11442 O O . SER C 1 484 ? 31.711 50.027 -22.283 1.00 97.17 464 SER C O 1
ATOM 11445 N N . GLU C 1 485 ? 33.578 50.525 -21.143 1.00 103.34 465 GLU C N 1
ATOM 11446 C CA . GLU C 1 485 ? 32.887 51.302 -20.121 1.00 105.07 465 GLU C CA 1
ATOM 11447 C C . GLU C 1 485 ? 32.118 52.453 -20.770 1.00 104.75 465 GLU C C 1
ATOM 11448 O O . GLU C 1 485 ? 31.041 52.836 -20.315 1.00 103.29 465 GLU C O 1
ATOM 11454 N N . GLU C 1 486 ? 32.687 52.987 -21.842 1.00 105.84 466 GLU C N 1
ATOM 11455 C CA . GLU C 1 486 ? 32.044 54.009 -22.659 1.00 106.55 466 GLU C CA 1
ATOM 11456 C C . GLU C 1 486 ? 30.667 53.556 -23.155 1.00 99.45 466 GLU C C 1
ATOM 11457 O O . GLU C 1 486 ? 29.649 54.167 -22.816 1.00 95.80 466 GLU C O 1
ATOM 11463 N N . LEU C 1 487 ? 30.651 52.499 -23.963 1.00 94.61 467 LEU C N 1
ATOM 11464 C CA . LEU C 1 487 ? 29.415 52.008 -24.574 1.00 92.26 467 LEU C CA 1
ATOM 11465 C C . LEU C 1 487 ? 28.430 51.433 -23.554 1.00 88.94 467 LEU C C 1
ATOM 11466 O O . LEU C 1 487 ? 27.219 51.507 -23.762 1.00 88.15 467 LEU C O 1
ATOM 11471 N N . LEU C 1 488 ? 28.956 50.844 -22.480 1.00 87.46 468 LEU C N 1
ATOM 11472 C CA . LEU C 1 488 ? 28.132 50.367 -21.366 1.00 84.41 468 LEU C CA 1
ATOM 11473 C C . LEU C 1 488 ? 27.303 51.506 -20.779 1.00 83.61 468 LEU C C 1
ATOM 11474 O O . LEU C 1 488 ? 26.131 51.343 -20.489 1.00 81.19 468 LEU C O 1
ATOM 11479 N N . GLN C 1 489 ? 27.921 52.670 -20.628 1.00 87.04 469 GLN C N 1
ATOM 11480 C CA . GLN C 1 489 ? 27.243 53.810 -20.017 1.00 88.11 469 GLN C CA 1
ATOM 11481 C C . GLN C 1 489 ? 26.210 54.435 -20.962 1.00 87.36 469 GLN C C 1
ATOM 11482 O O . GLN C 1 489 ? 25.236 55.038 -20.506 1.00 87.09 469 GLN C O 1
ATOM 11488 N N . GLN C 1 490 ? 26.430 54.302 -22.269 1.00 86.09 470 GLN C N 1
ATOM 11489 C CA . GLN C 1 490 ? 25.441 54.740 -23.253 1.00 84.82 470 GLN C CA 1
ATOM 11490 C C . GLN C 1 490 ? 24.201 53.873 -23.171 1.00 82.54 470 GLN C C 1
ATOM 11491 O O . GLN C 1 490 ? 23.080 54.368 -23.290 1.00 82.40 470 GLN C O 1
ATOM 11497 N N . GLY C 1 491 ? 24.416 52.572 -22.981 1.00 81.49 471 GLY C N 1
ATOM 11498 C CA . GLY C 1 491 ? 23.329 51.627 -22.766 1.00 79.78 471 GLY C CA 1
ATOM 11499 C C . GLY C 1 491 ? 22.526 51.965 -21.527 1.00 80.01 471 GLY C C 1
ATOM 11500 O O . GLY C 1 491 ? 21.303 51.958 -21.574 1.00 79.60 471 GLY C O 1
ATOM 11501 N N . VAL C 1 492 ? 23.222 52.273 -20.433 1.00 81.71 472 VAL C N 1
ATOM 11502 C CA . VAL C 1 492 ? 22.573 52.669 -19.183 1.00 82.56 472 VAL C CA 1
ATOM 11503 C C . VAL C 1 492 ? 21.623 53.844 -19.421 1.00 83.50 472 VAL C C 1
ATOM 11504 O O . VAL C 1 492 ? 20.458 53.813 -19.036 1.00 82.72 472 VAL C O 1
ATOM 11508 N N . ASP C 1 493 ? 22.136 54.880 -20.068 1.00 85.11 473 ASP C N 1
ATOM 11509 C CA . ASP C 1 493 ? 21.341 56.064 -20.373 1.00 86.66 473 ASP C CA 1
ATOM 11510 C C . ASP C 1 493 ? 20.170 55.730 -21.303 1.00 84.72 473 ASP C C 1
ATOM 11511 O O . ASP C 1 493 ? 19.076 56.259 -21.136 1.00 83.65 473 ASP C O 1
ATOM 11516 N N . ALA C 1 494 ? 20.424 54.873 -22.289 1.00 83.43 474 ALA C N 1
ATOM 11517 C CA . ALA C 1 494 ? 19.398 54.461 -23.243 1.00 81.78 474 ALA C CA 1
ATOM 11518 C C . ALA C 1 494 ? 18.265 53.676 -22.568 1.00 81.72 474 ALA C C 1
ATOM 11519 O O . ALA C 1 494 ? 17.088 53.857 -22.906 1.00 80.56 474 ALA C O 1
ATOM 11521 N N . MET C 1 495 ? 18.620 52.822 -21.611 1.00 81.77 475 MET C N 1
ATOM 11522 C CA . MET C 1 495 ? 17.632 52.044 -20.863 1.00 80.20 475 MET C CA 1
ATOM 11523 C C . MET C 1 495 ? 16.767 52.973 -20.014 1.00 81.52 475 MET C C 1
ATOM 11524 O O . MET C 1 495 ? 15.542 52.873 -20.013 1.00 81.49 475 MET C O 1
ATOM 11529 N N . ILE C 1 496 ? 17.419 53.887 -19.307 1.00 83.18 476 ILE C N 1
ATOM 11530 C CA . ILE C 1 496 ? 16.731 54.785 -18.378 1.00 84.70 476 ILE C CA 1
ATOM 11531 C C . ILE C 1 496 ? 15.735 55.717 -19.079 1.00 85.37 476 ILE C C 1
ATOM 11532 O O . ILE C 1 496 ? 14.708 56.074 -18.505 1.00 86.97 476 ILE C O 1
ATOM 11537 N N . VAL C 1 497 ? 16.041 56.123 -20.306 1.00 84.79 477 VAL C N 1
ATOM 11538 C CA . VAL C 1 497 ? 15.089 56.891 -21.110 1.00 85.58 477 VAL C CA 1
ATOM 11539 C C . VAL C 1 497 ? 13.761 56.141 -21.229 1.00 83.29 477 VAL C C 1
ATOM 11540 O O . VAL C 1 497 ? 12.694 56.734 -21.040 1.00 83.67 477 VAL C O 1
ATOM 11544 N N . GLY C 1 498 ? 13.834 54.842 -21.519 1.00 79.92 478 GLY C N 1
ATOM 11545 C CA . GLY C 1 498 ? 12.640 54.010 -21.613 1.00 77.99 478 GLY C CA 1
ATOM 11546 C C . GLY C 1 498 ? 11.918 53.875 -20.286 1.00 78.07 478 GLY C C 1
ATOM 11547 O O . GLY C 1 498 ? 10.693 53.974 -20.222 1.00 77.92 478 GLY C O 1
ATOM 11548 N N . MET C 1 499 ? 12.678 53.680 -19.216 1.00 78.23 479 MET C N 1
ATOM 11549 C CA . MET C 1 499 ? 12.089 53.521 -17.886 1.00 79.95 479 MET C CA 1
ATOM 11550 C C . MET C 1 499 ? 11.355 54.790 -17.456 1.00 83.13 479 MET C C 1
ATOM 11551 O O . MET C 1 499 ? 10.262 54.719 -16.895 1.00 83.15 479 MET C O 1
ATOM 11556 N N . LYS C 1 500 ? 11.948 55.947 -17.748 1.00 86.81 480 LYS C N 1
ATOM 11557 C CA . LYS C 1 500 ? 11.326 57.239 -17.435 1.00 90.36 480 LYS C CA 1
ATOM 11558 C C . LYS C 1 500 ? 10.038 57.459 -18.223 1.00 90.86 480 LYS C C 1
ATOM 11559 O O . LYS C 1 500 ? 9.048 57.936 -17.666 1.00 92.92 480 LYS C O 1
ATOM 11565 N N . LYS C 1 501 ? 10.038 57.097 -19.505 1.00 89.77 481 LYS C N 1
ATOM 11566 C CA . LYS C 1 501 ? 8.811 57.157 -20.300 1.00 90.02 481 LYS C CA 1
ATOM 11567 C C . LYS C 1 501 ? 7.690 56.420 -19.577 1.00 90.21 481 LYS C C 1
ATOM 11568 O O . LYS C 1 501 ? 6.587 56.953 -19.435 1.00 93.96 481 LYS C O 1
ATOM 11574 N N . ALA C 1 502 ? 7.991 55.211 -19.102 1.00 86.06 482 ALA C N 1
ATOM 11575 C CA . ALA C 1 502 ? 6.997 54.365 -18.444 1.00 84.25 482 ALA C CA 1
ATOM 11576 C C . ALA C 1 502 ? 6.547 54.936 -17.105 1.00 86.36 482 ALA C C 1
ATOM 11577 O O . ALA C 1 502 ? 5.347 54.979 -16.808 1.00 86.12 482 ALA C O 1
ATOM 11579 N N . LEU C 1 503 ? 7.503 55.413 -16.313 1.00 86.89 483 LEU C N 1
ATOM 11580 C CA . LEU C 1 503 ? 7.201 55.919 -14.972 1.00 87.70 483 LEU C CA 1
ATOM 11581 C C . LEU C 1 503 ? 6.366 57.200 -15.014 1.00 90.76 483 LEU C C 1
ATOM 11582 O O . LEU C 1 503 ? 5.590 57.462 -14.100 1.00 89.62 483 LEU C O 1
ATOM 11587 N N . GLN C 1 504 ? 6.476 57.961 -16.098 1.00 92.01 484 GLN C N 1
ATOM 11588 C CA . GLN C 1 504 ? 5.637 59.132 -16.316 1.00 94.09 484 GLN C CA 1
ATOM 11589 C C . GLN C 1 504 ? 4.148 58.797 -16.258 1.00 92.44 484 GLN C C 1
ATOM 11590 O O . GLN C 1 504 ? 3.340 59.633 -15.872 1.00 95.74 484 GLN C O 1
ATOM 11596 N N . GLU C 1 505 ? 3.794 57.572 -16.635 1.00 89.36 485 GLU C N 1
ATOM 11597 C CA . GLU C 1 505 ? 2.397 57.126 -16.619 1.00 88.48 485 GLU C CA 1
ATOM 11598 C C . GLU C 1 505 ? 2.049 56.208 -15.450 1.00 86.38 485 GLU C C 1
ATOM 11599 O O . GLU C 1 505 ? 0.886 55.859 -15.289 1.00 86.38 485 GLU C O 1
ATOM 11605 N N . TYR C 1 506 ? 3.037 55.824 -14.644 1.00 84.14 486 TYR C N 1
ATOM 11606 C CA . TYR C 1 506 ? 2.800 54.864 -13.569 1.00 82.72 486 TYR C CA 1
ATOM 11607 C C . TYR C 1 506 ? 1.694 55.348 -12.638 1.00 85.18 486 TYR C C 1
ATOM 11608 O O . TYR C 1 506 ? 1.680 56.505 -12.229 1.00 85.23 486 TYR C O 1
ATOM 11617 N N . GLY C 1 507 ? 0.743 54.464 -12.349 1.00 86.05 487 GLY C N 1
ATOM 11618 C CA . GLY C 1 507 ? -0.349 54.762 -11.421 1.00 88.46 487 GLY C CA 1
ATOM 11619 C C . GLY C 1 507 ? -1.527 55.546 -11.981 1.00 90.59 487 GLY C C 1
ATOM 11620 O O . GLY C 1 507 ? -2.565 55.635 -11.328 1.00 93.87 487 GLY C O 1
ATOM 11621 N N . THR C 1 508 ? -1.387 56.090 -13.190 1.00 90.42 488 THR C N 1
ATOM 11622 C CA . THR C 1 508 ? -2.431 56.923 -13.789 1.00 91.75 488 THR C CA 1
ATOM 11623 C C . THR C 1 508 ? -3.513 56.047 -14.419 1.00 91.05 488 THR C C 1
ATOM 11624 O O . THR C 1 508 ? -3.339 54.836 -14.538 1.00 90.12 488 THR C O 1
ATOM 11628 N N . PRO C 1 509 ? -4.651 56.651 -14.803 1.00 92.98 489 PRO C N 1
ATOM 11629 C CA . PRO C 1 509 ? -5.663 55.894 -15.537 1.00 92.14 489 PRO C CA 1
ATOM 11630 C C . PRO C 1 509 ? -5.128 55.185 -16.779 1.00 90.29 489 PRO C C 1
ATOM 11631 O O . PRO C 1 509 ? -5.598 54.096 -17.100 1.00 89.86 489 PRO C O 1
ATOM 11635 N N . LYS C 1 510 ? -4.150 55.791 -17.452 1.00 91.07 490 LYS C N 1
ATOM 11636 C CA . LYS C 1 510 ? -3.526 55.185 -18.636 1.00 91.89 490 LYS C CA 1
ATOM 11637 C C . LYS C 1 510 ? -2.764 53.907 -18.295 1.00 87.95 490 LYS C C 1
ATOM 11638 O O . LYS C 1 510 ? -2.749 52.957 -19.079 1.00 85.20 490 LYS C O 1
ATOM 11644 N N . PHE C 1 511 ? -2.111 53.913 -17.136 1.00 87.05 491 PHE C N 1
ATOM 11645 C CA . PHE C 1 511 ? -1.432 52.736 -16.610 1.00 84.74 491 PHE C CA 1
ATOM 11646 C C . PHE C 1 511 ? -2.419 51.587 -16.450 1.00 82.95 491 PHE C C 1
ATOM 11647 O O . PHE C 1 511 ? -2.178 50.492 -16.961 1.00 79.30 491 PHE C O 1
ATOM 11655 N N . LYS C 1 512 ? -3.529 51.846 -15.762 1.00 84.27 492 LYS C N 1
ATOM 11656 C CA . LYS C 1 512 ? -4.580 50.838 -15.575 1.00 83.82 492 LYS C CA 1
ATOM 11657 C C . LYS C 1 512 ? -5.109 50.302 -16.900 1.00 82.67 492 LYS C C 1
ATOM 11658 O O . LYS C 1 512 ? -5.381 49.106 -17.024 1.00 81.29 492 LYS C O 1
ATOM 11664 N N . LYS C 1 513 ? -5.286 51.196 -17.868 1.00 83.20 493 LYS C N 1
ATOM 11665 C CA . LYS C 1 513 ? -5.796 50.806 -19.179 1.00 83.48 493 LYS C CA 1
ATOM 11666 C C . LYS C 1 513 ? -4.780 49.956 -19.942 1.00 78.61 493 LYS C C 1
ATOM 11667 O O . LYS C 1 513 ? -5.148 48.982 -20.601 1.00 77.32 493 LYS C O 1
ATOM 11673 N N . MET C 1 514 ? -3.506 50.333 -19.856 1.00 75.63 494 MET C N 1
ATOM 11674 C CA . MET C 1 514 ? -2.438 49.613 -20.549 1.00 74.01 494 MET C CA 1
ATOM 11675 C C . MET C 1 514 ? -2.340 48.161 -20.072 1.00 69.72 494 MET C C 1
ATOM 11676 O O . MET C 1 514 ? -2.113 47.272 -20.870 1.00 69.02 494 MET C O 1
ATOM 11681 N N . ARG C 1 515 ? -2.535 47.934 -18.779 1.00 69.87 495 ARG C N 1
ATOM 11682 C CA . ARG C 1 515 ? -2.523 46.579 -18.229 1.00 69.21 495 ARG C CA 1
ATOM 11683 C C . ARG C 1 515 ? -3.665 45.734 -18.780 1.00 68.59 495 ARG C C 1
ATOM 11684 O O . ARG C 1 515 ? -3.469 44.572 -19.157 1.00 66.52 495 ARG C O 1
ATOM 11692 N N . LEU C 1 516 ? -4.859 46.315 -18.826 1.00 69.42 496 LEU C N 1
ATOM 11693 C CA . LEU C 1 516 ? -6.026 45.614 -19.362 1.00 69.45 496 LEU C CA 1
ATOM 11694 C C . LEU C 1 516 ? -5.829 45.309 -20.841 1.00 67.89 496 LEU C C 1
ATOM 11695 O O . LEU C 1 516 ? -6.157 44.219 -21.305 1.00 67.73 496 LEU C O 1
ATOM 11700 N N . ASP C 1 517 ? -5.253 46.260 -21.574 1.00 67.69 497 ASP C N 1
ATOM 11701 C CA . ASP C 1 517 ? -4.969 46.071 -22.999 1.00 66.91 497 ASP C CA 1
ATOM 11702 C C . ASP C 1 517 ? -3.940 44.963 -23.207 1.00 65.33 497 ASP C C 1
ATOM 11703 O O . ASP C 1 517 ? -4.031 44.188 -24.169 1.00 63.88 497 ASP C O 1
ATOM 11708 N N . CYS C 1 518 ? -2.944 44.915 -22.325 1.00 63.94 498 CYS C N 1
ATOM 11709 C CA . CYS C 1 518 ? -1.956 43.847 -22.339 1.00 61.46 498 CYS C CA 1
ATOM 11710 C C . CYS C 1 518 ? -2.621 42.499 -22.098 1.00 60.59 498 CYS C C 1
ATOM 11711 O O . CYS C 1 518 ? -2.367 41.543 -22.810 1.00 60.12 498 CYS C O 1
ATOM 11714 N N . MET C 1 519 ? -3.479 42.416 -21.089 1.00 63.26 499 MET C N 1
ATOM 11715 C CA . MET C 1 519 ? -4.131 41.139 -20.768 1.00 63.05 499 MET C CA 1
ATOM 11716 C C . MET C 1 519 ? -5.085 40.675 -21.872 1.00 62.69 499 MET C C 1
ATOM 11717 O O . MET C 1 519 ? -5.303 39.482 -22.024 1.00 60.06 499 MET C O 1
ATOM 11722 N N . ALA C 1 520 ? -5.651 41.615 -22.624 1.00 64.29 500 ALA C N 1
ATOM 11723 C CA . ALA C 1 520 ? -6.539 41.286 -23.745 1.00 64.41 500 ALA C CA 1
ATOM 11724 C C . ALA C 1 520 ? -5.769 40.920 -25.012 1.00 64.06 500 ALA C C 1
ATOM 11725 O O . ALA C 1 520 ? -6.352 40.419 -25.968 1.00 63.40 500 ALA C O 1
ATOM 11727 N N . ASN C 1 521 ? -4.462 41.170 -25.016 1.00 64.94 501 ASN C N 1
ATOM 11728 C CA . ASN C 1 521 ? -3.604 40.891 -26.170 1.00 63.73 501 ASN C CA 1
ATOM 11729 C C . ASN C 1 521 ? -3.391 39.393 -26.369 1.00 64.66 501 ASN C C 1
ATOM 11730 O O . ASN C 1 521 ? -2.802 38.722 -25.518 1.00 65.55 501 ASN C O 1
ATOM 11735 N N . ASP C 1 522 ? -3.844 38.879 -27.508 1.00 65.04 502 ASP C N 1
ATOM 11736 C CA . ASP C 1 522 ? -3.740 37.456 -27.807 1.00 61.83 502 ASP C CA 1
ATOM 11737 C C . ASP C 1 522 ? -2.344 37.144 -28.361 1.00 59.53 502 ASP C C 1
ATOM 11738 O O . ASP C 1 522 ? -1.990 37.565 -29.462 1.00 58.04 502 ASP C O 1
ATOM 11743 N N . VAL C 1 523 ? -1.574 36.383 -27.591 1.00 55.92 503 VAL C N 1
ATOM 11744 C CA . VAL C 1 523 ? -0.212 36.013 -27.953 1.00 53.49 503 VAL C CA 1
ATOM 11745 C C . VAL C 1 523 ? -0.056 34.495 -28.109 1.00 52.02 503 VAL C C 1
ATOM 11746 O O . VAL C 1 523 ? 1.065 33.969 -28.050 1.00 51.30 503 VAL C O 1
ATOM 11750 N N . SER C 1 524 ? -1.171 33.802 -28.348 1.00 51.78 504 SER C N 1
ATOM 11751 C CA . SER C 1 524 ? -1.149 32.357 -28.547 1.00 50.48 504 SER C CA 1
ATOM 11752 C C . SER C 1 524 ? -0.578 32.013 -29.920 1.00 50.19 504 SER C C 1
ATOM 11753 O O . SER C 1 524 ? -0.341 32.905 -30.751 1.00 50.51 504 SER C O 1
ATOM 11756 N N . TRP C 1 525 ? -0.395 30.716 -30.162 1.00 48.15 505 TRP C N 1
ATOM 11757 C CA . TRP C 1 525 ? 0.133 30.228 -31.430 1.00 49.79 505 TRP C CA 1
ATOM 11758 C C . TRP C 1 525 ? -0.879 30.228 -32.585 1.00 52.18 505 TRP C C 1
ATOM 11759 O O . TRP C 1 525 ? -0.510 30.017 -33.740 1.00 52.60 505 TRP C O 1
ATOM 11770 N N . LYS C 1 526 ? -2.140 30.490 -32.277 1.00 55.17 506 LYS C N 1
ATOM 11771 C CA . LYS C 1 526 ? -3.241 30.394 -33.246 1.00 58.80 506 LYS C CA 1
ATOM 11772 C C . LYS C 1 526 ? -2.983 31.139 -34.562 1.00 56.59 506 LYS C C 1
ATOM 11773 O O . LYS C 1 526 ? -2.991 30.532 -35.628 1.00 56.56 506 LYS C O 1
ATOM 11779 N N . LYS C 1 527 ? -2.753 32.449 -34.484 1.00 58.02 507 LYS C N 1
ATOM 11780 C CA . LYS C 1 527 ? -2.515 33.279 -35.680 1.00 58.31 507 LYS C CA 1
ATOM 11781 C C . LYS C 1 527 ? -1.186 32.994 -36.382 1.00 55.96 507 LYS C C 1
ATOM 11782 O O . LYS C 1 527 ? -1.148 32.791 -37.598 1.00 56.85 507 LYS C O 1
ATOM 11788 N N . PRO C 1 528 ? -0.078 32.940 -35.629 1.00 50.49 508 PRO C N 1
ATOM 11789 C CA . PRO C 1 528 ? 1.164 32.642 -36.329 1.00 49.77 508 PRO C CA 1
ATOM 11790 C C . PRO C 1 528 ? 1.201 31.247 -36.951 1.00 48.49 508 PRO C C 1
ATOM 11791 O O . PRO C 1 528 ? 1.749 31.091 -38.047 1.00 47.55 508 PRO C O 1
ATOM 11795 N N . ALA C 1 529 ? 0.616 30.254 -36.283 1.00 49.13 509 ALA C N 1
ATOM 11796 C CA . ALA C 1 529 ? 0.571 28.893 -36.835 1.00 48.26 509 ALA C CA 1
ATOM 11797 C C . ALA C 1 529 ? -0.131 28.910 -38.181 1.00 49.21 509 ALA C C 1
ATOM 11798 O O . ALA C 1 529 ? 0.293 28.267 -39.126 1.00 49.44 509 ALA C O 1
ATOM 11800 N N . ALA C 1 530 ? -1.222 29.656 -38.257 1.00 50.92 510 ALA C N 1
ATOM 11801 C CA . ALA C 1 530 ? -1.977 29.802 -39.499 1.00 52.51 510 ALA C CA 1
ATOM 11802 C C . ALA C 1 530 ? -1.117 30.385 -40.630 1.00 52.37 510 ALA C C 1
ATOM 11803 O O . ALA C 1 530 ? -1.245 29.972 -41.785 1.00 51.86 510 ALA C O 1
ATOM 11805 N N . LYS C 1 531 ? -0.209 31.297 -40.289 1.00 53.86 511 LYS C N 1
ATOM 11806 C CA . LYS C 1 531 ? 0.714 31.854 -41.270 1.00 53.40 511 LYS C CA 1
ATOM 11807 C C . LYS C 1 531 ? 1.726 30.824 -41.735 1.00 51.19 511 LYS C C 1
ATOM 11808 O O . LYS C 1 531 ? 2.097 30.803 -42.905 1.00 54.18 511 LYS C O 1
ATOM 11814 N N . TYR C 1 532 ? 2.236 30.011 -40.816 1.00 49.56 512 TYR C N 1
ATOM 11815 C CA . TYR C 1 532 ? 3.111 28.898 -41.194 1.00 47.47 512 TYR C CA 1
ATOM 11816 C C . TYR C 1 532 ? 2.392 27.943 -42.160 1.00 48.34 512 TYR C C 1
ATOM 11817 O O . TYR C 1 532 ? 2.963 27.496 -43.162 1.00 47.84 512 TYR C O 1
ATOM 11826 N N . VAL C 1 533 ? 1.141 27.616 -41.858 1.00 47.37 513 VAL C N 1
ATOM 11827 C CA . VAL C 1 533 ? 0.356 26.721 -42.704 1.00 47.58 513 VAL C CA 1
ATOM 11828 C C . VAL C 1 533 ? 0.250 27.282 -44.114 1.00 50.53 513 VAL C C 1
ATOM 11829 O O . VAL C 1 533 ? 0.431 26.535 -45.070 1.00 52.09 513 VAL C O 1
ATOM 11833 N N . ASP C 1 534 ? -0.016 28.583 -44.240 1.00 52.89 514 ASP C N 1
ATOM 11834 C CA . ASP C 1 534 ? -0.087 29.226 -45.564 1.00 58.38 514 ASP C CA 1
ATOM 11835 C C . ASP C 1 534 ? 1.209 29.091 -46.350 1.00 55.65 514 ASP C C 1
ATOM 11836 O O . ASP C 1 534 ? 1.200 28.744 -47.523 1.00 54.34 514 ASP C O 1
ATOM 11841 N N . ILE C 1 535 ? 2.323 29.382 -45.697 1.00 54.41 515 ILE C N 1
ATOM 11842 C CA . ILE C 1 535 ? 3.626 29.227 -46.324 1.00 56.08 515 ILE C CA 1
ATOM 11843 C C . ILE C 1 535 ? 3.873 27.769 -46.712 1.00 54.43 515 ILE C C 1
ATOM 11844 O O . ILE C 1 535 ? 4.326 27.486 -47.827 1.00 55.52 515 ILE C O 1
ATOM 11849 N N . PHE C 1 536 ? 3.555 26.843 -45.813 1.00 51.42 516 PHE C N 1
ATOM 11850 C CA . PHE C 1 536 ? 3.729 25.415 -46.095 1.00 50.83 516 PHE C CA 1
ATOM 11851 C C . PHE C 1 536 ? 2.878 24.955 -47.280 1.00 51.87 516 PHE C C 1
ATOM 11852 O O . PHE C 1 536 ? 3.343 24.196 -48.132 1.00 50.82 516 PHE C O 1
ATOM 11860 N N . GLU C 1 537 ? 1.640 25.429 -47.349 1.00 53.51 517 GLU C N 1
ATOM 11861 C CA . GLU C 1 537 ? 0.738 25.042 -48.438 1.00 56.60 517 GLU C CA 1
ATOM 11862 C C . GLU C 1 537 ? 1.227 25.517 -49.798 1.00 57.68 517 GLU C C 1
ATOM 11863 O O . GLU C 1 537 ? 1.107 24.798 -50.776 1.00 54.23 517 GLU C O 1
ATOM 11869 N N . GLN C 1 538 ? 1.850 26.693 -49.835 1.00 61.50 518 GLN C N 1
ATOM 11870 C CA . GLN C 1 538 ? 2.426 27.226 -51.071 1.00 64.92 518 GLN C CA 1
ATOM 11871 C C . GLN C 1 538 ? 3.603 26.378 -51.549 1.00 61.77 518 GLN C C 1
ATOM 11872 O O . GLN C 1 538 ? 3.753 26.179 -52.744 1.00 61.67 518 GLN C O 1
ATOM 11878 N N . LEU C 1 539 ? 4.408 25.873 -50.616 1.00 60.78 519 LEU C N 1
ATOM 11879 C CA . LEU C 1 539 ? 5.569 25.049 -50.952 1.00 59.97 519 LEU C CA 1
ATOM 11880 C C . LEU C 1 539 ? 5.186 23.729 -51.603 1.00 63.10 519 LEU C C 1
ATOM 11881 O O . LEU C 1 539 ? 5.812 23.312 -52.570 1.00 64.13 519 LEU C O 1
ATOM 11886 N N . VAL C 1 540 ? 4.171 23.061 -51.070 1.00 66.38 520 VAL C N 1
ATOM 11887 C CA . VAL C 1 540 ? 3.799 21.730 -51.571 1.00 70.78 520 VAL C CA 1
ATOM 11888 C C . VAL C 1 540 ? 2.841 21.757 -52.769 1.00 77.01 520 VAL C C 1
ATOM 11889 O O . VAL C 1 540 ? 2.573 20.712 -53.346 1.00 82.18 520 VAL C O 1
ATOM 11893 N N . ASN C 1 541 ? 2.332 22.932 -53.139 1.00 86.27 521 ASN C N 1
ATOM 11894 C CA . ASN C 1 541 ? 1.412 23.057 -54.278 1.00 98.21 521 ASN C CA 1
ATOM 11895 C C . ASN C 1 541 ? 2.003 23.855 -55.434 1.00 106.45 521 ASN C C 1
ATOM 11896 O O . ASN C 1 541 ? 2.567 23.255 -56.349 1.00 110.53 521 ASN C O 1
ATOM 11901 N N . SER C 1 542 ? 1.884 25.186 -55.391 1.00 112.92 522 SER C N 1
ATOM 11902 C CA . SER C 1 542 ? 2.270 26.091 -56.500 1.00 116.48 522 SER C CA 1
ATOM 11903 C C . SER C 1 542 ? 1.224 26.077 -57.619 1.00 118.43 522 SER C C 1
ATOM 11904 O O . SER C 1 542 ? 1.310 26.849 -58.578 1.00 115.82 522 SER C O 1
#

B-factor: mean 75.41, std 25.95, range [36.88, 208.63]

Organism: NCBI:txid197335

Nearest PDB structures (foldseek):
  6gnf-assembly3_C  TM=1.002E+00  e=0.000E+00  Cyanobacterium sp. CLg1
  6gnf-assembly1_A  TM=1.001E+00  e=0.000E+00  Cyanobacterium sp. CLg1
  6gnf-assembly2_B  TM=1.001E+00  e=3.914E-102  Cyanobacterium sp. CLg1
  6gng-assembly2_B  TM=9.653E-01  e=2.560E-63  Cyanophora paradoxa
  2r4t-assembly1_A  TM=8.509E-01  e=3.766E-40  unclassified

Sequence (1528 aa):
HMLNICFVSTEVAPYSKTGGLGDVTEGLPEELAKIGHKVCTVAPRFDQYEDAWDTEIIQPVNYGQEKTNVRYFHSYKKGVDHIWVDHHVYLSKTPLVNKKLYGPKDSVDYIDNVERFAMLSQAALAVPLLVPLGAKGSQGVMGENTIFVCNDWHTSLLPLYLKEYYQSQGIFVNAKTVMLLHNIAFQGRFPSSKFDALNLPAKYLSDLSFNTQFAPPPLDEKTTEEPITSPEPMYMLNWLKAGFLNCDQALTVSPNFAHEVTSSPMGGVELDAVARDVGLTGITNGTKIETWNPQKDKFILANYNSRTINSGKKLCKVALQKECGLTVDPDIPLFGFIGRLENQKGADVIIAAMPKLKQLNCQVVILGIGSPKLEQELESVADKYPFAKGVARFDSKLAHFITAGADYCLMPSRFEPCGLNQLYAMMYGTIPVVAPVGGLVDTVPPQQFGFLMNKIPMPKIPGVTVSEELLQQGVDAMIVGMKKALQEYGTPKFKKMRLDCMANDVSWKKPAAKYVDIFEQLVNLVPRGSHMLNICFVSTEVAPYSKTGGLGDVTEGLPEELAKIGHKVCTVAPRFDQYEDAWDTEIIQPVNYGQEKTNVRYFHSYKKGVDHIWVDHHVYLSYIDNVERFAMLSQAALAVPLLVPLGAKGSQGVMGENTIFVCNDWHTSLLPLYLKEYYQSQGIFVNAKTVMLLHNIAFQGRFPSSKFDALNLPAKYLSDLSFNTQMYYMLNWLKAGFLNCDQALTVSPNFAHEVTSSPMGGVELDAVARDVGLTGITNGTKIETWNPQKDKFILANYNSRTINSGKKLCKVALQKECGLTVDPDIPLFGFIGRLENQKGADVIIAAMPKLKQLNCQVVILGIGSPKLEQELESVADKYPFAKGVARFDSKLAHFITAGADYCLMPSRFEPCGLNQLYAMMYGTIPVVAPVGGLVDTVPPQFGFLMNKIPMPKIPGVTVSEELLQQGVDAMIVGMKKALQEYGTPKFKKMRLDCMANDVSWKKPAAKYVDIFEQLVNSGLVPRGSHMLNICFVSTEVAPYSKTGGLGDVTEGLPEELAKIGHKVCTVAPRFDQYEDAWDTEIIQPVNYGQEKTNVRYFHSYKKGVDHIWVDHHVYLSKTPLVNKKLYGPKDSVDYIDNVERFAMLSQAALAVPLLVPLGAKGSQGVMGENTIFVCNDWHTSLLPLYLKEYYQSQGIFVNAKTVMLLHNIAFQGRFPSSKFDALNLPAKYLSDLSFNTQFPMYMLNWLKAGFLNCDQALTVSPNFAHEVTSSPMGGVELDAVARDVGLTGITNGTKIETWNPQKDKFILANYNSRTINSGKKLCKVALQKECGLTVDPDIPLFGFIGRLENQKGADVIIAAMPKLKQLNCQVVILGIGSPKLEQELESVADKYPFAKGVARFDSKLAHFITAGADYCLMPSRFEPCGLNQLYAMMYGTIPVVAPVGGLVDTVPPQFGFLMNKIPMPKIPGVTVSEELLQQGVDAMIVGMKKALQEYGTPKFKKMRLDCMANDVSWKKPAAKYVDIFEQLVNS